Protein AF-0000000076201281 (afdb_homodimer)

Sequence (1686 aa):
MTLSSLLLVAVLFHSGTTHDCFIDNGSHFRADCHNQNLTGIPQDLPIDIEFLDLSENNLGVILNKSFARYSQMKALEIQYSKIHTVQPEGFGGLNSLENLSLAGNALNISTDGLFILKSIRNIINLDFSLNMDSPNKKGFLFYPDTAFQQLTQLRNLSIDLYGQPVFGPGFRYLKLDHLQFKSCSIKALHNKTFVNFPESIKELHLTNCKLIDSGKDIEINVLFPFSKLSILSLSGTSIYLTKGLELLYPFRNKSLEILDLSHMVKPPNYDKQSITPDAIILTAEKTQYLKTICVKTLSLADNHIVDILPHSFFDSDWKHLDCLEHVDLSGNRFGFSSLGFQMRKTSPKLSNLKIFDFSYIPLRYKGANYLPVTTDVNPNQFRFKHEDESCSDAAHSILTLNVPIPSRLEFVRITHVLGAPPLIKLNLQNTASVRYVDMSYYDVKCFPVILINETENNLEYLDLSGIDCKLYYKNIPFFRALKTLIMKGAYFYRAVENSINLLLNVPNLTKLDLISNSLFTIPASFLKHLKYLGTLRLSHNYLNNVPSAIADLRNLRSLDLTGNRIFTVFPNFTSWFNSQRTVNTTFHLQILGNDFSCSCEHQGFIRWLNTTKITLDNVKPYKCRLTNGSITTTQVVLQNFHSLFSHCYATTWLYIGISIVISAFIIILPTAVIFNFRWRILFFLYRKFRRIVESNMNLSYEYDVFVSYGYNGYTWVQSTLIDKLETEWRLNVCLEDRNFVGGRSIYEQIAHSISRSRHIIFVVTSDFMSKPFAAYEIDQAKEAKSYRTLQKVIIVALDICIQDIPTDLRSIWSDVSVIELSENNRDDQLSFENLRTRLLLNFMTLSSLLLVAVLFHSGTTHDCFIDNGSHFRADCHNQNLTGIPQDLPIDIEFLDLSENNLGVILNKSFARYSQMKALEIQYSKIHTVQPEGFGGLNSLENLSLAGNALNISTDGLFILKSIRNIINLDFSLNMDSPNKKGFLFYPDTAFQQLTQLRNLSIDLYGQPVFGPGFRYLKLDHLQFKSCSIKALHNKTFVNFPESIKELHLTNCKLIDSGKDIEINVLFPFSKLSILSLSGTSIYLTKGLELLYPFRNKSLEILDLSHMVKPPNYDKQSITPDAIILTAEKTQYLKTICVKTLSLADNHIVDILPHSFFDSDWKHLDCLEHVDLSGNRFGFSSLGFQMRKTSPKLSNLKIFDFSYIPLRYKGANYLPVTTDVNPNQFRFKHEDESCSDAAHSILTLNVPIPSRLEFVRITHVLGAPPLIKLNLQNTASVRYVDMSYYDVKCFPVILINETENNLEYLDLSGIDCKLYYKNIPFFRALKTLIMKGAYFYRAVENSINLLLNVPNLTKLDLISNSLFTIPASFLKHLKYLGTLRLSHNYLNNVPSAIADLRNLRSLDLTGNRIFTVFPNFTSWFNSQRTVNTTFHLQILGNDFSCSCEHQGFIRWLNTTKITLDNVKPYKCRLTNGSITTTQVVLQNFHSLFSHCYATTWLYIGISIVISAFIIILPTAVIFNFRWRILFFLYRKFRRIVESNMNLSYEYDVFVSYGYNGYTWVQSTLIDKLETEWRLNVCLEDRNFVGGRSIYEQIAHSISRSRHIIFVVTSDFMSKPFAAYEIDQAKEAKSYRTLQKVIIVALDICIQDIPTDLRSIWSDVSVIELSENNRDDQLSFENLRTRLLLNF

Organism: Mytilus galloprovincialis (NCBI:txid29158)

InterPro domains:
  IPR000157 Toll/interleukin-1 receptor homology (TIR) domain [PF01582] (703-800)
  IPR000157 Toll/interleukin-1 receptor homology (TIR) domain [PS50104] (701-839)
  IPR000157 Toll/interleukin-1 receptor homology (TIR) domain [SM00255] (702-842)
  IPR001611 Leucine-rich repeat [PF13855] (52-107)
  IPR001611 Leucine-rich repeat [PF13855] (507-566)
  IPR003591 Leucine-rich repeat, typical subtype [SM00369] (94-117)
  IPR003591 Leucine-rich repeat, typical subtype [SM00369] (506-529)
  IPR003591 Leucine-rich repeat, typical subtype [SM00369] (530-552)
  IPR003591 Leucine-rich repeat, typical subtype [SM00369] (553-575)
  IPR032675 Leucine-rich repeat domain superfamily [G3DSA:3.80.10.10] (15-161)
  IPR032675 Leucine-rich repeat domain superfamily [G3DSA:3.80.10.10] (169-277)
  IPR032675 Leucine-rich repeat domain superfamily [G3DSA:3.80.10.10] (287-378)
  IPR032675 Leucine-rich repeat domain superfamily [G3DSA:3.80.10.10] (408-644)
  IPR035897 Toll/interleukin-1 receptor homology (TIR) domain superfamily [G3DSA:3.40.50.10140] (699-839)
  IPR035897 Toll/interleukin-1 receptor homology (TIR) domain superfamily [SSF52200] (693-839)

Structure (mmCIF, N/CA/C/O backbone):
data_AF-0000000076201281-model_v1
#
loop_
_entity.id
_entity.type
_entity.pdbx_description
1 polymer 'TIR domain-containing protein'
#
loop_
_atom_site.group_PDB
_atom_site.id
_atom_site.type_symbol
_atom_site.label_atom_id
_atom_site.label_alt_id
_atom_site.label_comp_id
_atom_site.label_asym_id
_atom_site.label_entity_id
_atom_site.label_seq_id
_atom_site.pdbx_PDB_ins_code
_atom_site.Cartn_x
_atom_site.Cartn_y
_atom_site.Cartn_z
_atom_site.occupancy
_atom_site.B_iso_or_equiv
_atom_site.auth_seq_id
_atom_site.auth_comp_id
_atom_site.auth_asym_id
_atom_site.auth_atom_id
_atom_site.pdbx_PDB_model_num
ATOM 1 N N . MET A 1 1 ? -55.781 -1.545 -69.812 1 27.02 1 MET A N 1
ATOM 2 C CA . MET A 1 1 ? -54.719 -1.568 -68.812 1 27.02 1 MET A CA 1
ATOM 3 C C . MET A 1 1 ? -54.844 -0.413 -67.812 1 27.02 1 MET A C 1
ATOM 5 O O . MET A 1 1 ? -54.562 0.734 -68.125 1 27.02 1 MET A O 1
ATOM 9 N N . THR A 1 2 ? -55.938 -0.358 -66.812 1 27.33 2 THR A N 1
ATOM 10 C CA . THR A 1 2 ? -56.844 0.514 -66.062 1 27.33 2 THR A CA 1
ATOM 11 C C . THR A 1 2 ? -56.125 1.187 -64.938 1 27.33 2 THR A C 1
ATOM 13 O O . THR A 1 2 ? -55.062 0.728 -64.5 1 27.33 2 THR A O 1
ATOM 16 N N . LEU A 1 3 ? -56.75 2.281 -64.25 1 30.89 3 LEU A N 1
ATOM 17 C CA . LEU A 1 3 ? -56.719 3.312 -63.25 1 30.89 3 LEU A CA 1
ATOM 18 C C . LEU A 1 3 ? -56.406 2.707 -61.875 1 30.89 3 LEU A C 1
ATOM 20 O O . LEU A 1 3 ? -56.344 3.422 -60.875 1 30.89 3 LEU A O 1
ATOM 24 N N . SER A 1 4 ? -56.438 1.343 -61.625 1 32.44 4 SER A N 1
ATOM 25 C CA . SER A 1 4 ? -56.438 0.738 -60.281 1 32.44 4 SER A CA 1
ATOM 26 C C . SER A 1 4 ? -55.062 0.854 -59.625 1 32.44 4 SER A C 1
ATOM 28 O O . SER A 1 4 ? -54.844 0.361 -58.531 1 32.44 4 SER A O 1
ATOM 30 N N . SER A 1 5 ? -53.969 1.153 -60.312 1 33.22 5 SER A N 1
ATOM 31 C CA . SER A 1 5 ? -52.625 0.993 -59.781 1 33.22 5 SER A CA 1
ATOM 32 C C . SER A 1 5 ? -52.281 2.127 -58.812 1 33.22 5 SER A C 1
ATOM 34 O O . SER A 1 5 ? -51.219 2.143 -58.219 1 33.22 5 SER A O 1
ATOM 36 N N . LEU A 1 6 ? -52.938 3.34 -58.969 1 32.22 6 LEU A N 1
ATOM 37 C CA . LEU A 1 6 ? -52.375 4.512 -58.281 1 32.22 6 LEU A CA 1
ATOM 38 C C . LEU A 1 6 ? -52.688 4.465 -56.812 1 32.22 6 LEU A C 1
ATOM 40 O O . LEU A 1 6 ? -52.156 5.262 -56.031 1 32.22 6 LEU A O 1
ATOM 44 N N . LEU A 1 7 ? -53.75 3.75 -56.344 1 31.66 7 LEU A N 1
ATOM 45 C CA . LEU A 1 7 ? -54.219 3.973 -55 1 31.66 7 LEU A CA 1
ATOM 46 C C . LEU A 1 7 ? -53.25 3.336 -54 1 31.66 7 LEU A C 1
ATOM 48 O O . LEU A 1 7 ? -53.438 3.496 -52.781 1 31.66 7 LEU A O 1
ATOM 52 N N . LEU A 1 8 ? -52.375 2.387 -54.406 1 31.52 8 LEU A N 1
ATOM 53 C CA . LEU A 1 8 ? -51.719 1.574 -53.375 1 31.52 8 LEU A CA 1
ATOM 54 C C . LEU A 1 8 ? -50.656 2.367 -52.625 1 31.52 8 LEU A C 1
ATOM 56 O O . LEU A 1 8 ? -50.188 1.959 -51.562 1 31.52 8 LEU A O 1
ATOM 60 N N . VAL A 1 9 ? -50.062 3.443 -53.188 1 31.7 9 VAL A N 1
ATOM 61 C CA . VAL A 1 9 ? -48.812 3.902 -52.625 1 31.7 9 VAL A CA 1
ATOM 62 C C . VAL A 1 9 ? -49.062 4.676 -51.344 1 31.7 9 VAL A C 1
ATOM 64 O O . VAL A 1 9 ? -48.125 4.902 -50.531 1 31.7 9 VAL A O 1
ATOM 67 N N . ALA A 1 10 ? -50.188 5.34 -51.219 1 33.25 10 ALA A N 1
ATOM 68 C CA . ALA A 1 10 ? -50.156 6.328 -50.125 1 33.25 10 ALA A CA 1
ATOM 69 C C . ALA A 1 10 ? -50.188 5.652 -48.781 1 33.25 10 ALA A C 1
ATOM 71 O O . ALA A 1 10 ? -50.188 6.324 -47.75 1 33.25 10 ALA A O 1
ATOM 72 N N . VAL A 1 11 ? -50.625 4.441 -48.688 1 34.94 11 VAL A N 1
ATOM 73 C CA . VAL A 1 11 ? -50.844 3.963 -47.312 1 34.94 11 VAL A CA 1
ATOM 74 C C . VAL A 1 11 ? -49.5 3.777 -46.625 1 34.94 11 VAL A C 1
ATOM 76 O O . VAL A 1 11 ? -49.438 3.248 -45.5 1 34.94 11 VAL A O 1
ATOM 79 N N . LEU A 1 12 ? -48.312 3.914 -47.312 1 30.94 12 LEU A N 1
ATOM 80 C CA . LEU A 1 12 ? -47.188 3.25 -46.688 1 30.94 12 LEU A CA 1
ATOM 81 C C . LEU A 1 12 ? -46.906 3.832 -45.312 1 30.94 12 LEU A C 1
ATOM 83 O O . LEU A 1 12 ? -46.75 3.09 -44.344 1 30.94 12 LEU A O 1
ATOM 87 N N . PHE A 1 13 ? -46 4.926 -45.219 1 32.72 13 PHE A N 1
ATOM 88 C CA . PHE A 1 13 ? -45 5.039 -44.188 1 32.72 13 PHE A CA 1
ATOM 89 C C . PHE A 1 13 ? -45.562 5.66 -42.938 1 32.72 13 PHE A C 1
ATOM 91 O O . PHE A 1 13 ? -45.562 6.883 -42.781 1 32.72 13 PHE A O 1
ATOM 98 N N . HIS A 1 14 ? -46.75 5.418 -42.562 1 33.47 14 HIS A N 1
ATOM 99 C CA . HIS A 1 14 ? -46.844 5.859 -41.156 1 33.47 14 HIS A CA 1
ATOM 100 C C . HIS A 1 14 ? -45.719 5.242 -40.312 1 33.47 14 HIS A C 1
ATOM 102 O O . HIS A 1 14 ? -45.75 4.047 -40.031 1 33.47 14 HIS A O 1
ATOM 108 N N . SER A 1 15 ? -44.438 5.59 -40.5 1 33.88 15 SER A N 1
ATOM 109 C CA . SER A 1 15 ? -43.375 5.258 -39.531 1 33.88 15 SER A CA 1
ATOM 110 C C . SER A 1 15 ? -43.812 5.543 -38.094 1 33.88 15 SER A C 1
ATOM 112 O O . SER A 1 15 ? -43.844 6.695 -37.688 1 33.88 15 SER A O 1
ATOM 114 N N . GLY A 1 16 ? -44.906 5.035 -37.688 1 38.5 16 GLY A N 1
ATOM 115 C CA . GLY A 1 16 ? -45.031 5.09 -36.219 1 38.5 16 GLY A CA 1
ATOM 116 C C . GLY A 1 16 ? -43.75 4.742 -35.5 1 38.5 16 GLY A C 1
ATOM 117 O O . GLY A 1 16 ? -43.062 3.789 -35.875 1 38.5 16 GLY A O 1
ATOM 118 N N . THR A 1 17 ? -42.969 5.691 -35 1 44.97 17 THR A N 1
ATOM 119 C CA . THR A 1 17 ? -41.844 5.508 -34.125 1 44.97 17 THR A CA 1
ATOM 120 C C . THR A 1 17 ? -42.062 4.34 -33.156 1 44.97 17 THR A C 1
ATOM 122 O O . THR A 1 17 ? -42.969 4.387 -32.344 1 44.97 17 THR A O 1
ATOM 125 N N . THR A 1 18 ? -42 3.199 -33.531 1 50.97 18 THR A N 1
ATOM 126 C CA . THR A 1 18 ? -42 2.002 -32.688 1 50.97 18 THR A CA 1
ATOM 127 C C . THR A 1 18 ? -41.094 2.191 -31.453 1 50.97 18 THR A C 1
ATOM 129 O O . THR A 1 18 ? -39.906 2.467 -31.578 1 50.97 18 THR A O 1
ATOM 132 N N . HIS A 1 19 ? -41.625 2.896 -30.375 1 64.88 19 HIS A N 1
ATOM 133 C CA . HIS A 1 19 ? -40.875 2.902 -29.141 1 64.88 19 HIS A CA 1
ATOM 134 C C . HIS A 1 19 ? -40.969 1.558 -28.422 1 64.88 19 HIS A C 1
ATOM 136 O O . HIS A 1 19 ? -41.938 0.836 -28.578 1 64.88 19 HIS A O 1
ATOM 142 N N . ASP A 1 20 ? -39.875 0.971 -28.141 1 78.12 20 ASP A N 1
ATOM 143 C CA . ASP A 1 20 ? -39.781 -0.255 -27.344 1 78.12 20 ASP A CA 1
ATOM 144 C C . ASP A 1 20 ? -39.906 0.044 -25.859 1 78.12 20 ASP A C 1
ATOM 146 O O . ASP A 1 20 ? -38.969 -0.256 -25.094 1 78.12 20 ASP A O 1
ATOM 150 N N . CYS A 1 21 ? -41.125 0.695 -25.5 1 89 21 CYS A N 1
ATOM 151 C CA . CYS A 1 21 ? -41.344 0.929 -24.078 1 89 21 CYS A CA 1
ATOM 152 C C . CYS A 1 21 ? -41.719 -0.365 -23.359 1 89 21 CYS A C 1
ATOM 154 O O . CYS A 1 21 ? -42.438 -1.187 -23.906 1 89 21 CYS A O 1
ATOM 156 N N . PHE A 1 22 ? -41.125 -0.602 -22.312 1 90.12 22 PHE A N 1
ATOM 157 C CA . PHE A 1 22 ? -41.469 -1.755 -21.484 1 90.12 22 PHE A CA 1
ATOM 158 C C . PHE A 1 22 ? -42.656 -1.444 -20.578 1 90.12 22 PHE A C 1
ATOM 160 O O . PHE A 1 22 ? -42.625 -0.478 -19.812 1 90.12 22 PHE A O 1
ATOM 167 N N . ILE A 1 23 ? -43.75 -2.184 -20.812 1 89.25 23 ILE A N 1
ATOM 168 C CA . ILE A 1 23 ? -44.938 -1.957 -20.016 1 89.25 23 ILE A CA 1
ATOM 169 C C . ILE A 1 23 ? -45.062 -3.051 -18.953 1 89.25 23 ILE A C 1
ATOM 171 O O . ILE A 1 23 ? -45 -4.242 -19.281 1 89.25 23 ILE A O 1
ATOM 175 N N . ASP A 1 24 ? -45 -2.654 -17.719 1 86 24 ASP A N 1
ATOM 176 C CA . ASP A 1 24 ? -45.219 -3.557 -16.594 1 86 24 ASP A CA 1
ATOM 177 C C . ASP A 1 24 ? -46.594 -3.369 -15.969 1 86 24 ASP A C 1
ATOM 179 O O . ASP A 1 24 ? -46.906 -2.295 -15.453 1 86 24 ASP A O 1
ATOM 183 N N . ASN A 1 25 ? -47.438 -4.359 -16.109 1 76.06 25 ASN A N 1
ATOM 184 C CA . ASN A 1 25 ? -48.812 -4.293 -15.633 1 76.06 25 ASN A CA 1
ATOM 185 C C . ASN A 1 25 ? -48.938 -4.859 -14.219 1 76.06 25 ASN A C 1
ATOM 187 O O . ASN A 1 25 ? -50 -5.352 -13.836 1 76.06 25 ASN A O 1
ATOM 191 N N . GLY A 1 26 ? -47.844 -4.797 -13.531 1 66.5 26 GLY A N 1
ATOM 192 C CA . GLY A 1 26 ? -47.969 -5.312 -12.172 1 66.5 26 GLY A CA 1
ATOM 193 C C . GLY A 1 26 ? -48.906 -4.488 -11.312 1 66.5 26 GLY A C 1
ATOM 194 O O . GLY A 1 26 ? -49.969 -4.082 -11.766 1 66.5 26 GLY A O 1
ATOM 195 N N . SER A 1 27 ? -48.562 -4.184 -10.039 1 69.12 27 SER A N 1
ATOM 196 C CA . SER A 1 27 ? -49.406 -3.479 -9.07 1 69.12 27 SER A CA 1
ATOM 197 C C . SER A 1 27 ? -49.625 -2.033 -9.5 1 69.12 27 SER A C 1
ATOM 199 O O . SER A 1 27 ? -50.719 -1.474 -9.258 1 69.12 27 SER A O 1
ATOM 201 N N . HIS A 1 28 ? -48.688 -1.486 -10.133 1 75.25 28 HIS A N 1
ATOM 202 C CA . HIS A 1 28 ? -48.781 -0.157 -10.719 1 75.25 28 HIS A CA 1
ATOM 203 C C . HIS A 1 28 ? -48.469 -0.187 -12.211 1 75.25 28 HIS A C 1
ATOM 205 O O . HIS A 1 28 ? -47.531 -0.882 -12.625 1 75.25 28 HIS A O 1
ATOM 211 N N . PHE A 1 29 ? -49.438 0.354 -12.914 1 86.88 29 PHE A N 1
ATOM 212 C CA . PHE A 1 29 ? -49.219 0.399 -14.359 1 86.88 29 PHE A CA 1
ATOM 213 C C . PHE A 1 29 ? -48.062 1.309 -14.695 1 86.88 29 PHE A C 1
ATOM 215 O O . PHE A 1 29 ? -48.156 2.531 -14.57 1 86.88 29 PHE A O 1
ATOM 222 N N . ARG A 1 30 ? -46.906 0.741 -14.891 1 91.75 30 ARG A N 1
ATOM 223 C CA . ARG A 1 30 ? -45.688 1.493 -15.156 1 91.75 30 ARG A CA 1
ATOM 224 C C . ARG A 1 30 ? -45.25 1.313 -16.609 1 91.75 30 ARG A C 1
ATOM 226 O O . ARG A 1 30 ? -45.344 0.216 -17.156 1 91.75 30 ARG A O 1
ATOM 233 N N . ALA A 1 31 ? -44.875 2.404 -17.281 1 93.25 31 ALA A N 1
ATOM 234 C CA . ALA A 1 31 ? -44.25 2.379 -18.609 1 93.25 31 ALA A CA 1
ATOM 235 C C . ALA A 1 31 ? -42.844 2.939 -18.562 1 93.25 31 ALA A C 1
ATOM 237 O O . ALA A 1 31 ? -42.625 4.074 -18.125 1 93.25 31 ALA A O 1
ATOM 238 N N . ASP A 1 32 ? -41.906 2.178 -18.859 1 93.88 32 ASP A N 1
ATOM 239 C CA . ASP A 1 32 ? -40.5 2.596 -18.922 1 93.88 32 ASP A CA 1
ATOM 240 C C . ASP A 1 32 ? -40.062 2.844 -20.359 1 93.88 32 ASP A C 1
ATOM 242 O O . ASP A 1 32 ? -39.906 1.899 -21.141 1 93.88 32 ASP A O 1
ATOM 246 N N . CYS A 1 33 ? -39.938 4.059 -20.734 1 94.38 33 CYS A N 1
ATOM 247 C CA . CYS A 1 33 ? -39.5 4.461 -22.062 1 94.38 33 CYS A CA 1
ATOM 248 C C . CYS A 1 33 ? -38.156 5.195 -22 1 94.38 33 CYS A C 1
ATOM 250 O O . CYS A 1 33 ? -37.938 6.137 -22.766 1 94.38 33 CYS A O 1
ATOM 252 N N . HIS A 1 34 ? -37.375 4.883 -21.047 1 93.56 34 HIS A N 1
ATOM 253 C CA . HIS A 1 34 ? -36.125 5.605 -20.875 1 93.56 34 HIS A CA 1
ATOM 254 C C . HIS A 1 34 ? -35.156 5.289 -21.984 1 93.56 34 HIS A C 1
ATOM 256 O O . HIS A 1 34 ? -35.094 4.156 -22.469 1 93.56 34 HIS A O 1
ATOM 262 N N . ASN A 1 35 ? -34.438 6.305 -22.5 1 91.5 35 ASN A N 1
ATOM 263 C CA . ASN A 1 35 ? -33.312 6.211 -23.438 1 91.5 35 ASN A CA 1
ATOM 264 C C . ASN A 1 35 ? -33.75 5.516 -24.734 1 91.5 35 ASN A C 1
ATOM 266 O O . ASN A 1 35 ? -33.094 4.559 -25.156 1 91.5 35 ASN A O 1
ATOM 270 N N . GLN A 1 36 ? -34.781 5.836 -25.297 1 91.12 36 GLN A N 1
ATOM 271 C CA . GLN A 1 36 ? -35.312 5.262 -26.531 1 91.12 36 GLN A CA 1
ATOM 272 C C . GLN A 1 36 ? -35.188 6.254 -27.688 1 91.12 36 GLN A C 1
ATOM 274 O O . GLN A 1 36 ? -35.781 6.043 -28.75 1 91.12 36 GLN A O 1
ATOM 279 N N . ASN A 1 37 ? -34.531 7.312 -27.547 1 89.69 37 ASN A N 1
ATOM 280 C CA . ASN A 1 37 ? -34.312 8.359 -28.547 1 89.69 37 ASN A CA 1
ATOM 281 C C . ASN A 1 37 ? -35.656 8.922 -29.047 1 89.69 37 ASN A C 1
ATOM 283 O O . ASN A 1 37 ? -35.812 9.156 -30.234 1 89.69 37 ASN A O 1
ATOM 287 N N . LEU A 1 38 ? -36.469 9.055 -28.125 1 92.5 38 LEU A N 1
ATOM 288 C CA . LEU A 1 38 ? -37.781 9.594 -28.469 1 92.5 38 LEU A CA 1
ATOM 289 C C . LEU A 1 38 ? -37.719 11.094 -28.75 1 92.5 38 LEU A C 1
ATOM 291 O O . LEU A 1 38 ? -36.969 11.812 -28.078 1 92.5 38 LEU A O 1
ATOM 295 N N . THR A 1 39 ? -38.438 11.539 -29.641 1 91.5 39 THR A N 1
ATOM 296 C CA . THR A 1 39 ? -38.469 12.961 -29.969 1 91.5 39 THR A CA 1
ATOM 297 C C . THR A 1 39 ? -39.844 13.562 -29.609 1 91.5 39 THR A C 1
ATOM 299 O O . THR A 1 39 ? -40.031 14.773 -29.703 1 91.5 39 THR A O 1
ATOM 302 N N . GLY A 1 40 ? -40.688 12.711 -29.203 1 90.62 40 GLY A N 1
ATOM 303 C CA . GLY A 1 40 ? -42 13.117 -28.719 1 90.62 40 GLY A CA 1
ATOM 304 C C . GLY A 1 40 ? -42.594 12.164 -27.703 1 90.62 40 GLY A C 1
ATOM 305 O O . GLY A 1 40 ? -42.031 11.086 -27.469 1 90.62 40 GLY A O 1
ATOM 306 N N . ILE A 1 41 ? -43.656 12.617 -27.109 1 93.19 41 ILE A N 1
ATOM 307 C CA . ILE A 1 41 ? -44.312 11.797 -26.094 1 93.19 41 ILE A CA 1
ATOM 308 C C . ILE A 1 41 ? -45.125 10.695 -26.781 1 93.19 41 ILE A C 1
ATOM 310 O O . ILE A 1 41 ? -45.938 10.977 -27.656 1 93.19 41 ILE A O 1
ATOM 314 N N . PRO A 1 42 ? -44.938 9.477 -26.359 1 91.38 42 PRO A N 1
ATOM 315 C CA . PRO A 1 42 ? -45.719 8.383 -26.953 1 91.38 42 PRO A CA 1
ATOM 316 C C . PRO A 1 42 ? -47.219 8.492 -26.688 1 91.38 42 PRO A C 1
ATOM 318 O O . PRO A 1 42 ? -47.625 8.781 -25.547 1 91.38 42 PRO A O 1
ATOM 321 N N . GLN A 1 43 ? -48.094 8.266 -27.734 1 89.69 43 GLN A N 1
ATOM 322 C CA . GLN A 1 43 ? -49.562 8.398 -27.594 1 89.69 43 GLN A CA 1
ATOM 323 C C . GLN A 1 43 ? -50.25 7.035 -27.641 1 89.69 43 GLN A C 1
ATOM 325 O O . GLN A 1 43 ? -51.469 6.953 -27.594 1 89.69 43 GLN A O 1
ATOM 330 N N . ASP A 1 44 ? -49.375 5.941 -27.625 1 87.25 44 ASP A N 1
ATOM 331 C CA . ASP A 1 44 ? -49.938 4.602 -27.75 1 87.25 44 ASP A CA 1
ATOM 332 C C . ASP A 1 44 ? -49.812 3.82 -26.453 1 87.25 44 ASP A C 1
ATOM 334 O O . ASP A 1 44 ? -50.031 2.605 -26.422 1 87.25 44 ASP A O 1
ATOM 338 N N . LEU A 1 45 ? -49.531 4.551 -25.422 1 89.56 45 LEU A N 1
ATOM 339 C CA . LEU A 1 45 ? -49.438 3.855 -24.141 1 89.56 45 LEU A CA 1
ATOM 340 C C . LEU A 1 45 ? -50.812 3.703 -23.516 1 89.56 45 LEU A C 1
ATOM 342 O O . LEU A 1 45 ? -51.75 4.426 -23.859 1 89.56 45 LEU A O 1
ATOM 346 N N . PRO A 1 46 ? -50.906 2.76 -22.672 1 89.12 46 PRO A N 1
ATOM 347 C CA . PRO A 1 46 ? -52.188 2.609 -21.984 1 89.12 46 PRO A CA 1
ATOM 348 C C . PRO A 1 46 ? -52.625 3.879 -21.266 1 89.12 46 PRO A C 1
ATOM 350 O O . PRO A 1 46 ? -51.812 4.574 -20.672 1 89.12 46 PRO A O 1
ATOM 353 N N . ILE A 1 47 ? -53.938 4.215 -21.25 1 88.25 47 ILE A N 1
ATOM 354 C CA . ILE A 1 47 ? -54.469 5.477 -20.75 1 88.25 47 ILE A CA 1
ATOM 355 C C . ILE A 1 47 ? -54.406 5.492 -19.234 1 88.25 47 ILE A C 1
ATOM 357 O O . ILE A 1 47 ? -54.344 6.562 -18.609 1 88.25 47 ILE A O 1
ATOM 361 N N . ASP A 1 48 ? -54.312 4.277 -18.609 1 88.69 48 ASP A N 1
ATOM 362 C CA . ASP A 1 48 ? -54.375 4.188 -17.156 1 88.69 48 ASP A CA 1
ATOM 363 C C . ASP A 1 48 ? -52.969 4.078 -16.562 1 88.69 48 ASP A C 1
ATOM 365 O O . ASP A 1 48 ? -52.812 3.646 -15.414 1 88.69 48 ASP A O 1
ATOM 369 N N . ILE A 1 49 ? -52 4.555 -17.25 1 91.75 49 ILE A N 1
ATOM 370 C CA . ILE A 1 49 ? -50.625 4.477 -16.734 1 91.75 49 ILE A CA 1
ATOM 371 C C . ILE A 1 49 ? -50.5 5.422 -15.539 1 91.75 49 ILE A C 1
ATOM 373 O O . ILE A 1 49 ? -51.031 6.527 -15.539 1 91.75 49 ILE A O 1
ATOM 377 N N . GLU A 1 50 ? -49.781 4.887 -14.531 1 93.81 50 GLU A N 1
ATOM 378 C CA . GLU A 1 50 ? -49.594 5.664 -13.305 1 93.81 50 GLU A CA 1
ATOM 379 C C . GLU A 1 50 ? -48.156 6.199 -13.227 1 93.81 50 GLU A C 1
ATOM 381 O O . GLU A 1 50 ? -47.906 7.242 -12.617 1 93.81 50 GLU A O 1
ATOM 386 N N . PHE A 1 51 ? -47.25 5.477 -13.766 1 94.94 51 PHE A N 1
ATOM 387 C CA . PHE A 1 51 ? -45.844 5.855 -13.75 1 94.94 51 PHE A CA 1
ATOM 388 C C . PHE A 1 51 ? -45.281 5.824 -15.156 1 94.94 51 PHE A C 1
ATOM 390 O O . PHE A 1 51 ? -45.375 4.82 -15.867 1 94.94 51 PHE A O 1
ATOM 397 N N . LEU A 1 52 ? -44.656 6.98 -15.594 1 94.62 52 LEU A N 1
ATOM 398 C CA . LEU A 1 52 ? -44.031 7.059 -16.922 1 94.62 52 LEU A CA 1
ATOM 399 C C . LEU A 1 52 ? -42.625 7.594 -16.844 1 94.62 52 LEU A C 1
ATOM 401 O O . LEU A 1 52 ? -42.375 8.688 -16.312 1 94.62 52 LEU A O 1
ATOM 405 N N . ASP A 1 53 ? -41.719 6.848 -17.25 1 95.44 53 ASP A N 1
ATOM 406 C CA . ASP A 1 53 ? -40.312 7.258 -17.297 1 95.44 53 ASP A CA 1
ATOM 407 C C . ASP A 1 53 ? -39.906 7.582 -18.734 1 95.44 53 ASP A C 1
ATOM 409 O O . ASP A 1 53 ? -39.812 6.691 -19.578 1 95.44 53 ASP A O 1
ATOM 413 N N . LEU A 1 54 ? -39.719 8.844 -19.031 1 95.44 54 LEU A N 1
ATOM 414 C CA . LEU A 1 54 ? -39.25 9.328 -20.328 1 95.44 54 LEU A CA 1
ATOM 415 C C . LEU A 1 54 ? -37.875 9.938 -20.234 1 95.44 54 LEU A C 1
ATOM 417 O O . LEU A 1 54 ? -37.531 10.82 -21.016 1 95.44 54 LEU A O 1
ATOM 421 N N . SER A 1 55 ? -37.094 9.539 -19.297 1 95.94 55 SER A N 1
ATOM 422 C CA . SER A 1 55 ? -35.812 10.148 -19.031 1 95.94 55 SER A CA 1
ATOM 423 C C . SER A 1 55 ? -34.812 9.805 -20.125 1 95.94 55 SER A C 1
ATOM 425 O O . SER A 1 55 ? -34.938 8.789 -20.812 1 95.94 55 SER A O 1
ATOM 427 N N . GLU A 1 56 ? -33.812 10.711 -20.422 1 94.44 56 GLU A N 1
ATOM 428 C CA . GLU A 1 56 ? -32.656 10.531 -21.312 1 94.44 56 GLU A CA 1
ATOM 429 C C . GLU A 1 56 ? -33.125 10.336 -22.766 1 94.44 56 GLU A C 1
ATOM 431 O O . GLU A 1 56 ? -32.688 9.422 -23.453 1 94.44 56 GLU A O 1
ATOM 436 N N . ASN A 1 57 ? -34.125 11.07 -23.094 1 94.69 57 ASN A N 1
ATOM 437 C CA . ASN A 1 57 ? -34.594 11.102 -24.484 1 94.69 57 ASN A CA 1
ATOM 438 C C . ASN A 1 57 ? -34.312 12.453 -25.141 1 94.69 57 ASN A C 1
ATOM 440 O O . ASN A 1 57 ? -33.562 13.273 -24.578 1 94.69 57 ASN A O 1
ATOM 444 N N . ASN A 1 58 ? -34.812 12.578 -26.391 1 93.81 58 ASN A N 1
ATOM 445 C CA . ASN A 1 58 ? -34.625 13.828 -27.125 1 93.81 58 ASN A CA 1
ATOM 446 C C . ASN A 1 58 ? -35.969 14.484 -27.422 1 93.81 58 ASN A C 1
ATOM 448 O O . ASN A 1 58 ? -36.312 14.734 -28.578 1 93.81 58 ASN A O 1
ATOM 452 N N . LEU A 1 59 ? -36.562 14.891 -26.438 1 92.69 59 LEU A N 1
ATOM 453 C CA . LEU A 1 59 ? -37.938 15.344 -26.594 1 92.69 59 LEU A CA 1
ATOM 454 C C . LEU A 1 59 ? -38 16.766 -27.125 1 92.69 59 LEU A C 1
ATOM 456 O O . LEU A 1 59 ? -38.969 17.156 -27.797 1 92.69 59 LEU A O 1
ATOM 460 N N . GLY A 1 60 ? -37 17.594 -26.672 1 89.69 60 GLY A N 1
ATOM 461 C CA . GLY A 1 60 ? -36.875 18.953 -27.188 1 89.69 60 GLY A CA 1
ATOM 462 C C . GLY A 1 60 ? -37.969 19.875 -26.688 1 89.69 60 GLY A C 1
ATOM 463 O O . GLY A 1 60 ? -37.781 20.594 -25.703 1 89.69 60 GLY A O 1
ATOM 464 N N . VAL A 1 61 ? -39.25 19.844 -27.422 1 89.19 61 VAL A N 1
ATOM 465 C CA . VAL A 1 61 ? -40.375 20.719 -27.062 1 89.19 61 VAL A CA 1
ATOM 466 C C . VAL A 1 61 ? -41.562 19.875 -26.594 1 89.19 61 VAL A C 1
ATOM 468 O O . VAL A 1 61 ? -41.875 18.859 -27.219 1 89.19 61 VAL A O 1
ATOM 471 N N . ILE A 1 62 ? -42.031 20.328 -25.453 1 90.44 62 ILE A N 1
ATOM 472 C CA . ILE A 1 62 ? -43.281 19.703 -25.016 1 90.44 62 ILE A CA 1
ATOM 473 C C . ILE A 1 62 ? -44.469 20.516 -25.516 1 90.44 62 ILE A C 1
ATOM 475 O O . ILE A 1 62 ? -44.688 21.641 -25.062 1 90.44 62 ILE A O 1
ATOM 479 N N . LEU A 1 63 ? -45.344 19.797 -26.297 1 87.44 63 LEU A N 1
ATOM 480 C CA . LEU A 1 63 ? -46.469 20.484 -26.938 1 87.44 63 LEU A CA 1
ATOM 481 C C . LEU A 1 63 ? -47.688 20.469 -26.016 1 87.44 63 LEU A C 1
ATOM 483 O O . LEU A 1 63 ? -47.781 19.672 -25.078 1 87.44 63 LEU A O 1
ATOM 487 N N . ASN A 1 64 ? -48.531 21.422 -26.375 1 87 64 ASN A N 1
ATOM 488 C CA . ASN A 1 64 ? -49.781 21.469 -25.609 1 87 64 ASN A CA 1
ATOM 489 C C . ASN A 1 64 ? -50.531 20.141 -25.688 1 87 64 ASN A C 1
ATOM 491 O O . ASN A 1 64 ? -50.594 19.516 -26.75 1 87 64 ASN A O 1
ATOM 495 N N . LYS A 1 65 ? -51 19.656 -24.562 1 85.75 65 LYS A N 1
ATOM 496 C CA . LYS A 1 65 ? -51.844 18.484 -24.438 1 85.75 65 LYS A CA 1
ATOM 497 C C . LYS A 1 65 ? -51.094 17.203 -24.781 1 85.75 65 LYS A C 1
ATOM 499 O O . LYS A 1 65 ? -51.688 16.219 -25.234 1 85.75 65 LYS A O 1
ATOM 504 N N . SER A 1 66 ? -49.781 17.359 -24.609 1 89.69 66 SER A N 1
ATOM 505 C CA . SER A 1 66 ? -48.969 16.188 -24.906 1 89.69 66 SER A CA 1
ATOM 506 C C . SER A 1 66 ? -49.25 15.047 -23.953 1 89.69 66 SER A C 1
ATOM 508 O O . SER A 1 66 ? -49.094 13.875 -24.312 1 89.69 66 SER A O 1
ATOM 510 N N . PHE A 1 67 ? -49.75 15.445 -22.734 1 91.5 67 PHE A N 1
ATOM 511 C CA . PHE A 1 67 ? -50 14.406 -21.734 1 91.5 67 PHE A CA 1
ATOM 512 C C . PHE A 1 67 ? -51.5 14.281 -21.438 1 91.5 67 PHE A C 1
ATOM 514 O O . PHE A 1 67 ? -51.875 13.656 -20.453 1 91.5 67 PHE A O 1
ATOM 521 N N . ALA A 1 68 ? -52.344 14.789 -22.234 1 88.75 68 ALA A N 1
ATOM 522 C CA . ALA A 1 68 ? -53.781 14.883 -21.938 1 88.75 68 ALA A CA 1
ATOM 523 C C . ALA A 1 68 ? -54.406 13.492 -21.844 1 88.75 68 ALA A C 1
ATOM 525 O O . ALA A 1 68 ? -55.375 13.297 -21.094 1 88.75 68 ALA A O 1
ATOM 526 N N . ARG A 1 69 ? -53.844 12.539 -22.453 1 89.19 69 ARG A N 1
ATOM 527 C CA . ARG A 1 69 ? -54.375 11.188 -22.5 1 89.19 69 ARG A CA 1
ATOM 528 C C . ARG A 1 69 ? -54.094 10.445 -21.203 1 89.19 69 ARG A C 1
ATOM 530 O O . ARG A 1 69 ? -54.812 9.5 -20.859 1 89.19 69 ARG A O 1
ATOM 537 N N . TYR A 1 70 ? -53.188 10.922 -20.469 1 91.38 70 TYR A N 1
ATOM 538 C CA . TYR A 1 70 ? -52.75 10.172 -19.297 1 91.38 70 TYR A CA 1
ATOM 539 C C . TYR A 1 70 ? -53.219 10.844 -18 1 91.38 70 TYR A C 1
ATOM 541 O O . TYR A 1 70 ? -52.375 11.219 -17.172 1 91.38 70 TYR A O 1
ATOM 549 N N . SER A 1 71 ? -54.5 10.867 -17.766 1 88.56 71 SER A N 1
ATOM 550 C CA . SER A 1 71 ? -55.062 11.648 -16.688 1 88.56 71 SER A CA 1
ATOM 551 C C . SER A 1 71 ? -54.844 10.984 -15.328 1 88.56 71 SER A C 1
ATOM 553 O O . SER A 1 71 ? -54.906 11.633 -14.289 1 88.56 71 SER A O 1
ATOM 555 N N . GLN A 1 72 ? -54.469 9.734 -15.289 1 90 72 GLN A N 1
ATOM 556 C CA . GLN A 1 72 ? -54.312 9.016 -14.031 1 90 72 GLN A CA 1
ATOM 557 C C . GLN A 1 72 ? -52.844 8.953 -13.625 1 90 72 GLN A C 1
ATOM 559 O O . GLN A 1 72 ? -52.5 8.344 -12.609 1 90 72 GLN A O 1
ATOM 564 N N . MET A 1 73 ? -52 9.688 -14.297 1 92.69 73 MET A N 1
ATOM 565 C CA . MET A 1 73 ? -50.562 9.641 -14.062 1 92.69 73 MET A CA 1
ATOM 566 C C . MET A 1 73 ? -50.219 10.266 -12.727 1 92.69 73 MET A C 1
ATOM 568 O O . MET A 1 73 ? -50.656 11.383 -12.422 1 92.69 73 MET A O 1
ATOM 572 N N . LYS A 1 74 ? -49.438 9.484 -11.961 1 94.5 74 LYS A N 1
ATOM 573 C CA . LYS A 1 74 ? -49.031 9.961 -10.633 1 94.5 74 LYS A CA 1
ATOM 574 C C . LYS A 1 74 ? -47.562 10.391 -10.625 1 94.5 74 LYS A C 1
ATOM 576 O O . LYS A 1 74 ? -47.188 11.25 -9.828 1 94.5 74 LYS A O 1
ATOM 581 N N . ALA A 1 75 ? -46.812 9.773 -11.422 1 95.81 75 ALA A N 1
ATOM 582 C CA . ALA A 1 75 ? -45.406 10.078 -11.453 1 95.81 75 ALA A CA 1
ATOM 583 C C . ALA A 1 75 ? -44.875 10.172 -12.891 1 95.81 75 ALA A C 1
ATOM 585 O O . ALA A 1 75 ? -45.219 9.336 -13.734 1 95.81 75 ALA A O 1
ATOM 586 N N . LEU A 1 76 ? -44.156 11.242 -13.195 1 94.62 76 LEU A N 1
ATOM 587 C CA . LEU A 1 76 ? -43.562 11.484 -14.516 1 94.62 76 LEU A CA 1
ATOM 588 C C . LEU A 1 76 ? -42.094 11.836 -14.406 1 94.62 76 LEU A C 1
ATOM 590 O O . LEU A 1 76 ? -41.719 12.805 -13.734 1 94.62 76 LEU A O 1
ATOM 594 N N . GLU A 1 77 ? -41.25 11.078 -14.984 1 95.81 77 GLU A N 1
ATOM 595 C CA . GLU A 1 77 ? -39.812 11.32 -15.008 1 95.81 77 GLU A CA 1
ATOM 596 C C . GLU A 1 77 ? -39.344 11.719 -16.406 1 95.81 77 GLU A C 1
ATOM 598 O O . GLU A 1 77 ? -39.375 10.898 -17.328 1 95.81 77 GLU A O 1
ATOM 603 N N . ILE A 1 78 ? -38.969 12.906 -16.578 1 94.25 78 ILE A N 1
ATOM 604 C CA . ILE A 1 78 ? -38.5 13.391 -17.875 1 94.25 78 ILE A CA 1
ATOM 605 C C . ILE A 1 78 ? -37.156 14.07 -17.719 1 94.25 78 ILE A C 1
ATOM 607 O O . ILE A 1 78 ? -36.875 15.094 -18.359 1 94.25 78 ILE A O 1
ATOM 611 N N . GLN A 1 79 ? -36.375 13.516 -16.891 1 94.12 79 GLN A N 1
ATOM 612 C CA . GLN A 1 79 ? -35.062 14.07 -16.641 1 94.12 79 GLN A CA 1
ATOM 613 C C . GLN A 1 79 ? -34.125 13.828 -17.828 1 94.12 79 GLN A C 1
ATOM 615 O O . GLN A 1 79 ? -34.281 12.836 -18.547 1 94.12 79 GLN A O 1
ATOM 620 N N . TYR A 1 80 ? -33.219 14.828 -18.156 1 92.81 80 TYR A N 1
ATOM 621 C CA . TYR A 1 80 ? -32.156 14.719 -19.172 1 92.81 80 TYR A CA 1
ATOM 622 C C . TYR A 1 80 ? -32.75 14.344 -20.516 1 92.81 80 TYR A C 1
ATOM 624 O O . TYR A 1 80 ? -32.281 13.414 -21.172 1 92.81 80 TYR A O 1
ATOM 632 N N . SER A 1 81 ? -33.75 14.953 -20.859 1 93.44 81 SER A N 1
ATOM 633 C CA . SER A 1 81 ? -34.438 14.648 -22.109 1 93.44 81 SER A CA 1
ATOM 634 C C . SER A 1 81 ? -34.344 15.82 -23.078 1 93.44 81 SER A C 1
ATOM 636 O O . SER A 1 81 ? -35.188 15.953 -23.969 1 93.44 81 SER A O 1
ATOM 638 N N . LYS A 1 82 ? -33.406 16.719 -22.859 1 91.38 82 LYS A N 1
ATOM 639 C CA . LYS A 1 82 ? -33.062 17.828 -23.734 1 91.38 82 LYS A CA 1
ATOM 640 C C . LYS A 1 82 ? -34.281 18.719 -24 1 91.38 82 LYS A C 1
ATOM 642 O O . LYS A 1 82 ? -34.469 19.188 -25.125 1 91.38 82 LYS A O 1
ATOM 647 N N . ILE A 1 83 ? -35.062 18.844 -23.016 1 90.5 83 ILE A N 1
ATOM 648 C CA . ILE A 1 83 ? -36.188 19.734 -23.125 1 90.5 83 ILE A CA 1
ATOM 649 C C . ILE A 1 83 ? -35.75 21.188 -22.984 1 90.5 83 ILE A C 1
ATOM 651 O O . ILE A 1 83 ? -35.094 21.547 -22.016 1 90.5 83 ILE A O 1
ATOM 655 N N . HIS A 1 84 ? -36.094 22.031 -23.938 1 86.12 84 HIS A N 1
ATOM 656 C CA . HIS A 1 84 ? -35.688 23.422 -23.844 1 86.12 84 HIS A CA 1
ATOM 657 C C . HIS A 1 84 ? -36.875 24.359 -23.797 1 86.12 84 HIS A C 1
ATOM 659 O O . HIS A 1 84 ? -36.75 25.516 -23.359 1 86.12 84 HIS A O 1
ATOM 665 N N . THR A 1 85 ? -38 23.766 -24.25 1 82.88 85 THR A N 1
ATOM 666 C CA . THR A 1 85 ? -39.219 24.578 -24.203 1 82.88 85 THR A CA 1
ATOM 667 C C . THR A 1 85 ? -40.438 23.734 -23.859 1 82.88 85 THR A C 1
ATOM 669 O O . THR A 1 85 ? -40.562 22.594 -24.312 1 82.88 85 THR A O 1
ATOM 672 N N . VAL A 1 86 ? -41.25 24.344 -22.969 1 84.5 86 VAL A N 1
ATOM 673 C CA . VAL A 1 86 ? -42.531 23.734 -22.656 1 84.5 86 VAL A CA 1
ATOM 674 C C . VAL A 1 86 ? -43.656 24.75 -22.938 1 84.5 86 VAL A C 1
ATOM 676 O O . VAL A 1 86 ? -43.625 25.859 -22.422 1 84.5 86 VAL A O 1
ATOM 679 N N . GLN A 1 87 ? -44.625 24.281 -23.703 1 82.5 87 GLN A N 1
ATOM 680 C CA . GLN A 1 87 ? -45.75 25.156 -24 1 82.5 87 GLN A CA 1
ATOM 681 C C . GLN A 1 87 ? -46.656 25.297 -22.781 1 82.5 87 GLN A C 1
ATOM 683 O O . GLN A 1 87 ? -46.656 24.453 -21.891 1 82.5 87 GLN A O 1
ATOM 688 N N . PRO A 1 88 ? -47.406 26.391 -22.719 1 78.31 88 PRO A N 1
ATOM 689 C CA . PRO A 1 88 ? -48.156 26.734 -21.516 1 78.31 88 PRO A CA 1
ATOM 690 C C . PRO A 1 88 ? -49.062 25.594 -21.031 1 78.31 88 PRO A C 1
ATOM 692 O O . PRO A 1 88 ? -49.219 25.406 -19.828 1 78.31 88 PRO A O 1
ATOM 695 N N . GLU A 1 89 ? -49.625 24.797 -21.969 1 82.12 89 GLU A N 1
ATOM 696 C CA . GLU A 1 89 ? -50.469 23.656 -21.578 1 82.12 89 GLU A CA 1
ATOM 697 C C . GLU A 1 89 ? -49.781 22.328 -21.891 1 82.12 89 GLU A C 1
ATOM 699 O O . GLU A 1 89 ? -50.469 21.344 -22.188 1 82.12 89 GLU A O 1
ATOM 704 N N . GLY A 1 90 ? -48.531 22.438 -21.766 1 85.19 90 GLY A N 1
ATOM 705 C CA . GLY A 1 90 ? -47.781 21.234 -22.078 1 85.19 90 GLY A CA 1
ATOM 706 C C . GLY A 1 90 ? -48.094 20.062 -21.172 1 85.19 90 GLY A C 1
ATOM 707 O O . GLY A 1 90 ? -48.188 18.922 -21.609 1 85.19 90 GLY A O 1
ATOM 708 N N . PHE A 1 91 ? -48.312 20.438 -19.859 1 88.25 91 PHE A N 1
ATOM 709 C CA . PHE A 1 91 ? -48.625 19.391 -18.891 1 88.25 91 PHE A CA 1
ATOM 710 C C . PHE A 1 91 ? -50.125 19.359 -18.578 1 88.25 91 PHE A C 1
ATOM 712 O O . PHE A 1 91 ? -50.531 18.844 -17.531 1 88.25 91 PHE A O 1
ATOM 719 N N . GLY A 1 92 ? -50.812 19.906 -19.453 1 84 92 GLY A N 1
ATOM 720 C CA . GLY A 1 92 ? -52.25 19.922 -19.266 1 84 92 GLY A CA 1
ATOM 721 C C . GLY A 1 92 ? -52.875 18.531 -19.203 1 84 92 GLY A C 1
ATOM 722 O O . GLY A 1 92 ? -52.469 17.641 -19.953 1 84 92 GLY A O 1
ATOM 723 N N . GLY A 1 93 ? -53.781 18.297 -18.25 1 84.5 93 GLY A N 1
ATOM 724 C CA . GLY A 1 93 ? -54.469 17.016 -18.125 1 84.5 93 GLY A CA 1
ATOM 725 C C . GLY A 1 93 ? -53.938 16.141 -17.031 1 84.5 93 GLY A C 1
ATOM 726 O O . GLY A 1 93 ? -54.562 15.172 -16.625 1 84.5 93 GLY A O 1
ATOM 727 N N . LEU A 1 94 ? -52.812 16.531 -16.531 1 89.19 94 LEU A N 1
ATOM 728 C CA . LEU A 1 94 ? -52.188 15.719 -15.5 1 89.19 94 LEU A CA 1
ATOM 729 C C . LEU A 1 94 ? -52.656 16.125 -14.109 1 89.19 94 LEU A C 1
ATOM 731 O O . LEU A 1 94 ? -51.844 16.531 -13.266 1 89.19 94 LEU A O 1
ATOM 735 N N . ASN A 1 95 ? -53.875 15.852 -13.836 1 84.38 95 ASN A N 1
ATOM 736 C CA . ASN A 1 95 ? -54.5 16.328 -12.602 1 84.38 95 ASN A CA 1
ATOM 737 C C . ASN A 1 95 ? -54.094 15.453 -11.406 1 84.38 95 ASN A C 1
ATOM 739 O O . ASN A 1 95 ? -54.219 15.891 -10.258 1 84.38 95 ASN A O 1
ATOM 743 N N . SER A 1 96 ? -53.594 14.305 -11.656 1 89.94 96 SER A N 1
ATOM 744 C CA . SER A 1 96 ? -53.281 13.383 -10.57 1 89.94 96 SER A CA 1
ATOM 745 C C . SER A 1 96 ? -51.781 13.305 -10.344 1 89.94 96 SER A C 1
ATOM 747 O O . SER A 1 96 ? -51.312 12.508 -9.523 1 89.94 96 SER A O 1
ATOM 749 N N . LEU A 1 97 ? -51.062 14.164 -11 1 92.81 97 LEU A N 1
ATOM 750 C CA . LEU A 1 97 ? -49.594 14.078 -10.938 1 92.81 97 LEU A CA 1
ATOM 751 C C . LEU A 1 97 ? -49.094 14.516 -9.57 1 92.81 97 LEU A C 1
ATOM 753 O O . LEU A 1 97 ? -49.375 15.617 -9.109 1 92.81 97 LEU A O 1
ATOM 757 N N . GLU A 1 98 ? -48.312 13.617 -8.961 1 94.5 98 GLU A N 1
ATOM 758 C CA . GLU A 1 98 ? -47.75 13.883 -7.633 1 94.5 98 GLU A CA 1
ATOM 759 C C . GLU A 1 98 ? -46.25 14.047 -7.68 1 94.5 98 GLU A C 1
ATOM 761 O O . GLU A 1 98 ? -45.656 14.789 -6.883 1 94.5 98 GLU A O 1
ATOM 766 N N . ASN A 1 99 ? -45.594 13.344 -8.508 1 95.44 99 ASN A N 1
ATOM 767 C CA . ASN A 1 99 ? -44.156 13.352 -8.633 1 95.44 99 ASN A CA 1
ATOM 768 C C . ASN A 1 99 ? -43.688 13.758 -10.031 1 95.44 99 ASN A C 1
ATOM 770 O O . ASN A 1 99 ? -44.062 13.109 -11.016 1 95.44 99 ASN A O 1
ATOM 774 N N . LEU A 1 100 ? -42.906 14.812 -10.133 1 93.12 100 LEU A N 1
ATOM 775 C CA . LEU A 1 100 ? -42.406 15.289 -11.422 1 93.12 100 LEU A CA 1
ATOM 776 C C . LEU A 1 100 ? -40.906 15.57 -11.359 1 93.12 100 LEU A C 1
ATOM 778 O O . LEU A 1 100 ? -40.438 16.328 -10.5 1 93.12 100 LEU A O 1
ATOM 782 N N . SER A 1 101 ? -40.219 14.953 -12.18 1 94.12 101 SER A N 1
ATOM 783 C CA . SER A 1 101 ? -38.781 15.219 -12.281 1 94.12 101 SER A CA 1
ATOM 784 C C . SER A 1 101 ? -38.438 15.82 -13.641 1 94.12 101 SER A C 1
ATOM 786 O O . SER A 1 101 ? -38.594 15.164 -14.672 1 94.12 101 SER A O 1
ATOM 788 N N . LEU A 1 102 ? -37.969 17.016 -13.633 1 90.62 102 LEU A N 1
ATOM 789 C CA . LEU A 1 102 ? -37.562 17.75 -14.828 1 90.62 102 LEU A CA 1
ATOM 790 C C . LEU A 1 102 ? -36.062 18.062 -14.781 1 90.62 102 LEU A C 1
ATOM 792 O O . LEU A 1 102 ? -35.594 19 -15.445 1 90.62 102 LEU A O 1
ATOM 796 N N . ALA A 1 103 ? -35.375 17.328 -14.07 1 91.31 103 ALA A N 1
ATOM 797 C CA . ALA A 1 103 ? -33.969 17.625 -13.805 1 91.31 103 ALA A CA 1
ATOM 798 C C . ALA A 1 103 ? -33.125 17.453 -15.062 1 91.31 103 ALA A C 1
ATOM 800 O O . ALA A 1 103 ? -33.344 16.531 -15.852 1 91.31 103 ALA A O 1
ATOM 801 N N . GLY A 1 104 ? -32.062 18.344 -15.258 1 88.31 104 GLY A N 1
ATOM 802 C CA . GLY A 1 104 ? -31.062 18.172 -16.281 1 88.31 104 GLY A CA 1
ATOM 803 C C . GLY A 1 104 ? -31.578 18.484 -17.688 1 88.31 104 GLY A C 1
ATOM 804 O O . GLY A 1 104 ? -31.25 17.781 -18.641 1 88.31 104 GLY A O 1
ATOM 805 N N . ASN A 1 105 ? -32.5 19.312 -17.812 1 89.19 105 ASN A N 1
ATOM 806 C CA . ASN A 1 105 ? -32.938 19.828 -19.094 1 89.19 105 ASN A CA 1
ATOM 807 C C . ASN A 1 105 ? -32.438 21.25 -19.344 1 89.19 105 ASN A C 1
ATOM 809 O O . ASN A 1 105 ? -31.422 21.656 -18.766 1 89.19 105 ASN A O 1
ATOM 813 N N . ALA A 1 106 ? -32.906 21.984 -20.312 1 81.69 106 ALA A N 1
ATOM 814 C CA . ALA A 1 106 ? -32.5 23.359 -20.594 1 81.69 106 ALA A CA 1
ATOM 815 C C . ALA A 1 106 ? -33.656 24.328 -20.438 1 81.69 106 ALA A C 1
ATOM 817 O O . ALA A 1 106 ? -33.938 25.125 -21.328 1 81.69 106 ALA A O 1
ATOM 818 N N . LEU A 1 107 ? -34.219 24.109 -19.312 1 77.06 107 LEU A N 1
ATOM 819 C CA . LEU A 1 107 ? -35.406 24.922 -19.062 1 77.06 107 LEU A CA 1
ATOM 820 C C . LEU A 1 107 ? -35.031 26.203 -18.312 1 77.06 107 LEU A C 1
ATOM 822 O O . LEU A 1 107 ? -34.188 26.172 -17.406 1 77.06 107 LEU A O 1
ATOM 826 N N . ASN A 1 108 ? -35.344 27.375 -18.906 1 65.5 108 ASN A N 1
ATOM 827 C CA . ASN A 1 108 ? -35.062 28.641 -18.25 1 65.5 108 ASN A CA 1
ATOM 828 C C . ASN A 1 108 ? -36.156 29 -17.25 1 65.5 108 ASN A C 1
ATOM 830 O O . ASN A 1 108 ? -37.344 28.984 -17.562 1 65.5 108 ASN A O 1
ATOM 834 N N . ILE A 1 109 ? -35.875 29.219 -16.047 1 58.88 109 ILE A N 1
ATOM 835 C CA . ILE A 1 109 ? -36.812 29.469 -14.953 1 58.88 109 ILE A CA 1
ATOM 836 C C . ILE A 1 109 ? -37.438 30.844 -15.141 1 58.88 109 ILE A C 1
ATOM 838 O O . ILE A 1 109 ? -38.594 31.062 -14.727 1 58.88 109 ILE A O 1
ATOM 842 N N . SER A 1 110 ? -36.656 32 -15.586 1 55.22 110 SER A N 1
ATOM 843 C CA . SER A 1 110 ? -37.094 33.406 -15.594 1 55.22 110 SER A CA 1
ATOM 844 C C . SER A 1 110 ? -38.281 33.594 -16.547 1 55.22 110 SER A C 1
ATOM 846 O O . SER A 1 110 ? -39.219 34.344 -16.234 1 55.22 110 SER A O 1
ATOM 848 N N . THR A 1 111 ? -38 33.5 -17.906 1 48.47 111 THR A N 1
ATOM 849 C CA . THR A 1 111 ? -38.969 33.938 -18.922 1 48.47 111 THR A CA 1
ATOM 850 C C . THR A 1 111 ? -40.125 32.938 -19 1 48.47 111 THR A C 1
ATOM 852 O O . THR A 1 111 ? -41.281 33.344 -19.047 1 48.47 111 THR A O 1
ATOM 855 N N . ASP A 1 112 ? -39.906 31.828 -19.594 1 46.62 112 ASP A N 1
ATOM 856 C CA . ASP A 1 112 ? -40.844 30.875 -20.188 1 46.62 112 ASP A CA 1
ATOM 857 C C . ASP A 1 112 ? -41.438 29.969 -19.109 1 46.62 112 ASP A C 1
ATOM 859 O O . ASP A 1 112 ? -42.625 29.609 -19.188 1 46.62 112 ASP A O 1
ATOM 863 N N . GLY A 1 113 ? -40.75 29.25 -18.234 1 47.12 113 GLY A N 1
ATOM 864 C CA . GLY A 1 113 ? -40.781 27.828 -17.938 1 47.12 113 GLY A CA 1
ATOM 865 C C . GLY A 1 113 ? -41.75 27.469 -16.812 1 47.12 113 GLY A C 1
ATOM 866 O O . GLY A 1 113 ? -42.531 26.516 -16.938 1 47.12 113 GLY A O 1
ATOM 867 N N . LEU A 1 114 ? -41.562 28.109 -15.57 1 54.06 114 LEU A N 1
ATOM 868 C CA . LEU A 1 114 ? -42.281 27.344 -14.555 1 54.06 114 LEU A CA 1
ATOM 869 C C . LEU A 1 114 ? -43.781 27.672 -14.594 1 54.06 114 LEU A C 1
ATOM 871 O O . LEU A 1 114 ? -44.531 27.203 -13.75 1 54.06 114 LEU A O 1
ATOM 875 N N . PHE A 1 115 ? -44.094 28.609 -15.539 1 55.88 115 PHE A N 1
ATOM 876 C CA . PHE A 1 115 ? -45.5 28.781 -15.859 1 55.88 115 PHE A CA 1
ATOM 877 C C . PHE A 1 115 ? -46.156 27.438 -16.156 1 55.88 115 PHE A C 1
ATOM 879 O O . PHE A 1 115 ? -47.344 27.266 -16 1 55.88 115 PHE A O 1
ATOM 886 N N . ILE A 1 116 ? -45.25 26.578 -16.438 1 60.09 116 ILE A N 1
ATOM 887 C CA . ILE A 1 116 ? -45.688 25.281 -16.953 1 60.09 116 ILE A CA 1
ATOM 888 C C . ILE A 1 116 ? -46.281 24.438 -15.82 1 60.09 116 ILE A C 1
ATOM 890 O O . ILE A 1 116 ? -47.031 23.484 -16.062 1 60.09 116 ILE A O 1
ATOM 894 N N . LEU A 1 117 ? -46 25.031 -14.57 1 70.19 117 LEU A N 1
ATOM 895 C CA . LEU A 1 117 ? -46.406 24.188 -13.461 1 70.19 117 LEU A CA 1
ATOM 896 C C . LEU A 1 117 ? -47.781 24.547 -12.977 1 70.19 117 LEU A C 1
ATOM 898 O O . LEU A 1 117 ? -48.344 23.875 -12.109 1 70.19 117 LEU A O 1
ATOM 902 N N . LYS A 1 118 ? -48.281 25.562 -13.586 1 69.12 118 LYS A N 1
ATOM 903 C CA . LYS A 1 118 ? -49.594 26.047 -13.164 1 69.12 118 LYS A CA 1
ATOM 904 C C . LYS A 1 118 ? -50.656 24.984 -13.367 1 69.12 118 LYS A C 1
ATOM 906 O O . LYS A 1 118 ? -51.656 24.953 -12.648 1 69.12 118 LYS A O 1
ATOM 911 N N . SER A 1 119 ? -50.406 24.109 -14.32 1 71.38 119 SER A N 1
ATOM 912 C CA . SER A 1 119 ? -51.406 23.109 -14.664 1 71.38 119 SER A CA 1
ATOM 913 C C . SER A 1 119 ? -51.312 21.891 -13.758 1 71.38 119 SER A C 1
ATOM 915 O O . SER A 1 119 ? -52.188 21.016 -13.773 1 71.38 119 SER A O 1
ATOM 917 N N . ILE A 1 120 ? -50.312 21.938 -12.953 1 80.19 120 ILE A N 1
ATOM 918 C CA . ILE A 1 120 ? -50.094 20.766 -12.117 1 80.19 120 ILE A CA 1
ATOM 919 C C . ILE A 1 120 ? -50.219 21.141 -10.648 1 80.19 120 ILE A C 1
ATOM 921 O O . ILE A 1 120 ? -49.219 21.312 -9.953 1 80.19 120 ILE A O 1
ATOM 925 N N . ARG A 1 121 ? -51.344 21.047 -10.086 1 78.88 121 ARG A N 1
ATOM 926 C CA . ARG A 1 121 ? -51.656 21.609 -8.766 1 78.88 121 ARG A CA 1
ATOM 927 C C . ARG A 1 121 ? -51.375 20.578 -7.668 1 78.88 121 ARG A C 1
ATOM 929 O O . ARG A 1 121 ? -51.156 20.953 -6.512 1 78.88 121 ARG A O 1
ATOM 936 N N . ASN A 1 122 ? -51.281 19.328 -7.973 1 88.06 122 ASN A N 1
ATOM 937 C CA . ASN A 1 122 ? -51.219 18.297 -6.934 1 88.06 122 ASN A CA 1
ATOM 938 C C . ASN A 1 122 ? -49.812 17.766 -6.766 1 88.06 122 ASN A C 1
ATOM 940 O O . ASN A 1 122 ? -49.594 16.734 -6.121 1 88.06 122 ASN A O 1
ATOM 944 N N . ILE A 1 123 ? -48.875 18.484 -7.191 1 91.75 123 ILE A N 1
ATOM 945 C CA . ILE A 1 123 ? -47.5 17.984 -7.148 1 91.75 123 ILE A CA 1
ATOM 946 C C . ILE A 1 123 ? -47 18 -5.707 1 91.75 123 ILE A C 1
ATOM 948 O O . ILE A 1 123 ? -47.156 18.984 -4.988 1 91.75 123 ILE A O 1
ATOM 952 N N . ILE A 1 124 ? -46.469 16.875 -5.316 1 95 124 ILE A N 1
ATOM 953 C CA . ILE A 1 124 ? -45.906 16.734 -3.979 1 95 124 ILE A CA 1
ATOM 954 C C . ILE A 1 124 ? -44.375 16.797 -4.047 1 95 124 ILE A C 1
ATOM 956 O O . ILE A 1 124 ? -43.719 17.422 -3.201 1 95 124 ILE A O 1
ATOM 960 N N . ASN A 1 125 ? -43.781 16.156 -4.984 1 95.5 125 ASN A N 1
ATOM 961 C CA . ASN A 1 125 ? -42.344 16.109 -5.223 1 95.5 125 ASN A CA 1
ATOM 962 C C . ASN A 1 125 ? -42 16.719 -6.574 1 95.5 125 ASN A C 1
ATOM 964 O O . ASN A 1 125 ? -42.438 16.234 -7.617 1 95.5 125 ASN A O 1
ATOM 968 N N . LEU A 1 126 ? -41.156 17.75 -6.531 1 92.38 126 LEU A N 1
ATOM 969 C CA . LEU A 1 126 ? -40.75 18.406 -7.766 1 92.38 126 LEU A CA 1
ATOM 970 C C . LEU A 1 126 ? -39.219 18.5 -7.836 1 92.38 126 LEU A C 1
ATOM 972 O O . LEU A 1 126 ? -38.594 19.062 -6.938 1 92.38 126 LEU A O 1
ATOM 976 N N . ASP A 1 127 ? -38.656 17.984 -8.836 1 93 127 ASP A N 1
ATOM 977 C CA . ASP A 1 127 ? -37.219 18.141 -9.102 1 93 127 ASP A CA 1
ATOM 978 C C . ASP A 1 127 ? -37 18.938 -10.375 1 93 127 ASP A C 1
ATOM 980 O O . ASP A 1 127 ? -37.156 18.438 -11.484 1 93 127 ASP A O 1
ATOM 984 N N . PHE A 1 128 ? -36.688 20.125 -10.188 1 87.75 128 PHE A N 1
ATOM 985 C CA . PHE A 1 128 ? -36.406 21.047 -11.289 1 87.75 128 PHE A CA 1
ATOM 986 C C . PHE A 1 128 ? -34.938 21.422 -11.32 1 87.75 128 PHE A C 1
ATOM 988 O O . PHE A 1 128 ? -34.562 22.547 -11.695 1 87.75 128 PHE A O 1
ATOM 995 N N . SER A 1 129 ? -34.125 20.594 -10.93 1 88.19 129 SER A N 1
ATOM 996 C CA . SER A 1 129 ? -32.688 20.906 -10.758 1 88.19 129 SER A CA 1
ATOM 997 C C . SER A 1 129 ? -31.938 20.703 -12.062 1 88.19 129 SER A C 1
ATOM 999 O O . SER A 1 129 ? -32.438 20.094 -13.008 1 88.19 129 SER A O 1
ATOM 1001 N N . LEU A 1 130 ? -30.688 21.328 -12.18 1 84.5 130 LEU A N 1
ATOM 1002 C CA . LEU A 1 130 ? -29.734 21.156 -13.258 1 84.5 130 LEU A CA 1
ATOM 1003 C C . LEU A 1 130 ? -30.281 21.688 -14.57 1 84.5 130 LEU A C 1
ATOM 1005 O O . LEU A 1 130 ? -30.156 21.047 -15.617 1 84.5 130 LEU A O 1
ATOM 1009 N N . ASN A 1 131 ? -31.031 22.578 -14.484 1 79.44 131 ASN A N 1
ATOM 1010 C CA . ASN A 1 131 ? -31.531 23.234 -15.695 1 79.44 131 ASN A CA 1
ATOM 1011 C C . ASN A 1 131 ? -30.828 24.562 -15.938 1 79.44 131 ASN A C 1
ATOM 1013 O O . ASN A 1 131 ? -31 25.172 -16.984 1 79.44 131 ASN A O 1
ATOM 1017 N N . MET A 1 132 ? -29.953 24.875 -14.969 1 67.56 132 MET A N 1
ATOM 1018 C CA . MET A 1 132 ? -29.281 26.172 -15.023 1 67.56 132 MET A CA 1
ATOM 1019 C C . MET A 1 132 ? -27.969 26.062 -15.812 1 67.56 132 MET A C 1
ATOM 1021 O O . MET A 1 132 ? -27.172 25.156 -15.578 1 67.56 132 MET A O 1
ATOM 1025 N N . ASP A 1 133 ? -27.922 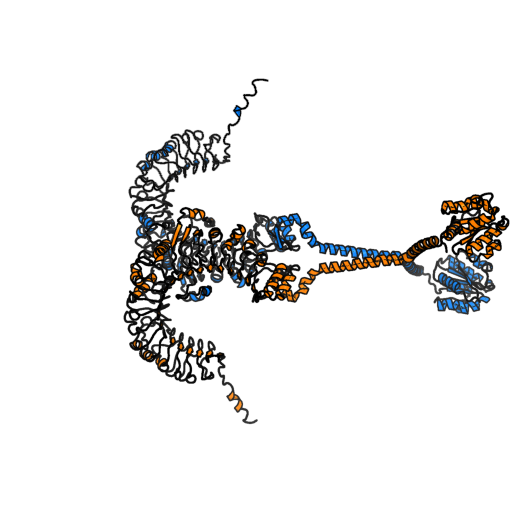26.734 -17.062 1 58.06 133 ASP A N 1
ATOM 1026 C CA . ASP A 1 133 ? -26.703 26.672 -17.859 1 58.06 133 ASP A CA 1
ATOM 1027 C C . ASP A 1 133 ? -25.516 27.234 -17.078 1 58.06 133 ASP A C 1
ATOM 1029 O O . ASP A 1 133 ? -24.406 26.734 -17.203 1 58.06 133 ASP A O 1
ATOM 1033 N N . SER A 1 134 ? -25.594 28.625 -16.719 1 56.97 134 SER A N 1
ATOM 1034 C CA . SER A 1 134 ? -24.375 29.234 -16.203 1 56.97 134 SER A CA 1
ATOM 1035 C C . SER A 1 134 ? -24.578 29.859 -14.836 1 56.97 134 SER A C 1
ATOM 1037 O O . SER A 1 134 ? -25.484 30.672 -14.648 1 56.97 134 SER A O 1
ATOM 1039 N N . PRO A 1 135 ? -23.906 29.172 -13.891 1 53.72 135 PRO A N 1
ATOM 1040 C CA . PRO A 1 135 ? -23.984 29.688 -12.516 1 53.72 135 PRO A CA 1
ATOM 1041 C C . PRO A 1 135 ? -23.688 31.188 -12.43 1 53.72 135 PRO A C 1
ATOM 1043 O O . PRO A 1 135 ? -24.016 31.828 -11.422 1 53.72 135 PRO A O 1
ATOM 1046 N N . ASN A 1 136 ? -22.844 31.641 -13.414 1 54.06 136 ASN A N 1
ATOM 1047 C CA . ASN A 1 136 ? -22.344 33 -13.359 1 54.06 136 ASN A CA 1
ATOM 1048 C C . ASN A 1 136 ? -23.297 34 -14.031 1 54.06 136 ASN A C 1
ATOM 1050 O O . ASN A 1 136 ? -22.875 35.031 -14.547 1 54.06 136 ASN A O 1
ATOM 1054 N N . LYS A 1 137 ? -24.344 33.594 -14.422 1 53.44 137 LYS A N 1
ATOM 1055 C CA . LYS A 1 137 ? -25.141 34.594 -15.094 1 53.44 137 LYS A CA 1
ATOM 1056 C C . LYS A 1 137 ? -25.25 35.875 -14.242 1 53.44 137 LYS A C 1
ATOM 1058 O O . LYS A 1 137 ? -25.609 35.812 -13.062 1 53.44 137 LYS A O 1
ATOM 1063 N N . LYS A 1 138 ? -24.547 36.75 -14.695 1 47.66 138 LYS A N 1
ATOM 1064 C CA . LYS A 1 138 ? -24.516 38.156 -14.258 1 47.66 138 LYS A CA 1
ATOM 1065 C C . LYS A 1 138 ? -25.922 38.719 -14.086 1 47.66 138 LYS A C 1
ATOM 1067 O O . LYS A 1 138 ? -26.812 38.438 -14.898 1 47.66 138 LYS A O 1
ATOM 1072 N N . GLY A 1 139 ? -26.484 38.844 -12.68 1 49.59 139 GLY A N 1
ATOM 1073 C CA . GLY A 1 139 ? -27.703 39.531 -12.258 1 49.59 139 GLY A CA 1
ATOM 1074 C C . GLY A 1 139 ? -28.578 38.688 -11.344 1 49.59 139 GLY A C 1
ATOM 1075 O O . GLY A 1 139 ? -28.344 37.469 -11.211 1 49.59 139 GLY A O 1
ATOM 1076 N N . PHE A 1 140 ? -29.234 39.344 -10.453 1 52.81 140 PHE A N 1
ATOM 1077 C CA . PHE A 1 140 ? -30.234 38.812 -9.539 1 52.81 140 PHE A CA 1
ATOM 1078 C C . PHE A 1 140 ? -31.281 38 -10.305 1 52.81 140 PHE A C 1
ATOM 1080 O O . PHE A 1 140 ? -31.875 38.5 -11.258 1 52.81 140 PHE A O 1
ATOM 1087 N N . LEU A 1 141 ? -30.938 36.688 -10.312 1 61.03 141 LEU A N 1
ATOM 1088 C CA . LEU A 1 141 ? -31.938 35.906 -11.039 1 61.03 141 LEU A CA 1
ATOM 1089 C C . LEU A 1 141 ? -33.156 35.656 -10.164 1 61.03 141 LEU A C 1
ATOM 1091 O O . LEU A 1 141 ? -33.031 35.156 -9.039 1 61.03 141 LEU A O 1
ATOM 1095 N N . PHE A 1 142 ? -34.281 36.219 -10.547 1 67.19 142 PHE A N 1
ATOM 1096 C CA . PHE A 1 142 ? -35.562 36.062 -9.867 1 67.19 142 PHE A CA 1
ATOM 1097 C C . PHE A 1 142 ? -36.188 34.719 -10.164 1 67.19 142 PHE A C 1
ATOM 1099 O O . PHE A 1 142 ? -36.25 34.281 -11.328 1 67.19 142 PHE A O 1
ATOM 1106 N N . TYR A 1 143 ? -36.375 33.906 -9.055 1 80.38 143 TYR A N 1
ATOM 1107 C CA . TYR A 1 143 ? -37.188 32.719 -9.164 1 80.38 143 TYR A CA 1
ATOM 1108 C C . TYR A 1 143 ? -38.656 33.062 -9.344 1 80.38 143 TYR A C 1
ATOM 1110 O O . TYR A 1 143 ? -39.125 34.062 -8.797 1 80.38 143 TYR A O 1
ATOM 1118 N N . PRO A 1 144 ? -39.375 32.344 -10.133 1 79.5 144 PRO A N 1
ATOM 1119 C CA . PRO A 1 144 ? -40.812 32.656 -10.336 1 79.5 144 PRO A CA 1
ATOM 1120 C C . PRO A 1 144 ? -41.656 32.312 -9.109 1 79.5 144 PRO A C 1
ATOM 1122 O O . PRO A 1 144 ? -42.281 31.25 -9.062 1 79.5 144 PRO A O 1
ATOM 1125 N N . ASP A 1 145 ? -41.75 33.219 -8.219 1 82.75 145 ASP A N 1
ATOM 1126 C CA . ASP A 1 145 ? -42.438 32.969 -6.945 1 82.75 145 ASP A CA 1
ATOM 1127 C C . ASP A 1 145 ? -43.938 32.812 -7.141 1 82.75 145 ASP A C 1
ATOM 1129 O O . ASP A 1 145 ? -44.562 32.031 -6.441 1 82.75 145 ASP A O 1
ATOM 1133 N N . THR A 1 146 ? -44.531 33.438 -8.188 1 79.75 146 THR A N 1
ATOM 1134 C CA . THR A 1 146 ? -45.969 33.344 -8.43 1 79.75 146 THR A CA 1
ATOM 1135 C C . THR A 1 146 ? -46.344 31.953 -8.922 1 79.75 146 THR A C 1
ATOM 1137 O O . THR A 1 146 ? -47.406 31.422 -8.562 1 79.75 146 THR A O 1
ATOM 1140 N N . ALA A 1 147 ? -45.5 31.5 -9.672 1 79.12 147 ALA A N 1
ATOM 1141 C CA . ALA A 1 147 ? -45.75 30.141 -10.164 1 79.12 147 ALA A CA 1
ATOM 1142 C C . ALA A 1 147 ? -45.625 29.125 -9.031 1 79.12 147 ALA A C 1
ATOM 1144 O O . ALA A 1 147 ? -46.438 28.203 -8.93 1 79.12 147 ALA A O 1
ATOM 1145 N N . PHE A 1 148 ? -44.719 29.328 -8.195 1 85.56 148 PHE A N 1
ATOM 1146 C CA . PHE A 1 148 ? -44.5 28.406 -7.094 1 85.56 148 PHE A CA 1
ATOM 1147 C C . PHE A 1 148 ? -45.625 28.484 -6.078 1 85.56 148 PHE A C 1
ATOM 1149 O O . PHE A 1 148 ? -46 27.484 -5.465 1 85.56 148 PHE A O 1
ATOM 1156 N N . GLN A 1 149 ? -46.094 29.609 -6.004 1 85 149 GLN A N 1
ATOM 1157 C CA . GLN A 1 149 ? -47.156 29.844 -5.047 1 85 149 GLN A CA 1
ATOM 1158 C C . GLN A 1 149 ? -48.375 28.953 -5.352 1 85 149 GLN A C 1
ATOM 1160 O O . GLN A 1 149 ? -49.125 28.594 -4.449 1 85 149 GLN A O 1
ATOM 1165 N N . GLN A 1 150 ? -48.5 28.531 -6.582 1 82 150 GLN A N 1
ATOM 1166 C CA . GLN A 1 150 ? -49.656 27.75 -7.008 1 82 150 GLN A CA 1
ATOM 1167 C C . GLN A 1 150 ? -49.5 26.281 -6.645 1 82 150 GLN A C 1
ATOM 1169 O O . GLN A 1 150 ? -50.469 25.516 -6.656 1 82 150 GLN A O 1
ATOM 1174 N N . LEU A 1 151 ? -48.406 25.984 -6.242 1 87.69 151 LEU A N 1
ATOM 1175 C CA . LEU A 1 151 ? -48.125 24.594 -5.895 1 87.69 151 LEU A CA 1
ATOM 1176 C C . LEU A 1 151 ? -48.375 24.344 -4.41 1 87.69 151 LEU A C 1
ATOM 1178 O O . LEU A 1 151 ? -47.438 24.078 -3.646 1 87.69 151 LEU A O 1
ATOM 1182 N N . THR A 1 152 ? -49.594 24.188 -4.027 1 86.06 152 THR A N 1
ATOM 1183 C CA . THR A 1 152 ? -50.031 24.203 -2.629 1 86.06 152 THR A CA 1
ATOM 1184 C C . THR A 1 152 ? -49.75 22.875 -1.959 1 86.06 152 THR A C 1
ATOM 1186 O O . THR A 1 152 ? -49.719 22.781 -0.73 1 86.06 152 THR A O 1
ATOM 1189 N N . GLN A 1 153 ? -49.5 21.812 -2.709 1 91 153 GLN A N 1
ATOM 1190 C CA . GLN A 1 153 ? -49.281 20.5 -2.115 1 91 153 GLN A CA 1
ATOM 1191 C C . GLN A 1 153 ? -47.812 20.141 -2.119 1 91 153 GLN A C 1
ATOM 1193 O O . GLN A 1 153 ? -47.438 19.062 -1.658 1 91 153 GLN A O 1
ATOM 1198 N N . LEU A 1 154 ? -47.031 21.062 -2.607 1 92.75 154 LEU A N 1
ATOM 1199 C CA . LEU A 1 154 ? -45.625 20.797 -2.768 1 92.75 154 LEU A CA 1
ATOM 1200 C C . LEU A 1 154 ? -44.938 20.578 -1.412 1 92.75 154 LEU A C 1
ATOM 1202 O O . LEU A 1 154 ? -45.094 21.391 -0.505 1 92.75 154 LEU A O 1
ATOM 1206 N N . ARG A 1 155 ? -44.219 19.438 -1.263 1 95.75 155 ARG A N 1
ATOM 1207 C CA . ARG A 1 155 ? -43.562 19.109 -0.005 1 95.75 155 ARG A CA 1
ATOM 1208 C C . ARG A 1 155 ? -42.062 19 -0.2 1 95.75 155 ARG A C 1
ATOM 1210 O O . ARG A 1 155 ? -41.281 19.375 0.685 1 95.75 155 ARG A O 1
ATOM 1217 N N . ASN A 1 156 ? -41.625 18.453 -1.26 1 96.06 156 ASN A N 1
ATOM 1218 C CA . ASN A 1 156 ? -40.219 18.25 -1.585 1 96.06 156 ASN A CA 1
ATOM 1219 C C . ASN A 1 156 ? -39.844 19 -2.857 1 96.06 156 ASN A C 1
ATOM 1221 O O . ASN A 1 156 ? -40.406 18.766 -3.92 1 96.06 156 ASN A O 1
ATOM 1225 N N . LEU A 1 157 ? -38.844 19.844 -2.723 1 94.06 157 LEU A N 1
ATOM 1226 C CA . LEU A 1 157 ? -38.438 20.672 -3.854 1 94.06 157 LEU A CA 1
ATOM 1227 C C . LEU A 1 157 ? -36.938 20.578 -4.086 1 94.06 157 LEU A C 1
ATOM 1229 O O . LEU A 1 157 ? -36.156 20.719 -3.146 1 94.06 157 LEU A O 1
ATOM 1233 N N . SER A 1 158 ? -36.5 20.281 -5.246 1 93.31 158 SER A N 1
ATOM 1234 C CA . SER A 1 158 ? -35.125 20.344 -5.684 1 93.31 158 SER A CA 1
ATOM 1235 C C . SER A 1 158 ? -34.938 21.344 -6.812 1 93.31 158 SER A C 1
ATOM 1237 O O . SER A 1 158 ? -35.562 21.234 -7.863 1 93.31 158 SER A O 1
ATOM 1239 N N . ILE A 1 159 ? -34.156 22.344 -6.562 1 88.62 159 ILE A N 1
ATOM 1240 C CA . ILE A 1 159 ? -33.906 23.375 -7.559 1 88.62 159 ILE A CA 1
ATOM 1241 C C . ILE A 1 159 ? -32.438 23.766 -7.555 1 88.62 159 ILE A C 1
ATOM 1243 O O . ILE A 1 159 ? -31.672 23.266 -6.734 1 88.62 159 ILE A O 1
ATOM 1247 N N . ASP A 1 160 ? -32.062 24.641 -8.523 1 86.94 160 ASP A N 1
ATOM 1248 C CA . ASP A 1 160 ? -30.703 25.141 -8.562 1 86.94 160 ASP A CA 1
ATOM 1249 C C . ASP A 1 160 ? -30.562 26.422 -7.727 1 86.94 160 ASP A C 1
ATOM 1251 O O . ASP A 1 160 ? -31.562 27.094 -7.441 1 86.94 160 ASP A O 1
ATOM 1255 N N . LEU A 1 161 ? -29.406 26.625 -7.254 1 88.25 161 LEU A N 1
ATOM 1256 C CA . LEU A 1 161 ? -29.125 27.859 -6.543 1 88.25 161 LEU A CA 1
ATOM 1257 C C . LEU A 1 161 ? -28.203 28.766 -7.355 1 88.25 161 LEU A C 1
ATOM 1259 O O . LEU A 1 161 ? -27.078 28.391 -7.66 1 88.25 161 LEU A O 1
ATOM 1263 N N . TYR A 1 162 ? -28.672 29.938 -7.633 1 82.31 162 TYR A N 1
ATOM 1264 C CA . TYR A 1 162 ? -27.891 30.906 -8.391 1 82.31 162 TYR A CA 1
ATOM 1265 C C . TYR A 1 162 ? -26.922 31.656 -7.48 1 82.31 162 TYR A C 1
ATOM 1267 O O . TYR A 1 162 ? -27.062 31.609 -6.258 1 82.31 162 TYR A O 1
ATOM 1275 N N . GLY A 1 163 ? -25.969 32.312 -8.086 1 80.88 163 GLY A N 1
ATOM 1276 C CA . GLY A 1 163 ? -24.906 32.969 -7.348 1 80.88 163 GLY A CA 1
ATOM 1277 C C . GLY A 1 163 ? -25.438 34.031 -6.391 1 80.88 163 GLY A C 1
ATOM 1278 O O . GLY A 1 163 ? -24.922 34.156 -5.277 1 80.88 163 GLY A O 1
ATOM 1279 N N . GLN A 1 164 ? -26.375 34.75 -6.867 1 84.31 164 GLN A N 1
ATOM 1280 C CA . GLN A 1 164 ? -27.062 35.75 -6.074 1 84.31 164 GLN A CA 1
ATOM 1281 C C . GLN A 1 164 ? -28.578 35.562 -6.152 1 84.31 164 GLN A C 1
ATOM 1283 O O . GLN A 1 164 ? -29.281 36.375 -6.777 1 84.31 164 GLN A O 1
ATOM 1288 N N . PRO A 1 165 ? -28.984 34.625 -5.398 1 86.5 165 PRO A N 1
ATOM 1289 C CA . PRO A 1 165 ? -30.391 34.25 -5.535 1 86.5 165 PRO A CA 1
ATOM 1290 C C . PRO A 1 165 ? -31.328 35.219 -4.84 1 86.5 165 PRO A C 1
ATOM 1292 O O . PRO A 1 165 ? -31 35.781 -3.781 1 86.5 165 PRO A O 1
ATOM 1295 N N . VAL A 1 166 ? -32.531 35.438 -5.547 1 87.06 166 VAL A N 1
ATOM 1296 C CA . VAL A 1 166 ? -33.594 36.25 -4.965 1 87.06 166 VAL A CA 1
ATOM 1297 C C . VAL A 1 166 ? -34.906 35.438 -5.008 1 87.06 166 VAL A C 1
ATOM 1299 O O . VAL A 1 166 ? -35.406 35.125 -6.086 1 87.06 166 VAL A O 1
ATOM 1302 N N . PHE A 1 167 ? -35.344 35.188 -3.822 1 90.62 167 PHE A N 1
ATOM 1303 C CA . PHE A 1 167 ? -36.594 34.469 -3.711 1 90.62 167 PHE A CA 1
ATOM 1304 C C . PHE A 1 167 ? -37.719 35.406 -3.312 1 90.62 167 PHE A C 1
ATOM 1306 O O . PHE A 1 167 ? -37.688 36 -2.242 1 90.62 167 PHE A O 1
ATOM 1313 N N . GLY A 1 168 ? -38.812 35.406 -4.121 1 88.44 168 GLY A N 1
ATOM 1314 C CA . GLY A 1 168 ? -39.906 36.312 -3.9 1 88.44 168 GLY A CA 1
ATOM 1315 C C . GLY A 1 168 ? -40.875 35.844 -2.834 1 88.44 168 GLY A C 1
ATOM 1316 O O . GLY A 1 168 ? -40.719 34.75 -2.264 1 88.44 168 GLY A O 1
ATOM 1317 N N . PRO A 1 169 ? -41.906 36.562 -2.516 1 90.25 169 PRO A N 1
ATOM 1318 C CA . PRO A 1 169 ? -42.844 36.281 -1.427 1 90.25 169 PRO A CA 1
ATOM 1319 C C . PRO A 1 169 ? -43.719 35.062 -1.698 1 90.25 169 PRO A C 1
ATOM 1321 O O . PRO A 1 169 ? -44.25 34.469 -0.762 1 90.25 169 PRO A O 1
ATOM 1324 N N . GLY A 1 170 ? -43.812 34.719 -2.898 1 87.12 170 GLY A N 1
ATOM 1325 C CA . GLY A 1 170 ? -44.625 33.562 -3.227 1 87.12 170 GLY A CA 1
ATOM 1326 C C . GLY A 1 170 ? -44.156 32.281 -2.553 1 87.12 170 GLY A C 1
ATOM 1327 O O . GLY A 1 170 ? -44.938 31.359 -2.316 1 87.12 170 GLY A O 1
ATOM 1328 N N . PHE A 1 171 ? -42.969 32.281 -2.18 1 91.81 171 PHE A N 1
ATOM 1329 C CA . PHE A 1 171 ? -42.375 31.094 -1.581 1 91.81 171 PHE A CA 1
ATOM 1330 C C . PHE A 1 171 ? -42.875 30.922 -0.15 1 91.81 171 PHE A C 1
ATOM 1332 O O . PHE A 1 171 ? -42.812 29.812 0.394 1 91.81 171 PHE A O 1
ATOM 1339 N N . ARG A 1 172 ? -43.375 31.938 0.436 1 90.88 172 ARG A N 1
ATOM 1340 C CA . ARG A 1 172 ? -43.844 31.906 1.82 1 90.88 172 ARG A CA 1
ATOM 1341 C C . ARG A 1 172 ? -45.031 30.984 1.97 1 90.88 172 ARG A C 1
ATOM 1343 O O . ARG A 1 172 ? -45.281 30.438 3.047 1 90.88 172 ARG A O 1
ATOM 1350 N N . TYR A 1 173 ? -45.75 30.75 0.892 1 88.5 173 TYR A N 1
ATOM 1351 C CA . TYR A 1 173 ? -47.031 30.031 0.959 1 88.5 173 TYR A CA 1
ATOM 1352 C C . TYR A 1 173 ? -46.844 28.547 0.669 1 88.5 173 TYR A C 1
ATOM 1354 O O . TYR A 1 173 ? -47.781 27.766 0.773 1 88.5 173 TYR A O 1
ATOM 1362 N N . LEU A 1 174 ? -45.656 28.219 0.45 1 90.56 174 LEU A N 1
ATOM 1363 C CA . LEU A 1 174 ? -45.375 26.812 0.173 1 90.56 174 LEU A CA 1
ATOM 1364 C C . LEU A 1 174 ? -45.344 26.016 1.465 1 90.56 174 LEU A C 1
ATOM 1366 O O . LEU A 1 174 ? -45 26.547 2.523 1 90.56 174 LEU A O 1
ATOM 1370 N N . LYS A 1 175 ? -45.75 24.734 1.408 1 91.38 175 LYS A N 1
ATOM 1371 C CA . LYS A 1 175 ? -45.656 23.812 2.537 1 91.38 175 LYS A CA 1
ATOM 1372 C C . LYS A 1 175 ? -44.531 22.812 2.359 1 91.38 175 LYS A C 1
ATOM 1374 O O . LYS A 1 175 ? -44.75 21.594 2.406 1 91.38 175 LYS A O 1
ATOM 1379 N N . LEU A 1 176 ? -43.375 23.359 2.383 1 94.38 176 LEU A N 1
ATOM 1380 C CA . LEU A 1 176 ? -42.188 22.547 2.061 1 94.38 176 LEU A CA 1
ATOM 1381 C C . LEU A 1 176 ? -41.656 21.844 3.305 1 94.38 176 LEU A C 1
ATOM 1383 O O . LEU A 1 176 ? -41.656 22.422 4.391 1 94.38 176 LEU A O 1
ATOM 1387 N N . ASP A 1 177 ? -41.312 20.609 3.135 1 95.31 177 ASP A N 1
ATOM 1388 C CA . ASP A 1 177 ? -40.625 19.828 4.164 1 95.31 177 ASP A CA 1
ATOM 1389 C C . ASP A 1 177 ? -39.156 19.656 3.826 1 95.31 177 ASP A C 1
ATOM 1391 O O . ASP A 1 177 ? -38.312 19.641 4.719 1 95.31 177 ASP A O 1
ATOM 1395 N N . HIS A 1 178 ? -38.906 19.469 2.588 1 96.12 178 HIS A N 1
ATOM 1396 C CA . HIS A 1 178 ? -37.562 19.188 2.096 1 96.12 178 HIS A CA 1
ATOM 1397 C C . HIS A 1 178 ? -37.188 20.141 0.971 1 96.12 178 HIS A C 1
ATOM 1399 O O . HIS A 1 178 ? -37.938 20.359 0.036 1 96.12 178 HIS A O 1
ATOM 1405 N N . LEU A 1 179 ? -36 20.766 1.146 1 96.19 179 LEU A N 1
ATOM 1406 C CA . LEU A 1 179 ? -35.469 21.656 0.131 1 96.19 179 LEU A CA 1
ATOM 1407 C C . LEU A 1 179 ? -34.031 21.25 -0.227 1 96.19 179 LEU A C 1
ATOM 1409 O O . LEU A 1 179 ? -33.156 21.141 0.652 1 96.19 179 LEU A O 1
ATOM 1413 N N . GLN A 1 180 ? -33.781 21.062 -1.497 1 95.31 180 GLN A N 1
ATOM 1414 C CA . GLN A 1 180 ? -32.438 20.672 -1.947 1 95.31 180 GLN A CA 1
ATOM 1415 C C . GLN A 1 180 ? -31.969 21.531 -3.109 1 95.31 180 GLN A C 1
ATOM 1417 O O . GLN A 1 180 ? -32.719 21.719 -4.086 1 95.31 180 GLN A O 1
ATOM 1422 N N . PHE A 1 181 ? -30.828 22.016 -2.912 1 92.19 181 PHE A N 1
ATOM 1423 C CA . PHE A 1 181 ? -30.172 22.703 -4.02 1 92.19 181 PHE A CA 1
ATOM 1424 C C . PHE A 1 181 ? -29.125 21.812 -4.672 1 92.19 181 PHE A C 1
ATOM 1426 O O . PHE A 1 181 ? -28.109 21.484 -4.055 1 92.19 181 PHE A O 1
ATOM 1433 N N . LYS A 1 182 ? -29.25 21.406 -5.906 1 84.62 182 LYS A N 1
ATOM 1434 C CA . LYS A 1 182 ? -28.359 20.469 -6.562 1 84.62 182 LYS A CA 1
ATOM 1435 C C . LYS A 1 182 ? -27.297 21.188 -7.383 1 84.62 182 LYS A C 1
ATOM 1437 O O . LYS A 1 182 ? -26.094 20.953 -7.188 1 84.62 182 LYS A O 1
ATOM 1442 N N . SER A 1 183 ? -27.562 21.938 -8.406 1 79.88 183 SER A N 1
ATOM 1443 C CA . SER A 1 183 ? -26.625 22.828 -9.062 1 79.88 183 SER A CA 1
ATOM 1444 C C . SER A 1 183 ? -26.562 24.188 -8.352 1 79.88 183 SER A C 1
ATOM 1446 O O . SER A 1 183 ? -27.484 24.984 -8.445 1 79.88 183 SER A O 1
ATOM 1448 N N . CYS A 1 184 ? -25.406 24.234 -7.531 1 83.25 184 CYS A N 1
ATOM 1449 C CA . CYS A 1 184 ? -25.359 25.328 -6.578 1 83.25 184 CYS A CA 1
ATOM 1450 C C . CYS A 1 184 ? -24.094 26.156 -6.75 1 83.25 184 CYS A C 1
ATOM 1452 O O . CYS A 1 184 ? -22.984 25.609 -6.738 1 83.25 184 CYS A O 1
ATOM 1454 N N . SER A 1 185 ? -24.297 27.438 -7.051 1 83.12 185 SER A N 1
ATOM 1455 C CA . SER A 1 185 ? -23.203 28.406 -7.047 1 83.12 185 SER A CA 1
ATOM 1456 C C . SER A 1 185 ? -23.453 29.5 -6.012 1 83.12 185 SER A C 1
ATOM 1458 O O . SER A 1 185 ? -24.578 29.969 -5.84 1 83.12 185 SER A O 1
ATOM 1460 N N . ILE A 1 186 ? -22.406 29.844 -5.301 1 85.56 186 ILE A N 1
ATOM 1461 C CA . ILE A 1 186 ? -22.547 30.859 -4.258 1 85.56 186 ILE A CA 1
ATOM 1462 C C . ILE A 1 186 ? -21.609 32.031 -4.527 1 85.56 186 ILE A C 1
ATOM 1464 O O . ILE A 1 186 ? -20.391 31.844 -4.52 1 85.56 186 ILE A O 1
ATOM 1468 N N . LYS A 1 187 ? -22.141 33.094 -4.824 1 83.94 187 LYS A N 1
ATOM 1469 C CA . LYS A 1 187 ? -21.391 34.312 -4.902 1 83.94 187 LYS A CA 1
ATOM 1470 C C . LYS A 1 187 ? -21.625 35.188 -3.672 1 83.94 187 LYS A C 1
ATOM 1472 O O . LYS A 1 187 ? -20.672 35.656 -3.049 1 83.94 187 LYS A O 1
ATOM 1477 N N . ALA A 1 188 ? -22.906 35.344 -3.43 1 86.75 188 ALA A N 1
ATOM 1478 C CA . ALA A 1 188 ? -23.281 36.094 -2.24 1 86.75 188 ALA A CA 1
ATOM 1479 C C . ALA A 1 188 ? -24.578 35.531 -1.63 1 86.75 188 ALA A C 1
ATOM 1481 O O . ALA A 1 188 ? -25.5 35.188 -2.352 1 86.75 188 ALA A O 1
ATOM 1482 N N . LEU A 1 189 ? -24.547 35.406 -0.336 1 91 189 LEU A N 1
ATOM 1483 C CA . LEU A 1 189 ? -25.719 35.031 0.43 1 91 189 LEU A CA 1
ATOM 1484 C C . LEU A 1 189 ? -25.953 36 1.586 1 91 189 LEU A C 1
ATOM 1486 O O . LEU A 1 189 ? -25.219 35.969 2.574 1 91 189 LEU A O 1
ATOM 1490 N N . HIS A 1 190 ? -27.078 36.719 1.46 1 92.94 190 HIS A N 1
ATOM 1491 C CA . HIS A 1 190 ? -27.391 37.688 2.486 1 92.94 190 HIS A CA 1
ATOM 1492 C C . HIS A 1 190 ? -28.422 37.156 3.473 1 92.94 190 HIS A C 1
ATOM 1494 O O . HIS A 1 190 ? -29.109 36.156 3.18 1 92.94 190 HIS A O 1
ATOM 1500 N N . ASN A 1 191 ? -28.469 37.75 4.598 1 94.62 191 ASN A N 1
ATOM 1501 C CA . ASN A 1 191 ? -29.406 37.312 5.637 1 94.62 191 ASN A CA 1
ATOM 1502 C C . ASN A 1 191 ? -30.844 37.281 5.133 1 94.62 191 ASN A C 1
ATOM 1504 O O . ASN A 1 191 ? -31.656 36.5 5.598 1 94.62 191 ASN A O 1
ATOM 1508 N N . LYS A 1 192 ? -31.172 38.062 4.098 1 92.94 192 LYS A N 1
ATOM 1509 C CA . LYS A 1 192 ? -32.531 38.188 3.586 1 92.94 192 LYS A CA 1
ATOM 1510 C C . LYS A 1 192 ? -32.781 37.188 2.439 1 92.94 192 LYS A C 1
ATOM 1512 O O . LYS A 1 192 ? -33.906 37.031 1.972 1 92.94 192 LYS A O 1
ATOM 1517 N N . THR A 1 193 ? -31.766 36.5 2.088 1 92.75 193 THR A N 1
ATOM 1518 C CA . THR A 1 193 ? -31.844 35.688 0.891 1 92.75 193 THR A CA 1
ATOM 1519 C C . THR A 1 193 ? -32.938 34.656 1.015 1 92.75 193 THR A C 1
ATOM 1521 O O . THR A 1 193 ? -33.75 34.469 0.091 1 92.75 193 THR A O 1
ATOM 1524 N N . PHE A 1 194 ? -33.031 34.031 2.227 1 95 194 PHE A N 1
ATOM 1525 C CA . PHE A 1 194 ? -33.969 32.906 2.357 1 95 194 PHE A CA 1
ATOM 1526 C C . PHE A 1 194 ? -35.156 33.281 3.258 1 95 194 PHE A C 1
ATOM 1528 O O . PHE A 1 194 ? -35.844 32.406 3.789 1 95 194 PHE A O 1
ATOM 1535 N N . VAL A 1 195 ? -35.438 34.469 3.436 1 94.88 195 VAL A N 1
ATOM 1536 C CA . VAL A 1 195 ? -36.406 34.969 4.41 1 94.88 195 VAL A CA 1
ATOM 1537 C C . VAL A 1 195 ? -37.812 34.531 3.992 1 94.88 195 VAL A C 1
ATOM 1539 O O . VAL A 1 195 ? -38.656 34.312 4.84 1 94.88 195 VAL A O 1
ATOM 1542 N N . ASN A 1 196 ? -38.094 34.312 2.676 1 94.56 196 ASN A N 1
ATOM 1543 C CA . ASN A 1 196 ? -39.438 34 2.174 1 94.56 196 ASN A CA 1
ATOM 1544 C C . ASN A 1 196 ? -39.719 32.5 2.18 1 94.56 196 ASN A C 1
ATOM 1546 O O . ASN A 1 196 ? -40.844 32.094 1.878 1 94.56 196 ASN A O 1
ATOM 1550 N N . PHE A 1 197 ? -38.781 31.75 2.611 1 94.81 197 PHE A N 1
ATOM 1551 C CA . PHE A 1 197 ? -39.062 30.312 2.717 1 94.81 197 PHE A CA 1
ATOM 1552 C C . PHE A 1 197 ? -39.844 30 3.998 1 94.81 197 PHE A C 1
ATOM 1554 O O . PHE A 1 197 ? -39.625 30.672 5.02 1 94.81 197 PHE A O 1
ATOM 1561 N N . PRO A 1 198 ? -40.625 29 3.939 1 92.62 198 PRO A N 1
ATOM 1562 C CA . PRO A 1 198 ? -41.438 28.672 5.121 1 92.62 198 PRO A CA 1
ATOM 1563 C C . PRO A 1 198 ? -40.625 28 6.223 1 92.62 198 PRO A C 1
ATOM 1565 O O . PRO A 1 198 ? -39.625 27.312 5.934 1 92.62 198 PRO A O 1
ATOM 1568 N N . GLU A 1 199 ? -41.031 28.109 7.422 1 90.06 199 GLU A N 1
ATOM 1569 C CA . GLU A 1 199 ? -40.375 27.547 8.594 1 90.06 199 GLU A CA 1
ATOM 1570 C C . GLU A 1 199 ? -40.656 26.047 8.711 1 90.06 199 GLU A C 1
ATOM 1572 O O . GLU A 1 199 ? -39.969 25.344 9.477 1 90.06 199 GLU A O 1
ATOM 1577 N N . SER A 1 200 ? -41.531 25.562 7.895 1 90.38 200 SER A N 1
ATOM 1578 C CA . SER A 1 200 ? -41.906 24.156 7.957 1 90.38 200 SER A CA 1
ATOM 1579 C C . SER A 1 200 ? -40.781 23.266 7.441 1 90.38 200 SER A C 1
ATOM 1581 O O . SER A 1 200 ? -40.781 22.047 7.672 1 90.38 200 SER A O 1
ATOM 1583 N N . ILE A 1 201 ? -39.812 23.844 6.824 1 95.56 201 ILE A N 1
ATOM 1584 C CA . ILE A 1 201 ? -38.75 23.062 6.211 1 95.56 201 ILE A CA 1
ATOM 1585 C C . ILE A 1 201 ? -37.969 22.328 7.293 1 95.56 201 ILE A C 1
ATOM 1587 O O . ILE A 1 201 ? -37.438 22.953 8.219 1 95.56 201 ILE A O 1
ATOM 1591 N N . LYS A 1 202 ? -37.875 21.031 7.102 1 95.56 202 LYS A N 1
ATOM 1592 C CA . LYS A 1 202 ? -37.219 20.188 8.086 1 95.56 202 LYS A CA 1
ATOM 1593 C C . LYS A 1 202 ? -35.844 19.719 7.57 1 95.56 202 LYS A C 1
ATOM 1595 O O . LYS A 1 202 ? -34.969 19.391 8.359 1 95.56 202 LYS A O 1
ATOM 1600 N N . GLU A 1 203 ? -35.75 19.656 6.301 1 96.25 203 GLU A N 1
ATOM 1601 C CA . GLU A 1 203 ? -34.531 19.172 5.691 1 96.25 203 GLU A CA 1
ATOM 1602 C C . GLU A 1 203 ? -34 20.141 4.633 1 96.25 203 GLU A C 1
ATOM 1604 O O . GLU A 1 203 ? -34.719 20.484 3.693 1 96.25 203 GLU A O 1
ATOM 1609 N N . LEU A 1 204 ? -32.75 20.594 4.82 1 96.56 204 LEU A N 1
ATOM 1610 C CA . LEU A 1 204 ? -32.125 21.5 3.871 1 96.56 204 LEU A CA 1
ATOM 1611 C C . LEU A 1 204 ? -30.797 20.922 3.375 1 96.56 204 LEU A C 1
ATOM 1613 O O . LEU A 1 204 ? -29.938 20.578 4.176 1 96.56 204 LEU A O 1
ATOM 1617 N N . HIS A 1 205 ? -30.609 20.891 2.059 1 95.25 205 HIS A N 1
ATOM 1618 C CA . HIS A 1 205 ? -29.375 20.422 1.441 1 95.25 205 HIS A CA 1
ATOM 1619 C C . HIS A 1 205 ? -28.766 21.484 0.537 1 95.25 205 HIS A C 1
ATOM 1621 O O . HIS A 1 205 ? -29.297 21.766 -0.541 1 95.25 205 HIS A O 1
ATOM 1627 N N . LEU A 1 206 ? -27.828 22.078 1.042 1 94.31 206 LEU A N 1
ATOM 1628 C CA . LEU A 1 206 ? -26.969 22.953 0.249 1 94.31 206 LEU A CA 1
ATOM 1629 C C . LEU A 1 206 ? -25.656 22.266 -0.102 1 94.31 206 LEU A C 1
ATOM 1631 O O . LEU A 1 206 ? -24.594 22.688 0.352 1 94.31 206 LEU A O 1
ATOM 1635 N N . THR A 1 207 ? -25.719 21.344 -0.969 1 92.19 207 THR A N 1
ATOM 1636 C CA . THR A 1 207 ? -24.594 20.438 -1.154 1 92.19 207 THR A CA 1
ATOM 1637 C C . THR A 1 207 ? -23.875 20.719 -2.469 1 92.19 207 THR A C 1
ATOM 1639 O O . THR A 1 207 ? -24.5 21.094 -3.457 1 92.19 207 THR A O 1
ATOM 1642 N N . ASN A 1 208 ? -22.531 20.594 -2.465 1 89 208 ASN A N 1
ATOM 1643 C CA . ASN A 1 208 ? -21.656 20.719 -3.633 1 89 208 ASN A CA 1
ATOM 1644 C C . ASN A 1 208 ? -21.812 22.078 -4.312 1 89 208 ASN A C 1
ATOM 1646 O O . ASN A 1 208 ? -21.891 22.156 -5.539 1 89 208 ASN A O 1
ATOM 1650 N N . CYS A 1 209 ? -22.016 23.016 -3.492 1 88.56 209 CYS A N 1
ATOM 1651 C CA . CYS A 1 209 ? -22.078 24.375 -4.039 1 88.56 209 CYS A CA 1
ATOM 1652 C C . CYS A 1 209 ? -20.688 24.906 -4.355 1 88.56 209 CYS A C 1
ATOM 1654 O O . CYS A 1 209 ? -19.781 24.766 -3.543 1 88.56 209 CYS A O 1
ATOM 1656 N N . LYS A 1 210 ? -20.547 25.469 -5.5 1 82.44 210 LYS A N 1
ATOM 1657 C CA . LYS A 1 210 ? -19.266 26.047 -5.91 1 82.44 210 LYS A CA 1
ATOM 1658 C C . LYS A 1 210 ? -19.172 27.516 -5.512 1 82.44 210 LYS A C 1
ATOM 1660 O O . LYS A 1 210 ? -20.141 28.281 -5.668 1 82.44 210 LYS A O 1
ATOM 1665 N N . LEU A 1 211 ? -18.109 27.844 -4.953 1 81.38 211 LEU A N 1
ATOM 1666 C CA . LEU A 1 211 ? -17.891 29.234 -4.582 1 81.38 211 LEU A CA 1
ATOM 1667 C C . LEU A 1 211 ? -17.25 30.016 -5.73 1 81.38 211 LEU A C 1
ATOM 1669 O O . LEU A 1 211 ? -16.234 29.578 -6.297 1 81.38 211 LEU A O 1
ATOM 1673 N N . ILE A 1 212 ? -17.75 31 -6.289 1 71.31 212 ILE A N 1
ATOM 1674 C CA . ILE A 1 212 ? -17.281 31.766 -7.434 1 71.31 212 ILE A CA 1
ATOM 1675 C C . ILE A 1 212 ? -16.297 32.844 -6.961 1 71.31 212 ILE A C 1
ATOM 1677 O O . ILE A 1 212 ? -15.289 33.094 -7.621 1 71.31 212 ILE A O 1
ATOM 1681 N N . ASP A 1 213 ? -16.375 33.531 -5.773 1 66.06 213 ASP A N 1
ATOM 1682 C CA . ASP A 1 213 ? -15.461 34.562 -5.301 1 66.06 213 ASP A CA 1
ATOM 1683 C C . ASP A 1 213 ? -14.961 34.25 -3.893 1 66.06 213 ASP A C 1
ATOM 1685 O O . ASP A 1 213 ? -14.852 33.094 -3.506 1 66.06 213 ASP A O 1
ATOM 1689 N N . SER A 1 214 ? -14.422 35.219 -3.164 1 61.78 214 SER A N 1
ATOM 1690 C CA . SER A 1 214 ? -13.711 35.094 -1.896 1 61.78 214 SER A CA 1
ATOM 1691 C C . SER A 1 214 ? -14.633 34.594 -0.791 1 61.78 214 SER A C 1
ATOM 1693 O O . SER A 1 214 ? -14.164 34.188 0.271 1 61.78 214 SER A O 1
ATOM 1695 N N . GLY A 1 215 ? -15.922 34.219 -1.139 1 61.97 215 GLY A N 1
ATOM 1696 C CA . GLY A 1 215 ? -16.797 33.719 -0.095 1 61.97 215 GLY A CA 1
ATOM 1697 C C . GLY A 1 215 ? -17.094 34.719 0.986 1 61.97 215 GLY A C 1
ATOM 1698 O O . GLY A 1 215 ? -17.781 34.438 1.967 1 61.97 215 GLY A O 1
ATOM 1699 N N . LYS A 1 216 ? -16.5 35.938 0.95 1 68.38 216 LYS A N 1
ATOM 1700 C CA . LYS A 1 216 ? -16.641 36.969 1.975 1 68.38 216 LYS A CA 1
ATOM 1701 C C . LYS A 1 216 ? -18.062 37.5 2.021 1 68.38 216 LYS A C 1
ATOM 1703 O O . LYS A 1 216 ? -18.5 38.031 3.037 1 68.38 216 LYS A O 1
ATOM 1708 N N . ASP A 1 217 ? -18.797 37.156 1.093 1 83.56 217 ASP A N 1
ATOM 1709 C CA . ASP A 1 217 ? -20.125 37.75 1.006 1 83.56 217 ASP A CA 1
ATOM 1710 C C . ASP A 1 217 ? -21.203 36.781 1.513 1 83.56 217 ASP A C 1
ATOM 1712 O O . ASP A 1 217 ? -22.328 36.781 1.024 1 83.56 217 ASP A O 1
ATOM 1716 N N . ILE A 1 218 ? -20.844 35.938 2.43 1 91.44 218 ILE A N 1
ATOM 1717 C CA . ILE A 1 218 ? -21.812 35.062 3.066 1 91.44 218 ILE A CA 1
ATOM 1718 C C . ILE A 1 218 ? -22.062 35.531 4.504 1 91.44 218 ILE A C 1
ATOM 1720 O O . ILE A 1 218 ? -21.156 35.438 5.348 1 91.44 218 ILE A O 1
ATOM 1724 N N . GLU A 1 219 ? -23.219 35.938 4.75 1 94.38 219 GLU A N 1
ATOM 1725 C CA . GLU A 1 219 ? -23.531 36.5 6.059 1 94.38 219 GLU A CA 1
ATOM 1726 C C . GLU A 1 219 ? -23.859 35.406 7.062 1 94.38 219 GLU A C 1
ATOM 1728 O O . GLU A 1 219 ? -24.406 34.344 6.691 1 94.38 219 GLU A O 1
ATOM 1733 N N . ILE A 1 220 ? -23.625 35.594 8.297 1 93.75 220 ILE A N 1
ATOM 1734 C CA . ILE A 1 220 ? -23.625 34.594 9.352 1 93.75 220 ILE A CA 1
ATOM 1735 C C . ILE A 1 220 ? -25.062 34.125 9.633 1 93.75 220 ILE A C 1
ATOM 1737 O O . ILE A 1 220 ? -25.297 32.969 10 1 93.75 220 ILE A O 1
ATOM 1741 N N . ASN A 1 221 ? -26.125 35 9.391 1 95.5 221 ASN A N 1
ATOM 1742 C CA . ASN A 1 221 ? -27.5 34.688 9.766 1 95.5 221 ASN A CA 1
ATOM 1743 C C . ASN A 1 221 ? -28.328 34.25 8.555 1 95.5 221 ASN A C 1
ATOM 1745 O O . ASN A 1 221 ? -29.562 34.25 8.617 1 95.5 221 ASN A O 1
ATOM 1749 N N . VAL A 1 222 ? -27.703 33.875 7.562 1 95.25 222 VAL A N 1
ATOM 1750 C CA . VAL A 1 222 ? -28.375 33.562 6.305 1 95.25 222 VAL A CA 1
ATOM 1751 C C . VAL A 1 222 ? -29.328 32.406 6.488 1 95.25 222 VAL A C 1
ATOM 1753 O O . VAL A 1 222 ? -30.375 32.344 5.836 1 95.25 222 VAL A O 1
ATOM 1756 N N . LEU A 1 223 ? -29.047 31.5 7.422 1 96 223 LEU A N 1
ATOM 1757 C CA . LEU A 1 223 ? -29.859 30.297 7.582 1 96 223 LEU A CA 1
ATOM 1758 C C . LEU A 1 223 ? -30.875 30.469 8.711 1 96 223 LEU A C 1
ATOM 1760 O O . LEU A 1 223 ? -31.5 29.5 9.141 1 96 223 LEU A O 1
ATOM 1764 N N . PHE A 1 224 ? -31.047 31.625 9.156 1 94.88 224 PHE A N 1
ATOM 1765 C CA . PHE A 1 224 ? -31.938 31.891 10.273 1 94.88 224 PHE A CA 1
ATOM 1766 C C . PHE A 1 224 ? -33.375 31.453 9.961 1 94.88 224 PHE A C 1
ATOM 1768 O O . PHE A 1 224 ? -34.062 30.938 10.828 1 94.88 224 PHE A O 1
ATOM 1775 N N . PRO A 1 225 ? -33.875 31.625 8.719 1 94.12 225 PRO A N 1
ATOM 1776 C CA . PRO A 1 225 ? -35.219 31.188 8.406 1 94.12 225 PRO A CA 1
ATOM 1777 C C . PRO A 1 225 ? -35.438 29.688 8.57 1 94.12 225 PRO A C 1
ATOM 1779 O O . PRO A 1 225 ? -36.562 29.219 8.703 1 94.12 225 PRO A O 1
ATOM 1782 N N . PHE A 1 226 ? -34.406 29 8.609 1 94.25 226 PHE A N 1
ATOM 1783 C CA . PHE A 1 226 ? -34.469 27.547 8.727 1 94.25 226 PHE A CA 1
ATOM 1784 C C . PHE A 1 226 ? -34.125 27.094 10.141 1 94.25 226 PHE A C 1
ATOM 1786 O O . PHE A 1 226 ? -33.531 26.031 10.344 1 94.25 226 PHE A O 1
ATOM 1793 N N . SER A 1 227 ? -34.375 27.703 11.133 1 88.62 227 SER A N 1
ATOM 1794 C CA . SER A 1 227 ? -33.938 27.469 12.508 1 88.62 227 SER A CA 1
ATOM 1795 C C . SER A 1 227 ? -34.594 26.203 13.086 1 88.62 227 SER A C 1
ATOM 1797 O O . SER A 1 227 ? -34.094 25.656 14.078 1 88.62 227 SER A O 1
ATOM 1799 N N . LYS A 1 228 ? -35.625 25.641 12.398 1 90.81 228 LYS A N 1
ATOM 1800 C CA . LYS A 1 228 ? -36.312 24.453 12.914 1 90.81 228 LYS A CA 1
ATOM 1801 C C . LYS A 1 228 ? -35.938 23.219 12.102 1 90.81 228 LYS A C 1
ATOM 1803 O O . LYS A 1 228 ? -36.719 22.25 12.039 1 90.81 228 LYS A O 1
ATOM 1808 N N . LEU A 1 229 ? -34.812 23.25 11.578 1 94.75 229 LEU A N 1
ATOM 1809 C CA . LEU A 1 229 ? -34.344 22.141 10.742 1 94.75 229 LEU A CA 1
ATOM 1810 C C . LEU A 1 229 ? -34.031 20.922 11.594 1 94.75 229 LEU A C 1
ATOM 1812 O O . LEU A 1 229 ? -33.562 21.047 12.734 1 94.75 229 LEU A O 1
ATOM 1816 N N . SER A 1 230 ? -34.25 19.797 10.984 1 94.94 230 SER A N 1
ATOM 1817 C CA . SER A 1 230 ? -33.812 18.531 11.555 1 94.94 230 SER A CA 1
ATOM 1818 C C . SER A 1 230 ? -32.562 18.016 10.844 1 94.94 230 SER A C 1
ATOM 1820 O O . SER A 1 230 ? -31.734 17.328 11.453 1 94.94 230 SER A O 1
ATOM 1822 N N . ILE A 1 231 ? -32.5 18.297 9.602 1 96.38 231 ILE A N 1
ATOM 1823 C CA . ILE A 1 231 ? -31.359 17.844 8.797 1 96.38 231 ILE A CA 1
ATOM 1824 C C . ILE A 1 231 ? -30.766 19.031 8.039 1 96.38 231 ILE A C 1
ATOM 1826 O O . ILE A 1 231 ? -31.469 19.75 7.336 1 96.38 231 ILE A O 1
ATOM 1830 N N . LEU A 1 232 ? -29.516 19.25 8.227 1 96.88 232 LEU A N 1
ATOM 1831 C CA . LEU A 1 232 ? -28.766 20.25 7.477 1 96.88 232 LEU A CA 1
ATOM 1832 C C . LEU A 1 232 ? -27.531 19.625 6.832 1 96.88 232 LEU A C 1
ATOM 1834 O O . LEU A 1 232 ? -26.688 19.047 7.523 1 96.88 232 LEU A O 1
ATOM 1838 N N . SER A 1 233 ? -27.391 19.734 5.555 1 95.94 233 SER A N 1
ATOM 1839 C CA . SER A 1 233 ? -26.203 19.219 4.863 1 95.94 233 SER A CA 1
ATOM 1840 C C . SER A 1 233 ? -25.547 20.297 4.02 1 95.94 233 SER A C 1
ATOM 1842 O O . SER A 1 233 ? -26.172 20.891 3.143 1 95.94 233 SER A O 1
ATOM 1844 N N . LEU A 1 234 ? -24.359 20.547 4.332 1 95.56 234 LEU A N 1
ATOM 1845 C CA . LEU A 1 234 ? -23.531 21.438 3.521 1 95.56 234 LEU A CA 1
ATOM 1846 C C . LEU A 1 234 ? -22.406 20.641 2.854 1 95.56 234 LEU A C 1
ATOM 1848 O O . LEU A 1 234 ? -21.391 21.219 2.469 1 95.56 234 LEU A O 1
ATOM 1852 N N . SER A 1 235 ? -22.562 19.438 2.668 1 93.88 235 SER A N 1
ATOM 1853 C CA . SER A 1 235 ? -21.531 18.531 2.178 1 93.88 235 SER A CA 1
ATOM 1854 C C . SER A 1 235 ? -21.062 18.922 0.784 1 93.88 235 SER A C 1
ATOM 1856 O O . SER A 1 235 ? -21.875 19.219 -0.095 1 93.88 235 SER A O 1
ATOM 1858 N N . GLY A 1 236 ? -19.781 19 0.658 1 90.69 236 GLY A N 1
ATOM 1859 C CA . GLY A 1 236 ? -19.203 19.25 -0.653 1 90.69 236 GLY A CA 1
ATOM 1860 C C . GLY A 1 236 ? -19.203 20.719 -1.041 1 90.69 236 GLY A C 1
ATOM 1861 O O . GLY A 1 236 ? -18.703 21.094 -2.102 1 90.69 236 GLY A O 1
ATOM 1862 N N . THR A 1 237 ? -19.812 21.578 -0.201 1 90.62 237 THR A N 1
ATOM 1863 C CA . THR A 1 237 ? -19.844 23 -0.51 1 90.62 237 THR A CA 1
ATOM 1864 C C . THR A 1 237 ? -18.484 23.641 -0.278 1 90.62 237 THR A C 1
ATOM 1866 O O . THR A 1 237 ? -17.875 23.453 0.775 1 90.62 237 THR A O 1
ATOM 1869 N N . SER A 1 238 ? -17.984 24.422 -1.188 1 84.19 238 SER A N 1
ATOM 1870 C CA . SER A 1 238 ? -16.609 24.922 -1.211 1 84.19 238 SER A CA 1
ATOM 1871 C C . SER A 1 238 ? -16.484 26.203 -0.403 1 84.19 238 SER A C 1
ATOM 1873 O O . SER A 1 238 ? -15.906 27.188 -0.875 1 84.19 238 SER A O 1
ATOM 1875 N N . ILE A 1 239 ? -17.016 26.375 0.788 1 85.06 239 ILE A N 1
ATOM 1876 C CA . ILE A 1 239 ? -16.859 27.562 1.62 1 85.06 239 ILE A CA 1
ATOM 1877 C C . ILE A 1 239 ? -15.953 27.25 2.809 1 85.06 239 ILE A C 1
ATOM 1879 O O . ILE A 1 239 ? -15.828 28.062 3.727 1 85.06 239 ILE A O 1
ATOM 1883 N N . TYR A 1 240 ? -15.258 26.266 2.904 1 84.69 240 TYR A N 1
ATOM 1884 C CA . TYR A 1 240 ? -14.375 25.828 3.984 1 84.69 240 TYR A CA 1
ATOM 1885 C C . TYR A 1 240 ? -15.18 25.453 5.227 1 84.69 240 TYR A C 1
ATOM 1887 O O . TYR A 1 240 ? -16.266 25.984 5.449 1 84.69 240 TYR A O 1
ATOM 1895 N N . LEU A 1 241 ? -14.672 24.688 5.926 1 92.44 241 LEU A N 1
ATOM 1896 C CA . LEU A 1 241 ? -15.344 24.203 7.133 1 92.44 241 LEU A CA 1
ATOM 1897 C C . LEU A 1 241 ? -15.539 25.344 8.133 1 92.44 241 LEU A C 1
ATOM 1899 O O . LEU A 1 241 ? -16.562 25.406 8.82 1 92.44 241 LEU A O 1
ATOM 1903 N N . THR A 1 242 ? -14.578 26.266 8.258 1 90.94 242 THR A N 1
ATOM 1904 C CA . THR A 1 242 ? -14.656 27.375 9.211 1 90.94 242 THR A CA 1
ATOM 1905 C C . THR A 1 242 ? -15.914 28.203 8.961 1 90.94 242 THR A C 1
ATOM 1907 O O . THR A 1 242 ? -16.625 28.578 9.906 1 90.94 242 THR A O 1
ATOM 1910 N N . LYS A 1 243 ? -16.156 28.5 7.715 1 91.62 243 LYS A N 1
ATOM 1911 C CA . LYS A 1 243 ? -17.344 29.266 7.375 1 91.62 243 LYS A CA 1
ATOM 1912 C C . LYS A 1 243 ? -18.609 28.438 7.633 1 91.62 243 LYS A C 1
ATOM 1914 O O . LYS A 1 243 ? -19.641 28.984 8.055 1 91.62 243 LYS A O 1
ATOM 1919 N N . GLY A 1 244 ? -18.516 27.172 7.273 1 94 244 GLY A N 1
ATOM 1920 C CA . GLY A 1 244 ? -19.641 26.297 7.574 1 94 244 GLY A CA 1
ATOM 1921 C C . GLY A 1 244 ? -20 26.281 9.047 1 94 244 GLY A C 1
ATOM 1922 O O . GLY A 1 244 ? -21.188 26.266 9.406 1 94 244 GLY A O 1
ATOM 1923 N N . LEU A 1 245 ? -19 26.312 9.914 1 96.12 245 LEU A N 1
ATOM 1924 C CA . LEU A 1 245 ? -19.203 26.312 11.352 1 96.12 245 LEU A CA 1
ATOM 1925 C C . LEU A 1 245 ? -19.797 27.641 11.812 1 96.12 245 LEU A C 1
ATOM 1927 O O . LEU A 1 245 ? -20.609 27.672 12.742 1 96.12 245 LEU A O 1
ATOM 1931 N N . GLU A 1 246 ? -19.469 28.672 11.18 1 95.25 246 GLU A N 1
ATOM 1932 C CA . GLU A 1 246 ? -20.031 29.984 11.484 1 95.25 246 GLU A CA 1
ATOM 1933 C C . GLU A 1 246 ? -21.531 30.031 11.164 1 95.25 246 GLU A C 1
ATOM 1935 O O . GLU A 1 246 ? -22.297 30.672 11.875 1 95.25 246 GLU A O 1
ATOM 1940 N N . LEU A 1 247 ? -21.844 29.359 10.117 1 95.75 247 LEU A N 1
ATOM 1941 C CA . LEU A 1 247 ? -23.219 29.391 9.633 1 95.75 247 LEU A CA 1
ATOM 1942 C C . LEU A 1 247 ? -24.156 28.641 10.578 1 95.75 247 LEU A C 1
ATOM 1944 O O . LEU A 1 247 ? -25.375 28.672 10.414 1 95.75 247 LEU A O 1
ATOM 1948 N N . LEU A 1 248 ? -23.594 28.062 11.609 1 97.12 248 LEU A N 1
ATOM 1949 C CA . LEU A 1 248 ? -24.406 27.344 12.578 1 97.12 248 LEU A CA 1
ATOM 1950 C C . LEU A 1 248 ? -24.953 28.281 13.641 1 97.12 248 LEU A C 1
ATOM 1952 O O . LEU A 1 248 ? -25.703 27.875 14.531 1 97.12 248 LEU A O 1
ATOM 1956 N N . TYR A 1 249 ? -24.703 29.5 13.539 1 96.38 249 TYR A N 1
ATOM 1957 C CA . TYR A 1 249 ? -25.109 30.516 14.5 1 96.38 249 TYR A CA 1
ATOM 1958 C C . TYR A 1 249 ? -26.609 30.469 14.742 1 96.38 249 TYR A C 1
ATOM 1960 O O . TYR A 1 249 ? -27.062 30.484 15.891 1 96.38 249 TYR A O 1
ATOM 1968 N N . PRO A 1 250 ? -27.453 30.344 13.766 1 95.88 250 PRO A N 1
ATOM 1969 C CA . PRO A 1 250 ? -28.906 30.359 13.984 1 95.88 250 PRO A CA 1
ATOM 1970 C C . PRO A 1 250 ? -29.406 29.109 14.703 1 95.88 250 PRO A C 1
ATOM 1972 O O . PRO A 1 250 ? -30.547 29.078 15.18 1 95.88 250 PRO A O 1
ATOM 1975 N N . PHE A 1 251 ? -28.625 28.172 14.797 1 96.31 251 PHE A N 1
ATOM 1976 C CA . PHE A 1 251 ? -29.078 26.891 15.328 1 96.31 251 PHE A CA 1
ATOM 1977 C C . PHE A 1 251 ? -28.609 26.719 16.766 1 96.31 251 PHE A C 1
ATOM 1979 O O . PHE A 1 251 ? -28.703 25.609 17.312 1 96.31 251 PHE A O 1
ATOM 1986 N N . ARG A 1 252 ? -28.078 27.703 17.359 1 94.12 252 ARG A N 1
ATOM 1987 C CA . ARG A 1 252 ? -27.625 27.641 18.75 1 94.12 252 ARG A CA 1
ATOM 1988 C C . ARG A 1 252 ? -28.734 27.156 19.672 1 94.12 252 ARG A C 1
ATOM 1990 O O . ARG A 1 252 ? -29.875 27.609 19.578 1 94.12 252 ARG A O 1
ATOM 1997 N N . ASN A 1 253 ? -28.406 26.188 20.547 1 93.25 253 ASN A N 1
ATOM 1998 C CA . ASN A 1 253 ? -29.297 25.625 21.562 1 93.25 253 ASN A CA 1
ATOM 1999 C C . ASN A 1 253 ? -30.484 24.891 20.953 1 93.25 253 ASN A C 1
ATOM 2001 O O . ASN A 1 253 ? -31.562 24.859 21.531 1 93.25 253 ASN A O 1
ATOM 2005 N N . LYS A 1 254 ? -30.281 24.406 19.766 1 95.12 254 LYS A N 1
ATOM 2006 C CA . LYS A 1 254 ? -31.297 23.609 19.094 1 95.12 254 LYS A CA 1
ATOM 2007 C C . LYS A 1 254 ? -30.812 22.172 18.875 1 95.12 254 LYS A C 1
ATOM 2009 O O . LYS A 1 254 ? -29.703 21.828 19.281 1 95.12 254 LYS A O 1
ATOM 2014 N N . SER A 1 255 ? -31.75 21.375 18.359 1 95.5 255 SER A N 1
ATOM 2015 C CA . SER A 1 255 ? -31.391 19.984 18.094 1 95.5 255 SER A CA 1
ATOM 2016 C C . SER A 1 255 ? -31.469 19.656 16.609 1 95.5 255 SER A C 1
ATOM 2018 O O . SER A 1 255 ? -32.375 20.109 15.914 1 95.5 255 SER A O 1
ATOM 2020 N N . LEU A 1 256 ? -30.484 19 16.156 1 96 256 LEU A N 1
ATOM 2021 C CA . LEU A 1 256 ? -30.422 18.516 14.781 1 96 256 LEU A CA 1
ATOM 2022 C C . LEU A 1 256 ? -30.234 17 14.75 1 96 256 LEU A C 1
ATOM 2024 O O . LEU A 1 256 ? -29.453 16.453 15.531 1 96 256 LEU A O 1
ATOM 2028 N N . GLU A 1 257 ? -30.984 16.406 13.914 1 95.69 257 GLU A N 1
ATOM 2029 C CA . GLU A 1 257 ? -30.781 14.969 13.742 1 95.69 257 GLU A CA 1
ATOM 2030 C C . GLU A 1 257 ? -29.516 14.672 12.953 1 95.69 257 GLU A C 1
ATOM 2032 O O . GLU A 1 257 ? -28.75 13.781 13.312 1 95.69 257 GLU A O 1
ATOM 2037 N N . ILE A 1 258 ? -29.359 15.375 11.883 1 96.5 258 ILE A N 1
ATOM 2038 C CA . ILE A 1 258 ? -28.188 15.188 11.047 1 96.5 258 ILE A CA 1
ATOM 2039 C C . ILE A 1 258 ? -27.562 16.531 10.719 1 96.5 258 ILE A C 1
ATOM 2041 O O . ILE A 1 258 ? -28.25 17.453 10.273 1 96.5 258 ILE A O 1
ATOM 2045 N N . LEU A 1 259 ? -26.359 16.688 11.008 1 97.19 259 LEU A N 1
ATOM 2046 C CA . LEU A 1 259 ? -25.516 17.797 10.562 1 97.19 259 LEU A CA 1
ATOM 2047 C C . LEU A 1 259 ? -24.344 17.297 9.742 1 97.19 259 LEU A C 1
ATOM 2049 O O . LEU A 1 259 ? -23.375 16.734 10.289 1 97.19 259 LEU A O 1
ATOM 2053 N N . ASP A 1 260 ? -24.375 17.484 8.469 1 96.69 260 ASP A N 1
ATOM 2054 C CA . ASP A 1 260 ? -23.344 17 7.555 1 96.69 260 ASP A CA 1
ATOM 2055 C C . ASP A 1 260 ? -22.484 18.141 7.031 1 96.69 260 ASP A C 1
ATOM 2057 O O . ASP A 1 260 ? -22.875 18.844 6.105 1 96.69 260 ASP A O 1
ATOM 2061 N N . LEU A 1 261 ? -21.344 18.281 7.59 1 96.94 261 LEU A N 1
ATOM 2062 C CA . LEU A 1 261 ? -20.359 19.266 7.156 1 96.94 261 LEU A CA 1
ATOM 2063 C C . LEU A 1 261 ? -19.156 18.594 6.512 1 96.94 261 LEU A C 1
ATOM 2065 O O . LEU A 1 261 ? -18.016 18.984 6.766 1 96.94 261 LEU A O 1
ATOM 2069 N N . SER A 1 262 ? -19.406 17.641 5.73 1 94.81 262 SER A N 1
ATOM 2070 C CA . SER A 1 262 ? -18.312 16.859 5.152 1 94.81 262 SER A CA 1
ATOM 2071 C C . SER A 1 262 ? -17.844 17.469 3.828 1 94.81 262 SER A C 1
ATOM 2073 O O . SER A 1 262 ? -18.625 18.141 3.146 1 94.81 262 SER A O 1
ATOM 2075 N N . HIS A 1 263 ? -16.547 17.344 3.475 1 90.94 263 HIS A N 1
ATOM 2076 C CA . HIS A 1 263 ? -15.961 17.641 2.174 1 90.94 263 HIS A CA 1
ATOM 2077 C C . HIS A 1 263 ? -16.109 19.125 1.826 1 90.94 263 HIS A C 1
ATOM 2079 O O . HIS A 1 263 ? -16.484 19.469 0.706 1 90.94 263 HIS A O 1
ATOM 2085 N N . MET A 1 264 ? -15.953 19.891 2.824 1 91.12 264 MET A N 1
ATOM 2086 C CA . MET A 1 264 ? -16.094 21.312 2.566 1 91.12 264 MET A CA 1
ATOM 2087 C C . MET A 1 264 ? -14.742 21.938 2.211 1 91.12 264 MET A C 1
ATOM 2089 O O . MET A 1 264 ? -14.305 22.891 2.852 1 91.12 264 MET A O 1
ATOM 2093 N N . VAL A 1 265 ? -14.078 21.422 1.278 1 80.88 265 VAL A N 1
ATOM 2094 C CA . VAL A 1 265 ? -12.742 21.844 0.885 1 80.88 265 VAL A CA 1
ATOM 2095 C C . VAL A 1 265 ? -12.805 22.594 -0.445 1 80.88 265 VAL A C 1
ATOM 2097 O O . VAL A 1 265 ? -13.586 22.234 -1.331 1 80.88 265 VAL A O 1
ATOM 2100 N N . LYS A 1 266 ? -12.062 23.625 -0.419 1 72.12 266 LYS A N 1
ATOM 2101 C CA . LYS A 1 266 ? -11.961 24.359 -1.681 1 72.12 266 LYS A CA 1
ATOM 2102 C C . LYS A 1 266 ? -11.008 23.656 -2.645 1 72.12 266 LYS A C 1
ATOM 2104 O O . LYS A 1 266 ? -9.93 23.219 -2.244 1 72.12 266 LYS A O 1
ATOM 2109 N N . PRO A 1 267 ? -11.469 23.484 -3.818 1 64.12 267 PRO A N 1
ATOM 2110 C CA . PRO A 1 267 ? -10.516 22.953 -4.797 1 64.12 267 PRO A CA 1
ATOM 2111 C C . PRO A 1 267 ? -9.312 23.859 -5.012 1 64.12 267 PRO A C 1
ATOM 2113 O O . PRO A 1 267 ? -9.438 25.094 -4.906 1 64.12 267 PRO A O 1
ATOM 2116 N N . PRO A 1 268 ? -8.141 23.281 -5.086 1 59.62 268 PRO A N 1
ATOM 2117 C CA . PRO A 1 268 ? -6.961 24.109 -5.305 1 59.62 268 PRO A CA 1
ATOM 2118 C C . PRO A 1 268 ? -7.07 24.984 -6.555 1 59.62 268 PRO A C 1
ATOM 2120 O O . PRO A 1 268 ? -7.57 24.516 -7.586 1 59.62 268 PRO A O 1
ATOM 2123 N N . ASN A 1 269 ? -7.184 26.297 -6.375 1 59.12 269 ASN A N 1
ATOM 2124 C CA . ASN A 1 269 ? -7.078 27.203 -7.52 1 59.12 269 ASN A CA 1
ATOM 2125 C C . ASN A 1 269 ? -5.625 27.516 -7.852 1 59.12 269 ASN A C 1
ATOM 2127 O O . ASN A 1 269 ? -4.957 28.234 -7.109 1 59.12 269 ASN A O 1
ATOM 2131 N N . TYR A 1 270 ? -5.137 26.797 -8.844 1 55.44 270 TYR A N 1
ATOM 2132 C CA . TYR A 1 270 ? -3.727 26.906 -9.188 1 55.44 270 TYR A CA 1
ATOM 2133 C C . TYR A 1 270 ? -3.416 28.266 -9.812 1 55.44 270 TYR A C 1
ATOM 2135 O O . TYR A 1 270 ? -2.252 28.656 -9.906 1 55.44 270 TYR A O 1
ATOM 2143 N N . ASP A 1 271 ? -4.488 28.984 -10.391 1 53.06 271 ASP A N 1
ATOM 2144 C CA . ASP A 1 271 ? -4.238 30.266 -11.055 1 53.06 271 ASP A CA 1
ATOM 2145 C C . ASP A 1 271 ? -4.176 31.406 -10.039 1 53.06 271 ASP A C 1
ATOM 2147 O O . ASP A 1 271 ? -3.434 32.375 -10.234 1 53.06 271 ASP A O 1
ATOM 2151 N N . LYS A 1 272 ? -5.078 31.359 -9.039 1 55.19 272 LYS A N 1
ATOM 2152 C CA . LYS A 1 272 ? -5.254 32.594 -8.258 1 55.19 272 LYS A CA 1
ATOM 2153 C C . LYS A 1 272 ? -4.199 32.688 -7.164 1 55.19 272 LYS A C 1
ATOM 2155 O O . LYS A 1 272 ? -3.689 31.688 -6.684 1 55.19 272 LYS A O 1
ATOM 2160 N N . GLN A 1 273 ? -3.672 33.906 -7.027 1 49.62 273 GLN A N 1
ATOM 2161 C CA . GLN A 1 273 ? -2.648 34.5 -6.176 1 49.62 273 GLN A CA 1
ATOM 2162 C C . GLN A 1 273 ? -2.92 34.219 -4.703 1 49.62 273 GLN A C 1
ATOM 2164 O O . GLN A 1 273 ? -2.082 34.5 -3.842 1 49.62 273 GLN A O 1
ATOM 2169 N N . SER A 1 274 ? -4.172 33.906 -4.32 1 53.72 274 SER A N 1
ATOM 2170 C CA . SER A 1 274 ? -4.32 33.906 -2.867 1 53.72 274 SER A CA 1
ATOM 2171 C C . SER A 1 274 ? -4.273 32.5 -2.309 1 53.72 274 SER A C 1
ATOM 2173 O O . SER A 1 274 ? -4.984 31.609 -2.789 1 53.72 274 SER A O 1
ATOM 2175 N N . ILE A 1 275 ? -3.137 32.219 -1.636 1 57.53 275 ILE A N 1
ATOM 2176 C CA . ILE A 1 275 ? -2.902 30.938 -1.013 1 57.53 275 ILE A CA 1
ATOM 2177 C C . ILE A 1 275 ? -3.672 30.844 0.304 1 57.53 275 ILE A C 1
ATOM 2179 O O . ILE A 1 275 ? -3.477 31.672 1.199 1 57.53 275 ILE A O 1
ATOM 2183 N N . THR A 1 276 ? -4.906 30.453 0.406 1 62.06 276 THR A N 1
ATOM 2184 C CA . THR A 1 276 ? -5.52 30.156 1.695 1 62.06 276 THR A CA 1
ATOM 2185 C C . THR A 1 276 ? -5.027 28.812 2.225 1 62.06 276 THR A C 1
ATOM 2187 O O . THR A 1 276 ? -4.84 27.859 1.454 1 62.06 276 THR A O 1
ATOM 2190 N N . PRO A 1 277 ? -4.688 28.922 3.576 1 68.5 277 PRO A N 1
ATOM 2191 C CA . PRO A 1 277 ? -4.234 27.656 4.16 1 68.5 277 PRO A CA 1
ATOM 2192 C C . PRO A 1 277 ? -5.246 26.531 3.979 1 68.5 277 PRO A C 1
ATOM 2194 O O . PRO A 1 277 ? -6.457 26.75 4.055 1 68.5 277 PRO A O 1
ATOM 2197 N N . ASP A 1 278 ? -4.781 25.406 3.551 1 72.62 278 ASP A N 1
ATOM 2198 C CA . ASP A 1 278 ? -5.609 24.219 3.344 1 72.62 278 ASP A CA 1
ATOM 2199 C C . ASP A 1 278 ? -5.887 23.516 4.664 1 72.62 278 ASP A C 1
ATOM 2201 O O . ASP A 1 278 ? -6.965 22.938 4.852 1 72.62 278 ASP A O 1
ATOM 2205 N N . ALA A 1 279 ? -4.988 23.734 5.629 1 82.06 279 ALA A N 1
ATOM 2206 C CA . ALA A 1 279 ? -5.094 23.016 6.898 1 82.06 279 ALA A CA 1
ATOM 2207 C C . ALA A 1 279 ? -5.965 23.781 7.891 1 82.06 279 ALA A C 1
ATOM 2209 O O . ALA A 1 279 ? -5.906 25 7.961 1 82.06 279 ALA A O 1
ATOM 2210 N N . ILE A 1 280 ? -6.82 23.031 8.586 1 86.75 280 ILE A N 1
ATOM 2211 C CA . ILE A 1 280 ? -7.707 23.641 9.562 1 86.75 280 ILE A CA 1
ATOM 2212 C C . ILE A 1 280 ? -7.383 23.109 10.961 1 86.75 280 ILE A C 1
ATOM 2214 O O . ILE A 1 280 ? -7.289 21.906 11.164 1 86.75 280 ILE A O 1
ATOM 2218 N N . ILE A 1 281 ? -7.156 24 11.859 1 85.06 281 ILE A N 1
ATOM 2219 C CA . ILE A 1 281 ? -7.027 23.672 13.273 1 85.06 281 ILE A CA 1
ATOM 2220 C C . ILE A 1 281 ? -8.297 24.078 14.016 1 85.06 281 ILE A C 1
ATOM 2222 O O . ILE A 1 281 ? -8.695 25.25 13.984 1 85.06 281 ILE A O 1
ATOM 2226 N N . LEU A 1 282 ? -8.977 23.156 14.586 1 88.62 282 LEU A N 1
ATOM 2227 C CA . LEU A 1 282 ? -10.195 23.469 15.328 1 88.62 282 LEU A CA 1
ATOM 2228 C C . LEU A 1 282 ? -9.867 24.094 16.672 1 88.62 282 LEU A C 1
ATOM 2230 O O . LEU A 1 282 ? -9.164 23.5 17.484 1 88.62 282 LEU A O 1
ATOM 2234 N N . THR A 1 283 ? -10.336 25.297 16.828 1 89.12 283 THR A N 1
ATOM 2235 C CA . THR A 1 283 ? -10.148 26.047 18.078 1 89.12 283 THR A CA 1
ATOM 2236 C C . THR A 1 283 ? -11.477 26.234 18.797 1 89.12 283 THR A C 1
ATOM 2238 O O . THR A 1 283 ? -12.539 25.906 18.25 1 89.12 283 THR A O 1
ATOM 2241 N N . ALA A 1 284 ? -11.422 26.688 20.031 1 90.56 284 ALA A N 1
ATOM 2242 C CA . ALA A 1 284 ? -12.609 26.953 20.828 1 90.56 284 ALA A CA 1
ATOM 2243 C C . ALA A 1 284 ? -13.508 27.984 20.141 1 90.56 284 ALA A C 1
ATOM 2245 O O . ALA A 1 284 ? -14.734 27.875 20.203 1 90.56 284 ALA A O 1
ATOM 2246 N N . GLU A 1 285 ? -12.922 28.922 19.453 1 93.12 285 GLU A N 1
ATOM 2247 C CA . GLU A 1 285 ? -13.664 29.984 18.781 1 93.12 285 GLU A CA 1
ATOM 2248 C C . GLU A 1 285 ? -14.406 29.438 17.562 1 93.12 285 GLU A C 1
ATOM 2250 O O . GLU A 1 285 ? -15.57 29.797 17.328 1 93.12 285 GLU A O 1
ATOM 2255 N N . LYS A 1 286 ? -13.812 28.594 16.828 1 93.12 286 LYS A N 1
ATOM 2256 C CA . LYS A 1 286 ? -14.398 28.062 15.602 1 93.12 286 LYS A CA 1
ATOM 2257 C C . LYS A 1 286 ? -15.57 27.125 15.898 1 93.12 286 LYS A C 1
ATOM 2259 O O . LYS A 1 286 ? -16.516 27.047 15.117 1 93.12 286 LYS A O 1
ATOM 2264 N N . THR A 1 287 ? -15.492 26.422 17.031 1 94.12 287 THR A N 1
ATOM 2265 C CA . THR A 1 287 ? -16.516 25.438 17.344 1 94.12 287 THR A CA 1
ATOM 2266 C C . THR A 1 287 ? -17.5 25.984 18.359 1 94.12 287 THR A C 1
ATOM 2268 O O . THR A 1 287 ? -18.281 25.219 18.953 1 94.12 287 THR A O 1
ATOM 2271 N N . GLN A 1 288 ? -17.562 27.219 18.609 1 93.31 288 GLN A N 1
ATOM 2272 C CA . GLN A 1 288 ? -18.359 27.812 19.672 1 93.31 288 GLN A CA 1
ATOM 2273 C C . GLN A 1 288 ? -19.844 27.547 19.469 1 93.31 288 GLN A C 1
ATOM 2275 O O . GLN A 1 288 ? -20.578 27.312 20.422 1 93.31 288 GLN A O 1
ATOM 2280 N N . TYR A 1 289 ? -20.328 27.578 18.266 1 94.94 289 TYR A N 1
ATOM 2281 C CA . TYR A 1 289 ? -21.75 27.375 18 1 94.94 289 TYR A CA 1
ATOM 2282 C C . TYR A 1 289 ? -22.094 25.891 17.953 1 94.94 289 TYR A C 1
ATOM 2284 O O . TYR A 1 289 ? -23.141 25.484 18.438 1 94.94 289 TYR A O 1
ATOM 2292 N N . LEU A 1 290 ? -21.234 25.141 17.375 1 95.12 290 LEU A N 1
ATOM 2293 C CA . LEU A 1 290 ? -21.453 23.703 17.266 1 95.12 290 LEU A CA 1
ATOM 2294 C C . LEU A 1 290 ? -21.656 23.062 18.641 1 95.12 290 LEU A C 1
ATOM 2296 O O . LEU A 1 290 ? -22.484 22.172 18.797 1 95.12 290 LEU A O 1
ATOM 2300 N N . LYS A 1 291 ? -20.938 23.531 19.609 1 92.12 291 LYS A N 1
ATOM 2301 C CA . LYS A 1 291 ? -20.938 22.953 20.938 1 92.12 291 LYS A CA 1
ATOM 2302 C C . LYS A 1 291 ? -22.297 23.156 21.625 1 92.12 291 LYS A C 1
ATOM 2304 O O . LYS A 1 291 ? -22.625 22.469 22.594 1 92.12 291 LYS A O 1
ATOM 2309 N N . THR A 1 292 ? -23.062 24.078 21.141 1 93.56 292 THR A N 1
ATOM 2310 C CA . THR A 1 292 ? -24.344 24.406 21.766 1 93.56 292 THR A CA 1
ATOM 2311 C C . THR A 1 292 ? -25.484 23.625 21.125 1 93.56 292 THR A C 1
ATOM 2313 O O . THR A 1 292 ? -26.625 23.672 21.594 1 93.56 292 THR A O 1
ATOM 2316 N N . ILE A 1 293 ? -25.219 22.906 20.109 1 95.81 293 ILE A N 1
ATOM 2317 C CA . ILE A 1 293 ? -26.25 22.219 19.359 1 95.81 293 ILE A CA 1
ATOM 2318 C C . ILE A 1 293 ? -26.281 20.734 19.75 1 95.81 293 ILE A C 1
ATOM 2320 O O . ILE A 1 293 ? -25.219 20.125 19.922 1 95.81 293 ILE A O 1
ATOM 2324 N N . CYS A 1 294 ? -27.453 20.25 19.953 1 96.12 294 CYS A N 1
ATOM 2325 C CA . CYS A 1 294 ? -27.594 18.812 20.156 1 96.12 294 CYS A CA 1
ATOM 2326 C C . CYS A 1 294 ? -27.719 18.094 18.812 1 96.12 294 CYS A C 1
ATOM 2328 O O . CYS A 1 294 ? -28.797 18.047 18.234 1 96.12 294 CYS A O 1
ATOM 2330 N N . VAL A 1 295 ? -26.672 17.422 18.375 1 95.94 295 VAL A N 1
ATOM 2331 C CA . VAL A 1 295 ? -26.625 16.766 17.078 1 95.94 295 VAL A CA 1
ATOM 2332 C C . VAL A 1 295 ? -26.547 15.25 17.266 1 95.94 295 VAL A C 1
ATOM 2334 O O . VAL A 1 295 ? -25.766 14.758 18.078 1 95.94 295 VAL A O 1
ATOM 2337 N N . LYS A 1 296 ? -27.359 14.555 16.562 1 95.38 296 LYS A N 1
ATOM 2338 C CA . LYS A 1 296 ? -27.328 13.094 16.672 1 95.38 296 LYS A CA 1
ATOM 2339 C C . LYS A 1 296 ? -26.281 12.492 15.734 1 95.38 296 LYS A C 1
ATOM 2341 O O . LYS A 1 296 ? -25.469 11.68 16.156 1 95.38 296 LYS A O 1
ATOM 2346 N N . THR A 1 297 ? -26.344 12.867 14.508 1 95.75 297 THR A N 1
ATOM 2347 C CA . THR A 1 297 ? -25.375 12.422 13.523 1 95.75 297 THR A CA 1
ATOM 2348 C C . THR A 1 297 ? -24.531 13.594 13.016 1 95.75 297 THR A C 1
ATOM 2350 O O . THR A 1 297 ? -25.062 14.516 12.398 1 95.75 297 THR A O 1
ATOM 2353 N N . LEU A 1 298 ? -23.266 13.531 13.281 1 95.81 298 LEU A N 1
ATOM 2354 C CA . LEU A 1 298 ? -22.359 14.609 12.891 1 95.81 298 LEU A CA 1
ATOM 2355 C C . LEU A 1 298 ? -21.266 14.086 11.961 1 95.81 298 LEU A C 1
ATOM 2357 O O . LEU A 1 298 ? -20.531 13.148 12.312 1 95.81 298 LEU A O 1
ATOM 2361 N N . SER A 1 299 ? -21.109 14.688 10.82 1 96.06 299 SER A N 1
ATOM 2362 C CA . SER A 1 299 ? -20.031 14.336 9.906 1 96.06 299 SER A CA 1
ATOM 2363 C C . SER A 1 299 ? -19.109 15.531 9.656 1 96.06 299 SER A C 1
ATOM 2365 O O . SER A 1 299 ? -19.562 16.594 9.211 1 96.06 299 SER A O 1
ATOM 2367 N N . LEU A 1 300 ? -17.922 15.398 9.977 1 95.06 300 LEU A N 1
ATOM 2368 C CA . LEU A 1 300 ? -16.859 16.359 9.672 1 95.06 300 LEU A CA 1
ATOM 2369 C C . LEU A 1 300 ? -15.82 15.75 8.75 1 95.06 300 LEU A C 1
ATOM 2371 O O . LEU A 1 300 ? -14.656 16.141 8.773 1 95.06 300 LEU A O 1
ATOM 2375 N N . ALA A 1 301 ? -16.266 14.859 7.988 1 93.62 301 ALA A N 1
ATOM 2376 C CA . ALA A 1 301 ? -15.352 14.055 7.176 1 93.62 301 ALA A CA 1
ATOM 2377 C C . ALA A 1 301 ? -14.695 14.906 6.09 1 93.62 301 ALA A C 1
ATOM 2379 O O . ALA A 1 301 ? -15.328 15.805 5.531 1 93.62 301 ALA A O 1
ATOM 2380 N N . ASP A 1 302 ? -13.367 14.641 5.812 1 90.44 302 ASP A N 1
ATOM 2381 C CA . ASP A 1 302 ? -12.625 15.148 4.66 1 90.44 302 ASP A CA 1
ATOM 2382 C C . ASP A 1 302 ? -12.625 16.672 4.633 1 90.44 302 ASP A C 1
ATOM 2384 O O . ASP A 1 302 ? -13.039 17.281 3.643 1 90.44 302 ASP A O 1
ATOM 2388 N N . ASN A 1 303 ? -12.203 17.344 5.664 1 91.69 303 ASN A N 1
ATOM 2389 C CA . ASN A 1 303 ? -12.133 18.797 5.77 1 91.69 303 ASN A CA 1
ATOM 2390 C C . ASN A 1 303 ? -10.703 19.266 6.016 1 91.69 303 ASN A C 1
ATOM 2392 O O . ASN A 1 303 ? -10.484 20.422 6.379 1 91.69 303 ASN A O 1
ATOM 2396 N N . HIS A 1 304 ? -9.734 18.469 5.93 1 87.12 304 HIS A N 1
ATOM 2397 C CA . HIS A 1 304 ? -8.32 18.781 6.137 1 87.12 304 HIS A CA 1
ATOM 2398 C C . HIS A 1 304 ? -8.062 19.266 7.559 1 87.12 304 HIS A C 1
ATOM 2400 O O . HIS A 1 304 ? -7.301 20.203 7.77 1 87.12 304 HIS A O 1
ATOM 2406 N N . ILE A 1 305 ? -8.836 18.719 8.492 1 89.19 305 ILE A N 1
ATOM 2407 C CA . ILE A 1 305 ? -8.562 19.031 9.898 1 89.19 305 ILE A CA 1
ATOM 2408 C C . ILE A 1 305 ? -7.25 18.359 10.32 1 89.19 305 ILE A C 1
ATOM 2410 O O . ILE A 1 305 ? -7.074 17.156 10.148 1 89.19 305 ILE A O 1
ATOM 2414 N N . VAL A 1 306 ? -6.387 19.188 10.852 1 85.31 306 VAL A N 1
ATOM 2415 C CA . VAL A 1 306 ? -5.062 18.641 11.148 1 85.31 306 VAL A CA 1
ATOM 2416 C C . VAL A 1 306 ? -4.879 18.531 12.656 1 85.31 306 VAL A C 1
ATOM 2418 O O . VAL A 1 306 ? -4.016 17.781 13.125 1 85.31 306 VAL A O 1
ATOM 2421 N N . ASP A 1 307 ? -5.656 19.344 13.383 1 83.75 307 ASP A N 1
ATOM 2422 C CA . ASP A 1 307 ? -5.516 19.312 14.828 1 83.75 307 ASP A CA 1
ATOM 2423 C C . ASP A 1 307 ? -6.793 19.781 15.516 1 83.75 307 ASP A C 1
ATOM 2425 O O . ASP A 1 307 ? -7.586 20.531 14.93 1 83.75 307 ASP A O 1
ATOM 2429 N N . ILE A 1 308 ? -6.938 19.297 16.672 1 83.25 308 ILE A N 1
ATOM 2430 C CA . ILE A 1 308 ? -8.031 19.703 17.547 1 83.25 308 ILE A CA 1
ATOM 2431 C C . ILE A 1 308 ? -7.469 20.219 18.875 1 83.25 308 ILE A C 1
ATOM 2433 O O . ILE A 1 308 ? -6.852 19.469 19.625 1 83.25 308 ILE A O 1
ATOM 2437 N N . LEU A 1 309 ? -7.715 21.484 19.156 1 81.31 309 LEU A N 1
ATOM 2438 C CA . LEU A 1 309 ? -7.172 22.094 20.359 1 81.31 309 LEU A CA 1
ATOM 2439 C C . LEU A 1 309 ? -8.125 21.922 21.531 1 81.31 309 LEU A C 1
ATOM 2441 O O . LEU A 1 309 ? -9.305 21.625 21.344 1 81.31 309 LEU A O 1
ATOM 2445 N N . PRO A 1 310 ? -7.629 22.141 22.672 1 78.25 310 PRO A N 1
ATOM 2446 C CA . PRO A 1 310 ? -8.5 22.031 23.859 1 78.25 310 PRO A CA 1
ATOM 2447 C C . PRO A 1 310 ? -9.68 23 23.812 1 78.25 310 PRO A C 1
ATOM 2449 O O . PRO A 1 310 ? -9.555 24.109 23.297 1 78.25 310 PRO A O 1
ATOM 2452 N N . HIS A 1 311 ? -10.852 22.625 24.266 1 82.44 311 HIS A N 1
ATOM 2453 C CA . HIS A 1 311 ? -12.078 23.406 24.391 1 82.44 311 HIS A CA 1
ATOM 2454 C C . HIS A 1 311 ? -12.766 23.562 23.031 1 82.44 311 HIS A C 1
ATOM 2456 O O . HIS A 1 311 ? -13.609 24.438 22.859 1 82.44 311 HIS A O 1
ATOM 2462 N N . SER A 1 312 ? -12.305 22.797 22.141 1 84.94 312 SER A N 1
ATOM 2463 C CA . SER A 1 312 ? -12.945 22.859 20.828 1 84.94 312 SER A CA 1
ATOM 2464 C C . SER A 1 312 ? -13.883 21.672 20.609 1 84.94 312 SER A C 1
ATOM 2466 O O . SER A 1 312 ? -15.008 21.672 21.109 1 84.94 312 SER A O 1
ATOM 2468 N N . PHE A 1 313 ? -13.32 20.641 20.031 1 81.06 313 PHE A N 1
ATOM 2469 C CA . PHE A 1 313 ? -14.141 19.469 19.734 1 81.06 313 PHE A CA 1
ATOM 2470 C C . PHE A 1 313 ? -13.867 18.344 20.734 1 81.06 313 PHE A C 1
ATOM 2472 O O . PHE A 1 313 ? -12.711 18.078 21.047 1 81.06 313 PHE A O 1
ATOM 2479 N N . PHE A 1 314 ? -14.781 17.766 21.328 1 76.88 314 PHE A N 1
ATOM 2480 C CA . PHE A 1 314 ? -14.711 16.656 22.281 1 76.88 314 PHE A CA 1
ATOM 2481 C C . PHE A 1 314 ? -14.062 17.094 23.578 1 76.88 314 PHE A C 1
ATOM 2483 O O . PHE A 1 314 ? -13.125 16.453 24.062 1 76.88 314 PHE A O 1
ATOM 2490 N N . ASP A 1 315 ? -14.422 18.125 23.984 1 77.31 315 ASP A N 1
ATOM 2491 C CA . ASP A 1 315 ? -13.875 18.578 25.266 1 77.31 315 ASP A CA 1
ATOM 2492 C C . ASP A 1 315 ? -14.961 18.609 26.344 1 77.31 315 ASP A C 1
ATOM 2494 O O . ASP A 1 315 ? -16.141 18.469 26.047 1 77.31 315 ASP A O 1
ATOM 2498 N N . SER A 1 316 ? -14.562 18.703 27.531 1 72.31 316 SER A N 1
ATOM 2499 C CA . SER A 1 316 ? -15.445 18.609 28.688 1 72.31 316 SER A CA 1
ATOM 2500 C C . SER A 1 316 ? -16.453 19.75 28.719 1 72.31 316 SER A C 1
ATOM 2502 O O . SER A 1 316 ? -17.5 19.641 29.344 1 72.31 316 SER A O 1
ATOM 2504 N N . ASP A 1 317 ? -16.156 20.75 27.953 1 78.12 317 ASP A N 1
ATOM 2505 C CA . ASP A 1 317 ? -17.062 21.891 28 1 78.12 317 ASP A CA 1
ATOM 2506 C C . ASP A 1 317 ? -18.156 21.766 26.938 1 78.12 317 ASP A C 1
ATOM 2508 O O . ASP A 1 317 ? -19.062 22.594 26.875 1 78.12 317 ASP A O 1
ATOM 2512 N N . TRP A 1 318 ? -18.125 20.703 26.156 1 83.69 318 TRP A N 1
ATOM 2513 C CA . TRP A 1 318 ? -19.172 20.438 25.188 1 83.69 318 TRP A CA 1
ATOM 2514 C C . TRP A 1 318 ? -20.406 19.859 25.875 1 83.69 318 TRP A C 1
ATOM 2516 O O . TRP A 1 318 ? -20.375 18.719 26.375 1 83.69 318 TRP A O 1
ATOM 2526 N N . LYS A 1 319 ? -21.422 20.547 25.969 1 81.94 319 LYS A N 1
ATOM 2527 C CA . LYS A 1 319 ? -22.609 20.25 26.781 1 81.94 319 LYS A CA 1
ATOM 2528 C C . LYS A 1 319 ? -23.406 19.094 26.188 1 81.94 319 LYS A C 1
ATOM 2530 O O . LYS A 1 319 ? -24.047 18.328 26.906 1 81.94 319 LYS A O 1
ATOM 2535 N N . HIS A 1 320 ? -23.422 18.875 24.906 1 90.38 320 HIS A N 1
ATOM 2536 C CA . HIS A 1 320 ? -24.375 17.969 24.281 1 90.38 320 HIS A CA 1
ATOM 2537 C C . HIS A 1 320 ? -23.672 16.797 23.625 1 90.38 320 HIS A C 1
ATOM 2539 O O . HIS A 1 320 ? -24.062 16.359 22.547 1 90.38 320 HIS A O 1
ATOM 2545 N N . LEU A 1 321 ? -22.672 16.312 24.297 1 91.12 321 LEU A N 1
ATOM 2546 C CA . LEU A 1 321 ? -21.953 15.156 23.766 1 91.12 321 LEU A CA 1
ATOM 2547 C C . LEU A 1 321 ? -22.812 13.898 23.844 1 91.12 321 LEU A C 1
ATOM 2549 O O . LEU A 1 321 ? -22.641 12.969 23.047 1 91.12 321 LEU A O 1
ATOM 2553 N N . ASP A 1 322 ? -23.688 13.883 24.797 1 92.19 322 ASP A N 1
ATOM 2554 C CA . ASP A 1 322 ? -24.547 12.727 25 1 92.19 322 ASP A CA 1
ATOM 2555 C C . ASP A 1 322 ? -25.578 12.594 23.891 1 92.19 322 ASP A C 1
ATOM 2557 O O . ASP A 1 322 ? -26.219 11.547 23.75 1 92.19 322 ASP A O 1
ATOM 2561 N N . CYS A 1 323 ? -25.688 13.617 23.016 1 94.5 323 CYS A N 1
ATOM 2562 C CA . CYS A 1 323 ? -26.641 13.578 21.922 1 94.5 323 CYS A CA 1
ATOM 2563 C C . CYS A 1 323 ? -26.062 12.82 20.719 1 94.5 323 CYS A C 1
ATOM 2565 O O . CYS A 1 323 ? -26.812 12.312 19.891 1 94.5 323 CYS A O 1
ATOM 2567 N N . LEU A 1 324 ? -24.797 12.672 20.609 1 93.56 324 LEU A N 1
ATOM 2568 C CA . LEU A 1 324 ? -24.125 12.125 19.438 1 93.56 324 LEU A CA 1
ATOM 2569 C C . LEU A 1 324 ? -24.344 10.617 19.359 1 93.56 324 LEU A C 1
ATOM 2571 O O . LEU A 1 324 ? -24.062 9.891 20.312 1 93.56 324 LEU A O 1
ATOM 2575 N N . GLU A 1 325 ? -24.828 10.195 18.281 1 94.44 325 GLU A N 1
ATOM 2576 C CA . GLU A 1 325 ? -25 8.773 18.016 1 94.44 325 GLU A CA 1
ATOM 2577 C C . GLU A 1 325 ? -24.062 8.297 16.906 1 94.44 325 GLU A C 1
ATOM 2579 O O . GLU A 1 325 ? -23.656 7.133 16.891 1 94.44 325 GLU A O 1
ATOM 2584 N N . HIS A 1 326 ? -23.844 9.102 16 1 94.25 326 HIS A N 1
ATOM 2585 C CA . HIS A 1 326 ? -22.953 8.828 14.875 1 94.25 326 HIS A CA 1
ATOM 2586 C C . HIS A 1 326 ? -21.984 9.977 14.641 1 94.25 326 HIS A C 1
ATOM 2588 O O . HIS A 1 326 ? -22.406 11.117 14.438 1 94.25 326 HIS A O 1
ATOM 2594 N N . VAL A 1 327 ? -20.703 9.641 14.688 1 92.94 327 VAL A N 1
ATOM 2595 C CA . VAL A 1 327 ? -19.672 10.648 14.43 1 92.94 327 VAL A CA 1
ATOM 2596 C C . VAL A 1 327 ? -18.734 10.156 13.328 1 92.94 327 VAL A C 1
ATOM 2598 O O . VAL A 1 327 ? -18.172 9.07 13.43 1 92.94 327 VAL A O 1
ATOM 2601 N N . ASP A 1 328 ? -18.578 10.938 12.297 1 93.81 328 ASP A N 1
ATOM 2602 C CA . ASP A 1 328 ? -17.688 10.625 11.188 1 93.81 328 ASP A CA 1
ATOM 2603 C C . ASP A 1 328 ? -16.562 11.656 11.086 1 93.81 328 ASP A C 1
ATOM 2605 O O . ASP A 1 328 ? -16.812 12.812 10.75 1 93.81 328 ASP A O 1
ATOM 2609 N N . LEU A 1 329 ? -15.398 11.227 11.352 1 92.12 329 LEU A N 1
ATOM 2610 C CA . LEU A 1 329 ? -14.219 12.078 11.266 1 92.12 329 LEU A CA 1
ATOM 2611 C C . LEU A 1 329 ? -13.258 11.57 10.195 1 92.12 329 LEU A C 1
ATOM 2613 O O . LEU A 1 329 ? -12.094 11.961 10.172 1 92.12 329 LEU A O 1
ATOM 2617 N N . SER A 1 330 ? -13.719 10.828 9.328 1 92 330 SER A N 1
ATOM 2618 C CA . SER A 1 330 ? -12.875 10.133 8.352 1 92 330 SER A CA 1
ATOM 2619 C C . SER A 1 330 ? -12.312 11.102 7.32 1 92 330 SER A C 1
ATOM 2621 O O . SER A 1 330 ? -12.883 12.172 7.086 1 92 330 SER A O 1
ATOM 2623 N N . GLY A 1 331 ? -11.172 10.781 6.75 1 90.25 331 GLY A N 1
ATOM 2624 C CA . GLY A 1 331 ? -10.594 11.5 5.621 1 90.25 331 GLY A CA 1
ATOM 2625 C C . GLY A 1 331 ? -9.844 12.75 6.035 1 90.25 331 GLY A C 1
ATOM 2626 O O . GLY A 1 331 ? -9.352 13.492 5.18 1 90.25 331 GLY A O 1
ATOM 2627 N N . ASN A 1 332 ? -9.773 13.047 7.332 1 90.25 332 ASN A N 1
ATOM 2628 C CA . ASN A 1 332 ? -9.031 14.211 7.801 1 90.25 332 ASN A CA 1
ATOM 2629 C C . ASN A 1 332 ? -7.555 13.883 8.008 1 90.25 332 ASN A C 1
ATOM 2631 O O . ASN A 1 332 ? -7.105 12.781 7.699 1 90.25 332 ASN A O 1
ATOM 2635 N N . ARG A 1 333 ? -6.801 14.883 8.445 1 83.56 333 ARG A N 1
ATOM 2636 C CA . ARG A 1 333 ? -5.359 14.734 8.625 1 83.56 333 ARG A CA 1
ATOM 2637 C C . ARG A 1 333 ? -4.969 14.922 10.094 1 83.56 333 ARG A C 1
ATOM 2639 O O . ARG A 1 333 ? -4.035 15.664 10.398 1 83.56 333 ARG A O 1
ATOM 2646 N N . PHE A 1 334 ? -5.613 14.219 10.945 1 78.12 334 PHE A N 1
ATOM 2647 C CA . PHE A 1 334 ? -5.426 14.391 12.383 1 78.12 334 PHE A CA 1
ATOM 2648 C C . PHE A 1 334 ? -4.035 13.938 12.805 1 78.12 334 PHE A C 1
ATOM 2650 O O . PHE A 1 334 ? -3.486 12.992 12.242 1 78.12 334 PHE A O 1
ATOM 2657 N N . GLY A 1 335 ? -3.447 14.773 13.648 1 66.31 335 GLY A N 1
ATOM 2658 C CA . GLY A 1 335 ? -2.312 14.234 14.383 1 66.31 335 GLY A CA 1
ATOM 2659 C C . GLY A 1 335 ? -2.723 13.391 15.57 1 66.31 335 GLY A C 1
ATOM 2660 O O . GLY A 1 335 ? -3.812 13.562 16.125 1 66.31 335 GLY A O 1
ATOM 2661 N N . PHE A 1 336 ? -2.355 12.133 15.812 1 58.06 336 PHE A N 1
ATOM 2662 C CA . PHE A 1 336 ? -2.756 11.148 16.812 1 58.06 336 PHE A CA 1
ATOM 2663 C C . PHE A 1 336 ? -2.869 11.797 18.188 1 58.06 336 PHE A C 1
ATOM 2665 O O . PHE A 1 336 ? -3.74 11.438 18.984 1 58.06 336 PHE A O 1
ATOM 2672 N N . SER A 1 337 ? -2.062 12.766 18.531 1 57.78 337 SER A N 1
ATOM 2673 C CA . SER A 1 337 ? -1.868 13.078 19.938 1 57.78 337 SER A CA 1
ATOM 2674 C C . SER A 1 337 ? -3.1 13.758 20.531 1 57.78 337 SER A C 1
ATOM 2676 O O . SER A 1 337 ? -3.604 13.336 21.578 1 57.78 337 SER A O 1
ATOM 2678 N N . SER A 1 338 ? -3.721 14.664 19.797 1 60.69 338 SER A N 1
ATOM 2679 C CA . SER A 1 338 ? -4.719 15.469 20.484 1 60.69 338 SER A CA 1
ATOM 2680 C C . SER A 1 338 ? -6.082 14.781 20.484 1 60.69 338 SER A C 1
ATOM 2682 O O . SER A 1 338 ? -6.758 14.727 21.516 1 60.69 338 SER A O 1
ATOM 2684 N N . LEU A 1 339 ? -6.387 14.055 19.422 1 63.59 339 LEU A N 1
ATOM 2685 C CA . LEU A 1 339 ? -7.711 13.445 19.328 1 63.59 339 LEU A CA 1
ATOM 2686 C C . LEU A 1 339 ? -7.828 12.242 20.266 1 63.59 339 LEU A C 1
ATOM 2688 O O . LEU A 1 339 ? -8.844 12.078 20.938 1 63.59 339 LEU A O 1
ATOM 2692 N N . GLY A 1 340 ? -6.75 11.492 20.25 1 64.56 340 GLY A N 1
ATOM 2693 C CA . GLY A 1 340 ? -6.785 10.32 21.109 1 64.56 340 GLY A CA 1
ATOM 2694 C C . GLY A 1 340 ? -6.953 10.656 22.578 1 64.56 340 GLY A C 1
ATOM 2695 O O . GLY A 1 340 ? -7.723 10 23.281 1 64.56 340 GLY A O 1
ATOM 2696 N N . PHE A 1 341 ? -6.426 11.703 23 1 65.75 341 PHE A N 1
ATOM 2697 C CA . PHE A 1 341 ? -6.5 12.141 24.391 1 65.75 341 PHE A CA 1
ATOM 2698 C C . PHE A 1 341 ? -7.891 12.672 24.703 1 65.75 341 PHE A C 1
ATOM 2700 O O . PHE A 1 341 ? -8.484 12.297 25.719 1 65.75 341 PHE A O 1
ATOM 2707 N N . GLN A 1 342 ? -8.336 13.406 23.812 1 69.62 342 GLN A N 1
ATOM 2708 C CA . GLN A 1 342 ? -9.633 14.039 24.062 1 69.62 342 GLN A CA 1
ATOM 2709 C C . GLN A 1 342 ? -10.758 13.008 24.047 1 69.62 342 GLN A C 1
ATOM 2711 O O . GLN A 1 342 ? -11.664 13.07 24.875 1 69.62 342 GLN A O 1
ATOM 2716 N N . MET A 1 343 ? -10.617 12.156 23.188 1 71.31 343 MET A N 1
ATOM 2717 C CA . MET A 1 343 ? -11.648 11.133 23.094 1 71.31 343 MET A CA 1
ATOM 2718 C C . MET A 1 343 ? -11.664 10.242 24.328 1 71.31 343 MET A C 1
ATOM 2720 O O . MET A 1 343 ? -12.727 9.844 24.812 1 71.31 343 MET A O 1
ATOM 2724 N N . ARG A 1 344 ? -10.516 9.977 24.797 1 74.06 344 ARG A N 1
ATOM 2725 C CA . ARG A 1 344 ? -10.422 9.164 26 1 74.06 344 ARG A CA 1
ATOM 2726 C C . ARG A 1 344 ? -11.055 9.875 27.188 1 74.06 344 ARG A C 1
ATOM 2728 O O . ARG A 1 344 ? -11.734 9.25 28 1 74.06 344 ARG A O 1
ATOM 2735 N N . LYS A 1 345 ? -10.844 11.133 27.203 1 75.81 345 LYS A N 1
ATOM 2736 C CA . LYS A 1 345 ? -11.359 11.938 28.312 1 75.81 345 LYS A CA 1
ATOM 2737 C C . LYS A 1 345 ? -12.875 12.078 28.234 1 75.81 345 LYS A C 1
ATOM 2739 O O . LYS A 1 345 ? -13.555 12.102 29.25 1 75.81 345 LYS A O 1
ATOM 2744 N N . THR A 1 346 ? -13.359 12.047 27.031 1 82.62 346 THR A N 1
ATOM 2745 C CA . THR A 1 346 ? -14.766 12.391 26.875 1 82.62 346 THR A CA 1
ATOM 2746 C C . THR A 1 346 ? -15.602 11.141 26.594 1 82.62 346 THR A C 1
ATOM 2748 O O . THR A 1 346 ? -16.828 11.219 26.5 1 82.62 346 THR A O 1
ATOM 2751 N N . SER A 1 347 ? -15.031 10.109 26.5 1 84.75 347 SER A N 1
ATOM 2752 C CA . SER A 1 347 ? -15.703 8.867 26.125 1 84.75 347 SER A CA 1
ATOM 2753 C C . SER A 1 347 ? -16.906 8.594 27.031 1 84.75 347 SER A C 1
ATOM 2755 O O . SER A 1 347 ? -17.984 8.234 26.547 1 84.75 347 SER A O 1
ATOM 2757 N N . PRO A 1 348 ? -16.734 8.844 28.359 1 82.38 348 PRO A N 1
ATOM 2758 C CA . PRO A 1 348 ? -17.875 8.57 29.219 1 82.38 348 PRO A CA 1
ATOM 2759 C C . PRO A 1 348 ? -19.062 9.477 28.922 1 82.38 348 PRO A C 1
ATOM 2761 O O . PRO A 1 348 ? -20.203 9.117 29.234 1 82.38 348 PRO A O 1
ATOM 2764 N N . LYS A 1 349 ? -18.828 10.602 28.375 1 88.81 349 LYS A N 1
ATOM 2765 C CA . LYS A 1 349 ? -19.891 11.547 28.078 1 88.81 349 LYS A CA 1
ATOM 2766 C C . LYS A 1 349 ? -20.594 11.195 26.766 1 88.81 349 LYS A C 1
ATOM 2768 O O . LYS A 1 349 ? -21.688 11.68 26.484 1 88.81 349 LYS A O 1
ATOM 2773 N N . LEU A 1 350 ? -19.984 10.336 26.016 1 91.56 350 LEU A N 1
ATOM 2774 C CA . LEU A 1 350 ? -20.562 9.875 24.766 1 91.56 350 LEU A CA 1
ATOM 2775 C C . LEU A 1 350 ? -21.422 8.633 24.984 1 91.56 350 LEU A C 1
ATOM 2777 O O . LEU A 1 350 ? -21.219 7.609 24.328 1 91.56 350 LEU A O 1
ATOM 2781 N N . SER A 1 351 ? -22.391 8.773 25.766 1 90.44 351 SER A N 1
ATOM 2782 C CA . SER A 1 351 ? -23.172 7.637 26.25 1 90.44 351 SER A CA 1
ATOM 2783 C C . SER A 1 351 ? -24.062 7.066 25.156 1 90.44 351 SER A C 1
ATOM 2785 O O . SER A 1 351 ? -24.422 5.891 25.203 1 90.44 351 SER A O 1
ATOM 2787 N N . ASN A 1 352 ? -24.359 7.844 24.094 1 93.31 352 ASN A N 1
ATOM 2788 C CA . ASN A 1 352 ? -25.297 7.367 23.078 1 93.31 352 ASN A CA 1
ATOM 2789 C C . ASN A 1 352 ? -24.578 7.098 21.75 1 93.31 352 ASN A C 1
ATOM 2791 O O . ASN A 1 352 ? -25.219 6.762 20.766 1 93.31 352 ASN A O 1
ATOM 2795 N N . LEU A 1 353 ? -23.281 7.18 21.75 1 93.19 353 LEU A N 1
ATOM 2796 C CA . LEU A 1 353 ? -22.531 6.996 20.516 1 93.19 353 LEU A CA 1
ATOM 2797 C C . LEU A 1 353 ? -22.609 5.547 20.047 1 93.19 353 LEU A C 1
ATOM 2799 O O . LEU A 1 353 ? -22.281 4.629 20.797 1 93.19 353 LEU A O 1
ATOM 2803 N N . LYS A 1 354 ? -23.062 5.348 18.844 1 93.06 354 LYS A N 1
ATOM 2804 C CA . LYS A 1 354 ? -23.219 4.008 18.281 1 93.06 354 LYS A CA 1
ATOM 2805 C C . LYS A 1 354 ? -22.203 3.74 17.188 1 93.06 354 LYS A C 1
ATOM 2807 O O . LYS A 1 354 ? -21.719 2.617 17.031 1 93.06 354 LYS A O 1
ATOM 2812 N N . ILE A 1 355 ? -21.984 4.766 16.453 1 92.56 355 ILE A N 1
ATOM 2813 C CA . ILE A 1 355 ? -21.109 4.609 15.297 1 92.56 355 ILE A CA 1
ATOM 2814 C C . ILE A 1 355 ? -19.969 5.629 15.367 1 92.56 355 ILE A C 1
ATOM 2816 O O . ILE A 1 355 ? -20.219 6.828 15.523 1 92.56 355 ILE A O 1
ATOM 2820 N N . PHE A 1 356 ? -18.797 5.156 15.234 1 91.44 356 PHE A N 1
ATOM 2821 C CA . PHE A 1 356 ? -17.609 6.012 15.227 1 91.44 356 PHE A CA 1
ATOM 2822 C C . PHE A 1 356 ? -16.703 5.68 14.047 1 91.44 356 PHE A C 1
ATOM 2824 O O . PHE A 1 356 ? -16.266 4.543 13.898 1 91.44 356 PHE A O 1
ATOM 2831 N N . ASP A 1 357 ? -16.391 6.645 13.18 1 91.06 357 ASP A N 1
ATOM 2832 C CA . ASP A 1 357 ? -15.57 6.422 12 1 91.06 357 ASP A CA 1
ATOM 2833 C C . ASP A 1 357 ? -14.352 7.352 11.992 1 91.06 357 ASP A C 1
ATOM 2835 O O . ASP A 1 357 ? -14.5 8.57 11.93 1 91.06 357 ASP A O 1
ATOM 2839 N N . PHE A 1 358 ? -13.281 6.797 12.117 1 90.06 358 PHE A N 1
ATOM 2840 C CA . PHE A 1 358 ? -12 7.488 12.086 1 90.06 358 PHE A CA 1
ATOM 2841 C C . PHE A 1 358 ? -11.086 6.887 11.023 1 90.06 358 PHE A C 1
ATOM 2843 O O . PHE A 1 358 ? -9.93 6.555 11.305 1 90.06 358 PHE A O 1
ATOM 2850 N N . SER A 1 359 ? -11.586 6.777 9.844 1 90.81 359 SER A N 1
ATOM 2851 C CA . SER A 1 359 ? -10.898 6.051 8.781 1 90.81 359 SER A CA 1
ATOM 2852 C C . SER A 1 359 ? -10.211 7.004 7.809 1 90.81 359 SER A C 1
ATOM 2854 O O . SER A 1 359 ? -10.516 8.195 7.789 1 90.81 359 SER A O 1
ATOM 2856 N N . TYR A 1 360 ? -9.234 6.488 7.051 1 90.19 360 TYR A N 1
ATOM 2857 C CA . TYR A 1 360 ? -8.547 7.195 5.973 1 90.19 360 TYR A CA 1
ATOM 2858 C C . TYR A 1 360 ? -7.809 8.414 6.5 1 90.19 360 TYR A C 1
ATOM 2860 O O . TYR A 1 360 ? -7.988 9.523 5.992 1 90.19 360 TYR A O 1
ATOM 2868 N N . ILE A 1 361 ? -6.996 8.133 7.5 1 89 361 ILE A N 1
ATOM 2869 C CA . ILE A 1 361 ? -6.219 9.188 8.141 1 89 361 ILE A CA 1
ATOM 2870 C C . ILE A 1 361 ? -4.738 9.008 7.809 1 89 361 ILE A C 1
ATOM 2872 O O . ILE A 1 361 ? -4.098 8.07 8.289 1 89 361 ILE A O 1
ATOM 2876 N N . PRO A 1 362 ? -4.176 9.891 7.012 1 86.75 362 PRO A N 1
ATOM 2877 C CA . PRO A 1 362 ? -2.742 9.836 6.727 1 86.75 362 PRO A CA 1
ATOM 2878 C C . PRO A 1 362 ? -1.905 10.586 7.766 1 86.75 362 PRO A C 1
ATOM 2880 O O . PRO A 1 362 ? -1.791 11.812 7.707 1 86.75 362 PRO A O 1
ATOM 2883 N N . LEU A 1 363 ? -1.282 9.875 8.656 1 78.31 363 LEU A N 1
ATOM 2884 C CA . LEU A 1 363 ? -0.54 10.523 9.734 1 78.31 363 LEU A CA 1
ATOM 2885 C C . LEU A 1 363 ? 0.92 10.727 9.344 1 78.31 363 LEU A C 1
ATOM 2887 O O . LEU A 1 363 ? 1.402 11.859 9.297 1 78.31 363 LEU A O 1
ATOM 2891 N N . ARG A 1 364 ? 1.523 9.594 9.109 1 79.31 364 ARG A N 1
ATOM 2892 C CA . ARG A 1 364 ? 2.941 9.656 8.773 1 79.31 364 ARG A CA 1
ATOM 2893 C C . ARG A 1 364 ? 3.418 8.336 8.18 1 79.31 364 ARG A C 1
ATOM 2895 O O . ARG A 1 364 ? 2.805 7.289 8.406 1 79.31 364 ARG A O 1
ATOM 2902 N N . TYR A 1 365 ? 4.492 8.477 7.426 1 78.88 365 TYR A N 1
ATOM 2903 C CA . TYR A 1 365 ? 5.141 7.262 6.945 1 78.88 365 TYR A CA 1
ATOM 2904 C C . TYR A 1 365 ? 6.117 6.719 7.98 1 78.88 365 TYR A C 1
ATOM 2906 O O . TYR A 1 365 ? 6.984 7.449 8.469 1 78.88 365 TYR A O 1
ATOM 2914 N N . LYS A 1 366 ? 5.848 5.488 8.258 1 72.69 366 LYS A N 1
ATOM 2915 C CA . LYS A 1 366 ? 6.777 4.836 9.18 1 72.69 366 LYS A CA 1
ATOM 2916 C C . LYS A 1 366 ? 8 4.309 8.438 1 72.69 366 LYS A C 1
ATOM 2918 O O . LYS A 1 366 ? 7.891 3.816 7.312 1 72.69 366 LYS A O 1
ATOM 2923 N N . GLY A 1 367 ? 9.164 4.48 9.078 1 70.56 367 GLY A N 1
ATOM 2924 C CA . GLY A 1 367 ? 10.383 3.951 8.484 1 70.56 367 GLY A CA 1
ATOM 2925 C C . GLY A 1 367 ? 10.82 4.703 7.242 1 70.56 367 GLY A C 1
ATOM 2926 O O . GLY A 1 367 ? 11.312 4.098 6.289 1 70.56 367 GLY A O 1
ATOM 2927 N N . ALA A 1 368 ? 10.422 5.949 7.113 1 80.5 368 ALA A N 1
ATOM 2928 C CA . ALA A 1 368 ? 10.844 6.773 5.984 1 80.5 368 ALA A CA 1
ATOM 2929 C C . ALA A 1 368 ? 12.367 6.816 5.879 1 80.5 368 ALA A C 1
ATOM 2931 O O . ALA A 1 368 ? 13.062 6.863 6.895 1 80.5 368 ALA A O 1
ATOM 2932 N N . ASN A 1 369 ? 12.828 6.621 4.691 1 78.88 369 ASN A N 1
ATOM 2933 C CA . ASN A 1 369 ? 14.25 6.723 4.398 1 78.88 369 ASN A CA 1
ATOM 2934 C C . ASN A 1 369 ? 14.648 8.148 4.023 1 78.88 369 ASN A C 1
ATOM 2936 O O . ASN A 1 369 ? 14.414 8.586 2.893 1 78.88 369 ASN A O 1
ATOM 2940 N N . TYR A 1 370 ? 15.305 8.805 4.934 1 81.88 370 TYR A N 1
ATOM 2941 C CA . TYR A 1 370 ? 15.688 10.195 4.703 1 81.88 370 TYR A CA 1
ATOM 2942 C C . TYR A 1 370 ? 17.078 10.281 4.098 1 81.88 370 TYR A C 1
ATOM 2944 O O . TYR A 1 370 ? 17.984 9.523 4.469 1 81.88 370 TYR A O 1
ATOM 2952 N N . LEU A 1 371 ? 17.203 11.156 3.221 1 82 371 LEU A N 1
ATOM 2953 C CA . LEU A 1 371 ? 18.516 11.398 2.635 1 82 371 LEU A CA 1
ATOM 2954 C C . LEU A 1 371 ? 19.453 12.023 3.656 1 82 371 LEU A C 1
ATOM 2956 O O . LEU A 1 371 ? 19.031 12.82 4.496 1 82 371 LEU A O 1
ATOM 2960 N N . PRO A 1 372 ? 20.672 11.539 3.564 1 79.94 372 PRO A N 1
ATOM 2961 C CA . PRO A 1 372 ? 21.641 12.234 4.422 1 79.94 372 PRO A CA 1
ATOM 2962 C C . PRO A 1 372 ? 21.734 13.727 4.117 1 79.94 372 PRO A C 1
ATOM 2964 O O . PRO A 1 372 ? 21.609 14.133 2.961 1 79.94 372 PRO A O 1
ATOM 2967 N N . VAL A 1 373 ? 21.891 14.453 5.094 1 82.25 373 VAL A N 1
ATOM 2968 C CA . VAL A 1 373 ? 22 15.898 4.957 1 82.25 373 VAL A CA 1
ATOM 2969 C C . VAL A 1 373 ? 23.406 16.281 4.543 1 82.25 373 VAL A C 1
ATOM 2971 O O . VAL A 1 373 ? 24.234 16.672 5.379 1 82.25 373 VAL A O 1
ATOM 2974 N N . THR A 1 374 ? 23.734 15.977 3.291 1 79.38 374 THR A N 1
ATOM 2975 C CA . THR A 1 374 ? 25.047 16.281 2.738 1 79.38 374 THR A CA 1
ATOM 2976 C C . THR A 1 374 ? 24.922 16.906 1.354 1 79.38 374 THR A C 1
ATOM 2978 O O . THR A 1 374 ? 23.828 16.906 0.762 1 79.38 374 THR A O 1
ATOM 2981 N N . THR A 1 375 ? 25.875 17.578 1.004 1 69.38 375 THR A N 1
ATOM 2982 C CA . THR A 1 375 ? 25.859 18.219 -0.312 1 69.38 375 THR A CA 1
ATOM 2983 C C . THR A 1 375 ? 26.203 17.203 -1.399 1 69.38 375 THR A C 1
ATOM 2985 O O . THR A 1 375 ? 25.891 17.406 -2.572 1 69.38 375 THR A O 1
ATOM 2988 N N . ASP A 1 376 ? 26.875 16.062 -1.038 1 67.62 376 ASP A N 1
ATOM 2989 C CA . ASP A 1 376 ? 27.297 15.094 -2.041 1 67.62 376 ASP A CA 1
ATOM 2990 C C . ASP A 1 376 ? 26.469 13.82 -1.963 1 67.62 376 ASP A C 1
ATOM 2992 O O . ASP A 1 376 ? 26.672 12.984 -1.077 1 67.62 376 ASP A O 1
ATOM 2996 N N . VAL A 1 377 ? 25.328 13.891 -2.549 1 64.69 377 VAL A N 1
ATOM 2997 C CA . VAL A 1 377 ? 24.469 12.711 -2.471 1 64.69 377 VAL A CA 1
ATOM 2998 C C . VAL A 1 377 ? 24.797 11.758 -3.617 1 64.69 377 VAL A C 1
ATOM 3000 O O . VAL A 1 377 ? 24.859 12.164 -4.777 1 64.69 377 VAL A O 1
ATOM 3003 N N . ASN A 1 378 ? 25.375 10.594 -3.279 1 62.25 378 ASN A N 1
ATOM 3004 C CA . ASN A 1 378 ? 25.5 9.523 -4.262 1 62.25 378 ASN A CA 1
ATOM 3005 C C . ASN A 1 378 ? 24.172 8.789 -4.457 1 62.25 378 ASN A C 1
ATOM 3007 O O . ASN A 1 378 ? 23.609 8.25 -3.504 1 62.25 378 ASN A O 1
ATOM 3011 N N . PRO A 1 379 ? 23.672 9.031 -5.652 1 56.62 379 PRO A N 1
ATOM 3012 C CA . PRO A 1 379 ? 22.375 8.406 -5.938 1 56.62 379 PRO A CA 1
ATOM 3013 C C . PRO A 1 379 ? 22.344 6.922 -5.574 1 56.62 379 PRO A C 1
ATOM 3015 O O . PRO A 1 379 ? 21.281 6.395 -5.227 1 56.62 379 PRO A O 1
ATOM 3018 N N . ASN A 1 380 ? 23.516 6.188 -5.754 1 54.91 380 ASN A N 1
ATOM 3019 C CA . ASN A 1 380 ? 23.531 4.746 -5.539 1 54.91 380 ASN A CA 1
ATOM 3020 C C . ASN A 1 380 ? 23.375 4.398 -4.059 1 54.91 380 ASN A C 1
ATOM 3022 O O . ASN A 1 380 ? 23.125 3.242 -3.711 1 54.91 380 ASN A O 1
ATOM 3026 N N . GLN A 1 381 ? 23.688 5.277 -3.289 1 55.28 381 GLN A N 1
ATOM 3027 C CA . GLN A 1 381 ? 23.688 5.008 -1.854 1 55.28 381 GLN A CA 1
ATOM 3028 C C . GLN A 1 381 ? 22.266 4.914 -1.318 1 55.28 381 GLN A C 1
ATOM 3030 O O . GLN A 1 381 ? 22.047 4.484 -0.183 1 55.28 381 GLN A O 1
ATOM 3035 N N . PHE A 1 382 ? 21.391 5.281 -2.105 1 52.47 382 PHE A N 1
ATOM 3036 C CA . PHE A 1 382 ? 20.109 5.395 -1.438 1 52.47 382 PHE A CA 1
ATOM 3037 C C . PHE A 1 382 ? 19.344 4.082 -1.515 1 52.47 382 PHE A C 1
ATOM 3039 O O . PHE A 1 382 ? 18.109 4.078 -1.63 1 52.47 382 PHE A O 1
ATOM 3046 N N . ARG A 1 383 ? 20.188 2.914 -1.904 1 48.22 383 ARG A N 1
ATOM 3047 C CA . ARG A 1 383 ? 19.406 1.679 -1.813 1 48.22 383 ARG A CA 1
ATOM 3048 C C . ARG A 1 383 ? 18.906 1.447 -0.392 1 48.22 383 ARG A C 1
ATOM 3050 O O . ARG A 1 383 ? 19.703 1.45 0.557 1 48.22 383 ARG A O 1
ATOM 3057 N N . PHE A 1 384 ? 17.703 1.746 -0.128 1 49.91 384 PHE A N 1
ATOM 3058 C CA . PHE A 1 384 ? 16.797 1.834 1.012 1 49.91 384 PHE A CA 1
ATOM 3059 C C . PHE A 1 384 ? 16.812 0.537 1.813 1 49.91 384 PHE A C 1
ATOM 3061 O O . PHE A 1 384 ? 16.484 -0.528 1.285 1 49.91 384 PHE A O 1
ATOM 3068 N N . LYS A 1 385 ? 17.828 0.248 2.688 1 44.78 385 LYS A N 1
ATOM 3069 C CA . LYS A 1 385 ? 17.594 -0.865 3.604 1 44.78 385 LYS A CA 1
ATOM 3070 C C . LYS A 1 385 ? 16.297 -0.678 4.383 1 44.78 385 LYS A C 1
ATOM 3072 O O . LYS A 1 385 ? 16.125 0.325 5.078 1 44.78 385 LYS A O 1
ATOM 3077 N N . HIS A 1 386 ? 15.195 -1.135 4.016 1 44.59 386 HIS A N 1
ATOM 3078 C CA . HIS A 1 386 ? 14.023 -1.201 4.883 1 44.59 386 HIS A CA 1
ATOM 3079 C C . HIS A 1 386 ? 14.398 -1.646 6.289 1 44.59 386 HIS A C 1
ATOM 3081 O O . HIS A 1 386 ? 14.953 -2.736 6.473 1 44.59 386 HIS A O 1
ATOM 3087 N N . GLU A 1 387 ? 14.875 -0.805 7.094 1 45.31 387 GLU A N 1
ATOM 3088 C CA . GLU A 1 387 ? 15.062 -1.273 8.461 1 45.31 387 GLU A CA 1
ATOM 3089 C C . GLU A 1 387 ? 13.75 -1.799 9.047 1 45.31 387 GLU A C 1
ATOM 3091 O O . GLU A 1 387 ? 12.734 -1.101 9.039 1 45.31 387 GLU A O 1
ATOM 3096 N N . ASP A 1 388 ? 13.562 -3.006 9.133 1 46.19 388 ASP A N 1
ATOM 3097 C CA . ASP A 1 388 ? 12.508 -3.629 9.93 1 46.19 388 ASP A CA 1
ATOM 3098 C C . ASP A 1 388 ? 12.477 -3.043 11.344 1 46.19 388 ASP A C 1
ATOM 3100 O O . ASP A 1 388 ? 13.406 -3.25 12.125 1 46.19 388 ASP A O 1
ATOM 3104 N N . GLU A 1 389 ? 12.172 -1.811 11.508 1 50.28 389 GLU A N 1
ATOM 3105 C CA . GLU A 1 389 ? 12.031 -1.348 12.883 1 50.28 389 GLU A CA 1
ATOM 3106 C C . GLU A 1 389 ? 11.305 -2.377 13.742 1 50.28 389 GLU A C 1
ATOM 3108 O O . GLU A 1 389 ? 10.172 -2.756 13.438 1 50.28 389 GLU A O 1
ATOM 3113 N N . SER A 1 390 ? 12 -3.254 14.336 1 50.72 390 SER A N 1
ATOM 3114 C CA . SER A 1 390 ? 11.422 -4.254 15.227 1 50.72 390 SER A CA 1
ATOM 3115 C C . SER A 1 390 ? 10.562 -3.604 16.312 1 50.72 390 SER A C 1
ATOM 3117 O O . SER A 1 390 ? 10.789 -2.447 16.672 1 50.72 390 SER A O 1
ATOM 3119 N N . CYS A 1 391 ? 9.383 -4.098 16.516 1 56.03 391 CYS A N 1
ATOM 3120 C CA . CYS A 1 391 ? 8.5 -3.717 17.609 1 56.03 391 CYS A CA 1
ATOM 3121 C C . CYS A 1 391 ? 9.297 -3.432 18.875 1 56.03 391 CYS A C 1
ATOM 3123 O O . CYS A 1 391 ? 8.852 -2.66 19.734 1 56.03 391 CYS A O 1
ATOM 3125 N N . SER A 1 392 ? 10.453 -3.965 19.062 1 49.81 392 SER A N 1
ATOM 3126 C CA . SER A 1 392 ? 11.164 -3.916 20.328 1 49.81 392 SER A CA 1
ATOM 3127 C C . SER A 1 392 ? 11.555 -2.486 20.688 1 49.81 392 SER A C 1
ATOM 3129 O O . SER A 1 392 ? 11.523 -2.105 21.875 1 49.81 392 SER A O 1
ATOM 3131 N N . ASP A 1 393 ? 11.992 -1.794 19.875 1 46.75 393 ASP A N 1
ATOM 3132 C CA . ASP A 1 393 ? 12.531 -0.488 20.25 1 46.75 393 ASP A CA 1
ATOM 3133 C C . ASP A 1 393 ? 11.414 0.483 20.625 1 46.75 393 ASP A C 1
ATOM 3135 O O . ASP A 1 393 ? 11.617 1.371 21.453 1 46.75 393 ASP A O 1
ATOM 3139 N N . ALA A 1 394 ? 10.312 0.279 19.984 1 46.72 394 ALA A N 1
ATOM 3140 C CA . ALA A 1 394 ? 9.18 1.144 20.312 1 46.72 394 ALA A CA 1
ATOM 3141 C C . ALA A 1 394 ? 8.648 0.836 21.719 1 46.72 394 ALA A C 1
ATOM 3143 O O . ALA A 1 394 ? 7.891 1.622 22.281 1 46.72 394 ALA A O 1
ATOM 3144 N N . ALA A 1 395 ? 8.914 -0.421 22.281 1 43.34 395 ALA A N 1
ATOM 3145 C CA . ALA A 1 395 ? 8.422 -1.002 23.516 1 43.34 395 ALA A CA 1
ATOM 3146 C C . ALA A 1 395 ? 8.969 -0.258 24.734 1 43.34 395 ALA A C 1
ATOM 3148 O O . ALA A 1 395 ? 8.695 -0.628 25.875 1 43.34 395 ALA A O 1
ATOM 3149 N N . HIS A 1 396 ? 9.953 0.441 24.625 1 42.38 396 HIS A N 1
ATOM 3150 C CA . HIS A 1 396 ? 10.477 0.829 25.938 1 42.38 396 HIS A CA 1
ATOM 3151 C C . HIS A 1 396 ? 9.367 1.358 26.828 1 42.38 396 HIS A C 1
ATOM 3153 O O . HIS A 1 396 ? 9.484 1.31 28.062 1 42.38 396 HIS A O 1
ATOM 3159 N N . SER A 1 397 ? 8.617 2.439 26.547 1 45.09 397 SER A N 1
ATOM 3160 C CA . SER A 1 397 ? 7.762 2.908 27.625 1 45.09 397 SER A CA 1
ATOM 3161 C C . SER A 1 397 ? 6.43 2.168 27.641 1 45.09 397 SER A C 1
ATOM 3163 O O . SER A 1 397 ? 5.645 2.268 26.703 1 45.09 397 SER A O 1
ATOM 3165 N N . ILE A 1 398 ? 6.43 1.001 28.266 1 50.19 398 ILE A N 1
ATOM 3166 C CA . ILE A 1 398 ? 5.32 0.077 28.484 1 50.19 398 ILE A CA 1
ATOM 3167 C C . ILE A 1 398 ? 4.078 0.851 28.906 1 50.19 398 ILE A C 1
ATOM 3169 O O . ILE A 1 398 ? 3.926 1.192 30.078 1 50.19 398 ILE A O 1
ATOM 3173 N N . LEU A 1 399 ? 3.633 1.891 28.281 1 58.81 399 LEU A N 1
ATOM 3174 C CA . LEU A 1 399 ? 2.465 2.65 28.703 1 58.81 399 LEU A CA 1
ATOM 3175 C C . LEU A 1 399 ? 1.181 1.873 28.438 1 58.81 399 LEU A C 1
ATOM 3177 O O . LEU A 1 399 ? 0.949 1.415 27.312 1 58.81 399 LEU A O 1
ATOM 3181 N N . THR A 1 400 ? 0.607 1.223 29.609 1 69.19 400 THR A N 1
ATOM 3182 C CA . THR A 1 400 ? -0.753 0.704 29.516 1 69.19 400 THR A CA 1
ATOM 3183 C C . THR A 1 400 ? -1.764 1.845 29.438 1 69.19 400 THR A C 1
ATOM 3185 O O . THR A 1 400 ? -1.804 2.701 30.328 1 69.19 400 THR A O 1
ATOM 3188 N N . LEU A 1 401 ? -2.482 1.945 28.359 1 74.56 401 LEU A N 1
ATOM 3189 C CA . LEU A 1 401 ? -3.496 2.98 28.188 1 74.56 401 LEU A CA 1
ATOM 3190 C C . LEU A 1 401 ? -4.895 2.408 28.391 1 74.56 401 LEU A C 1
ATOM 3192 O O . LEU A 1 401 ? -5.266 1.422 27.75 1 74.56 401 LEU A O 1
ATOM 3196 N N . ASN A 1 402 ? -5.648 2.979 29.391 1 79.88 402 ASN A N 1
ATOM 3197 C CA . ASN A 1 402 ? -7.043 2.607 29.609 1 79.88 402 ASN A CA 1
ATOM 3198 C C . ASN A 1 402 ? -7.977 3.414 28.703 1 79.88 402 ASN A C 1
ATOM 3200 O O . ASN A 1 402 ? -8.008 4.645 28.781 1 79.88 402 ASN A O 1
ATOM 3204 N N . VAL A 1 403 ? -8.672 2.707 27.859 1 81.44 403 VAL A N 1
ATOM 3205 C CA . VAL A 1 403 ? -9.586 3.367 26.922 1 81.44 403 VAL A CA 1
ATOM 3206 C C . VAL A 1 403 ? -11.016 2.938 27.219 1 81.44 403 VAL A C 1
ATOM 3208 O O . VAL A 1 403 ? -11.414 1.818 26.891 1 81.44 403 VAL A O 1
ATOM 3211 N N . PRO A 1 404 ? -11.719 3.85 27.859 1 87.5 404 PRO A N 1
ATOM 3212 C CA . PRO A 1 404 ? -13.133 3.535 28.047 1 87.5 404 PRO A CA 1
ATOM 3213 C C . PRO A 1 404 ? -13.938 3.619 26.75 1 87.5 404 PRO A C 1
ATOM 3215 O O . PRO A 1 404 ? -13.93 4.656 26.078 1 87.5 404 PRO A O 1
ATOM 3218 N N . ILE A 1 405 ? -14.648 2.568 26.453 1 89.94 405 ILE A N 1
ATOM 3219 C CA . ILE A 1 405 ? -15.484 2.535 25.266 1 89.94 405 ILE A CA 1
ATOM 3220 C C . ILE A 1 405 ? -16.891 3.006 25.609 1 89.94 405 ILE A C 1
ATOM 3222 O O . ILE A 1 405 ? -17.453 2.615 26.641 1 89.94 405 ILE A O 1
ATOM 3226 N N . PRO A 1 406 ? -17.438 3.893 24.797 1 91.81 406 PRO A N 1
ATOM 3227 C CA . PRO A 1 406 ? -18.828 4.301 25.047 1 91.81 406 PRO A CA 1
ATOM 3228 C C . PRO A 1 406 ? -19.781 3.113 25.156 1 91.81 406 PRO A C 1
ATOM 3230 O O . PRO A 1 406 ? -19.641 2.139 24.406 1 91.81 406 PRO A O 1
ATOM 3233 N N . SER A 1 407 ? -20.75 3.223 26.031 1 89.69 407 SER A N 1
ATOM 3234 C CA . SER A 1 407 ? -21.578 2.086 26.438 1 89.69 407 SER A CA 1
ATOM 3235 C C . SER A 1 407 ? -22.438 1.589 25.297 1 89.69 407 SER A C 1
ATOM 3237 O O . SER A 1 407 ? -22.828 0.421 25.266 1 89.69 407 SER A O 1
ATOM 3239 N N . ARG A 1 408 ? -22.688 2.408 24.312 1 93.31 408 ARG A N 1
ATOM 3240 C CA . ARG A 1 408 ? -23.594 1.992 23.25 1 93.31 408 ARG A CA 1
ATOM 3241 C C . ARG A 1 408 ? -22.859 1.903 21.922 1 93.31 408 ARG A C 1
ATOM 3243 O O . ARG A 1 408 ? -23.5 1.779 20.859 1 93.31 408 ARG A O 1
ATOM 3250 N N . LEU A 1 409 ? -21.562 1.952 21.953 1 93.06 409 LEU A N 1
ATOM 3251 C CA . LEU A 1 409 ? -20.781 1.926 20.734 1 93.06 409 LEU A CA 1
ATOM 3252 C C . LEU A 1 409 ? -20.844 0.556 20.062 1 93.06 409 LEU A C 1
ATOM 3254 O O . LEU A 1 409 ? -20.469 -0.452 20.672 1 93.06 409 LEU A O 1
ATOM 3258 N N . GLU A 1 410 ? -21.359 0.511 18.891 1 92.69 410 GLU A N 1
ATOM 3259 C CA . GLU A 1 410 ? -21.562 -0.754 18.188 1 92.69 410 GLU A CA 1
ATOM 3260 C C . GLU A 1 410 ? -20.609 -0.906 17.016 1 92.69 410 GLU A C 1
ATOM 3262 O O . GLU A 1 410 ? -20.141 -2.012 16.719 1 92.69 410 GLU A O 1
ATOM 3267 N N . PHE A 1 411 ? -20.422 0.166 16.344 1 92 411 PHE A N 1
ATOM 3268 C CA . PHE A 1 411 ? -19.672 0.127 15.102 1 92 411 PHE A CA 1
ATOM 3269 C C . PHE A 1 411 ? -18.438 1.03 15.188 1 92 411 PHE A C 1
ATOM 3271 O O . PHE A 1 411 ? -18.562 2.23 15.438 1 92 411 PHE A O 1
ATOM 3278 N N . VAL A 1 412 ? -17.281 0.422 14.961 1 91.88 412 VAL A N 1
ATOM 3279 C CA . VAL A 1 412 ? -16.031 1.186 14.945 1 91.88 412 VAL A CA 1
ATOM 3280 C C . VAL A 1 412 ? -15.289 0.936 13.641 1 91.88 412 VAL A C 1
ATOM 3282 O O . VAL A 1 412 ? -15.023 -0.213 13.281 1 91.88 412 VAL A O 1
ATOM 3285 N N . ARG A 1 413 ? -14.977 1.989 12.938 1 91.12 413 ARG A N 1
ATOM 3286 C CA . ARG A 1 413 ? -14.227 1.888 11.695 1 91.12 413 ARG A CA 1
ATOM 3287 C C . ARG A 1 413 ? -12.961 2.742 11.742 1 91.12 413 ARG A C 1
ATOM 3289 O O . ARG A 1 413 ? -13.039 3.965 11.891 1 91.12 413 ARG A O 1
ATOM 3296 N N . ILE A 1 414 ? -11.859 2.17 11.727 1 89.75 414 ILE A N 1
ATOM 3297 C CA . ILE A 1 414 ? -10.555 2.82 11.719 1 89.75 414 ILE A CA 1
ATOM 3298 C C . ILE A 1 414 ? -9.688 2.221 10.617 1 89.75 414 ILE A C 1
ATOM 3300 O O . ILE A 1 414 ? -8.539 1.835 10.859 1 89.75 414 ILE A O 1
ATOM 3304 N N . THR A 1 415 ? -10.188 2.262 9.445 1 90.5 415 THR A N 1
ATOM 3305 C CA . THR A 1 415 ? -9.516 1.637 8.305 1 90.5 415 THR A CA 1
ATOM 3306 C C . THR A 1 415 ? -8.586 2.627 7.617 1 90.5 415 THR A C 1
ATOM 3308 O O . THR A 1 415 ? -8.852 3.83 7.594 1 90.5 415 THR A O 1
ATOM 3311 N N . HIS A 1 416 ? -7.469 2.232 7.066 1 89.31 416 HIS A N 1
ATOM 3312 C CA . HIS A 1 416 ? -6.531 3.018 6.273 1 89.31 416 HIS A CA 1
ATOM 3313 C C . HIS A 1 416 ? -5.961 4.18 7.082 1 89.31 416 HIS A C 1
ATOM 3315 O O . HIS A 1 416 ? -6.016 5.332 6.645 1 89.31 416 HIS A O 1
ATOM 3321 N N . VAL A 1 417 ? -5.477 3.82 8.203 1 88.25 417 VAL A N 1
ATOM 3322 C CA . VAL A 1 417 ? -4.758 4.777 9.031 1 88.25 417 VAL A CA 1
ATOM 3323 C C . VAL A 1 417 ? -3.252 4.582 8.867 1 88.25 417 VAL A C 1
ATOM 3325 O O . VAL A 1 417 ? -2.721 3.518 9.188 1 88.25 417 VAL A O 1
ATOM 3328 N N . LEU A 1 418 ? -2.635 5.602 8.344 1 86.19 418 LEU A N 1
ATOM 3329 C CA . LEU A 1 418 ? -1.211 5.5 8.047 1 86.19 418 LEU A CA 1
ATOM 3330 C C . LEU A 1 418 ? -0.37 6.02 9.203 1 86.19 418 LEU A C 1
ATOM 3332 O O . LEU A 1 418 ? -0.582 7.141 9.68 1 86.19 418 LEU A O 1
ATOM 3336 N N . GLY A 1 419 ? 0.587 5.262 9.617 1 78.12 419 GLY A N 1
ATOM 3337 C CA . GLY A 1 419 ? 1.576 5.715 10.586 1 78.12 419 GLY A CA 1
ATOM 3338 C C . GLY A 1 419 ? 1.022 5.836 11.992 1 78.12 419 GLY A C 1
ATOM 3339 O O . GLY A 1 419 ? 1.273 6.828 12.68 1 78.12 419 GLY A O 1
ATOM 3340 N N . ALA A 1 420 ? 0.206 4.945 12.414 1 70.06 420 ALA A N 1
ATOM 3341 C CA . ALA A 1 420 ? -0.356 4.98 13.766 1 70.06 420 ALA A CA 1
ATOM 3342 C C . ALA A 1 420 ? 0.722 4.73 14.812 1 70.06 420 ALA A C 1
ATOM 3344 O O . ALA A 1 420 ? 1.64 3.936 14.594 1 70.06 420 ALA A O 1
ATOM 3345 N N . PRO A 1 421 ? 0.733 5.66 15.844 1 64.88 421 PRO A N 1
ATOM 3346 C CA . PRO A 1 421 ? 1.741 5.438 16.875 1 64.88 421 PRO A CA 1
ATOM 3347 C C . PRO A 1 421 ? 1.631 4.059 17.531 1 64.88 421 PRO A C 1
ATOM 3349 O O . PRO A 1 421 ? 0.538 3.492 17.594 1 64.88 421 PRO A O 1
ATOM 3352 N N . PRO A 1 422 ? 2.809 3.529 17.891 1 60.44 422 PRO A N 1
ATOM 3353 C CA . PRO A 1 422 ? 2.787 2.221 18.562 1 60.44 422 PRO A CA 1
ATOM 3354 C C . PRO A 1 422 ? 2.121 2.262 19.938 1 60.44 422 PRO A C 1
ATOM 3356 O O . PRO A 1 422 ? 2.365 3.184 20.703 1 60.44 422 PRO A O 1
ATOM 3359 N N . LEU A 1 423 ? 0.914 1.651 19.906 1 62.06 423 LEU A N 1
ATOM 3360 C CA . LEU A 1 423 ? 0.331 1.447 21.219 1 62.06 423 LEU A CA 1
ATOM 3361 C C . LEU A 1 423 ? 0.774 0.112 21.812 1 62.06 423 LEU A C 1
ATOM 3363 O O . LEU A 1 423 ? 0.891 -0.881 21.094 1 62.06 423 LEU A O 1
ATOM 3367 N N . ILE A 1 424 ? 1.466 0.144 23.031 1 62.81 424 ILE A N 1
ATOM 3368 C CA . ILE A 1 424 ? 2.004 -1.125 23.516 1 62.81 424 ILE A CA 1
ATOM 3369 C C . ILE A 1 424 ? 0.896 -1.931 24.188 1 62.81 424 ILE A C 1
ATOM 3371 O O . ILE A 1 424 ? 0.729 -3.121 23.906 1 62.81 424 ILE A O 1
ATOM 3375 N N . LYS A 1 425 ? 0.152 -1.312 25.25 1 73.81 425 LYS A N 1
ATOM 3376 C CA . LYS A 1 425 ? -0.911 -2.057 25.922 1 73.81 425 LYS A CA 1
ATOM 3377 C C . LYS A 1 425 ? -2.191 -1.229 26.016 1 73.81 425 LYS A C 1
ATOM 3379 O O . LYS A 1 425 ? -2.174 -0.101 26.5 1 73.81 425 LYS A O 1
ATOM 3384 N N . LEU A 1 426 ? -3.24 -1.792 25.375 1 78.44 426 LEU A N 1
ATOM 3385 C CA . LEU A 1 426 ? -4.539 -1.129 25.422 1 78.44 426 LEU A CA 1
ATOM 3386 C C . LEU A 1 426 ? -5.531 -1.935 26.25 1 78.44 426 LEU A C 1
ATOM 3388 O O . LEU A 1 426 ? -5.77 -3.113 25.969 1 78.44 426 LEU A O 1
ATOM 3392 N N . ASN A 1 427 ? -5.957 -1.324 27.344 1 84.44 427 ASN A N 1
ATOM 3393 C CA . ASN A 1 427 ? -7.039 -1.908 28.125 1 84.44 427 ASN A CA 1
ATOM 3394 C C . ASN A 1 427 ? -8.391 -1.317 27.734 1 84.44 427 ASN A C 1
ATOM 3396 O O . ASN A 1 427 ? -8.75 -0.232 28.203 1 84.44 427 ASN A O 1
ATOM 3400 N N . LEU A 1 428 ? -9.086 -2.066 26.938 1 86.69 428 LEU A N 1
ATOM 3401 C CA . LEU A 1 428 ? -10.398 -1.608 26.484 1 86.69 428 LEU A CA 1
ATOM 3402 C C . LEU A 1 428 ? -11.484 -2.006 27.484 1 86.69 428 LEU A C 1
ATOM 3404 O O . LEU A 1 428 ? -11.719 -3.195 27.719 1 86.69 428 LEU A O 1
ATOM 3408 N N . GLN A 1 429 ? -12.086 -0.952 28 1 87.5 429 GLN A N 1
ATOM 3409 C CA . GLN A 1 429 ? -13.125 -1.188 29 1 87.5 429 GLN A CA 1
ATOM 3410 C C . GLN A 1 429 ? -14.516 -1.062 28.375 1 87.5 429 GLN A C 1
ATOM 3412 O O . GLN A 1 429 ? -14.711 -0.306 27.422 1 87.5 429 GLN A O 1
ATOM 3417 N N . ASN A 1 430 ? -15.461 -1.869 28.812 1 87.75 430 ASN A N 1
ATOM 3418 C CA . ASN A 1 430 ? -16.859 -1.798 28.406 1 87.75 430 ASN A CA 1
ATOM 3419 C C . ASN A 1 430 ? -17.031 -2.127 26.938 1 87.75 430 ASN A C 1
ATOM 3421 O O . ASN A 1 430 ? -17.609 -1.342 26.188 1 87.75 430 ASN A O 1
ATOM 3425 N N . THR A 1 431 ? -16.547 -3.258 26.578 1 89.44 431 THR A N 1
ATOM 3426 C CA . THR A 1 431 ? -16.531 -3.629 25.156 1 89.44 431 THR A CA 1
ATOM 3427 C C . THR A 1 431 ? -17.766 -4.469 24.812 1 89.44 431 THR A C 1
ATOM 3429 O O . THR A 1 431 ? -17.844 -5.027 23.719 1 89.44 431 THR A O 1
ATOM 3432 N N . ALA A 1 432 ? -18.719 -4.539 25.672 1 90.62 432 ALA A N 1
ATOM 3433 C CA . ALA A 1 432 ? -19.859 -5.441 25.5 1 90.62 432 ALA A CA 1
ATOM 3434 C C . ALA A 1 432 ? -20.719 -4.996 24.328 1 90.62 432 ALA A C 1
ATOM 3436 O O . ALA A 1 432 ? -21.375 -5.82 23.672 1 90.62 432 ALA A O 1
ATOM 3437 N N . SER A 1 433 ? -20.719 -3.738 24.031 1 92.5 433 SER A N 1
ATOM 3438 C CA . SER A 1 433 ? -21.641 -3.213 23.016 1 92.5 433 SER A CA 1
ATOM 3439 C C . SER A 1 433 ? -21.016 -3.293 21.625 1 92.5 433 SER A C 1
ATOM 3441 O O . SER A 1 433 ? -21.734 -3.242 20.625 1 92.5 433 SER A O 1
ATOM 3443 N N . VAL A 1 434 ? -19.781 -3.459 21.516 1 93.12 434 VAL A N 1
ATOM 3444 C CA . VAL A 1 434 ? -19.078 -3.424 20.234 1 93.12 434 VAL A CA 1
ATOM 3445 C C . VAL A 1 434 ? -19.359 -4.703 19.453 1 93.12 434 VAL A C 1
ATOM 3447 O O . VAL A 1 434 ? -19.141 -5.809 19.953 1 93.12 434 VAL A O 1
ATOM 3450 N N . ARG A 1 435 ? -19.828 -4.531 18.234 1 92.94 435 ARG A N 1
ATOM 3451 C CA . ARG A 1 435 ? -20.188 -5.691 17.422 1 92.94 435 ARG A CA 1
ATOM 3452 C C . ARG A 1 435 ? -19.359 -5.73 16.141 1 92.94 435 ARG A C 1
ATOM 3454 O O . ARG A 1 435 ? -19.062 -6.809 15.625 1 92.94 435 ARG A O 1
ATOM 3461 N N . TYR A 1 436 ? -19.094 -4.566 15.68 1 92.69 436 TYR A N 1
ATOM 3462 C CA . TYR A 1 436 ? -18.406 -4.48 14.398 1 92.69 436 TYR A CA 1
ATOM 3463 C C . TYR A 1 436 ? -17.156 -3.625 14.508 1 92.69 436 TYR A C 1
ATOM 3465 O O . TYR A 1 436 ? -17.219 -2.459 14.898 1 92.69 436 TYR A O 1
ATOM 3473 N N . VAL A 1 437 ? -15.992 -4.191 14.094 1 92.31 437 VAL A N 1
ATOM 3474 C CA . VAL A 1 437 ? -14.742 -3.438 14.086 1 92.31 437 VAL A CA 1
ATOM 3475 C C . VAL A 1 437 ? -14.023 -3.652 12.758 1 92.31 437 VAL A C 1
ATOM 3477 O O . VAL A 1 437 ? -13.773 -4.793 12.352 1 92.31 437 VAL A O 1
ATOM 3480 N N . ASP A 1 438 ? -13.773 -2.629 12.039 1 91.62 438 ASP A N 1
ATOM 3481 C CA . ASP A 1 438 ? -12.961 -2.65 10.82 1 91.62 438 ASP A CA 1
ATOM 3482 C C . ASP A 1 438 ? -11.656 -1.89 11.016 1 91.62 438 ASP A C 1
ATOM 3484 O O . ASP A 1 438 ? -11.648 -0.657 11.062 1 91.62 438 ASP A O 1
ATOM 3488 N N . MET A 1 439 ? -10.656 -2.562 11.156 1 89.94 439 MET A N 1
ATOM 3489 C CA . MET A 1 439 ? -9.336 -1.975 11.312 1 89.94 439 MET A CA 1
ATOM 3490 C C . MET A 1 439 ? -8.438 -2.309 10.125 1 89.94 439 MET A C 1
ATOM 3492 O O . MET A 1 439 ? -7.219 -2.395 10.258 1 89.94 439 MET A O 1
ATOM 3496 N N . SER A 1 440 ? -9.047 -2.51 9.031 1 90.81 440 SER A N 1
ATOM 3497 C CA . SER A 1 440 ? -8.289 -2.922 7.852 1 90.81 440 SER A CA 1
ATOM 3498 C C . SER A 1 440 ? -7.285 -1.853 7.438 1 90.81 440 SER A C 1
ATOM 3500 O O . SER A 1 440 ? -7.574 -0.656 7.523 1 90.81 440 SER A O 1
ATOM 3502 N N . TYR A 1 441 ? -6.012 -2.225 7.145 1 88.38 441 TYR A N 1
ATOM 3503 C CA . TYR A 1 441 ? -4.93 -1.391 6.637 1 88.38 441 TYR A CA 1
ATOM 3504 C C . TYR A 1 441 ? -4.52 -0.34 7.664 1 88.38 441 TYR A C 1
ATOM 3506 O O . TYR A 1 441 ? -4.203 0.796 7.309 1 88.38 441 TYR A O 1
ATOM 3514 N N . TYR A 1 442 ? -4.789 -0.705 8.875 1 85.94 442 TYR A N 1
ATOM 3515 C CA . TYR A 1 442 ? -4.23 0.074 9.977 1 85.94 442 TYR A CA 1
ATOM 3516 C C . TYR A 1 442 ? -2.725 -0.129 10.07 1 85.94 442 TYR A C 1
ATOM 3518 O O . TYR A 1 442 ? -2.258 -1.228 10.383 1 85.94 442 TYR A O 1
ATOM 3526 N N . ASP A 1 443 ? -1.978 0.885 9.68 1 79 443 ASP A N 1
ATOM 3527 C CA . ASP A 1 443 ? -0.523 0.783 9.617 1 79 443 ASP A CA 1
ATOM 3528 C C . ASP A 1 443 ? 0.105 0.947 11 1 79 443 ASP A C 1
ATOM 3530 O O . ASP A 1 443 ? 0.234 2.066 11.5 1 79 443 ASP A O 1
ATOM 3534 N N . VAL A 1 444 ? 0.398 -0.247 11.625 1 73 444 VAL A N 1
ATOM 3535 C CA . VAL A 1 444 ? 1.038 -0.226 12.938 1 73 444 VAL A CA 1
ATOM 3536 C C . VAL A 1 444 ? 2.354 -0.998 12.883 1 73 444 VAL A C 1
ATOM 3538 O O . VAL A 1 444 ? 2.477 -1.976 12.141 1 73 444 VAL A O 1
ATOM 3541 N N . LYS A 1 445 ? 3.326 -0.379 13.508 1 63.81 445 LYS A N 1
ATOM 3542 C CA . LYS A 1 445 ? 4.598 -1.093 13.602 1 63.81 445 LYS A CA 1
ATOM 3543 C C . LYS A 1 445 ? 4.504 -2.252 14.594 1 63.81 445 LYS A C 1
ATOM 3545 O O . LYS A 1 445 ? 5.094 -3.312 14.367 1 63.81 445 LYS A O 1
ATOM 3550 N N . CYS A 1 446 ? 3.744 -1.968 15.648 1 65.62 446 CYS A N 1
ATOM 3551 C CA . CYS A 1 446 ? 3.514 -2.98 16.672 1 65.62 446 CYS A CA 1
ATOM 3552 C C . CYS A 1 446 ? 2.045 -3.031 17.078 1 65.62 446 CYS A C 1
ATOM 3554 O O . CYS A 1 446 ? 1.465 -2.014 17.453 1 65.62 446 CYS A O 1
ATOM 3556 N N . PHE A 1 447 ? 1.496 -4.199 16.812 1 70.19 447 PHE A N 1
ATOM 3557 C CA . PHE A 1 447 ? 0.114 -4.344 17.25 1 70.19 447 PHE A CA 1
ATOM 3558 C C . PHE A 1 447 ? 0.032 -4.34 18.781 1 70.19 447 PHE A C 1
ATOM 3560 O O . PHE A 1 447 ? 0.788 -5.047 19.453 1 70.19 447 PHE A O 1
ATOM 3567 N N . PRO A 1 448 ? -0.718 -3.492 19.281 1 68.94 448 PRO A N 1
ATOM 3568 C CA . PRO A 1 448 ? -0.799 -3.424 20.734 1 68.94 448 PRO A CA 1
ATOM 3569 C C . PRO A 1 448 ? -1.407 -4.684 21.359 1 68.94 448 PRO A C 1
ATOM 3571 O O . PRO A 1 448 ? -2.16 -5.398 20.688 1 68.94 448 PRO A O 1
ATOM 3574 N N . VAL A 1 449 ? -0.961 -4.875 22.594 1 74.75 449 VAL A N 1
ATOM 3575 C CA . VAL A 1 449 ? -1.661 -5.883 23.391 1 74.75 449 VAL A CA 1
ATOM 3576 C C . VAL A 1 449 ? -3.027 -5.352 23.812 1 74.75 449 VAL A C 1
ATOM 3578 O O . VAL A 1 449 ? -3.125 -4.281 24.422 1 74.75 449 VAL A O 1
ATOM 3581 N N . ILE A 1 450 ? -3.945 -6.055 23.375 1 78.69 450 ILE A N 1
ATOM 3582 C CA . ILE A 1 450 ? -5.301 -5.617 23.688 1 78.69 450 ILE A CA 1
ATOM 3583 C C . ILE A 1 450 ? -5.879 -6.48 24.797 1 78.69 450 ILE A C 1
ATOM 3585 O O . ILE A 1 450 ? -5.941 -7.707 24.672 1 78.69 450 ILE A O 1
ATOM 3589 N N . LEU A 1 451 ? -6.176 -5.828 25.875 1 80.94 451 LEU A N 1
ATOM 3590 C CA . LEU A 1 451 ? -6.824 -6.488 27 1 80.94 451 LEU A CA 1
ATOM 3591 C C . LEU A 1 451 ? -8.32 -6.168 27.031 1 80.94 451 LEU A C 1
ATOM 3593 O O . LEU A 1 451 ? -8.703 -5 27.016 1 80.94 451 LEU A O 1
ATOM 3597 N N . ILE A 1 452 ? -9.062 -7.23 26.859 1 86 452 ILE A N 1
ATOM 3598 C CA . ILE A 1 452 ? -10.516 -7.07 26.922 1 86 452 ILE A CA 1
ATOM 3599 C C . ILE A 1 452 ? -11.094 -8.086 27.906 1 86 452 ILE A C 1
ATOM 3601 O O . ILE A 1 452 ? -10.438 -9.07 28.266 1 86 452 ILE A O 1
ATOM 3605 N N . ASN A 1 453 ? -12.18 -7.707 28.422 1 83.12 453 ASN A N 1
ATOM 3606 C CA . ASN A 1 453 ? -12.93 -8.719 29.156 1 83.12 453 ASN A CA 1
ATOM 3607 C C . ASN A 1 453 ? -13.492 -9.797 28.234 1 83.12 453 ASN A C 1
ATOM 3609 O O . ASN A 1 453 ? -14.43 -9.547 27.484 1 83.12 453 ASN A O 1
ATOM 3613 N N . GLU A 1 454 ? -13.016 -10.953 28.328 1 79.25 454 GLU A N 1
ATOM 3614 C CA . GLU A 1 454 ? -13.289 -12.031 27.375 1 79.25 454 GLU A CA 1
ATOM 3615 C C . GLU A 1 454 ? -14.703 -12.57 27.547 1 79.25 454 GLU A C 1
ATOM 3617 O O . GLU A 1 454 ? -15.281 -13.133 26.625 1 79.25 454 GLU A O 1
ATOM 3622 N N . THR A 1 455 ? -15.266 -12.312 28.672 1 79.19 455 THR A N 1
ATOM 3623 C CA . THR A 1 455 ? -16.578 -12.875 28.938 1 79.19 455 THR A CA 1
ATOM 3624 C C . THR A 1 455 ? -17.672 -11.945 28.422 1 79.19 455 THR A C 1
ATOM 3626 O O . THR A 1 455 ? -18.781 -12.383 28.109 1 79.19 455 THR A O 1
ATOM 3629 N N . GLU A 1 456 ? -17.344 -10.727 28.297 1 84.25 456 GLU A N 1
ATOM 3630 C CA . GLU A 1 456 ? -18.391 -9.766 27.969 1 84.25 456 GLU A CA 1
ATOM 3631 C C . GLU A 1 456 ? -18.266 -9.297 26.516 1 84.25 456 GLU A C 1
ATOM 3633 O O . GLU A 1 456 ? -19.156 -8.609 26.016 1 84.25 456 GLU A O 1
ATOM 3638 N N . ASN A 1 457 ? -17.359 -9.844 25.797 1 87.38 457 ASN A N 1
ATOM 3639 C CA . ASN A 1 457 ? -17.156 -9.328 24.438 1 87.38 457 ASN A CA 1
ATOM 3640 C C . ASN A 1 457 ? -18.078 -10.008 23.438 1 87.38 457 ASN A C 1
ATOM 3642 O O . ASN A 1 457 ? -18.266 -11.219 23.469 1 87.38 457 ASN A O 1
ATOM 3646 N N . ASN A 1 458 ? -18.75 -9.188 22.594 1 92 458 ASN A N 1
ATOM 3647 C CA . ASN A 1 458 ? -19.734 -9.672 21.625 1 92 458 ASN A CA 1
ATOM 3648 C C . ASN A 1 458 ? -19.375 -9.266 20.203 1 92 458 ASN A C 1
ATOM 3650 O O . ASN A 1 458 ? -20.25 -9.023 19.375 1 92 458 ASN A O 1
ATOM 3654 N N . LEU A 1 459 ? -18.125 -9.164 19.938 1 93.12 459 LEU A N 1
ATOM 3655 C CA . LEU A 1 459 ? -17.672 -8.789 18.609 1 93.12 459 LEU A CA 1
ATOM 3656 C C . LEU A 1 459 ? -18.062 -9.836 17.578 1 93.12 459 LEU A C 1
ATOM 3658 O O . LEU A 1 459 ? -17.797 -11.031 17.766 1 93.12 459 LEU A O 1
ATOM 3662 N N . GLU A 1 460 ? -18.719 -9.445 16.516 1 94.56 460 GLU A N 1
ATOM 3663 C CA . GLU A 1 460 ? -19.219 -10.375 15.508 1 94.56 460 GLU A CA 1
ATOM 3664 C C . GLU A 1 460 ? -18.422 -10.258 14.211 1 94.56 460 GLU A C 1
ATOM 3666 O O . GLU A 1 460 ? -18.359 -11.203 13.422 1 94.56 460 GLU A O 1
ATOM 3671 N N . TYR A 1 461 ? -17.938 -9.125 13.992 1 93.69 461 TYR A N 1
ATOM 3672 C CA . TYR A 1 461 ? -17.219 -8.852 12.75 1 93.69 461 TYR A CA 1
ATOM 3673 C C . TYR A 1 461 ? -15.891 -8.172 13.039 1 93.69 461 TYR A C 1
ATOM 3675 O O . TYR A 1 461 ? -15.836 -7.168 13.75 1 93.69 461 TYR A O 1
ATOM 3683 N N . LEU A 1 462 ? -14.812 -8.711 12.492 1 92.69 462 LEU A N 1
ATOM 3684 C CA . LEU A 1 462 ? -13.484 -8.141 12.656 1 92.69 462 LEU A CA 1
ATOM 3685 C C . LEU A 1 462 ? -12.703 -8.195 11.352 1 92.69 462 LEU A C 1
ATOM 3687 O O . LEU A 1 462 ? -12.547 -9.258 10.758 1 92.69 462 LEU A O 1
ATOM 3691 N N . ASP A 1 463 ? -12.273 -7.066 10.867 1 92.62 463 ASP A N 1
ATOM 3692 C CA . ASP A 1 463 ? -11.445 -6.988 9.664 1 92.62 463 ASP A CA 1
ATOM 3693 C C . ASP A 1 463 ? -10.031 -6.512 10 1 92.62 463 ASP A C 1
ATOM 3695 O O . ASP A 1 463 ? -9.844 -5.367 10.414 1 92.62 463 ASP A O 1
ATOM 3699 N N . LEU A 1 464 ? -9.125 -7.352 9.852 1 90.12 464 LEU A N 1
ATOM 3700 C CA . LEU A 1 464 ? -7.723 -7.047 10.133 1 90.12 464 LEU A CA 1
ATOM 3701 C C . LEU A 1 464 ? -6.891 -7.078 8.859 1 90.12 464 LEU A C 1
ATOM 3703 O O . LEU A 1 464 ? -5.68 -7.305 8.906 1 90.12 464 LEU A O 1
ATOM 3707 N N . SER A 1 465 ? -7.523 -6.82 7.77 1 91.81 465 SER A N 1
ATOM 3708 C CA . SER A 1 465 ? -6.84 -6.898 6.484 1 91.81 465 SER A CA 1
ATOM 3709 C C . SER A 1 465 ? -5.68 -5.914 6.41 1 91.81 465 SER A C 1
ATOM 3711 O O . SER A 1 465 ? -5.77 -4.801 6.934 1 91.81 465 SER A O 1
ATOM 3713 N N . GLY A 1 466 ? -4.605 -6.285 5.84 1 88.44 466 GLY A N 1
ATOM 3714 C CA . GLY A 1 466 ? -3.471 -5.41 5.59 1 88.44 466 GLY A CA 1
ATOM 3715 C C . GLY A 1 466 ? -2.529 -5.297 6.773 1 88.44 466 GLY A C 1
ATOM 3716 O O . GLY A 1 466 ? -1.458 -4.699 6.668 1 88.44 466 GLY A O 1
ATOM 3717 N N . ILE A 1 467 ? -2.85 -5.848 7.91 1 85.5 467 ILE A N 1
ATOM 3718 C CA . ILE A 1 467 ? -1.993 -5.82 9.094 1 85.5 467 ILE A CA 1
ATOM 3719 C C . ILE A 1 467 ? -1.17 -7.105 9.164 1 85.5 467 ILE A C 1
ATOM 3721 O O . ILE A 1 467 ? -1.718 -8.211 9.07 1 85.5 467 ILE A O 1
ATOM 3725 N N . ASP A 1 468 ? 0.102 -6.938 9.336 1 78.38 468 ASP A N 1
ATOM 3726 C CA . ASP A 1 468 ? 0.987 -8.094 9.406 1 78.38 468 ASP A CA 1
ATOM 3727 C C . ASP A 1 468 ? 0.679 -8.953 10.633 1 78.38 468 ASP A C 1
ATOM 3729 O O . ASP A 1 468 ? 0.66 -8.445 11.758 1 78.38 468 ASP A O 1
ATOM 3733 N N . CYS A 1 469 ? 0.452 -10.172 10.422 1 72.12 469 CYS A N 1
ATOM 3734 C CA . CYS A 1 469 ? 0.088 -11.109 11.469 1 72.12 469 CYS A CA 1
ATOM 3735 C C . CYS A 1 469 ? 1.204 -11.242 12.5 1 72.12 469 CYS A C 1
ATOM 3737 O O . CYS A 1 469 ? 0.945 -11.531 13.672 1 72.12 469 CYS A O 1
ATOM 3739 N N . LYS A 1 470 ? 2.428 -11.039 12.055 1 69.69 470 LYS A N 1
ATOM 3740 C CA . LYS A 1 470 ? 3.553 -11.133 12.984 1 69.69 470 LYS A CA 1
ATOM 3741 C C . LYS A 1 470 ? 3.41 -10.133 14.125 1 69.69 470 LYS A C 1
ATOM 3743 O O . LYS A 1 470 ? 3.904 -10.367 15.234 1 69.69 470 LYS A O 1
ATOM 3748 N N . LEU A 1 471 ? 2.67 -9.148 13.781 1 64.38 471 LEU A N 1
ATOM 3749 C CA . LEU A 1 471 ? 2.561 -8.062 14.75 1 64.38 471 LEU A CA 1
ATOM 3750 C C . LEU A 1 471 ? 1.5 -8.375 15.797 1 64.38 471 LEU A C 1
ATOM 3752 O O . LEU A 1 471 ? 1.568 -7.879 16.922 1 64.38 471 LEU A O 1
ATOM 3756 N N . TYR A 1 472 ? 0.484 -9.023 15.461 1 61.62 472 TYR A N 1
ATOM 3757 C CA . TYR A 1 472 ? -0.614 -9.148 16.406 1 61.62 472 TYR A CA 1
ATOM 3758 C C . TYR A 1 472 ? -0.76 -10.594 16.891 1 61.62 472 TYR A C 1
ATOM 3760 O O . TYR A 1 472 ? -1.579 -10.883 17.766 1 61.62 472 TYR A O 1
ATOM 3768 N N . TYR A 1 473 ? 0.011 -11.625 16.422 1 58.31 473 TYR A N 1
ATOM 3769 C CA . TYR A 1 473 ? -0.3 -13.039 16.641 1 58.31 473 TYR A CA 1
ATOM 3770 C C . TYR A 1 473 ? -0.42 -13.336 18.125 1 58.31 473 TYR A C 1
ATOM 3772 O O . TYR A 1 473 ? -1.305 -14.086 18.547 1 58.31 473 TYR A O 1
ATOM 3780 N N . LYS A 1 474 ? 0.401 -12.68 18.922 1 61.25 474 LYS A N 1
ATOM 3781 C CA . LYS A 1 474 ? 0.33 -13.055 20.328 1 61.25 474 LYS A CA 1
ATOM 3782 C C . LYS A 1 474 ? -0.651 -12.156 21.078 1 61.25 474 LYS A C 1
ATOM 3784 O O . LYS A 1 474 ? -0.964 -12.414 22.25 1 61.25 474 LYS A O 1
ATOM 3789 N N . ASN A 1 475 ? -1.346 -11.289 20.219 1 66.38 475 ASN A N 1
ATOM 3790 C CA . ASN A 1 475 ? -1.98 -10.195 20.938 1 66.38 475 ASN A CA 1
ATOM 3791 C C . ASN A 1 475 ? -3.479 -10.133 20.656 1 66.38 475 ASN A C 1
ATOM 3793 O O . ASN A 1 475 ? -4.172 -9.242 21.141 1 66.38 475 ASN A O 1
ATOM 3797 N N . ILE A 1 476 ? -4.027 -11.203 19.922 1 73.44 476 ILE A N 1
ATOM 3798 C CA . ILE A 1 476 ? -5.457 -11.141 19.641 1 73.44 476 ILE A CA 1
ATOM 3799 C C . ILE A 1 476 ? -6.238 -11.828 20.75 1 73.44 476 ILE A C 1
ATOM 3801 O O . ILE A 1 476 ? -5.973 -12.992 21.078 1 73.44 476 ILE A O 1
ATOM 3805 N N . PRO A 1 477 ? -7.062 -11.141 21.344 1 83.31 477 PRO A N 1
ATOM 3806 C CA . PRO A 1 477 ? -7.848 -11.727 22.422 1 83.31 477 PRO A CA 1
ATOM 3807 C C . PRO A 1 477 ? -8.812 -12.805 21.938 1 83.31 477 PRO A C 1
ATOM 3809 O O . PRO A 1 477 ? -8.906 -13.055 20.734 1 83.31 477 PRO A O 1
ATOM 3812 N N . PHE A 1 478 ? -9.461 -13.531 22.969 1 87.69 478 PHE A N 1
ATOM 3813 C CA . PHE A 1 478 ? -10.461 -14.547 22.688 1 87.69 478 PHE A CA 1
ATOM 3814 C C . PHE A 1 478 ? -11.805 -13.914 22.344 1 87.69 478 PHE A C 1
ATOM 3816 O O . PHE A 1 478 ? -12.375 -13.18 23.156 1 87.69 478 PHE A O 1
ATOM 3823 N N . PHE A 1 479 ? -12.25 -14.172 21.125 1 91.06 479 PHE A N 1
ATOM 3824 C CA . PHE A 1 479 ? -13.539 -13.648 20.688 1 91.06 479 PHE A CA 1
ATOM 3825 C C . PHE A 1 479 ? -14.562 -14.773 20.562 1 91.06 479 PHE A C 1
ATOM 3827 O O . PHE A 1 479 ? -14.664 -15.398 19.5 1 91.06 479 PHE A O 1
ATOM 3834 N N . ARG A 1 480 ? -15.406 -14.883 21.484 1 89.69 480 ARG A N 1
ATOM 3835 C CA . ARG A 1 480 ? -16.344 -16 21.547 1 89.69 480 ARG A CA 1
ATOM 3836 C C . ARG A 1 480 ? -17.469 -15.836 20.531 1 89.69 480 ARG A C 1
ATOM 3838 O O . ARG A 1 480 ? -18 -16.812 20.016 1 89.69 480 ARG A O 1
ATOM 3845 N N . ALA A 1 481 ? -17.766 -14.609 20.188 1 93.12 481 ALA A N 1
ATOM 3846 C CA . ALA A 1 481 ? -18.969 -14.375 19.375 1 93.12 481 ALA A CA 1
ATOM 3847 C C . ALA A 1 481 ? -18.578 -14.023 17.938 1 93.12 481 ALA A C 1
ATOM 3849 O O . ALA A 1 481 ? -19.453 -13.797 17.094 1 93.12 481 ALA A O 1
ATOM 3850 N N . LEU A 1 482 ? -17.312 -14.031 17.594 1 94.06 482 LEU A N 1
ATOM 3851 C CA . LEU A 1 482 ? -16.875 -13.594 16.281 1 94.06 482 LEU A CA 1
ATOM 3852 C C . LEU A 1 482 ? -17.375 -14.531 15.188 1 94.06 482 LEU A C 1
ATOM 3854 O O . LEU A 1 482 ? -17.188 -15.742 15.266 1 94.06 482 LEU A O 1
ATOM 3858 N N . LYS A 1 483 ? -18.016 -14 14.227 1 95.81 483 LYS A N 1
ATOM 3859 C CA . LYS A 1 483 ? -18.594 -14.789 13.141 1 95.81 483 LYS A CA 1
ATOM 3860 C C . LYS A 1 483 ? -17.812 -14.602 11.844 1 95.81 483 LYS A C 1
ATOM 3862 O O . LYS A 1 483 ? -17.625 -15.555 11.086 1 95.81 483 LYS A O 1
ATOM 3867 N N . THR A 1 484 ? -17.406 -13.398 11.609 1 95.81 484 THR A N 1
ATOM 3868 C CA . THR A 1 484 ? -16.703 -13.094 10.375 1 95.81 484 THR A CA 1
ATOM 3869 C C . THR A 1 484 ? -15.32 -12.516 10.672 1 95.81 484 THR A C 1
ATOM 3871 O O . THR A 1 484 ? -15.203 -11.508 11.375 1 95.81 484 THR A O 1
ATOM 3874 N N . LEU A 1 485 ? -14.297 -13.133 10.156 1 94.62 485 LEU A N 1
ATOM 3875 C CA . LEU A 1 485 ? -12.922 -12.656 10.266 1 94.62 485 LEU A CA 1
ATOM 3876 C C . LEU A 1 485 ? -12.297 -12.477 8.891 1 94.62 485 LEU A C 1
ATOM 3878 O O . LEU A 1 485 ? -12.203 -13.43 8.117 1 94.62 485 LEU A O 1
ATOM 3882 N N . ILE A 1 486 ? -11.938 -11.25 8.602 1 94.5 486 ILE A N 1
ATOM 3883 C CA . ILE A 1 486 ? -11.328 -10.953 7.312 1 94.5 486 ILE A CA 1
ATOM 3884 C C . ILE A 1 486 ? -9.859 -10.578 7.512 1 94.5 486 ILE A C 1
ATOM 3886 O O . ILE A 1 486 ? -9.547 -9.633 8.234 1 94.5 486 ILE A O 1
ATOM 3890 N N . MET A 1 487 ? -8.977 -11.328 6.898 1 92.94 487 MET A N 1
ATOM 3891 C CA . MET A 1 487 ? -7.539 -11.094 6.984 1 92.94 487 MET A CA 1
ATOM 3892 C C . MET A 1 487 ? -6.898 -11.125 5.602 1 92.94 487 MET A C 1
ATOM 3894 O O . MET A 1 487 ? -5.953 -11.883 5.363 1 92.94 487 MET A O 1
ATOM 3898 N N . LYS A 1 488 ? -7.375 -10.203 4.828 1 93.19 488 LYS A N 1
ATOM 3899 C CA . LYS A 1 488 ? -6.816 -10.117 3.484 1 93.19 488 LYS A CA 1
ATOM 3900 C C . LYS A 1 488 ? -5.414 -9.516 3.506 1 93.19 488 LYS A C 1
ATOM 3902 O O . LYS A 1 488 ? -5.176 -8.508 4.18 1 93.19 488 LYS A O 1
ATOM 3907 N N . GLY A 1 489 ? -4.484 -10.109 2.865 1 90.44 489 GLY A N 1
ATOM 3908 C CA . GLY A 1 489 ? -3.137 -9.562 2.768 1 90.44 489 GLY A CA 1
ATOM 3909 C C . GLY A 1 489 ? -2.482 -9.344 4.117 1 90.44 489 GLY A C 1
ATOM 3910 O O . GLY A 1 489 ? -1.874 -8.305 4.359 1 90.44 489 GLY A O 1
ATOM 3911 N N . ALA A 1 490 ? -2.656 -10.172 5.035 1 89.25 490 ALA A N 1
ATOM 3912 C CA . ALA A 1 490 ? -2.15 -10.023 6.395 1 89.25 490 ALA A CA 1
ATOM 3913 C C . ALA A 1 490 ? -0.912 -10.883 6.621 1 89.25 490 ALA A C 1
ATOM 3915 O O . ALA A 1 490 ? -0.499 -11.102 7.762 1 89.25 490 ALA A O 1
ATOM 3916 N N . TYR A 1 491 ? -0.337 -11.508 5.617 1 87.31 491 TYR A N 1
ATOM 3917 C CA . TYR A 1 491 ? 0.847 -12.359 5.68 1 87.31 491 TYR A CA 1
ATOM 3918 C C . TYR A 1 491 ? 0.624 -13.539 6.617 1 87.31 491 TYR A C 1
ATOM 3920 O O . TYR A 1 491 ? 1.475 -13.836 7.457 1 87.31 491 TYR A O 1
ATOM 3928 N N . PHE A 1 492 ? -0.413 -14.125 6.488 1 90.69 492 PHE A N 1
ATOM 3929 C CA . PHE A 1 492 ? -0.803 -15.227 7.363 1 90.69 492 PHE A CA 1
ATOM 3930 C C . PHE A 1 492 ? 0.167 -16.391 7.23 1 90.69 492 PHE A C 1
ATOM 3932 O O . PHE A 1 492 ? 0.239 -17.25 8.117 1 90.69 492 PHE A O 1
ATOM 3939 N N . TYR A 1 493 ? 0.88 -16.562 6.117 1 89.12 493 TYR A N 1
ATOM 3940 C CA . TYR A 1 493 ? 1.853 -17.625 5.934 1 89.12 493 TYR A CA 1
ATOM 3941 C C . TYR A 1 493 ? 2.873 -17.641 7.066 1 89.12 493 TYR A C 1
ATOM 3943 O O . TYR A 1 493 ? 3.391 -18.688 7.438 1 89.12 493 TYR A O 1
ATOM 3951 N N . ARG A 1 494 ? 3.16 -16.469 7.645 1 84.12 494 ARG A N 1
ATOM 3952 C CA . ARG A 1 494 ? 4.129 -16.375 8.727 1 84.12 494 ARG A CA 1
ATOM 3953 C C . ARG A 1 494 ? 3.615 -17.078 9.984 1 84.12 494 ARG A C 1
ATOM 3955 O O . ARG A 1 494 ? 4.395 -17.656 10.742 1 84.12 494 ARG A O 1
ATOM 3962 N N . ALA A 1 495 ? 2.369 -16.875 10.219 1 86.25 495 ALA A N 1
ATOM 3963 C CA . ALA A 1 495 ? 1.769 -17.578 11.352 1 86.25 495 ALA A CA 1
ATOM 3964 C C . ALA A 1 495 ? 1.844 -19.094 11.156 1 86.25 495 ALA A C 1
ATOM 3966 O O . ALA A 1 495 ? 2.111 -19.844 12.102 1 86.25 495 ALA A O 1
ATOM 3967 N N . VAL A 1 496 ? 1.646 -19.547 9.977 1 88.19 496 VAL A N 1
ATOM 3968 C CA . VAL A 1 496 ? 1.684 -20.984 9.672 1 88.19 496 VAL A CA 1
ATOM 3969 C C . VAL A 1 496 ? 3.113 -21.5 9.805 1 88.19 496 VAL A C 1
ATOM 3971 O O . VAL A 1 496 ? 3.34 -22.562 10.391 1 88.19 496 VAL A O 1
ATOM 3974 N N . GLU A 1 497 ? 4.09 -20.766 9.367 1 83.38 497 GLU A N 1
ATOM 3975 C CA . GLU A 1 497 ? 5.492 -21.172 9.43 1 83.38 497 GLU A CA 1
ATOM 3976 C C . GLU A 1 497 ? 5.984 -21.234 10.867 1 83.38 497 GLU A C 1
ATOM 3978 O O . GLU A 1 497 ? 6.809 -22.094 11.211 1 83.38 497 GLU A O 1
ATOM 3983 N N . ASN A 1 498 ? 5.395 -20.344 11.711 1 82.44 498 ASN A N 1
ATOM 3984 C CA . ASN A 1 498 ? 5.805 -20.312 13.109 1 82.44 498 ASN A CA 1
ATOM 3985 C C . ASN A 1 498 ? 4.855 -21.109 13.992 1 82.44 498 ASN A C 1
ATOM 3987 O O . ASN A 1 498 ? 4.98 -21.094 15.219 1 82.44 498 ASN A O 1
ATOM 3991 N N . SER A 1 499 ? 3.895 -21.75 13.406 1 84.12 499 SER A N 1
ATOM 3992 C CA . SER A 1 499 ? 2.924 -22.594 14.086 1 84.12 499 SER A CA 1
ATOM 3993 C C . SER A 1 499 ? 2.158 -21.828 15.156 1 84.12 499 SER A C 1
ATOM 3995 O O . SER A 1 499 ? 2.021 -22.281 16.281 1 84.12 499 SER A O 1
ATOM 3997 N N . ILE A 1 500 ? 1.887 -20.641 14.82 1 85.31 500 ILE A N 1
ATOM 3998 C CA . ILE A 1 500 ? 1.043 -19.812 15.68 1 85.31 500 ILE A CA 1
ATOM 3999 C C . ILE A 1 500 ? -0.387 -19.812 15.141 1 85.31 500 ILE A C 1
ATOM 4001 O O . ILE A 1 500 ? -0.683 -19.141 14.148 1 85.31 500 ILE A O 1
ATOM 4005 N N . ASN A 1 501 ? -1.246 -20.438 15.828 1 88.38 501 ASN A N 1
ATOM 4006 C CA . ASN A 1 501 ? -2.623 -20.562 15.359 1 88.38 501 ASN A CA 1
ATOM 4007 C C . ASN A 1 501 ? -3.531 -19.531 16.016 1 88.38 501 ASN A C 1
ATOM 4009 O O . ASN A 1 501 ? -4.125 -19.781 17.062 1 88.38 501 ASN A O 1
ATOM 4013 N N . LEU A 1 502 ? -3.748 -18.5 15.398 1 85.31 502 LEU A N 1
ATOM 4014 C CA . LEU A 1 502 ? -4.578 -17.391 15.867 1 85.31 502 LEU A CA 1
ATOM 4015 C C . LEU A 1 502 ? -6.055 -17.781 15.852 1 85.31 502 LEU A C 1
ATOM 4017 O O . LEU A 1 502 ? -6.867 -17.156 16.547 1 85.31 502 LEU A O 1
ATOM 4021 N N . LEU A 1 503 ? -6.402 -18.781 15.102 1 90.56 503 LEU A N 1
ATOM 4022 C CA . LEU A 1 503 ? -7.801 -19.125 14.898 1 90.56 503 LEU A CA 1
ATOM 4023 C C . LEU A 1 503 ? -8.344 -19.922 16.078 1 90.56 503 LEU A C 1
ATOM 4025 O O . LEU A 1 503 ? -9.555 -20.125 16.203 1 90.56 503 LEU A O 1
ATOM 4029 N N . LEU A 1 504 ? -7.516 -20.25 17.047 1 89.44 504 LEU A N 1
ATOM 4030 C CA . LEU A 1 504 ? -7.961 -20.906 18.281 1 89.44 504 LEU A CA 1
ATOM 4031 C C . LEU A 1 504 ? -8.766 -19.953 19.156 1 89.44 504 LEU A C 1
ATOM 4033 O O . LEU A 1 504 ? -9.586 -20.391 19.953 1 89.44 504 LEU A O 1
ATOM 4037 N N . ASN A 1 505 ? -8.555 -18.641 18.891 1 88.38 505 ASN A N 1
ATOM 4038 C CA . ASN A 1 505 ? -9.211 -17.625 19.703 1 88.38 505 ASN A CA 1
ATOM 4039 C C . ASN A 1 505 ? -10.555 -17.219 19.109 1 88.38 505 ASN A C 1
ATOM 4041 O O . ASN A 1 505 ? -11.25 -16.359 19.656 1 88.38 505 ASN A O 1
ATOM 4045 N N . VAL A 1 506 ? -10.891 -17.844 18 1 91.44 506 VAL A N 1
ATOM 4046 C CA . VAL A 1 506 ? -12.156 -17.516 17.344 1 91.44 506 VAL A CA 1
ATOM 4047 C C . VAL A 1 506 ? -12.867 -18.797 16.922 1 91.44 506 VAL A C 1
ATOM 4049 O O . VAL A 1 506 ? -13.078 -19.031 15.719 1 91.44 506 VAL A O 1
ATOM 4052 N N . PRO A 1 507 ? -13.391 -19.547 17.781 1 91.06 507 PRO A N 1
ATOM 4053 C CA . PRO A 1 507 ? -13.898 -20.891 17.484 1 91.06 507 PRO A CA 1
ATOM 4054 C C . PRO A 1 507 ? -15.227 -20.875 16.734 1 91.06 507 PRO A C 1
ATOM 4056 O O . PRO A 1 507 ? -15.578 -21.844 16.062 1 91.06 507 PRO A O 1
ATOM 4059 N N . ASN A 1 508 ? -16.016 -19.828 16.719 1 94.12 508 ASN A N 1
ATOM 4060 C CA . ASN A 1 508 ? -17.359 -19.828 16.156 1 94.12 508 ASN A CA 1
ATOM 4061 C C . ASN A 1 508 ? -17.422 -19.078 14.836 1 94.12 508 ASN A C 1
ATOM 4063 O O . ASN A 1 508 ? -18.453 -18.531 14.469 1 94.12 508 ASN A O 1
ATOM 4067 N N . LEU A 1 509 ? -16.344 -19.078 14.07 1 95.31 509 LEU A N 1
ATOM 4068 C CA . LEU A 1 509 ? -16.281 -18.375 12.789 1 95.31 509 LEU A CA 1
ATOM 4069 C C . LEU A 1 509 ? -17.203 -19.031 11.758 1 95.31 509 LEU A C 1
ATOM 4071 O O . LEU A 1 509 ? -17.266 -20.25 11.672 1 95.31 509 LEU A O 1
ATOM 4075 N N . THR A 1 510 ? -17.922 -18.25 11.055 1 96.69 510 THR A N 1
ATOM 4076 C CA . THR A 1 510 ? -18.75 -18.734 9.953 1 96.69 510 THR A CA 1
ATOM 4077 C C . THR A 1 510 ? -18.125 -18.344 8.609 1 96.69 510 THR A C 1
ATOM 4079 O O . THR A 1 510 ? -18.344 -19.031 7.605 1 96.69 510 THR A O 1
ATOM 4082 N N . LYS A 1 511 ? -17.438 -17.281 8.633 1 97 511 LYS A N 1
ATOM 4083 C CA . LYS A 1 511 ? -16.766 -16.812 7.422 1 97 511 LYS A CA 1
ATOM 4084 C C . LYS A 1 511 ? -15.32 -16.453 7.711 1 97 511 LYS A C 1
ATOM 4086 O O . LYS A 1 511 ? -15.039 -15.695 8.648 1 97 511 LYS A O 1
ATOM 4091 N N . LEU A 1 512 ? -14.406 -17.016 6.934 1 96.88 512 LEU A N 1
ATOM 4092 C CA . LEU A 1 512 ? -12.984 -16.734 7.055 1 96.88 512 LEU A CA 1
ATOM 4093 C C . LEU A 1 512 ? -12.391 -16.344 5.707 1 96.88 512 LEU A C 1
ATOM 4095 O O . LEU A 1 512 ? -12.492 -17.094 4.738 1 96.88 512 LEU A O 1
ATOM 4099 N N . ASP A 1 513 ? -11.844 -15.141 5.629 1 96.75 513 ASP A N 1
ATOM 4100 C CA . ASP A 1 513 ? -11.234 -14.641 4.398 1 96.75 513 ASP A CA 1
ATOM 4101 C C . ASP A 1 513 ? -9.719 -14.523 4.539 1 96.75 513 ASP A C 1
ATOM 4103 O O . ASP A 1 513 ? -9.227 -13.672 5.277 1 96.75 513 ASP A O 1
ATOM 4107 N N . LEU A 1 514 ? -9.008 -15.344 3.861 1 96.44 514 LEU A N 1
ATOM 4108 C CA . LEU A 1 514 ? -7.551 -15.344 3.867 1 96.44 514 LEU A CA 1
ATOM 4109 C C . LEU A 1 514 ? -7.004 -15.094 2.467 1 96.44 514 LEU A C 1
ATOM 4111 O O . LEU A 1 514 ? -6.043 -15.742 2.045 1 96.44 514 LEU A O 1
ATOM 4115 N N . ILE A 1 515 ? -7.59 -14.172 1.837 1 95.5 515 ILE A N 1
ATOM 4116 C CA . ILE A 1 515 ? -7.207 -13.844 0.469 1 95.5 515 ILE A CA 1
ATOM 4117 C C . ILE A 1 515 ? -5.828 -13.188 0.461 1 95.5 515 ILE A C 1
ATOM 4119 O O . ILE A 1 515 ? -5.523 -12.352 1.316 1 95.5 515 ILE A O 1
ATOM 4123 N N . SER A 1 516 ? -4.852 -13.57 -0.415 1 92.06 516 SER A N 1
ATOM 4124 C CA . SER A 1 516 ? -3.562 -12.938 -0.668 1 92.06 516 SER A CA 1
ATOM 4125 C C . SER A 1 516 ? -2.678 -12.961 0.573 1 92.06 516 SER A C 1
ATOM 4127 O O . SER A 1 516 ? -2.176 -11.93 1.009 1 92.06 516 SER A O 1
ATOM 4129 N N . ASN A 1 517 ? -2.471 -14.102 1.17 1 93.69 517 ASN A N 1
ATOM 4130 C CA . ASN A 1 517 ? -1.668 -14.234 2.381 1 93.69 517 ASN A CA 1
ATOM 4131 C C . ASN A 1 517 ? -0.389 -15.023 2.119 1 93.69 517 ASN A C 1
ATOM 4133 O O . ASN A 1 517 ? 0.272 -15.477 3.057 1 93.69 517 ASN A O 1
ATOM 4137 N N . SER A 1 518 ? -0.077 -15.312 0.816 1 87.38 518 SER A N 1
ATOM 4138 C CA . SER A 1 518 ? 1.138 -16.016 0.402 1 87.38 518 SER A CA 1
ATOM 4139 C C . SER A 1 518 ? 1.22 -17.406 1.026 1 87.38 518 SER A C 1
ATOM 4141 O O . SER A 1 518 ? 2.291 -17.828 1.46 1 87.38 518 SER A O 1
ATOM 4143 N N . LEU A 1 519 ? 0.063 -18.047 1.083 1 91.25 519 LEU A N 1
ATOM 4144 C CA . LEU A 1 519 ? -0.001 -19.359 1.701 1 91.25 519 LEU A CA 1
ATOM 4145 C C . LEU A 1 519 ? 0.396 -20.453 0.707 1 91.25 519 LEU A C 1
ATOM 4147 O O . LEU A 1 519 ? -0.066 -20.453 -0.437 1 91.25 519 LEU A O 1
ATOM 4151 N N . PHE A 1 520 ? 1.26 -21.375 1.135 1 83.06 520 PHE A N 1
ATOM 4152 C CA . PHE A 1 520 ? 1.594 -22.547 0.344 1 83.06 520 PHE A CA 1
ATOM 4153 C C . PHE A 1 520 ? 0.743 -23.75 0.764 1 83.06 520 PHE A C 1
ATOM 4155 O O . PHE A 1 520 ? 0.516 -24.656 -0.028 1 83.06 520 PHE A O 1
ATOM 4162 N N . THR A 1 521 ? 0.376 -23.719 1.967 1 87.44 521 THR A N 1
ATOM 4163 C CA . THR A 1 521 ? -0.491 -24.734 2.555 1 87.44 521 THR A CA 1
ATOM 4164 C C . THR A 1 521 ? -1.112 -24.219 3.854 1 87.44 521 THR A C 1
ATOM 4166 O O . THR A 1 521 ? -0.746 -23.156 4.348 1 87.44 521 THR A O 1
ATOM 4169 N N . ILE A 1 522 ? -2.098 -24.906 4.289 1 91.75 522 ILE A N 1
ATOM 4170 C CA . ILE A 1 522 ? -2.684 -24.672 5.605 1 91.75 522 ILE A CA 1
ATOM 4171 C C . ILE A 1 522 ? -2.762 -25.984 6.375 1 91.75 522 ILE A C 1
ATOM 4173 O O . ILE A 1 522 ? -3.48 -26.906 5.977 1 91.75 522 ILE A O 1
ATOM 4177 N N . PRO A 1 523 ? -2.098 -26.016 7.469 1 90.44 523 PRO A N 1
ATOM 4178 C CA . PRO A 1 523 ? -2.16 -27.25 8.258 1 90.44 523 PRO A CA 1
ATOM 4179 C C . PRO A 1 523 ? -3.557 -27.531 8.812 1 90.44 523 PRO A C 1
ATOM 4181 O O . PRO A 1 523 ? -4.297 -26.594 9.117 1 90.44 523 PRO A O 1
ATOM 4184 N N . ALA A 1 524 ? -3.85 -28.75 9.023 1 91.12 524 ALA A N 1
ATOM 4185 C CA . ALA A 1 524 ? -5.16 -29.156 9.516 1 91.12 524 ALA A CA 1
ATOM 4186 C C . ALA A 1 524 ? -5.418 -28.609 10.914 1 91.12 524 ALA A C 1
ATOM 4188 O O . ALA A 1 524 ? -6.562 -28.312 11.266 1 91.12 524 ALA A O 1
ATOM 4189 N N . SER A 1 525 ? -4.402 -28.406 11.672 1 90.56 525 SER A N 1
ATOM 4190 C CA . SER A 1 525 ? -4.547 -27.922 13.047 1 90.56 525 SER A CA 1
ATOM 4191 C C . SER A 1 525 ? -5.113 -26.5 13.07 1 90.56 525 SER A C 1
ATOM 4193 O O . SER A 1 525 ? -5.695 -26.078 14.07 1 90.56 525 SER A O 1
ATOM 4195 N N . PHE A 1 526 ? -4.926 -25.812 12.016 1 92 526 PHE A N 1
ATOM 4196 C CA . PHE A 1 526 ? -5.375 -24.422 11.969 1 92 526 PHE A CA 1
ATOM 4197 C C . PHE A 1 526 ? -6.879 -24.344 11.727 1 92 526 PHE A C 1
ATOM 4199 O O . PHE A 1 526 ? -7.527 -23.375 12.125 1 92 526 PHE A O 1
ATOM 4206 N N . LEU A 1 527 ? -7.484 -25.359 11.07 1 93.75 527 LEU A N 1
ATOM 4207 C CA . LEU A 1 527 ? -8.867 -25.219 10.625 1 93.75 527 LEU A CA 1
ATOM 4208 C C . LEU A 1 527 ? -9.758 -26.281 11.273 1 93.75 527 LEU A C 1
ATOM 4210 O O . LEU A 1 527 ? -10.984 -26.125 11.32 1 93.75 527 LEU A O 1
ATOM 4214 N N . LYS A 1 528 ? -9.234 -27.312 11.805 1 90.12 528 LYS A N 1
ATOM 4215 C CA . LYS A 1 528 ? -9.992 -28.5 12.227 1 90.12 528 LYS A CA 1
ATOM 4216 C C . LYS A 1 528 ? -11 -28.141 13.305 1 90.12 528 LYS A C 1
ATOM 4218 O O . LYS A 1 528 ? -12.086 -28.719 13.375 1 90.12 528 LYS A O 1
ATOM 4223 N N . HIS A 1 529 ? -10.75 -27.172 14.094 1 91.31 529 HIS A N 1
ATOM 4224 C CA . HIS A 1 529 ? -11.602 -26.844 15.234 1 91.31 529 HIS A CA 1
ATOM 4225 C C . HIS A 1 529 ? -12.719 -25.891 14.828 1 91.31 529 HIS A C 1
ATOM 4227 O O . HIS A 1 529 ? -13.617 -25.609 15.625 1 91.31 529 HIS A O 1
ATOM 4233 N N . LEU A 1 530 ? -12.688 -25.406 13.633 1 94.75 530 LEU A N 1
ATOM 4234 C CA . LEU A 1 530 ? -13.695 -24.453 13.164 1 94.75 530 LEU A CA 1
ATOM 4235 C C . LEU A 1 530 ? -14.922 -25.203 12.633 1 94.75 530 LEU A C 1
ATOM 4237 O O . LEU A 1 530 ? -15.18 -25.188 11.422 1 94.75 530 LEU A O 1
ATOM 4241 N N . LYS A 1 531 ? -15.781 -25.594 13.461 1 91.5 531 LYS A N 1
ATOM 4242 C CA . LYS A 1 531 ? -16.891 -26.5 13.141 1 91.5 531 LYS A CA 1
ATOM 4243 C C . LYS A 1 531 ? -18.016 -25.75 12.445 1 91.5 531 LYS A C 1
ATOM 4245 O O . LYS A 1 531 ? -18.828 -26.359 11.734 1 91.5 531 LYS A O 1
ATOM 4250 N N . TYR A 1 532 ? -18.078 -24.484 12.578 1 94.19 532 TYR A N 1
ATOM 4251 C CA . TYR A 1 532 ? -19.203 -23.719 12.039 1 94.19 532 TYR A CA 1
ATOM 4252 C C . TYR A 1 532 ? -18.812 -22.984 10.773 1 94.19 532 TYR A C 1
ATOM 4254 O O . TYR A 1 532 ? -19.609 -22.234 10.203 1 94.19 532 TYR A O 1
ATOM 4262 N N . LEU A 1 533 ? -17.594 -23.188 10.242 1 95.5 533 LEU A N 1
ATOM 4263 C CA . LEU A 1 533 ? -17.094 -22.438 9.094 1 95.5 533 LEU A CA 1
ATOM 4264 C C . LEU A 1 533 ? -17.891 -22.781 7.836 1 95.5 533 LEU A C 1
ATOM 4266 O O . LEU A 1 533 ? -17.906 -23.938 7.414 1 95.5 533 LEU A O 1
ATOM 4270 N N . GLY A 1 534 ? -18.578 -21.797 7.266 1 94.12 534 GLY A N 1
ATOM 4271 C CA . GLY A 1 534 ? -19.375 -22 6.074 1 94.12 534 GLY A CA 1
ATOM 4272 C C . GLY A 1 534 ? -18.719 -21.469 4.812 1 94.12 534 GLY A C 1
ATOM 4273 O O . GLY A 1 534 ? -18.922 -22.016 3.725 1 94.12 534 GLY A O 1
ATOM 4274 N N . THR A 1 535 ? -18.016 -20.391 4.945 1 96.5 535 THR A N 1
ATOM 4275 C CA . THR A 1 535 ? -17.344 -19.781 3.801 1 96.5 535 THR A CA 1
ATOM 4276 C C . THR A 1 535 ? -15.852 -19.609 4.066 1 96.5 535 THR A C 1
ATOM 4278 O O . THR A 1 535 ? -15.461 -19.016 5.074 1 96.5 535 THR A O 1
ATOM 4281 N N . LEU A 1 536 ? -15.047 -20.172 3.191 1 97.06 536 LEU A N 1
ATOM 4282 C CA . LEU A 1 536 ? -13.602 -20.047 3.271 1 97.06 536 LEU A CA 1
ATOM 4283 C C . LEU A 1 536 ? -13.023 -19.516 1.963 1 97.06 536 LEU A C 1
ATOM 4285 O O . LEU A 1 536 ? -13.203 -20.125 0.908 1 97.06 536 LEU A O 1
ATOM 4289 N N . ARG A 1 537 ? -12.352 -18.422 1.964 1 97.44 537 ARG A N 1
ATOM 4290 C CA . ARG A 1 537 ? -11.742 -17.828 0.776 1 97.44 537 ARG A CA 1
ATOM 4291 C C . ARG A 1 537 ? -10.227 -17.891 0.842 1 97.44 537 ARG A C 1
ATOM 4293 O O . ARG A 1 537 ? -9.609 -17.297 1.724 1 97.44 537 ARG A O 1
ATOM 4300 N N . LEU A 1 538 ? -9.664 -18.516 -0.039 1 97.19 538 LEU A N 1
ATOM 4301 C CA . LEU A 1 538 ? -8.219 -18.703 -0.116 1 97.19 538 LEU A CA 1
ATOM 4302 C C . LEU A 1 538 ? -7.68 -18.25 -1.469 1 97.19 538 LEU A C 1
ATOM 4304 O O . LEU A 1 538 ? -6.703 -18.812 -1.974 1 97.19 538 LEU A O 1
ATOM 4308 N N . SER A 1 539 ? -8.344 -17.281 -2.02 1 95.31 539 SER A N 1
ATOM 4309 C CA . SER A 1 539 ? -7.973 -16.844 -3.359 1 95.31 539 SER A CA 1
ATOM 4310 C C . SER A 1 539 ? -6.633 -16.109 -3.35 1 95.31 539 SER A C 1
ATOM 4312 O O . SER A 1 539 ? -6.254 -15.508 -2.342 1 95.31 539 SER A O 1
ATOM 4314 N N . HIS A 1 540 ? -5.801 -16.25 -4.402 1 89.62 540 HIS A N 1
ATOM 4315 C CA . HIS A 1 540 ? -4.562 -15.531 -4.684 1 89.62 540 HIS A CA 1
ATOM 4316 C C . HIS A 1 540 ? -3.494 -15.852 -3.643 1 89.62 540 HIS A C 1
ATOM 4318 O O . HIS A 1 540 ? -2.906 -14.938 -3.057 1 89.62 540 HIS A O 1
ATOM 4324 N N . ASN A 1 541 ? -3.383 -17.047 -3.303 1 92.94 541 ASN A N 1
ATOM 4325 C CA . ASN A 1 541 ? -2.27 -17.594 -2.537 1 92.94 541 ASN A CA 1
ATOM 4326 C C . ASN A 1 541 ? -1.363 -18.469 -3.406 1 92.94 541 ASN A C 1
ATOM 4328 O O . ASN A 1 541 ? -1.407 -18.375 -4.637 1 92.94 541 ASN A O 1
ATOM 4332 N N . TYR A 1 542 ? -0.468 -19.25 -2.84 1 85.38 542 TYR A N 1
ATOM 4333 C CA . TYR A 1 542 ? 0.464 -20.094 -3.588 1 85.38 542 TYR A CA 1
ATOM 4334 C C . TYR A 1 542 ? 0.188 -21.578 -3.34 1 85.38 542 TYR A C 1
ATOM 4336 O O . TYR A 1 542 ? 1.116 -22.375 -3.273 1 85.38 542 TYR A O 1
ATOM 4344 N N . LEU A 1 543 ? -1.123 -21.859 -3.217 1 89.94 543 LEU A N 1
ATOM 4345 C CA . LEU A 1 543 ? -1.483 -23.25 -2.953 1 89.94 543 LEU A CA 1
ATOM 4346 C C . LEU A 1 543 ? -1.231 -24.109 -4.18 1 89.94 543 LEU A C 1
ATOM 4348 O O . LEU A 1 543 ? -1.656 -23.766 -5.285 1 89.94 543 LEU A O 1
ATOM 4352 N N . ASN A 1 544 ? -0.555 -25.203 -3.992 1 83.81 544 ASN A N 1
ATOM 4353 C CA . ASN A 1 544 ? -0.297 -26.125 -5.094 1 83.81 544 ASN A CA 1
ATOM 4354 C C . ASN A 1 544 ? -1.365 -27.219 -5.176 1 83.81 544 ASN A C 1
ATOM 4356 O O . ASN A 1 544 ? -1.544 -27.828 -6.223 1 83.81 544 ASN A O 1
ATOM 4360 N N . ASN A 1 545 ? -1.976 -27.469 -4.062 1 87.94 545 ASN A N 1
ATOM 4361 C CA . ASN A 1 545 ? -3.064 -28.438 -3.945 1 87.94 545 ASN A CA 1
ATOM 4362 C C . ASN A 1 545 ? -4.137 -27.953 -2.975 1 87.94 545 ASN A C 1
ATOM 4364 O O . ASN A 1 545 ? -3.924 -26.984 -2.23 1 87.94 545 ASN A O 1
ATOM 4368 N N . VAL A 1 546 ? -5.223 -28.594 -3.096 1 92.25 546 VAL A N 1
ATOM 4369 C CA . VAL A 1 546 ? -6.262 -28.328 -2.104 1 92.25 546 VAL A CA 1
ATOM 4370 C C . VAL A 1 546 ? -5.797 -28.812 -0.729 1 92.25 546 VAL A C 1
ATOM 4372 O O . VAL A 1 546 ? -5.402 -29.969 -0.565 1 92.25 546 VAL A O 1
ATOM 4375 N N . PRO A 1 547 ? -5.777 -27.922 0.216 1 90.38 547 PRO A N 1
ATOM 4376 C CA . PRO A 1 547 ? -5.324 -28.328 1.549 1 90.38 547 PRO A CA 1
ATOM 4377 C C . PRO A 1 547 ? -6.172 -29.438 2.15 1 90.38 547 PRO A C 1
ATOM 4379 O O . PRO A 1 547 ? -7.398 -29.422 2.029 1 90.38 547 PRO A O 1
ATOM 4382 N N . SER A 1 548 ? -5.566 -30.359 2.855 1 88 548 SER A N 1
ATOM 4383 C CA . SER A 1 548 ? -6.246 -31.516 3.438 1 88 548 SER A CA 1
ATOM 4384 C C . SER A 1 548 ? -7.176 -31.094 4.57 1 88 548 SER A C 1
ATOM 4386 O O . SER A 1 548 ? -8.148 -31.797 4.875 1 88 548 SER A O 1
ATOM 4388 N N . ALA A 1 549 ? -6.848 -29.984 5.094 1 89.25 549 ALA A N 1
ATOM 4389 C CA . ALA A 1 549 ? -7.641 -29.469 6.207 1 89.25 549 ALA A CA 1
ATOM 4390 C C . ALA A 1 549 ? -9.086 -29.219 5.785 1 89.25 549 ALA A C 1
ATOM 4392 O O . ALA A 1 549 ? -9.984 -29.203 6.625 1 89.25 549 ALA A O 1
ATOM 4393 N N . ILE A 1 550 ? -9.336 -29.078 4.551 1 90.94 550 ILE A N 1
ATOM 4394 C CA . ILE A 1 550 ? -10.648 -28.719 4.027 1 90.94 550 ILE A CA 1
ATOM 4395 C C . ILE A 1 550 ? -11.602 -29.906 4.195 1 90.94 550 ILE A C 1
ATOM 4397 O O . ILE A 1 550 ? -12.797 -29.719 4.438 1 90.94 550 ILE A O 1
ATOM 4401 N N . ALA A 1 551 ? -11.047 -31.078 4.121 1 87.62 551 ALA A N 1
ATOM 4402 C CA . ALA A 1 551 ? -11.867 -32.281 4.227 1 87.62 551 ALA A CA 1
ATOM 4403 C C . ALA A 1 551 ? -12.477 -32.438 5.617 1 87.62 551 ALA A C 1
ATOM 4405 O O . ALA A 1 551 ? -13.484 -33.125 5.797 1 87.62 551 ALA A O 1
ATOM 4406 N N . ASP A 1 552 ? -11.977 -31.688 6.57 1 86.75 552 ASP A N 1
ATOM 4407 C CA . ASP A 1 552 ? -12.445 -31.766 7.949 1 86.75 552 ASP A CA 1
ATOM 4408 C C . ASP A 1 552 ? -13.57 -30.781 8.211 1 86.75 552 ASP A C 1
ATOM 4410 O O . ASP A 1 552 ? -14.211 -30.812 9.266 1 86.75 552 ASP A O 1
ATOM 4414 N N . LEU A 1 553 ? -13.805 -29.969 7.312 1 91 553 LEU A N 1
ATOM 4415 C CA . LEU A 1 553 ? -14.805 -28.922 7.496 1 91 553 LEU A CA 1
ATOM 4416 C C . LEU A 1 553 ? -16.172 -29.375 6.996 1 91 553 LEU A C 1
ATOM 4418 O O . LEU A 1 553 ? -16.516 -29.172 5.832 1 91 553 LEU A O 1
ATOM 4422 N N . ARG A 1 554 ? -17.062 -29.797 7.836 1 84.62 554 ARG A N 1
ATOM 4423 C CA . ARG A 1 554 ? -18.328 -30.453 7.48 1 84.62 554 ARG A CA 1
ATOM 4424 C C . ARG A 1 554 ? -19.375 -29.422 7.086 1 84.62 554 ARG A C 1
ATOM 4426 O O . ARG A 1 554 ? -20.266 -29.719 6.289 1 84.62 554 ARG A O 1
ATOM 4433 N N . ASN A 1 555 ? -19.234 -28.266 7.598 1 89.62 555 ASN A N 1
ATOM 4434 C CA . ASN A 1 555 ? -20.266 -27.281 7.348 1 89.62 555 ASN A CA 1
ATOM 4435 C C . ASN A 1 555 ? -19.859 -26.297 6.25 1 89.62 555 ASN A C 1
ATOM 4437 O O . ASN A 1 555 ? -20.547 -25.297 6.012 1 89.62 555 ASN A O 1
ATOM 4441 N N . LEU A 1 556 ? -18.75 -26.562 5.551 1 92.38 556 LEU A N 1
ATOM 4442 C CA . LEU A 1 556 ? -18.266 -25.672 4.504 1 92.38 556 LEU A CA 1
ATOM 4443 C C . LEU A 1 556 ? -19.203 -25.672 3.309 1 92.38 556 LEU A C 1
ATOM 4445 O O . LEU A 1 556 ? -19.578 -26.734 2.805 1 92.38 556 LEU A O 1
ATOM 4449 N N . ARG A 1 557 ? -19.672 -24.516 2.842 1 91.75 557 ARG A N 1
ATOM 4450 C CA . ARG A 1 557 ? -20.609 -24.406 1.723 1 91.75 557 ARG A CA 1
ATOM 4451 C C . ARG A 1 557 ? -19.969 -23.672 0.547 1 91.75 557 ARG A C 1
ATOM 4453 O O . ARG A 1 557 ? -20.391 -23.844 -0.599 1 91.75 557 ARG A O 1
ATOM 4460 N N . SER A 1 558 ? -19.031 -22.844 0.861 1 94 558 SER A N 1
ATOM 4461 C CA . SER A 1 558 ? -18.375 -22.062 -0.187 1 94 558 SER A CA 1
ATOM 4462 C C . SER A 1 558 ? -16.875 -22.047 0.004 1 94 558 SER A C 1
ATOM 4464 O O . SER A 1 558 ? -16.375 -21.734 1.092 1 94 558 SER A O 1
ATOM 4466 N N . LEU A 1 559 ? -16.141 -22.469 -1.047 1 95.81 559 LEU A N 1
ATOM 4467 C CA . LEU A 1 559 ? -14.672 -22.484 -1.045 1 95.81 559 LEU A CA 1
ATOM 4468 C C . LEU A 1 559 ? -14.125 -21.766 -2.268 1 95.81 559 LEU A C 1
ATOM 4470 O O . LEU A 1 559 ? -14.445 -22.125 -3.404 1 95.81 559 LEU A O 1
ATOM 4474 N N . ASP A 1 560 ? -13.344 -20.734 -2.047 1 97.06 560 ASP A N 1
ATOM 4475 C CA . ASP A 1 560 ? -12.758 -19.938 -3.131 1 97.06 560 ASP A CA 1
ATOM 4476 C C . ASP A 1 560 ? -11.266 -20.219 -3.26 1 97.06 560 ASP A C 1
ATOM 4478 O O . ASP A 1 560 ? -10.477 -19.812 -2.404 1 97.06 560 ASP A O 1
ATOM 4482 N N . LEU A 1 561 ? -10.844 -20.859 -4.258 1 96.5 561 LEU A N 1
ATOM 4483 C CA . LEU A 1 561 ? -9.445 -21.188 -4.531 1 96.5 561 LEU A CA 1
ATOM 4484 C C . LEU A 1 561 ? -8.961 -20.5 -5.801 1 96.5 561 LEU A C 1
ATOM 4486 O O . LEU A 1 561 ? -8.047 -20.984 -6.465 1 96.5 561 LEU A O 1
ATOM 4490 N N . THR A 1 562 ? -9.531 -19.375 -6.078 1 93.62 562 THR A N 1
ATOM 4491 C CA . THR A 1 562 ? -9.227 -18.641 -7.305 1 93.62 562 THR A CA 1
ATOM 4492 C C . THR A 1 562 ? -7.789 -18.125 -7.281 1 93.62 562 THR A C 1
ATOM 4494 O O . THR A 1 562 ? -7.324 -17.625 -6.254 1 93.62 562 THR A O 1
ATOM 4497 N N . GLY A 1 563 ? -7.047 -18.203 -8.375 1 89.56 563 GLY A N 1
ATOM 4498 C CA . GLY A 1 563 ? -5.75 -17.578 -8.547 1 89.56 563 GLY A CA 1
ATOM 4499 C C . GLY A 1 563 ? -4.656 -18.219 -7.715 1 89.56 563 GLY A C 1
ATOM 4500 O O . GLY A 1 563 ? -3.805 -17.516 -7.16 1 89.56 563 GLY A O 1
ATOM 4501 N N . ASN A 1 564 ? -4.68 -19.531 -7.469 1 91.56 564 ASN A N 1
ATOM 4502 C CA . ASN A 1 564 ? -3.611 -20.266 -6.812 1 91.56 564 ASN A CA 1
ATOM 4503 C C . ASN A 1 564 ? -2.748 -21.016 -7.824 1 91.56 564 ASN A C 1
ATOM 4505 O O . ASN A 1 564 ? -2.75 -20.688 -9.016 1 91.56 564 ASN A O 1
ATOM 4509 N N . ARG A 1 565 ? -1.864 -21.906 -7.359 1 86.19 565 ARG A N 1
ATOM 4510 C CA . ARG A 1 565 ? -0.98 -22.688 -8.219 1 86.19 565 ARG A CA 1
ATOM 4511 C C . ARG A 1 565 ? -1.395 -24.156 -8.242 1 86.19 565 ARG A C 1
ATOM 4513 O O . ARG A 1 565 ? -0.543 -25.047 -8.211 1 86.19 565 ARG A O 1
ATOM 4520 N N . ILE A 1 566 ? -2.676 -24.344 -8.234 1 89.88 566 ILE A N 1
ATOM 4521 C CA . ILE A 1 566 ? -3.197 -25.703 -8.219 1 89.88 566 ILE A CA 1
ATOM 4522 C C . ILE A 1 566 ? -3.1 -26.312 -9.617 1 89.88 566 ILE A C 1
ATOM 4524 O O . ILE A 1 566 ? -3.578 -25.719 -10.586 1 89.88 566 ILE A O 1
ATOM 4528 N N . PHE A 1 567 ? -2.443 -27.453 -9.727 1 86 567 PHE A N 1
ATOM 4529 C CA . PHE A 1 567 ? -2.246 -28.062 -11.039 1 86 567 PHE A CA 1
ATOM 4530 C C . PHE A 1 567 ? -3.264 -29.172 -11.289 1 86 567 PHE A C 1
ATOM 4532 O O . PHE A 1 567 ? -3.488 -29.562 -12.43 1 86 567 PHE A O 1
ATOM 4539 N N . THR A 1 568 ? -3.867 -29.703 -10.242 1 89.62 568 THR A N 1
ATOM 4540 C CA . THR A 1 568 ? -4.922 -30.703 -10.359 1 89.62 568 THR A CA 1
ATOM 4541 C C . THR A 1 568 ? -5.652 -30.875 -9.031 1 89.62 568 THR A C 1
ATOM 4543 O O . THR A 1 568 ? -5.152 -30.453 -7.98 1 89.62 568 THR A O 1
ATOM 4546 N N . VAL A 1 569 ? -6.91 -31.406 -9.141 1 91.94 569 VAL A N 1
ATOM 4547 C CA . VAL A 1 569 ? -7.645 -31.812 -7.953 1 91.94 569 VAL A CA 1
ATOM 4548 C C . VAL A 1 569 ? -7.652 -33.344 -7.863 1 91.94 569 VAL A C 1
ATOM 4550 O O . VAL A 1 569 ? -8.273 -34.031 -8.688 1 91.94 569 VAL A O 1
ATOM 4553 N N . PHE A 1 570 ? -7.117 -33.812 -6.824 1 88.06 570 PHE A N 1
ATOM 4554 C CA . PHE A 1 570 ? -6.949 -35.25 -6.68 1 88.06 570 PHE A CA 1
ATOM 4555 C C . PHE A 1 570 ? -8.289 -35.938 -6.395 1 88.06 570 PHE A C 1
ATOM 4557 O O . PHE A 1 570 ? -9.211 -35.281 -5.883 1 88.06 570 PHE A O 1
ATOM 4564 N N . PRO A 1 571 ? -8.352 -37.156 -6.668 1 88.81 571 PRO A N 1
ATOM 4565 C CA . PRO A 1 571 ? -9.617 -37.875 -6.566 1 88.81 571 PRO A CA 1
ATOM 4566 C C . PRO A 1 571 ? -10.203 -37.875 -5.156 1 88.81 571 PRO A C 1
ATOM 4568 O O . PRO A 1 571 ? -11.422 -37.844 -4.984 1 88.81 571 PRO A O 1
ATOM 4571 N N . ASN A 1 572 ? -9.398 -37.875 -4.188 1 86.62 572 ASN A N 1
ATOM 4572 C CA . ASN A 1 572 ? -9.906 -37.812 -2.82 1 86.62 572 ASN A CA 1
ATOM 4573 C C . ASN A 1 572 ? -10.742 -36.562 -2.6 1 86.62 572 ASN A C 1
ATOM 4575 O O . ASN A 1 572 ? -11.758 -36.594 -1.905 1 86.62 572 ASN A O 1
ATOM 4579 N N . PHE A 1 573 ? -10.328 -35.562 -3.225 1 90.5 573 PHE A N 1
ATOM 4580 C CA . PHE A 1 573 ? -11.023 -34.312 -3.037 1 90.5 573 PHE A CA 1
ATOM 4581 C C . PHE A 1 573 ? -12.211 -34.188 -3.986 1 90.5 573 PHE A C 1
ATOM 4583 O O . PHE A 1 573 ? -13.25 -33.656 -3.627 1 90.5 573 PHE A O 1
ATOM 4590 N N . THR A 1 574 ? -12.023 -34.719 -5.223 1 91.12 574 THR A N 1
ATOM 4591 C CA . THR A 1 574 ? -13.164 -34.688 -6.129 1 91.12 574 THR A CA 1
ATOM 4592 C C . THR A 1 574 ? -14.336 -35.469 -5.547 1 91.12 574 THR A C 1
ATOM 4594 O O . THR A 1 574 ? -15.492 -35.062 -5.652 1 91.12 574 THR A O 1
ATOM 4597 N N . SER A 1 575 ? -13.961 -36.594 -4.918 1 88.5 575 SER A N 1
ATOM 4598 C CA . SER A 1 575 ? -14.992 -37.406 -4.277 1 88.5 575 SER A CA 1
ATOM 4599 C C . SER A 1 575 ? -15.609 -36.656 -3.086 1 88.5 575 SER A C 1
ATOM 4601 O O . SER A 1 575 ? -16.812 -36.75 -2.859 1 88.5 575 SER A O 1
ATOM 4603 N N . TRP A 1 576 ? -14.812 -36.094 -2.412 1 89.12 576 TRP A N 1
ATOM 4604 C CA . TRP A 1 576 ? -15.289 -35.344 -1.259 1 89.12 576 TRP A CA 1
ATOM 4605 C C . TRP A 1 576 ? -16.234 -34.219 -1.69 1 89.12 576 TRP A C 1
ATOM 4607 O O . TRP A 1 576 ? -17.297 -34.031 -1.092 1 89.12 576 TRP A O 1
ATOM 4617 N N . PHE A 1 577 ? -15.867 -33.469 -2.703 1 89.75 577 PHE A N 1
ATOM 4618 C CA . PHE A 1 577 ? -16.703 -32.406 -3.225 1 89.75 577 PHE A CA 1
ATOM 4619 C C . PHE A 1 577 ? -18.047 -32.938 -3.689 1 89.75 577 PHE A C 1
ATOM 4621 O O . PHE A 1 577 ? -19.094 -32.344 -3.422 1 89.75 577 PHE A O 1
ATOM 4628 N N . ASN A 1 578 ? -18.016 -34.031 -4.309 1 87.44 578 ASN A N 1
ATOM 4629 C CA . ASN A 1 578 ? -19.25 -34.625 -4.793 1 87.44 578 ASN A CA 1
ATOM 4630 C C . ASN A 1 578 ? -20.141 -35.094 -3.641 1 87.44 578 ASN A C 1
ATOM 4632 O O . ASN A 1 578 ? -21.375 -35.062 -3.76 1 87.44 578 ASN A O 1
ATOM 4636 N N . SER A 1 579 ? -19.547 -35.406 -2.594 1 83.69 579 SER A N 1
ATOM 4637 C CA . SER A 1 579 ? -20.328 -35.875 -1.439 1 83.69 579 SER A CA 1
ATOM 4638 C C . SER A 1 579 ? -20.984 -34.719 -0.712 1 83.69 579 SER A C 1
ATOM 4640 O O . SER A 1 579 ? -21.969 -34.906 0.008 1 83.69 579 SER A O 1
ATOM 4642 N N . GLN A 1 580 ? -20.453 -33.594 -0.826 1 78 580 GLN A N 1
ATOM 4643 C CA . GLN A 1 580 ? -21 -32.406 -0.148 1 78 580 GLN A CA 1
ATOM 4644 C C . GLN A 1 580 ? -22.344 -32.031 -0.735 1 78 580 GLN A C 1
ATOM 4646 O O . GLN A 1 580 ? -23.172 -31.406 -0.055 1 78 580 GLN A O 1
ATOM 4651 N N . ARG A 1 581 ? -22.609 -32.125 -1.995 1 65 581 ARG A N 1
ATOM 4652 C CA . ARG A 1 581 ? -23.891 -31.812 -2.598 1 65 581 ARG A CA 1
ATOM 4653 C C . ARG A 1 581 ? -25.016 -32.562 -1.9 1 65 581 ARG A C 1
ATOM 4655 O O . ARG A 1 581 ? -26.125 -32.031 -1.734 1 65 581 ARG A O 1
ATOM 4662 N N . THR A 1 582 ? -24.688 -33.875 -1.648 1 57.41 582 THR A N 1
ATOM 4663 C CA . THR A 1 582 ? -25.734 -34.719 -1.09 1 57.41 582 THR A CA 1
ATOM 4664 C C . THR A 1 582 ? -26.203 -34.156 0.26 1 57.41 582 THR A C 1
ATOM 4666 O O . THR A 1 582 ? -27.375 -34.281 0.618 1 57.41 582 THR A O 1
ATOM 4669 N N . VAL A 1 583 ? -25.359 -33.625 0.945 1 56.25 583 VAL A N 1
ATOM 4670 C CA . VAL A 1 583 ? -25.719 -33.156 2.283 1 56.25 583 VAL A CA 1
ATOM 4671 C C . VAL A 1 583 ? -26.281 -31.734 2.213 1 56.25 583 VAL A C 1
ATOM 4673 O O . VAL A 1 583 ? -27.297 -31.438 2.824 1 56.25 583 VAL A O 1
ATOM 4676 N N . ASN A 1 584 ? -25.484 -30.875 1.56 1 59.59 584 ASN A N 1
ATOM 4677 C CA . ASN A 1 584 ? -25.859 -29.469 1.495 1 59.59 584 ASN A CA 1
ATOM 4678 C C . ASN A 1 584 ? -26.266 -29.062 0.082 1 59.59 584 ASN A C 1
ATOM 4680 O O . ASN A 1 584 ? -25.781 -29.641 -0.897 1 59.59 584 ASN A O 1
ATOM 4684 N N . THR A 1 585 ? -27.406 -28.609 -0.284 1 61.06 585 THR A N 1
ATOM 4685 C CA . THR A 1 585 ? -28.016 -28.281 -1.565 1 61.06 585 THR A CA 1
ATOM 4686 C C . THR A 1 585 ? -26.984 -27.641 -2.502 1 61.06 585 THR A C 1
ATOM 4688 O O . THR A 1 585 ? -26.953 -27.953 -3.695 1 61.06 585 THR A O 1
ATOM 4691 N N . THR A 1 586 ? -26.312 -26.438 -2.086 1 76.69 586 THR A N 1
ATOM 4692 C CA . THR A 1 586 ? -25.531 -25.797 -3.135 1 76.69 586 THR A CA 1
ATOM 4693 C C . THR A 1 586 ? -24.109 -25.484 -2.643 1 76.69 586 THR A C 1
ATOM 4695 O O . THR A 1 586 ? -23.938 -24.766 -1.658 1 76.69 586 THR A O 1
ATOM 4698 N N . PHE A 1 587 ? -23.094 -26.484 -2.896 1 88.31 587 PHE A N 1
ATOM 4699 C CA . PHE A 1 587 ? -21.688 -26.203 -2.621 1 88.31 587 PHE A CA 1
ATOM 4700 C C . PHE A 1 587 ? -21.062 -25.391 -3.752 1 88.31 587 PHE A C 1
ATOM 4702 O O . PHE A 1 587 ? -21.156 -25.781 -4.922 1 88.31 587 PHE A O 1
ATOM 4709 N N . HIS A 1 588 ? -20.5 -24.25 -3.408 1 92.25 588 HIS A N 1
ATOM 4710 C CA . HIS A 1 588 ? -19.875 -23.375 -4.391 1 92.25 588 HIS A CA 1
ATOM 4711 C C . HIS A 1 588 ? -18.359 -23.469 -4.344 1 92.25 588 HIS A C 1
ATOM 4713 O O . HIS A 1 588 ? -17.75 -23.172 -3.316 1 92.25 588 HIS A O 1
ATOM 4719 N N . LEU A 1 589 ? -17.781 -23.938 -5.43 1 93.69 589 LEU A N 1
ATOM 4720 C CA . LEU A 1 589 ? -16.328 -24.047 -5.551 1 93.69 589 LEU A CA 1
ATOM 4721 C C . LEU A 1 589 ? -15.805 -23.141 -6.672 1 93.69 589 LEU A C 1
ATOM 4723 O O . LEU A 1 589 ? -16.25 -23.266 -7.816 1 93.69 589 LEU A O 1
ATOM 4727 N N . GLN A 1 590 ? -14.891 -22.25 -6.352 1 94.88 590 GLN A N 1
ATOM 4728 C CA . GLN A 1 590 ? -14.266 -21.406 -7.352 1 94.88 590 GLN A CA 1
ATOM 4729 C C . GLN A 1 590 ? -12.797 -21.781 -7.551 1 94.88 590 GLN A C 1
ATOM 4731 O O . GLN A 1 590 ? -12.031 -21.844 -6.582 1 94.88 590 GLN A O 1
ATOM 4736 N N . ILE A 1 591 ? -12.359 -22.016 -8.719 1 94.06 591 ILE A N 1
ATOM 4737 C CA . ILE A 1 591 ? -11 -22.484 -8.969 1 94.06 591 ILE A CA 1
ATOM 4738 C C . ILE A 1 591 ? -10.438 -21.781 -10.203 1 94.06 591 ILE A C 1
ATOM 4740 O O . ILE A 1 591 ? -9.461 -22.266 -10.797 1 94.06 591 ILE A O 1
ATOM 4744 N N . LEU A 1 592 ? -10.977 -20.703 -10.586 1 91.56 592 LEU A N 1
ATOM 4745 C CA . LEU A 1 592 ? -10.523 -19.984 -11.766 1 91.56 592 LEU A CA 1
ATOM 4746 C C . LEU A 1 592 ? -9.109 -19.438 -11.562 1 91.56 592 LEU A C 1
ATOM 4748 O O . LEU A 1 592 ? -8.734 -19.062 -10.453 1 91.56 592 LEU A O 1
ATOM 4752 N N . GLY A 1 593 ? -8.312 -19.375 -12.586 1 86.75 593 GLY A N 1
ATOM 4753 C CA . GLY A 1 593 ? -7.012 -18.734 -12.547 1 86.75 593 GLY A CA 1
ATOM 4754 C C . GLY A 1 593 ? -5.922 -19.625 -11.984 1 86.75 593 GLY A C 1
ATOM 4755 O O . GLY A 1 593 ? -4.848 -19.156 -11.617 1 86.75 593 GLY A O 1
ATOM 4756 N N . ASN A 1 594 ? -6.098 -20.906 -11.836 1 89.25 594 ASN A N 1
ATOM 4757 C CA . ASN A 1 594 ? -5.078 -21.859 -11.398 1 89.25 594 ASN A CA 1
ATOM 4758 C C . ASN A 1 594 ? -4.273 -22.406 -12.578 1 89.25 594 ASN A C 1
ATOM 4760 O O . ASN A 1 594 ? -4.621 -22.172 -13.734 1 89.25 594 ASN A O 1
ATOM 4764 N N . ASP A 1 595 ? -3.152 -23.141 -12.25 1 82.56 595 ASP A N 1
ATOM 4765 C CA . ASP A 1 595 ? -2.254 -23.703 -13.266 1 82.56 595 ASP A CA 1
ATOM 4766 C C . ASP A 1 595 ? -2.514 -25.188 -13.477 1 82.56 595 ASP A C 1
ATOM 4768 O O . ASP A 1 595 ? -1.624 -26.016 -13.258 1 82.56 595 ASP A O 1
ATOM 4772 N N . PHE A 1 596 ? -3.611 -25.453 -14.117 1 88.38 596 PHE A N 1
ATOM 4773 C CA . PHE A 1 596 ? -4.008 -26.844 -14.273 1 88.38 596 PHE A CA 1
ATOM 4774 C C . PHE A 1 596 ? -3.145 -27.547 -15.32 1 88.38 596 PHE A C 1
ATOM 4776 O O . PHE A 1 596 ? -2.729 -26.922 -16.297 1 88.38 596 PHE A O 1
ATOM 4783 N N . SER A 1 597 ? -2.916 -28.766 -14.961 1 84.62 597 SER A N 1
ATOM 4784 C CA . SER A 1 597 ? -2.176 -29.609 -15.898 1 84.62 597 SER A CA 1
ATOM 4785 C C . SER A 1 597 ? -3.107 -30.562 -16.656 1 84.62 597 SER A C 1
ATOM 4787 O O . SER A 1 597 ? -3.938 -31.234 -16.047 1 84.62 597 SER A O 1
ATOM 4789 N N . CYS A 1 598 ? -3.016 -30.5 -18.031 1 85.94 598 CYS A N 1
ATOM 4790 C CA . CYS A 1 598 ? -3.768 -31.422 -18.875 1 85.94 598 CYS A CA 1
ATOM 4791 C C . CYS A 1 598 ? -2.863 -32.5 -19.453 1 85.94 598 CYS A C 1
ATOM 4793 O O . CYS A 1 598 ? -2.773 -32.688 -20.656 1 85.94 598 CYS A O 1
ATOM 4795 N N . SER A 1 599 ? -2.209 -33.156 -18.516 1 79.88 599 SER A N 1
ATOM 4796 C CA . SER A 1 599 ? -1.344 -34.281 -18.875 1 79.88 599 SER A CA 1
ATOM 4797 C C . SER A 1 599 ? -2.068 -35.625 -18.719 1 79.88 599 SER A C 1
ATOM 4799 O O . SER A 1 599 ? -3.203 -35.656 -18.234 1 79.88 599 SER A O 1
ATOM 4801 N N . CYS A 1 600 ? -1.404 -36.656 -19.141 1 76.31 600 CYS A N 1
ATOM 4802 C CA . CYS A 1 600 ? -1.987 -38 -19.125 1 76.31 600 CYS A CA 1
ATOM 4803 C C . CYS A 1 600 ? -2.336 -38.438 -17.688 1 76.31 600 CYS A C 1
ATOM 4805 O O . CYS A 1 600 ? -3.301 -39.156 -17.469 1 76.31 600 CYS A O 1
ATOM 4807 N N . GLU A 1 601 ? -1.715 -37.906 -16.719 1 76.31 601 GLU A N 1
ATOM 4808 C CA . GLU A 1 601 ? -1.892 -38.312 -15.328 1 76.31 601 GLU A CA 1
ATOM 4809 C C . GLU A 1 601 ? -3.129 -37.656 -14.727 1 76.31 601 GLU A C 1
ATOM 4811 O O . GLU A 1 601 ? -3.689 -38.156 -13.75 1 76.31 601 GLU A O 1
ATOM 4816 N N . HIS A 1 602 ? -3.59 -36.625 -15.375 1 85.38 602 HIS A N 1
ATOM 4817 C CA . HIS A 1 602 ? -4.652 -35.875 -14.734 1 85.38 602 HIS A CA 1
ATOM 4818 C C . HIS A 1 602 ? -5.91 -35.844 -15.594 1 85.38 602 HIS A C 1
ATOM 4820 O O . HIS A 1 602 ? -6.672 -34.875 -15.57 1 85.38 602 HIS A O 1
ATOM 4826 N N . GLN A 1 603 ? -6.137 -36.875 -16.297 1 86.44 603 GLN A N 1
ATOM 4827 C CA . GLN A 1 603 ? -7.324 -37 -17.141 1 86.44 603 GLN A CA 1
ATOM 4828 C C . GLN A 1 603 ? -8.594 -37.031 -16.297 1 86.44 603 GLN A C 1
ATOM 4830 O O . GLN A 1 603 ? -9.625 -36.5 -16.703 1 86.44 603 GLN A O 1
ATOM 4835 N N . GLY A 1 604 ? -8.445 -37.719 -15.156 1 87.62 604 GLY A N 1
ATOM 4836 C CA . GLY A 1 604 ? -9.594 -37.844 -14.273 1 87.62 604 GLY A CA 1
ATOM 4837 C C . GLY A 1 604 ? -10.141 -36.531 -13.812 1 87.62 604 GLY A C 1
ATOM 4838 O O . GLY A 1 604 ? -11.359 -36.344 -13.742 1 87.62 604 GLY A O 1
ATOM 4839 N N . PHE A 1 605 ? -9.367 -35.594 -13.516 1 91.81 605 PHE A N 1
ATOM 4840 C CA . PHE A 1 605 ? -9.75 -34.25 -13.062 1 91.81 605 PHE A CA 1
ATOM 4841 C C . PHE A 1 605 ? -10.484 -33.5 -14.164 1 91.81 605 PHE A C 1
ATOM 4843 O O . PHE A 1 605 ? -11.5 -32.844 -13.906 1 91.81 605 PHE A O 1
ATOM 4850 N N . ILE A 1 606 ? -9.953 -33.625 -15.398 1 89.12 606 ILE A N 1
ATOM 4851 C CA . ILE A 1 606 ? -10.555 -32.938 -16.531 1 89.12 606 ILE A CA 1
ATOM 4852 C C . ILE A 1 606 ? -11.969 -33.469 -16.766 1 89.12 606 ILE A C 1
ATOM 4854 O O . ILE A 1 606 ? -12.898 -32.688 -17.031 1 89.12 606 ILE A O 1
ATOM 4858 N N . ARG A 1 607 ? -12.172 -34.75 -16.688 1 89.31 607 ARG A N 1
ATOM 4859 C CA . ARG A 1 607 ? -13.492 -35.344 -16.812 1 89.31 607 ARG A CA 1
ATOM 4860 C C . ARG A 1 607 ? -14.414 -34.906 -15.68 1 89.31 607 ARG A C 1
ATOM 4862 O O . ARG A 1 607 ? -15.602 -34.656 -15.898 1 89.31 607 ARG A O 1
ATOM 4869 N N . TRP A 1 608 ? -13.789 -34.875 -14.555 1 91.88 608 TRP A N 1
ATOM 4870 C CA . TRP A 1 608 ? -14.562 -34.469 -13.375 1 91.88 608 TRP A CA 1
ATOM 4871 C C . TRP A 1 608 ? -15.117 -33.062 -13.523 1 91.88 608 TRP A C 1
ATOM 4873 O O . TRP A 1 608 ? -16.25 -32.781 -13.109 1 91.88 608 TRP A O 1
ATOM 4883 N N . LEU A 1 609 ? -14.398 -32.125 -14.062 1 90.06 609 LEU A N 1
ATOM 4884 C CA . LEU A 1 609 ? -14.805 -30.734 -14.258 1 90.06 609 LEU A CA 1
ATOM 4885 C C . LEU A 1 609 ? -16.094 -30.656 -15.062 1 90.06 609 LEU A C 1
ATOM 4887 O O . LEU A 1 609 ? -16.875 -29.719 -14.898 1 90.06 609 LEU A O 1
ATOM 4891 N N . ASN A 1 610 ? -16.328 -31.672 -15.836 1 85.12 610 ASN A N 1
ATOM 4892 C CA . ASN A 1 610 ? -17.516 -31.641 -16.688 1 85.12 610 ASN A CA 1
ATOM 4893 C C . ASN A 1 610 ? -18.641 -32.5 -16.109 1 85.12 610 ASN A C 1
ATOM 4895 O O . ASN A 1 610 ? -19.797 -32.344 -16.5 1 85.12 610 ASN A O 1
ATOM 4899 N N . THR A 1 611 ? -18.344 -33.312 -15.188 1 86.19 611 THR A N 1
ATOM 4900 C CA . THR A 1 611 ? -19.359 -34.25 -14.703 1 86.19 611 THR A CA 1
ATOM 4901 C C . THR A 1 611 ? -19.844 -33.844 -13.312 1 86.19 611 THR A C 1
ATOM 4903 O O . THR A 1 611 ? -20.922 -34.281 -12.883 1 86.19 611 THR A O 1
ATOM 4906 N N . THR A 1 612 ? -19.156 -33.062 -12.664 1 87.94 612 THR A N 1
ATOM 4907 C CA . THR A 1 612 ? -19.484 -32.75 -11.281 1 87.94 612 THR A CA 1
ATOM 4908 C C . THR A 1 612 ? -20.797 -31.969 -11.211 1 87.94 612 THR A C 1
ATOM 4910 O O . THR A 1 612 ? -21.141 -31.234 -12.148 1 87.94 612 THR A O 1
ATOM 4913 N N . LYS A 1 613 ? -21.547 -32.031 -10.125 1 83.94 613 LYS A N 1
ATOM 4914 C CA . LYS A 1 613 ? -22.828 -31.359 -9.938 1 83.94 613 LYS A CA 1
ATOM 4915 C C . LYS A 1 613 ? -22.688 -30.156 -9 1 83.94 613 LYS A C 1
ATOM 4917 O O . LYS A 1 613 ? -23.656 -29.422 -8.766 1 83.94 613 LYS A O 1
ATOM 4922 N N . ILE A 1 614 ? -21.516 -30.031 -8.484 1 87.94 614 ILE A N 1
ATOM 4923 C CA . ILE A 1 614 ? -21.297 -28.875 -7.625 1 87.94 614 ILE A CA 1
ATOM 4924 C C . ILE A 1 614 ? -21.219 -27.609 -8.477 1 87.94 614 ILE A C 1
ATOM 4926 O O . ILE A 1 614 ? -20.906 -27.656 -9.664 1 87.94 614 ILE A O 1
ATOM 4930 N N . THR A 1 615 ? -21.578 -26.484 -7.855 1 89.06 615 THR A N 1
ATOM 4931 C CA . THR A 1 615 ? -21.547 -25.219 -8.578 1 89.06 615 THR A CA 1
ATOM 4932 C C . THR A 1 615 ? -20.109 -24.703 -8.695 1 89.06 615 THR A C 1
ATOM 4934 O O . THR A 1 615 ? -19.453 -24.469 -7.68 1 89.06 615 THR A O 1
ATOM 4937 N N . LEU A 1 616 ? -19.656 -24.641 -9.836 1 90.12 616 LEU A N 1
ATOM 4938 C CA . LEU A 1 616 ? -18.312 -24.125 -10.102 1 90.12 616 LEU A CA 1
ATOM 4939 C C . LEU A 1 616 ? -18.375 -22.656 -10.531 1 90.12 616 LEU A C 1
ATOM 4941 O O . LEU A 1 616 ? -19.375 -21.984 -10.289 1 90.12 616 LEU A O 1
ATOM 4945 N N . ASP A 1 617 ? -17.234 -22.141 -11.07 1 85.75 617 ASP A N 1
ATOM 4946 C CA . ASP A 1 617 ? -17.156 -20.75 -11.492 1 85.75 617 ASP A CA 1
ATOM 4947 C C . ASP A 1 617 ? -18.172 -20.453 -12.602 1 85.75 617 ASP A C 1
ATOM 4949 O O . ASP A 1 617 ? -18.531 -21.344 -13.375 1 85.75 617 ASP A O 1
ATOM 4953 N N . ASN A 1 618 ? -18.75 -19.266 -12.609 1 71.44 618 ASN A N 1
ATOM 4954 C CA . ASN A 1 618 ? -19.672 -18.859 -13.664 1 71.44 618 ASN A CA 1
ATOM 4955 C C . ASN A 1 618 ? -18.969 -18.734 -15.008 1 71.44 618 ASN A C 1
ATOM 4957 O O . ASN A 1 618 ? -19.562 -19.031 -16.047 1 71.44 618 ASN A O 1
ATOM 4961 N N . VAL A 1 619 ? -17.688 -18.312 -14.992 1 67.69 619 VAL A N 1
ATOM 4962 C CA . VAL A 1 619 ? -16.922 -18.094 -16.219 1 67.69 619 VAL A CA 1
ATOM 4963 C C . VAL A 1 619 ? -16.109 -19.328 -16.547 1 67.69 619 VAL A C 1
ATOM 4965 O O . VAL A 1 619 ? -15.211 -19.719 -15.789 1 67.69 619 VAL A O 1
ATOM 4968 N N . LYS A 1 620 ? -16.656 -20.297 -17.406 1 68.06 620 LYS A N 1
ATOM 4969 C CA . LYS A 1 620 ? -15.945 -21.406 -18.031 1 68.06 620 LYS A CA 1
ATOM 4970 C C . LYS A 1 620 ? -15.508 -21.062 -19.453 1 68.06 620 LYS A C 1
ATOM 4972 O O . LYS A 1 620 ? -16.078 -20.156 -20.078 1 68.06 620 LYS A O 1
ATOM 4977 N N . PRO A 1 621 ? -14.227 -21.391 -19.891 1 80.62 621 PRO A N 1
ATOM 4978 C CA . PRO A 1 621 ? -13.414 -22.562 -19.547 1 80.62 621 PRO A CA 1
ATOM 4979 C C . PRO A 1 621 ? -12.164 -22.188 -18.766 1 80.62 621 PRO A C 1
ATOM 4981 O O . PRO A 1 621 ? -11.789 -21.016 -18.703 1 80.62 621 PRO A O 1
ATOM 4984 N N . TYR A 1 622 ? -11.617 -23.312 -18.109 1 89.69 622 TYR A N 1
ATOM 4985 C CA . TYR A 1 622 ? -10.398 -23.141 -17.328 1 89.69 622 TYR A CA 1
ATOM 4986 C C . TYR A 1 622 ? -9.156 -23.312 -18.219 1 89.69 622 TYR A C 1
ATOM 4988 O O . TYR A 1 622 ? -9.156 -24.141 -19.125 1 89.69 622 TYR A O 1
ATOM 4996 N N . LYS A 1 623 ? -8.203 -22.562 -18.031 1 86.25 623 LYS A N 1
ATOM 4997 C CA . LYS A 1 623 ? -6.945 -22.703 -18.75 1 86.25 623 LYS A CA 1
ATOM 4998 C C . LYS A 1 623 ? -6.152 -23.906 -18.219 1 86.25 623 LYS A C 1
ATOM 5000 O O . LYS A 1 623 ? -6.16 -24.188 -17.016 1 86.25 623 LYS A O 1
ATOM 5005 N N . CYS A 1 624 ? -5.602 -24.609 -19.078 1 88.69 624 CYS A N 1
ATOM 5006 C CA . CYS A 1 624 ? -4.781 -25.75 -18.672 1 88.69 624 CYS A CA 1
ATOM 5007 C C . CYS A 1 624 ? -3.549 -25.875 -19.562 1 88.69 624 CYS A C 1
ATOM 5009 O O . CYS A 1 624 ? -3.572 -25.469 -20.719 1 88.69 624 CYS A O 1
ATOM 5011 N N . ARG A 1 625 ? -2.543 -26.469 -19.016 1 83.88 625 ARG A N 1
ATOM 5012 C CA . ARG A 1 625 ? -1.268 -26.641 -19.703 1 83.88 625 ARG A CA 1
ATOM 5013 C C . ARG A 1 625 ? -1.104 -28.078 -20.188 1 83.88 625 ARG A C 1
ATOM 5015 O O . ARG A 1 625 ? -1.296 -29.031 -19.422 1 83.88 625 ARG A O 1
ATOM 5022 N N . LEU A 1 626 ? -0.728 -28.109 -21.438 1 82 626 LEU A N 1
ATOM 5023 C CA . LEU A 1 626 ? -0.457 -29.422 -22.031 1 82 626 LEU A CA 1
ATOM 5024 C C . LEU A 1 626 ? 0.978 -29.859 -21.75 1 82 626 LEU A C 1
ATOM 5026 O O . LEU A 1 626 ? 1.764 -29.094 -21.188 1 82 626 LEU A O 1
ATOM 5030 N N . THR A 1 627 ? 1.258 -31.047 -22.062 1 71.81 627 THR A N 1
ATOM 5031 C CA . THR A 1 627 ? 2.57 -31.609 -21.797 1 71.81 627 THR A CA 1
ATOM 5032 C C . THR A 1 627 ? 3.658 -30.859 -22.562 1 71.81 627 THR A C 1
ATOM 5034 O O . THR A 1 627 ? 4.809 -30.812 -22.109 1 71.81 627 THR A O 1
ATOM 5037 N N . ASN A 1 628 ? 3.27 -30.297 -23.672 1 67.56 628 ASN A N 1
ATOM 5038 C CA . ASN A 1 628 ? 4.242 -29.578 -24.484 1 67.56 628 ASN A CA 1
ATOM 5039 C C . ASN A 1 628 ? 4.402 -28.141 -24 1 67.56 628 ASN A C 1
ATOM 5041 O O . ASN A 1 628 ? 5.207 -27.375 -24.562 1 67.56 628 ASN A O 1
ATOM 5045 N N . GLY A 1 629 ? 3.637 -27.828 -23.016 1 71.75 629 GLY A N 1
ATOM 5046 C CA . GLY A 1 629 ? 3.781 -26.484 -22.453 1 71.75 629 GLY A CA 1
ATOM 5047 C C . GLY A 1 629 ? 2.762 -25.5 -22.984 1 71.75 629 GLY A C 1
ATOM 5048 O O . GLY A 1 629 ? 2.592 -24.406 -22.438 1 71.75 629 GLY A O 1
ATOM 5049 N N . SER A 1 630 ? 2.092 -25.812 -24.016 1 76.69 630 SER A N 1
ATOM 5050 C CA . SER A 1 630 ? 1.094 -24.906 -24.578 1 76.69 630 SER A CA 1
ATOM 5051 C C . SER A 1 630 ? -0.125 -24.781 -23.672 1 76.69 630 SER A C 1
ATOM 5053 O O . SER A 1 630 ? -0.491 -25.734 -22.984 1 76.69 630 SER A O 1
ATOM 5055 N N . ILE A 1 631 ? -0.614 -23.625 -23.703 1 83.38 631 ILE A N 1
ATOM 5056 C CA . ILE A 1 631 ? -1.77 -23.359 -22.859 1 83.38 631 ILE A CA 1
ATOM 5057 C C . ILE A 1 631 ? -3.051 -23.469 -23.672 1 83.38 631 ILE A C 1
ATOM 5059 O O . ILE A 1 631 ? -3.129 -22.922 -24.781 1 83.38 631 ILE A O 1
ATOM 5063 N N . THR A 1 632 ? -4 -24.219 -23.297 1 87.19 632 THR A N 1
ATOM 5064 C CA . THR A 1 632 ? -5.309 -24.391 -23.922 1 87.19 632 THR A CA 1
ATOM 5065 C C . THR A 1 632 ? -6.418 -24.328 -22.859 1 87.19 632 THR A C 1
ATOM 5067 O O . THR A 1 632 ? -6.172 -23.969 -21.719 1 87.19 632 THR A O 1
ATOM 5070 N N . THR A 1 633 ? -7.605 -24.531 -23.312 1 89.44 633 THR A N 1
ATOM 5071 C CA . THR A 1 633 ? -8.727 -24.531 -22.391 1 89.44 633 THR A CA 1
ATOM 5072 C C . THR A 1 633 ? -9.242 -25.953 -22.172 1 89.44 633 THR A C 1
ATOM 5074 O O . THR A 1 633 ? -9.047 -26.828 -23.016 1 89.44 633 THR A O 1
ATOM 5077 N N . THR A 1 634 ? -9.773 -26.156 -21.031 1 87.31 634 THR A N 1
ATOM 5078 C CA . THR A 1 634 ? -10.273 -27.484 -20.688 1 87.31 634 THR A CA 1
ATOM 5079 C C . THR A 1 634 ? -11.398 -27.906 -21.641 1 87.31 634 THR A C 1
ATOM 5081 O O . THR A 1 634 ? -11.594 -29.094 -21.891 1 87.31 634 THR A O 1
ATOM 5084 N N . GLN A 1 635 ? -12.117 -26.969 -22.203 1 86.19 635 GLN A N 1
ATOM 5085 C CA . GLN A 1 635 ? -13.172 -27.281 -23.156 1 86.19 635 GLN A CA 1
ATOM 5086 C C . GLN A 1 635 ? -12.594 -27.859 -24.438 1 86.19 635 GLN A C 1
ATOM 5088 O O . GLN A 1 635 ? -13.117 -28.828 -24.984 1 86.19 635 GLN A O 1
ATOM 5093 N N . VAL A 1 636 ? -11.477 -27.281 -24.891 1 88.44 636 VAL A N 1
ATOM 5094 C CA . VAL A 1 636 ? -10.797 -27.781 -26.078 1 88.44 636 VAL A CA 1
ATOM 5095 C C . VAL A 1 636 ? -10.211 -29.172 -25.812 1 88.44 636 VAL A C 1
ATOM 5097 O O . VAL A 1 636 ? -10.258 -30.047 -26.672 1 88.44 636 VAL A O 1
ATOM 5100 N N . VAL A 1 637 ? -9.781 -29.375 -24.672 1 89.38 637 VAL A N 1
ATOM 5101 C CA . VAL A 1 637 ? -9.195 -30.656 -24.297 1 89.38 637 VAL A CA 1
ATOM 5102 C C . VAL A 1 637 ? -10.273 -31.734 -24.25 1 89.38 637 VAL A C 1
ATOM 5104 O O . VAL A 1 637 ? -10.062 -32.875 -24.703 1 89.38 637 VAL A O 1
ATOM 5107 N N . LEU A 1 638 ? -11.406 -31.359 -23.75 1 86.88 638 LEU A N 1
ATOM 5108 C CA . LEU A 1 638 ? -12.508 -32.312 -23.656 1 86.88 638 LEU A CA 1
ATOM 5109 C C . LEU A 1 638 ? -13.047 -32.656 -25.031 1 86.88 638 LEU A C 1
ATOM 5111 O O . LEU A 1 638 ? -13.438 -33.812 -25.266 1 86.88 638 LEU A O 1
ATOM 5115 N N . GLN A 1 639 ? -13.047 -31.734 -25.891 1 86.88 639 GLN A N 1
ATOM 5116 C CA . GLN A 1 639 ? -13.516 -31.984 -27.25 1 86.88 639 GLN A CA 1
ATOM 5117 C C . GLN A 1 639 ? -12.547 -32.875 -28.016 1 86.88 639 GLN A C 1
ATOM 5119 O O . GLN A 1 639 ? -12.969 -33.688 -28.844 1 86.88 639 GLN A O 1
ATOM 5124 N N . ASN A 1 640 ? -11.258 -32.75 -27.688 1 87 640 ASN A N 1
ATOM 5125 C CA . ASN A 1 640 ? -10.227 -33.562 -28.328 1 87 640 ASN A CA 1
ATOM 5126 C C . ASN A 1 640 ? -9.617 -34.562 -27.375 1 87 640 ASN A C 1
ATOM 5128 O O . ASN A 1 640 ? -8.414 -34.844 -27.438 1 87 640 ASN A O 1
ATOM 5132 N N . PHE A 1 641 ? -10.453 -35 -26.516 1 86.19 641 PHE A N 1
ATOM 5133 C CA . PHE A 1 641 ? -9.984 -35.844 -25.422 1 86.19 641 PHE A CA 1
ATOM 5134 C C . PHE A 1 641 ? -9.266 -37.094 -25.938 1 86.19 641 PHE A C 1
ATOM 5136 O O . PHE A 1 641 ? -8.164 -37.406 -25.484 1 86.19 641 PHE A O 1
ATOM 5143 N N . HIS A 1 642 ? -9.836 -37.75 -26.891 1 79.25 642 HIS A N 1
ATOM 5144 C CA . HIS A 1 642 ? -9.289 -39.031 -27.375 1 79.25 642 HIS A CA 1
ATOM 5145 C C . HIS A 1 642 ? -8.023 -38.812 -28.203 1 79.25 642 HIS A C 1
ATOM 5147 O O . HIS A 1 642 ? -7.074 -39.594 -28.109 1 79.25 642 HIS A O 1
ATOM 5153 N N . SER A 1 643 ? -7.98 -37.75 -28.906 1 80.12 643 SER A N 1
ATOM 5154 C CA . SER A 1 643 ? -6.816 -37.469 -29.734 1 80.12 643 SER A CA 1
ATOM 5155 C C . SER A 1 643 ? -5.629 -37 -28.891 1 80.12 643 SER A C 1
ATOM 5157 O O . SER A 1 643 ? -4.488 -37.375 -29.172 1 80.12 643 SER A O 1
ATOM 5159 N N . LEU A 1 644 ? -5.957 -36.344 -27.875 1 81.69 644 LEU A N 1
ATOM 5160 C CA . LEU A 1 644 ? -4.891 -35.781 -27.062 1 81.69 644 LEU A CA 1
ATOM 5161 C C . LEU A 1 644 ? -4.309 -36.812 -26.109 1 81.69 644 LEU A C 1
ATOM 5163 O O . LEU A 1 644 ? -3.104 -36.844 -25.844 1 81.69 644 LEU A O 1
ATOM 5167 N N . PHE A 1 645 ? -5.188 -37.781 -25.703 1 80.56 645 PHE A N 1
ATOM 5168 C CA . PHE A 1 645 ? -4.719 -38.75 -24.703 1 80.56 645 PHE A CA 1
ATOM 5169 C C . PHE A 1 645 ? -4.531 -40.125 -25.297 1 80.56 645 PHE A C 1
ATOM 5171 O O . PHE A 1 645 ? -4.359 -41.094 -24.578 1 80.56 645 PHE A O 1
ATOM 5178 N N . SER A 1 646 ? -4.566 -40.219 -26.531 1 73.56 646 SER A N 1
ATOM 5179 C CA . SER A 1 646 ? -4.359 -41.5 -27.188 1 73.56 646 SER A CA 1
ATOM 5180 C C . SER A 1 646 ? -2.971 -42.062 -26.891 1 73.56 646 SER A C 1
ATOM 5182 O O . SER A 1 646 ? -2.809 -43.281 -26.656 1 73.56 646 SER A O 1
ATOM 5184 N N . HIS A 1 647 ? -2.082 -41.156 -26.766 1 69.62 647 HIS A N 1
ATOM 5185 C CA . HIS A 1 647 ? -0.706 -41.594 -26.547 1 69.62 647 HIS A CA 1
ATOM 5186 C C . HIS A 1 647 ? -0.496 -42.062 -25.109 1 69.62 647 HIS A C 1
ATOM 5188 O O . HIS A 1 647 ? 0.446 -42.781 -24.828 1 69.62 647 HIS A O 1
ATOM 5194 N N . CYS A 1 648 ? -1.431 -41.656 -24.328 1 72.62 648 CYS A N 1
ATOM 5195 C CA . CYS A 1 648 ? -1.292 -42.031 -22.922 1 72.62 648 CYS A CA 1
ATOM 5196 C C . CYS A 1 648 ? -1.555 -43.531 -22.719 1 72.62 648 CYS A C 1
ATOM 5198 O O . CYS A 1 648 ? -1.021 -44.125 -21.781 1 72.62 648 CYS A O 1
ATOM 5200 N N . TYR A 1 649 ? -2.312 -44.094 -23.562 1 66.62 649 TYR A N 1
ATOM 5201 C CA . TYR A 1 649 ? -2.707 -45.469 -23.422 1 66.62 649 TYR A CA 1
ATOM 5202 C C . TYR A 1 649 ? -1.854 -46.375 -24.297 1 66.62 649 TYR A C 1
ATOM 5204 O O . TYR A 1 649 ? -2.064 -47.594 -24.344 1 66.62 649 TYR A O 1
ATOM 5212 N N . ALA A 1 650 ? -0.951 -45.719 -24.922 1 63.81 650 ALA A N 1
ATOM 5213 C CA . ALA A 1 650 ? -0.136 -46.5 -25.859 1 63.81 650 ALA A CA 1
ATOM 5214 C C . ALA A 1 650 ? 0.635 -47.594 -25.141 1 63.81 650 ALA A C 1
ATOM 5216 O O . ALA A 1 650 ? 0.73 -48.719 -25.641 1 63.81 650 ALA A O 1
ATOM 5217 N N . THR A 1 651 ? 1.03 -47.25 -23.938 1 62.62 651 THR A N 1
ATOM 5218 C CA . THR A 1 651 ? 1.779 -48.281 -23.203 1 62.62 651 THR A CA 1
ATOM 5219 C C . THR A 1 651 ? 0.863 -49.406 -22.781 1 62.62 651 THR A C 1
ATOM 5221 O O . THR A 1 651 ? 1.254 -50.562 -22.828 1 62.62 651 THR A O 1
ATOM 5224 N N . THR A 1 652 ? -0.288 -49 -22.469 1 64.94 652 THR A N 1
ATOM 5225 C CA . THR A 1 652 ? -1.224 -50.031 -22.047 1 64.94 652 THR A CA 1
ATOM 5226 C C . THR A 1 652 ? -1.59 -50.938 -23.234 1 64.94 652 THR A C 1
ATOM 5228 O O . THR A 1 652 ? -1.647 -52.156 -23.094 1 64.94 652 THR A O 1
ATOM 5231 N N . TRP A 1 653 ? -1.682 -50.344 -24.312 1 65.31 653 TRP A N 1
ATOM 5232 C CA . TRP A 1 653 ? -2.031 -51.094 -25.5 1 65.31 653 TRP A CA 1
ATOM 5233 C C . TRP A 1 653 ? -0.859 -51.969 -25.953 1 65.31 653 TRP A C 1
ATOM 5235 O O . TRP A 1 653 ? -1.056 -53.094 -26.453 1 65.31 653 TRP A O 1
ATOM 5245 N N . LEU A 1 654 ? 0.229 -51.438 -25.641 1 68.69 654 LEU A N 1
ATOM 5246 C CA . LEU A 1 654 ? 1.411 -52.219 -25.953 1 68.69 654 LEU A CA 1
ATOM 5247 C C . LEU A 1 654 ? 1.507 -53.438 -25.062 1 68.69 654 LEU A C 1
ATOM 5249 O O . LEU A 1 654 ? 1.802 -54.531 -25.531 1 68.69 654 LEU A O 1
ATOM 5253 N N . TYR A 1 655 ? 1.086 -53.219 -23.828 1 66.81 655 TYR A N 1
ATOM 5254 C CA . TYR A 1 655 ? 1.105 -54.375 -22.906 1 66.81 655 TYR A CA 1
ATOM 5255 C C . TYR A 1 655 ? 0.053 -55.406 -23.297 1 66.81 655 TYR A C 1
ATOM 5257 O O . TYR A 1 655 ? 0.311 -56.594 -23.25 1 66.81 655 TYR A O 1
ATOM 5265 N N . ILE A 1 656 ? -0.991 -54.906 -23.719 1 70.75 656 ILE A N 1
ATOM 5266 C CA . ILE A 1 656 ? -2.055 -55.844 -24.125 1 70.75 656 ILE A CA 1
ATOM 5267 C C . ILE A 1 656 ? -1.643 -56.562 -25.391 1 70.75 656 ILE A C 1
ATOM 5269 O O . ILE A 1 656 ? -1.843 -57.781 -25.5 1 70.75 656 ILE A O 1
ATOM 5273 N N . GLY A 1 657 ? -0.94 -55.875 -26.203 1 66.06 657 GLY A N 1
ATOM 5274 C CA . GLY A 1 657 ? -0.459 -56.5 -27.438 1 66.06 657 GLY A CA 1
ATOM 5275 C C . GLY A 1 657 ? 0.586 -57.562 -27.188 1 66.06 657 GLY A C 1
ATOM 5276 O O . GLY A 1 657 ? 0.499 -58.688 -27.734 1 66.06 657 GLY A O 1
ATOM 5277 N N . ILE A 1 658 ? 1.419 -57.25 -26.297 1 69.88 658 ILE A N 1
ATOM 5278 C CA . ILE A 1 658 ? 2.467 -58.219 -25.969 1 69.88 658 ILE A CA 1
ATOM 5279 C C . ILE A 1 658 ? 1.854 -59.438 -25.281 1 69.88 658 ILE A C 1
ATOM 5281 O O . ILE A 1 658 ? 2.232 -60.562 -25.562 1 69.88 658 ILE A O 1
ATOM 5285 N N . SER A 1 659 ? 0.825 -59.219 -24.531 1 73.94 659 SER A N 1
ATOM 5286 C CA . SER A 1 659 ? 0.163 -60.312 -23.844 1 73.94 659 SER A CA 1
ATOM 5287 C C . SER A 1 659 ? -0.581 -61.219 -24.828 1 73.94 659 SER A C 1
ATOM 5289 O O . SER A 1 659 ? -0.57 -62.438 -24.688 1 73.94 659 SER A O 1
ATOM 5291 N N . ILE A 1 660 ? -1.024 -60.625 -25.844 1 76.31 660 ILE A N 1
ATOM 5292 C CA . ILE A 1 660 ? -1.729 -61.406 -26.875 1 76.31 660 ILE A CA 1
ATOM 5293 C C . ILE A 1 660 ? -0.728 -62.219 -27.688 1 76.31 660 ILE A C 1
ATOM 5295 O O . ILE A 1 660 ? -0.963 -63.406 -27.969 1 76.31 660 ILE A O 1
ATOM 5299 N N . VAL A 1 661 ? 0.414 -61.625 -27.906 1 70.81 661 VAL A N 1
ATOM 5300 C CA . VAL A 1 661 ? 1.434 -62.312 -28.688 1 70.81 661 VAL A CA 1
ATOM 5301 C C . VAL A 1 661 ? 2.027 -63.469 -27.875 1 70.81 661 VAL A C 1
ATOM 5303 O O . VAL A 1 661 ? 2.213 -64.562 -28.391 1 70.81 661 VAL A O 1
ATOM 5306 N N . ILE A 1 662 ? 2.164 -63.25 -26.609 1 74.38 662 ILE A N 1
ATOM 5307 C CA . ILE A 1 662 ? 2.697 -64.312 -25.75 1 74.38 662 ILE A CA 1
ATOM 5308 C C . ILE A 1 662 ? 1.674 -65.438 -25.609 1 74.38 662 ILE A C 1
ATOM 5310 O O . ILE A 1 662 ? 2.025 -66.625 -25.688 1 74.38 662 ILE A O 1
ATOM 5314 N N . SER A 1 663 ? 0.501 -65.188 -25.562 1 78.19 663 SER A N 1
ATOM 5315 C CA . SER A 1 663 ? -0.555 -66.188 -25.453 1 78.19 663 SER A CA 1
ATOM 5316 C C . SER A 1 663 ? -0.687 -67 -26.734 1 78.19 663 SER A C 1
ATOM 5318 O O . SER A 1 663 ? -0.887 -68.188 -26.688 1 78.19 663 SER A O 1
ATOM 5320 N N . ALA A 1 664 ? -0.479 -66.25 -27.797 1 77.81 664 ALA A N 1
ATOM 5321 C CA . ALA A 1 664 ? -0.512 -66.938 -29.078 1 77.81 664 ALA A CA 1
ATOM 5322 C C . ALA A 1 664 ? 0.672 -67.938 -29.234 1 77.81 664 ALA A C 1
ATOM 5324 O O . ALA A 1 664 ? 0.517 -69.062 -29.703 1 77.81 664 ALA A O 1
ATOM 5325 N N . PHE A 1 665 ? 1.78 -67.562 -28.672 1 76.25 665 PHE A N 1
ATOM 5326 C CA . PHE A 1 665 ? 2.979 -68.375 -28.75 1 76.25 665 PHE A CA 1
ATOM 5327 C C . PHE A 1 665 ? 2.844 -69.625 -27.844 1 76.25 665 PHE A C 1
ATOM 5329 O O . PHE A 1 665 ? 3.262 -70.688 -28.203 1 76.25 665 PHE A O 1
ATOM 5336 N N . ILE A 1 666 ? 2.191 -69.5 -26.781 1 79.06 666 ILE A N 1
ATOM 5337 C CA . ILE A 1 666 ? 2.002 -70.562 -25.828 1 79.06 666 ILE A CA 1
ATOM 5338 C C . ILE A 1 666 ? 1.039 -71.625 -26.391 1 79.06 666 ILE A C 1
ATOM 5340 O O . ILE A 1 666 ? 1.173 -72.812 -26.125 1 79.06 666 ILE A O 1
ATOM 5344 N N . ILE A 1 667 ? 0.271 -71.125 -27.312 1 78.44 667 ILE A N 1
ATOM 5345 C CA . ILE A 1 667 ? -0.712 -72.062 -27.891 1 78.44 667 ILE A CA 1
ATOM 5346 C C . ILE A 1 667 ? -0.14 -72.688 -29.156 1 78.44 667 ILE A C 1
ATOM 5348 O O . ILE A 1 667 ? -0.261 -73.875 -29.359 1 78.44 667 ILE A O 1
ATOM 5352 N N . ILE A 1 668 ? 0.629 -71.938 -29.922 1 73.56 668 ILE A N 1
ATOM 5353 C CA . ILE A 1 668 ? 1.069 -72.375 -31.234 1 73.56 668 ILE A CA 1
ATOM 5354 C C . ILE A 1 668 ? 2.254 -73.375 -31.094 1 73.56 668 ILE A C 1
ATOM 5356 O O . ILE A 1 668 ? 2.34 -74.375 -31.797 1 73.56 668 ILE A O 1
ATOM 5360 N N . LEU A 1 669 ? 3.041 -73.125 -30.094 1 74.62 669 LEU A N 1
ATOM 5361 C CA . LEU A 1 669 ? 4.25 -73.938 -29.953 1 74.62 669 LEU A CA 1
ATOM 5362 C C . LEU A 1 669 ? 3.912 -75.375 -29.531 1 74.62 669 LEU A C 1
ATOM 5364 O O . LEU A 1 669 ? 4.348 -76.312 -30.156 1 74.62 669 LEU A O 1
ATOM 5368 N N . PRO A 1 670 ? 3.121 -75.562 -28.562 1 75.75 670 PRO A N 1
ATOM 5369 C CA . PRO A 1 670 ? 2.789 -76.938 -28.203 1 75.75 670 PRO A CA 1
ATOM 5370 C C . PRO A 1 670 ? 1.927 -77.625 -29.266 1 75.75 670 PRO A C 1
ATOM 5372 O O . PRO A 1 670 ? 2.098 -78.812 -29.516 1 75.75 670 PRO A O 1
ATOM 5375 N N . THR A 1 671 ? 1.155 -76.875 -30.031 1 76.81 671 THR A N 1
ATOM 5376 C CA . THR A 1 671 ? 0.328 -77.438 -31.094 1 76.81 671 THR A CA 1
ATOM 5377 C C . THR A 1 671 ? 1.188 -77.938 -32.25 1 76.81 671 THR A C 1
ATOM 5379 O O . THR A 1 671 ? 0.933 -78.938 -32.875 1 76.81 671 THR A O 1
ATOM 5382 N N . ALA A 1 672 ? 2.199 -77.188 -32.438 1 72.5 672 ALA A N 1
ATOM 5383 C CA . ALA A 1 672 ? 3.133 -77.5 -33.5 1 72.5 672 ALA A CA 1
ATOM 5384 C C . ALA A 1 672 ? 3.961 -78.75 -33.125 1 72.5 672 ALA A C 1
ATOM 5386 O O . ALA A 1 672 ? 4.191 -79.625 -33.938 1 72.5 672 ALA A O 1
ATOM 5387 N N . VAL A 1 673 ? 4.266 -78.875 -31.906 1 72.94 673 VAL A N 1
ATOM 5388 C CA . VAL A 1 673 ? 5.023 -80 -31.406 1 72.94 673 VAL A CA 1
ATOM 5389 C C . VAL A 1 673 ? 4.145 -81.25 -31.406 1 72.94 673 VAL A C 1
ATOM 5391 O O . VAL A 1 673 ? 4.578 -82.312 -31.859 1 72.94 673 VAL A O 1
ATOM 5394 N N . ILE A 1 674 ? 2.93 -81.125 -31.125 1 73.44 674 ILE A N 1
ATOM 5395 C CA . ILE A 1 674 ? 1.996 -82.25 -31.109 1 73.44 674 ILE A CA 1
ATOM 5396 C C . ILE A 1 674 ? 1.694 -82.688 -32.531 1 73.44 674 ILE A C 1
ATOM 5398 O O . ILE A 1 674 ? 1.639 -83.875 -32.812 1 73.44 674 ILE A O 1
ATOM 5402 N N . PHE A 1 675 ? 1.74 -81.75 -33.312 1 71.88 675 PHE A N 1
ATOM 5403 C CA . PHE A 1 675 ? 1.422 -82.062 -34.719 1 71.88 675 PHE A CA 1
ATOM 5404 C C . PHE A 1 675 ? 2.588 -82.812 -35.375 1 71.88 675 PHE A C 1
ATOM 5406 O O . PHE A 1 675 ? 2.393 -83.812 -36.094 1 71.88 675 PHE A O 1
ATOM 5413 N N . ASN A 1 676 ? 3.742 -82.438 -35.031 1 67.69 676 ASN A N 1
ATOM 5414 C CA . ASN A 1 676 ? 4.914 -83 -35.656 1 67.69 676 ASN A CA 1
ATOM 5415 C C . ASN A 1 676 ? 5.324 -84.312 -35.031 1 67.69 676 ASN A C 1
ATOM 5417 O O . ASN A 1 676 ? 5.82 -85.25 -35.719 1 67.69 676 ASN A O 1
ATOM 5421 N N . PHE A 1 677 ? 4.988 -84.438 -33.781 1 63.56 677 PHE A N 1
ATOM 5422 C CA . PHE A 1 677 ? 5.438 -85.688 -33.062 1 63.56 677 PHE A CA 1
ATOM 5423 C C . PHE A 1 677 ? 4.25 -86.5 -32.656 1 63.56 677 PHE A C 1
ATOM 5425 O O . PHE A 1 677 ? 4.383 -87.375 -31.766 1 63.56 677 PHE A O 1
ATOM 5432 N N . ARG A 1 678 ? 3.223 -86.188 -33.375 1 69.31 678 ARG A N 1
ATOM 5433 C CA . ARG A 1 678 ? 1.973 -86.875 -33 1 69.31 678 ARG A CA 1
ATOM 5434 C C . ARG A 1 678 ? 2.143 -88.375 -33 1 69.31 678 ARG A C 1
ATOM 5436 O O . ARG A 1 678 ? 1.663 -89.062 -32.062 1 69.31 678 ARG A O 1
ATOM 5443 N N . TRP A 1 679 ? 2.848 -88.938 -34 1 65.94 679 TRP A N 1
ATOM 5444 C CA . TRP A 1 679 ? 2.971 -90.438 -34.062 1 65.94 679 TRP A CA 1
ATOM 5445 C C . TRP A 1 679 ? 3.904 -90.938 -32.969 1 65.94 679 TRP A C 1
ATOM 5447 O O . TRP A 1 679 ? 3.635 -92 -32.375 1 65.94 679 TRP A O 1
ATOM 5457 N N . ARG A 1 680 ? 4.898 -90.125 -32.75 1 62.34 680 ARG A N 1
ATOM 5458 C CA . ARG A 1 680 ? 5.82 -90.562 -31.703 1 62.34 680 ARG A CA 1
ATOM 5459 C C . ARG A 1 680 ? 5.16 -90.5 -30.328 1 62.34 680 ARG A C 1
ATOM 5461 O O . ARG A 1 680 ? 5.348 -91.375 -29.484 1 62.34 680 ARG A O 1
ATOM 5468 N N . ILE A 1 681 ? 4.352 -89.5 -30.266 1 72.25 681 ILE A N 1
ATOM 5469 C CA . ILE A 1 681 ? 3.637 -89.312 -29 1 72.25 681 ILE A CA 1
ATOM 5470 C C . ILE A 1 681 ? 2.564 -90.375 -28.859 1 72.25 681 ILE A C 1
ATOM 5472 O O . ILE A 1 681 ? 2.412 -90.938 -27.781 1 72.25 681 ILE A O 1
ATOM 5476 N N . LEU A 1 682 ? 1.961 -90.688 -29.906 1 61.03 682 LEU A N 1
ATOM 5477 C CA . LEU A 1 682 ? 0.955 -91.75 -29.891 1 61.03 682 LEU A CA 1
ATOM 5478 C C . LEU A 1 682 ? 1.596 -93.125 -29.625 1 61.03 682 LEU A C 1
ATOM 5480 O O . LEU A 1 682 ? 1.058 -93.938 -28.859 1 61.03 682 LEU A O 1
ATOM 5484 N N . PHE A 1 683 ? 2.719 -93.312 -30.266 1 61.72 683 PHE A N 1
ATOM 5485 C CA . PHE A 1 683 ? 3.438 -94.562 -30.062 1 61.72 683 PHE A CA 1
ATOM 5486 C C . PHE A 1 683 ? 3.883 -94.688 -28.609 1 61.72 683 PHE A C 1
ATOM 5488 O O . PHE A 1 683 ? 3.748 -95.75 -28.016 1 61.72 683 PHE A O 1
ATOM 5495 N N . PHE A 1 684 ? 4.219 -93.562 -28.078 1 70 684 PHE A N 1
ATOM 5496 C CA . PHE A 1 684 ? 4.66 -93.562 -26.688 1 70 684 PHE A CA 1
ATOM 5497 C C . PHE A 1 684 ? 3.486 -93.812 -25.75 1 70 684 PHE A C 1
ATOM 5499 O O . PHE A 1 684 ? 3.588 -94.625 -24.797 1 70 684 PHE A O 1
ATOM 5506 N N . LEU A 1 685 ? 2.443 -93.25 -26.109 1 65.12 685 LEU A N 1
ATOM 5507 C CA . LEU A 1 685 ? 1.242 -93.438 -25.297 1 65.12 685 LEU A CA 1
ATOM 5508 C C . LEU A 1 685 ? 0.683 -94.812 -25.469 1 65.12 685 LEU A C 1
ATOM 5510 O O . LEU A 1 685 ? 0.243 -95.438 -24.5 1 65.12 685 LEU A O 1
ATOM 5514 N N . TYR A 1 686 ? 0.751 -95.375 -26.625 1 59.38 686 TYR A N 1
ATOM 5515 C CA . TYR A 1 686 ? 0.301 -96.75 -26.891 1 59.38 686 TYR A CA 1
ATOM 5516 C C . TYR A 1 686 ? 1.15 -97.75 -26.141 1 59.38 686 TYR A C 1
ATOM 5518 O O . TYR A 1 686 ? 0.62 -98.688 -25.531 1 59.38 686 TYR A O 1
ATOM 5526 N N . ARG A 1 687 ? 2.324 -97.625 -26.062 1 58.72 687 ARG A N 1
ATOM 5527 C CA . ARG A 1 687 ? 3.232 -98.5 -25.359 1 58.72 687 ARG A CA 1
ATOM 5528 C C . ARG A 1 687 ? 2.969 -98.5 -23.859 1 58.72 687 ARG A C 1
ATOM 5530 O O . ARG A 1 687 ? 2.943 -99.562 -23.203 1 58.72 687 ARG A O 1
ATOM 5537 N N . LYS A 1 688 ? 2.691 -97.25 -23.484 1 60.62 688 LYS A N 1
ATOM 5538 C CA . LYS A 1 688 ? 2.434 -97.125 -22.062 1 60.62 688 LYS A CA 1
ATOM 5539 C C . LYS A 1 688 ? 1.057 -97.688 -21.688 1 60.62 688 LYS A C 1
ATOM 5541 O O . LYS A 1 688 ? 0.901 -98.375 -20.672 1 60.62 688 LYS A O 1
ATOM 5546 N N . PHE A 1 689 ? 0.171 -97.5 -22.5 1 60.28 689 PHE A N 1
ATOM 5547 C CA . PHE A 1 689 ? -1.182 -98 -22.25 1 60.28 689 PHE A CA 1
ATOM 5548 C C . PHE A 1 689 ? -1.241 -99.5 -22.359 1 60.28 689 PHE A C 1
ATOM 5550 O O . PHE A 1 689 ? -1.945 -100.125 -21.594 1 60.28 689 PHE A O 1
ATOM 5557 N N . ARG A 1 690 ? -0.578 -100.188 -23.172 1 54.91 690 ARG A N 1
ATOM 5558 C CA . ARG A 1 690 ? -0.5 -101.625 -23.328 1 54.91 690 ARG A CA 1
ATOM 5559 C C . ARG A 1 690 ? 0.082 -102.312 -22.062 1 54.91 690 ARG A C 1
ATOM 5561 O O . ARG A 1 690 ? -0.405 -103.312 -21.625 1 54.91 690 ARG A O 1
ATOM 5568 N N . ARG A 1 691 ? 0.933 -101.625 -21.578 1 58.25 691 ARG A N 1
ATOM 5569 C CA . ARG A 1 691 ? 1.518 -102.188 -20.359 1 58.25 691 ARG A CA 1
ATOM 5570 C C . ARG A 1 691 ? 0.511 -102.125 -19.203 1 58.25 691 ARG A C 1
ATOM 5572 O O . ARG A 1 691 ? 0.455 -103.062 -18.391 1 58.25 691 ARG A O 1
ATOM 5579 N N . ILE A 1 692 ? -0.216 -101.062 -19.281 1 59.31 692 ILE A N 1
ATOM 5580 C CA . ILE A 1 692 ? -1.223 -100.875 -18.234 1 59.31 692 ILE A CA 1
ATOM 5581 C C . ILE A 1 692 ? -2.322 -101.938 -18.438 1 59.31 692 ILE A C 1
ATOM 5583 O O . ILE A 1 692 ? -2.779 -102.562 -17.469 1 59.31 692 ILE A O 1
ATOM 5587 N N . VAL A 1 693 ? -2.723 -102.25 -19.594 1 57.06 693 VAL A N 1
ATOM 5588 C CA . VAL A 1 693 ? -3.75 -103.25 -19.875 1 57.06 693 VAL A CA 1
ATOM 5589 C C . VAL A 1 693 ? -3.227 -104.625 -19.531 1 57.06 693 VAL A C 1
ATOM 5591 O O . VAL A 1 693 ? -3.943 -105.438 -18.938 1 57.06 693 VAL A O 1
ATOM 5594 N N . GLU A 1 694 ? -2.045 -105 -19.859 1 59.03 694 GLU A N 1
ATOM 5595 C CA . GLU A 1 694 ? -1.42 -106.312 -19.531 1 59.03 694 GLU A CA 1
ATOM 5596 C C . GLU A 1 694 ? -1.368 -106.5 -18.016 1 59.03 694 GLU A C 1
ATOM 5598 O O . GLU A 1 694 ? -1.603 -107.625 -17.547 1 59.03 694 GLU A O 1
ATOM 5603 N N . SER A 1 695 ? -1.158 -105.375 -17.391 1 58.56 695 SER A N 1
ATOM 5604 C CA . SER A 1 695 ? -1.094 -105.5 -15.93 1 58.56 695 SER A CA 1
ATOM 5605 C C . SER A 1 695 ? -2.477 -105.75 -15.336 1 58.56 695 SER A C 1
ATOM 5607 O O . SER A 1 695 ? -2.621 -106.5 -14.375 1 58.56 695 SER A O 1
ATOM 5609 N N . ASN A 1 696 ? -3.43 -105.125 -15.898 1 55.72 696 ASN A N 1
ATOM 5610 C CA . ASN A 1 696 ? -4.781 -105.312 -15.367 1 55.72 696 ASN A CA 1
ATOM 5611 C C . ASN A 1 696 ? -5.371 -106.625 -15.711 1 55.72 696 ASN A C 1
ATOM 5613 O O . ASN A 1 696 ? -6.207 -107.188 -14.969 1 55.72 696 ASN A O 1
ATOM 5617 N N . MET A 1 697 ? -5.113 -107.25 -16.922 1 55.78 697 MET A N 1
ATOM 5618 C CA . MET A 1 697 ? -5.688 -108.562 -17.266 1 55.78 697 MET A CA 1
ATOM 5619 C C . MET A 1 697 ? -4.91 -109.688 -16.594 1 55.78 697 MET A C 1
ATOM 5621 O O . MET A 1 697 ? -5.184 -110.875 -16.844 1 55.78 697 MET A O 1
ATOM 5625 N N . ASN A 1 698 ? -4.254 -109.375 -15.516 1 55.94 698 ASN A N 1
ATOM 5626 C CA . ASN A 1 698 ? -3.533 -110.375 -14.703 1 55.94 698 ASN A CA 1
ATOM 5627 C C . ASN A 1 698 ? -2.744 -111.312 -15.57 1 55.94 698 ASN A C 1
ATOM 5629 O O . ASN A 1 698 ? -2.668 -112.5 -15.266 1 55.94 698 ASN A O 1
ATOM 5633 N N . LEU A 1 699 ? -2.301 -111.062 -16.75 1 55.72 699 LEU A N 1
ATOM 5634 C CA . LEU A 1 699 ? -1.512 -111.938 -17.609 1 55.72 699 LEU A CA 1
ATOM 5635 C C . LEU A 1 699 ? -0.041 -111.938 -17.203 1 55.72 699 LEU A C 1
ATOM 5637 O O . LEU A 1 699 ? 0.624 -110.875 -17.328 1 55.72 699 LEU A O 1
ATOM 5641 N N . SER A 1 700 ? 0.32 -112.5 -16.172 1 65.25 700 SER A N 1
ATOM 5642 C CA . SER A 1 700 ? 1.675 -112.562 -15.641 1 65.25 700 SER A CA 1
ATOM 5643 C C . SER A 1 700 ? 2.566 -113.438 -16.547 1 65.25 700 SER A C 1
ATOM 5645 O O . SER A 1 700 ? 2.281 -114.625 -16.781 1 65.25 700 SER A O 1
ATOM 5647 N N . TYR A 1 701 ? 3.514 -112.812 -17.375 1 71.06 701 TYR A N 1
ATOM 5648 C CA . TYR A 1 701 ? 4.457 -113.562 -18.188 1 71.06 701 TYR A CA 1
ATOM 5649 C C . TYR A 1 701 ? 5.801 -113.75 -17.484 1 71.06 701 TYR A C 1
ATOM 5651 O O . TYR A 1 701 ? 6.316 -112.75 -16.922 1 71.06 701 TYR A O 1
ATOM 5659 N N . GLU A 1 702 ? 6.168 -115 -17.266 1 79.12 702 GLU A N 1
ATOM 5660 C CA . GLU A 1 702 ? 7.449 -115.25 -16.625 1 79.12 702 GLU A CA 1
ATOM 5661 C C . GLU A 1 702 ? 8.602 -115.125 -17.625 1 79.12 702 GLU A C 1
ATOM 5663 O O . GLU A 1 702 ? 9.703 -114.75 -17.25 1 79.12 702 GLU A O 1
ATOM 5668 N N . TYR A 1 703 ? 8.32 -115.438 -18.891 1 83.5 703 TYR A N 1
ATOM 5669 C CA . TYR A 1 703 ? 9.336 -115.375 -19.938 1 83.5 703 TYR A CA 1
ATOM 5670 C C . TYR A 1 703 ? 8.883 -114.5 -21.094 1 83.5 703 TYR A C 1
ATOM 5672 O O . TYR A 1 703 ? 7.68 -114.312 -21.297 1 83.5 703 TYR A O 1
ATOM 5680 N N . ASP A 1 704 ? 9.844 -113.938 -21.719 1 82.94 704 ASP A N 1
ATOM 5681 C CA . ASP A 1 704 ? 9.531 -113.125 -22.875 1 82.94 704 ASP A CA 1
ATOM 5682 C C . ASP A 1 704 ? 9.352 -113.938 -24.125 1 82.94 704 ASP A C 1
ATOM 5684 O O . ASP A 1 704 ? 8.5 -113.688 -24.969 1 82.94 704 ASP A O 1
ATOM 5688 N N . VAL A 1 705 ? 10.266 -114.938 -24.234 1 88.06 705 VAL A N 1
ATOM 5689 C CA . VAL A 1 705 ? 10.25 -115.75 -25.453 1 88.06 705 VAL A CA 1
ATOM 5690 C C . VAL A 1 705 ? 10.469 -117.25 -25.094 1 88.06 705 VAL A C 1
ATOM 5692 O O . VAL A 1 705 ? 11.344 -117.562 -24.297 1 88.06 705 VAL A O 1
ATOM 5695 N N . PHE A 1 706 ? 9.641 -118.125 -25.688 1 89.62 706 PHE A N 1
ATOM 5696 C CA . PHE A 1 706 ? 9.844 -119.562 -25.703 1 89.62 706 PHE A CA 1
ATOM 5697 C C . PHE A 1 706 ? 10.422 -120 -27.031 1 89.62 706 PHE A C 1
ATOM 5699 O O . PHE A 1 706 ? 9.867 -119.688 -28.094 1 89.62 706 PHE A O 1
ATOM 5706 N N . VAL A 1 707 ? 11.547 -120.688 -26.953 1 89.69 707 VAL A N 1
ATOM 5707 C CA . VAL A 1 707 ? 12.203 -121.125 -28.188 1 89.69 707 VAL A CA 1
ATOM 5708 C C . VAL A 1 707 ? 12.164 -122.688 -28.297 1 89.69 707 VAL A C 1
ATOM 5710 O O . VAL A 1 707 ? 12.656 -123.375 -27.406 1 89.69 707 VAL A O 1
ATOM 5713 N N . SER A 1 708 ? 11.508 -123.188 -29.344 1 89.69 708 SER A N 1
ATOM 5714 C CA . SER A 1 708 ? 11.484 -124.562 -29.656 1 89.69 708 SER A CA 1
ATOM 5715 C C . SER A 1 708 ? 12.352 -124.875 -30.875 1 89.69 708 SER A C 1
ATOM 5717 O O . SER A 1 708 ? 12.312 -124.125 -31.875 1 89.69 708 SER A O 1
ATOM 5719 N N . TYR A 1 709 ? 13.219 -125.875 -30.812 1 86.94 709 TYR A N 1
ATOM 5720 C CA . TYR A 1 709 ? 14.141 -126.188 -31.906 1 86.94 709 TYR A CA 1
ATOM 5721 C C . TYR A 1 709 ? 14.328 -127.688 -32.031 1 86.94 709 TYR A C 1
ATOM 5723 O O . TYR A 1 709 ? 14.117 -128.5 -31.094 1 86.94 709 TYR A O 1
ATOM 5731 N N . GLY A 1 710 ? 14.641 -128.125 -33.312 1 81.06 710 GLY A N 1
ATOM 5732 C CA . GLY A 1 710 ? 14.969 -129.5 -33.625 1 81.06 710 GLY A CA 1
ATOM 5733 C C . GLY A 1 710 ? 16.406 -129.875 -33.312 1 81.06 710 GLY A C 1
ATOM 5734 O O . GLY A 1 710 ? 17.188 -129 -32.875 1 81.06 710 GLY A O 1
ATOM 5735 N N . TYR A 1 711 ? 16.797 -131.125 -33.531 1 79.88 711 TYR A N 1
ATOM 5736 C CA . TYR A 1 711 ? 18.125 -131.625 -33.188 1 79.88 711 TYR A CA 1
ATOM 5737 C C . TYR A 1 711 ? 19.203 -131 -34.031 1 79.88 711 TYR A C 1
ATOM 5739 O O . TYR A 1 711 ? 20.266 -130.625 -33.531 1 79.88 711 TYR A O 1
ATOM 5747 N N . ASN A 1 712 ? 18.922 -130.75 -35.25 1 81.19 712 ASN A N 1
ATOM 5748 C CA . ASN A 1 712 ? 19.906 -130.125 -36.188 1 81.19 712 ASN A CA 1
ATOM 5749 C C . ASN A 1 712 ? 20.094 -128.625 -35.969 1 81.19 712 ASN A C 1
ATOM 5751 O O . ASN A 1 712 ? 21.094 -128.125 -36.375 1 81.19 712 ASN A O 1
ATOM 5755 N N . GLY A 1 713 ? 19.156 -128.125 -35.312 1 81.12 713 GLY A N 1
ATOM 5756 C CA . GLY A 1 713 ? 19.25 -126.688 -35.062 1 81.12 713 GLY A CA 1
ATOM 5757 C C . GLY A 1 713 ? 19.812 -126.312 -33.719 1 81.12 713 GLY A C 1
ATOM 5758 O O . GLY A 1 713 ? 20 -125.125 -33.375 1 81.12 713 GLY A O 1
ATOM 5759 N N . TYR A 1 714 ? 20.234 -127.188 -32.969 1 84 714 TYR A N 1
ATOM 5760 C CA . TYR A 1 714 ? 20.656 -127 -31.578 1 84 714 TYR A CA 1
ATOM 5761 C C . TYR A 1 714 ? 21.906 -126.188 -31.5 1 84 714 TYR A C 1
ATOM 5763 O O . TYR A 1 714 ? 21.953 -125.188 -30.703 1 84 714 TYR A O 1
ATOM 5771 N N . THR A 1 715 ? 22.859 -126.438 -32.281 1 81.62 715 THR A N 1
ATOM 5772 C CA . THR A 1 715 ? 24.125 -125.75 -32.188 1 81.62 715 THR A CA 1
ATOM 5773 C C . THR A 1 715 ? 23.906 -124.25 -32.562 1 81.62 715 THR A C 1
ATOM 5775 O O . THR A 1 715 ? 24.453 -123.375 -31.922 1 81.62 715 THR A O 1
ATOM 5778 N N . TRP A 1 716 ? 23.078 -124.062 -33.531 1 85.25 716 TRP A N 1
ATOM 5779 C CA . TRP A 1 716 ? 22.844 -122.688 -33.969 1 85.25 716 TRP A CA 1
ATOM 5780 C C . TRP A 1 716 ? 22.031 -121.938 -32.938 1 85.25 716 TRP A C 1
ATOM 5782 O O . TRP A 1 716 ? 22.312 -120.75 -32.688 1 85.25 716 TRP A O 1
ATOM 5792 N N . VAL A 1 717 ? 21.078 -122.5 -32.406 1 88.06 717 VAL A N 1
ATOM 5793 C CA . VAL A 1 717 ? 20.25 -121.812 -31.406 1 88.06 717 VAL A CA 1
ATOM 5794 C C . VAL A 1 717 ? 21.078 -121.5 -30.172 1 88.06 717 VAL A C 1
ATOM 5796 O O . VAL A 1 717 ? 21 -120.375 -29.656 1 88.06 717 VAL A O 1
ATOM 5799 N N . GLN A 1 718 ? 21.984 -122.375 -29.75 1 83.38 718 GLN A N 1
ATOM 5800 C CA . GLN A 1 718 ? 22.766 -122.125 -28.547 1 83.38 718 GLN A CA 1
ATOM 5801 C C . GLN A 1 718 ? 23.891 -121.125 -28.781 1 83.38 718 GLN A C 1
ATOM 5803 O O . GLN A 1 718 ? 24.172 -120.312 -27.906 1 83.38 718 GLN A O 1
ATOM 5808 N N . SER A 1 719 ? 24.359 -121.125 -29.938 1 82.06 719 SER A N 1
ATOM 5809 C CA . SER A 1 719 ? 25.516 -120.25 -30.172 1 82.06 719 SER A CA 1
ATOM 5810 C C . SER A 1 719 ? 25.109 -118.938 -30.719 1 82.06 719 SER A C 1
ATOM 5812 O O . SER A 1 719 ? 25.719 -117.875 -30.391 1 82.06 719 SER A O 1
ATOM 5814 N N . THR A 1 720 ? 24.047 -118.875 -31.5 1 85.19 720 THR A N 1
ATOM 5815 C CA . THR A 1 720 ? 23.75 -117.625 -32.219 1 85.19 720 THR A CA 1
ATOM 5816 C C . THR A 1 720 ? 22.453 -117 -31.734 1 85.19 720 THR A C 1
ATOM 5818 O O . THR A 1 720 ? 22.422 -115.812 -31.328 1 85.19 720 THR A O 1
ATOM 5821 N N . LEU A 1 721 ? 21.438 -117.75 -31.766 1 87.5 721 LEU A N 1
ATOM 5822 C CA . LEU A 1 721 ? 20.125 -117.188 -31.484 1 87.5 721 LEU A CA 1
ATOM 5823 C C . LEU A 1 721 ? 20.016 -116.75 -30.031 1 87.5 721 LEU A C 1
ATOM 5825 O O . LEU A 1 721 ? 19.547 -115.625 -29.734 1 87.5 721 LEU A O 1
ATOM 5829 N N . ILE A 1 722 ? 20.453 -117.5 -29.094 1 86.88 722 ILE A N 1
ATOM 5830 C CA . ILE A 1 722 ? 20.344 -117.25 -27.672 1 86.88 722 ILE A CA 1
ATOM 5831 C C . ILE A 1 722 ? 21.219 -116 -27.328 1 86.88 722 ILE A C 1
ATOM 5833 O O . ILE A 1 722 ? 20.844 -115.188 -26.516 1 86.88 722 ILE A O 1
ATOM 5837 N N . ASP A 1 723 ? 22.328 -115.938 -27.938 1 84.62 723 ASP A N 1
ATOM 5838 C CA . ASP A 1 723 ? 23.203 -114.812 -27.719 1 84.62 723 ASP A CA 1
ATOM 5839 C C . ASP A 1 723 ? 22.531 -113.5 -28.172 1 84.62 723 ASP A C 1
ATOM 5841 O O . ASP A 1 723 ? 22.609 -112.5 -27.469 1 84.62 723 ASP A O 1
ATOM 5845 N N . LYS A 1 724 ? 21.812 -113.562 -29.203 1 84.25 724 LYS A N 1
ATOM 5846 C CA . LYS A 1 724 ? 21.125 -112.375 -29.703 1 84.25 724 LYS A CA 1
ATOM 5847 C C . LYS A 1 724 ? 19.922 -112.062 -28.828 1 84.25 724 LYS A C 1
ATOM 5849 O O . LYS A 1 724 ? 19.734 -110.875 -28.469 1 84.25 724 LYS A O 1
ATOM 5854 N N . LEU A 1 725 ? 19.203 -113 -28.422 1 87.06 725 LEU A N 1
ATOM 5855 C CA . LEU A 1 725 ? 17.984 -112.812 -27.672 1 87.06 725 LEU A CA 1
ATOM 5856 C C . LEU A 1 725 ? 18.281 -112.375 -26.25 1 87.06 725 LEU A C 1
ATOM 5858 O O . LEU A 1 725 ? 17.672 -111.438 -25.734 1 87.06 725 LEU A O 1
ATOM 5862 N N . GLU A 1 726 ? 19.234 -112.938 -25.547 1 85.38 726 GLU A N 1
ATOM 5863 C CA . GLU A 1 726 ? 19.469 -112.688 -24.125 1 85.38 726 GLU A CA 1
ATOM 5864 C C . GLU A 1 726 ? 20.547 -111.625 -23.938 1 85.38 726 GLU A C 1
ATOM 5866 O O . GLU A 1 726 ? 20.391 -110.688 -23.094 1 85.38 726 GLU A O 1
ATOM 5871 N N . THR A 1 727 ? 21.578 -111.688 -24.734 1 81.62 727 THR A N 1
ATOM 5872 C CA . THR A 1 727 ? 22.688 -110.812 -24.5 1 81.62 727 THR A CA 1
ATOM 5873 C C . THR A 1 727 ? 22.453 -109.5 -25.219 1 81.62 727 THR A C 1
ATOM 5875 O O . THR A 1 727 ? 22.625 -108.375 -24.641 1 81.62 727 THR A O 1
ATOM 5878 N N . GLU A 1 728 ? 22 -109.438 -26.469 1 80.5 728 GLU A N 1
ATOM 5879 C CA . GLU A 1 728 ? 21.875 -108.25 -27.234 1 80.5 728 GLU A CA 1
ATOM 5880 C C . GLU A 1 728 ? 20.531 -107.562 -27 1 80.5 728 GLU A C 1
ATOM 5882 O O . GLU A 1 728 ? 20.453 -106.375 -26.812 1 80.5 728 GLU A O 1
ATOM 5887 N N . TRP A 1 729 ? 19.484 -108.375 -26.891 1 80.44 729 TRP A N 1
ATOM 5888 C CA . TRP A 1 729 ? 18.156 -107.812 -26.828 1 80.44 729 TRP A CA 1
ATOM 5889 C C . TRP A 1 729 ? 17.594 -107.875 -25.406 1 80.44 729 TRP A C 1
ATOM 5891 O O . TRP A 1 729 ? 16.531 -107.312 -25.125 1 80.44 729 TRP A O 1
ATOM 5901 N N . ARG A 1 730 ? 18.281 -108.438 -24.469 1 82.81 730 ARG A N 1
ATOM 5902 C CA . ARG A 1 730 ? 17.984 -108.5 -23.047 1 82.81 730 ARG A CA 1
ATOM 5903 C C . ARG A 1 730 ? 16.578 -109 -22.797 1 82.81 730 ARG A C 1
ATOM 5905 O O . ARG A 1 730 ? 15.812 -108.438 -22.016 1 82.81 730 ARG A O 1
ATOM 5912 N N . LEU A 1 731 ? 16.188 -110.188 -23.438 1 85.06 731 LEU A N 1
ATOM 5913 C CA . LEU A 1 731 ? 14.906 -110.812 -23.25 1 85.06 731 LEU A CA 1
ATOM 5914 C C . LEU A 1 731 ? 15.055 -112.062 -22.375 1 85.06 731 LEU A C 1
ATOM 5916 O O . LEU A 1 731 ? 16.109 -112.75 -22.375 1 85.06 731 LEU A O 1
ATOM 5920 N N . ASN A 1 732 ? 14.086 -112.312 -21.609 1 86.88 732 ASN A N 1
ATOM 5921 C CA . ASN A 1 732 ? 14.055 -113.562 -20.828 1 86.88 732 ASN A CA 1
ATOM 5922 C C . ASN A 1 732 ? 13.609 -114.75 -21.656 1 86.88 732 ASN A C 1
ATOM 5924 O O . ASN A 1 732 ? 12.453 -114.812 -22.094 1 86.88 732 ASN A O 1
ATOM 5928 N N . VAL A 1 733 ? 14.484 -115.75 -21.922 1 87.69 733 VAL A N 1
ATOM 5929 C CA . VAL A 1 733 ? 14.227 -116.812 -22.859 1 87.69 733 VAL A CA 1
ATOM 5930 C C . VAL A 1 733 ? 14.008 -118.125 -22.078 1 87.69 733 VAL A C 1
ATOM 5932 O O . VAL A 1 733 ? 14.711 -118.375 -21.109 1 87.69 733 VAL A O 1
ATOM 5935 N N . CYS A 1 734 ? 13.031 -118.812 -22.516 1 89.56 734 CYS A N 1
ATOM 5936 C CA . CYS A 1 734 ? 12.758 -120.188 -21.984 1 89.56 734 CYS A CA 1
ATOM 5937 C C . CYS A 1 734 ? 13.148 -121.25 -22.984 1 89.56 734 CYS A C 1
ATOM 5939 O O . CYS A 1 734 ? 12.703 -121.25 -24.125 1 89.56 734 CYS A O 1
ATOM 5941 N N . LEU A 1 735 ? 14.031 -122.125 -22.469 1 87 735 LEU A N 1
ATOM 5942 C CA . LEU A 1 735 ? 14.492 -123.25 -23.266 1 87 735 LEU A CA 1
ATOM 5943 C C . LEU A 1 735 ? 14.195 -124.562 -22.562 1 87 735 LEU A C 1
ATOM 5945 O O . LEU A 1 735 ? 14.25 -124.625 -21.344 1 87 735 LEU A O 1
ATOM 5949 N N . GLU A 1 736 ? 13.953 -125.562 -23.391 1 84.06 736 GLU A N 1
ATOM 5950 C CA . GLU A 1 736 ? 13.641 -126.875 -22.844 1 84.06 736 GLU A CA 1
ATOM 5951 C C . GLU A 1 736 ? 14.844 -127.438 -22.109 1 84.06 736 GLU A C 1
ATOM 5953 O O . GLU A 1 736 ? 14.703 -128 -21 1 84.06 736 GLU A O 1
ATOM 5958 N N . ASP A 1 737 ? 16.016 -127.375 -22.641 1 80.06 737 ASP A N 1
ATOM 5959 C CA . ASP A 1 737 ? 17.203 -128 -22.094 1 80.06 737 ASP A CA 1
ATOM 5960 C C . ASP A 1 737 ? 17.703 -127.312 -20.844 1 80.06 737 ASP A C 1
ATOM 5962 O O . ASP A 1 737 ? 18.312 -127.875 -19.969 1 80.06 737 ASP A O 1
ATOM 5966 N N . ARG A 1 738 ? 17.359 -125.938 -20.75 1 82.25 738 ARG A N 1
ATOM 5967 C CA . ARG A 1 738 ? 17.938 -125.125 -19.672 1 82.25 738 ARG A CA 1
ATOM 5968 C C . ARG A 1 738 ? 16.906 -124.938 -18.562 1 82.25 738 ARG A C 1
ATOM 5970 O O . ARG A 1 738 ? 17.234 -124.938 -17.375 1 82.25 738 ARG A O 1
ATOM 5977 N N . ASN A 1 739 ? 15.594 -124.75 -18.828 1 83 739 ASN A N 1
ATOM 5978 C CA . ASN A 1 739 ? 14.609 -124.25 -17.875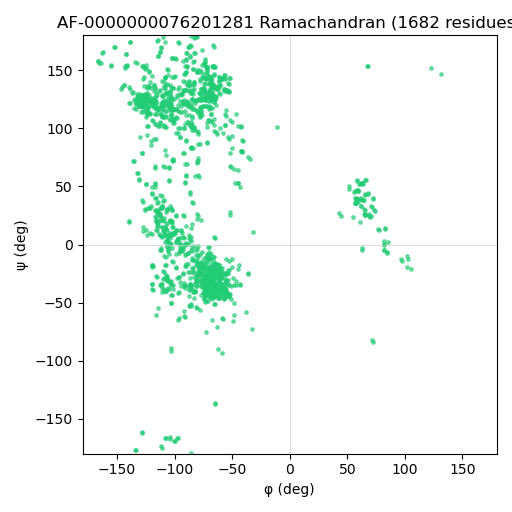 1 83 739 ASN A CA 1
ATOM 5979 C C . ASN A 1 739 ? 13.664 -125.375 -17.422 1 83 739 ASN A C 1
ATOM 5981 O O . ASN A 1 739 ? 12.906 -125.188 -16.469 1 83 739 ASN A O 1
ATOM 5985 N N . PHE A 1 740 ? 13.688 -126.5 -18.031 1 80.19 740 PHE A N 1
ATOM 5986 C CA . PHE A 1 740 ? 12.805 -127.562 -17.641 1 80.19 740 PHE A CA 1
ATOM 5987 C C . PHE A 1 740 ? 13.414 -128.375 -16.484 1 80.19 740 PHE A C 1
ATOM 5989 O O . PHE A 1 740 ? 14.617 -128.625 -16.484 1 80.19 740 PHE A O 1
ATOM 5996 N N . VAL A 1 741 ? 12.758 -128.625 -15.453 1 77.12 741 VAL A N 1
ATOM 5997 C CA . VAL A 1 741 ? 13.211 -129.25 -14.273 1 77.12 741 VAL A CA 1
ATOM 5998 C C . VAL A 1 741 ? 13.008 -130.75 -14.477 1 77.12 741 VAL A C 1
ATOM 6000 O O . VAL A 1 741 ? 11.945 -131.25 -14.945 1 77.12 741 VAL A O 1
ATOM 6003 N N . GLY A 1 742 ? 14.023 -131.625 -14.172 1 75.12 742 GLY A N 1
ATOM 6004 C CA . GLY A 1 742 ? 13.977 -133 -14.25 1 75.12 742 GLY A CA 1
ATOM 6005 C C . GLY A 1 742 ? 12.992 -133.625 -13.273 1 75.12 742 GLY A C 1
ATOM 6006 O O . GLY A 1 742 ? 12.836 -133.125 -12.148 1 75.12 742 GLY A O 1
ATOM 6007 N N . GLY A 1 743 ? 12.047 -134.75 -13.688 1 69.88 743 GLY A N 1
ATOM 6008 C CA . GLY A 1 743 ? 11.117 -135.5 -12.82 1 69.88 743 GLY A CA 1
ATOM 6009 C C . GLY A 1 743 ? 9.68 -135 -12.992 1 69.88 743 GLY A C 1
ATOM 6010 O O . GLY A 1 743 ? 8.75 -135.625 -12.477 1 69.88 743 GLY A O 1
ATOM 6011 N N . ARG A 1 744 ? 9.492 -133.875 -13.492 1 69.81 744 ARG A N 1
ATOM 6012 C CA . ARG A 1 744 ? 8.133 -133.375 -13.75 1 69.81 744 ARG A CA 1
ATOM 6013 C C . ARG A 1 744 ? 7.703 -133.75 -15.172 1 69.81 744 ARG A C 1
ATOM 6015 O O . ARG A 1 744 ? 8.547 -134 -16.047 1 69.81 744 ARG A O 1
ATOM 6022 N N . SER A 1 745 ? 6.406 -133.875 -15.375 1 78.06 745 SER A N 1
ATOM 6023 C CA . SER A 1 745 ? 5.863 -134.125 -16.688 1 78.06 745 SER A CA 1
ATOM 6024 C C . SER A 1 745 ? 6.254 -133.125 -17.734 1 78.06 745 SER A C 1
ATOM 6026 O O . SER A 1 745 ? 6.031 -131.875 -17.547 1 78.06 745 SER A O 1
ATOM 6028 N N . ILE A 1 746 ? 6.957 -133.5 -18.734 1 78.25 746 ILE A N 1
ATOM 6029 C CA . ILE A 1 746 ? 7.426 -132.625 -19.812 1 78.25 746 ILE A CA 1
ATOM 6030 C C . ILE A 1 746 ? 6.238 -132 -20.469 1 78.25 746 ILE A C 1
ATOM 6032 O O . ILE A 1 746 ? 6.336 -130.75 -20.844 1 78.25 746 ILE A O 1
ATOM 6036 N N . TYR A 1 747 ? 5.105 -132.625 -20.484 1 79.25 747 TYR A N 1
ATOM 6037 C CA . TYR A 1 747 ? 3.908 -132.125 -21.094 1 79.25 747 TYR A CA 1
ATOM 6038 C C . TYR A 1 747 ? 3.441 -130.875 -20.297 1 79.25 747 TYR A C 1
ATOM 6040 O O . TYR A 1 747 ? 3.125 -129.75 -20.891 1 79.25 747 TYR A O 1
ATOM 6048 N N . GLU A 1 748 ? 3.527 -131 -19.125 1 79.81 748 GLU A N 1
ATOM 6049 C CA . GLU A 1 748 ? 3.078 -129.875 -18.281 1 79.81 748 GLU A CA 1
ATOM 6050 C C . GLU A 1 748 ? 4.047 -128.75 -18.344 1 79.81 748 GLU A C 1
ATOM 6052 O O . GLU A 1 748 ? 3.621 -127.562 -18.344 1 79.81 748 GLU A O 1
ATOM 6057 N N . GLN A 1 749 ? 5.23 -129 -18.438 1 82.31 749 GLN A N 1
ATOM 6058 C CA . GLN A 1 749 ? 6.23 -127.938 -18.469 1 82.31 749 GLN A CA 1
ATOM 6059 C C . GLN A 1 749 ? 6.191 -127.188 -19.781 1 82.31 749 GLN A C 1
ATOM 6061 O O . GLN A 1 749 ? 6.371 -126 -19.812 1 82.31 749 GLN A O 1
ATOM 6066 N N . ILE A 1 750 ? 5.922 -127.875 -20.828 1 81.62 750 ILE A N 1
ATOM 6067 C CA . ILE A 1 750 ? 5.781 -127.25 -22.125 1 81.62 750 ILE A CA 1
ATOM 6068 C C . ILE A 1 750 ? 4.566 -126.312 -22.109 1 81.62 750 ILE A C 1
ATOM 6070 O O . ILE A 1 750 ? 4.656 -125.188 -22.516 1 81.62 750 ILE A O 1
ATOM 6074 N N . ALA A 1 751 ? 3.459 -126.875 -21.672 1 80.94 751 ALA A N 1
ATOM 6075 C CA . ALA A 1 751 ? 2.227 -126.125 -21.609 1 80.94 751 ALA A CA 1
ATOM 6076 C C . ALA A 1 751 ? 2.4 -124.875 -20.719 1 80.94 751 ALA A C 1
ATOM 6078 O O . ALA A 1 751 ? 1.971 -123.75 -21.078 1 80.94 751 ALA A O 1
ATOM 6079 N N . HIS A 1 752 ? 3.057 -125.062 -19.688 1 82.62 752 HIS A N 1
ATOM 6080 C CA . HIS A 1 752 ? 3.293 -124 -18.75 1 82.62 752 HIS A CA 1
ATOM 6081 C C . HIS A 1 752 ? 4.23 -122.938 -19.344 1 82.62 752 HIS A C 1
ATOM 6083 O O . HIS A 1 752 ? 3.986 -121.75 -19.219 1 82.62 752 HIS A O 1
ATOM 6089 N N . SER A 1 753 ? 5.297 -123.312 -19.969 1 86.12 753 SER A N 1
ATOM 6090 C CA . SER A 1 753 ? 6.281 -122.438 -20.531 1 86.12 753 SER A CA 1
ATOM 6091 C C . SER A 1 753 ? 5.699 -121.625 -21.703 1 86.12 753 SER A C 1
ATOM 6093 O O . SER A 1 753 ? 5.953 -120.438 -21.844 1 86.12 753 SER A O 1
ATOM 6095 N N . ILE A 1 754 ? 4.891 -122.25 -22.469 1 84.12 754 ILE A N 1
ATOM 6096 C CA . ILE A 1 754 ? 4.277 -121.625 -23.609 1 84.12 754 ILE A CA 1
ATOM 6097 C C . ILE A 1 754 ? 3.227 -120.625 -23.125 1 84.12 754 ILE A C 1
ATOM 6099 O O . ILE A 1 754 ? 3.164 -119.5 -23.609 1 84.12 754 ILE A O 1
ATOM 6103 N N . SER A 1 755 ? 2.461 -120.938 -22.125 1 79.88 755 SER A N 1
ATOM 6104 C CA . SER A 1 755 ? 1.412 -120.062 -21.609 1 79.88 755 SER A CA 1
ATOM 6105 C C . SER A 1 755 ? 2.004 -118.938 -20.828 1 79.88 755 SER A C 1
ATOM 6107 O O . SER A 1 755 ? 1.387 -117.812 -20.75 1 79.88 755 SER A O 1
ATOM 6109 N N . ARG A 1 756 ? 3.186 -119.062 -20.375 1 80.75 756 ARG A N 1
ATOM 6110 C CA . ARG A 1 756 ? 3.781 -118 -19.562 1 80.75 756 ARG A CA 1
ATOM 6111 C C . ARG A 1 756 ? 4.844 -117.25 -20.344 1 80.75 756 ARG A C 1
ATOM 6113 O O . ARG A 1 756 ? 5.66 -116.5 -19.766 1 80.75 756 ARG A O 1
ATOM 6120 N N . SER A 1 757 ? 4.902 -117.438 -21.609 1 82.69 757 SER A N 1
ATOM 6121 C CA . SER A 1 757 ? 5.809 -116.688 -22.469 1 82.69 757 SER A CA 1
ATOM 6122 C C . SER A 1 757 ? 5.047 -115.75 -23.359 1 82.69 757 SER A C 1
ATOM 6124 O O . SER A 1 757 ? 3.953 -116.062 -23.844 1 82.69 757 SER A O 1
ATOM 6126 N N . ARG A 1 758 ? 5.641 -114.562 -23.516 1 80.25 758 ARG A N 1
ATOM 6127 C CA . ARG A 1 758 ? 5 -113.5 -24.297 1 80.25 758 ARG A CA 1
ATOM 6128 C C . ARG A 1 758 ? 5.004 -113.875 -25.781 1 80.25 758 ARG A C 1
ATOM 6130 O O . ARG A 1 758 ? 4.027 -113.625 -26.5 1 80.25 758 ARG A O 1
ATOM 6137 N N . HIS A 1 759 ? 6.164 -114.375 -26.297 1 85.25 759 HIS A N 1
ATOM 6138 C CA . HIS A 1 759 ? 6.336 -114.812 -27.688 1 85.25 759 HIS A CA 1
ATOM 6139 C C . HIS A 1 759 ? 6.84 -116.25 -27.781 1 85.25 759 HIS A C 1
ATOM 6141 O O . HIS A 1 759 ? 7.496 -116.688 -26.859 1 85.25 759 HIS A O 1
ATOM 6147 N N . ILE A 1 760 ? 6.469 -116.875 -28.906 1 86.62 760 ILE A N 1
ATOM 6148 C CA . ILE A 1 760 ? 6.93 -118.25 -29.172 1 86.62 760 ILE A CA 1
ATOM 6149 C C . ILE A 1 760 ? 7.711 -118.25 -30.484 1 86.62 760 ILE A C 1
ATOM 6151 O O . ILE A 1 760 ? 7.246 -117.75 -31.5 1 86.62 760 ILE A O 1
ATOM 6155 N N . ILE A 1 761 ? 8.938 -118.75 -30.438 1 88.56 761 ILE A N 1
ATOM 6156 C CA . ILE A 1 761 ? 9.766 -118.938 -31.625 1 88.56 761 ILE A CA 1
ATOM 6157 C C . ILE A 1 761 ? 9.969 -120.375 -31.953 1 88.56 761 ILE A C 1
ATOM 6159 O O . ILE A 1 761 ? 10.43 -121.188 -31.094 1 88.56 761 ILE A O 1
ATOM 6163 N N . PHE A 1 762 ? 9.578 -120.812 -33.125 1 88.44 762 PHE A N 1
ATOM 6164 C CA . PHE A 1 762 ? 9.867 -122.125 -33.625 1 88.44 762 PHE A CA 1
ATOM 6165 C C . PHE A 1 762 ? 11.023 -122.125 -34.625 1 88.44 762 PHE A C 1
ATOM 6167 O O . PHE A 1 762 ? 10.914 -121.5 -35.688 1 88.44 762 PHE A O 1
ATOM 6174 N N . VAL A 1 763 ? 12.117 -122.625 -34.25 1 88.75 763 VAL A N 1
ATOM 6175 C CA . VAL A 1 763 ? 13.234 -122.812 -35.188 1 88.75 763 VAL A CA 1
ATOM 6176 C C . VAL A 1 763 ? 13.133 -124.125 -35.906 1 88.75 763 VAL A C 1
ATOM 6178 O O . VAL A 1 763 ? 13.383 -125.188 -35.312 1 88.75 763 VAL A O 1
ATOM 6181 N N . VAL A 1 764 ? 12.672 -124 -37.188 1 86.81 764 VAL A N 1
ATOM 6182 C CA . VAL A 1 764 ? 12.312 -125.188 -37.938 1 86.81 764 VAL A CA 1
ATOM 6183 C C . VAL A 1 764 ? 13.453 -125.625 -38.844 1 86.81 764 VAL A C 1
ATOM 6185 O O . VAL A 1 764 ? 13.898 -124.812 -39.688 1 86.81 764 VAL A O 1
ATOM 6188 N N . THR A 1 765 ? 14.016 -126.812 -38.562 1 83.94 765 THR A N 1
ATOM 6189 C CA . THR A 1 765 ? 14.984 -127.5 -39.406 1 83.94 765 THR A CA 1
ATOM 6190 C C . THR A 1 765 ? 14.383 -128.75 -40.094 1 83.94 765 THR A C 1
ATOM 6192 O O . THR A 1 765 ? 13.227 -129 -39.844 1 83.94 765 THR A O 1
ATOM 6195 N N . SER A 1 766 ? 15.102 -129.375 -40.938 1 79.62 766 SER A N 1
ATOM 6196 C CA . SER A 1 766 ? 14.602 -130.625 -41.688 1 79.62 766 SER A CA 1
ATOM 6197 C C . SER A 1 766 ? 14.133 -131.75 -40.75 1 79.62 766 SER A C 1
ATOM 6199 O O . SER A 1 766 ? 13.211 -132.5 -41.094 1 79.62 766 SER A O 1
ATOM 6201 N N . ASP A 1 767 ? 14.656 -131.75 -39.5 1 81.19 767 ASP A N 1
ATOM 6202 C CA . ASP A 1 767 ? 14.328 -132.75 -38.562 1 81.19 767 ASP A CA 1
ATOM 6203 C C . ASP A 1 767 ? 13.453 -132.25 -37.438 1 81.19 767 ASP A C 1
ATOM 6205 O O . ASP A 1 767 ? 13.344 -133 -36.406 1 81.19 767 ASP A O 1
ATOM 6209 N N . PHE A 1 768 ? 12.719 -131.125 -37.531 1 81.62 768 PHE A N 1
ATOM 6210 C CA . PHE A 1 768 ? 12.008 -130.625 -36.406 1 81.62 768 PHE A CA 1
ATOM 6211 C C . PHE A 1 768 ? 10.891 -131.5 -35.938 1 81.62 768 PHE A C 1
ATOM 6213 O O . PHE A 1 768 ? 10.719 -131.625 -34.719 1 81.62 768 PHE A O 1
ATOM 6220 N N . MET A 1 769 ? 10.148 -132.125 -36.844 1 79.44 769 MET A N 1
ATOM 6221 C CA . MET A 1 769 ? 9 -133 -36.469 1 79.44 769 MET A CA 1
ATOM 6222 C C . MET A 1 769 ? 9.453 -134.25 -35.875 1 79.44 769 MET A C 1
ATOM 6224 O O . MET A 1 769 ? 8.648 -135 -35.344 1 79.44 769 MET A O 1
ATOM 6228 N N . SER A 1 770 ? 10.742 -134.5 -35.969 1 79.38 770 SER A N 1
ATOM 6229 C CA . SER A 1 770 ? 11.281 -135.75 -35.375 1 79.38 770 SER A CA 1
ATOM 6230 C C . SER A 1 770 ? 11.57 -135.5 -33.906 1 79.38 770 SER A C 1
ATOM 6232 O O . SER A 1 770 ? 11.828 -136.5 -33.188 1 79.38 770 SER A O 1
ATOM 6234 N N . LYS A 1 771 ? 11.562 -134.25 -33.406 1 78.88 771 LYS A N 1
ATOM 6235 C CA . LYS A 1 771 ? 11.711 -134 -31.984 1 78.88 771 LYS A CA 1
ATOM 6236 C C . LYS A 1 771 ? 10.523 -134.5 -31.188 1 78.88 771 LYS A C 1
ATOM 6238 O O . LYS A 1 771 ? 9.375 -134.375 -31.609 1 78.88 771 LYS A O 1
ATOM 6243 N N . PRO A 1 772 ? 10.953 -135.25 -30.141 1 77.81 772 PRO A N 1
ATOM 6244 C CA . PRO A 1 772 ? 9.828 -135.625 -29.312 1 77.81 772 PRO A CA 1
ATOM 6245 C C . PRO A 1 772 ? 8.945 -134.5 -28.812 1 77.81 772 PRO A C 1
ATOM 6247 O O . PRO A 1 772 ? 9.445 -133.375 -28.547 1 77.81 772 PRO A O 1
ATOM 6250 N N . PHE A 1 773 ? 7.641 -134.5 -28.875 1 81.12 773 PHE A N 1
ATOM 6251 C CA . PHE A 1 773 ? 6.613 -133.625 -28.344 1 81.12 773 PHE A CA 1
ATOM 6252 C C . PHE A 1 773 ? 6.434 -132.375 -29.25 1 81.12 773 PHE A C 1
ATOM 6254 O O . PHE A 1 773 ? 5.805 -131.375 -28.859 1 81.12 773 PHE A O 1
ATOM 6261 N N . ALA A 1 774 ? 7.145 -132.25 -30.406 1 81.19 774 ALA A N 1
ATOM 6262 C CA . ALA A 1 774 ? 7.023 -131.125 -31.312 1 81.19 774 ALA A CA 1
ATOM 6263 C C . ALA A 1 774 ? 5.559 -130.875 -31.656 1 81.19 774 ALA A C 1
ATOM 6265 O O . ALA A 1 774 ? 5.117 -129.625 -31.625 1 81.19 774 ALA A O 1
ATOM 6266 N N . ALA A 1 775 ? 4.895 -131.875 -31.969 1 78.94 775 ALA A N 1
ATOM 6267 C CA . ALA A 1 775 ? 3.477 -131.75 -32.312 1 78.94 775 ALA A CA 1
ATOM 6268 C C . ALA A 1 775 ? 2.699 -131.125 -31.109 1 78.94 775 ALA A C 1
ATOM 6270 O O . ALA A 1 775 ? 1.817 -130.375 -31.297 1 78.94 775 ALA A O 1
ATOM 6271 N N . TYR A 1 776 ? 3.021 -131.5 -30.016 1 82.25 776 TYR A N 1
ATOM 6272 C CA . TYR A 1 776 ? 2.367 -131.125 -28.812 1 82.25 776 TYR A CA 1
ATOM 6273 C C . TYR A 1 776 ? 2.701 -129.625 -28.562 1 82.25 776 TYR A C 1
ATOM 6275 O O . TYR A 1 776 ? 1.83 -128.75 -28.188 1 82.25 776 TYR A O 1
ATOM 6283 N N . GLU A 1 777 ? 3.895 -129.125 -28.75 1 86 777 GLU A N 1
ATOM 6284 C CA . GLU A 1 777 ? 4.293 -127.812 -28.609 1 86 777 GLU A CA 1
ATOM 6285 C C . GLU A 1 777 ? 3.516 -126.875 -29.578 1 86 777 GLU A C 1
ATOM 6287 O O . GLU A 1 777 ? 3.072 -125.812 -29.203 1 86 777 GLU A O 1
ATOM 6292 N N . ILE A 1 778 ? 3.334 -127.438 -30.734 1 80.31 778 ILE A N 1
ATOM 6293 C CA . ILE A 1 778 ? 2.615 -126.625 -31.75 1 80.31 778 ILE A CA 1
ATOM 6294 C C . ILE A 1 778 ? 1.143 -126.562 -31.359 1 80.31 778 ILE A C 1
ATOM 6296 O O . ILE A 1 778 ? 0.552 -125.438 -31.469 1 80.31 778 ILE A O 1
ATOM 6300 N N . ASP A 1 779 ? 0.606 -127.562 -30.891 1 79.06 779 ASP A N 1
ATOM 6301 C CA . ASP A 1 779 ? -0.789 -127.562 -30.469 1 79.06 779 ASP A CA 1
ATOM 6302 C C . ASP A 1 779 ? -0.988 -126.625 -29.266 1 79.06 779 ASP A C 1
ATOM 6304 O O . ASP A 1 779 ? -1.983 -125.875 -29.203 1 79.06 779 ASP A O 1
ATOM 6308 N N . GLN A 1 780 ? -0.105 -126.625 -28.406 1 82.44 780 GLN A N 1
ATOM 6309 C CA . GLN A 1 780 ? -0.199 -125.75 -27.25 1 82.44 780 GLN A CA 1
ATOM 6310 C C . GLN A 1 780 ? -0.031 -124.312 -27.641 1 82.44 780 GLN A C 1
ATOM 6312 O O . GLN A 1 780 ? -0.681 -123.438 -27.078 1 82.44 780 GLN A O 1
ATOM 6317 N N . ALA A 1 781 ? 0.844 -124.062 -28.547 1 80.38 781 ALA A N 1
ATOM 6318 C CA . ALA A 1 781 ? 1.018 -122.688 -29.031 1 80.38 781 ALA A CA 1
ATOM 6319 C C . ALA A 1 781 ? -0.248 -122.188 -29.719 1 80.38 781 ALA A C 1
ATOM 6321 O O . ALA A 1 781 ? -0.63 -121 -29.578 1 80.38 781 ALA A O 1
ATOM 6322 N N . LYS A 1 782 ? -0.962 -123.062 -30.453 1 75.81 782 LYS A N 1
ATOM 6323 C CA . LYS A 1 782 ? -2.242 -122.75 -31.078 1 75.81 782 LYS A CA 1
ATOM 6324 C C . LYS A 1 782 ? -3.283 -122.375 -30.016 1 75.81 782 LYS A C 1
ATOM 6326 O O . LYS A 1 782 ? -4.02 -121.438 -30.188 1 75.81 782 LYS A O 1
ATOM 6331 N N . GLU A 1 783 ? -3.266 -123.125 -29.062 1 74.62 783 GLU A N 1
ATOM 6332 C CA . GLU A 1 783 ? -4.227 -122.875 -28 1 74.62 783 GLU A CA 1
ATOM 6333 C C . GLU A 1 783 ? -3.918 -121.625 -27.234 1 74.62 783 GLU A C 1
ATOM 6335 O O . GLU A 1 783 ? -4.828 -120.875 -26.922 1 74.62 783 GLU A O 1
ATOM 6340 N N . ALA A 1 784 ? -2.703 -121.438 -26.984 1 74.69 784 ALA A N 1
ATOM 6341 C CA . ALA A 1 784 ? -2.311 -120.25 -26.266 1 74.69 784 ALA A CA 1
ATOM 6342 C C . ALA A 1 784 ? -2.631 -119 -27.078 1 74.69 784 ALA A C 1
ATOM 6344 O O . ALA A 1 784 ? -3.088 -118 -26.516 1 74.69 784 ALA A O 1
ATOM 6345 N N . LYS A 1 785 ? -2.471 -119.062 -28.297 1 71.44 785 LYS A N 1
ATOM 6346 C CA . LYS A 1 785 ? -2.779 -117.938 -29.188 1 71.44 785 LYS A CA 1
ATOM 6347 C C . LYS A 1 785 ? -4.277 -117.688 -29.219 1 71.44 785 LYS A C 1
ATOM 6349 O O . LYS A 1 785 ? -4.695 -116.5 -29.312 1 71.44 785 LYS A O 1
ATOM 6354 N N . SER A 1 786 ? -5.102 -118.625 -29.203 1 67.69 786 SER A N 1
ATOM 6355 C CA . SER A 1 786 ? -6.551 -118.5 -29.203 1 67.69 786 SER A CA 1
ATOM 6356 C C . SER A 1 786 ? -7.039 -117.812 -27.906 1 67.69 786 SER A C 1
ATOM 6358 O O . SER A 1 786 ? -7.996 -117.062 -27.922 1 67.69 786 SER A O 1
ATOM 6360 N N . TYR A 1 787 ? -6.34 -118.062 -26.844 1 64.88 787 TYR A N 1
ATOM 6361 C CA . TYR A 1 787 ? -6.766 -117.562 -25.562 1 64.88 787 TYR A CA 1
ATOM 6362 C C . TYR A 1 787 ? -6.141 -116.188 -25.297 1 64.88 787 TYR A C 1
ATOM 6364 O O . TYR A 1 787 ? -6.746 -115.375 -24.641 1 64.88 787 TYR A O 1
ATOM 6372 N N . ARG A 1 788 ? -4.949 -116 -25.75 1 61.81 788 ARG A N 1
ATOM 6373 C CA . ARG A 1 788 ? -4.234 -114.75 -25.484 1 61.81 788 ARG A CA 1
ATOM 6374 C C . ARG A 1 788 ? -3.883 -114.062 -26.781 1 61.81 788 ARG A C 1
ATOM 6376 O O . ARG A 1 788 ? -2.859 -114.375 -27.406 1 61.81 788 ARG A O 1
ATOM 6383 N N . THR A 1 789 ? -4.766 -113.25 -27.25 1 61.31 789 THR A N 1
ATOM 6384 C CA . THR A 1 789 ? -4.711 -112.562 -28.531 1 61.31 789 THR A CA 1
ATOM 6385 C C . THR A 1 789 ? -3.396 -111.812 -28.672 1 61.31 789 THR A C 1
ATOM 6387 O O . THR A 1 789 ? -2.975 -111.5 -29.797 1 61.31 789 THR A O 1
ATOM 6390 N N . LEU A 1 790 ? -2.773 -111.688 -27.609 1 60.69 790 LEU A N 1
ATOM 6391 C CA . LEU A 1 790 ? -1.599 -110.875 -27.656 1 60.69 790 LEU A CA 1
ATOM 6392 C C . LEU A 1 790 ? -0.327 -111.688 -27.844 1 60.69 790 LEU A C 1
ATOM 6394 O O . LEU A 1 790 ? 0.747 -111.125 -28.078 1 60.69 790 LEU A O 1
ATOM 6398 N N . GLN A 1 791 ? -0.291 -113 -27.812 1 70.5 791 GLN A N 1
ATOM 6399 C CA . GLN A 1 791 ? 0.892 -113.875 -27.969 1 70.5 791 GLN A CA 1
ATOM 6400 C C . GLN A 1 791 ? 1.228 -114.062 -29.438 1 70.5 791 GLN A C 1
ATOM 6402 O O . GLN A 1 791 ? 0.344 -114.375 -30.25 1 70.5 791 GLN A O 1
ATOM 6407 N N . LYS A 1 792 ? 2.441 -113.75 -29.812 1 76.88 792 LYS A N 1
ATOM 6408 C CA . LYS A 1 792 ? 2.883 -113.938 -31.203 1 76.88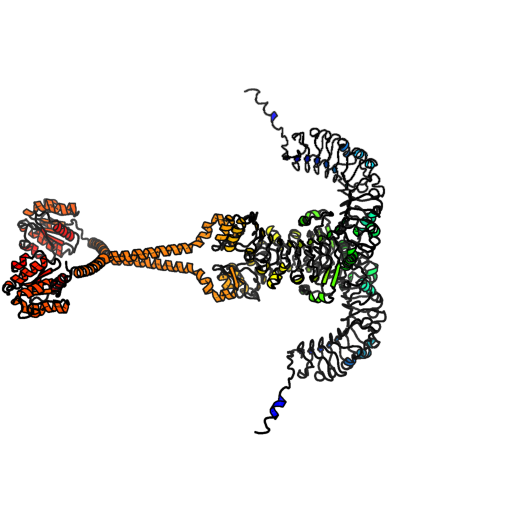 792 LYS A CA 1
ATOM 6409 C C . LYS A 1 792 ? 3.752 -115.125 -31.375 1 76.88 792 LYS A C 1
ATOM 6411 O O . LYS A 1 792 ? 4.594 -115.438 -30.531 1 76.88 792 LYS A O 1
ATOM 6416 N N . VAL A 1 793 ? 3.404 -115.875 -32.5 1 80.94 793 VAL A N 1
ATOM 6417 C CA . VAL A 1 793 ? 4.199 -117.062 -32.844 1 80.94 793 VAL A CA 1
ATOM 6418 C C . VAL A 1 793 ? 5.078 -116.75 -34.062 1 80.94 793 VAL A C 1
ATOM 6420 O O . VAL A 1 793 ? 4.59 -116.25 -35.062 1 80.94 793 VAL A O 1
ATOM 6423 N N . ILE A 1 794 ? 6.43 -116.875 -33.906 1 84.44 794 ILE A N 1
ATOM 6424 C CA . ILE A 1 794 ? 7.398 -116.625 -34.938 1 84.44 794 ILE A CA 1
ATOM 6425 C C . ILE A 1 794 ? 8.07 -117.938 -35.375 1 84.44 794 ILE A C 1
ATOM 6427 O O . ILE A 1 794 ? 8.531 -118.688 -34.531 1 84.44 794 ILE A O 1
ATOM 6431 N N . ILE A 1 795 ? 8.047 -118.125 -36.688 1 85.31 795 ILE A N 1
ATOM 6432 C CA . ILE A 1 795 ? 8.703 -119.312 -37.219 1 85.31 795 ILE A CA 1
ATOM 6433 C C . ILE A 1 795 ? 10.016 -118.938 -37.906 1 85.31 795 ILE A C 1
ATOM 6435 O O . ILE A 1 795 ? 10.031 -118.062 -38.781 1 85.31 795 ILE A O 1
ATOM 6439 N N . VAL A 1 796 ? 11.078 -119.438 -37.438 1 85.81 796 VAL A N 1
ATOM 6440 C CA . VAL A 1 796 ? 12.398 -119.25 -38.031 1 85.81 796 VAL A CA 1
ATOM 6441 C C . VAL A 1 796 ? 12.789 -120.5 -38.844 1 85.81 796 VAL A C 1
ATOM 6443 O O . VAL A 1 796 ? 13.008 -121.562 -38.281 1 85.81 796 VAL A O 1
ATOM 6446 N N . ALA A 1 797 ? 12.742 -120.375 -40.125 1 84.69 797 ALA A N 1
ATOM 6447 C CA . ALA A 1 797 ? 13.148 -121.438 -41.031 1 84.69 797 ALA A CA 1
ATOM 6448 C C . ALA A 1 797 ? 14.656 -121.5 -41.219 1 84.69 797 ALA A C 1
ATOM 6450 O O . ALA A 1 797 ? 15.211 -120.625 -41.906 1 84.69 797 ALA A O 1
ATOM 6451 N N . LEU A 1 798 ? 15.305 -122.375 -40.5 1 81.69 798 LEU A N 1
ATOM 6452 C CA . LEU A 1 798 ? 16.766 -122.5 -40.562 1 81.69 798 LEU A CA 1
ATOM 6453 C C . LEU A 1 798 ? 17.172 -123.5 -41.594 1 81.69 798 LEU A C 1
ATOM 6455 O O . LEU A 1 798 ? 16.906 -124.688 -41.406 1 81.69 798 LEU A O 1
ATOM 6459 N N . ASP A 1 799 ? 17.828 -123.188 -42.656 1 76.69 799 ASP A N 1
ATOM 6460 C CA . ASP A 1 799 ? 18.375 -124 -43.75 1 76.69 799 ASP A CA 1
ATOM 6461 C C . ASP A 1 799 ? 17.297 -124.875 -44.406 1 76.69 799 ASP A C 1
ATOM 6463 O O . ASP A 1 799 ? 17.562 -126 -44.844 1 76.69 799 ASP A O 1
ATOM 6467 N N . ILE A 1 800 ? 15.992 -124.5 -44.312 1 77 800 ILE A N 1
ATOM 6468 C CA . ILE A 1 800 ? 14.891 -125.188 -44.969 1 77 800 ILE A CA 1
ATOM 6469 C C . ILE A 1 800 ? 14.07 -124.188 -45.781 1 77 800 ILE A C 1
ATOM 6471 O O . ILE A 1 800 ? 13.992 -123 -45.406 1 77 800 ILE A O 1
ATOM 6475 N N . CYS A 1 801 ? 13.656 -124.625 -46.844 1 71.81 801 CYS A N 1
ATOM 6476 C CA . CYS A 1 801 ? 12.812 -123.75 -47.688 1 71.81 801 CYS A CA 1
ATOM 6477 C C . CYS A 1 801 ? 11.398 -123.688 -47.125 1 71.81 801 CYS A C 1
ATOM 6479 O O . CYS A 1 801 ? 10.93 -124.562 -46.438 1 71.81 801 CYS A O 1
ATOM 6481 N N . ILE A 1 802 ? 10.57 -122.562 -47.25 1 68.81 802 ILE A N 1
ATOM 6482 C CA . ILE A 1 802 ? 9.25 -122.25 -46.719 1 68.81 802 ILE A CA 1
ATOM 6483 C C . ILE A 1 802 ? 8.266 -123.312 -47.094 1 68.81 802 ILE A C 1
ATOM 6485 O O . ILE A 1 802 ? 7.375 -123.688 -46.312 1 68.81 802 ILE A O 1
ATOM 6489 N N . GLN A 1 803 ? 8.438 -124.062 -48.156 1 69.31 803 GLN A N 1
ATOM 6490 C CA . GLN A 1 803 ? 7.539 -125.125 -48.625 1 69.31 803 GLN A CA 1
ATOM 6491 C C . GLN A 1 803 ? 7.73 -126.375 -47.812 1 69.31 803 GLN A C 1
ATOM 6493 O O . GLN A 1 803 ? 6.824 -127.25 -47.719 1 69.31 803 GLN A O 1
ATOM 6498 N N . ASP A 1 804 ? 8.836 -126.562 -47.188 1 74.56 804 ASP A N 1
ATOM 6499 C CA . ASP A 1 804 ? 9.156 -127.812 -46.469 1 74.56 804 ASP A CA 1
ATOM 6500 C C . ASP A 1 804 ? 8.812 -127.688 -45 1 74.56 804 ASP A C 1
ATOM 6502 O O . ASP A 1 804 ? 9.172 -128.5 -44.188 1 74.56 804 ASP A O 1
ATOM 6506 N N . ILE A 1 805 ? 8.188 -126.562 -44.594 1 75.94 805 ILE A N 1
ATOM 6507 C CA . ILE A 1 805 ? 7.742 -126.438 -43.219 1 75.94 805 ILE A CA 1
ATOM 6508 C C . ILE A 1 805 ? 6.59 -127.375 -42.938 1 75.94 805 ILE A C 1
ATOM 6510 O O . ILE A 1 805 ? 5.66 -127.5 -43.75 1 75.94 805 ILE A O 1
ATOM 6514 N N . PRO A 1 806 ? 6.68 -128.125 -41.875 1 76.81 806 PRO A N 1
ATOM 6515 C CA . PRO A 1 806 ? 5.672 -129.125 -41.594 1 76.81 806 PRO A CA 1
ATOM 6516 C C . PRO A 1 806 ? 4.25 -128.625 -41.594 1 76.81 806 PRO A C 1
ATOM 6518 O O . PRO A 1 806 ? 4.031 -127.438 -41.219 1 76.81 806 PRO A O 1
ATOM 6521 N N . THR A 1 807 ? 3.318 -129.25 -42.094 1 75.56 807 THR A N 1
ATOM 6522 C CA . THR A 1 807 ? 1.926 -128.875 -42.281 1 75.56 807 THR A CA 1
ATOM 6523 C C . THR A 1 807 ? 1.279 -128.5 -40.969 1 75.56 807 THR A C 1
ATOM 6525 O O . THR A 1 807 ? 0.401 -127.625 -40.969 1 75.56 807 THR A O 1
ATOM 6528 N N . ASP A 1 808 ? 1.699 -129 -39.875 1 75.12 808 ASP A N 1
ATOM 6529 C CA . ASP A 1 808 ? 1.114 -128.625 -38.594 1 75.12 808 ASP A CA 1
ATOM 6530 C C . ASP A 1 808 ? 1.409 -127.25 -38.219 1 75.12 808 ASP A C 1
ATOM 6532 O O . ASP A 1 808 ? 0.589 -126.562 -37.562 1 75.12 808 ASP A O 1
ATOM 6536 N N . LEU A 1 809 ? 2.516 -126.75 -38.625 1 74.69 809 LEU A N 1
ATOM 6537 C CA . LEU A 1 809 ? 2.871 -125.375 -38.344 1 74.69 809 LEU A CA 1
ATOM 6538 C C . LEU A 1 809 ? 2.248 -124.438 -39.375 1 74.69 809 LEU A C 1
ATOM 6540 O O . LEU A 1 809 ? 1.966 -123.25 -39.062 1 74.69 809 LEU A O 1
ATOM 6544 N N . ARG A 1 810 ? 1.93 -124.875 -40.531 1 70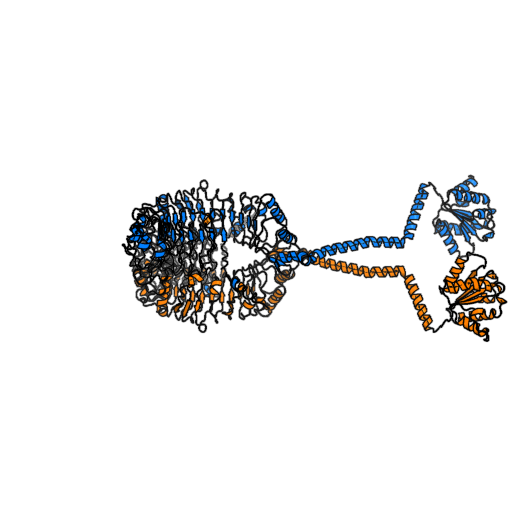.81 810 ARG A N 1
ATOM 6545 C CA . ARG A 1 810 ? 1.312 -124.062 -41.594 1 70.81 810 ARG A CA 1
ATOM 6546 C C . ARG A 1 810 ? -0.134 -123.75 -41.25 1 70.81 810 ARG A C 1
ATOM 6548 O O . ARG A 1 810 ? -0.661 -122.75 -41.688 1 70.81 810 ARG A O 1
ATOM 6555 N N . SER A 1 811 ? -0.757 -124.562 -40.5 1 66 811 SER A N 1
ATOM 6556 C CA . SER A 1 811 ? -2.148 -124.312 -40.125 1 66 811 SER A CA 1
ATOM 6557 C C . SER A 1 811 ? -2.297 -123.062 -39.281 1 66 811 SER A C 1
ATOM 6559 O O . SER A 1 811 ? -3.395 -122.5 -39.156 1 66 811 SER A O 1
ATOM 6561 N N . ILE A 1 812 ? -1.285 -122.562 -38.719 1 63.44 812 ILE A N 1
ATOM 6562 C CA . ILE A 1 812 ? -1.354 -121.312 -37.906 1 63.44 812 ILE A CA 1
ATOM 6563 C C . ILE A 1 812 ? -0.725 -120.188 -38.656 1 63.44 812 ILE A C 1
ATOM 6565 O O . ILE A 1 812 ? -0.448 -119.125 -38.094 1 63.44 812 ILE A O 1
ATOM 6569 N N . TRP A 1 813 ? -0.602 -120.375 -39.906 1 58.06 813 TRP A N 1
ATOM 6570 C CA . TRP A 1 813 ? 0.14 -119.5 -40.781 1 58.06 813 TRP A CA 1
ATOM 6571 C C . TRP A 1 813 ? -0.516 -118.125 -40.812 1 58.06 813 TRP A C 1
ATOM 6573 O O . TRP A 1 813 ? 0.169 -117.062 -40.938 1 58.06 813 TRP A O 1
ATOM 6583 N N . SER A 1 814 ? -1.808 -117.875 -40.75 1 58.88 814 SER A N 1
ATOM 6584 C CA . SER A 1 814 ? -2.471 -116.625 -40.938 1 58.88 814 SER A CA 1
ATOM 6585 C C . SER A 1 814 ? -2.047 -115.625 -39.875 1 58.88 814 SER A C 1
ATOM 6587 O O . SER A 1 814 ? -2.096 -114.375 -40.125 1 58.88 814 SER A O 1
ATOM 6589 N N . ASP A 1 815 ? -1.545 -116 -38.781 1 60.44 815 ASP A N 1
ATOM 6590 C CA . ASP A 1 815 ? -1.274 -115.062 -37.688 1 60.44 815 ASP A CA 1
ATOM 6591 C C . ASP A 1 815 ? 0.18 -115.188 -37.219 1 60.44 815 ASP A C 1
ATOM 6593 O O . ASP A 1 815 ? 0.53 -114.688 -36.156 1 60.44 815 ASP A O 1
ATOM 6597 N N . VAL A 1 816 ? 1.018 -115.875 -38.094 1 65.69 816 VAL A N 1
ATOM 6598 C CA . VAL A 1 816 ? 2.377 -116.125 -37.625 1 65.69 816 VAL A CA 1
ATOM 6599 C C . VAL A 1 816 ? 3.379 -115.438 -38.594 1 65.69 816 VAL A C 1
ATOM 6601 O O . VAL A 1 816 ? 3.115 -115.312 -39.781 1 65.69 816 VAL A O 1
ATOM 6604 N N . SER A 1 817 ? 4.434 -114.938 -38.125 1 76.44 817 SER A N 1
ATOM 6605 C CA . SER A 1 817 ? 5.527 -114.375 -38.906 1 76.44 817 SER A CA 1
ATOM 6606 C C . SER A 1 817 ? 6.625 -115.375 -39.156 1 76.44 817 SER A C 1
ATOM 6608 O O . SER A 1 817 ? 7.012 -116.125 -38.25 1 76.44 817 SER A O 1
ATOM 6610 N N . VAL A 1 818 ? 6.961 -115.625 -40.5 1 77.06 818 VAL A N 1
ATOM 6611 C CA . VAL A 1 818 ? 8 -116.562 -40.844 1 77.06 818 VAL A CA 1
ATOM 6612 C C . VAL A 1 818 ? 9.273 -115.812 -41.25 1 77.06 818 VAL A C 1
ATOM 6614 O O . VAL A 1 818 ? 9.227 -114.938 -42.062 1 77.06 818 VAL A O 1
ATOM 6617 N N . ILE A 1 819 ? 10.398 -116.125 -40.594 1 80.06 819 ILE A N 1
ATOM 6618 C CA . ILE A 1 819 ? 11.703 -115.562 -40.906 1 80.06 819 ILE A CA 1
ATOM 6619 C C . ILE A 1 819 ? 12.656 -116.688 -41.375 1 80.06 819 ILE A C 1
ATOM 6621 O O . ILE A 1 819 ? 12.812 -117.688 -40.719 1 80.06 819 ILE A O 1
ATOM 6625 N N . GLU A 1 820 ? 13.219 -116.5 -42.625 1 79.38 820 GLU A N 1
ATOM 6626 C CA . GLU A 1 820 ? 14.172 -117.5 -43.156 1 79.38 820 GLU A CA 1
ATOM 6627 C C . GLU A 1 820 ? 15.602 -117.125 -42.781 1 79.38 820 GLU A C 1
ATOM 6629 O O . GLU A 1 820 ? 16.016 -115.938 -42.969 1 79.38 820 GLU A O 1
ATOM 6634 N N . LEU A 1 821 ? 16.281 -117.938 -42.094 1 78.44 821 LEU A N 1
ATOM 6635 C CA . LEU A 1 821 ? 17.672 -117.75 -41.688 1 78.44 821 LEU A CA 1
ATOM 6636 C C . LEU A 1 821 ? 18.547 -118.938 -42.156 1 78.44 821 LEU A C 1
ATOM 6638 O O . LEU A 1 821 ? 18.094 -120.062 -42.25 1 78.44 821 LEU A O 1
ATOM 6642 N N . SER A 1 822 ? 19.75 -118.625 -42.688 1 76.56 822 SER A N 1
ATOM 6643 C CA . SER A 1 822 ? 20.703 -119.688 -43.094 1 76.56 822 SER A CA 1
ATOM 6644 C C . SER A 1 822 ? 21.875 -119.75 -42.125 1 76.56 822 SER A C 1
ATOM 6646 O O . SER A 1 822 ? 22.297 -118.75 -41.562 1 76.56 822 SER A O 1
ATOM 6648 N N . GLU A 1 823 ? 22.281 -120.875 -41.594 1 69.56 823 GLU A N 1
ATOM 6649 C CA . GLU A 1 823 ? 23.344 -121.125 -40.625 1 69.56 823 GLU A CA 1
ATOM 6650 C C . GLU A 1 823 ? 24.656 -120.5 -41.094 1 69.56 823 GLU A C 1
ATOM 6652 O O . GLU A 1 823 ? 25.453 -120 -40.281 1 69.56 823 GLU A O 1
ATOM 6657 N N . ASN A 1 824 ? 25.094 -120.625 -42.406 1 61.94 824 ASN A N 1
ATOM 6658 C CA . ASN A 1 824 ? 26.438 -120.25 -42.844 1 61.94 824 ASN A CA 1
ATOM 6659 C C . ASN A 1 824 ? 26.469 -118.875 -43.406 1 61.94 824 ASN A C 1
ATOM 6661 O O . ASN A 1 824 ? 27.5 -118.375 -43.875 1 61.94 824 ASN A O 1
ATOM 6665 N N . ASN A 1 825 ? 25.328 -118.125 -43.594 1 58.81 825 ASN A N 1
ATOM 6666 C CA . ASN A 1 825 ? 25.438 -116.875 -44.281 1 58.81 825 ASN A CA 1
ATOM 6667 C C . ASN A 1 825 ? 25.578 -115.688 -43.312 1 58.81 825 ASN A C 1
ATOM 6669 O O . ASN A 1 825 ? 24.766 -115.562 -42.375 1 58.81 825 ASN A O 1
ATOM 6673 N N . ARG A 1 826 ? 26.656 -115.062 -43.312 1 54.06 826 ARG A N 1
ATOM 6674 C CA . ARG A 1 826 ? 27.125 -113.875 -42.531 1 54.06 826 ARG A CA 1
ATOM 6675 C C . ARG A 1 826 ? 26.141 -112.75 -42.656 1 54.06 826 ARG A C 1
ATOM 6677 O O . ARG A 1 826 ? 26.125 -111.812 -41.781 1 54.06 826 ARG A O 1
ATOM 6684 N N . ASP A 1 827 ? 25.469 -112.5 -43.688 1 54.44 827 ASP A N 1
ATOM 6685 C CA . ASP A 1 827 ? 24.75 -111.25 -43.938 1 54.44 827 ASP A CA 1
ATOM 6686 C C . ASP A 1 827 ? 23.375 -111.25 -43.312 1 54.44 827 ASP A C 1
ATOM 6688 O O . ASP A 1 827 ? 22.5 -110.5 -43.688 1 54.44 827 ASP A O 1
ATOM 6692 N N . ASP A 1 828 ? 23.016 -112 -42.438 1 62.5 828 ASP A N 1
ATOM 6693 C CA . ASP A 1 828 ? 21.688 -112.188 -41.875 1 62.5 828 ASP A CA 1
ATOM 6694 C C . ASP A 1 828 ? 21.359 -111.125 -40.844 1 62.5 828 ASP A C 1
ATOM 6696 O O . ASP A 1 828 ? 20.516 -111.312 -40 1 62.5 828 ASP A O 1
ATOM 6700 N N . GLN A 1 829 ? 22.047 -110.062 -40.969 1 70.25 829 GLN A N 1
ATOM 6701 C CA . GLN A 1 829 ? 21.766 -109 -40.031 1 70.25 829 GLN A CA 1
ATOM 6702 C C . GLN A 1 829 ? 20.375 -108.438 -40.281 1 70.25 829 GLN A C 1
ATOM 6704 O O . GLN A 1 829 ? 19.688 -108.062 -39.312 1 70.25 829 GLN A O 1
ATOM 6709 N N . LEU A 1 830 ? 20.016 -108.5 -41.5 1 72.44 830 LEU A N 1
ATOM 6710 C CA . LEU A 1 830 ? 18.703 -107.938 -41.781 1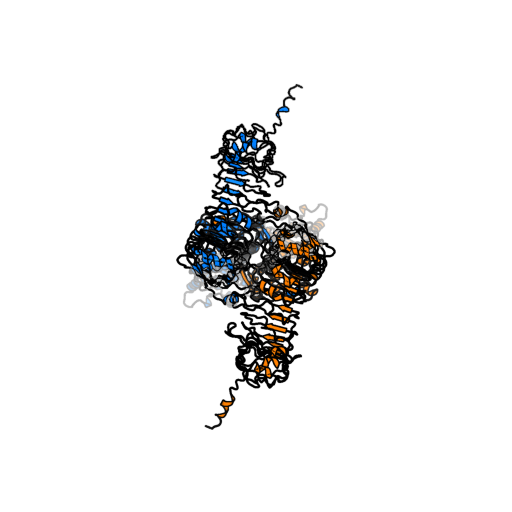 72.44 830 LEU A CA 1
ATOM 6711 C C . LEU A 1 830 ? 17.594 -108.875 -41.25 1 72.44 830 LEU A C 1
ATOM 6713 O O . LEU A 1 830 ? 16.594 -108.375 -40.719 1 72.44 830 LEU A O 1
ATOM 6717 N N . SER A 1 831 ? 17.766 -110.125 -41.344 1 76.12 831 SER A N 1
ATOM 6718 C CA . SER A 1 831 ? 16.766 -111.062 -40.844 1 76.12 831 SER A CA 1
ATOM 6719 C C . SER A 1 831 ? 16.688 -111 -39.312 1 76.12 831 SER A C 1
ATOM 6721 O O . SER A 1 831 ? 15.609 -111.125 -38.75 1 76.12 831 SER A O 1
ATOM 6723 N N . PHE A 1 832 ? 17.781 -110.75 -38.75 1 80.25 832 PHE A N 1
ATOM 6724 C CA . PHE A 1 832 ? 17.781 -110.625 -37.312 1 80.25 832 PHE A CA 1
ATOM 6725 C C . PHE A 1 832 ? 17.141 -109.312 -36.906 1 80.25 832 PHE A C 1
ATOM 6727 O O . PHE A 1 832 ? 16.438 -109.25 -35.875 1 80.25 832 PHE A O 1
ATOM 6734 N N . GLU A 1 833 ? 17.328 -108.312 -37.688 1 76.69 833 GLU A N 1
ATOM 6735 C CA . GLU A 1 833 ? 16.672 -107.062 -37.375 1 76.69 833 GLU A CA 1
ATOM 6736 C C . GLU A 1 833 ? 15.156 -107.188 -37.562 1 76.69 833 GLU A C 1
ATOM 6738 O O . GLU A 1 833 ? 14.398 -106.562 -36.781 1 76.69 833 GLU A O 1
ATOM 6743 N N . ASN A 1 834 ? 14.781 -107.938 -38.5 1 77.5 834 ASN A N 1
ATOM 6744 C CA . ASN A 1 834 ? 13.352 -108.188 -38.688 1 77.5 834 ASN A CA 1
ATOM 6745 C C . ASN A 1 834 ? 12.789 -109 -37.5 1 77.5 834 ASN A C 1
ATOM 6747 O O . ASN A 1 834 ? 11.68 -108.688 -37.031 1 77.5 834 ASN A O 1
ATOM 6751 N N . LEU A 1 835 ? 13.523 -110 -37.094 1 80.5 835 LEU A N 1
ATOM 6752 C CA . LEU A 1 835 ? 13.125 -110.75 -35.938 1 80.5 835 LEU A CA 1
ATOM 6753 C C . LEU A 1 835 ? 13.055 -109.875 -34.688 1 80.5 835 LEU A C 1
ATOM 6755 O O . LEU A 1 835 ? 12.094 -109.938 -33.938 1 80.5 835 LEU A O 1
ATOM 6759 N N . ARG A 1 836 ? 13.938 -109 -34.562 1 79.44 836 ARG A N 1
ATOM 6760 C CA . ARG A 1 836 ? 13.969 -108.062 -33.438 1 79.44 836 ARG A CA 1
ATOM 6761 C C . ARG A 1 836 ? 12.766 -107.125 -33.5 1 79.44 836 ARG A C 1
ATOM 6763 O O . ARG A 1 836 ? 12.109 -106.875 -32.469 1 79.44 836 ARG A O 1
ATOM 6770 N N . THR A 1 837 ? 12.5 -106.625 -34.625 1 75.75 837 THR A N 1
ATOM 6771 C CA . THR A 1 837 ? 11.383 -105.75 -34.781 1 75.75 837 THR A CA 1
ATOM 6772 C C . THR A 1 837 ? 10.055 -106.438 -34.5 1 75.75 837 THR A C 1
ATOM 6774 O O . THR A 1 837 ? 9.172 -105.875 -33.875 1 75.75 837 THR A O 1
ATOM 6777 N N . ARG A 1 838 ? 9.938 -107.625 -34.812 1 74.56 838 ARG A N 1
ATOM 6778 C CA . ARG A 1 838 ? 8.703 -108.375 -34.594 1 74.56 838 ARG A CA 1
ATOM 6779 C C . ARG A 1 838 ? 8.547 -108.75 -33.125 1 74.56 838 ARG A C 1
ATOM 6781 O O . ARG A 1 838 ? 7.426 -108.812 -32.625 1 74.56 838 ARG A O 1
ATOM 6788 N N . LEU A 1 839 ? 9.633 -108.938 -32.625 1 76.75 839 LEU A N 1
ATOM 6789 C CA . LEU A 1 839 ? 9.586 -109.312 -31.203 1 76.75 839 LEU A CA 1
ATOM 6790 C C . LEU A 1 839 ? 9.289 -108.125 -30.344 1 76.75 839 LEU A C 1
ATOM 6792 O O . LEU A 1 839 ? 8.617 -108.188 -29.312 1 76.75 839 LEU A O 1
ATOM 6796 N N . LEU A 1 840 ? 9.805 -106.938 -30.891 1 68.31 840 LEU A N 1
ATOM 6797 C CA . LEU A 1 840 ? 9.625 -105.75 -30.078 1 68.31 840 LEU A CA 1
ATOM 6798 C C . LEU A 1 840 ? 8.32 -105.062 -30.438 1 68.31 840 LEU A C 1
ATOM 6800 O O . LEU A 1 840 ? 7.711 -104.375 -29.578 1 68.31 840 LEU A O 1
ATOM 6804 N N . LEU A 1 841 ? 7.941 -105.062 -31.844 1 58.94 841 LEU A N 1
ATOM 6805 C CA . LEU A 1 841 ? 6.73 -104.375 -32.281 1 58.94 841 LEU A CA 1
ATOM 6806 C C . LEU A 1 841 ? 5.531 -105.312 -32.25 1 58.94 841 LEU A C 1
ATOM 6808 O O . LEU A 1 841 ? 5.602 -106.438 -32.75 1 58.94 841 LEU A O 1
ATOM 6812 N N . ASN A 1 842 ? 4.871 -105.438 -31.297 1 49.44 842 ASN A N 1
ATOM 6813 C CA . ASN A 1 842 ? 3.723 -106.312 -31.141 1 49.44 842 ASN A CA 1
ATOM 6814 C C . ASN A 1 842 ? 2.701 -106.125 -32.25 1 49.44 842 ASN A C 1
ATOM 6816 O O . ASN A 1 842 ? 1.723 -105.375 -32.062 1 49.44 842 ASN A O 1
ATOM 6820 N N . PHE A 1 843 ? 2.977 -105.688 -33.562 1 44.12 843 PHE A N 1
ATOM 6821 C CA . PHE A 1 843 ? 1.844 -105.625 -34.5 1 44.12 843 PHE A CA 1
ATOM 6822 C C . PHE A 1 843 ? 1.444 -107.062 -34.875 1 44.12 843 PHE A C 1
ATOM 6824 O O . PHE A 1 843 ? 2.303 -107.938 -35.031 1 44.12 843 PHE A O 1
ATOM 6831 N N . MET B 1 1 ? 58.625 -44.344 49.469 1 27.52 1 MET B N 1
ATOM 6832 C CA . MET B 1 1 ? 57.531 -43.594 48.812 1 27.52 1 MET B CA 1
ATOM 6833 C C . MET B 1 1 ? 57.781 -42.094 48.906 1 27.52 1 MET B C 1
ATOM 6835 O O . MET B 1 1 ? 57.594 -41.5 49.969 1 27.52 1 MET B O 1
ATOM 6839 N N . THR B 1 2 ? 58.75 -41.406 48.125 1 28.23 2 THR B N 1
ATOM 6840 C CA . THR B 1 2 ? 59.625 -40.219 48.156 1 28.23 2 THR B CA 1
ATOM 6841 C C . THR B 1 2 ? 58.844 -38.969 47.844 1 28.23 2 THR B C 1
ATOM 6843 O O . THR B 1 2 ? 57.75 -39.031 47.25 1 28.23 2 THR B O 1
ATOM 6846 N N . LEU B 1 3 ? 59.25 -37.719 48.406 1 32.5 3 LEU B N 1
ATOM 6847 C CA . LEU B 1 3 ? 59.031 -36.281 48.469 1 32.5 3 LEU B CA 1
ATOM 6848 C C . LEU B 1 3 ? 58.812 -35.719 47.062 1 32.5 3 LEU B C 1
ATOM 6850 O O . LEU B 1 3 ? 58.594 -34.5 46.906 1 32.5 3 LEU B O 1
ATOM 6854 N N . SER B 1 4 ? 59.156 -36.375 45.938 1 33.12 4 SER B N 1
ATOM 6855 C CA . SER B 1 4 ? 59.25 -35.781 44.594 1 33.12 4 SER B CA 1
ATOM 6856 C C . SER B 1 4 ? 57.875 -35.438 44.031 1 33.12 4 SER B C 1
ATOM 6858 O O . SER B 1 4 ? 57.781 -34.875 42.938 1 33.12 4 SER B O 1
ATOM 6860 N N . SER B 1 5 ? 56.781 -36 44.469 1 33.97 5 SER B N 1
ATOM 6861 C CA . SER B 1 5 ? 55.531 -35.875 43.75 1 33.97 5 SER B CA 1
ATOM 6862 C C . SER B 1 5 ? 54.875 -34.5 43.969 1 33.97 5 SER B C 1
ATOM 6864 O O . SER B 1 5 ? 53.812 -34.219 43.406 1 33.97 5 SER B O 1
ATOM 6866 N N . LEU B 1 6 ? 55.25 -33.781 45.062 1 32.38 6 LEU B N 1
ATOM 6867 C CA . LEU B 1 6 ? 54.438 -32.625 45.438 1 32.38 6 LEU B CA 1
ATOM 6868 C C . LEU B 1 6 ? 54.719 -31.453 44.5 1 32.38 6 LEU B C 1
ATOM 6870 O O . LEU B 1 6 ? 54.031 -30.438 44.531 1 32.38 6 LEU B O 1
ATOM 6874 N N . LEU B 1 7 ? 55.875 -31.438 43.781 1 31.94 7 LEU B N 1
ATOM 6875 C CA . LEU B 1 7 ? 56.25 -30.203 43.125 1 31.94 7 LEU B CA 1
ATOM 6876 C C . LEU B 1 7 ? 55.375 -29.953 41.875 1 31.94 7 LEU B C 1
ATOM 6878 O O . LEU B 1 7 ? 55.438 -28.875 41.281 1 31.94 7 LEU B O 1
ATOM 6882 N N . LEU B 1 8 ? 54.719 -31 41.312 1 30.84 8 LEU B N 1
ATOM 6883 C CA . LEU B 1 8 ? 54.188 -30.797 39.969 1 30.84 8 LEU B CA 1
ATOM 6884 C C . LEU B 1 8 ? 52.969 -29.906 39.969 1 30.84 8 LEU B C 1
ATOM 6886 O O . LEU B 1 8 ? 52.531 -29.391 38.938 1 30.84 8 LEU B O 1
ATOM 6890 N N . VAL B 1 9 ? 52.219 -29.766 41.062 1 29.97 9 VAL B N 1
ATOM 6891 C CA . VAL B 1 9 ? 50.844 -29.234 40.938 1 29.97 9 VAL B CA 1
ATOM 6892 C C . VAL B 1 9 ? 50.906 -27.719 40.719 1 29.97 9 VAL B C 1
ATOM 6894 O O . VAL B 1 9 ? 49.906 -27.094 40.344 1 29.97 9 VAL B O 1
ATOM 6897 N N . ALA B 1 10 ? 51.906 -27.047 41.281 1 32.66 10 ALA B N 1
ATOM 6898 C CA . ALA B 1 10 ? 51.719 -25.609 41.312 1 32.66 10 ALA B CA 1
ATOM 6899 C C . ALA B 1 10 ? 51.781 -25.016 39.906 1 32.66 10 ALA B C 1
ATOM 6901 O O . ALA B 1 10 ? 51.656 -23.797 39.719 1 32.66 10 ALA B O 1
ATOM 6902 N N . VAL B 1 11 ? 52.469 -25.672 39 1 35.09 11 VAL B N 1
ATOM 6903 C CA . VAL B 1 11 ? 52.688 -24.922 37.781 1 35.09 11 VAL B CA 1
ATOM 6904 C C . VAL B 1 11 ? 51.375 -24.734 37.031 1 35.09 11 VAL B C 1
ATOM 6906 O O . VAL B 1 11 ? 51.375 -24.266 35.875 1 35.09 11 VAL B O 1
ATOM 6909 N N . LEU B 1 12 ? 50.25 -25.391 37.469 1 30.66 12 LEU B N 1
ATOM 6910 C CA . LEU B 1 12 ? 49.188 -25.5 36.438 1 30.66 12 LEU B CA 1
ATOM 6911 C C . LEU B 1 12 ? 48.781 -24.125 35.969 1 30.66 12 LEU B C 1
ATOM 6913 O O . LEU B 1 12 ? 48.719 -23.891 34.75 1 30.66 12 LEU B O 1
ATOM 6917 N N . PHE B 1 13 ? 47.688 -23.531 36.625 1 32.47 13 PHE B N 1
ATOM 6918 C CA . PHE B 1 13 ? 46.625 -22.828 35.906 1 32.47 13 PHE B CA 1
ATOM 6919 C C . PHE B 1 13 ? 47.031 -21.391 35.625 1 32.47 13 PHE B C 1
ATOM 6921 O O . PHE B 1 13 ? 46.781 -20.5 36.469 1 32.47 13 PHE B O 1
ATOM 6928 N N . HIS B 1 14 ? 48.25 -21.078 35.344 1 33.41 14 HIS B N 1
ATOM 6929 C CA . HIS B 1 14 ? 48.188 -19.734 34.781 1 33.41 14 HIS B CA 1
ATOM 6930 C C . HIS B 1 14 ? 47.156 -19.641 33.656 1 33.41 14 HIS B C 1
ATOM 6932 O O . HIS B 1 14 ? 47.375 -20.156 32.562 1 33.41 14 HIS B O 1
ATOM 6938 N N . SER B 1 15 ? 45.844 -19.781 33.906 1 34 15 SER B N 1
ATOM 6939 C CA . SER B 1 15 ? 44.812 -19.422 32.938 1 34 15 SER B CA 1
ATOM 6940 C C . SER B 1 15 ? 45.094 -18.078 32.281 1 34 15 SER B C 1
ATOM 6942 O O . SER B 1 15 ? 44.906 -17.016 32.906 1 34 15 SER B O 1
ATOM 6944 N N . GLY B 1 16 ? 46.25 -17.922 31.734 1 38.75 16 GLY B N 1
ATOM 6945 C CA . GLY B 1 16 ? 46.281 -16.766 30.859 1 38.75 16 GLY B CA 1
ATOM 6946 C C . GLY B 1 16 ? 45.031 -16.625 30 1 38.75 16 GLY B C 1
ATOM 6947 O O . GLY B 1 16 ? 44.531 -17.625 29.453 1 38.75 16 GLY B O 1
ATOM 6948 N N . THR B 1 17 ? 44.094 -15.766 30.312 1 45.69 17 THR B N 1
ATOM 6949 C CA . THR B 1 17 ? 42.938 -15.398 29.5 1 45.69 17 THR B CA 1
ATOM 6950 C C . THR B 1 17 ? 43.312 -15.375 28.016 1 45.69 17 THR B C 1
ATOM 6952 O O . THR B 1 17 ? 44.156 -14.562 27.594 1 45.69 17 THR B O 1
ATOM 6955 N N . THR B 1 18 ? 43.469 -16.375 27.375 1 51.5 18 THR B N 1
ATOM 6956 C CA . THR B 1 18 ? 43.625 -16.5 25.922 1 51.5 18 THR B CA 1
ATOM 6957 C C . THR B 1 18 ? 42.656 -15.609 25.188 1 51.5 18 THR B C 1
ATOM 6959 O O . THR B 1 18 ? 41.438 -15.727 25.375 1 51.5 18 THR B O 1
ATOM 6962 N N . HIS B 1 19 ? 42.969 -14.242 25.047 1 65.31 19 HIS B N 1
ATOM 6963 C CA . HIS B 1 19 ? 42.125 -13.422 24.188 1 65.31 19 HIS B CA 1
ATOM 6964 C C . HIS B 1 19 ? 42.406 -13.711 22.719 1 65.31 19 HIS B C 1
ATOM 6966 O O . HIS B 1 19 ? 43.5 -14.117 22.344 1 65.31 19 HIS B O 1
ATOM 6972 N N . ASP B 1 20 ? 41.438 -14.047 21.984 1 78.62 20 ASP B N 1
ATOM 6973 C CA . ASP B 1 20 ? 41.5 -14.227 20.531 1 78.62 20 ASP B CA 1
ATOM 6974 C C . ASP B 1 20 ? 41.438 -12.891 19.812 1 78.62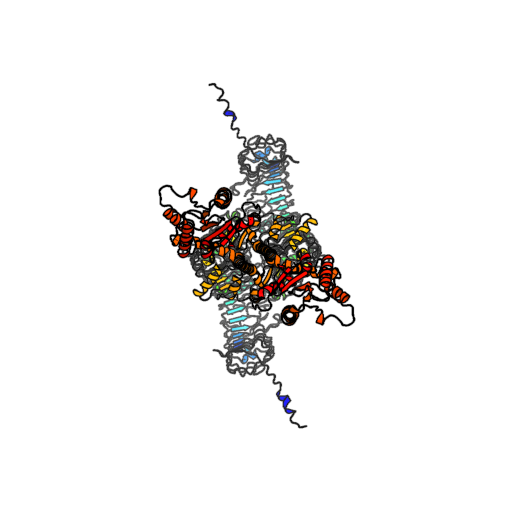 20 ASP B C 1
ATOM 6976 O O . ASP B 1 20 ? 40.531 -12.641 19.016 1 78.62 20 ASP B O 1
ATOM 6980 N N . CYS B 1 21 ? 42.5 -12.008 20.172 1 89 21 CYS B N 1
ATOM 6981 C CA . CYS B 1 21 ? 42.594 -10.742 19.453 1 89 21 CYS B CA 1
ATOM 6982 C C . CYS B 1 21 ? 43.125 -10.938 18.047 1 89 21 CYS B C 1
ATOM 6984 O O . CYS B 1 21 ? 44.031 -11.75 17.844 1 89 21 CYS B O 1
ATOM 6986 N N . PHE B 1 22 ? 42.531 -10.367 17.141 1 90.25 22 PHE B N 1
ATOM 6987 C CA . PHE B 1 22 ? 43 -10.391 15.758 1 90.25 22 PHE B CA 1
ATOM 6988 C C . PHE B 1 22 ? 44.031 -9.305 15.523 1 90.25 22 PHE B C 1
ATOM 6990 O O . PHE B 1 22 ? 43.781 -8.125 15.773 1 90.25 22 PHE B O 1
ATOM 6997 N N . ILE B 1 23 ? 45.25 -9.766 15.188 1 89.44 23 ILE B N 1
ATOM 6998 C CA . ILE B 1 23 ? 46.344 -8.812 14.961 1 89.44 23 ILE B CA 1
ATOM 6999 C C . ILE B 1 23 ? 46.562 -8.664 13.461 1 89.44 23 ILE B C 1
ATOM 7001 O O . ILE B 1 23 ? 46.75 -9.656 12.75 1 89.44 23 ILE B O 1
ATOM 7005 N N . ASP B 1 24 ? 46.344 -7.484 12.961 1 86.25 24 ASP B N 1
ATOM 7006 C CA . ASP B 1 24 ? 46.625 -7.145 11.562 1 86.25 24 ASP B CA 1
ATOM 7007 C C . ASP B 1 24 ? 47.906 -6.328 11.43 1 86.25 24 ASP B C 1
ATOM 7009 O O . ASP B 1 24 ? 48 -5.219 11.953 1 86.25 24 ASP B O 1
ATOM 7013 N N . ASN B 1 25 ? 48.906 -6.914 10.852 1 76.25 25 ASN B N 1
ATOM 7014 C CA . ASN B 1 25 ? 50.219 -6.277 10.719 1 76.25 25 ASN B CA 1
ATOM 7015 C C . ASN B 1 25 ? 50.344 -5.523 9.398 1 76.25 25 ASN B C 1
ATOM 7017 O O . ASN B 1 25 ? 51.469 -5.359 8.875 1 76.25 25 ASN B O 1
ATOM 7021 N N . GLY B 1 26 ? 49.188 -5.141 8.898 1 66.69 26 GLY B N 1
ATOM 7022 C CA . GLY B 1 26 ? 49.312 -4.398 7.656 1 66.69 26 GLY B CA 1
ATOM 7023 C C . GLY B 1 26 ? 50.031 -3.068 7.824 1 66.69 26 GLY B C 1
ATOM 7024 O O . GLY B 1 26 ? 51.031 -2.98 8.531 1 66.69 26 GLY B O 1
ATOM 7025 N N . SER B 1 27 ? 49.562 -1.96 7.207 1 69.25 27 SER B N 1
ATOM 7026 C CA . SER B 1 27 ? 50.188 -0.644 7.203 1 69.25 27 SER B CA 1
ATOM 7027 C C . SER B 1 27 ? 50.188 -0.029 8.602 1 69.25 27 SER B C 1
ATOM 7029 O O . SER B 1 27 ? 51.125 0.678 8.977 1 69.25 27 SER B O 1
ATOM 7031 N N . HIS B 1 28 ? 49.188 -0.317 9.328 1 75.25 28 HIS B N 1
ATOM 7032 C CA . HIS B 1 28 ? 49.094 0.072 10.727 1 75.25 28 HIS B CA 1
ATOM 7033 C C . HIS B 1 28 ? 48.906 -1.143 11.625 1 75.25 28 HIS B C 1
ATOM 7035 O O . HIS B 1 28 ? 48.156 -2.059 11.273 1 75.25 28 HIS B O 1
ATOM 7041 N N . PHE B 1 29 ? 49.844 -1.188 12.578 1 86.94 29 PHE B N 1
ATOM 7042 C CA . PHE B 1 29 ? 49.719 -2.301 13.516 1 86.94 29 PHE B CA 1
ATOM 7043 C C . PHE B 1 29 ? 48.438 -2.195 14.32 1 86.94 29 PHE B C 1
ATOM 7045 O O . PHE B 1 29 ? 48.312 -1.326 15.188 1 86.94 29 PHE B O 1
ATOM 7052 N N . ARG B 1 30 ? 47.406 -2.877 13.914 1 91.81 30 ARG B N 1
ATOM 7053 C CA . ARG B 1 30 ? 46.094 -2.822 14.555 1 91.81 30 ARG B CA 1
ATOM 7054 C C . ARG B 1 30 ? 45.812 -4.117 15.305 1 91.81 30 ARG B C 1
ATOM 7056 O O . ARG B 1 30 ? 46.125 -5.203 14.828 1 91.81 30 ARG B O 1
ATOM 7063 N N . ALA B 1 31 ? 45.312 -4.012 16.516 1 93.25 31 ALA B N 1
ATOM 7064 C CA . ALA B 1 31 ? 44.812 -5.145 17.297 1 93.25 31 ALA B CA 1
ATOM 7065 C C . ALA B 1 31 ? 43.312 -5.008 17.562 1 93.25 31 ALA B C 1
ATOM 7067 O O . ALA B 1 31 ? 42.875 -4.004 18.141 1 93.25 31 ALA B O 1
ATOM 7068 N N . ASP B 1 32 ? 42.562 -5.875 17.094 1 93.94 32 ASP B N 1
ATOM 7069 C CA . ASP B 1 32 ? 41.125 -5.898 17.328 1 93.94 32 ASP B CA 1
ATOM 7070 C C . ASP B 1 32 ? 40.75 -6.922 18.391 1 93.94 32 ASP B C 1
ATOM 7072 O O . ASP B 1 32 ? 40.812 -8.133 18.156 1 93.94 32 ASP B O 1
ATOM 7076 N N . CYS B 1 33 ? 40.438 -6.469 19.547 1 94.44 33 CYS B N 1
ATOM 7077 C CA . CYS B 1 33 ? 40.031 -7.312 20.672 1 94.44 33 CYS B CA 1
ATOM 7078 C C . CYS B 1 33 ? 38.594 -7.035 21.078 1 94.44 33 CYS B C 1
ATOM 7080 O O . CYS B 1 33 ? 38.25 -7.07 22.266 1 94.44 33 CYS B O 1
ATOM 7082 N N . HIS B 1 34 ? 37.812 -6.621 20.172 1 93.62 34 HIS B N 1
ATOM 7083 C CA . HIS B 1 34 ? 36.438 -6.242 20.5 1 93.62 34 HIS B CA 1
ATOM 7084 C C . HIS B 1 34 ? 35.594 -7.465 20.875 1 93.62 34 HIS B C 1
ATOM 7086 O O . HIS B 1 34 ? 35.781 -8.547 20.312 1 93.62 34 HIS B O 1
ATOM 7092 N N . ASN B 1 35 ? 34.75 -7.336 21.906 1 91.69 35 ASN B N 1
ATOM 7093 C CA . ASN B 1 35 ? 33.75 -8.297 22.328 1 91.69 35 ASN B CA 1
ATOM 7094 C C . ASN B 1 35 ? 34.375 -9.656 22.672 1 91.69 35 ASN B C 1
ATOM 7096 O O . ASN B 1 35 ? 33.938 -10.688 22.156 1 91.69 35 ASN B O 1
ATOM 7100 N N . GLN B 1 36 ? 35.375 -9.719 23.375 1 91.19 36 GLN B N 1
ATOM 7101 C CA . GLN B 1 36 ? 36.062 -10.938 23.766 1 91.19 36 GLN B CA 1
ATOM 7102 C C . GLN B 1 36 ? 35.875 -11.219 25.25 1 91.19 36 GLN B C 1
ATOM 7104 O O . GLN B 1 36 ? 36.562 -12.078 25.828 1 91.19 36 GLN B O 1
ATOM 7109 N N . ASN B 1 37 ? 35.031 -10.562 25.906 1 90 37 ASN B N 1
ATOM 7110 C CA . ASN B 1 37 ? 34.719 -10.711 27.328 1 90 37 ASN B CA 1
ATOM 7111 C C . ASN B 1 37 ? 35.969 -10.523 28.203 1 90 37 ASN B C 1
ATOM 7113 O O . ASN B 1 37 ? 36.156 -11.266 29.156 1 90 37 ASN B O 1
ATOM 7117 N N . LEU B 1 38 ? 36.688 -9.609 27.797 1 92.56 38 LEU B N 1
ATOM 7118 C CA . LEU B 1 38 ? 37.906 -9.312 28.531 1 92.56 38 LEU B CA 1
ATOM 7119 C C . LEU B 1 38 ? 37.594 -8.617 29.859 1 92.56 38 LEU B C 1
ATOM 7121 O O . LEU B 1 38 ? 36.688 -7.773 29.906 1 92.56 38 LEU B O 1
ATOM 7125 N N . THR B 1 39 ? 38.281 -8.914 30.844 1 91.56 39 THR B N 1
ATOM 7126 C CA . THR B 1 39 ? 38.094 -8.273 32.125 1 91.56 39 THR B CA 1
ATOM 7127 C C . THR B 1 39 ? 39.312 -7.395 32.469 1 91.56 39 THR B C 1
ATOM 7129 O O . THR B 1 39 ? 39.281 -6.695 33.5 1 91.56 39 THR B O 1
ATOM 7132 N N . GLY B 1 40 ? 40.25 -7.465 31.656 1 90.81 40 GLY B N 1
ATOM 7133 C CA . GLY B 1 40 ? 41.438 -6.629 31.781 1 90.81 40 GLY B CA 1
ATOM 7134 C C . GLY B 1 40 ? 42.125 -6.348 30.453 1 90.81 40 GLY B C 1
ATOM 7135 O O . GLY B 1 40 ? 41.75 -6.922 29.422 1 90.81 40 GLY B O 1
ATOM 7136 N N . ILE B 1 41 ? 43.062 -5.434 30.5 1 93.25 41 ILE B N 1
ATOM 7137 C CA . ILE B 1 41 ? 43.75 -5.062 29.281 1 93.25 41 ILE B CA 1
ATOM 7138 C C . ILE B 1 41 ? 44.812 -6.125 28.953 1 93.25 41 ILE B C 1
ATOM 7140 O O . ILE B 1 41 ? 45.625 -6.488 29.812 1 93.25 41 ILE B O 1
ATOM 7144 N N . PRO B 1 42 ? 44.812 -6.582 27.75 1 91.44 42 PRO B N 1
ATOM 7145 C CA . PRO B 1 42 ? 45.812 -7.59 27.375 1 91.44 42 PRO B CA 1
ATOM 7146 C C . PRO B 1 42 ? 47.25 -7.062 27.406 1 91.44 42 PRO B C 1
ATOM 7148 O O . PRO B 1 42 ? 47.5 -5.953 26.938 1 91.44 42 PRO B O 1
ATOM 7151 N N . GLN B 1 43 ? 48.219 -7.867 28 1 89.75 43 GLN B N 1
ATOM 7152 C CA . GLN B 1 43 ? 49.625 -7.43 28.141 1 89.75 43 GLN B CA 1
ATOM 7153 C C . GLN B 1 43 ? 50.531 -8.188 27.172 1 89.75 43 GLN B C 1
ATOM 7155 O O . GLN B 1 43 ? 51.75 -8 27.188 1 89.75 43 GLN B O 1
ATOM 7160 N N . ASP B 1 44 ? 49.875 -9 26.266 1 87.31 44 ASP B N 1
ATOM 7161 C CA . ASP B 1 44 ? 50.688 -9.828 25.375 1 87.31 44 ASP B CA 1
ATOM 7162 C C . ASP B 1 44 ? 50.594 -9.344 23.922 1 87.31 44 ASP B C 1
ATOM 7164 O O . ASP B 1 44 ? 51.031 -10.039 23 1 87.31 44 ASP B O 1
ATOM 7168 N N . LEU B 1 45 ? 50.094 -8.156 23.797 1 89.75 45 LEU B N 1
ATOM 7169 C CA . LEU B 1 45 ? 50.031 -7.621 22.438 1 89.75 45 LEU B CA 1
ATOM 7170 C C . LEU B 1 45 ? 51.375 -7.004 22.047 1 89.75 45 LEU B C 1
ATOM 7172 O O . LEU B 1 45 ? 52.188 -6.664 22.891 1 89.75 45 LEU B O 1
ATOM 7176 N N . PRO B 1 46 ? 51.562 -6.926 20.781 1 89.12 46 PRO B N 1
ATOM 7177 C CA . PRO B 1 46 ? 52.812 -6.281 20.344 1 89.12 46 PRO B CA 1
ATOM 7178 C C . PRO B 1 46 ? 52.969 -4.863 20.891 1 89.12 46 PRO B C 1
ATOM 7180 O O . PRO B 1 46 ? 51.969 -4.121 20.969 1 89.12 46 PRO B O 1
ATOM 7183 N N . ILE B 1 47 ? 54.188 -4.434 21.25 1 88.38 47 ILE B N 1
ATOM 7184 C CA . ILE B 1 47 ? 54.438 -3.176 21.938 1 88.38 47 ILE B CA 1
ATOM 7185 C C . ILE B 1 47 ? 54.281 -2.01 20.969 1 88.38 47 ILE B C 1
ATOM 7187 O O . ILE B 1 47 ? 53.969 -0.885 21.391 1 88.38 47 ILE B O 1
ATOM 7191 N N . ASP B 1 48 ? 54.344 -2.303 19.641 1 88.75 48 ASP B N 1
ATOM 7192 C CA . ASP B 1 48 ? 54.312 -1.234 18.641 1 88.75 48 ASP B CA 1
ATOM 7193 C C . ASP B 1 48 ? 52.906 -1.08 18.062 1 88.75 48 ASP B C 1
ATOM 7195 O O . ASP B 1 48 ? 52.75 -0.501 16.984 1 88.75 48 ASP B O 1
ATOM 7199 N N . ILE B 1 49 ? 51.906 -1.472 18.781 1 91.75 49 ILE B N 1
ATOM 7200 C CA . ILE B 1 49 ? 50.562 -1.353 18.266 1 91.75 49 ILE B CA 1
ATOM 7201 C C . ILE B 1 49 ? 50.156 0.119 18.219 1 91.75 49 ILE B C 1
ATOM 7203 O O . ILE B 1 49 ? 50.5 0.897 19.109 1 91.75 49 ILE B O 1
ATOM 7207 N N . GLU B 1 50 ? 49.5 0.45 17.109 1 93.81 50 GLU B N 1
ATOM 7208 C CA . GLU B 1 50 ? 49.062 1.832 16.891 1 93.81 50 GLU B CA 1
ATOM 7209 C C . GLU B 1 50 ? 47.562 1.99 17.125 1 93.81 50 GLU B C 1
ATOM 7211 O O . GLU B 1 50 ? 47.094 3.062 17.516 1 93.81 50 GLU B O 1
ATOM 7216 N N . PHE B 1 51 ? 46.844 0.972 16.828 1 95 51 PHE B N 1
ATOM 7217 C CA . PHE B 1 51 ? 45.406 0.985 16.984 1 95 51 PHE B CA 1
ATOM 7218 C C . PHE B 1 51 ? 44.938 -0.211 17.797 1 95 51 PHE B C 1
ATOM 7220 O O . PHE B 1 51 ? 45.281 -1.354 17.5 1 95 51 PHE B O 1
ATOM 7227 N N . LEU B 1 52 ? 44.156 0.077 18.906 1 94.62 52 LEU B N 1
ATOM 7228 C CA . LEU B 1 52 ? 43.656 -0.995 19.766 1 94.62 52 LEU B CA 1
ATOM 7229 C C . LEU B 1 52 ? 42.156 -0.846 20 1 94.62 52 LEU B C 1
ATOM 7231 O O . LEU B 1 52 ? 41.719 0.195 20.469 1 94.62 52 LEU B O 1
ATOM 7235 N N . ASP B 1 53 ? 41.438 -1.772 19.609 1 95.5 53 ASP B N 1
ATOM 7236 C CA . ASP B 1 53 ? 40 -1.794 19.828 1 95.5 53 ASP B CA 1
ATOM 7237 C C . ASP B 1 53 ? 39.625 -2.76 20.953 1 95.5 53 ASP B C 1
ATOM 7239 O O . ASP B 1 53 ? 39.781 -3.977 20.797 1 95.5 53 ASP B O 1
ATOM 7243 N N . LEU B 1 54 ? 39.25 -2.238 22.094 1 95.5 54 LEU B N 1
ATOM 7244 C CA . LEU B 1 54 ? 38.812 -3.01 23.266 1 95.5 54 LEU B CA 1
ATOM 7245 C C . LEU B 1 54 ? 37.344 -2.789 23.547 1 95.5 54 LEU B C 1
ATOM 7247 O O . LEU B 1 54 ? 36.906 -2.895 24.688 1 95.5 54 LEU B O 1
ATOM 7251 N N . SER B 1 55 ? 36.594 -2.445 22.562 1 96.06 55 SER B N 1
ATOM 7252 C CA . SER B 1 55 ? 35.188 -2.082 22.766 1 96.06 55 SER B CA 1
ATOM 7253 C C . SER B 1 55 ? 34.344 -3.303 23.109 1 96.06 55 SER B C 1
ATOM 7255 O O . SER B 1 55 ? 34.719 -4.434 22.781 1 96.06 55 SER B O 1
ATOM 7257 N N . GLU B 1 56 ? 33.219 -3.135 23.875 1 94.5 56 GLU B N 1
ATOM 7258 C CA . GLU B 1 56 ? 32.219 -4.125 24.219 1 94.5 56 GLU B CA 1
ATOM 7259 C C . GLU B 1 56 ? 32.812 -5.273 25.031 1 94.5 56 GLU B C 1
ATOM 7261 O O . GLU B 1 56 ? 32.562 -6.441 24.734 1 94.5 56 GLU B O 1
ATOM 7266 N N . ASN B 1 57 ? 33.688 -4.91 25.922 1 94.75 57 ASN B N 1
ATOM 7267 C CA . ASN B 1 57 ? 34.219 -5.883 26.859 1 94.75 57 ASN B CA 1
ATOM 7268 C C . ASN B 1 57 ? 33.75 -5.598 28.281 1 94.75 57 ASN B C 1
ATOM 7270 O O . ASN B 1 57 ? 32.844 -4.789 28.5 1 94.75 57 ASN B O 1
ATOM 7274 N N . ASN B 1 58 ? 34.312 -6.375 29.219 1 93.81 58 ASN B N 1
ATOM 7275 C CA . ASN B 1 58 ? 34 -6.203 30.641 1 93.81 58 ASN B CA 1
ATOM 7276 C C . ASN B 1 58 ? 35.219 -5.801 31.453 1 93.81 58 ASN B C 1
ATOM 7278 O O . ASN B 1 58 ? 35.562 -6.48 32.406 1 93.81 58 ASN B O 1
ATOM 7282 N N . LEU B 1 59 ? 35.656 -4.711 31.172 1 92.75 59 LEU B N 1
ATOM 7283 C CA . LEU B 1 59 ? 36.938 -4.312 31.75 1 92.75 59 LEU B CA 1
ATOM 7284 C C . LEU B 1 59 ? 36.781 -3.818 33.188 1 92.75 59 LEU B C 1
ATOM 7286 O O . LEU B 1 59 ? 37.688 -3.939 34 1 92.75 59 LEU B O 1
ATOM 7290 N N . GLY B 1 60 ? 35.625 -3.131 33.438 1 89.75 60 GLY B N 1
ATOM 7291 C CA . GLY B 1 60 ? 35.312 -2.705 34.781 1 89.75 60 GLY B CA 1
ATOM 7292 C C . GLY B 1 60 ? 36.188 -1.559 35.281 1 89.75 60 GLY B C 1
ATOM 7293 O O . GLY B 1 60 ? 35.781 -0.394 35.156 1 89.75 60 GLY B O 1
ATOM 7294 N N . VAL B 1 61 ? 37.5 -1.928 35.812 1 89.12 61 VAL B N 1
ATOM 7295 C CA . VAL B 1 61 ? 38.406 -0.922 36.344 1 89.12 61 VAL B CA 1
ATOM 7296 C C . VAL B 1 61 ? 39.688 -0.892 35.531 1 89.12 61 VAL B C 1
ATOM 7298 O O . VAL B 1 61 ? 40.25 -1.94 35.156 1 89.12 61 VAL B O 1
ATOM 7301 N N . ILE B 1 62 ? 40.031 0.332 35.188 1 90.44 62 ILE B N 1
ATOM 7302 C CA . ILE B 1 62 ? 41.312 0.49 34.531 1 90.44 62 ILE B CA 1
ATOM 7303 C C . ILE B 1 62 ? 42.375 0.813 35.594 1 90.44 62 ILE B C 1
ATOM 7305 O O . ILE B 1 62 ? 42.344 1.887 36.188 1 90.44 62 ILE B O 1
ATOM 7309 N N . LEU B 1 63 ? 43.406 -0.072 35.625 1 87.44 63 LEU B N 1
ATOM 7310 C CA . LEU B 1 63 ? 44.438 0.049 36.625 1 87.44 63 LEU B CA 1
ATOM 7311 C C . LEU B 1 63 ? 45.594 0.941 36.156 1 87.44 63 LEU B C 1
ATOM 7313 O O . LEU B 1 63 ? 45.719 1.178 34.969 1 87.44 63 LEU B O 1
ATOM 7317 N N . ASN B 1 64 ? 46.281 1.398 37.188 1 87.12 64 ASN B N 1
ATOM 7318 C CA . ASN B 1 64 ? 47.438 2.209 36.844 1 87.12 64 ASN B CA 1
ATOM 7319 C C . ASN B 1 64 ? 48.406 1.447 35.938 1 87.12 64 ASN B C 1
ATOM 7321 O O . ASN B 1 64 ? 48.656 0.257 36.156 1 87.12 64 ASN B O 1
ATOM 7325 N N . LYS B 1 65 ? 48.844 2.092 34.906 1 85.75 65 LYS B N 1
ATOM 7326 C CA . LYS B 1 65 ? 49.875 1.605 34 1 85.75 65 LYS B CA 1
ATOM 7327 C C . LYS B 1 65 ? 49.375 0.421 33.188 1 85.75 65 LYS B C 1
ATOM 7329 O O . LYS B 1 65 ? 50.188 -0.433 32.781 1 85.75 65 LYS B O 1
ATOM 7334 N N . SER B 1 66 ? 48.062 0.449 33.062 1 89.69 66 SER B N 1
ATOM 7335 C CA . SER B 1 66 ? 47.5 -0.644 32.281 1 89.69 66 SER B CA 1
ATOM 7336 C C . SER B 1 66 ? 47.906 -0.568 30.828 1 89.69 66 SER B C 1
ATOM 7338 O O . SER B 1 66 ? 47.969 -1.592 30.141 1 89.69 66 SER B O 1
ATOM 7340 N N . PHE B 1 67 ? 48.25 0.687 30.406 1 91.5 67 PHE B N 1
ATOM 7341 C CA . PHE B 1 67 ? 48.562 0.851 29 1 91.5 67 PHE B CA 1
ATOM 7342 C C . PHE B 1 67 ? 50.031 1.256 28.844 1 91.5 67 PHE B C 1
ATOM 7344 O O . PHE B 1 67 ? 50.438 1.692 27.766 1 91.5 67 PHE B O 1
ATOM 7351 N N . ALA B 1 68 ? 50.844 1.109 29.797 1 88.81 68 ALA B N 1
ATOM 7352 C CA . ALA B 1 68 ? 52.219 1.623 29.812 1 88.81 68 ALA B CA 1
ATOM 7353 C C . ALA B 1 68 ? 53.062 0.944 28.75 1 88.81 68 ALA B C 1
ATOM 7355 O O . ALA B 1 68 ? 54 1.55 28.203 1 88.81 68 ALA B O 1
ATOM 7356 N N . ARG B 1 69 ? 52.719 -0.211 28.375 1 89.25 69 ARG B N 1
ATOM 7357 C CA . ARG B 1 69 ? 53.5 -0.995 27.406 1 89.25 69 ARG B CA 1
ATOM 7358 C C . ARG B 1 69 ? 53.25 -0.505 25.984 1 89.25 69 ARG B C 1
ATOM 7360 O O . ARG B 1 69 ? 54.094 -0.714 25.109 1 89.25 69 ARG B O 1
ATOM 7367 N N . TYR B 1 70 ? 52.219 0.212 25.797 1 91.38 70 TYR B N 1
ATOM 7368 C CA . TYR B 1 70 ? 51.844 0.565 24.438 1 91.38 70 TYR B CA 1
ATOM 7369 C C . TYR B 1 70 ? 52.062 2.047 24.172 1 91.38 70 TYR B C 1
ATOM 7371 O O . TYR B 1 70 ? 51.125 2.783 23.844 1 91.38 70 TYR B O 1
ATOM 7379 N N . SER B 1 71 ? 53.312 2.465 24.156 1 88.62 71 SER B N 1
ATOM 7380 C CA . SER B 1 71 ? 53.688 3.877 24.109 1 88.62 71 SER B CA 1
ATOM 7381 C C . SER B 1 71 ? 53.469 4.457 22.703 1 88.62 71 SER B C 1
ATOM 7383 O O . SER B 1 71 ? 53.344 5.672 22.547 1 88.62 71 SER B O 1
ATOM 7385 N N . GLN B 1 72 ? 53.312 3.664 21.703 1 90.06 72 GLN B N 1
ATOM 7386 C CA . GLN B 1 72 ? 53.188 4.152 20.328 1 90.06 72 GLN B CA 1
ATOM 7387 C C . GLN B 1 72 ? 51.719 4.172 19.891 1 90.06 72 GLN B C 1
ATOM 7389 O O . GLN B 1 72 ? 51.406 4.527 18.75 1 90.06 72 GLN B O 1
ATOM 7394 N N . MET B 1 73 ? 50.812 3.977 20.797 1 92.75 73 MET B N 1
ATOM 7395 C CA . MET B 1 73 ? 49.406 3.879 20.484 1 92.75 73 MET B CA 1
ATOM 7396 C C . MET B 1 73 ? 48.844 5.238 20.078 1 92.75 73 MET B C 1
ATOM 7398 O O . MET B 1 73 ? 49.031 6.23 20.781 1 92.75 73 MET B O 1
ATOM 7402 N N . LYS B 1 74 ? 48.156 5.215 18.922 1 94.56 74 LYS B N 1
ATOM 7403 C CA . LYS B 1 74 ? 47.594 6.457 18.406 1 94.56 74 LYS B CA 1
ATOM 7404 C C . LYS B 1 74 ? 46.062 6.484 18.594 1 94.56 74 LYS B C 1
ATOM 7406 O O . LYS B 1 74 ? 45.469 7.559 18.703 1 94.56 74 LYS B O 1
ATOM 7411 N N . ALA B 1 75 ? 45.5 5.363 18.562 1 95.81 75 ALA B N 1
ATOM 7412 C CA . ALA B 1 75 ? 44.031 5.289 18.703 1 95.81 75 ALA B CA 1
ATOM 7413 C C . ALA B 1 75 ? 43.625 4.16 19.641 1 95.81 75 ALA B C 1
ATOM 7415 O O . ALA B 1 75 ? 44.188 3.053 19.562 1 95.81 75 ALA B O 1
ATOM 7416 N N . LEU B 1 76 ? 42.75 4.465 20.594 1 94.69 76 LEU B N 1
ATOM 7417 C CA . LEU B 1 76 ? 42.25 3.51 21.562 1 94.69 76 LEU B CA 1
ATOM 7418 C C . LEU B 1 76 ? 40.719 3.566 21.641 1 94.69 76 LEU B C 1
ATOM 7420 O O . LEU B 1 76 ? 40.156 4.621 21.922 1 94.69 76 LEU B O 1
ATOM 7424 N N . GLU B 1 77 ? 40.062 2.506 21.344 1 95.81 77 GLU B N 1
ATOM 7425 C CA . GLU B 1 77 ? 38.625 2.4 21.422 1 95.81 77 GLU B CA 1
ATOM 7426 C C . GLU B 1 77 ? 38.188 1.494 22.562 1 95.81 77 GLU B C 1
ATOM 7428 O O . GLU B 1 77 ? 38.438 0.285 22.531 1 95.81 77 GLU B O 1
ATOM 7433 N N . ILE B 1 78 ? 37.625 2.031 23.562 1 94.25 78 ILE B N 1
ATOM 7434 C CA . ILE B 1 78 ? 37.188 1.265 24.719 1 94.25 78 ILE B CA 1
ATOM 7435 C C . ILE B 1 78 ? 35.719 1.571 25.016 1 94.25 78 ILE B C 1
ATOM 7437 O O . ILE B 1 78 ? 35.344 1.679 26.188 1 94.25 78 ILE B O 1
ATOM 7441 N N . GLN B 1 79 ? 35 1.744 24 1 94.12 79 GLN B N 1
ATOM 7442 C CA . GLN B 1 79 ? 33.594 2.059 24.156 1 94.12 79 GLN B CA 1
ATOM 7443 C C . GLN B 1 79 ? 32.812 0.84 24.625 1 94.12 79 GLN B C 1
ATOM 7445 O O . GLN B 1 79 ? 33.188 -0.299 24.344 1 94.12 79 GLN B O 1
ATOM 7450 N N . TYR B 1 80 ? 31.766 1.051 25.531 1 92.94 80 TYR B N 1
ATOM 7451 C CA . TYR B 1 80 ? 30.828 0.031 26 1 92.94 80 TYR B CA 1
ATOM 7452 C C . TYR B 1 80 ? 31.578 -1.136 26.625 1 92.94 80 TYR B C 1
ATOM 7454 O O . TYR B 1 80 ? 31.328 -2.297 26.312 1 92.94 80 TYR B O 1
ATOM 7462 N N . SER B 1 81 ? 32.469 -0.853 27.406 1 93.56 81 SER B N 1
ATOM 7463 C CA . SER B 1 81 ? 33.281 -1.887 28.031 1 93.56 81 SER B CA 1
ATOM 7464 C C . SER B 1 81 ? 33.062 -1.919 29.547 1 93.56 81 SER B C 1
ATOM 7466 O O . SER B 1 81 ? 33.938 -2.383 30.281 1 93.56 81 SER B O 1
ATOM 7468 N N . LYS B 1 82 ? 31.984 -1.354 30 1 91.44 82 LYS B N 1
ATOM 7469 C CA . LYS B 1 82 ? 31.516 -1.393 31.391 1 91.44 82 LYS B CA 1
ATOM 7470 C C . LYS B 1 82 ? 32.562 -0.832 32.344 1 91.44 82 LYS B C 1
ATOM 7472 O O . LYS B 1 82 ? 32.75 -1.368 33.438 1 91.44 82 LYS B O 1
ATOM 7477 N N . ILE B 1 83 ? 33.219 0.118 31.875 1 90.62 83 ILE B N 1
ATOM 7478 C CA . ILE B 1 83 ? 34.219 0.779 32.719 1 90.62 83 ILE B CA 1
ATOM 7479 C C . ILE B 1 83 ? 33.5 1.712 33.719 1 90.62 83 ILE B C 1
ATOM 7481 O O . ILE B 1 83 ? 32.719 2.561 33.312 1 90.62 83 ILE B O 1
ATOM 7485 N N . HIS B 1 84 ? 33.781 1.562 35 1 86 84 HIS B N 1
ATOM 7486 C CA . HIS B 1 84 ? 33.125 2.428 35.969 1 86 84 HIS B CA 1
ATOM 7487 C C . HIS B 1 84 ? 34.125 3.256 36.75 1 86 84 HIS B C 1
ATOM 7489 O O . HIS B 1 84 ? 33.781 4.273 37.344 1 86 84 HIS B O 1
ATOM 7495 N N . THR B 1 85 ? 35.375 2.721 36.688 1 82.88 85 THR B N 1
ATOM 7496 C CA . THR B 1 85 ? 36.406 3.48 37.375 1 82.88 85 THR B CA 1
ATOM 7497 C C . THR B 1 85 ? 37.75 3.422 36.625 1 82.88 85 THR B C 1
ATOM 7499 O O . THR B 1 85 ? 38.094 2.385 36.062 1 82.88 85 THR B O 1
ATOM 7502 N N . VAL B 1 86 ? 38.344 4.602 36.594 1 84.62 86 VAL B N 1
ATOM 7503 C CA . VAL B 1 86 ? 39.688 4.688 36.031 1 84.62 86 VAL B CA 1
ATOM 7504 C C . VAL B 1 86 ? 40.625 5.277 37.094 1 84.62 86 VAL B C 1
ATOM 7506 O O . VAL B 1 86 ? 40.375 6.371 37.625 1 84.62 86 VAL B O 1
ATOM 7509 N N . GLN B 1 87 ? 41.719 4.566 37.312 1 82.44 87 GLN B N 1
ATOM 7510 C CA . GLN B 1 87 ? 42.719 5.066 38.281 1 82.44 87 GLN B CA 1
ATOM 7511 C C . GLN B 1 87 ? 43.5 6.238 37.688 1 82.44 87 GLN B C 1
ATOM 7513 O O . GLN B 1 87 ? 43.562 6.406 36.469 1 82.44 87 GLN B O 1
ATOM 7518 N N . PRO B 1 88 ? 44.031 7.082 38.562 1 78.19 88 PRO B N 1
ATOM 7519 C CA . PRO B 1 88 ? 44.656 8.344 38.125 1 78.19 88 PRO B CA 1
ATOM 7520 C C . PRO B 1 88 ? 45.688 8.164 37 1 78.19 88 PRO B C 1
ATOM 7522 O O . PRO B 1 88 ? 45.781 9 36.125 1 78.19 88 PRO B O 1
ATOM 7525 N N . GLU B 1 89 ? 46.438 7.039 37.031 1 82 89 GLU B N 1
ATOM 7526 C CA . GLU B 1 89 ? 47.438 6.781 36 1 82 89 GLU B CA 1
ATOM 7527 C C . GLU B 1 89 ? 47 5.605 35.125 1 82 89 GLU B C 1
ATOM 7529 O O . GLU B 1 89 ? 47.875 4.879 34.594 1 82 89 GLU B O 1
ATOM 7534 N N . GLY B 1 90 ? 45.75 5.57 35 1 85 90 GLY B N 1
ATOM 7535 C CA . GLY B 1 90 ? 45.25 4.453 34.219 1 85 90 GLY B CA 1
ATOM 7536 C C . GLY B 1 90 ? 45.688 4.492 32.781 1 85 90 GLY B C 1
ATOM 7537 O O . GLY B 1 90 ? 46 3.451 32.188 1 85 90 GLY B O 1
ATOM 7538 N N . PHE B 1 91 ? 45.75 5.754 32.25 1 88.31 91 PHE B N 1
ATOM 7539 C CA . PHE B 1 91 ? 46.156 5.895 30.859 1 88.31 91 PHE B CA 1
ATOM 7540 C C . PHE B 1 91 ? 47.594 6.383 30.766 1 88.31 91 PHE B C 1
ATOM 7542 O O . PHE B 1 91 ? 48.031 6.938 29.75 1 88.31 91 PHE B O 1
ATOM 7549 N N . GLY B 1 92 ? 48.25 6.164 31.812 1 83.94 92 GLY B N 1
ATOM 7550 C CA . GLY B 1 92 ? 49.656 6.57 31.812 1 83.94 92 GLY B CA 1
ATOM 7551 C C . GLY B 1 92 ? 50.5 5.852 30.781 1 83.94 92 GLY B C 1
ATOM 7552 O O . GLY B 1 92 ? 50.312 4.656 30.531 1 83.94 92 GLY B O 1
ATOM 7553 N N . GLY B 1 93 ? 51.375 6.602 30.062 1 84.69 93 GLY B N 1
ATOM 7554 C CA . GLY B 1 93 ? 52.281 6.012 29.078 1 84.69 93 GLY B CA 1
ATOM 7555 C C . GLY B 1 93 ? 51.781 6.211 27.656 1 84.69 93 GLY B C 1
ATOM 7556 O O . GLY B 1 93 ? 52.562 6.027 26.703 1 84.69 93 GLY B O 1
ATOM 7557 N N . LEU B 1 94 ? 50.594 6.66 27.531 1 89.25 94 LEU B N 1
ATOM 7558 C CA . LEU B 1 94 ? 50.031 6.832 26.188 1 89.25 94 LEU B CA 1
ATOM 7559 C C . LEU B 1 94 ? 50.312 8.234 25.656 1 89.25 94 LEU B C 1
ATOM 7561 O O . LEU B 1 94 ? 49.406 8.984 25.359 1 89.25 94 LEU B O 1
ATOM 7565 N N . ASN B 1 95 ? 51.562 8.477 25.375 1 84.44 95 ASN B N 1
ATOM 7566 C CA . ASN B 1 95 ? 51.969 9.82 25.016 1 84.44 95 ASN B CA 1
ATOM 7567 C C . ASN B 1 95 ? 51.688 10.125 23.547 1 84.44 95 ASN B C 1
ATOM 7569 O O . ASN B 1 95 ? 51.625 11.289 23.141 1 84.44 95 ASN B O 1
ATOM 7573 N N . SER B 1 96 ? 51.406 9.141 22.781 1 89.94 96 SER B N 1
ATOM 7574 C CA . SER B 1 96 ? 51.156 9.336 21.344 1 89.94 96 SER B CA 1
ATOM 7575 C C . SER B 1 96 ? 49.688 9.211 21.016 1 89.94 96 SER B C 1
ATOM 7577 O O . SER B 1 96 ? 49.312 9.266 19.844 1 89.94 96 SER B O 1
ATOM 7579 N N . LEU B 1 97 ? 48.875 9.117 22.016 1 92.81 97 LEU B N 1
ATOM 7580 C CA . LEU B 1 97 ? 47.438 8.867 21.797 1 92.81 97 LEU B CA 1
ATOM 7581 C C . LEU B 1 97 ? 46.75 10.094 21.203 1 92.81 97 LEU B C 1
ATOM 7583 O O . LEU B 1 97 ? 46.844 11.18 21.781 1 92.81 97 LEU B O 1
ATOM 7587 N N . GLU B 1 98 ? 46.125 9.883 20.062 1 94.5 98 GLU B N 1
ATOM 7588 C CA . GLU B 1 98 ? 45.438 10.977 19.375 1 94.5 98 GLU B CA 1
ATOM 7589 C C . GLU B 1 98 ? 43.906 10.781 19.391 1 94.5 98 GLU B C 1
ATOM 7591 O O . GLU B 1 98 ? 43.156 11.758 19.406 1 94.5 98 GLU B O 1
ATOM 7596 N N . ASN B 1 99 ? 43.469 9.609 19.328 1 95.44 99 ASN B N 1
ATOM 7597 C CA . ASN B 1 99 ? 42.031 9.273 19.281 1 95.44 99 ASN B CA 1
ATOM 7598 C C . ASN B 1 99 ? 41.656 8.375 20.453 1 95.44 99 ASN B C 1
ATOM 7600 O O . ASN B 1 99 ? 42.188 7.285 20.625 1 95.44 99 ASN B O 1
ATOM 7604 N N . LEU B 1 100 ? 40.688 8.828 21.266 1 93.12 100 LEU B N 1
ATOM 7605 C CA . LEU B 1 100 ? 40.219 8.047 22.406 1 93.12 100 LEU B CA 1
ATOM 7606 C C . LEU B 1 100 ? 38.688 8.008 22.453 1 93.12 100 LEU B C 1
ATOM 7608 O O . LEU B 1 100 ? 38.031 9.062 22.438 1 93.12 100 LEU B O 1
ATOM 7612 N N . SER B 1 101 ? 38.156 6.887 22.422 1 94.12 101 SER B N 1
ATOM 7613 C CA . SER B 1 101 ? 36.719 6.738 22.578 1 94.12 101 SER B CA 1
ATOM 7614 C C . SER B 1 101 ? 36.375 6.004 23.859 1 94.12 101 SER B C 1
ATOM 7616 O O . SER B 1 101 ? 36.719 4.836 24.031 1 94.12 101 SER B O 1
ATOM 7618 N N . LEU B 1 102 ? 35.719 6.684 24.75 1 90.56 102 LEU B N 1
ATOM 7619 C CA . LEU B 1 102 ? 35.281 6.145 26.031 1 90.56 102 LEU B CA 1
ATOM 7620 C C . LEU B 1 102 ? 33.75 6.133 26.125 1 90.56 102 LEU B C 1
ATOM 7622 O O . LEU B 1 102 ? 33.188 6.117 27.219 1 90.56 102 LEU B O 1
ATOM 7626 N N . ALA B 1 103 ? 33.156 6.105 25.047 1 91.25 103 ALA B N 1
ATOM 7627 C CA . ALA B 1 103 ? 31.703 6.254 24.969 1 91.25 103 ALA B CA 1
ATOM 7628 C C . ALA B 1 103 ? 31 5.039 25.578 1 91.25 103 ALA B C 1
ATOM 7630 O O . ALA B 1 103 ? 31.438 3.904 25.391 1 91.25 103 ALA B O 1
ATOM 7631 N N . GLY B 1 104 ? 29.828 5.266 26.281 1 88.38 104 GLY B N 1
ATOM 7632 C CA . GLY B 1 104 ? 28.938 4.199 26.719 1 88.38 104 GLY B CA 1
ATOM 7633 C C . GLY B 1 104 ? 29.5 3.402 27.891 1 88.38 104 GLY B C 1
ATOM 7634 O O . GLY B 1 104 ? 29.375 2.176 27.922 1 88.38 104 GLY B O 1
ATOM 7635 N N . ASN B 1 105 ? 30.25 3.973 28.688 1 89.19 105 ASN B N 1
ATOM 7636 C CA . ASN B 1 105 ? 30.688 3.375 29.938 1 89.19 105 ASN B CA 1
ATOM 7637 C C . ASN B 1 105 ? 29.953 3.973 31.141 1 89.19 105 ASN B C 1
ATOM 7639 O O . ASN B 1 105 ? 28.844 4.48 31 1 89.19 105 ASN B O 1
ATOM 7643 N N . ALA B 1 106 ? 30.391 3.787 32.375 1 81.94 106 ALA B N 1
ATOM 7644 C CA . ALA B 1 106 ? 29.75 4.344 33.562 1 81.94 106 ALA B CA 1
ATOM 7645 C C . ALA B 1 106 ? 30.703 5.266 34.312 1 81.94 106 ALA B C 1
ATOM 7647 O O . ALA B 1 106 ? 30.891 5.133 35.5 1 81.94 106 ALA B O 1
ATOM 7648 N N . LEU B 1 107 ? 31.203 6.082 33.438 1 77.44 107 LEU B N 1
ATOM 7649 C CA . LEU B 1 107 ? 32.188 6.984 34.031 1 77.44 107 LEU B CA 1
ATOM 7650 C C . LEU B 1 107 ? 31.547 8.289 34.469 1 77.44 107 LEU B C 1
ATOM 7652 O O . LEU B 1 107 ? 30.641 8.805 33.812 1 77.44 107 LEU B O 1
ATOM 7656 N N . ASN B 1 108 ? 31.703 8.609 35.75 1 66.56 108 ASN B N 1
ATOM 7657 C CA . ASN B 1 108 ? 31.156 9.867 36.281 1 66.56 108 ASN B CA 1
ATOM 7658 C C . ASN B 1 108 ? 32.094 11.039 36 1 66.56 108 ASN B C 1
ATOM 7660 O O . ASN B 1 108 ? 33.281 11 36.344 1 66.56 108 ASN B O 1
ATOM 7664 N N . ILE B 1 109 ? 31.625 11.992 35.344 1 60.44 109 ILE B N 1
ATOM 7665 C CA . ILE B 1 109 ? 32.438 13.141 34.938 1 60.44 109 ILE B CA 1
ATOM 7666 C C . ILE B 1 109 ? 32.812 13.961 36.188 1 60.44 109 ILE B C 1
ATOM 7668 O O . ILE B 1 109 ? 33.875 14.57 36.219 1 60.44 109 ILE B O 1
ATOM 7672 N N . SER B 1 110 ? 31.766 14.141 37.281 1 56.38 110 SER B N 1
ATOM 7673 C CA . SER B 1 110 ? 31.953 15.023 38.438 1 56.38 110 SER B CA 1
ATOM 7674 C C . SER B 1 110 ? 33.031 14.516 39.344 1 56.38 110 SER B C 1
ATOM 7676 O O . SER B 1 110 ? 33.844 15.297 39.875 1 56.38 110 SER B O 1
ATOM 7678 N N . THR B 1 111 ? 32.719 13.312 39.938 1 49.69 111 THR B N 1
ATOM 7679 C CA . THR B 1 111 ? 33.562 12.789 41 1 49.69 111 THR B CA 1
ATOM 7680 C C . THR B 1 111 ? 34.875 12.25 40.438 1 49.69 111 THR B C 1
ATOM 7682 O O . THR B 1 111 ? 35.906 12.266 41.094 1 49.69 111 THR B O 1
ATOM 7685 N N . ASP B 1 112 ? 34.656 11.43 39.406 1 50.91 112 ASP B N 1
ATOM 7686 C CA . ASP B 1 112 ? 35.844 10.766 38.906 1 50.91 112 ASP B CA 1
ATOM 7687 C C . ASP B 1 112 ? 36.625 11.672 37.938 1 50.91 112 ASP B C 1
ATOM 7689 O O . ASP B 1 112 ? 36.125 12.07 36.906 1 50.91 112 ASP B O 1
ATOM 7693 N N . GLY B 1 113 ? 37.062 12.781 38.312 1 48.72 113 GLY B N 1
ATOM 7694 C CA . GLY B 1 113 ? 37.875 13.758 37.594 1 48.72 113 GLY B CA 1
ATOM 7695 C C . GLY B 1 113 ? 38.438 13.219 36.281 1 48.72 113 GLY B C 1
ATOM 7696 O O . GLY B 1 113 ? 38.906 12.078 36.219 1 48.72 113 GLY B O 1
ATOM 7697 N N . LEU B 1 114 ? 37.812 13.586 35.156 1 53.94 114 LEU B N 1
ATOM 7698 C CA . LEU B 1 114 ? 38.5 13.477 33.906 1 53.94 114 LEU B CA 1
ATOM 7699 C C . LEU B 1 114 ? 40 13.703 34.094 1 53.94 114 LEU B C 1
ATOM 7701 O O . LEU B 1 114 ? 40.688 14.062 33.125 1 53.94 114 LEU B O 1
ATOM 7705 N N . PHE B 1 115 ? 40.312 13.719 35.344 1 55.47 115 PHE B N 1
ATOM 7706 C CA . PHE B 1 115 ? 41.719 13.672 35.75 1 55.47 115 PHE B CA 1
ATOM 7707 C C . PHE B 1 115 ? 42.469 12.609 34.938 1 55.47 115 PHE B C 1
ATOM 7709 O O . PHE B 1 115 ? 43.656 12.719 34.719 1 55.47 115 PHE B O 1
ATOM 7716 N N . ILE B 1 116 ? 41.562 11.766 34.469 1 60.38 116 ILE B N 1
ATOM 7717 C CA . ILE B 1 116 ? 42.156 10.602 33.812 1 60.38 116 ILE B CA 1
ATOM 7718 C C . ILE B 1 116 ? 42.781 11.016 32.469 1 60.38 116 ILE B C 1
ATOM 7720 O O . ILE B 1 116 ? 43.625 10.32 31.953 1 60.38 116 ILE B O 1
ATOM 7724 N N . LEU B 1 117 ? 42.312 12.25 32.125 1 70.56 117 LEU B N 1
ATOM 7725 C CA . LEU B 1 117 ? 42.781 12.641 30.797 1 70.56 117 LEU B CA 1
ATOM 7726 C C . LEU B 1 117 ? 44.031 13.492 30.891 1 70.56 117 LEU B C 1
ATOM 7728 O O . LEU B 1 117 ? 44.656 13.844 29.875 1 70.56 117 LEU B O 1
ATOM 7732 N N . LYS B 1 118 ? 44.406 13.719 32.125 1 69.31 118 LYS B N 1
ATOM 7733 C CA . LYS B 1 118 ? 45.562 14.562 32.344 1 69.31 118 LYS B CA 1
ATOM 7734 C C . LYS B 1 118 ? 46.812 13.93 31.75 1 69.31 118 LYS B C 1
ATOM 7736 O O . LYS B 1 118 ? 47.75 14.641 31.359 1 69.31 118 LYS B O 1
ATOM 7741 N N . SER B 1 119 ? 46.781 12.625 31.672 1 71.56 119 SER B N 1
ATOM 7742 C CA . SER B 1 119 ? 47.969 11.922 31.203 1 71.56 119 SER B CA 1
ATOM 7743 C C . SER B 1 119 ? 48 11.844 29.688 1 71.56 119 SER B C 1
ATOM 7745 O O . SER B 1 119 ? 49.031 11.453 29.109 1 71.56 119 SER B O 1
ATOM 7747 N N . ILE B 1 120 ? 46.938 12.312 29.141 1 80.38 120 ILE B N 1
ATOM 7748 C CA . ILE B 1 120 ? 46.875 12.188 27.688 1 80.38 120 ILE B CA 1
ATOM 7749 C C . ILE B 1 120 ? 46.844 13.578 27.047 1 80.38 120 ILE B C 1
ATOM 7751 O O . ILE B 1 120 ? 45.75 14.055 26.672 1 80.38 120 ILE B O 1
ATOM 7755 N N . ARG B 1 121 ? 47.906 14.141 26.719 1 78.88 121 ARG B N 1
ATOM 7756 C CA . ARG B 1 121 ? 48 15.547 26.328 1 78.88 121 ARG B CA 1
ATOM 7757 C C . ARG B 1 121 ? 47.812 15.711 24.828 1 78.88 121 ARG B C 1
ATOM 7759 O O . ARG B 1 121 ? 47.469 16.797 24.344 1 78.88 121 ARG B O 1
ATOM 7766 N N . ASN B 1 122 ? 47.969 14.68 24.047 1 88.12 122 ASN B N 1
ATOM 7767 C CA . ASN B 1 122 ? 48.031 14.836 22.594 1 88.12 122 ASN B CA 1
ATOM 7768 C C . ASN B 1 122 ? 46.719 14.391 21.953 1 88.12 122 ASN B C 1
ATOM 7770 O O . ASN B 1 122 ? 46.625 14.219 20.734 1 88.12 122 ASN B O 1
ATOM 7774 N N . ILE B 1 123 ? 45.688 14.352 22.688 1 91.75 123 ILE B N 1
ATOM 7775 C CA . ILE B 1 123 ? 44.438 13.852 22.172 1 91.75 123 ILE B CA 1
ATOM 7776 C C . ILE B 1 123 ? 43.812 14.875 21.219 1 91.75 123 ILE B C 1
ATOM 7778 O O . ILE B 1 123 ? 43.781 16.062 21.531 1 91.75 123 ILE B O 1
ATOM 7782 N N . ILE B 1 124 ? 43.469 14.398 20.062 1 94.94 124 ILE B N 1
ATOM 7783 C CA . ILE B 1 124 ? 42.844 15.25 19.047 1 94.94 124 ILE B CA 1
ATOM 7784 C C . ILE B 1 124 ? 41.312 14.977 19.016 1 94.94 124 ILE B C 1
ATOM 7786 O O . ILE B 1 124 ? 40.531 15.906 18.891 1 94.94 124 ILE B O 1
ATOM 7790 N N . ASN B 1 125 ? 40.938 13.758 19.062 1 95.5 125 ASN B N 1
ATOM 7791 C CA . ASN B 1 125 ? 39.562 13.312 19.062 1 95.5 125 ASN B CA 1
ATOM 7792 C C . ASN B 1 125 ? 39.188 12.586 20.344 1 95.5 125 ASN B C 1
ATOM 7794 O O . ASN B 1 125 ? 39.781 11.555 20.672 1 95.5 125 ASN B O 1
ATOM 7798 N N . LEU B 1 126 ? 38.219 13.117 21.031 1 92.44 126 LEU B N 1
ATOM 7799 C CA . LEU B 1 126 ? 37.781 12.5 22.281 1 92.44 126 LEU B CA 1
ATOM 7800 C C . LEU B 1 126 ? 36.281 12.258 22.281 1 92.44 126 LEU B C 1
ATOM 7802 O O . LEU B 1 126 ? 35.5 13.188 22.078 1 92.44 126 LEU B O 1
ATOM 7806 N N . ASP B 1 127 ? 35.875 11.078 22.469 1 92.88 127 ASP B N 1
ATOM 7807 C CA . ASP B 1 127 ? 34.469 10.727 22.625 1 92.88 127 ASP B CA 1
ATOM 7808 C C . ASP B 1 127 ? 34.188 10.219 24.047 1 92.88 127 ASP B C 1
ATOM 7810 O O . ASP B 1 127 ? 34.531 9.078 24.375 1 92.88 127 ASP B O 1
ATOM 7814 N N . PHE B 1 128 ? 33.656 11.031 24.797 1 87.69 128 PHE B N 1
ATOM 7815 C CA . PHE B 1 128 ? 33.312 10.711 26.188 1 87.69 128 PHE B CA 1
ATOM 7816 C C . PHE B 1 128 ? 31.797 10.68 26.359 1 87.69 128 PHE B C 1
ATOM 7818 O O . PHE B 1 128 ? 31.297 11.016 27.438 1 87.69 128 PHE B O 1
ATOM 7825 N N . SER B 1 129 ? 31.109 10.336 25.422 1 88.12 129 SER B N 1
ATOM 7826 C CA . SER B 1 129 ? 29.656 10.422 25.422 1 88.12 129 SER B CA 1
ATOM 7827 C C . SER B 1 129 ? 29.031 9.172 26.031 1 88.12 129 SER B C 1
ATOM 7829 O O . SER B 1 129 ? 29.703 8.156 26.219 1 88.12 129 SER B O 1
ATOM 7831 N N . LEU B 1 130 ? 27.719 9.25 26.438 1 85 130 LEU B N 1
ATOM 7832 C CA . LEU B 1 130 ? 26.875 8.148 26.906 1 85 130 LEU B CA 1
ATOM 7833 C C . LEU B 1 130 ? 27.406 7.566 28.203 1 85 130 LEU B C 1
ATOM 7835 O O . LEU B 1 130 ? 27.469 6.348 28.359 1 85 130 LEU B O 1
ATOM 7839 N N . ASN B 1 131 ? 27.969 8.32 28.906 1 80 131 ASN B N 1
ATOM 7840 C CA . ASN B 1 131 ? 28.406 7.887 30.234 1 80 131 ASN B CA 1
ATOM 7841 C C . ASN B 1 131 ? 27.484 8.422 31.328 1 80 131 ASN B C 1
ATOM 7843 O O . ASN B 1 131 ? 27.641 8.078 32.5 1 80 131 ASN B O 1
ATOM 7847 N N . MET B 1 132 ? 26.469 9.172 30.859 1 68.5 132 MET B N 1
ATOM 7848 C CA . MET B 1 132 ? 25.547 9.82 31.781 1 68.5 132 MET B CA 1
ATOM 7849 C C . MET B 1 132 ? 24.422 8.867 32.188 1 68.5 132 MET B C 1
ATOM 7851 O O . MET B 1 132 ? 23.797 8.25 31.328 1 68.5 132 MET B O 1
ATOM 7855 N N . ASP B 1 133 ? 24.422 8.352 33.531 1 58.66 133 ASP B N 1
ATOM 7856 C CA . ASP B 1 133 ? 23.359 7.453 33.969 1 58.66 133 ASP B CA 1
ATOM 7857 C C . ASP B 1 133 ? 21.984 8.109 33.812 1 58.66 133 ASP B C 1
ATOM 7859 O O . ASP B 1 133 ? 21.016 7.453 33.469 1 58.66 133 ASP B O 1
ATOM 7863 N N . SER B 1 134 ? 21.75 9.289 34.625 1 56.28 134 SER B N 1
ATOM 7864 C CA . SER B 1 134 ? 20.391 9.82 34.656 1 56.28 134 SER B CA 1
ATOM 7865 C C . SER B 1 134 ? 20.359 11.289 34.25 1 56.28 134 SER B C 1
ATOM 7867 O O . SER B 1 134 ? 21.062 12.117 34.812 1 56.28 134 SER B O 1
ATOM 7869 N N . PRO B 1 135 ? 19.781 11.438 33.062 1 52.78 135 PRO B N 1
ATOM 7870 C CA . PRO B 1 135 ? 19.641 12.805 32.531 1 52.78 135 PRO B CA 1
ATOM 7871 C C . PRO B 1 135 ? 19.094 13.781 33.562 1 52.78 135 PRO B C 1
ATOM 7873 O O . PRO B 1 135 ? 19.219 14.992 33.406 1 52.78 135 PRO B O 1
ATOM 7876 N N . ASN B 1 136 ? 18.234 13.188 34.469 1 53.59 136 ASN B N 1
ATOM 7877 C CA . ASN B 1 136 ? 17.5 14.008 35.438 1 53.59 136 ASN B CA 1
ATOM 7878 C C . ASN B 1 136 ? 18.344 14.273 36.688 1 53.59 136 ASN B C 1
ATOM 7880 O O . ASN B 1 136 ? 17.797 14.445 37.781 1 53.59 136 ASN B O 1
ATOM 7884 N N . LYS B 1 137 ? 19.484 13.922 36.719 1 53.5 137 LYS B N 1
ATOM 7885 C CA . LYS B 1 137 ? 20.172 14.188 38 1 53.5 137 LYS B CA 1
ATOM 7886 C C . LYS B 1 137 ? 20 15.641 38.406 1 53.5 137 LYS B C 1
ATOM 7888 O O . LYS B 1 137 ? 20.266 16.547 37.625 1 53.5 137 LYS B O 1
ATOM 7893 N N . LYS B 1 138 ? 19.203 15.75 39.375 1 47.97 138 LYS B N 1
ATOM 7894 C CA . LYS B 1 138 ? 18.922 16.969 40.125 1 47.97 138 LYS B CA 1
ATOM 7895 C C . LYS B 1 138 ? 20.219 17.688 40.5 1 47.97 138 LYS B C 1
ATOM 7897 O O . LYS B 1 138 ? 21.219 17.047 40.844 1 47.97 138 LYS B O 1
ATOM 7902 N N . GLY B 1 139 ? 20.5 18.984 39.875 1 50.12 139 GLY B N 1
ATOM 7903 C CA . GLY B 1 139 ? 21.547 19.922 40.25 1 50.12 139 GLY B CA 1
ATOM 7904 C C . GLY B 1 139 ? 22.484 20.25 39.094 1 50.12 139 GLY B C 1
ATOM 7905 O O . GLY B 1 139 ? 22.406 19.625 38.031 1 50.12 139 GLY B O 1
ATOM 7906 N N . PHE B 1 140 ? 23.016 21.391 39.156 1 52 140 PHE B N 1
ATOM 7907 C CA . PHE B 1 140 ? 24.031 21.922 38.219 1 52 140 PHE B CA 1
ATOM 7908 C C . PHE B 1 140 ? 25.25 21.016 38.188 1 52 140 PHE B C 1
ATOM 7910 O O . PHE B 1 140 ? 25.797 20.656 39.219 1 52 140 PHE B O 1
ATOM 7917 N N . LEU B 1 141 ? 25.188 20.125 37.156 1 60.94 141 LEU B N 1
ATOM 7918 C CA . LEU B 1 141 ? 26.375 19.281 37.094 1 60.94 141 LEU B CA 1
ATOM 7919 C C . LEU B 1 141 ? 27.516 20 36.406 1 60.94 141 LEU B C 1
ATOM 7921 O O . LEU B 1 141 ? 27.359 20.547 35.312 1 60.94 141 LEU B O 1
ATOM 7925 N N . PHE B 1 142 ? 28.578 20.25 37.156 1 67 142 PHE B N 1
ATOM 7926 C CA . PHE B 1 142 ? 29.797 20.922 36.719 1 67 142 PHE B CA 1
ATOM 7927 C C . PHE B 1 142 ? 30.672 19.969 35.906 1 67 142 PHE B C 1
ATOM 7929 O O . PHE B 1 142 ? 30.906 18.828 36.344 1 67 142 PHE B O 1
ATOM 7936 N N . TYR B 1 143 ? 30.891 20.359 34.625 1 80.12 143 TYR B N 1
ATOM 7937 C CA . TYR B 1 143 ? 31.906 19.672 33.812 1 80.12 143 TYR B CA 1
ATOM 7938 C C . TYR B 1 143 ? 33.312 20.016 34.344 1 80.12 143 TYR B C 1
ATOM 7940 O O . TYR B 1 143 ? 33.562 21.125 34.812 1 80.12 143 TYR B O 1
ATOM 7948 N N . PRO B 1 144 ? 34.188 19.094 34.344 1 79.38 144 PRO B N 1
ATOM 7949 C CA . PRO B 1 144 ? 35.562 19.375 34.844 1 79.38 144 PRO B CA 1
ATOM 7950 C C . PRO B 1 144 ? 36.344 20.25 33.875 1 79.38 144 PRO B C 1
ATOM 7952 O O . PRO B 1 144 ? 37.156 19.734 33.062 1 79.38 144 PRO B O 1
ATOM 7955 N N . ASP B 1 145 ? 36.25 21.516 34 1 82.69 145 ASP B N 1
ATOM 7956 C CA . ASP B 1 145 ? 36.844 22.453 33.062 1 82.69 145 ASP B CA 1
ATOM 7957 C C . ASP B 1 145 ? 38.344 22.469 33.188 1 82.69 145 ASP B C 1
ATOM 7959 O O . ASP B 1 145 ? 39.062 22.625 32.188 1 82.69 145 ASP B O 1
ATOM 7963 N N . THR B 1 146 ? 38.906 22.156 34.375 1 79.5 146 THR B N 1
ATOM 7964 C CA . THR B 1 146 ? 40.375 22.156 34.594 1 79.5 146 THR B CA 1
ATOM 7965 C C . THR B 1 146 ? 41 20.984 33.875 1 79.5 146 THR B C 1
ATOM 7967 O O . THR B 1 146 ? 42.094 21.109 33.312 1 79.5 146 THR B O 1
ATOM 7970 N N . ALA B 1 147 ? 40.312 19.984 33.906 1 78.81 147 ALA B N 1
ATOM 7971 C CA . ALA B 1 147 ? 40.844 18.812 33.219 1 78.81 147 ALA B CA 1
ATOM 7972 C C . ALA B 1 147 ? 40.812 19.031 31.703 1 78.81 147 ALA B C 1
ATOM 7974 O O . ALA B 1 147 ? 41.75 18.672 31 1 78.81 147 ALA B O 1
ATOM 7975 N N . PHE B 1 148 ? 39.812 19.625 31.25 1 85.31 148 PHE B N 1
ATOM 7976 C CA . PHE B 1 148 ? 39.656 19.844 29.812 1 85.31 148 PHE B CA 1
ATOM 7977 C C . PHE B 1 148 ? 40.688 20.875 29.328 1 85.31 148 PHE B C 1
ATOM 7979 O O . PHE B 1 148 ? 41.188 20.797 28.203 1 85.31 148 PHE B O 1
ATOM 7986 N N . GLN B 1 149 ? 40.938 21.719 30.188 1 84.88 149 GLN B N 1
ATOM 7987 C CA . GLN B 1 149 ? 41.875 22.781 29.844 1 84.88 149 GLN B CA 1
ATOM 7988 C C . GLN B 1 149 ? 43.25 22.203 29.469 1 84.88 149 GLN B C 1
ATOM 7990 O O . GLN B 1 149 ? 43.969 22.797 28.688 1 84.88 149 GLN B O 1
ATOM 7995 N N . GLN B 1 150 ? 43.562 21.031 29.953 1 81.62 150 GLN B N 1
ATOM 7996 C CA . GLN B 1 150 ? 44.844 20.406 29.719 1 81.62 150 GLN B CA 1
ATOM 7997 C C . GLN B 1 150 ? 44.906 19.75 28.344 1 81.62 150 GLN B C 1
ATOM 7999 O O . GLN B 1 150 ? 46 19.422 27.859 1 81.62 150 GLN B O 1
ATOM 8004 N N . LEU B 1 151 ? 43.844 19.672 27.766 1 87.56 151 LEU B N 1
ATOM 8005 C CA . LEU B 1 151 ? 43.812 19.031 26.469 1 87.56 151 LEU B CA 1
ATOM 8006 C C . LEU B 1 151 ? 44 20.047 25.344 1 87.56 151 LEU B C 1
ATOM 8008 O O . LEU B 1 151 ? 43.062 20.312 24.578 1 87.56 151 LEU B O 1
ATOM 8012 N N . THR B 1 152 ? 45.188 20.453 25.094 1 86.12 152 THR B N 1
ATOM 8013 C CA . THR B 1 152 ? 45.5 21.609 24.25 1 86.12 152 THR B CA 1
ATOM 8014 C C . THR B 1 152 ? 45.406 21.234 22.766 1 86.12 152 THR B C 1
ATOM 8016 O O . THR B 1 152 ? 45.281 22.109 21.906 1 86.12 152 THR B O 1
ATOM 8019 N N . GLN B 1 153 ? 45.375 19.969 22.438 1 90.94 153 GLN B N 1
ATOM 8020 C CA . GLN B 1 153 ? 45.375 19.562 21.031 1 90.94 153 GLN B CA 1
ATOM 8021 C C . GLN B 1 153 ? 43.969 19.094 20.625 1 90.94 153 GLN B C 1
ATOM 8023 O O . GLN B 1 153 ? 43.75 18.703 19.484 1 90.94 153 GLN B O 1
ATOM 8028 N N . LEU B 1 154 ? 43.094 19.172 21.578 1 92.75 154 LEU B N 1
ATOM 8029 C CA . LEU B 1 154 ? 41.75 18.641 21.344 1 92.75 154 LEU B CA 1
ATOM 8030 C C . LEU B 1 154 ? 41.031 19.438 20.25 1 92.75 154 LEU B C 1
ATOM 8032 O O . LEU B 1 154 ? 40.969 20.656 20.312 1 92.75 154 LEU B O 1
ATOM 8036 N N . ARG B 1 155 ? 40.5 18.719 19.219 1 95.75 155 ARG B N 1
ATOM 8037 C CA . ARG B 1 155 ? 39.812 19.375 18.125 1 95.75 155 ARG B CA 1
ATOM 8038 C C . ARG B 1 155 ? 38.375 18.891 18.031 1 95.75 155 ARG B C 1
ATOM 8040 O O . ARG B 1 155 ? 37.469 19.672 17.688 1 95.75 155 ARG B O 1
ATOM 8047 N N . ASN B 1 156 ? 38.156 17.672 18.25 1 96.12 156 ASN B N 1
ATOM 8048 C CA . ASN B 1 156 ? 36.812 17.062 18.172 1 96.12 156 ASN B CA 1
ATOM 8049 C C . ASN B 1 156 ? 36.406 16.484 19.531 1 96.12 156 ASN B C 1
ATOM 8051 O O . ASN B 1 156 ? 37.094 15.617 20.078 1 96.12 156 ASN B O 1
ATOM 8055 N N . LEU B 1 157 ? 35.281 16.938 20 1 94.06 157 LEU B N 1
ATOM 8056 C CA . LEU B 1 157 ? 34.812 16.516 21.312 1 94.06 157 LEU B CA 1
ATOM 8057 C C . LEU B 1 157 ? 33.375 16.031 21.266 1 94.06 157 LEU B C 1
ATOM 8059 O O . LEU B 1 157 ? 32.5 16.703 20.703 1 94.06 157 LEU B O 1
ATOM 8063 N N . SER B 1 158 ? 33.125 14.891 21.75 1 93.44 158 SER B N 1
ATOM 8064 C CA . SER B 1 158 ? 31.766 14.359 21.953 1 93.44 158 SER B CA 1
ATOM 8065 C C . SER B 1 158 ? 31.5 14.086 23.422 1 93.44 158 SER B C 1
ATOM 8067 O O . SER B 1 158 ? 32.219 13.32 24.062 1 93.44 158 SER B O 1
ATOM 8069 N N . ILE B 1 159 ? 30.547 14.758 23.969 1 88.69 159 ILE B N 1
ATOM 8070 C CA . ILE B 1 159 ? 30.219 14.594 25.375 1 88.69 159 ILE B CA 1
ATOM 8071 C C . ILE B 1 159 ? 28.688 14.586 25.547 1 88.69 159 ILE B C 1
ATOM 8073 O O . ILE B 1 159 ? 27.953 14.773 24.578 1 88.69 159 ILE B O 1
ATOM 8077 N N . ASP B 1 160 ? 28.266 14.32 26.797 1 87.19 160 ASP B N 1
ATOM 8078 C CA . ASP B 1 160 ? 26.828 14.375 27.094 1 87.19 160 ASP B CA 1
ATOM 8079 C C . ASP B 1 160 ? 26.422 15.781 27.531 1 87.19 160 ASP B C 1
ATOM 8081 O O . ASP B 1 160 ? 27.266 16.594 27.938 1 87.19 160 ASP B O 1
ATOM 8085 N N . LEU B 1 161 ? 25.203 16.062 27.297 1 88.19 161 LEU B N 1
ATOM 8086 C CA . LEU B 1 161 ? 24.656 17.344 27.766 1 88.19 161 LEU B CA 1
ATOM 8087 C C . LEU B 1 161 ? 23.672 17.125 28.906 1 88.19 161 LEU B C 1
ATOM 8089 O O . LEU B 1 161 ? 22.641 16.469 28.719 1 88.19 161 LEU B O 1
ATOM 8093 N N . TYR B 1 162 ? 23.969 17.719 30.031 1 82.12 162 TYR B N 1
ATOM 8094 C CA . TYR B 1 162 ? 23.094 17.594 31.188 1 82.12 162 TYR B CA 1
ATOM 8095 C C . TYR B 1 162 ? 21.938 18.578 31.094 1 82.12 162 TYR B C 1
ATOM 8097 O O . TYR B 1 162 ? 21.969 19.516 30.281 1 82.12 162 TYR B O 1
ATOM 8105 N N . GLY B 1 163 ? 20.922 18.359 31.891 1 80.94 163 GLY B N 1
ATOM 8106 C CA . GLY B 1 163 ? 19.719 19.156 31.844 1 80.94 163 GLY B CA 1
ATOM 8107 C C . GLY B 1 163 ? 19.953 20.641 32.062 1 80.94 163 GLY B C 1
ATOM 8108 O O . GLY B 1 163 ? 19.344 21.484 31.422 1 80.94 163 GLY B O 1
ATOM 8109 N N . GLN B 1 164 ? 20.812 20.875 33 1 84.62 164 GLN B N 1
ATOM 8110 C CA . GLN B 1 164 ? 21.266 22.234 33.312 1 84.62 164 GLN B CA 1
ATOM 8111 C C . GLN B 1 164 ? 22.781 22.328 33.344 1 84.62 164 GLN B C 1
ATOM 8113 O O . GLN B 1 164 ? 23.375 22.453 34.438 1 84.62 164 GLN B O 1
ATOM 8118 N N . PRO B 1 165 ? 23.266 22.391 32.188 1 86.5 165 PRO B N 1
ATOM 8119 C CA . PRO B 1 165 ? 24.719 22.297 32.094 1 86.5 165 PRO B CA 1
ATOM 8120 C C . PRO B 1 165 ? 25.422 23.594 32.469 1 86.5 165 PRO B C 1
ATOM 8122 O O . PRO B 1 165 ? 24.922 24.688 32.188 1 86.5 165 PRO B O 1
ATOM 8125 N N . VAL B 1 166 ? 26.594 23.391 33.219 1 86.94 166 VAL B N 1
ATOM 8126 C CA . VAL B 1 166 ? 27.469 24.5 33.531 1 86.94 166 VAL B CA 1
ATOM 8127 C C . VAL B 1 166 ? 28.891 24.203 33.062 1 86.94 166 VAL B C 1
ATOM 8129 O O . VAL B 1 166 ? 29.531 23.25 33.531 1 86.94 166 VAL B O 1
ATOM 8132 N N . PHE B 1 167 ? 29.281 25.016 32.125 1 90.62 167 PHE B N 1
ATOM 8133 C CA . PHE B 1 167 ? 30.641 24.859 31.609 1 90.62 167 PHE B CA 1
ATOM 8134 C C . PHE B 1 167 ? 31.547 25.938 32.188 1 90.62 167 PHE B C 1
ATOM 8136 O O . PHE B 1 167 ? 31.328 27.125 31.953 1 90.62 167 PHE B O 1
ATOM 8143 N N . GLY B 1 168 ? 32.656 25.516 32.781 1 88.31 168 GLY B N 1
ATOM 8144 C CA . GLY B 1 168 ? 33.562 26.438 33.438 1 88.31 168 GLY B CA 1
ATOM 8145 C C . GLY B 1 168 ? 34.531 27.125 32.469 1 88.31 168 GLY B C 1
ATOM 8146 O O . GLY B 1 168 ? 34.5 26.859 31.266 1 88.31 168 GLY B O 1
ATOM 8147 N N . PRO B 1 169 ? 35.375 28 32.906 1 90.19 169 PRO B N 1
ATOM 8148 C CA . PRO B 1 169 ? 36.25 28.812 32.094 1 90.19 169 PRO B CA 1
ATOM 8149 C C . PRO B 1 169 ? 37.344 28 31.391 1 90.19 169 PRO B C 1
ATOM 8151 O O . PRO B 1 169 ? 37.875 28.422 30.375 1 90.19 169 PRO B O 1
ATOM 8154 N N . GLY B 1 170 ? 37.594 26.875 31.906 1 86.81 170 GLY B N 1
ATOM 8155 C CA . GLY B 1 170 ? 38.625 26.047 31.297 1 86.81 170 GLY B CA 1
ATOM 8156 C C . GLY B 1 170 ? 38.312 25.688 29.859 1 86.81 170 GLY B C 1
ATOM 8157 O O . GLY B 1 170 ? 39.219 25.438 29.062 1 86.81 170 GLY B O 1
ATOM 8158 N N . PHE B 1 171 ? 37.125 25.781 29.516 1 91.69 171 PHE B N 1
ATOM 8159 C CA . PHE B 1 171 ? 36.719 25.391 28.172 1 91.69 171 PHE B CA 1
ATOM 8160 C C . PHE B 1 171 ? 37.125 26.453 27.156 1 91.69 171 PHE B C 1
ATOM 8162 O O . PHE B 1 171 ? 37.188 26.172 25.969 1 91.69 171 PHE B O 1
ATOM 8169 N N . ARG B 1 172 ? 37.375 27.625 27.609 1 90.81 172 ARG B N 1
ATOM 8170 C CA . ARG B 1 172 ? 37.719 28.734 26.734 1 90.81 172 ARG B CA 1
ATOM 8171 C C . ARG B 1 172 ? 39.062 28.5 26.047 1 90.81 172 ARG B C 1
ATOM 8173 O O . ARG B 1 172 ? 39.312 29.016 24.953 1 90.81 172 ARG B O 1
ATOM 8180 N N . TYR B 1 173 ? 39.875 27.656 26.609 1 88.5 173 TYR B N 1
ATOM 8181 C CA . TYR B 1 173 ? 41.25 27.484 26.141 1 88.5 173 TYR B CA 1
ATOM 8182 C C . TYR B 1 173 ? 41.344 26.312 25.172 1 88.5 173 TYR B C 1
ATOM 8184 O O . TYR B 1 173 ? 42.406 26.062 24.578 1 88.5 173 TYR B O 1
ATOM 8192 N N . LEU B 1 174 ? 40.25 25.734 24.953 1 90.56 174 LEU B N 1
ATOM 8193 C CA . LEU B 1 174 ? 40.25 24.594 24.047 1 90.56 174 LEU B CA 1
ATOM 8194 C C . LEU B 1 174 ? 40.25 25.078 22.594 1 90.56 174 LEU B C 1
ATOM 8196 O O . LEU B 1 174 ? 39.75 26.156 22.297 1 90.56 174 LEU B O 1
ATOM 8200 N N . LYS B 1 175 ? 40.875 24.312 21.688 1 91.38 175 LYS B N 1
ATOM 8201 C CA . LYS B 1 175 ? 40.875 24.594 20.266 1 91.38 175 LYS B CA 1
ATOM 8202 C C . LYS B 1 175 ? 39.938 23.641 19.516 1 91.38 175 LYS B C 1
ATOM 8204 O O . LYS B 1 175 ? 40.375 22.953 18.578 1 91.38 175 LYS B O 1
ATOM 8209 N N . LEU B 1 176 ? 38.719 23.797 19.812 1 94.38 176 LEU B N 1
ATOM 8210 C CA . LEU B 1 176 ? 37.719 22.844 19.297 1 94.38 176 LEU B CA 1
ATOM 8211 C C . LEU B 1 176 ? 37.25 23.266 17.922 1 94.38 176 LEU B C 1
ATOM 8213 O O . LEU B 1 176 ? 37.031 24.453 17.672 1 94.38 176 LEU B O 1
ATOM 8217 N N . ASP B 1 177 ? 37.125 22.312 17.047 1 95.31 177 ASP B N 1
ATOM 8218 C CA . ASP B 1 177 ? 36.5 22.516 15.734 1 95.31 177 ASP B CA 1
ATOM 8219 C C . ASP B 1 177 ? 35.125 21.906 15.695 1 95.31 177 ASP B C 1
ATOM 8221 O O . ASP B 1 177 ? 34.219 22.438 15.047 1 95.31 177 ASP B O 1
ATOM 8225 N N . HIS B 1 178 ? 35 20.797 16.328 1 96.19 178 HIS B N 1
ATOM 8226 C CA . HIS B 1 178 ? 33.75 20.016 16.312 1 96.19 178 HIS B CA 1
ATOM 8227 C C . HIS B 1 178 ? 33.312 19.672 17.719 1 96.19 178 HIS B C 1
ATOM 8229 O O . HIS B 1 178 ? 34.094 19.219 18.547 1 96.19 178 HIS B O 1
ATOM 8235 N N . LEU B 1 179 ? 32.031 20 17.984 1 96.25 179 LEU B N 1
ATOM 8236 C CA . LEU B 1 179 ? 31.406 19.672 19.266 1 96.25 179 LEU B CA 1
ATOM 8237 C C . LEU B 1 179 ? 30.109 18.906 19.062 1 96.25 179 LEU B C 1
ATOM 8239 O O . LEU B 1 179 ? 29.219 19.375 18.344 1 96.25 179 LEU B O 1
ATOM 8243 N N . GLN B 1 180 ? 29.984 17.781 19.719 1 95.44 180 GLN B N 1
ATOM 8244 C CA . GLN B 1 180 ? 28.781 16.969 19.594 1 95.44 180 GLN B CA 1
ATOM 8245 C C . GLN B 1 180 ? 28.266 16.531 20.953 1 95.44 180 GLN B C 1
ATOM 8247 O O . GLN B 1 180 ? 29.031 16.031 21.781 1 95.44 180 GLN B O 1
ATOM 8252 N N . PHE B 1 181 ? 27.031 16.781 21.094 1 92.44 181 PHE B N 1
ATOM 8253 C CA . PHE B 1 181 ? 26.359 16.25 22.281 1 92.44 181 PHE B CA 1
ATOM 8254 C C . PHE B 1 181 ? 25.531 15.023 21.922 1 92.44 181 PHE B C 1
ATOM 8256 O O . PHE B 1 181 ? 24.562 15.109 21.172 1 92.44 181 PHE B O 1
ATOM 8263 N N . LYS B 1 182 ? 25.828 13.859 22.438 1 85.12 182 LYS B N 1
ATOM 8264 C CA . LYS B 1 182 ? 25.172 12.617 22.062 1 85.12 182 LYS B CA 1
ATOM 8265 C C . LYS B 1 182 ? 24.062 12.258 23.047 1 85.12 182 LYS B C 1
ATOM 8267 O O . LYS B 1 182 ? 22.906 12.094 22.656 1 85.12 182 LYS B O 1
ATOM 8272 N N . SER B 1 183 ? 24.297 11.961 24.281 1 80.31 183 SER B N 1
ATOM 8273 C CA . SER B 1 183 ? 23.266 11.859 25.312 1 80.31 183 SER B CA 1
ATOM 8274 C C . SER B 1 183 ? 22.922 13.227 25.891 1 80.31 183 SER B C 1
ATOM 8276 O O . SER B 1 183 ? 23.688 13.805 26.656 1 80.31 183 SER B O 1
ATOM 8278 N N . CYS B 1 184 ? 21.734 13.695 25.297 1 83.75 184 CYS B N 1
ATOM 8279 C CA . CYS B 1 184 ? 21.422 15.109 25.516 1 83.75 184 CYS B CA 1
ATOM 8280 C C . CYS B 1 184 ? 20.047 15.266 26.141 1 83.75 184 CYS B C 1
ATOM 8282 O O . CYS B 1 184 ? 19.047 14.75 25.625 1 83.75 184 CYS B O 1
ATOM 8284 N N . SER B 1 185 ? 20.047 15.867 27.344 1 83.31 185 SER B N 1
ATOM 8285 C CA . SER B 1 185 ? 18.797 16.281 27.984 1 83.31 185 SER B CA 1
ATOM 8286 C C . SER B 1 185 ? 18.766 17.797 28.188 1 83.31 185 SER B C 1
ATOM 8288 O O . SER B 1 185 ? 19.766 18.406 28.562 1 83.31 185 SER B O 1
ATOM 8290 N N . ILE B 1 186 ? 17.641 18.375 27.906 1 85.81 186 ILE B N 1
ATOM 8291 C CA . ILE B 1 186 ? 17.531 19.828 28.031 1 85.81 186 ILE B CA 1
ATOM 8292 C C . ILE B 1 186 ? 16.422 20.172 29.016 1 85.81 186 ILE B C 1
ATOM 8294 O O . ILE B 1 186 ? 15.242 19.875 28.781 1 85.81 186 ILE B O 1
ATOM 8298 N N . LYS B 1 187 ? 16.781 20.703 30.062 1 84.19 187 LYS B N 1
ATOM 8299 C CA . LYS B 1 187 ? 15.828 21.281 31 1 84.19 187 LYS B CA 1
ATOM 8300 C C . LYS B 1 187 ? 15.82 22.797 30.891 1 84.19 187 LYS B C 1
ATOM 8302 O O . LYS B 1 187 ? 14.75 23.422 30.781 1 84.19 187 LYS B O 1
ATOM 8307 N N . ALA B 1 188 ? 17.031 23.297 30.953 1 86.69 188 ALA B N 1
ATOM 8308 C CA . ALA B 1 188 ? 17.188 24.734 30.812 1 86.69 188 ALA B CA 1
ATOM 8309 C C . ALA B 1 188 ? 18.484 25.078 30.109 1 86.69 188 ALA B C 1
ATOM 8311 O O . ALA B 1 188 ? 19.531 24.469 30.359 1 86.69 188 ALA B O 1
ATOM 8312 N N . LEU B 1 189 ? 18.375 25.984 29.156 1 91.06 189 LEU B N 1
ATOM 8313 C CA . LEU B 1 189 ? 19.547 26.547 28.484 1 91.06 189 LEU B CA 1
ATOM 8314 C C . LEU B 1 189 ? 19.516 28.062 28.516 1 91.06 189 LEU B C 1
ATOM 8316 O O . LEU B 1 189 ? 18.703 28.688 27.812 1 91.06 189 LEU B O 1
ATOM 8320 N N . HIS B 1 190 ? 20.484 28.609 29.234 1 93 190 HIS B N 1
ATOM 8321 C CA . HIS B 1 190 ? 20.562 30.062 29.375 1 93 190 HIS B CA 1
ATOM 8322 C C . HIS B 1 190 ? 21.578 30.656 28.406 1 93 190 HIS B C 1
ATOM 8324 O O . HIS B 1 190 ? 22.453 29.938 27.906 1 93 190 HIS B O 1
ATOM 8330 N N . ASN B 1 191 ? 21.438 31.891 28.172 1 94.62 191 ASN B N 1
ATOM 8331 C CA . ASN B 1 191 ? 22.344 32.562 27.234 1 94.62 191 ASN B CA 1
ATOM 8332 C C . ASN B 1 191 ? 23.797 32.438 27.672 1 94.62 191 ASN B C 1
ATOM 8334 O O . ASN B 1 191 ? 24.703 32.406 26.828 1 94.62 191 ASN B O 1
ATOM 8338 N N . LYS B 1 192 ? 24.062 32.156 28.938 1 92.88 192 LYS B N 1
ATOM 8339 C CA . LYS B 1 192 ? 25.422 32.062 29.469 1 92.88 192 LYS B CA 1
ATOM 8340 C C . LYS B 1 192 ? 25.922 30.625 29.469 1 92.88 192 LYS B C 1
ATOM 8342 O O . LYS B 1 192 ? 27.094 30.375 29.75 1 92.88 192 LYS B O 1
ATOM 8347 N N . THR B 1 193 ? 25.094 29.75 29.094 1 92.69 193 THR B N 1
ATOM 8348 C CA . THR B 1 193 ? 25.391 28.328 29.219 1 92.69 193 THR B CA 1
ATOM 8349 C C . THR B 1 193 ? 26.656 27.969 28.438 1 92.69 193 THR B C 1
ATOM 8351 O O . THR B 1 193 ? 27.547 27.297 28.953 1 92.69 193 THR B O 1
ATOM 8354 N N . PHE B 1 194 ? 26.75 28.531 27.203 1 95 194 PHE B N 1
ATOM 8355 C CA . PHE B 1 194 ? 27.844 28.109 26.344 1 95 194 PHE B CA 1
ATOM 8356 C C . PHE B 1 194 ? 28.859 29.234 26.141 1 95 194 PHE B C 1
ATOM 8358 O O . PHE B 1 194 ? 29.641 29.203 25.203 1 95 194 PHE B O 1
ATOM 8365 N N . VAL B 1 195 ? 28.906 30.156 26.969 1 94.94 195 VAL B N 1
ATOM 8366 C CA . VAL B 1 195 ? 29.703 31.359 26.797 1 94.94 195 VAL B CA 1
ATOM 8367 C C . VAL B 1 195 ? 31.188 31.016 26.859 1 94.94 195 VAL B C 1
ATOM 8369 O O . VAL B 1 195 ? 32 31.672 26.219 1 94.94 195 VAL B O 1
ATOM 8372 N N . ASN B 1 196 ? 31.609 29.906 27.547 1 94.5 196 ASN B N 1
ATOM 8373 C CA . ASN B 1 196 ? 33.031 29.578 27.75 1 94.5 196 ASN B CA 1
ATOM 8374 C C . ASN B 1 196 ? 33.562 28.703 26.625 1 94.5 196 ASN B C 1
ATOM 8376 O O . ASN B 1 196 ? 34.75 28.391 26.594 1 94.5 196 ASN B O 1
ATOM 8380 N N . PHE B 1 197 ? 32.75 28.406 25.688 1 94.88 197 PHE B N 1
ATOM 8381 C CA . PHE B 1 197 ? 33.25 27.641 24.547 1 94.88 197 PHE B CA 1
ATOM 8382 C C . PHE B 1 197 ? 33.969 28.562 23.547 1 94.88 197 PHE B C 1
ATOM 8384 O O . PHE B 1 197 ? 33.562 29.719 23.391 1 94.88 197 PHE B O 1
ATOM 8391 N N . PRO B 1 198 ? 34.938 28.031 22.891 1 92.62 198 PRO B N 1
ATOM 8392 C CA . PRO B 1 198 ? 35.688 28.859 21.953 1 92.62 198 PRO B CA 1
ATOM 8393 C C . PRO B 1 198 ? 34.906 29.156 20.672 1 92.62 198 PRO B C 1
ATOM 8395 O O . PRO B 1 198 ? 34.094 28.344 20.25 1 92.62 198 PRO B O 1
ATOM 8398 N N . GLU B 1 199 ? 35.219 30.203 20 1 90.19 199 GLU B N 1
ATOM 8399 C CA . GLU B 1 199 ? 34.562 30.641 18.781 1 90.19 199 GLU B CA 1
ATOM 8400 C C . GLU B 1 199 ? 35.062 29.859 17.578 1 90.19 199 GLU B C 1
ATOM 8402 O O . GLU B 1 199 ? 34.469 29.891 16.5 1 90.19 199 GLU B O 1
ATOM 8407 N N . SER B 1 200 ? 36.094 29.094 17.797 1 90.31 200 SER B N 1
ATOM 8408 C CA . SER B 1 200 ? 36.688 28.328 16.719 1 90.31 200 SER B CA 1
ATOM 8409 C C . SER B 1 200 ? 35.781 27.188 16.266 1 90.31 200 SER B C 1
ATOM 8411 O O . SER B 1 200 ? 36 26.609 15.195 1 90.31 200 SER B O 1
ATOM 8413 N N . ILE B 1 201 ? 34.781 26.906 17.031 1 95.62 201 ILE B N 1
ATOM 8414 C CA . ILE B 1 201 ? 33.938 25.766 16.734 1 95.62 201 ILE B CA 1
ATOM 8415 C C . ILE B 1 201 ? 33.219 26 15.414 1 95.62 201 ILE B C 1
ATOM 8417 O O . ILE B 1 201 ? 32.5 27 15.266 1 95.62 201 ILE B O 1
ATOM 8421 N N . LYS B 1 202 ? 33.344 25.047 14.531 1 95.62 202 LYS B N 1
ATOM 8422 C CA . LYS B 1 202 ? 32.75 25.156 13.203 1 95.62 202 LYS B CA 1
ATOM 8423 C C . LYS B 1 202 ? 31.547 24.25 13.062 1 95.62 202 LYS B C 1
ATOM 8425 O O . LYS B 1 202 ? 30.656 24.484 12.234 1 95.62 202 LYS B O 1
ATOM 8430 N N . GLU B 1 203 ? 31.562 23.219 13.82 1 96.31 203 GLU B N 1
ATOM 8431 C CA . GLU B 1 203 ? 30.484 22.25 13.742 1 96.31 203 GLU B CA 1
ATOM 8432 C C . GLU B 1 203 ? 29.891 21.953 15.117 1 96.31 203 GLU B C 1
ATOM 8434 O O . GLU B 1 203 ? 30.625 21.578 16.047 1 96.31 203 GLU B O 1
ATOM 8439 N N . LEU B 1 204 ? 28.594 22.156 15.227 1 96.62 204 LEU B N 1
ATOM 8440 C CA . LEU B 1 204 ? 27.875 21.875 16.469 1 96.62 204 LEU B CA 1
ATOM 8441 C C . LEU B 1 204 ? 26.719 20.922 16.25 1 96.62 204 LEU B C 1
ATOM 8443 O O . LEU B 1 204 ? 25.859 21.172 15.391 1 96.62 204 LEU B O 1
ATOM 8447 N N . HIS B 1 205 ? 26.641 19.859 17.047 1 95.38 205 HIS B N 1
ATOM 8448 C CA . HIS B 1 205 ? 25.562 18.891 16.969 1 95.38 205 HIS B CA 1
ATOM 8449 C C . HIS B 1 205 ? 24.859 18.75 18.312 1 95.38 205 HIS B C 1
ATOM 8451 O O . HIS B 1 205 ? 25.406 18.188 19.266 1 95.38 205 HIS B O 1
ATOM 8457 N N . LEU B 1 206 ? 23.781 19.344 18.375 1 94.5 206 LEU B N 1
ATOM 8458 C CA . LEU B 1 206 ? 22.859 19.141 19.484 1 94.5 206 LEU B CA 1
ATOM 8459 C C . LEU B 1 206 ? 21.703 18.219 19.062 1 94.5 206 LEU B C 1
ATOM 8461 O O . LEU B 1 206 ? 20.547 18.641 19 1 94.5 206 LEU B O 1
ATOM 8465 N N . THR B 1 207 ? 22 17 18.922 1 92.38 207 THR B N 1
ATOM 8466 C CA . THR B 1 207 ? 21.062 16.109 18.25 1 92.38 207 THR B CA 1
ATOM 8467 C C . THR B 1 207 ? 20.422 15.156 19.25 1 92.38 207 THR B C 1
ATOM 8469 O O . THR B 1 207 ? 21.047 14.742 20.219 1 92.38 207 THR B O 1
ATOM 8472 N N . ASN B 1 208 ? 19.125 14.844 19.016 1 89.19 208 ASN B N 1
ATOM 8473 C CA . ASN B 1 208 ? 18.344 13.875 19.781 1 89.19 208 ASN B CA 1
ATOM 8474 C C . ASN B 1 208 ? 18.312 14.219 21.266 1 89.19 208 ASN B C 1
ATOM 8476 O O . ASN B 1 208 ? 18.469 13.344 22.125 1 89.19 208 ASN B O 1
ATOM 8480 N N . CYS B 1 209 ? 18.281 15.469 21.484 1 88.81 209 CYS B N 1
ATOM 8481 C CA . CYS B 1 209 ? 18.156 15.898 22.875 1 88.81 209 CYS B CA 1
ATOM 8482 C C . CYS B 1 209 ? 16.734 15.75 23.375 1 88.81 209 CYS B C 1
ATOM 8484 O O . CYS B 1 209 ? 15.789 16.141 22.672 1 88.81 209 CYS B O 1
ATOM 8486 N N . LYS B 1 210 ? 16.578 15.203 24.531 1 82.81 210 LYS B N 1
ATOM 8487 C CA . LYS B 1 210 ? 15.258 15.023 25.125 1 82.81 210 LYS B CA 1
ATOM 8488 C C . LYS B 1 210 ? 14.883 16.219 25.984 1 82.81 210 LYS B C 1
ATOM 8490 O O . LYS B 1 210 ? 15.711 16.734 26.75 1 82.81 210 LYS B O 1
ATOM 8495 N N . LEU B 1 211 ? 13.727 16.672 25.797 1 81.62 211 LEU B N 1
ATOM 8496 C CA . LEU B 1 211 ? 13.242 17.781 26.609 1 81.62 211 LEU B CA 1
ATOM 8497 C C . LEU B 1 211 ? 12.578 17.266 27.875 1 81.62 211 LEU B C 1
ATOM 8499 O O . LEU B 1 211 ? 11.711 16.391 27.828 1 81.62 211 LEU B O 1
ATOM 8503 N N . ILE B 1 212 ? 12.945 17.547 29.031 1 71.62 212 ILE B N 1
ATOM 8504 C CA . ILE B 1 212 ? 12.438 17.062 30.312 1 71.62 212 ILE B CA 1
ATOM 8505 C C . ILE B 1 212 ? 11.25 17.922 30.75 1 71.62 212 ILE B C 1
ATOM 8507 O O . ILE B 1 212 ? 10.266 17.406 31.281 1 71.62 212 ILE B O 1
ATOM 8511 N N . ASP B 1 213 ? 11.117 19.281 30.531 1 66.12 213 ASP B N 1
ATOM 8512 C CA . ASP B 1 213 ? 10.008 20.109 30.953 1 66.12 213 ASP B CA 1
ATOM 8513 C C . ASP B 1 213 ? 9.453 20.922 29.781 1 66.12 213 ASP B C 1
ATOM 8515 O O . ASP B 1 213 ? 9.5 20.469 28.641 1 66.12 213 ASP B O 1
ATOM 8519 N N . SER B 1 214 ? 8.703 21.984 29.984 1 61.91 214 SER B N 1
ATOM 8520 C CA . SER B 1 214 ? 7.918 22.75 29.031 1 61.91 214 SER B CA 1
ATOM 8521 C C . SER B 1 214 ? 8.82 23.453 28.016 1 61.91 214 SER B C 1
ATOM 8523 O O . SER B 1 214 ? 8.344 23.922 26.984 1 61.91 214 SER B O 1
ATOM 8525 N N . GLY B 1 215 ? 10.18 23.172 28.047 1 62.03 215 GLY B N 1
ATOM 8526 C CA . GLY B 1 215 ? 11.047 23.797 27.062 1 62.03 215 GLY B CA 1
ATOM 8527 C C . GLY B 1 215 ? 11.07 25.312 27.188 1 62.03 215 GLY B C 1
ATOM 8528 O O . GLY B 1 215 ? 11.711 26 26.375 1 62.03 215 GLY B O 1
ATOM 8529 N N . LYS B 1 216 ? 10.273 25.938 28.078 1 69.06 216 LYS B N 1
ATOM 8530 C CA . LYS B 1 216 ? 10.164 27.375 28.234 1 69.06 216 LYS B CA 1
ATOM 8531 C C . LYS B 1 216 ? 11.477 27.984 28.734 1 69.06 216 LYS B C 1
ATOM 8533 O O . LYS B 1 216 ? 11.727 29.172 28.531 1 69.06 216 LYS B O 1
ATOM 8538 N N . ASP B 1 217 ? 12.328 27.188 29.125 1 83.56 217 ASP B N 1
ATOM 8539 C CA . ASP B 1 217 ? 13.539 27.719 29.75 1 83.56 217 ASP B CA 1
ATOM 8540 C C . ASP B 1 217 ? 14.719 27.688 28.781 1 83.56 217 ASP B C 1
ATOM 8542 O O . ASP B 1 217 ? 15.867 27.5 29.188 1 83.56 217 ASP B O 1
ATOM 8546 N N . ILE B 1 218 ? 14.422 27.812 27.516 1 91.38 218 ILE B N 1
ATOM 8547 C CA . ILE B 1 218 ? 15.484 27.922 26.516 1 91.38 218 ILE B CA 1
ATOM 8548 C C . ILE B 1 218 ? 15.531 29.359 25.969 1 91.38 218 ILE B C 1
ATOM 8550 O O . ILE B 1 218 ? 14.594 29.797 25.297 1 91.38 218 ILE B O 1
ATOM 8554 N N . GLU B 1 219 ? 16.578 29.984 26.234 1 94.31 219 GLU B N 1
ATOM 8555 C CA . GLU B 1 219 ? 16.688 31.391 25.844 1 94.31 219 GLU B CA 1
ATOM 8556 C C . GLU B 1 219 ? 17.141 31.531 24.391 1 94.31 219 GLU B C 1
ATOM 8558 O O . GLU B 1 219 ? 17.875 30.688 23.875 1 94.31 219 GLU B O 1
ATOM 8563 N N . ILE B 1 220 ? 16.766 32.562 23.734 1 93.81 220 ILE B N 1
ATOM 8564 C CA . ILE B 1 220 ? 16.859 32.75 22.297 1 93.81 220 ILE B CA 1
ATOM 8565 C C . ILE B 1 220 ? 18.328 32.938 21.891 1 93.81 220 ILE B C 1
ATOM 8567 O O . ILE B 1 220 ? 18.719 32.531 20.797 1 93.81 220 ILE B O 1
ATOM 8571 N N . ASN B 1 221 ? 19.25 33.469 22.812 1 95.5 221 ASN B N 1
ATOM 8572 C CA . ASN B 1 221 ? 20.625 33.812 22.453 1 95.5 221 ASN B CA 1
ATOM 8573 C C . ASN B 1 221 ? 21.594 32.75 22.953 1 95.5 221 ASN B C 1
ATOM 8575 O O . ASN B 1 221 ? 22.812 33 23.016 1 95.5 221 ASN B O 1
ATOM 8579 N N . VAL B 1 222 ? 21.109 31.625 23.234 1 95.25 222 VAL B N 1
ATOM 8580 C CA . VAL B 1 222 ? 21.922 30.594 23.859 1 95.25 222 VAL B CA 1
ATOM 8581 C C . VAL B 1 222 ? 23.062 30.172 22.922 1 95.25 222 VAL B C 1
ATOM 8583 O O . VAL B 1 222 ? 24.141 29.828 23.375 1 95.25 222 VAL B O 1
ATOM 8586 N N . LEU B 1 223 ? 22.875 30.297 21.625 1 96 223 LEU B N 1
ATOM 8587 C CA . LEU B 1 223 ? 23.859 29.812 20.656 1 96 223 LEU B CA 1
ATOM 8588 C C . LEU B 1 223 ? 24.734 30.953 20.156 1 96 223 LEU B C 1
ATOM 8590 O O . LEU B 1 223 ? 25.484 30.781 19.188 1 96 223 LEU B O 1
ATOM 8594 N N . PHE B 1 224 ? 24.688 32.031 20.766 1 94.94 224 PHE B N 1
ATOM 8595 C CA . PHE B 1 224 ? 25.422 33.219 20.344 1 94.94 224 PHE B CA 1
ATOM 8596 C C . PHE B 1 224 ? 26.922 32.938 20.312 1 94.94 224 PHE B C 1
ATOM 8598 O O . PHE B 1 224 ? 27.625 33.406 19.422 1 94.94 224 PHE B O 1
ATOM 8605 N N . PRO B 1 225 ? 27.469 32.188 21.281 1 94.12 225 PRO B N 1
ATOM 8606 C CA . PRO B 1 225 ? 28.906 31.906 21.266 1 94.12 225 PRO B CA 1
ATOM 8607 C C . PRO B 1 225 ? 29.344 31.125 20.016 1 94.12 225 PRO B C 1
ATOM 8609 O O . PRO B 1 225 ? 30.531 31.141 19.672 1 94.12 225 PRO B O 1
ATOM 8612 N N . PHE B 1 226 ? 28.453 30.547 19.375 1 94.25 226 PHE B N 1
ATOM 8613 C CA . PHE B 1 226 ? 28.75 29.75 18.203 1 94.25 226 PHE B CA 1
ATOM 8614 C C . PHE B 1 226 ? 28.406 30.5 16.922 1 94.25 226 PHE B C 1
ATOM 8616 O O . PHE B 1 226 ? 27.984 29.906 15.938 1 94.25 226 PHE B O 1
ATOM 8623 N N . SER B 1 227 ? 28.453 31.688 16.766 1 88.56 227 SER B N 1
ATOM 8624 C CA . SER B 1 227 ? 27.969 32.5 15.68 1 88.56 227 SER B CA 1
ATOM 8625 C C . SER B 1 227 ? 28.766 32.281 14.406 1 88.56 227 SER B C 1
ATOM 8627 O O . SER B 1 227 ? 28.328 32.625 13.305 1 88.56 227 SER B O 1
ATOM 8629 N N . LYS B 1 228 ? 29.953 31.578 14.492 1 90.94 228 LYS B N 1
ATOM 8630 C CA . LYS B 1 228 ? 30.781 31.344 13.312 1 90.94 228 LYS B CA 1
ATOM 8631 C C . LYS B 1 228 ? 30.688 29.891 12.852 1 90.94 228 LYS B C 1
ATOM 8633 O O . LYS B 1 228 ? 31.609 29.375 12.219 1 90.94 228 LYS B O 1
ATOM 8638 N N . LEU B 1 229 ? 29.594 29.344 13.117 1 94.75 229 LEU B N 1
ATOM 8639 C CA . LEU B 1 229 ? 29.391 27.938 12.773 1 94.75 229 LEU B CA 1
ATOM 8640 C C . LEU B 1 229 ? 29.234 27.766 11.266 1 94.75 229 LEU B C 1
ATOM 8642 O O . LEU B 1 229 ? 28.672 28.641 10.594 1 94.75 229 LEU B O 1
ATOM 8646 N N . SER B 1 230 ? 29.703 26.641 10.805 1 95 230 SER B N 1
ATOM 8647 C CA . SER B 1 230 ? 29.422 26.219 9.438 1 95 230 SER B CA 1
ATOM 8648 C C . SER B 1 230 ? 28.344 25.141 9.391 1 95 230 SER B C 1
ATOM 8650 O O . SER B 1 230 ? 27.594 25.047 8.414 1 95 230 SER B O 1
ATOM 8652 N N . ILE B 1 231 ? 28.312 24.359 10.391 1 96.5 231 ILE B N 1
ATOM 8653 C CA . ILE B 1 231 ? 27.344 23.266 10.469 1 96.5 231 ILE B CA 1
ATOM 8654 C C . ILE B 1 231 ? 26.625 23.312 11.805 1 96.5 231 ILE B C 1
ATOM 8656 O O . ILE B 1 231 ? 27.266 23.344 12.867 1 96.5 231 ILE B O 1
ATOM 8660 N N . LEU B 1 232 ? 25.359 23.391 11.766 1 96.94 232 LEU B N 1
ATOM 8661 C CA . LEU B 1 232 ? 24.5 23.312 12.945 1 96.94 232 LEU B CA 1
ATOM 8662 C C . LEU B 1 232 ? 23.453 22.219 12.773 1 96.94 232 LEU B C 1
ATOM 8664 O O . LEU B 1 232 ? 22.672 22.25 11.82 1 96.94 232 LEU B O 1
ATOM 8668 N N . SER B 1 233 ? 23.391 21.281 13.664 1 96 233 SER B N 1
ATOM 8669 C CA . SER B 1 233 ? 22.375 20.234 13.609 1 96 233 SER B CA 1
ATOM 8670 C C . SER B 1 233 ? 21.609 20.141 14.922 1 96 233 SER B C 1
ATOM 8672 O O . SER B 1 233 ? 22.203 19.938 15.984 1 96 233 SER B O 1
ATOM 8674 N N . LEU B 1 234 ? 20.391 20.328 14.82 1 95.69 234 LEU B N 1
ATOM 8675 C CA . LEU B 1 234 ? 19.469 20.109 15.938 1 95.69 234 LEU B CA 1
ATOM 8676 C C . LEU B 1 234 ? 18.562 18.922 15.672 1 95.69 234 LEU B C 1
ATOM 8678 O O . LEU B 1 234 ? 17.484 18.812 16.266 1 95.69 234 LEU B O 1
ATOM 8682 N N . SER B 1 235 ? 18.953 18.078 14.875 1 94 235 SER B N 1
ATOM 8683 C CA . SER B 1 235 ? 18.141 16.953 14.406 1 94 235 SER B CA 1
ATOM 8684 C C . SER B 1 235 ? 17.719 16.062 15.562 1 94 235 SER B C 1
ATOM 8686 O O . SER B 1 235 ? 18.531 15.695 16.406 1 94 235 SER B O 1
ATOM 8688 N N . GLY B 1 236 ? 16.438 15.789 15.594 1 90.88 236 GLY B N 1
ATOM 8689 C CA . GLY B 1 236 ? 15.938 14.836 16.578 1 90.88 236 GLY B CA 1
ATOM 8690 C C . GLY B 1 236 ? 15.719 15.453 17.953 1 90.88 236 GLY B C 1
ATOM 8691 O O . GLY B 1 236 ? 15.25 14.781 18.859 1 90.88 236 GLY B O 1
ATOM 8692 N N . THR B 1 237 ? 16.094 16.719 18.109 1 90.94 237 THR B N 1
ATOM 8693 C CA . THR B 1 237 ? 15.922 17.375 19.406 1 90.94 237 THR B CA 1
ATOM 8694 C C . THR B 1 237 ? 14.453 17.719 19.641 1 90.94 237 THR B C 1
ATOM 8696 O O . THR B 1 237 ? 13.797 18.297 18.766 1 90.94 237 THR B O 1
ATOM 8699 N N . SER B 1 238 ? 13.898 17.422 20.766 1 84.38 238 SER B N 1
ATOM 8700 C CA . SER B 1 238 ? 12.469 17.469 21.062 1 84.38 238 SER B CA 1
ATOM 8701 C C . SER B 1 238 ? 12.047 18.875 21.516 1 84.38 238 SER B C 1
ATOM 8703 O O . SER B 1 238 ? 11.336 19.016 22.5 1 84.38 238 SER B O 1
ATOM 8705 N N . ILE B 1 239 ? 12.461 19.969 20.922 1 85.12 239 ILE B N 1
ATOM 8706 C CA . ILE B 1 239 ? 12.039 21.312 21.297 1 85.12 239 ILE B CA 1
ATOM 8707 C C . ILE B 1 239 ? 11.109 21.875 20.219 1 85.12 239 ILE B C 1
ATOM 8709 O O . ILE B 1 239 ? 10.766 23.062 20.25 1 85.12 239 ILE B O 1
ATOM 8713 N N . TYR B 1 240 ? 10.586 21.234 19.344 1 84.69 240 TYR B N 1
ATOM 8714 C CA . TYR B 1 240 ? 9.719 21.641 18.25 1 84.69 240 TYR B CA 1
ATOM 8715 C C . TYR B 1 240 ? 10.469 22.5 17.234 1 84.69 240 TYR B C 1
ATOM 8717 O O . TYR B 1 240 ? 11.43 23.188 17.594 1 84.69 240 TYR B O 1
ATOM 8725 N N . LEU B 1 241 ? 10.047 22.469 16.156 1 92.5 241 LEU B N 1
ATOM 8726 C CA . LEU B 1 241 ? 10.688 23.219 15.078 1 92.5 241 LEU B CA 1
ATOM 8727 C C . LEU B 1 241 ? 10.602 24.719 15.328 1 92.5 241 LEU B C 1
ATOM 8729 O O . LEU B 1 241 ? 11.539 25.453 15.016 1 92.5 241 LEU B O 1
ATOM 8733 N N . THR B 1 242 ? 9.492 25.219 15.883 1 91 242 THR B N 1
ATOM 8734 C CA . THR B 1 242 ? 9.305 26.656 16.125 1 91 242 THR B CA 1
ATOM 8735 C C . THR B 1 242 ? 10.414 27.203 17.031 1 91 242 THR B C 1
ATOM 8737 O O . THR B 1 242 ? 10.969 28.266 16.766 1 91 242 THR B O 1
ATOM 8740 N N . LYS B 1 243 ? 10.695 26.453 18.062 1 91.69 243 LYS B N 1
ATOM 8741 C CA . LYS B 1 243 ? 11.773 26.875 18.953 1 91.69 243 LYS B CA 1
ATOM 8742 C C . LYS B 1 243 ? 13.133 26.781 18.266 1 91.69 243 LYS B C 1
ATOM 8744 O O . LYS B 1 243 ? 14.008 27.609 18.5 1 91.69 243 LYS B O 1
ATOM 8749 N N . GLY B 1 244 ? 13.281 25.703 17.531 1 94.06 244 GLY B N 1
ATOM 8750 C CA . GLY B 1 244 ? 14.508 25.578 16.75 1 94.06 244 GLY B CA 1
ATOM 8751 C C . GLY B 1 244 ? 14.75 26.766 15.828 1 94.06 244 GLY B C 1
ATOM 8752 O O . GLY B 1 244 ? 15.883 27.234 15.695 1 94.06 244 GLY B O 1
ATOM 8753 N N . LEU B 1 245 ? 13.695 27.266 15.219 1 96.12 245 LEU B N 1
ATOM 8754 C CA . LEU B 1 245 ? 13.789 28.406 14.32 1 96.12 245 LEU B CA 1
ATOM 8755 C C . LEU B 1 245 ? 14.102 29.688 15.094 1 96.12 245 LEU B C 1
ATOM 8757 O O . LEU B 1 245 ? 14.82 30.562 14.602 1 96.12 245 LEU B O 1
ATOM 8761 N N . GLU B 1 246 ? 13.648 29.781 16.266 1 95.31 246 GLU B N 1
ATOM 8762 C CA . GLU B 1 246 ? 13.953 30.922 17.125 1 95.31 246 GLU B CA 1
ATOM 8763 C C . GLU B 1 246 ? 15.438 30.969 17.484 1 95.31 246 GLU B C 1
ATOM 8765 O O . GLU B 1 246 ? 16.031 32.031 17.594 1 95.31 246 GLU B O 1
ATOM 8770 N N . LEU B 1 247 ? 15.953 29.812 17.656 1 95.81 247 LEU B N 1
ATOM 8771 C CA . LEU B 1 247 ? 17.328 29.688 18.109 1 95.81 247 LEU B CA 1
ATOM 8772 C C . LEU B 1 247 ? 18.297 30.094 17 1 95.81 247 LEU B C 1
ATOM 8774 O O . LEU B 1 247 ? 19.516 30.203 17.234 1 95.81 247 LEU B O 1
ATOM 8778 N N . LEU B 1 248 ? 17.766 30.438 15.852 1 97.12 248 LEU B N 1
ATOM 8779 C CA . LEU B 1 248 ? 18.609 30.875 14.742 1 97.12 248 LEU B CA 1
ATOM 8780 C C . LEU B 1 248 ? 18.891 32.375 14.828 1 97.12 248 LEU B C 1
ATOM 8782 O O . LEU B 1 248 ? 19.625 32.906 14.008 1 97.12 248 LEU B O 1
ATOM 8786 N N . TYR B 1 249 ? 18.469 33 15.812 1 96.44 249 TYR B N 1
ATOM 8787 C CA . TYR B 1 249 ? 18.609 34.438 16.016 1 96.44 249 TYR B CA 1
ATOM 8788 C C . TYR B 1 249 ? 20.078 34.844 15.945 1 96.44 249 TYR B C 1
ATOM 8790 O O . TYR B 1 249 ? 20.422 35.812 15.258 1 96.44 249 TYR B O 1
ATOM 8798 N N . PRO B 1 250 ? 21 34.156 16.562 1 95.94 250 PRO B N 1
ATOM 8799 C CA . PRO B 1 250 ? 22.406 34.594 16.547 1 95.94 250 PRO B CA 1
ATOM 8800 C C . PRO B 1 250 ? 23.047 34.438 15.164 1 95.94 250 PRO B C 1
ATOM 8802 O O . PRO B 1 250 ? 24.125 35 14.938 1 95.94 250 PRO B O 1
ATOM 8805 N N . PHE B 1 251 ? 22.422 33.812 14.328 1 96.31 251 PHE B N 1
ATOM 8806 C CA . PHE B 1 251 ? 23.047 33.5 13.047 1 96.31 251 PHE B CA 1
ATOM 8807 C C . PHE B 1 251 ? 22.5 34.406 11.953 1 96.31 251 PHE B C 1
ATOM 8809 O O . PHE B 1 251 ? 22.734 34.188 10.766 1 96.31 251 PHE B O 1
ATOM 8816 N N . ARG B 1 252 ? 21.766 35.406 12.281 1 94.12 252 ARG B N 1
ATOM 8817 C CA . ARG B 1 252 ? 21.219 36.344 11.312 1 94.12 252 ARG B CA 1
ATOM 8818 C C . ARG B 1 252 ? 22.328 36.938 10.445 1 94.12 252 ARG B C 1
ATOM 8820 O O . ARG B 1 252 ? 23.375 37.344 10.953 1 94.12 252 ARG B O 1
ATOM 8827 N N . ASN B 1 253 ? 22.109 36.938 9.117 1 93.19 253 ASN B N 1
ATOM 8828 C CA . ASN B 1 253 ? 22.984 37.531 8.109 1 93.19 253 ASN B CA 1
ATOM 8829 C C . ASN B 1 253 ? 24.328 36.812 8.039 1 93.19 253 ASN B C 1
ATOM 8831 O O . ASN B 1 253 ? 25.344 37.438 7.746 1 93.19 253 ASN B O 1
ATOM 8835 N N . LYS B 1 254 ? 24.312 35.562 8.422 1 95.06 254 LYS B N 1
ATOM 8836 C CA . LYS B 1 254 ? 25.5 34.719 8.312 1 95.06 254 LYS B CA 1
ATOM 8837 C C . LYS B 1 254 ? 25.281 33.594 7.316 1 95.06 254 LYS B C 1
ATOM 8839 O O . LYS B 1 254 ? 24.219 33.5 6.699 1 95.06 254 LYS B O 1
ATOM 8844 N N . SER B 1 255 ? 26.391 32.844 7.113 1 95.56 255 SER B N 1
ATOM 8845 C CA . SER B 1 255 ? 26.297 31.734 6.176 1 95.56 255 SER B CA 1
ATOM 8846 C C . SER B 1 255 ? 26.531 30.406 6.879 1 95.56 255 SER B C 1
ATOM 8848 O O . SER B 1 255 ? 27.406 30.297 7.746 1 95.56 255 SER B O 1
ATOM 8850 N N . LEU B 1 256 ? 25.734 29.484 6.59 1 96.12 256 LEU B N 1
ATOM 8851 C CA . LEU B 1 256 ? 25.859 28.125 7.09 1 96.12 256 LEU B CA 1
ATOM 8852 C C . LEU B 1 256 ? 25.922 27.125 5.938 1 96.12 256 LEU B C 1
ATOM 8854 O O . LEU B 1 256 ? 25.203 27.266 4.949 1 96.12 256 LEU B O 1
ATOM 8858 N N . GLU B 1 257 ? 26.828 26.234 6.074 1 95.88 257 GLU B N 1
ATOM 8859 C CA . GLU B 1 257 ? 26.891 25.188 5.066 1 95.88 257 GLU B CA 1
ATOM 8860 C C . GLU B 1 257 ? 25.766 24.172 5.234 1 95.88 257 GLU B C 1
ATOM 8862 O O . GLU B 1 257 ? 25.125 23.766 4.254 1 95.88 257 GLU B O 1
ATOM 8867 N N . ILE B 1 258 ? 25.578 23.766 6.441 1 96.69 258 ILE B N 1
ATOM 8868 C CA . ILE B 1 258 ? 24.516 22.797 6.73 1 96.69 258 ILE B CA 1
ATOM 8869 C C . ILE B 1 258 ? 23.688 23.281 7.926 1 96.69 258 ILE B C 1
ATOM 8871 O O . ILE B 1 258 ? 24.25 23.625 8.969 1 96.69 258 ILE B O 1
ATOM 8875 N N . LEU B 1 259 ? 22.469 23.375 7.754 1 97.25 259 LEU B N 1
ATOM 8876 C CA . LEU B 1 259 ? 21.484 23.594 8.82 1 97.25 259 LEU B CA 1
ATOM 8877 C C . LEU B 1 259 ? 20.484 22.438 8.867 1 97.25 259 LEU B C 1
ATOM 8879 O O . LEU B 1 259 ? 19.594 22.359 8.016 1 97.25 259 LEU B O 1
ATOM 8883 N N . ASP B 1 260 ? 20.578 21.609 9.828 1 96.75 260 ASP B N 1
ATOM 8884 C CA . ASP B 1 260 ? 19.734 20.422 9.953 1 96.75 260 ASP B CA 1
ATOM 8885 C C . ASP B 1 260 ? 18.719 20.594 11.094 1 96.75 260 ASP B C 1
ATOM 8887 O O . ASP B 1 260 ? 19.062 20.391 12.258 1 96.75 260 ASP B O 1
ATOM 8891 N N . LEU B 1 261 ? 17.547 20.891 10.742 1 97 261 LEU B N 1
ATOM 8892 C CA . LEU B 1 261 ? 16.453 21.016 11.703 1 97 261 LEU B CA 1
ATOM 8893 C C . LEU B 1 261 ? 15.43 19.891 11.492 1 97 261 LEU B C 1
ATOM 8895 O O . LEU B 1 261 ? 14.227 20.141 11.531 1 97 261 LEU B O 1
ATOM 8899 N N . SER B 1 262 ? 15.898 18.766 11.281 1 94.81 262 SER B N 1
ATOM 8900 C CA . SER B 1 262 ? 15 17.656 10.969 1 94.81 262 SER B CA 1
ATOM 8901 C C . SER B 1 262 ? 14.555 16.922 12.234 1 94.81 262 SER B C 1
ATOM 8903 O O . SER B 1 262 ? 15.25 16.969 13.258 1 94.81 262 SER B O 1
ATOM 8905 N N . HIS B 1 263 ? 13.336 16.359 12.266 1 91.06 263 HIS B N 1
ATOM 8906 C CA . HIS B 1 263 ? 12.82 15.445 13.281 1 91.06 263 HIS B CA 1
ATOM 8907 C C . HIS B 1 263 ? 12.734 16.125 14.641 1 91.06 263 HIS B C 1
ATOM 8909 O O . HIS B 1 263 ? 13.148 15.539 15.656 1 91.06 263 HIS B O 1
ATOM 8915 N N . MET B 1 264 ? 12.367 17.328 14.578 1 91.19 264 MET B N 1
ATOM 8916 C CA . MET B 1 264 ? 12.273 18.047 15.852 1 91.19 264 MET B CA 1
ATOM 8917 C C . MET B 1 264 ? 10.867 17.922 16.438 1 91.19 264 MET B C 1
ATOM 8919 O O . MET B 1 264 ? 10.227 18.938 16.734 1 91.19 264 MET B O 1
ATOM 8923 N N . VAL B 1 265 ? 10.383 16.781 16.578 1 81.12 265 VAL B N 1
ATOM 8924 C CA . VAL B 1 265 ? 9.031 16.516 17.047 1 81.12 265 VAL B CA 1
ATOM 8925 C C . VAL B 1 265 ? 9.07 15.969 18.484 1 81.12 265 VAL B C 1
ATOM 8927 O O . VAL B 1 265 ? 9.969 15.195 18.828 1 81.12 265 VAL B O 1
ATOM 8930 N N . LYS B 1 266 ? 8.156 16.5 19.188 1 72.31 266 LYS B N 1
ATOM 8931 C CA . LYS B 1 266 ? 8.031 15.961 20.547 1 72.31 266 LYS B CA 1
ATOM 8932 C C . LYS B 1 266 ? 7.293 14.625 20.547 1 72.31 266 LYS B C 1
ATOM 8934 O O . LYS B 1 266 ? 6.289 14.469 19.844 1 72.31 266 LYS B O 1
ATOM 8939 N N . PRO B 1 267 ? 7.867 13.703 21.188 1 64.38 267 PRO B N 1
ATOM 8940 C CA . PRO B 1 267 ? 7.105 12.461 21.328 1 64.38 267 PRO B CA 1
ATOM 8941 C C . PRO B 1 267 ? 5.777 12.656 22.062 1 64.38 267 PRO B C 1
ATOM 8943 O O . PRO B 1 267 ? 5.676 13.516 22.938 1 64.38 267 PRO B O 1
ATOM 8946 N N . PRO B 1 268 ? 4.746 12.023 21.547 1 59.88 268 PRO B N 1
ATOM 8947 C CA . PRO B 1 268 ? 3.453 12.172 22.219 1 59.88 268 PRO B CA 1
ATOM 8948 C C . PRO B 1 268 ? 3.506 11.773 23.688 1 59.88 268 PRO B C 1
ATOM 8950 O O . PRO B 1 268 ? 4.156 10.789 24.047 1 59.88 268 PRO B O 1
ATOM 8953 N N . ASN B 1 269 ? 3.354 12.75 24.578 1 59.25 269 ASN B N 1
ATOM 8954 C CA . ASN B 1 269 ? 3.184 12.422 26 1 59.25 269 ASN B CA 1
ATOM 8955 C C . ASN B 1 269 ? 1.726 12.117 26.328 1 59.25 269 ASN B C 1
ATOM 8957 O O . ASN B 1 269 ? 0.888 13.016 26.344 1 59.25 269 ASN B O 1
ATOM 8961 N N . TYR B 1 270 ? 1.449 10.82 26.375 1 55.53 270 TYR B N 1
ATOM 8962 C CA . TYR B 1 270 ? 0.072 10.383 26.562 1 55.53 270 TYR B CA 1
ATOM 8963 C C . TYR B 1 270 ? -0.412 10.68 27.984 1 55.53 270 TYR B C 1
ATOM 8965 O O . TYR B 1 270 ? -1.614 10.648 28.25 1 55.53 270 TYR B O 1
ATOM 8973 N N . ASP B 1 271 ? 0.572 10.875 28.984 1 53.31 271 ASP B N 1
ATOM 8974 C CA . ASP B 1 271 ? 0.165 11.094 30.359 1 53.31 271 ASP B CA 1
ATOM 8975 C C . ASP B 1 271 ? -0.175 12.562 30.609 1 53.31 271 ASP B C 1
ATOM 8977 O O . ASP B 1 271 ? -1.052 12.875 31.422 1 53.31 271 ASP B O 1
ATOM 8981 N N . LYS B 1 272 ? 0.652 13.445 30.016 1 55.31 272 LYS B N 1
ATOM 8982 C CA . LYS B 1 272 ? 0.549 14.828 30.484 1 55.31 272 LYS B CA 1
ATOM 8983 C C . LYS B 1 272 ? -0.592 15.562 29.797 1 55.31 272 LYS B C 1
ATOM 8985 O O . LYS B 1 272 ? -0.958 15.219 28.672 1 55.31 272 LYS B O 1
ATOM 8990 N N . GLN B 1 273 ? -1.327 16.344 30.594 1 49.66 273 GLN B N 1
ATOM 8991 C CA . GLN B 1 273 ? -2.504 17.188 30.422 1 49.66 273 GLN B CA 1
ATOM 8992 C C . GLN B 1 273 ? -2.301 18.188 29.281 1 49.66 273 GLN B C 1
ATOM 8994 O O . GLN B 1 273 ? -3.238 18.875 28.891 1 49.66 273 GLN B O 1
ATOM 8999 N N . SER B 1 274 ? -1.041 18.5 28.906 1 53.66 274 SER B N 1
ATOM 9000 C CA . SER B 1 274 ? -1.001 19.641 28 1 53.66 274 SER B CA 1
ATOM 9001 C C . SER B 1 274 ? -0.845 19.188 26.547 1 53.66 274 SER B C 1
ATOM 9003 O O . SER B 1 274 ? 0.028 18.375 26.234 1 53.66 274 SER B O 1
ATOM 9005 N N . ILE B 1 275 ? -1.97 19.344 25.828 1 57.56 275 ILE B N 1
ATOM 9006 C CA . ILE B 1 275 ? -2.016 18.969 24.422 1 57.56 275 ILE B CA 1
ATOM 9007 C C . ILE B 1 275 ? -1.367 20.062 23.578 1 57.56 275 ILE B C 1
ATOM 9009 O O . ILE B 1 275 ? -1.791 21.219 23.625 1 57.56 275 ILE B O 1
ATOM 9013 N N . THR B 1 276 ? -0.095 20.141 23.312 1 61.94 276 THR B N 1
ATOM 9014 C CA . THR B 1 276 ? 0.444 21.047 22.312 1 61.94 276 THR B CA 1
ATOM 9015 C C . THR B 1 276 ? 0.157 20.531 20.906 1 61.94 276 THR B C 1
ATOM 9017 O O . THR B 1 276 ? 0.223 19.328 20.656 1 61.94 276 THR B O 1
ATOM 9020 N N . PRO B 1 277 ? -0.314 21.562 20.094 1 68.31 277 PRO B N 1
ATOM 9021 C CA . PRO B 1 277 ? -0.577 21.156 18.719 1 68.31 277 PRO B CA 1
ATOM 9022 C C . PRO B 1 277 ? 0.636 20.5 18.062 1 68.31 277 PRO B C 1
ATOM 9024 O O . PRO B 1 277 ? 1.771 20.922 18.281 1 68.31 277 PRO B O 1
ATOM 9027 N N . ASP B 1 278 ? 0.423 19.406 17.438 1 72.56 278 ASP B N 1
ATOM 9028 C CA . ASP B 1 278 ? 1.468 18.656 16.734 1 72.56 278 ASP B CA 1
ATOM 9029 C C . ASP B 1 278 ? 1.749 19.281 15.367 1 72.56 278 ASP B C 1
ATOM 9031 O O . ASP B 1 278 ? 2.889 19.266 14.898 1 72.56 278 ASP B O 1
ATOM 9035 N N . ALA B 1 279 ? 0.737 19.984 14.852 1 82.06 279 ALA B N 1
ATOM 9036 C CA . ALA B 1 279 ? 0.854 20.531 13.5 1 82.06 279 ALA B CA 1
ATOM 9037 C C . ALA B 1 279 ? 1.493 21.922 13.516 1 82.06 279 ALA B C 1
ATOM 9039 O O . ALA B 1 279 ? 1.218 22.719 14.406 1 82.06 279 ALA B O 1
ATOM 9040 N N . ILE B 1 280 ? 2.402 22.141 12.562 1 86.81 280 ILE B N 1
ATOM 9041 C CA . ILE B 1 280 ? 3.088 23.422 12.484 1 86.81 280 ILE B CA 1
ATOM 9042 C C . ILE B 1 280 ? 2.742 24.109 11.164 1 86.81 280 ILE B C 1
ATOM 9044 O O . ILE B 1 280 ? 2.842 23.5 10.094 1 86.81 280 ILE B O 1
ATOM 9048 N N . ILE B 1 281 ? 2.293 25.312 11.25 1 85.25 281 ILE B N 1
ATOM 9049 C CA . ILE B 1 281 ? 2.111 26.156 10.078 1 85.25 281 ILE B CA 1
ATOM 9050 C C . ILE B 1 281 ? 3.229 27.203 10.023 1 85.25 281 ILE B C 1
ATOM 9052 O O . ILE B 1 281 ? 3.42 27.969 10.969 1 85.25 281 ILE B O 1
ATOM 9056 N N . LEU B 1 282 ? 4.016 27.188 9.008 1 88.75 282 LEU B N 1
ATOM 9057 C CA . LEU B 1 282 ? 5.098 28.156 8.875 1 88.75 282 LEU B CA 1
ATOM 9058 C C . LEU B 1 282 ? 4.562 29.516 8.469 1 88.75 282 LEU B C 1
ATOM 9060 O O . LEU B 1 282 ? 3.9 29.656 7.438 1 88.75 282 LEU B O 1
ATOM 9064 N N . THR B 1 283 ? 4.801 30.469 9.328 1 89.19 283 THR B N 1
ATOM 9065 C CA . THR B 1 283 ? 4.391 31.844 9.094 1 89.19 283 THR B CA 1
ATOM 9066 C C . THR B 1 283 ? 5.605 32.75 8.883 1 89.19 283 THR B C 1
ATOM 9068 O O . THR B 1 283 ? 6.746 32.312 9.07 1 89.19 283 THR B O 1
ATOM 9071 N N . ALA B 1 284 ? 5.371 33.969 8.461 1 90.75 284 ALA B N 1
ATOM 9072 C CA . ALA B 1 284 ? 6.438 34.938 8.25 1 90.75 284 ALA B CA 1
ATOM 9073 C C . ALA B 1 284 ? 7.199 35.188 9.547 1 90.75 284 ALA B C 1
ATOM 9075 O O . ALA B 1 284 ? 8.414 35.375 9.531 1 90.75 284 ALA B O 1
ATOM 9076 N N . GLU B 1 285 ? 6.52 35.156 10.656 1 93.19 285 GLU B N 1
ATOM 9077 C CA . GLU B 1 285 ? 7.129 35.406 11.961 1 93.19 285 GLU B CA 1
ATOM 9078 C C . GLU B 1 285 ? 8.047 34.281 12.375 1 93.19 285 GLU B C 1
ATOM 9080 O O . GLU B 1 285 ? 9.148 34.5 12.891 1 93.19 285 GLU B O 1
ATOM 9085 N N . LYS B 1 286 ? 7.656 33.094 12.141 1 93.12 286 LYS B N 1
ATOM 9086 C CA . LYS B 1 286 ? 8.422 31.922 12.562 1 93.12 286 LYS B CA 1
ATOM 9087 C C . LYS B 1 286 ? 9.703 31.766 11.75 1 93.12 286 LYS B C 1
ATOM 9089 O O . LYS B 1 286 ? 10.711 31.281 12.258 1 93.12 286 LYS B O 1
ATOM 9094 N N . THR B 1 287 ? 9.664 32.188 10.477 1 94.19 287 THR B N 1
ATOM 9095 C CA . THR B 1 287 ? 10.812 31.984 9.602 1 94.19 287 THR B CA 1
ATOM 9096 C C . THR B 1 287 ? 11.609 33.281 9.453 1 94.19 287 THR B C 1
ATOM 9098 O O . THR B 1 287 ? 12.461 33.375 8.57 1 94.19 287 THR B O 1
ATOM 9101 N N . GLN B 1 288 ? 11.438 34.25 10.242 1 93.31 288 GLN B N 1
ATOM 9102 C CA . GLN B 1 288 ? 12.023 35.562 10.086 1 93.31 288 GLN B CA 1
ATOM 9103 C C . GLN B 1 288 ? 13.547 35.5 10.148 1 93.31 288 GLN B C 1
ATOM 9105 O O . GLN B 1 288 ? 14.234 36.219 9.406 1 93.31 288 GLN B O 1
ATOM 9110 N N . TYR B 1 289 ? 14.109 34.656 10.969 1 94.88 289 TYR B N 1
ATOM 9111 C CA . TYR B 1 289 ? 15.562 34.594 11.102 1 94.88 289 TYR B CA 1
ATOM 9112 C C . TYR B 1 289 ? 16.156 33.688 10.031 1 94.88 289 TYR B C 1
ATOM 9114 O O . TYR B 1 289 ? 17.234 33.969 9.492 1 94.88 289 TYR B O 1
ATOM 9122 N N . LEU B 1 290 ? 15.484 32.625 9.742 1 95.19 290 LEU B N 1
ATOM 9123 C CA . LEU B 1 290 ? 15.961 31.703 8.727 1 95.19 290 LEU B CA 1
ATOM 9124 C C . LEU B 1 290 ? 16.156 32.406 7.387 1 95.19 290 LEU B C 1
ATOM 9126 O O . LEU B 1 290 ? 17.109 32.125 6.668 1 95.19 290 LEU B O 1
ATOM 9130 N N . LYS B 1 291 ? 15.289 33.281 7.074 1 92.12 291 LYS B N 1
ATOM 9131 C CA . LYS B 1 291 ? 15.281 33.969 5.777 1 92.12 291 LYS B CA 1
ATOM 9132 C C . LYS B 1 291 ? 16.516 34.844 5.613 1 92.12 291 LYS B C 1
ATOM 9134 O O . LYS B 1 291 ? 16.875 35.219 4.492 1 92.12 291 LYS B O 1
ATOM 9139 N N . THR B 1 292 ? 17.172 35.156 6.691 1 93.62 292 THR B N 1
ATOM 9140 C CA . THR B 1 292 ? 18.312 36.062 6.641 1 93.62 292 THR B CA 1
ATOM 9141 C C . THR B 1 292 ? 19.625 35.281 6.539 1 93.62 292 THR B C 1
ATOM 9143 O O . THR B 1 292 ? 20.688 35.875 6.363 1 93.62 292 THR B O 1
ATOM 9146 N N . ILE B 1 293 ? 19.562 34.031 6.629 1 95.81 293 ILE B N 1
ATOM 9147 C CA . ILE B 1 293 ? 20.766 33.219 6.664 1 95.81 293 ILE B CA 1
ATOM 9148 C C . ILE B 1 293 ? 21 32.594 5.285 1 95.81 293 ILE B C 1
ATOM 9150 O O . ILE B 1 293 ? 20.062 32.156 4.613 1 95.81 293 ILE B O 1
ATOM 9154 N N . CYS B 1 294 ? 22.219 32.656 4.855 1 96.19 294 CYS B N 1
ATOM 9155 C CA . CYS B 1 294 ? 22.594 31.938 3.641 1 96.19 294 CYS B CA 1
ATOM 9156 C C . CYS B 1 294 ? 22.953 30.5 3.947 1 96.19 294 CYS B C 1
ATOM 9158 O O . CYS B 1 294 ? 24.062 30.203 4.383 1 96.19 294 CYS B O 1
ATOM 9160 N N . VAL B 1 295 ? 22.062 29.562 3.643 1 96.06 295 VAL B N 1
ATOM 9161 C CA . VAL B 1 295 ? 22.234 28.156 3.961 1 96.06 295 VAL B CA 1
ATOM 9162 C C . VAL B 1 295 ? 22.406 27.359 2.674 1 96.06 295 VAL B C 1
ATOM 9164 O O . VAL B 1 295 ? 21.656 27.547 1.714 1 96.06 295 VAL B O 1
ATOM 9167 N N . LYS B 1 296 ? 23.359 26.516 2.65 1 95.56 296 LYS B N 1
ATOM 9168 C CA . LYS B 1 296 ? 23.594 25.688 1.469 1 95.56 296 LYS B CA 1
ATOM 9169 C C . LYS B 1 296 ? 22.734 24.422 1.516 1 95.56 296 LYS B C 1
ATOM 9171 O O . LYS B 1 296 ? 22.031 24.109 0.552 1 95.56 296 LYS B O 1
ATOM 9176 N N . THR B 1 297 ? 22.828 23.719 2.59 1 96 297 THR B N 1
ATOM 9177 C CA . THR B 1 297 ? 22.016 22.516 2.801 1 96 297 THR B CA 1
ATOM 9178 C C . THR B 1 297 ? 21.047 22.719 3.957 1 96 297 THR B C 1
ATOM 9180 O O . THR B 1 297 ? 21.453 22.906 5.102 1 96 297 THR B O 1
ATOM 9183 N N . LEU B 1 298 ? 19.781 22.656 3.627 1 95.94 298 LEU B N 1
ATOM 9184 C CA . LEU B 1 298 ? 18.734 22.875 4.625 1 95.94 298 LEU B CA 1
ATOM 9185 C C . LEU B 1 298 ? 17.828 21.656 4.734 1 95.94 298 LEU B C 1
ATOM 9187 O O . LEU B 1 298 ? 17.25 21.219 3.738 1 95.94 298 LEU B O 1
ATOM 9191 N N . SER B 1 299 ? 17.688 21.125 5.914 1 96.19 299 SER B N 1
ATOM 9192 C CA . SER B 1 299 ? 16.75 20.016 6.141 1 96.19 299 SER B CA 1
ATOM 9193 C C . SER B 1 299 ? 15.672 20.406 7.137 1 96.19 299 SER B C 1
ATOM 9195 O O . SER B 1 299 ? 15.969 20.797 8.266 1 96.19 299 SER B O 1
ATOM 9197 N N . LEU B 1 300 ? 14.492 20.359 6.727 1 95.12 300 LEU B N 1
ATOM 9198 C CA . LEU B 1 300 ? 13.32 20.547 7.574 1 95.12 300 LEU B CA 1
ATOM 9199 C C . LEU B 1 300 ? 12.477 19.281 7.605 1 95.12 300 LEU B C 1
ATOM 9201 O O . LEU B 1 300 ? 11.258 19.344 7.797 1 95.12 300 LEU B O 1
ATOM 9205 N N . ALA B 1 301 ? 13.117 18.234 7.453 1 93.62 301 ALA B N 1
ATOM 9206 C CA . ALA B 1 301 ? 12.422 16.953 7.285 1 93.62 301 ALA B CA 1
ATOM 9207 C C . ALA B 1 301 ? 11.719 16.547 8.578 1 93.62 301 ALA B C 1
ATOM 9209 O O . ALA B 1 301 ? 12.234 16.781 9.672 1 93.62 301 ALA B O 1
ATOM 9210 N N . ASP B 1 302 ? 10.484 15.938 8.438 1 90.5 302 ASP B N 1
ATOM 9211 C CA . ASP B 1 302 ? 9.766 15.242 9.5 1 90.5 302 ASP B CA 1
ATOM 9212 C C . ASP B 1 302 ? 9.508 16.172 10.688 1 90.5 302 ASP B C 1
ATOM 9214 O O . ASP B 1 302 ? 9.891 15.852 11.82 1 90.5 302 ASP B O 1
ATOM 9218 N N . ASN B 1 303 ? 8.891 17.281 10.516 1 91.69 303 ASN B N 1
ATOM 9219 C CA . ASN B 1 303 ? 8.562 18.25 11.562 1 91.69 303 ASN B CA 1
ATOM 9220 C C . ASN B 1 303 ? 7.062 18.5 11.648 1 91.69 303 ASN B C 1
ATOM 9222 O O . ASN B 1 303 ? 6.617 19.453 12.281 1 91.69 303 ASN B O 1
ATOM 9226 N N . HIS B 1 304 ? 6.258 17.766 11 1 87.19 304 HIS B N 1
ATOM 9227 C CA . HIS B 1 304 ? 4.805 17.875 10.992 1 87.19 304 HIS B CA 1
ATOM 9228 C C . HIS B 1 304 ? 4.355 19.219 10.438 1 87.19 304 HIS B C 1
ATOM 9230 O O . HIS B 1 304 ? 3.43 19.844 10.969 1 87.19 304 HIS B O 1
ATOM 9236 N N . ILE B 1 305 ? 5.125 19.75 9.492 1 89.25 305 ILE B N 1
ATOM 9237 C CA . ILE B 1 305 ? 4.691 20.953 8.805 1 89.25 305 ILE B CA 1
ATOM 9238 C C . ILE B 1 305 ? 3.482 20.641 7.926 1 89.25 305 ILE B C 1
ATOM 9240 O O . ILE B 1 305 ? 3.529 19.734 7.094 1 89.25 305 ILE B O 1
ATOM 9244 N N . VAL B 1 306 ? 2.443 21.406 8.148 1 85.38 306 VAL B N 1
ATOM 9245 C CA . VAL B 1 306 ? 1.21 21.078 7.441 1 85.38 306 VAL B CA 1
ATOM 9246 C C . VAL B 1 306 ? 0.926 22.125 6.371 1 85.38 306 VAL B C 1
ATOM 9248 O O . VAL B 1 306 ? 0.174 21.875 5.426 1 85.38 306 VAL B O 1
ATOM 9251 N N . ASP B 1 307 ? 1.497 23.328 6.598 1 83.81 307 ASP B N 1
ATOM 9252 C CA . ASP B 1 307 ? 1.245 24.391 5.637 1 83.81 307 ASP B CA 1
ATOM 9253 C C . ASP B 1 307 ? 2.365 25.422 5.66 1 83.81 307 ASP B C 1
ATOM 9255 O O . ASP B 1 307 ? 3.066 25.562 6.664 1 83.81 307 ASP B O 1
ATOM 9259 N N . ILE B 1 308 ? 2.494 26.047 4.559 1 83.31 308 ILE B N 1
ATOM 9260 C CA . ILE B 1 308 ? 3.428 27.156 4.398 1 83.31 308 ILE B CA 1
ATOM 9261 C C . ILE B 1 308 ? 2.678 28.391 3.906 1 83.31 308 ILE B C 1
ATOM 9263 O O . ILE B 1 308 ? 2.131 28.391 2.801 1 83.31 308 ILE B O 1
ATOM 9267 N N . LEU B 1 309 ? 2.691 29.438 4.715 1 81.5 309 LEU B N 1
ATOM 9268 C CA . LEU B 1 309 ? 1.953 30.641 4.367 1 81.5 309 LEU B CA 1
ATOM 9269 C C . LEU B 1 309 ? 2.828 31.609 3.57 1 81.5 309 LEU B C 1
ATOM 9271 O O . LEU B 1 309 ? 4.055 31.469 3.549 1 81.5 309 LEU B O 1
ATOM 9275 N N . PRO B 1 310 ? 2.219 32.531 2.969 1 78.31 310 PRO B N 1
ATOM 9276 C CA . PRO B 1 310 ? 2.996 33.5 2.207 1 78.31 310 PRO B CA 1
ATOM 9277 C C . PRO B 1 310 ? 3.998 34.281 3.074 1 78.31 310 PRO B C 1
ATOM 9279 O O . PRO B 1 310 ? 3.721 34.562 4.242 1 78.31 310 PRO B O 1
ATOM 9282 N N . HIS B 1 311 ? 5.172 34.594 2.602 1 82.62 311 HIS B N 1
ATOM 9283 C CA . HIS B 1 311 ? 6.238 35.375 3.225 1 82.62 311 HIS B CA 1
ATOM 9284 C C . HIS B 1 311 ? 6.988 34.562 4.266 1 82.62 311 HIS B C 1
ATOM 9286 O O . HIS B 1 311 ? 7.684 35.094 5.121 1 82.62 311 HIS B O 1
ATOM 9292 N N . SER B 1 312 ? 6.738 33.312 4.219 1 85.19 312 SER B N 1
ATOM 9293 C CA . SER B 1 312 ? 7.457 32.469 5.152 1 85.19 312 SER B CA 1
ATOM 9294 C C . SER B 1 312 ? 8.602 31.719 4.457 1 85.19 312 SER B C 1
ATOM 9296 O O . SER B 1 312 ? 9.688 32.281 4.277 1 85.19 312 SER B O 1
ATOM 9298 N N . PHE B 1 313 ? 8.258 30.547 3.936 1 80.81 313 PHE B N 1
ATOM 9299 C CA . PHE B 1 313 ? 9.281 29.734 3.293 1 80.81 313 PHE B CA 1
ATOM 9300 C C . PHE B 1 313 ? 9.117 29.766 1.777 1 80.81 313 PHE B C 1
ATOM 9302 O O . PHE B 1 313 ? 8.008 29.641 1.266 1 80.81 313 PHE B O 1
ATOM 9309 N N . PHE B 1 314 ? 10.086 30.016 1.035 1 77.12 314 PHE B N 1
ATOM 9310 C CA . PHE B 1 314 ? 10.125 30.047 -0.422 1 77.12 314 PHE B CA 1
ATOM 9311 C C . PHE B 1 314 ? 9.305 31.203 -0.964 1 77.12 314 PHE B C 1
ATOM 9313 O O . PHE B 1 314 ? 8.469 31.016 -1.848 1 77.12 314 PHE B O 1
ATOM 9320 N N . ASP B 1 315 ? 9.461 32.219 -0.396 1 77.44 315 ASP B N 1
ATOM 9321 C CA . ASP B 1 315 ? 8.742 33.375 -0.901 1 77.44 315 ASP B CA 1
ATOM 9322 C C . ASP B 1 315 ? 9.711 34.406 -1.474 1 77.44 315 ASP B C 1
ATOM 9324 O O . ASP B 1 315 ? 10.93 34.281 -1.295 1 77.44 315 ASP B O 1
ATOM 9328 N N . SER B 1 316 ? 9.219 35.312 -2.184 1 72.44 316 SER B N 1
ATOM 9329 C CA . SER B 1 316 ? 10.008 36.281 -2.93 1 72.44 316 SER B CA 1
ATOM 9330 C C . SER B 1 316 ? 10.797 37.188 -1.991 1 72.44 316 SER B C 1
ATOM 9332 O O . SER B 1 316 ? 11.797 37.781 -2.391 1 72.44 316 SER B O 1
ATOM 9334 N N . ASP B 1 317 ? 10.391 37.156 -0.764 1 78.38 317 ASP B N 1
ATOM 9335 C CA . ASP B 1 317 ? 11.086 38.062 0.154 1 78.38 317 ASP B CA 1
ATOM 9336 C C . ASP B 1 317 ? 12.273 37.344 0.817 1 78.38 317 ASP B C 1
ATOM 9338 O O . ASP B 1 317 ? 13.023 37.969 1.57 1 78.38 317 ASP B O 1
ATOM 9342 N N . TRP B 1 318 ? 12.469 36.094 0.499 1 83.81 318 TRP B N 1
ATOM 9343 C CA . TRP B 1 318 ? 13.633 35.375 0.999 1 83.81 318 TRP B CA 1
ATOM 9344 C C . TRP B 1 318 ? 14.883 35.75 0.212 1 83.81 318 TRP B C 1
ATOM 9346 O O . TRP B 1 318 ? 15.008 35.406 -0.968 1 83.81 318 TRP B O 1
ATOM 9356 N N . LYS B 1 319 ? 15.758 36.406 0.766 1 81.94 319 LYS B N 1
ATOM 9357 C CA . LYS B 1 319 ? 16.906 37.062 0.122 1 81.94 319 LYS B CA 1
ATOM 9358 C C . LYS B 1 319 ? 17.938 36.031 -0.32 1 81.94 319 LYS B C 1
ATOM 9360 O O . LYS B 1 319 ? 18.625 36.219 -1.322 1 81.94 319 LYS B O 1
ATOM 9365 N N . HIS B 1 320 ? 18.094 34.938 0.321 1 90.38 320 HIS B N 1
ATOM 9366 C CA . HIS B 1 320 ? 19.234 34.031 0.099 1 90.38 320 HIS B CA 1
ATOM 9367 C C . HIS B 1 320 ? 18.797 32.688 -0.435 1 90.38 320 HIS B C 1
ATOM 9369 O O . HIS B 1 320 ? 19.344 31.656 -0.05 1 90.38 320 HIS B O 1
ATOM 9375 N N . LEU B 1 321 ? 17.859 32.719 -1.31 1 91.19 321 LEU B N 1
ATOM 9376 C CA . LEU B 1 321 ? 17.391 31.469 -1.901 1 91.19 321 LEU B CA 1
ATOM 9377 C C . LEU B 1 321 ? 18.438 30.891 -2.848 1 91.19 321 LEU B C 1
ATOM 9379 O O . LEU B 1 321 ? 18.484 29.688 -3.059 1 91.19 321 LEU B O 1
ATOM 9383 N N . ASP B 1 322 ? 19.203 31.781 -3.398 1 92.31 322 ASP B N 1
ATOM 9384 C CA . ASP B 1 322 ? 20.234 31.359 -4.355 1 92.31 322 ASP B CA 1
ATOM 9385 C C . ASP B 1 322 ? 21.359 30.609 -3.664 1 92.31 322 ASP B C 1
ATOM 9387 O O . ASP B 1 322 ? 22.172 29.953 -4.324 1 92.31 322 ASP B O 1
ATOM 9391 N N . CYS B 1 323 ? 21.359 30.578 -2.316 1 94.62 323 CYS B N 1
ATOM 9392 C CA . CYS B 1 323 ? 22.391 29.875 -1.57 1 94.62 323 CYS B CA 1
ATOM 9393 C C . CYS B 1 323 ? 22.047 28.406 -1.431 1 94.62 323 CYS B C 1
ATOM 9395 O O . CYS B 1 323 ? 22.938 27.562 -1.236 1 94.62 323 CYS B O 1
ATOM 9397 N N . LEU B 1 324 ? 20.844 28.016 -1.575 1 93.69 324 LEU B N 1
ATOM 9398 C CA . LEU B 1 324 ? 20.375 26.656 -1.305 1 93.69 324 LEU B CA 1
ATOM 9399 C C . LEU B 1 324 ? 20.844 25.688 -2.391 1 93.69 324 LEU B C 1
ATOM 9401 O O . LEU B 1 324 ? 20.625 25.938 -3.578 1 93.69 324 LEU B O 1
ATOM 9405 N N . GLU B 1 325 ? 21.5 24.688 -1.98 1 94.75 325 GLU B N 1
ATOM 9406 C CA . GLU B 1 325 ? 21.938 23.625 -2.887 1 94.75 325 GLU B CA 1
ATOM 9407 C C . GLU B 1 325 ? 21.188 22.328 -2.623 1 94.75 325 GLU B C 1
ATOM 9409 O O . GLU B 1 325 ? 20.984 21.531 -3.535 1 94.75 325 GLU B O 1
ATOM 9414 N N . HIS B 1 326 ? 20.891 22.109 -1.454 1 94.38 326 HIS B N 1
ATOM 9415 C CA . HIS B 1 326 ? 20.172 20.906 -1.012 1 94.38 326 HIS B CA 1
ATOM 9416 C C . HIS B 1 326 ? 19.031 21.281 -0.062 1 94.38 326 HIS B C 1
ATOM 9418 O O . HIS B 1 326 ? 19.266 21.906 0.977 1 94.38 326 HIS B O 1
ATOM 9424 N N . VAL B 1 327 ? 17.828 20.875 -0.449 1 93.06 327 VAL B N 1
ATOM 9425 C CA . VAL B 1 327 ? 16.672 21.125 0.399 1 93.06 327 VAL B CA 1
ATOM 9426 C C . VAL B 1 327 ? 15.914 19.828 0.65 1 93.06 327 VAL B C 1
ATOM 9428 O O . VAL B 1 327 ? 15.539 19.125 -0.294 1 93.06 327 VAL B O 1
ATOM 9431 N N . ASP B 1 328 ? 15.711 19.5 1.891 1 93.88 328 ASP B N 1
ATOM 9432 C CA . ASP B 1 328 ? 14.977 18.297 2.287 1 93.88 328 ASP B CA 1
ATOM 9433 C C . ASP B 1 328 ? 13.711 18.672 3.051 1 93.88 328 ASP B C 1
ATOM 9435 O O . ASP B 1 328 ? 13.773 19.156 4.176 1 93.88 328 ASP B O 1
ATOM 9439 N N . LEU B 1 329 ? 12.617 18.406 2.451 1 92.25 329 LEU B N 1
ATOM 9440 C CA . LEU B 1 329 ? 11.32 18.656 3.064 1 92.25 329 LEU B CA 1
ATOM 9441 C C . LEU B 1 329 ? 10.555 17.359 3.287 1 92.25 329 LEU B C 1
ATOM 9443 O O . LEU B 1 329 ? 9.344 17.391 3.514 1 92.25 329 LEU B O 1
ATOM 9447 N N . SER B 1 330 ? 11.188 16.312 3.305 1 92.12 330 SER B N 1
ATOM 9448 C CA . SER B 1 330 ? 10.562 15 3.326 1 92.12 330 SER B CA 1
ATOM 9449 C C . SER B 1 330 ? 9.93 14.711 4.684 1 92.12 330 SER B C 1
ATOM 9451 O O . SER B 1 330 ? 10.328 15.289 5.695 1 92.12 330 SER B O 1
ATOM 9453 N N . GLY B 1 331 ? 8.906 13.875 4.699 1 90.31 331 GLY B N 1
ATOM 9454 C CA . GLY B 1 331 ? 8.312 13.359 5.922 1 90.31 331 GLY B CA 1
ATOM 9455 C C . GLY B 1 331 ? 7.328 14.32 6.559 1 90.31 331 GLY B C 1
ATOM 9456 O O . GLY B 1 331 ? 6.785 14.039 7.633 1 90.31 331 GLY B O 1
ATOM 9457 N N . ASN B 1 332 ? 7.113 15.484 5.969 1 90.25 332 ASN B N 1
ATOM 9458 C CA . ASN B 1 332 ? 6.145 16.438 6.5 1 90.25 332 ASN B CA 1
ATOM 9459 C C . ASN B 1 332 ? 4.734 16.156 6 1 90.25 332 ASN B C 1
ATOM 9461 O O . ASN B 1 332 ? 4.512 15.156 5.309 1 90.25 332 ASN B O 1
ATOM 9465 N N . ARG B 1 333 ? 3.787 16.969 6.434 1 83.62 333 ARG B N 1
ATOM 9466 C CA . ARG B 1 333 ? 2.385 16.781 6.082 1 83.62 333 ARG B CA 1
ATOM 9467 C C . ARG B 1 333 ? 1.852 17.953 5.266 1 83.62 333 ARG B C 1
ATOM 9469 O O . ARG B 1 333 ? 0.783 18.484 5.566 1 83.62 333 ARG B O 1
ATOM 9476 N N . PHE B 1 334 ? 2.529 18.281 4.219 1 78.19 334 PHE B N 1
ATOM 9477 C CA . PHE B 1 334 ? 2.203 19.453 3.418 1 78.19 334 PHE B CA 1
ATOM 9478 C C . PHE B 1 334 ? 0.877 19.266 2.693 1 78.19 334 PHE B C 1
ATOM 9480 O O . PHE B 1 334 ? 0.541 18.156 2.285 1 78.19 334 PHE B O 1
ATOM 9487 N N . GLY B 1 335 ? 0.099 20.328 2.764 1 66.5 335 GLY B N 1
ATOM 9488 C CA . GLY B 1 335 ? -0.989 20.375 1.8 1 66.5 335 GLY B CA 1
ATOM 9489 C C . GLY B 1 335 ? -0.547 20.812 0.419 1 66.5 335 GLY B C 1
ATOM 9490 O O . GLY B 1 335 ? 0.451 21.516 0.28 1 66.5 335 GLY B O 1
ATOM 9491 N N . PHE B 1 336 ? -0.72 20.156 -0.717 1 58.03 336 PHE B N 1
ATOM 9492 C CA . PHE B 1 336 ? -0.244 20.375 -2.078 1 58.03 336 PHE B CA 1
ATOM 9493 C C . PHE B 1 336 ? -0.354 21.844 -2.463 1 58.03 336 PHE B C 1
ATOM 9495 O O . PHE B 1 336 ? 0.506 22.375 -3.17 1 58.03 336 PHE B O 1
ATOM 9502 N N . SER B 1 337 ? -1.342 22.562 -2.02 1 57.81 337 SER B N 1
ATOM 9503 C CA . SER B 1 337 ? -1.698 23.797 -2.705 1 57.81 337 SER B CA 1
ATOM 9504 C C . SER B 1 337 ? -0.659 24.891 -2.457 1 57.81 337 SER B C 1
ATOM 9506 O O . SER B 1 337 ? -0.181 25.516 -3.398 1 57.81 337 SER B O 1
ATOM 9508 N N . SER B 1 338 ? -0.147 24.984 -1.249 1 60.94 338 SER B N 1
ATOM 9509 C CA . SER B 1 338 ? 0.641 26.188 -0.985 1 60.94 338 SER B CA 1
ATOM 9510 C C . SER B 1 338 ? 2.096 26 -1.399 1 60.94 338 SER B C 1
ATOM 9512 O O . SER B 1 338 ? 2.686 26.875 -2.037 1 60.94 338 SER B O 1
ATOM 9514 N N . LEU B 1 339 ? 2.609 24.781 -1.247 1 63.41 339 LEU B N 1
ATOM 9515 C CA . LEU B 1 339 ? 4.02 24.562 -1.543 1 63.41 339 LEU B CA 1
ATOM 9516 C C . LEU B 1 339 ? 4.266 24.562 -3.049 1 63.41 339 LEU B C 1
ATOM 9518 O O . LEU B 1 339 ? 5.23 25.156 -3.527 1 63.41 339 LEU B O 1
ATOM 9522 N N . GLY B 1 340 ? 3.336 23.906 -3.707 1 64.69 340 GLY B N 1
ATOM 9523 C CA . GLY B 1 340 ? 3.504 23.844 -5.148 1 64.69 340 GLY B CA 1
ATOM 9524 C C . GLY B 1 340 ? 3.486 25.219 -5.809 1 64.69 340 GLY B C 1
ATOM 9525 O O . GLY B 1 340 ? 4.293 25.484 -6.699 1 64.69 340 GLY B O 1
ATOM 9526 N N . PHE B 1 341 ? 2.754 26.078 -5.312 1 66.44 341 PHE B N 1
ATOM 9527 C CA . PHE B 1 341 ? 2.639 27.422 -5.848 1 66.44 341 PHE B CA 1
ATOM 9528 C C . PHE B 1 341 ? 3.889 28.234 -5.539 1 66.44 341 PHE B C 1
ATOM 9530 O O . PHE B 1 341 ? 4.449 28.891 -6.426 1 66.44 341 PHE B O 1
ATOM 9537 N N . GLN B 1 342 ? 4.289 28.094 -4.371 1 69.25 342 GLN B N 1
ATOM 9538 C CA . GLN B 1 342 ? 5.434 28.891 -3.941 1 69.25 342 GLN B CA 1
ATOM 9539 C C . GLN B 1 342 ? 6.711 28.438 -4.645 1 69.25 342 GLN B C 1
ATOM 9541 O O . GLN B 1 342 ? 7.52 29.266 -5.062 1 69.25 342 GLN B O 1
ATOM 9546 N N . MET B 1 343 ? 6.789 27.219 -4.762 1 71.25 343 MET B N 1
ATOM 9547 C CA . MET B 1 343 ? 7.988 26.703 -5.402 1 71.25 343 MET B CA 1
ATOM 9548 C C . MET B 1 343 ? 8.047 27.094 -6.871 1 71.25 343 MET B C 1
ATOM 9550 O O . MET B 1 343 ? 9.117 27.391 -7.398 1 71.25 343 MET B O 1
ATOM 9554 N N . ARG B 1 344 ? 6.93 27.109 -7.461 1 74.19 344 ARG B N 1
ATOM 9555 C CA . ARG B 1 344 ? 6.879 27.5 -8.867 1 74.19 344 ARG B CA 1
ATOM 9556 C C . ARG B 1 344 ? 7.277 28.969 -9.031 1 74.19 344 ARG B C 1
ATOM 9558 O O . ARG B 1 344 ? 7.98 29.312 -9.977 1 74.19 344 ARG B O 1
ATOM 9565 N N . LYS B 1 345 ? 6.852 29.703 -8.086 1 75.88 345 LYS B N 1
ATOM 9566 C CA . LYS B 1 345 ? 7.129 31.141 -8.133 1 75.88 345 LYS B CA 1
ATOM 9567 C C . LYS B 1 345 ? 8.602 31.422 -7.863 1 75.88 345 LYS B C 1
ATOM 9569 O O . LYS B 1 345 ? 9.18 32.344 -8.445 1 75.88 345 LYS B O 1
ATOM 9574 N N . THR B 1 346 ? 9.188 30.578 -7.082 1 82.62 346 THR B N 1
ATOM 9575 C CA . THR B 1 346 ? 10.523 30.906 -6.605 1 82.62 346 THR B CA 1
ATOM 9576 C C . THR B 1 346 ? 11.578 30.047 -7.305 1 82.62 346 THR B C 1
ATOM 9578 O O . THR B 1 346 ? 12.781 30.234 -7.09 1 82.62 346 THR B O 1
ATOM 9581 N N . SER B 1 347 ? 11.203 29.25 -8.086 1 84.88 347 SER B N 1
ATOM 9582 C CA . SER B 1 347 ? 12.102 28.312 -8.742 1 84.88 347 SER B CA 1
ATOM 9583 C C . SER B 1 347 ? 13.258 29.047 -9.43 1 84.88 347 SER B C 1
ATOM 9585 O O . SER B 1 347 ? 14.414 28.625 -9.312 1 84.88 347 SER B O 1
ATOM 9587 N N . PRO B 1 348 ? 12.938 30.172 -10.109 1 82.62 348 PRO B N 1
ATOM 9588 C CA . PRO B 1 348 ? 14.047 30.859 -10.781 1 82.62 348 PRO B CA 1
ATOM 9589 C C . PRO B 1 348 ? 15.086 31.406 -9.797 1 82.62 348 PRO B C 1
ATOM 9591 O O . PRO B 1 348 ? 16.234 31.609 -10.172 1 82.62 348 PRO B O 1
ATOM 9594 N N . LYS B 1 349 ? 14.703 31.625 -8.602 1 88.81 349 LYS B N 1
ATOM 9595 C CA . LYS B 1 349 ? 15.617 32.188 -7.598 1 88.81 349 LYS B CA 1
ATOM 9596 C C . LYS B 1 349 ? 16.469 31.078 -6.969 1 88.81 349 LYS B C 1
ATOM 9598 O O . LYS B 1 349 ? 17.484 31.344 -6.34 1 88.81 349 LYS B O 1
ATOM 9603 N N . LEU B 1 350 ? 16.078 29.859 -7.207 1 91.62 350 LEU B N 1
ATOM 9604 C CA . LEU B 1 350 ? 16.828 28.719 -6.711 1 91.62 350 LEU B CA 1
ATOM 9605 C C . LEU B 1 350 ? 17.875 28.266 -7.727 1 91.62 350 LEU B C 1
ATOM 9607 O O . LEU B 1 350 ? 17.906 27.094 -8.102 1 91.62 350 LEU B O 1
ATOM 9611 N N . SER B 1 351 ? 18.734 29.125 -8.055 1 90.56 351 SER B N 1
ATOM 9612 C CA . SER B 1 351 ? 19.656 28.922 -9.172 1 90.56 351 SER B CA 1
ATOM 9613 C C . SER B 1 351 ? 20.719 27.891 -8.836 1 90.56 351 SER B C 1
ATOM 9615 O O . SER B 1 351 ? 21.266 27.25 -9.727 1 90.56 351 SER B O 1
ATOM 9617 N N . ASN B 1 352 ? 20.969 27.609 -7.535 1 93.5 352 ASN B N 1
ATOM 9618 C CA . ASN B 1 352 ? 22.031 26.703 -7.172 1 93.5 352 ASN B CA 1
ATOM 9619 C C . ASN B 1 352 ? 21.484 25.391 -6.598 1 93.5 352 ASN B C 1
ATOM 9621 O O . ASN B 1 352 ? 22.25 24.531 -6.164 1 93.5 352 ASN B O 1
ATOM 9625 N N . LEU B 1 353 ? 20.203 25.219 -6.641 1 93.31 353 LEU B N 1
ATOM 9626 C CA . LEU B 1 353 ? 19.594 24.031 -6.055 1 93.31 353 LEU B CA 1
ATOM 9627 C C . LEU B 1 353 ? 19.969 22.781 -6.855 1 93.31 353 LEU B C 1
ATOM 9629 O O . LEU B 1 353 ? 19.734 22.719 -8.062 1 93.31 353 LEU B O 1
ATOM 9633 N N . LYS B 1 354 ? 20.531 21.812 -6.207 1 93.25 354 LYS B N 1
ATOM 9634 C CA . LYS B 1 354 ? 20.969 20.578 -6.867 1 93.25 354 LYS B CA 1
ATOM 9635 C C . LYS B 1 354 ? 20.109 19.391 -6.449 1 93.25 354 LYS B C 1
ATOM 9637 O O . LYS B 1 354 ? 19.828 18.5 -7.254 1 93.25 354 LYS B O 1
ATOM 9642 N N . ILE B 1 355 ? 19.781 19.438 -5.215 1 92.81 355 ILE B N 1
ATOM 9643 C CA . ILE B 1 355 ? 19.031 18.297 -4.668 1 92.81 355 ILE B CA 1
ATOM 9644 C C . ILE B 1 355 ? 17.75 18.797 -4.023 1 92.81 355 ILE B C 1
ATOM 9646 O O . ILE B 1 355 ? 17.766 19.703 -3.184 1 92.81 355 ILE B O 1
ATOM 9650 N N . PHE B 1 356 ? 16.672 18.188 -4.391 1 91.5 356 PHE B N 1
ATOM 9651 C CA . PHE B 1 356 ? 15.367 18.5 -3.83 1 91.5 356 PHE B CA 1
ATOM 9652 C C . PHE B 1 356 ? 14.633 17.234 -3.402 1 91.5 356 PHE B C 1
ATOM 9654 O O . PHE B 1 356 ? 14.398 16.344 -4.219 1 91.5 356 PHE B O 1
ATOM 9661 N N . ASP B 1 357 ? 14.234 17.125 -2.139 1 91.12 357 ASP B N 1
ATOM 9662 C CA . ASP B 1 357 ? 13.555 15.945 -1.623 1 91.12 357 ASP B CA 1
ATOM 9663 C C . ASP B 1 357 ? 12.203 16.312 -1.01 1 91.12 357 ASP B C 1
ATOM 9665 O O . ASP B 1 357 ? 12.148 17.047 -0.024 1 91.12 357 ASP B O 1
ATOM 9669 N N . PHE B 1 358 ? 11.227 15.867 -1.602 1 90.06 358 PHE B N 1
ATOM 9670 C CA . PHE B 1 358 ? 9.852 16.047 -1.154 1 90.06 358 PHE B CA 1
ATOM 9671 C C . PHE B 1 358 ? 9.141 14.711 -1.013 1 90.06 358 PHE B C 1
ATOM 9673 O O . PHE B 1 358 ? 8.047 14.516 -1.545 1 90.06 358 PHE B O 1
ATOM 9680 N N . SER B 1 359 ? 9.758 13.828 -0.3 1 90.88 359 SER B N 1
ATOM 9681 C CA . SER B 1 359 ? 9.289 12.445 -0.236 1 90.88 359 SER B CA 1
ATOM 9682 C C . SER B 1 359 ? 8.539 12.18 1.061 1 90.88 359 SER B C 1
ATOM 9684 O O . SER B 1 359 ? 8.633 12.953 2.014 1 90.88 359 SER B O 1
ATOM 9686 N N . TYR B 1 360 ? 7.719 11.109 1.073 1 90.25 360 TYR B N 1
ATOM 9687 C CA . TYR B 1 360 ? 7.016 10.602 2.248 1 90.25 360 TYR B CA 1
ATOM 9688 C C . TYR B 1 360 ? 6.039 11.641 2.785 1 90.25 360 TYR B C 1
ATOM 9690 O O . TYR B 1 360 ? 6.066 11.977 3.973 1 90.25 360 TYR B O 1
ATOM 9698 N N . ILE B 1 361 ? 5.215 12.094 1.87 1 89.06 361 ILE B N 1
ATOM 9699 C CA . ILE B 1 361 ? 4.215 13.102 2.201 1 89.06 361 ILE B CA 1
ATOM 9700 C C . ILE B 1 361 ? 2.82 12.484 2.158 1 89.06 361 ILE B C 1
ATOM 9702 O O . ILE B 1 361 ? 2.309 12.164 1.082 1 89.06 361 ILE B O 1
ATOM 9706 N N . PRO B 1 362 ? 2.188 12.32 3.295 1 86.81 362 PRO B N 1
ATOM 9707 C CA . PRO B 1 362 ? 0.812 11.82 3.32 1 86.81 362 PRO B CA 1
ATOM 9708 C C . PRO B 1 362 ? -0.225 12.93 3.152 1 86.81 362 PRO B C 1
ATOM 9710 O O . PRO B 1 362 ? -0.58 13.594 4.125 1 86.81 362 PRO B O 1
ATOM 9713 N N . LEU B 1 363 ? -0.768 13.07 1.981 1 78.56 363 LEU B N 1
ATOM 9714 C CA . LEU B 1 363 ? -1.696 14.164 1.728 1 78.56 363 LEU B CA 1
ATOM 9715 C C . LEU B 1 363 ? -3.133 13.742 2.016 1 78.56 363 LEU B C 1
ATOM 9717 O O . LEU B 1 363 ? -3.785 14.305 2.898 1 78.56 363 LEU B O 1
ATOM 9721 N N . ARG B 1 364 ? -3.527 12.773 1.239 1 79.38 364 ARG B N 1
ATOM 9722 C CA . ARG B 1 364 ? -4.902 12.312 1.387 1 79.38 364 ARG B CA 1
ATOM 9723 C C . ARG B 1 364 ? -5.094 10.953 0.716 1 79.38 364 ARG B C 1
ATOM 9725 O O . ARG B 1 364 ? -4.332 10.586 -0.179 1 79.38 364 ARG B O 1
ATOM 9732 N N . TYR B 1 365 ? -6.121 10.281 1.234 1 79.12 365 TYR B N 1
ATOM 9733 C CA . TYR B 1 365 ? -6.512 9.047 0.563 1 79.12 365 TYR B CA 1
ATOM 9734 C C . TYR B 1 365 ? -7.465 9.328 -0.591 1 79.12 365 TYR B C 1
ATOM 9736 O O . TYR B 1 365 ? -8.484 10 -0.414 1 79.12 365 TYR B O 1
ATOM 9744 N N . LYS B 1 366 ? -7.012 8.812 -1.693 1 72.38 366 LYS B N 1
ATOM 9745 C CA . LYS B 1 366 ? -7.887 8.945 -2.854 1 72.38 366 LYS B CA 1
ATOM 9746 C C . LYS B 1 366 ? -8.953 7.852 -2.871 1 72.38 366 LYS B C 1
ATOM 9748 O O . LYS B 1 366 ? -8.68 6.707 -2.502 1 72.38 366 LYS B O 1
ATOM 9753 N N . GLY B 1 367 ? -10.164 8.258 -3.254 1 70.38 367 GLY B N 1
ATOM 9754 C CA . GLY B 1 367 ? -11.234 7.273 -3.379 1 70.38 367 GLY B CA 1
ATOM 9755 C C . GLY B 1 367 ? -11.688 6.715 -2.045 1 70.38 367 GLY B C 1
ATOM 9756 O O . GLY B 1 367 ? -12.008 5.531 -1.941 1 70.38 367 GLY B O 1
ATOM 9757 N N . ALA B 1 368 ? -11.477 7.449 -0.979 1 80.75 368 ALA B N 1
ATOM 9758 C CA . ALA B 1 368 ? -11.945 7.023 0.338 1 80.75 368 ALA B CA 1
ATOM 9759 C C . ALA B 1 368 ? -13.445 6.719 0.315 1 80.75 368 ALA B C 1
ATOM 9761 O O . ALA B 1 368 ? -14.211 7.406 -0.354 1 80.75 368 ALA B O 1
ATOM 9762 N N . ASN B 1 369 ? -13.766 5.598 0.883 1 79 369 ASN B N 1
ATOM 9763 C CA . ASN B 1 369 ? -15.164 5.195 1.027 1 79 369 ASN B CA 1
ATOM 9764 C C . ASN B 1 369 ? -15.766 5.723 2.326 1 79 369 ASN B C 1
ATOM 9766 O O . ASN B 1 369 ? -15.523 5.16 3.398 1 79 369 ASN B O 1
ATOM 9770 N N . TYR B 1 370 ? -16.578 6.727 2.197 1 81.75 370 TYR B N 1
ATOM 9771 C CA . TYR B 1 370 ? -17.188 7.344 3.375 1 81.75 370 TYR B CA 1
ATOM 9772 C C . TYR B 1 370 ? -18.531 6.703 3.707 1 81.75 370 TYR B C 1
ATOM 9774 O O . TYR B 1 370 ? -19.297 6.371 2.807 1 81.75 370 TYR B O 1
ATOM 9782 N N . LEU B 1 371 ? -18.703 6.547 4.918 1 81.62 371 LEU B N 1
ATOM 9783 C CA . LEU B 1 371 ? -20 6.02 5.363 1 81.62 371 LEU B CA 1
ATOM 9784 C C . LEU B 1 371 ? -21.109 7.035 5.125 1 81.62 371 LEU B C 1
ATOM 9786 O O . LEU B 1 371 ? -20.891 8.242 5.23 1 81.62 371 LEU B O 1
ATOM 9790 N N . PRO B 1 372 ? -22.234 6.457 4.711 1 79.88 372 PRO B N 1
ATOM 9791 C CA . PRO B 1 372 ? -23.359 7.383 4.621 1 79.88 372 PRO B CA 1
ATOM 9792 C C . PRO B 1 372 ? -23.688 8.055 5.953 1 79.88 372 PRO B C 1
ATOM 9794 O O . PRO B 1 372 ? -23.547 7.434 7.012 1 79.88 372 PRO B O 1
ATOM 9797 N N . VAL B 1 373 ? -24.047 9.227 5.871 1 81.25 373 VAL B N 1
ATOM 9798 C CA . VAL B 1 373 ? -24.391 10 7.066 1 81.25 373 VAL B CA 1
ATOM 9799 C C . VAL B 1 373 ? -25.812 9.672 7.504 1 81.25 373 VAL B C 1
ATOM 9801 O O . VAL B 1 373 ? -26.75 10.43 7.211 1 81.25 373 VAL B O 1
ATOM 9804 N N . THR B 1 374 ? -25.984 8.461 8.016 1 78.62 374 THR B N 1
ATOM 9805 C CA . THR B 1 374 ? -27.281 8.016 8.492 1 78.62 374 THR B CA 1
ATOM 9806 C C . THR B 1 374 ? -27.172 7.367 9.867 1 78.62 374 THR B C 1
ATOM 9808 O O . THR B 1 374 ? -26.062 7.078 10.328 1 78.62 374 THR B O 1
ATOM 9811 N N . THR B 1 375 ? -28.203 7.383 10.531 1 68 375 THR B N 1
ATOM 9812 C CA . THR B 1 375 ? -28.219 6.773 11.859 1 68 375 THR B CA 1
ATOM 9813 C C . THR B 1 375 ? -28.312 5.254 11.75 1 68 375 THR B C 1
ATOM 9815 O O . THR B 1 375 ? -27.938 4.539 12.688 1 68 375 THR B O 1
ATOM 9818 N N . ASP B 1 376 ? -28.812 4.699 10.602 1 66.19 376 ASP B N 1
ATOM 9819 C CA . ASP B 1 376 ? -29 3.256 10.477 1 66.19 376 ASP B CA 1
ATOM 9820 C C . ASP B 1 376 ? -27.969 2.648 9.539 1 66.19 376 ASP B C 1
ATOM 9822 O O . ASP B 1 376 ? -28.109 2.715 8.312 1 66.19 376 ASP B O 1
ATOM 9826 N N . VAL B 1 377 ? -26.797 2.492 10.039 1 63.12 377 VAL B N 1
ATOM 9827 C CA . VAL B 1 377 ? -25.75 1.958 9.164 1 63.12 377 VAL B CA 1
ATOM 9828 C C . VAL B 1 377 ? -25.828 0.432 9.164 1 63.12 377 VAL B C 1
ATOM 9830 O O . VAL B 1 377 ? -25.859 -0.196 10.227 1 63.12 377 VAL B O 1
ATOM 9833 N N . ASN B 1 378 ? -26.234 -0.147 8.031 1 61.31 378 ASN B N 1
ATOM 9834 C CA . ASN B 1 378 ? -26.094 -1.588 7.844 1 61.31 378 ASN B CA 1
ATOM 9835 C C . ASN B 1 378 ? -24.656 -1.978 7.535 1 61.31 378 ASN B C 1
ATOM 9837 O O . ASN B 1 378 ? -24.062 -1.474 6.582 1 61.31 378 ASN B O 1
ATOM 9841 N N . PRO B 1 379 ? -24.109 -2.656 8.539 1 56.06 379 PRO B N 1
ATOM 9842 C CA . PRO B 1 379 ? -22.719 -3.055 8.375 1 56.06 379 PRO B CA 1
ATOM 9843 C C . PRO B 1 379 ? -22.438 -3.68 7.008 1 56.06 379 PRO B C 1
ATOM 9845 O O . PRO B 1 379 ? -21.328 -3.574 6.484 1 56.06 379 PRO B O 1
ATOM 9848 N N . ASN B 1 380 ? -23.438 -4.453 6.434 1 54.44 380 ASN B N 1
ATOM 9849 C CA . ASN B 1 380 ? -23.219 -5.18 5.188 1 54.44 380 ASN B CA 1
ATOM 9850 C C . ASN B 1 380 ? -23.094 -4.227 4 1 54.44 380 ASN B C 1
ATOM 9852 O O . ASN B 1 380 ? -22.688 -4.637 2.912 1 54.44 380 ASN B O 1
ATOM 9856 N N . GLN B 1 381 ? -23.609 -3.129 4.164 1 55.41 381 GLN B N 1
ATOM 9857 C CA . GLN B 1 381 ? -23.625 -2.178 3.059 1 55.41 381 GLN B CA 1
ATOM 9858 C C . GLN B 1 381 ? -22.234 -1.612 2.793 1 55.41 381 GLN B C 1
ATOM 9860 O O . GLN B 1 381 ? -22.016 -0.942 1.783 1 55.41 381 GLN B O 1
ATOM 9865 N N . PHE B 1 382 ? -21.406 -1.923 3.645 1 52 382 PHE B N 1
ATOM 9866 C CA . PHE B 1 382 ? -20.172 -1.161 3.504 1 52 382 PHE B CA 1
ATOM 9867 C C . PHE B 1 382 ? -19.219 -1.847 2.531 1 52 382 PHE B C 1
ATOM 9869 O O . PHE B 1 382 ? -18.016 -1.558 2.518 1 52 382 PHE B O 1
ATOM 9876 N N . ARG B 1 383 ? -19.797 -3.016 1.801 1 48.19 383 ARG B N 1
ATOM 9877 C CA . ARG B 1 383 ? -18.859 -3.58 0.842 1 48.19 383 ARG B CA 1
ATOM 9878 C C . ARG B 1 383 ? -18.516 -2.572 -0.252 1 48.19 383 ARG B C 1
ATOM 9880 O O . ARG B 1 383 ? -19.422 -2.049 -0.919 1 48.19 383 ARG B O 1
ATOM 9887 N N . PHE B 1 384 ? -17.453 -1.867 -0.104 1 49.88 384 PHE B N 1
ATOM 9888 C CA . PHE B 1 384 ? -16.75 -0.756 -0.73 1 49.88 384 PHE B CA 1
ATOM 9889 C C . PHE B 1 384 ? -16.578 -0.997 -2.225 1 49.88 384 PHE B C 1
ATOM 9891 O O . PHE B 1 384 ? -16 -2.008 -2.635 1 49.88 384 PHE B O 1
ATOM 9898 N N . LYS B 1 385 ? -17.562 -0.703 -3.115 1 45.25 385 LYS B N 1
ATOM 9899 C CA . LYS B 1 385 ? -17.234 -0.67 -4.535 1 45.25 385 LYS B CA 1
ATOM 9900 C C . LYS B 1 385 ? -16.047 0.25 -4.797 1 45.25 385 LYS B C 1
ATOM 9902 O O . LYS B 1 385 ? -16.094 1.439 -4.48 1 45.25 385 LYS B O 1
ATOM 9907 N N . HIS B 1 386 ? -14.859 -0.13 -4.797 1 44.69 386 HIS B N 1
ATOM 9908 C CA . HIS B 1 386 ? -13.766 0.678 -5.32 1 44.69 386 HIS B CA 1
ATOM 9909 C C . HIS B 1 386 ? -14.164 1.373 -6.617 1 44.69 386 HIS B C 1
ATOM 9911 O O . HIS B 1 386 ? -14.516 0.712 -7.598 1 44.69 386 HIS B O 1
ATOM 9917 N N . GLU B 1 387 ? -14.867 2.42 -6.555 1 45.38 387 GLU B N 1
ATOM 9918 C CA . GLU B 1 387 ? -15.055 3.105 -7.828 1 45.38 387 GLU B CA 1
ATOM 9919 C C . GLU B 1 387 ? -13.719 3.461 -8.469 1 45.38 387 GLU B C 1
ATOM 9921 O O . GLU B 1 387 ? -12.867 4.086 -7.832 1 45.38 387 GLU B O 1
ATOM 9926 N N . ASP B 1 388 ? -13.281 2.795 -9.391 1 46.22 388 ASP B N 1
ATOM 9927 C CA . ASP B 1 388 ? -12.195 3.201 -10.281 1 46.22 388 ASP B CA 1
ATOM 9928 C C . ASP B 1 388 ? -12.367 4.645 -10.734 1 46.22 388 ASP B C 1
ATOM 9930 O O . ASP B 1 388 ? -13.289 4.953 -11.5 1 46.22 388 ASP B O 1
ATOM 9934 N N . GLU B 1 389 ? -12.312 5.598 -9.891 1 50.16 389 GLU B N 1
ATOM 9935 C CA . GLU B 1 389 ? -12.359 6.961 -10.406 1 50.16 389 GLU B CA 1
ATOM 9936 C C . GLU B 1 389 ? -11.531 7.094 -11.68 1 50.16 389 GLU B C 1
ATOM 9938 O O . GLU B 1 389 ? -10.328 6.816 -11.68 1 50.16 389 GLU B O 1
ATOM 9943 N N . SER B 1 390 ? -12.109 6.871 -12.789 1 50.66 390 SER B N 1
ATOM 9944 C CA . SER B 1 390 ? -11.438 7.035 -14.078 1 50.66 390 SER B CA 1
ATOM 9945 C C . SER B 1 390 ? -10.797 8.414 -14.195 1 50.66 390 SER B C 1
ATOM 9947 O O . SER B 1 390 ? -11.25 9.375 -13.562 1 50.66 390 SER B O 1
ATOM 9949 N N . CYS B 1 391 ? -9.562 8.477 -14.594 1 55.78 391 CYS B N 1
ATOM 9950 C CA . CYS B 1 391 ? -8.852 9.711 -14.922 1 55.78 391 CYS B CA 1
ATOM 9951 C C . CYS B 1 391 ? -9.781 10.711 -15.594 1 55.78 391 CYS B C 1
ATOM 9953 O O . CYS B 1 391 ? -9.555 11.922 -15.516 1 55.78 391 CYS B O 1
ATOM 9955 N N . SER B 1 392 ? -10.836 10.312 -16.219 1 49.47 392 SER B N 1
ATOM 9956 C CA . SER B 1 392 ? -11.641 11.195 -17.062 1 49.47 392 SER B CA 1
ATOM 9957 C C . SER B 1 392 ? -12.305 12.297 -16.25 1 49.47 392 SER B C 1
ATOM 9959 O O . SER B 1 392 ? -12.43 13.43 -16.719 1 49.47 392 SER B O 1
ATOM 9961 N N . ASP B 1 393 ? -12.805 12.047 -15.242 1 46.34 393 ASP B N 1
ATOM 9962 C CA . ASP B 1 393 ? -13.594 13.047 -14.531 1 46.34 393 ASP B CA 1
ATOM 9963 C C . ASP B 1 393 ? -12.711 14.141 -13.945 1 46.34 393 ASP B C 1
ATOM 9965 O O . ASP B 1 393 ? -13.133 15.289 -13.805 1 46.34 393 ASP B O 1
ATOM 9969 N N . ALA B 1 394 ? -11.539 13.711 -13.586 1 46.25 394 ALA B N 1
ATOM 9970 C CA . ALA B 1 394 ? -10.617 14.703 -13.031 1 46.25 394 ALA B CA 1
ATOM 9971 C C . ALA B 1 394 ? -10.141 15.664 -14.117 1 46.25 394 ALA B C 1
ATOM 9973 O O . ALA B 1 394 ? -9.578 16.719 -13.82 1 46.25 394 ALA B O 1
ATOM 9974 N N . ALA B 1 395 ? -10.203 15.266 -15.445 1 42.97 395 ALA B N 1
ATOM 9975 C CA . ALA B 1 395 ? -9.688 15.93 -16.641 1 42.97 395 ALA B CA 1
ATOM 9976 C C . ALA B 1 395 ? -10.469 17.219 -16.922 1 42.97 395 ALA B C 1
ATOM 9978 O O . ALA B 1 395 ? -10.211 17.891 -17.922 1 42.97 395 ALA B O 1
ATOM 9979 N N . HIS B 1 396 ? -11.555 17.422 -16.406 1 42.44 396 HIS B N 1
ATOM 9980 C CA . HIS B 1 396 ? -12.234 18.562 -17.016 1 42.44 396 HIS B CA 1
ATOM 9981 C C . HIS B 1 396 ? -11.312 19.766 -17.109 1 42.44 396 HIS B C 1
ATOM 9983 O O . HIS B 1 396 ? -11.453 20.594 -18.016 1 42.44 396 HIS B O 1
ATOM 9989 N N . SER B 1 397 ? -10.828 20.438 -16.031 1 45.12 397 SER B N 1
ATOM 9990 C CA . SER B 1 397 ? -10.172 21.703 -16.297 1 45.12 397 SER B CA 1
ATOM 9991 C C . SER B 1 397 ? -8.711 21.5 -16.688 1 45.12 397 SER B C 1
ATOM 9993 O O . SER B 1 397 ? -7.91 21.047 -15.883 1 45.12 397 SER B O 1
ATOM 9995 N N . ILE B 1 398 ? -8.508 21.203 -17.938 1 50.06 398 ILE B N 1
ATOM 9996 C CA . ILE B 1 398 ? -7.246 20.922 -18.625 1 50.06 398 ILE B CA 1
ATOM 9997 C C . ILE B 1 398 ? -6.219 22 -18.25 1 50.06 398 ILE B C 1
ATOM 9999 O O . ILE B 1 398 ? -6.246 23.109 -18.797 1 50.06 398 ILE B O 1
ATOM 10003 N N . LEU B 1 399 ? -5.922 22.328 -17.016 1 59.41 399 LEU B N 1
ATOM 10004 C CA . LEU B 1 399 ? -4.957 23.359 -16.672 1 59.41 399 LEU B CA 1
ATOM 10005 C C . LEU B 1 399 ? -3.535 22.906 -16.969 1 59.41 399 LEU B C 1
ATOM 10007 O O . LEU B 1 399 ? -3.133 21.812 -16.547 1 59.41 399 LEU B O 1
ATOM 10011 N N . THR B 1 400 ? -2.926 23.469 -18.141 1 69.19 400 THR B N 1
ATOM 10012 C CA . THR B 1 400 ? -1.493 23.312 -18.359 1 69.19 400 THR B CA 1
ATOM 10013 C C . THR B 1 400 ? -0.694 24.141 -17.344 1 69.19 400 THR B C 1
ATOM 10015 O O . THR B 1 400 ? -0.88 25.344 -17.25 1 69.19 400 THR B O 1
ATOM 10018 N N . LEU B 1 401 ? 0.094 23.484 -16.531 1 74.31 401 LEU B N 1
ATOM 10019 C CA . LEU B 1 401 ? 0.927 24.172 -15.547 1 74.31 401 LEU B CA 1
ATOM 10020 C C . LEU B 1 401 ? 2.383 24.203 -16 1 74.31 401 LEU B C 1
ATOM 10022 O O . LEU B 1 401 ? 2.967 23.172 -16.312 1 74.31 401 LEU B O 1
ATOM 10026 N N . ASN B 1 402 ? 2.939 25.469 -16.125 1 79.75 402 ASN B N 1
ATOM 10027 C CA . ASN B 1 402 ? 4.355 25.625 -16.438 1 79.75 402 ASN B CA 1
ATOM 10028 C C . ASN B 1 402 ? 5.207 25.609 -15.172 1 79.75 402 ASN B C 1
ATOM 10030 O O . ASN B 1 402 ? 5.016 26.422 -14.266 1 79.75 402 ASN B O 1
ATOM 10034 N N . VAL B 1 403 ? 6.098 24.641 -15.117 1 81.38 403 VAL B N 1
ATOM 10035 C CA . VAL B 1 403 ? 6.961 24.484 -13.945 1 81.38 403 VAL B CA 1
ATOM 10036 C C . VAL B 1 403 ? 8.414 24.688 -14.352 1 81.38 403 VAL B C 1
ATOM 10038 O O . VAL B 1 403 ? 9.023 23.812 -14.969 1 81.38 403 VAL B O 1
ATOM 10041 N N . PRO B 1 404 ? 8.906 25.859 -14 1 87.5 404 PRO B N 1
ATOM 10042 C CA . PRO B 1 404 ? 10.336 26.062 -14.258 1 87.5 404 PRO B CA 1
ATOM 10043 C C . PRO B 1 404 ? 11.219 25.25 -13.305 1 87.5 404 PRO B C 1
ATOM 10045 O O . PRO B 1 404 ? 11.086 25.375 -12.086 1 87.5 404 PRO B O 1
ATOM 10048 N N . ILE B 1 405 ? 12.125 24.5 -13.867 1 90 405 ILE B N 1
ATOM 10049 C CA . ILE B 1 405 ? 13.047 23.703 -13.07 1 90 405 ILE B CA 1
ATOM 10050 C C . ILE B 1 405 ? 14.328 24.5 -12.82 1 90 405 ILE B C 1
ATOM 10052 O O . ILE B 1 405 ? 14.859 25.141 -13.734 1 90 405 ILE B O 1
ATOM 10056 N N . PRO B 1 406 ? 14.773 24.516 -11.578 1 91.94 406 PRO B N 1
ATOM 10057 C CA . PRO B 1 406 ? 16.047 25.188 -11.312 1 91.94 406 PRO B CA 1
ATOM 10058 C C . PRO B 1 406 ? 17.172 24.703 -12.219 1 91.94 406 PRO B C 1
ATOM 10060 O O . PRO B 1 406 ? 17.266 23.5 -12.492 1 91.94 406 PRO B O 1
ATOM 10063 N N . SER B 1 407 ? 18.031 25.609 -12.609 1 89.88 407 SER B N 1
ATOM 10064 C CA . SER B 1 407 ? 18.984 25.344 -13.68 1 89.88 407 SER B CA 1
ATOM 10065 C C . SER B 1 407 ? 20.016 24.312 -13.258 1 89.88 407 SER B C 1
ATOM 10067 O O . SER B 1 407 ? 20.609 23.625 -14.102 1 89.88 407 SER B O 1
ATOM 10069 N N . ARG B 1 408 ? 20.219 24.109 -11.992 1 93.44 408 ARG B N 1
ATOM 10070 C CA . ARG B 1 408 ? 21.266 23.203 -11.562 1 93.44 408 ARG B CA 1
ATOM 10071 C C . ARG B 1 408 ? 20.672 22 -10.836 1 93.44 408 ARG B C 1
ATOM 10073 O O . ARG B 1 408 ? 21.406 21.219 -10.219 1 93.44 408 ARG B O 1
ATOM 10080 N N . LEU B 1 409 ? 19.391 21.844 -10.93 1 93.12 409 LEU B N 1
ATOM 10081 C CA . LEU B 1 409 ? 18.719 20.75 -10.227 1 93.12 409 LEU B CA 1
ATOM 10082 C C . LEU B 1 409 ? 19.078 19.406 -10.852 1 93.12 409 LEU B C 1
ATOM 10084 O O . LEU B 1 409 ? 18.828 19.172 -12.039 1 93.12 409 LEU B O 1
ATOM 10088 N N . GLU B 1 410 ? 19.672 18.547 -10.094 1 92.81 410 GLU B N 1
ATOM 10089 C CA . GLU B 1 410 ? 20.156 17.266 -10.602 1 92.81 410 GLU B CA 1
ATOM 10090 C C . GLU B 1 410 ? 19.328 16.109 -10.047 1 92.81 410 GLU B C 1
ATOM 10092 O O . GLU B 1 410 ? 19.094 15.117 -10.742 1 92.81 410 GLU B O 1
ATOM 10097 N N . PHE B 1 411 ? 19.031 16.234 -8.82 1 92.25 411 PHE B N 1
ATOM 10098 C CA . PHE B 1 411 ? 18.406 15.125 -8.109 1 92.25 411 PHE B CA 1
ATOM 10099 C C . PHE B 1 411 ? 17.047 15.531 -7.559 1 92.25 411 PHE B C 1
ATOM 10101 O O . PHE B 1 411 ? 16.938 16.484 -6.785 1 92.25 411 PHE B O 1
ATOM 10108 N N . VAL B 1 412 ? 16.031 14.781 -7.973 1 92 412 VAL B N 1
ATOM 10109 C CA . VAL B 1 412 ? 14.672 15.031 -7.473 1 92 412 VAL B CA 1
ATOM 10110 C C . VAL B 1 412 ? 14.094 13.742 -6.895 1 92 412 VAL B C 1
ATOM 10112 O O . VAL B 1 412 ? 14.047 12.711 -7.57 1 92 412 VAL B O 1
ATOM 10115 N N . ARG B 1 413 ? 13.656 13.812 -5.668 1 91.19 413 ARG B N 1
ATOM 10116 C CA . ARG B 1 413 ? 13.039 12.664 -5.016 1 91.19 413 ARG B CA 1
ATOM 10117 C C . ARG B 1 413 ? 11.648 13.016 -4.492 1 91.19 413 ARG B C 1
ATOM 10119 O O . ARG B 1 413 ? 11.508 13.891 -3.641 1 91.19 413 ARG B O 1
ATOM 10126 N N . ILE B 1 414 ? 10.672 12.453 -5.008 1 89.69 414 ILE B N 1
ATOM 10127 C CA . ILE B 1 414 ? 9.273 12.633 -4.613 1 89.69 414 ILE B CA 1
ATOM 10128 C C . ILE B 1 414 ? 8.617 11.266 -4.441 1 89.69 414 ILE B C 1
ATOM 10130 O O . ILE B 1 414 ? 7.539 11.016 -4.988 1 89.69 414 ILE B O 1
ATOM 10134 N N . THR B 1 415 ? 9.188 10.484 -3.613 1 90.44 415 THR B N 1
ATOM 10135 C CA . THR B 1 415 ? 8.727 9.117 -3.424 1 90.44 415 THR B CA 1
ATOM 10136 C C . THR B 1 415 ? 7.695 9.039 -2.301 1 90.44 415 THR B C 1
ATOM 10138 O O . THR B 1 415 ? 7.754 9.812 -1.345 1 90.44 415 THR B O 1
ATOM 10141 N N . HIS B 1 416 ? 6.715 8.172 -2.342 1 89.19 416 HIS B N 1
ATOM 10142 C CA . HIS B 1 416 ? 5.723 7.895 -1.312 1 89.19 416 HIS B CA 1
ATOM 10143 C C . HIS B 1 416 ? 4.902 9.141 -0.984 1 89.19 416 HIS B C 1
ATOM 10145 O O . HIS B 1 416 ? 4.793 9.523 0.181 1 89.19 416 HIS B O 1
ATOM 10151 N N . VAL B 1 417 ? 4.402 9.688 -2.004 1 88.12 417 VAL B N 1
ATOM 10152 C CA . VAL B 1 417 ? 3.465 10.797 -1.859 1 88.12 417 VAL B CA 1
ATOM 10153 C C . VAL B 1 417 ? 2.035 10.281 -2.027 1 88.12 417 VAL B C 1
ATOM 10155 O O . VAL B 1 417 ? 1.671 9.773 -3.09 1 88.12 417 VAL B O 1
ATOM 10158 N N . LEU B 1 418 ? 1.291 10.414 -0.972 1 85.94 418 LEU B N 1
ATOM 10159 C CA . LEU B 1 418 ? -0.064 9.875 -0.973 1 85.94 418 LEU B CA 1
ATOM 10160 C C . LEU B 1 418 ? -1.074 10.938 -1.389 1 85.94 418 LEU B C 1
ATOM 10162 O O . LEU B 1 418 ? -1.102 12.031 -0.819 1 85.94 418 LEU B O 1
ATOM 10166 N N . GLY B 1 419 ? -1.919 10.625 -2.318 1 78.25 419 GLY B N 1
ATOM 10167 C CA . GLY B 1 419 ? -3.043 11.469 -2.682 1 78.25 419 GLY B CA 1
ATOM 10168 C C . GLY B 1 419 ? -2.631 12.719 -3.438 1 78.25 419 GLY B C 1
ATOM 10169 O O . GLY B 1 419 ? -3.078 13.82 -3.115 1 78.25 419 GLY B O 1
ATOM 10170 N N . ALA B 1 420 ? -1.708 12.641 -4.32 1 70.06 420 ALA B N 1
ATOM 10171 C CA . ALA B 1 420 ? -1.272 13.781 -5.113 1 70.06 420 ALA B CA 1
ATOM 10172 C C . ALA B 1 420 ? -2.375 14.25 -6.062 1 70.06 420 ALA B C 1
ATOM 10174 O O . ALA B 1 420 ? -3.121 13.43 -6.602 1 70.06 420 ALA B O 1
ATOM 10175 N N . PRO B 1 421 ? -2.654 15.602 -6.004 1 64.56 421 PRO B N 1
ATOM 10176 C CA . PRO B 1 421 ? -3.699 16.078 -6.91 1 64.56 421 PRO B CA 1
ATOM 10177 C C . PRO B 1 421 ? -3.408 15.75 -8.375 1 64.56 421 PRO B C 1
ATOM 10179 O O . PRO B 1 421 ? -2.244 15.648 -8.766 1 64.56 421 PRO B O 1
ATOM 10182 N N . PRO B 1 422 ? -4.512 15.484 -9.109 1 59.75 422 PRO B N 1
ATOM 10183 C CA . PRO B 1 422 ? -4.32 15.18 -10.531 1 59.75 422 PRO B CA 1
ATOM 10184 C C . PRO B 1 422 ? -3.822 16.391 -11.328 1 59.75 422 PRO B C 1
ATOM 10186 O O . PRO B 1 422 ? -4.309 17.5 -11.133 1 59.75 422 PRO B O 1
ATOM 10189 N N . LEU B 1 423 ? -2.5 16.266 -11.648 1 61.12 423 LEU B N 1
ATOM 10190 C CA . LEU B 1 423 ? -2.027 17.266 -12.586 1 61.12 423 LEU B CA 1
ATOM 10191 C C . LEU B 1 423 ? -2.283 16.828 -14.023 1 61.12 423 LEU B C 1
ATOM 10193 O O . LEU B 1 423 ? -2.199 15.648 -14.344 1 61.12 423 LEU B O 1
ATOM 10197 N N . ILE B 1 424 ? -3.102 17.672 -14.852 1 62.69 424 ILE B N 1
ATOM 10198 C CA . ILE B 1 424 ? -3.459 17.188 -16.172 1 62.69 424 ILE B CA 1
ATOM 10199 C C . ILE B 1 424 ? -2.277 17.359 -17.125 1 62.69 424 ILE B C 1
ATOM 10201 O O . ILE B 1 424 ? -1.911 16.438 -17.859 1 62.69 424 ILE B O 1
ATOM 10205 N N . LYS B 1 425 ? -1.696 18.672 -17.297 1 73.12 425 LYS B N 1
ATOM 10206 C CA . LYS B 1 425 ? -0.566 18.891 -18.203 1 73.12 425 LYS B CA 1
ATOM 10207 C C . LYS B 1 425 ? 0.544 19.672 -17.516 1 73.12 425 LYS B C 1
ATOM 10209 O O . LYS B 1 425 ? 0.297 20.75 -16.953 1 73.12 425 LYS B O 1
ATOM 10214 N N . LEU B 1 426 ? 1.728 19 -17.438 1 78 426 LEU B N 1
ATOM 10215 C CA . LEU B 1 426 ? 2.887 19.672 -16.859 1 78 426 LEU B CA 1
ATOM 10216 C C . LEU B 1 426 ? 3.928 19.984 -17.922 1 78 426 LEU B C 1
ATOM 10218 O O . LEU B 1 426 ? 4.375 19.094 -18.641 1 78 426 LEU B O 1
ATOM 10222 N N . ASN B 1 427 ? 4.152 21.281 -18.094 1 83.94 427 ASN B N 1
ATOM 10223 C CA . ASN B 1 427 ? 5.246 21.703 -18.969 1 83.94 427 ASN B CA 1
ATOM 10224 C C . ASN B 1 427 ? 6.508 22.016 -18.156 1 83.94 427 ASN B C 1
ATOM 10226 O O . ASN B 1 427 ? 6.641 23.094 -17.594 1 83.94 427 ASN B O 1
ATOM 10230 N N . LEU B 1 428 ? 7.391 21.047 -18.172 1 86.5 428 LEU B N 1
ATOM 10231 C CA . LEU B 1 428 ? 8.641 21.219 -17.422 1 86.5 428 LEU B CA 1
ATOM 10232 C C . LEU B 1 428 ? 9.688 21.922 -18.281 1 86.5 428 LEU B C 1
ATOM 10234 O O . LEU B 1 428 ? 10.102 21.391 -19.312 1 86.5 428 LEU B O 1
ATOM 10238 N N . GLN B 1 429 ? 10.062 23.062 -17.734 1 87.44 429 GLN B N 1
ATOM 10239 C CA . GLN B 1 429 ? 11.039 23.859 -18.484 1 87.44 429 GLN B CA 1
ATOM 10240 C C . GLN B 1 429 ? 12.438 23.703 -17.891 1 87.44 429 GLN B C 1
ATOM 10242 O O . GLN B 1 429 ? 12.586 23.484 -16.672 1 87.44 429 GLN B O 1
ATOM 10247 N N . ASN B 1 430 ? 13.469 23.688 -18.703 1 87.62 430 ASN B N 1
ATOM 10248 C CA . ASN B 1 430 ? 14.867 23.656 -18.297 1 87.62 430 ASN B CA 1
ATOM 10249 C C . ASN B 1 430 ? 15.219 22.344 -17.594 1 87.62 430 ASN B C 1
ATOM 10251 O O . ASN B 1 430 ? 15.719 22.359 -16.469 1 87.62 430 ASN B O 1
ATOM 10255 N N . THR B 1 431 ? 14.953 21.281 -18.266 1 89.44 431 THR B N 1
ATOM 10256 C CA . THR B 1 431 ? 15.125 19.984 -17.641 1 89.44 431 THR B CA 1
ATOM 10257 C C . THR B 1 431 ? 16.5 19.406 -17.969 1 89.44 431 THR B C 1
ATOM 10259 O O . THR B 1 431 ? 16.766 18.234 -17.688 1 89.44 431 THR B O 1
ATOM 10262 N N . ALA B 1 432 ? 17.375 20.188 -18.5 1 90.62 432 ALA B N 1
ATOM 10263 C CA . ALA B 1 432 ? 18.656 19.688 -19 1 90.62 432 ALA B CA 1
ATOM 10264 C C . ALA B 1 432 ? 19.531 19.219 -17.844 1 90.62 432 ALA B C 1
ATOM 10266 O O . ALA B 1 432 ? 20.359 18.312 -18.016 1 90.62 432 ALA B O 1
ATOM 10267 N N . SER B 1 433 ? 19.344 19.75 -16.672 1 92.5 433 SER B N 1
ATOM 10268 C CA . SER B 1 433 ? 20.25 19.453 -15.555 1 92.5 433 SER B CA 1
ATOM 10269 C C . SER B 1 433 ? 19.766 18.234 -14.781 1 92.5 433 SER B C 1
ATOM 10271 O O . SER B 1 433 ? 20.547 17.625 -14.047 1 92.5 433 SER B O 1
ATOM 10273 N N . VAL B 1 434 ? 18.594 17.844 -14.938 1 93.12 434 VAL B N 1
ATOM 10274 C CA . VAL B 1 434 ? 18 16.766 -14.156 1 93.12 434 VAL B CA 1
ATOM 10275 C C . VAL B 1 434 ? 18.562 15.414 -14.617 1 93.12 434 VAL B C 1
ATOM 10277 O O . VAL B 1 434 ? 18.5 15.086 -15.797 1 93.12 434 VAL B O 1
ATOM 10280 N N . ARG B 1 435 ? 19.094 14.68 -13.672 1 92.94 435 ARG B N 1
ATOM 10281 C CA . ARG B 1 435 ? 19.703 13.398 -14.016 1 92.94 435 ARG B CA 1
ATOM 10282 C C . ARG B 1 435 ? 19.016 12.25 -13.289 1 92.94 435 ARG B C 1
ATOM 10284 O O . ARG B 1 435 ? 18.938 11.133 -13.812 1 92.94 435 ARG B O 1
ATOM 10291 N N . TYR B 1 436 ? 18.609 12.57 -12.125 1 92.75 436 TYR B N 1
ATOM 10292 C CA . TYR B 1 436 ? 18.016 11.516 -11.297 1 92.75 436 TYR B CA 1
ATOM 10293 C C . TYR B 1 436 ? 16.641 11.914 -10.805 1 92.75 436 TYR B C 1
ATOM 10295 O O . TYR B 1 436 ? 16.469 12.945 -10.148 1 92.75 436 TYR B O 1
ATOM 10303 N N . VAL B 1 437 ? 15.617 11.039 -11.062 1 92.25 437 VAL B N 1
ATOM 10304 C CA . VAL B 1 437 ? 14.266 11.289 -10.578 1 92.25 437 VAL B CA 1
ATOM 10305 C C . VAL B 1 437 ? 13.703 10.008 -9.953 1 92.25 437 VAL B C 1
ATOM 10307 O O . VAL B 1 437 ? 13.68 8.953 -10.594 1 92.25 437 VAL B O 1
ATOM 10310 N N . ASP B 1 438 ? 13.336 10.062 -8.727 1 91.56 438 ASP B N 1
ATOM 10311 C CA . ASP B 1 438 ? 12.648 8.977 -8.031 1 91.56 438 ASP B CA 1
ATOM 10312 C C . ASP B 1 438 ? 11.219 9.375 -7.684 1 91.56 438 ASP B C 1
ATOM 10314 O O . ASP B 1 438 ? 10.992 10.164 -6.766 1 91.56 438 ASP B O 1
ATOM 10318 N N . MET B 1 439 ? 10.344 8.875 -8.367 1 89.69 439 MET B N 1
ATOM 10319 C CA . MET B 1 439 ? 8.93 9.133 -8.117 1 89.69 439 MET B CA 1
ATOM 10320 C C . MET B 1 439 ? 8.211 7.863 -7.691 1 89.69 439 MET B C 1
ATOM 10322 O O . MET B 1 439 ? 7.016 7.703 -7.945 1 89.69 439 MET B O 1
ATOM 10326 N N . SER B 1 440 ? 8.922 7.02 -7.094 1 90.62 440 SER B N 1
ATOM 10327 C CA . SER B 1 440 ? 8.352 5.73 -6.719 1 90.62 440 SER B CA 1
ATOM 10328 C C . SER B 1 440 ? 7.211 5.902 -5.723 1 90.62 440 SER B C 1
ATOM 10330 O O . SER B 1 440 ? 7.273 6.762 -4.84 1 90.62 440 SER B O 1
ATOM 10332 N N . TYR B 1 441 ? 6.047 5.215 -5.93 1 88.12 441 TYR B N 1
ATOM 10333 C CA . TYR B 1 441 ? 4.875 5.16 -5.059 1 88.12 441 TYR B CA 1
ATOM 10334 C C . TYR B 1 441 ? 4.215 6.527 -4.945 1 88.12 441 TYR B C 1
ATOM 10336 O O . TYR B 1 441 ? 3.725 6.902 -3.877 1 88.12 441 TYR B O 1
ATOM 10344 N N . TYR B 1 442 ? 4.445 7.27 -5.969 1 85.44 442 TYR B N 1
ATOM 10345 C CA . TYR B 1 442 ? 3.682 8.5 -6.117 1 85.44 442 TYR B CA 1
ATOM 10346 C C . TYR B 1 442 ? 2.229 8.203 -6.465 1 85.44 442 TYR B C 1
ATOM 10348 O O . TYR B 1 442 ? 1.936 7.684 -7.547 1 85.44 442 TYR B O 1
ATOM 10356 N N . ASP B 1 443 ? 1.349 8.414 -5.496 1 78.56 443 ASP B N 1
ATOM 10357 C CA . ASP B 1 443 ? -0.057 8.055 -5.652 1 78.56 443 ASP B CA 1
ATOM 10358 C C . ASP B 1 443 ? -0.811 9.109 -6.457 1 78.56 443 ASP B C 1
ATOM 10360 O O . ASP B 1 443 ? -1.19 10.148 -5.926 1 78.56 443 ASP B O 1
ATOM 10364 N N . VAL B 1 444 ? -0.904 8.812 -7.809 1 71.88 444 VAL B N 1
ATOM 10365 C CA . VAL B 1 444 ? -1.648 9.719 -8.68 1 71.88 444 VAL B CA 1
ATOM 10366 C C . VAL B 1 444 ? -2.799 8.961 -9.344 1 71.88 444 VAL B C 1
ATOM 10368 O O . VAL B 1 444 ? -2.68 7.773 -9.641 1 71.88 444 VAL B O 1
ATOM 10371 N N . LYS B 1 445 ? -3.93 9.633 -9.32 1 63.12 445 LYS B N 1
ATOM 10372 C CA . LYS B 1 445 ? -5.059 9.031 -10.023 1 63.12 445 LYS B CA 1
ATOM 10373 C C . LYS B 1 445 ? -4.848 9.062 -11.539 1 63.12 445 LYS B C 1
ATOM 10375 O O . LYS B 1 445 ? -5.172 8.102 -12.234 1 63.12 445 LYS B O 1
ATOM 10380 N N . CYS B 1 446 ? -4.281 10.211 -11.953 1 64.38 446 CYS B N 1
ATOM 10381 C CA . CYS B 1 446 ? -3.975 10.391 -13.367 1 64.38 446 CYS B CA 1
ATOM 10382 C C . CYS B 1 446 ? -2.572 10.953 -13.555 1 64.38 446 CYS B C 1
ATOM 10384 O O . CYS B 1 446 ? -2.242 12.008 -13.008 1 64.38 446 CYS B O 1
ATOM 10386 N N . PHE B 1 447 ? -1.767 10.117 -14.203 1 68.25 447 PHE B N 1
ATOM 10387 C CA . PHE B 1 447 ? -0.436 10.641 -14.484 1 68.25 447 PHE B CA 1
ATOM 10388 C C . PHE B 1 447 ? -0.512 11.82 -15.453 1 68.25 447 PHE B C 1
ATOM 10390 O O . PHE B 1 447 ? -1.194 11.742 -16.469 1 68.25 447 PHE B O 1
ATOM 10397 N N . PRO B 1 448 ? 0.023 12.875 -15.078 1 67.31 448 PRO B N 1
ATOM 10398 C CA . PRO B 1 448 ? -0.052 14.047 -15.953 1 67.31 448 PRO B CA 1
ATOM 10399 C C . PRO B 1 448 ? 0.717 13.852 -17.266 1 67.31 448 PRO B C 1
ATOM 10401 O O . PRO B 1 448 ? 1.645 13.039 -17.328 1 67.31 448 PRO B O 1
ATOM 10404 N N . VAL B 1 449 ? 0.216 14.602 -18.234 1 73.56 449 VAL B N 1
ATOM 10405 C CA . VAL B 1 449 ? 1.013 14.719 -19.453 1 73.56 449 VAL B CA 1
ATOM 10406 C C . VAL B 1 449 ? 2.229 15.602 -19.203 1 73.56 449 VAL B C 1
ATOM 10408 O O . VAL B 1 449 ? 2.088 16.734 -18.734 1 73.56 449 VAL B O 1
ATOM 10411 N N . ILE B 1 450 ? 3.291 14.984 -19.391 1 78.31 450 ILE B N 1
ATOM 10412 C CA . ILE B 1 450 ? 4.52 15.734 -19.141 1 78.31 450 ILE B CA 1
ATOM 10413 C C . ILE B 1 450 ? 5.148 16.156 -20.469 1 78.31 450 ILE B C 1
ATOM 10415 O O . ILE B 1 450 ? 5.426 15.312 -21.312 1 78.31 450 ILE B O 1
ATOM 10419 N N . LEU B 1 451 ? 5.25 17.422 -20.625 1 80.69 451 LEU B N 1
ATOM 10420 C CA . LEU B 1 451 ? 5.914 17.984 -21.797 1 80.69 451 LEU B CA 1
ATOM 10421 C C . LEU B 1 451 ? 7.324 18.453 -21.438 1 80.69 451 LEU B C 1
ATOM 10423 O O . LEU B 1 451 ? 7.512 19.234 -20.5 1 80.69 451 LEU B O 1
ATOM 10427 N N . ILE B 1 452 ? 8.25 17.781 -22.062 1 85.69 452 ILE B N 1
ATOM 10428 C CA . ILE B 1 452 ? 9.641 18.172 -21.875 1 85.69 452 ILE B CA 1
ATOM 10429 C C . ILE B 1 452 ? 10.312 18.406 -23.234 1 85.69 452 ILE B C 1
ATOM 10431 O O . ILE B 1 452 ? 9.805 17.938 -24.266 1 85.69 452 ILE B O 1
ATOM 10435 N N . ASN B 1 453 ? 11.258 19.219 -23.188 1 83.06 453 ASN B N 1
ATOM 10436 C CA . ASN B 1 453 ? 12.102 19.297 -24.375 1 83.06 453 ASN B CA 1
ATOM 10437 C C . ASN B 1 453 ? 12.906 18.016 -24.562 1 83.06 453 ASN B C 1
ATOM 10439 O O . ASN B 1 453 ? 13.859 17.75 -23.828 1 83.06 453 ASN B O 1
ATOM 10443 N N . GLU B 1 454 ? 12.633 17.281 -25.547 1 79.06 454 GLU B N 1
ATOM 10444 C CA . GLU B 1 454 ? 13.164 15.938 -25.75 1 79.06 454 GLU B CA 1
ATOM 10445 C C . GLU B 1 454 ? 14.633 15.984 -26.156 1 79.06 454 GLU B C 1
ATOM 10447 O O . GLU B 1 454 ? 15.375 15.023 -25.953 1 79.06 454 GLU B O 1
ATOM 10452 N N . THR B 1 455 ? 15.039 17.094 -26.641 1 79.19 455 THR B N 1
ATOM 10453 C CA . THR B 1 455 ? 16.406 17.172 -27.125 1 79.19 455 THR B CA 1
ATOM 10454 C C . THR B 1 455 ? 17.375 17.531 -26 1 79.19 455 THR B C 1
ATOM 10456 O O . THR B 1 455 ? 18.562 17.219 -26.078 1 79.19 455 THR B O 1
ATOM 10459 N N . GLU B 1 456 ? 16.844 18.141 -25.016 1 84.25 456 GLU B N 1
ATOM 10460 C CA . GLU B 1 456 ? 17.75 18.641 -23.984 1 84.25 456 GLU B CA 1
ATOM 10461 C C . GLU B 1 456 ? 17.672 17.797 -22.719 1 84.25 456 GLU B C 1
ATOM 10463 O O . GLU B 1 456 ? 18.469 17.984 -21.797 1 84.25 456 GLU B O 1
ATOM 10468 N N . ASN B 1 457 ? 16.922 16.766 -22.75 1 87.31 457 ASN B N 1
ATOM 10469 C CA . ASN B 1 457 ? 16.734 16 -21.516 1 87.31 457 ASN B CA 1
ATOM 10470 C C . ASN B 1 457 ? 17.844 14.969 -21.328 1 87.31 457 ASN B C 1
ATOM 10472 O O . ASN B 1 457 ? 18.234 14.281 -22.266 1 87.31 457 ASN B O 1
ATOM 10476 N N . ASN B 1 458 ? 18.453 14.953 -20.109 1 92 458 ASN B N 1
ATOM 10477 C CA . ASN B 1 458 ? 19.578 14.078 -19.781 1 92 458 ASN B CA 1
ATOM 10478 C C . ASN B 1 458 ? 19.281 13.18 -18.594 1 92 458 ASN B C 1
ATOM 10480 O O . ASN B 1 458 ? 20.172 12.844 -17.812 1 92 458 ASN B O 1
ATOM 10484 N N . LEU B 1 459 ? 18.062 12.82 -18.453 1 93.12 459 LEU B N 1
ATOM 10485 C CA . LEU B 1 459 ? 17.656 11.953 -17.344 1 93.12 459 LEU B CA 1
ATOM 10486 C C . LEU B 1 459 ? 18.312 10.578 -17.469 1 93.12 459 LEU B C 1
ATOM 10488 O O . LEU B 1 459 ? 18.234 9.945 -18.516 1 93.12 459 LEU B O 1
ATOM 10492 N N . GLU B 1 460 ? 18.969 10.117 -16.422 1 94.56 460 GLU B N 1
ATOM 10493 C CA . GLU B 1 460 ? 19.703 8.852 -16.469 1 94.56 460 GLU B CA 1
ATOM 10494 C C . GLU B 1 460 ? 19 7.793 -15.609 1 94.56 460 GLU B C 1
ATOM 10496 O O . GLU B 1 460 ? 19.172 6.594 -15.852 1 94.56 460 GLU B O 1
ATOM 10501 N N . TYR B 1 461 ? 18.375 8.25 -14.641 1 93.75 461 TYR B N 1
ATOM 10502 C CA . TYR B 1 461 ? 17.719 7.344 -13.703 1 93.75 461 TYR B CA 1
ATOM 10503 C C . TYR B 1 461 ? 16.281 7.758 -13.469 1 93.75 461 TYR B C 1
ATOM 10505 O O . TYR B 1 461 ? 15.992 8.914 -13.156 1 93.75 461 TYR B O 1
ATOM 10513 N N . LEU B 1 462 ? 15.359 6.809 -13.609 1 92.56 462 LEU B N 1
ATOM 10514 C CA . LEU B 1 462 ? 13.938 7.062 -13.383 1 92.56 462 LEU B CA 1
ATOM 10515 C C . LEU B 1 462 ? 13.289 5.895 -12.648 1 92.56 462 LEU B C 1
ATOM 10517 O O . LEU B 1 462 ? 13.359 4.754 -13.102 1 92.56 462 LEU B O 1
ATOM 10521 N N . ASP B 1 463 ? 12.719 6.148 -11.508 1 92.38 463 ASP B N 1
ATOM 10522 C CA . ASP B 1 463 ? 11.992 5.137 -10.75 1 92.38 463 ASP B CA 1
ATOM 10523 C C . ASP B 1 463 ? 10.5 5.449 -10.711 1 92.38 463 ASP B C 1
ATOM 10525 O O . ASP B 1 463 ? 10.086 6.445 -10.117 1 92.38 463 ASP B O 1
ATOM 10529 N N . LEU B 1 464 ? 9.758 4.66 -11.328 1 89.5 464 LEU B N 1
ATOM 10530 C CA . LEU B 1 464 ? 8.312 4.828 -11.383 1 89.5 464 LEU B CA 1
ATOM 10531 C C . LEU B 1 464 ? 7.605 3.682 -10.664 1 89.5 464 LEU B C 1
ATOM 10533 O O . LEU B 1 464 ? 6.453 3.367 -10.977 1 89.5 464 LEU B O 1
ATOM 10537 N N . SER B 1 465 ? 8.258 3.123 -9.719 1 91.5 465 SER B N 1
ATOM 10538 C CA . SER B 1 465 ? 7.707 1.97 -9.016 1 91.5 465 SER B CA 1
ATOM 10539 C C . SER B 1 465 ? 6.402 2.326 -8.312 1 91.5 465 SER B C 1
ATOM 10541 O O . SER B 1 465 ? 6.258 3.43 -7.781 1 91.5 465 SER B O 1
ATOM 10543 N N . GLY B 1 466 ? 5.461 1.472 -8.328 1 87.94 466 GLY B N 1
ATOM 10544 C CA . GLY B 1 466 ? 4.215 1.628 -7.594 1 87.94 466 GLY B CA 1
ATOM 10545 C C . GLY B 1 466 ? 3.184 2.451 -8.344 1 87.94 466 GLY B C 1
ATOM 10546 O O . GLY B 1 466 ? 2.035 2.559 -7.906 1 87.94 466 GLY B O 1
ATOM 10547 N N . ILE B 1 467 ? 3.506 3.041 -9.445 1 84.44 467 ILE B N 1
ATOM 10548 C CA . ILE B 1 467 ? 2.57 3.826 -10.242 1 84.44 467 ILE B CA 1
ATOM 10549 C C . ILE B 1 467 ? 1.959 2.949 -11.336 1 84.44 467 ILE B C 1
ATOM 10551 O O . ILE B 1 467 ? 2.682 2.289 -12.086 1 84.44 467 ILE B O 1
ATOM 10555 N N . ASP B 1 468 ? 0.659 2.963 -11.406 1 77.12 468 ASP B N 1
ATOM 10556 C CA . ASP B 1 468 ? -0.035 2.145 -12.398 1 77.12 468 ASP B CA 1
ATOM 10557 C C . ASP B 1 468 ? 0.288 2.605 -13.812 1 77.12 468 ASP B C 1
ATOM 10559 O O . ASP B 1 468 ? 0.11 3.779 -14.148 1 77.12 468 ASP B O 1
ATOM 10563 N N . CYS B 1 469 ? 0.739 1.744 -14.594 1 70.44 469 CYS B N 1
ATOM 10564 C CA . CYS B 1 469 ? 1.151 2.02 -15.969 1 70.44 469 CYS B CA 1
ATOM 10565 C C . CYS B 1 469 ? -0.026 2.508 -16.797 1 70.44 469 CYS B C 1
ATOM 10567 O O . CYS B 1 469 ? 0.158 3.248 -17.766 1 70.44 469 CYS B O 1
ATOM 10569 N N . LYS B 1 470 ? -1.224 2.061 -16.422 1 68 470 LYS B N 1
ATOM 10570 C CA . LYS B 1 470 ? -2.4 2.498 -17.172 1 68 470 LYS B CA 1
ATOM 10571 C C . LYS B 1 470 ? -2.537 4.016 -17.141 1 68 470 LYS B C 1
ATOM 10573 O O . LYS B 1 470 ? -3.086 4.613 -18.062 1 68 470 LYS B O 1
ATOM 10578 N N . LEU B 1 471 ? -1.939 4.477 -16.078 1 61.75 471 LEU B N 1
ATOM 10579 C CA . LEU B 1 471 ? -2.092 5.914 -15.867 1 61.75 471 LEU B CA 1
ATOM 10580 C C . LEU B 1 471 ? -1.104 6.691 -16.734 1 61.75 471 LEU B C 1
ATOM 10582 O O . LEU B 1 471 ? -1.327 7.871 -17.031 1 61.75 471 LEU B O 1
ATOM 10586 N N . TYR B 1 472 ? 0.063 6.164 -17.016 1 61.5 472 TYR B N 1
ATOM 10587 C CA . TYR B 1 472 ? 1.099 6.941 -17.688 1 61.5 472 TYR B CA 1
ATOM 10588 C C . TYR B 1 472 ? 1.229 6.531 -19.156 1 61.5 472 TYR B C 1
ATOM 10590 O O . TYR B 1 472 ? 1.951 7.172 -19.922 1 61.5 472 TYR B O 1
ATOM 10598 N N . TYR B 1 473 ? 0.589 5.465 -19.672 1 56.41 473 TYR B N 1
ATOM 10599 C CA . TYR B 1 473 ? 0.993 4.77 -20.891 1 56.41 473 TYR B CA 1
ATOM 10600 C C . TYR B 1 473 ? 1.173 5.75 -22.047 1 56.41 473 TYR B C 1
ATOM 10602 O O . TYR B 1 473 ? 2.139 5.652 -22.812 1 56.41 473 TYR B O 1
ATOM 10610 N N . LYS B 1 474 ? 0.284 6.656 -22.172 1 58.84 474 LYS B N 1
ATOM 10611 C CA . LYS B 1 474 ? 0.421 7.422 -23.406 1 58.84 474 LYS B CA 1
ATOM 10612 C C . LYS B 1 474 ? 1.243 8.688 -23.188 1 58.84 474 LYS B C 1
ATOM 10614 O O . LYS B 1 474 ? 1.581 9.391 -24.141 1 58.84 474 LYS B O 1
ATOM 10619 N N . ASN B 1 475 ? 1.907 8.695 -21.828 1 64.31 475 ASN B N 1
ATOM 10620 C CA . ASN B 1 475 ? 2.312 10.055 -21.469 1 64.31 475 ASN B CA 1
ATOM 10621 C C . ASN B 1 475 ? 3.781 10.117 -21.062 1 64.31 475 ASN B C 1
ATOM 10623 O O . ASN B 1 475 ? 4.266 11.156 -20.609 1 64.31 475 ASN B O 1
ATOM 10627 N N . ILE B 1 476 ? 4.586 9.008 -21.312 1 72 476 ILE B N 1
ATOM 10628 C CA . ILE B 1 476 ? 5.984 9.102 -20.906 1 72 476 ILE B CA 1
ATOM 10629 C C . ILE B 1 476 ? 6.801 9.711 -22.047 1 72 476 ILE B C 1
ATOM 10631 O O . ILE B 1 476 ? 6.766 9.211 -23.172 1 72 476 ILE B O 1
ATOM 10635 N N . PRO B 1 477 ? 7.43 10.742 -21.781 1 82.44 477 PRO B N 1
ATOM 10636 C CA . PRO B 1 477 ? 8.234 11.375 -22.828 1 82.44 477 PRO B CA 1
ATOM 10637 C C . PRO B 1 477 ? 9.406 10.508 -23.281 1 82.44 477 PRO B C 1
ATOM 10639 O O . PRO B 1 477 ? 9.656 9.453 -22.688 1 82.44 477 PRO B O 1
ATOM 10642 N N . PHE B 1 478 ? 10.039 10.969 -24.406 1 87.31 478 PHE B N 1
ATOM 10643 C CA . PHE B 1 478 ? 11.227 10.297 -24.938 1 87.31 478 PHE B CA 1
ATOM 10644 C C . PHE B 1 478 ? 12.461 10.664 -24.125 1 87.31 478 PHE B C 1
ATOM 10646 O O . PHE B 1 478 ? 12.82 11.836 -24.016 1 87.31 478 PHE B O 1
ATOM 10653 N N . PHE B 1 479 ? 13.055 9.656 -23.516 1 90.75 479 PHE B N 1
ATOM 10654 C CA . PHE B 1 479 ? 14.266 9.859 -22.734 1 90.75 479 PHE B CA 1
ATOM 10655 C C . PHE B 1 479 ? 15.469 9.234 -23.422 1 90.75 479 PHE B C 1
ATOM 10657 O O . PHE B 1 479 ? 15.758 8.055 -23.219 1 90.75 479 PHE B O 1
ATOM 10664 N N . ARG B 1 480 ? 16.25 10.031 -24.047 1 89.69 480 ARG B N 1
ATOM 10665 C CA . ARG B 1 480 ? 17.359 9.539 -24.859 1 89.69 480 ARG B CA 1
ATOM 10666 C C . ARG B 1 480 ? 18.5 9.055 -23.984 1 89.69 480 ARG B C 1
ATOM 10668 O O . ARG B 1 480 ? 19.234 8.133 -24.375 1 89.69 480 ARG B O 1
ATOM 10675 N N . ALA B 1 481 ? 18.625 9.586 -22.797 1 93.19 481 ALA B N 1
ATOM 10676 C CA . ALA B 1 481 ? 19.828 9.305 -22 1 93.19 481 ALA B CA 1
ATOM 10677 C C . ALA B 1 481 ? 19.5 8.359 -20.859 1 93.19 481 ALA B C 1
ATOM 10679 O O . ALA B 1 481 ? 20.391 7.992 -20.078 1 93.19 481 ALA B O 1
ATOM 10680 N N . LEU B 1 482 ? 18.281 7.879 -20.75 1 94.06 482 LEU B N 1
ATOM 10681 C CA . LEU B 1 482 ? 17.875 7.062 -19.609 1 94.06 482 LEU B CA 1
ATOM 10682 C C . LEU B 1 482 ? 18.609 5.73 -19.594 1 94.06 482 LEU B C 1
ATOM 10684 O O . LEU B 1 482 ? 18.609 5.012 -20.594 1 94.06 482 LEU B O 1
ATOM 10688 N N . LYS B 1 483 ? 19.234 5.422 -18.531 1 95.81 483 LYS B N 1
ATOM 10689 C CA . LYS B 1 483 ? 20.016 4.199 -18.391 1 95.81 483 LYS B CA 1
ATOM 10690 C C . LYS B 1 483 ? 19.312 3.188 -17.484 1 95.81 483 LYS B C 1
ATOM 10692 O O . LYS B 1 483 ? 19.359 1.983 -17.75 1 95.81 483 LYS B O 1
ATOM 10697 N N . THR B 1 484 ? 18.734 3.678 -16.453 1 95.75 484 THR B N 1
ATOM 10698 C CA . THR B 1 484 ? 18.094 2.795 -15.492 1 95.75 484 THR B CA 1
ATOM 10699 C C . THR B 1 484 ? 16.609 3.152 -15.344 1 95.75 484 THR B C 1
ATOM 10701 O O . THR B 1 484 ? 16.266 4.293 -15.023 1 95.75 484 THR B O 1
ATOM 10704 N N . LEU B 1 485 ? 15.758 2.199 -15.57 1 94.62 485 LEU B N 1
ATOM 10705 C CA . LEU B 1 485 ? 14.32 2.348 -15.383 1 94.62 485 LEU B CA 1
ATOM 10706 C C . LEU B 1 485 ? 13.781 1.295 -14.414 1 94.62 485 LEU B C 1
ATOM 10708 O O . LEU B 1 485 ? 13.914 0.095 -14.664 1 94.62 485 LEU B O 1
ATOM 10712 N N . ILE B 1 486 ? 13.258 1.771 -13.328 1 94.31 486 ILE B N 1
ATOM 10713 C CA . ILE B 1 486 ? 12.711 0.862 -12.32 1 94.31 486 ILE B CA 1
ATOM 10714 C C . ILE B 1 486 ? 11.188 1 -12.273 1 94.31 486 ILE B C 1
ATOM 10716 O O . ILE B 1 486 ? 10.664 2.088 -12.031 1 94.31 486 ILE B O 1
ATOM 10720 N N . MET B 1 487 ? 10.5 -0.077 -12.523 1 92.56 487 MET B N 1
ATOM 10721 C CA . MET B 1 487 ? 9.047 -0.109 -12.508 1 92.56 487 MET B CA 1
ATOM 10722 C C . MET B 1 487 ? 8.531 -1.302 -11.703 1 92.56 487 MET B C 1
ATOM 10724 O O . MET B 1 487 ? 7.766 -2.117 -12.219 1 92.56 487 MET B O 1
ATOM 10728 N N . LYS B 1 488 ? 8.898 -1.252 -10.469 1 93 488 LYS B N 1
ATOM 10729 C CA . LYS B 1 488 ? 8.445 -2.332 -9.602 1 93 488 LYS B CA 1
ATOM 10730 C C . LYS B 1 488 ? 6.965 -2.176 -9.258 1 93 488 LYS B C 1
ATOM 10732 O O . LYS B 1 488 ? 6.512 -1.077 -8.938 1 93 488 LYS B O 1
ATOM 10737 N N . GLY B 1 489 ? 6.207 -3.197 -9.375 1 90.12 489 GLY B N 1
ATOM 10738 C CA . GLY B 1 489 ? 4.805 -3.164 -9 1 90.12 489 GLY B CA 1
ATOM 10739 C C . GLY B 1 489 ? 4.016 -2.098 -9.734 1 90.12 489 GLY B C 1
ATOM 10740 O O . GLY B 1 489 ? 3.227 -1.369 -9.133 1 90.12 489 GLY B O 1
ATOM 10741 N N . ALA B 1 490 ? 4.238 -1.879 -10.93 1 88.81 490 ALA B N 1
ATOM 10742 C CA . ALA B 1 490 ? 3.611 -0.816 -11.711 1 88.81 490 ALA B CA 1
ATOM 10743 C C . ALA B 1 490 ? 2.52 -1.376 -12.625 1 88.81 490 ALA B C 1
ATOM 10745 O O . ALA B 1 490 ? 2.061 -0.695 -13.539 1 88.81 490 ALA B O 1
ATOM 10746 N N . TYR B 1 491 ? 2.137 -2.621 -12.523 1 86.69 491 TYR B N 1
ATOM 10747 C CA . TYR B 1 491 ? 1.111 -3.291 -13.312 1 86.69 491 TYR B CA 1
ATOM 10748 C C . TYR B 1 491 ? 1.455 -3.25 -14.797 1 86.69 491 TYR B C 1
ATOM 10750 O O . TYR B 1 491 ? 0.606 -2.92 -15.625 1 86.69 491 TYR B O 1
ATOM 10758 N N . PHE B 1 492 ? 2.598 -3.529 -15.094 1 90.44 492 PHE B N 1
ATOM 10759 C CA . PHE B 1 492 ? 3.1 -3.477 -16.453 1 90.44 492 PHE B CA 1
ATOM 10760 C C . PHE B 1 492 ? 2.35 -4.457 -17.344 1 90.44 492 PHE B C 1
ATOM 10762 O O . PHE B 1 492 ? 2.342 -4.312 -18.578 1 90.44 492 PHE B O 1
ATOM 10769 N N . TYR B 1 493 ? 1.729 -5.512 -16.797 1 88.75 493 TYR B N 1
ATOM 10770 C CA . TYR B 1 493 ? 0.969 -6.477 -17.578 1 88.75 493 TYR B CA 1
ATOM 10771 C C . TYR B 1 493 ? -0.128 -5.789 -18.391 1 88.75 493 TYR B C 1
ATOM 10773 O O . TYR B 1 493 ? -0.485 -6.238 -19.484 1 88.75 493 TYR B O 1
ATOM 10781 N N . ARG B 1 494 ? -0.663 -4.723 -17.875 1 83.62 494 ARG B N 1
ATOM 10782 C CA . ARG B 1 494 ? -1.725 -3.996 -18.578 1 83.62 494 ARG B CA 1
ATOM 10783 C C . ARG B 1 494 ? -1.208 -3.369 -19.859 1 83.62 494 ARG B C 1
ATOM 10785 O O . ARG B 1 494 ? -1.938 -3.277 -20.844 1 83.62 494 ARG B O 1
ATOM 10792 N N . ALA B 1 495 ? -0.017 -2.842 -19.766 1 85.62 495 ALA B N 1
ATOM 10793 C CA . ALA B 1 495 ? 0.596 -2.305 -20.984 1 85.62 495 ALA B CA 1
ATOM 10794 C C . ALA B 1 495 ? 0.785 -3.398 -22.031 1 85.62 495 ALA B C 1
ATOM 10796 O O . ALA B 1 495 ? 0.565 -3.168 -23.219 1 85.62 495 ALA B O 1
ATOM 10797 N N . VAL B 1 496 ? 1.156 -4.559 -21.641 1 87.88 496 VAL B N 1
ATOM 10798 C CA . VAL B 1 496 ? 1.378 -5.68 -22.547 1 87.88 496 VAL B CA 1
ATOM 10799 C C . VAL B 1 496 ? 0.048 -6.129 -23.141 1 87.88 496 VAL B C 1
ATOM 10801 O O . VAL B 1 496 ? -0.048 -6.371 -24.344 1 87.88 496 VAL B O 1
ATOM 10804 N N . GLU B 1 497 ? -0.993 -6.172 -22.375 1 83.19 497 GLU B N 1
ATOM 10805 C CA . GLU B 1 497 ? -2.307 -6.609 -22.828 1 83.19 497 GLU B CA 1
ATOM 10806 C C . GLU B 1 497 ? -2.898 -5.621 -23.828 1 83.19 497 GLU B C 1
ATOM 10808 O O . GLU B 1 497 ? -3.596 -6.023 -24.766 1 83.19 497 GLU B O 1
ATOM 10813 N N . ASN B 1 498 ? -2.535 -4.328 -23.625 1 82.38 498 ASN B N 1
ATOM 10814 C CA . ASN B 1 498 ? -3.059 -3.297 -24.516 1 82.38 498 ASN B CA 1
ATOM 10815 C C . ASN B 1 498 ? -2.064 -2.951 -25.609 1 82.38 498 ASN B C 1
ATOM 10817 O O . ASN B 1 498 ? -2.291 -2.023 -26.391 1 82.38 498 ASN B O 1
ATOM 10821 N N . SER B 1 499 ? -0.963 -3.631 -25.656 1 83.94 499 SER B N 1
ATOM 10822 C CA . SER B 1 499 ? 0.074 -3.473 -26.672 1 83.94 499 SER B CA 1
ATOM 10823 C C . SER B 1 499 ? 0.617 -2.047 -26.688 1 83.94 499 SER B C 1
ATOM 10825 O O . SER B 1 499 ? 0.741 -1.438 -27.766 1 83.94 499 SER B O 1
ATOM 10827 N N . ILE B 1 500 ? 0.701 -1.529 -25.547 1 85.19 500 ILE B N 1
ATOM 10828 C CA . ILE B 1 500 ? 1.327 -0.222 -25.391 1 85.19 500 ILE B CA 1
ATOM 10829 C C . ILE B 1 500 ? 2.775 -0.396 -24.938 1 85.19 500 ILE B C 1
ATOM 10831 O O . ILE B 1 500 ? 3.037 -0.685 -23.766 1 85.19 500 ILE B O 1
ATOM 10835 N N . ASN B 1 501 ? 3.68 -0.125 -25.797 1 88.06 501 ASN B N 1
ATOM 10836 C CA . ASN B 1 501 ? 5.09 -0.33 -25.5 1 88.06 501 ASN B CA 1
ATOM 10837 C C . ASN B 1 501 ? 5.758 0.964 -25.031 1 88.06 501 ASN B C 1
ATOM 10839 O O . ASN B 1 501 ? 6.305 1.709 -25.859 1 88.06 501 ASN B O 1
ATOM 10843 N N . LEU B 1 502 ? 5.859 1.165 -23.828 1 84.5 502 LEU B N 1
ATOM 10844 C CA . LEU B 1 502 ? 6.453 2.346 -23.203 1 84.5 502 LEU B CA 1
ATOM 10845 C C . LEU B 1 502 ? 7.969 2.344 -23.375 1 84.5 502 LEU B C 1
ATOM 10847 O O . LEU B 1 502 ? 8.609 3.391 -23.281 1 84.5 502 LEU B O 1
ATOM 10851 N N . LEU B 1 503 ? 8.531 1.213 -23.672 1 90.44 503 LEU B N 1
ATOM 10852 C CA . LEU B 1 503 ? 9.984 1.073 -23.703 1 90.44 503 LEU B CA 1
ATOM 10853 C C . LEU B 1 503 ? 10.555 1.583 -25.016 1 90.44 503 LEU B C 1
ATOM 10855 O O . LEU B 1 503 ? 11.766 1.74 -25.156 1 90.44 503 LEU B O 1
ATOM 10859 N N . LEU B 1 504 ? 9.719 1.981 -25.953 1 89.31 504 LEU B N 1
ATOM 10860 C CA . LEU B 1 504 ? 10.164 2.582 -27.203 1 89.31 504 LEU B CA 1
ATOM 10861 C C . LEU B 1 504 ? 10.734 3.979 -26.969 1 89.31 504 LEU B C 1
ATOM 10863 O O . LEU B 1 504 ? 11.555 4.461 -27.75 1 89.31 504 LEU B O 1
ATOM 10867 N N . ASN B 1 505 ? 10.328 4.555 -25.828 1 88.12 505 ASN B N 1
ATOM 10868 C CA . ASN B 1 505 ? 10.742 5.918 -25.5 1 88.12 505 ASN B CA 1
ATOM 10869 C C . ASN B 1 505 ? 12.039 5.934 -24.703 1 88.12 505 ASN B C 1
ATOM 10871 O O . ASN B 1 505 ? 12.523 7 -24.312 1 88.12 505 ASN B O 1
ATOM 10875 N N . VAL B 1 506 ? 12.562 4.758 -24.453 1 91.31 506 VAL B N 1
ATOM 10876 C CA . VAL B 1 506 ? 13.805 4.668 -23.672 1 91.31 506 VAL B CA 1
ATOM 10877 C C . VAL B 1 506 ? 14.75 3.668 -24.328 1 91.31 506 VAL B C 1
ATOM 10879 O O . VAL B 1 506 ? 15.086 2.645 -23.734 1 91.31 506 VAL B O 1
ATOM 10882 N N . PRO B 1 507 ? 15.32 3.961 -25.422 1 91 507 PRO B N 1
ATOM 10883 C CA . PRO B 1 507 ? 16.062 2.992 -26.219 1 91 507 PRO B CA 1
ATOM 10884 C C . PRO B 1 507 ? 17.422 2.648 -25.625 1 91 507 PRO B C 1
ATOM 10886 O O . PRO B 1 507 ? 17.984 1.592 -25.922 1 91 507 PRO B O 1
ATOM 10889 N N . ASN B 1 508 ? 18.031 3.414 -24.75 1 94.12 508 ASN B N 1
ATOM 10890 C CA . ASN B 1 508 ? 19.391 3.213 -24.297 1 94.12 508 ASN B CA 1
ATOM 10891 C C . ASN B 1 508 ? 19.438 2.66 -22.875 1 94.12 508 ASN B C 1
ATOM 10893 O O . ASN B 1 508 ? 20.406 2.883 -22.141 1 94.12 508 ASN B O 1
ATOM 10897 N N . LEU B 1 509 ? 18.438 1.887 -22.469 1 95.31 509 LEU B N 1
ATOM 10898 C CA . LEU B 1 509 ? 18.359 1.329 -21.125 1 95.31 509 LEU B CA 1
ATOM 10899 C C . LEU B 1 509 ? 19.453 0.288 -20.891 1 95.31 509 LEU B C 1
ATOM 10901 O O . LEU B 1 509 ? 19.734 -0.527 -21.781 1 95.31 509 LEU B O 1
ATOM 10905 N N . THR B 1 510 ? 20.078 0.341 -19.797 1 96.75 510 THR B N 1
ATOM 10906 C CA . THR B 1 510 ? 21.062 -0.663 -19.406 1 96.75 510 THR B CA 1
ATOM 10907 C C . THR B 1 510 ? 20.5 -1.561 -18.297 1 96.75 510 THR B C 1
ATOM 10909 O O . THR B 1 510 ? 20.906 -2.715 -18.172 1 96.75 510 THR B O 1
ATOM 10912 N N . LYS B 1 511 ? 19.641 -1.019 -17.547 1 96.94 511 LYS B N 1
ATOM 10913 C CA . LYS B 1 511 ? 19.016 -1.769 -16.469 1 96.94 511 LYS B CA 1
ATOM 10914 C C . LYS B 1 511 ? 17.5 -1.561 -16.484 1 96.94 511 LYS B C 1
ATOM 10916 O O . LYS B 1 511 ? 17.016 -0.424 -16.516 1 96.94 511 LYS B O 1
ATOM 10921 N N . LEU B 1 512 ? 16.766 -2.662 -16.5 1 96.88 512 LEU B N 1
ATOM 10922 C CA . LEU B 1 512 ? 15.305 -2.625 -16.469 1 96.88 512 LEU B CA 1
ATOM 10923 C C . LEU B 1 512 ? 14.766 -3.523 -15.352 1 96.88 512 LEU B C 1
ATOM 10925 O O . LEU B 1 512 ? 15.07 -4.719 -15.32 1 96.88 512 LEU B O 1
ATOM 10929 N N . ASP B 1 513 ? 14.039 -2.936 -14.43 1 96.81 513 ASP B N 1
ATOM 10930 C CA . ASP B 1 513 ? 13.461 -3.67 -13.312 1 96.81 513 ASP B CA 1
ATOM 10931 C C . ASP B 1 513 ? 11.938 -3.744 -13.422 1 96.81 513 ASP B C 1
ATOM 10933 O O . ASP B 1 513 ? 11.25 -2.732 -13.273 1 96.81 513 ASP B O 1
ATOM 10937 N N . LEU B 1 514 ? 11.438 -4.895 -13.68 1 96.44 514 LEU B N 1
ATOM 10938 C CA . LEU B 1 514 ? 10 -5.137 -13.805 1 96.44 514 LEU B CA 1
ATOM 10939 C C . LEU B 1 514 ? 9.531 -6.152 -12.766 1 96.44 514 LEU B C 1
ATOM 10941 O O . LEU B 1 514 ? 8.734 -7.039 -13.078 1 96.44 514 LEU B O 1
ATOM 10945 N N . ILE B 1 515 ? 10.016 -5.969 -11.609 1 95.56 515 ILE B N 1
ATOM 10946 C CA . ILE B 1 515 ? 9.695 -6.879 -10.516 1 95.56 515 ILE B CA 1
ATOM 10947 C C . ILE B 1 515 ? 8.234 -6.715 -10.117 1 95.56 515 ILE B C 1
ATOM 10949 O O . ILE B 1 515 ? 7.727 -5.59 -10.039 1 95.56 515 ILE B O 1
ATOM 10953 N N . SER B 1 516 ? 7.402 -7.793 -9.93 1 92.12 516 SER B N 1
ATOM 10954 C CA . SER B 1 516 ? 6.051 -7.809 -9.383 1 92.12 516 SER B CA 1
ATOM 10955 C C . SER B 1 516 ? 5.086 -7.023 -10.258 1 92.12 516 SER B C 1
ATOM 10957 O O . SER B 1 516 ? 4.383 -6.133 -9.773 1 92.12 516 SER B O 1
ATOM 10959 N N . ASN B 1 517 ? 5.023 -7.293 -11.523 1 93.62 517 ASN B N 1
ATOM 10960 C CA . ASN B 1 517 ? 4.16 -6.582 -12.461 1 93.62 517 ASN B CA 1
ATOM 10961 C C . ASN B 1 517 ? 3.053 -7.484 -13 1 93.62 517 ASN B C 1
ATOM 10963 O O . ASN B 1 517 ? 2.4 -7.152 -13.984 1 93.62 517 ASN B O 1
ATOM 10967 N N . SER B 1 518 ? 2.902 -8.719 -12.43 1 87.12 518 SER B N 1
ATOM 10968 C CA . SER B 1 518 ? 1.858 -9.672 -12.797 1 87.12 518 SER B CA 1
ATOM 10969 C C . SER B 1 518 ? 1.954 -10.055 -14.266 1 87.12 518 SER B C 1
ATOM 10971 O O . SER B 1 518 ? 0.936 -10.172 -14.953 1 87.12 518 SER B O 1
ATOM 10973 N N . LEU B 1 519 ? 3.186 -10.203 -14.711 1 91.25 519 LEU B N 1
ATOM 10974 C CA . LEU B 1 519 ? 3.416 -10.531 -16.109 1 91.25 519 LEU B CA 1
ATOM 10975 C C . LEU B 1 519 ? 3.285 -12.031 -16.344 1 91.25 519 LEU B C 1
ATOM 10977 O O . LEU B 1 519 ? 3.836 -12.836 -15.594 1 91.25 519 LEU B O 1
ATOM 10981 N N . PHE B 1 520 ? 2.555 -12.422 -17.406 1 82.88 520 PHE B N 1
ATOM 10982 C CA . PHE B 1 520 ? 2.482 -13.812 -17.828 1 82.88 520 PHE B CA 1
ATOM 10983 C C . PHE B 1 520 ? 3.484 -14.078 -18.953 1 82.88 520 PHE B C 1
ATOM 10985 O O . PHE B 1 520 ? 3.926 -15.219 -19.141 1 82.88 520 PHE B O 1
ATOM 10992 N N . THR B 1 521 ? 3.746 -13.07 -19.656 1 87.38 521 THR B N 1
ATOM 10993 C CA . THR B 1 521 ? 4.719 -13.102 -20.75 1 87.38 521 THR B CA 1
ATOM 10994 C C . THR B 1 521 ? 5.141 -11.688 -21.141 1 87.38 521 THR B C 1
ATOM 10996 O O . THR B 1 521 ? 4.559 -10.703 -20.656 1 87.38 521 THR B O 1
ATOM 10999 N N . ILE B 1 522 ? 6.176 -11.602 -21.859 1 91.69 522 ILE B N 1
ATOM 11000 C CA . ILE B 1 522 ? 6.609 -10.352 -22.469 1 91.69 522 ILE B CA 1
ATOM 11001 C C . ILE B 1 522 ? 6.84 -10.555 -23.953 1 91.69 522 ILE B C 1
ATOM 11003 O O . ILE B 1 522 ? 7.734 -11.312 -24.359 1 91.69 522 ILE B O 1
ATOM 11007 N N . PRO B 1 523 ? 6.113 -9.844 -24.719 1 90.38 523 PRO B N 1
ATOM 11008 C CA . PRO B 1 523 ? 6.312 -9.992 -26.156 1 90.38 523 PRO B CA 1
ATOM 11009 C C . PRO B 1 523 ? 7.688 -9.5 -26.625 1 90.38 523 PRO B C 1
ATOM 11011 O O . PRO B 1 523 ? 8.234 -8.562 -26.031 1 90.38 523 PRO B O 1
ATOM 11014 N N . ALA B 1 524 ? 8.164 -10.047 -27.672 1 91.06 524 ALA B N 1
ATOM 11015 C CA . ALA B 1 524 ? 9.477 -9.703 -28.203 1 91.06 524 ALA B CA 1
ATOM 11016 C C . ALA B 1 524 ? 9.531 -8.242 -28.641 1 91.06 524 ALA B C 1
ATOM 11018 O O . ALA B 1 524 ? 10.57 -7.594 -28.547 1 91.06 524 ALA B O 1
ATOM 11019 N N . SER B 1 525 ? 8.438 -7.688 -29.047 1 90.62 525 SER B N 1
ATOM 11020 C CA . SER B 1 525 ? 8.383 -6.312 -29.531 1 90.62 525 SER B CA 1
ATOM 11021 C C . SER B 1 525 ? 8.711 -5.324 -28.406 1 90.62 525 SER B C 1
ATOM 11023 O O . SER B 1 525 ? 9.133 -4.199 -28.672 1 90.62 525 SER B O 1
ATOM 11025 N N . PHE B 1 526 ? 8.5 -5.754 -27.219 1 92 526 PHE B N 1
ATOM 11026 C CA . PHE B 1 526 ? 8.719 -4.859 -26.094 1 92 526 PHE B CA 1
ATOM 11027 C C . PHE B 1 526 ? 10.203 -4.75 -25.766 1 92 526 PHE B C 1
ATOM 11029 O O . PHE B 1 526 ? 10.648 -3.738 -25.234 1 92 526 PHE B O 1
ATOM 11036 N N . LEU B 1 527 ? 11.016 -5.773 -26.094 1 93.69 527 LEU B N 1
ATOM 11037 C CA . LEU B 1 527 ? 12.383 -5.801 -25.594 1 93.69 527 LEU B CA 1
ATOM 11038 C C . LEU B 1 527 ? 13.383 -5.809 -26.734 1 93.69 527 LEU B C 1
ATOM 11040 O O . LEU B 1 527 ? 14.555 -5.477 -26.562 1 93.69 527 LEU B O 1
ATOM 11044 N N . LYS B 1 528 ? 13 -6.133 -27.922 1 90.06 528 LYS B N 1
ATOM 11045 C CA . LYS B 1 528 ? 13.906 -6.41 -29.031 1 90.06 528 LYS B CA 1
ATOM 11046 C C . LYS B 1 528 ? 14.75 -5.188 -29.359 1 90.06 528 LYS B C 1
ATOM 11048 O O . LYS B 1 528 ? 15.906 -5.32 -29.781 1 90.06 528 LYS B O 1
ATOM 11053 N N . HIS B 1 529 ? 14.289 -4.027 -29.141 1 91.19 529 HIS B N 1
ATOM 11054 C CA . HIS B 1 529 ? 14.977 -2.807 -29.547 1 91.19 529 HIS B CA 1
ATOM 11055 C C . HIS B 1 529 ? 15.945 -2.342 -28.469 1 91.19 529 HIS B C 1
ATOM 11057 O O . HIS B 1 529 ? 16.719 -1.404 -28.688 1 91.19 529 HIS B O 1
ATOM 11063 N N . LEU B 1 530 ? 15.922 -2.979 -27.328 1 94.69 530 LEU B N 1
ATOM 11064 C CA . LEU B 1 530 ? 16.797 -2.586 -26.234 1 94.69 530 LEU B CA 1
ATOM 11065 C C . LEU B 1 530 ? 18.172 -3.246 -26.359 1 94.69 530 LEU B C 1
ATOM 11067 O O . LEU B 1 530 ? 18.516 -4.117 -25.562 1 94.69 530 LEU B O 1
ATOM 11071 N N . LYS B 1 531 ? 19.031 -2.709 -27.125 1 91.5 531 LYS B N 1
ATOM 11072 C CA . LYS B 1 531 ? 20.281 -3.326 -27.531 1 91.5 531 LYS B CA 1
ATOM 11073 C C . LYS B 1 531 ? 21.328 -3.209 -26.422 1 91.5 531 LYS B C 1
ATOM 11075 O O . LYS B 1 531 ? 22.281 -3.996 -26.375 1 91.5 531 LYS B O 1
ATOM 11080 N N . TYR B 1 532 ? 21.156 -2.311 -25.531 1 94.25 532 TYR B N 1
ATOM 11081 C CA . TYR B 1 532 ? 22.188 -2.066 -24.531 1 94.25 532 TYR B CA 1
ATOM 11082 C C . TYR B 1 532 ? 21.766 -2.645 -23.172 1 94.25 532 TYR B C 1
ATOM 11084 O O . TYR B 1 532 ? 22.484 -2.49 -22.188 1 94.25 532 TYR B O 1
ATOM 11092 N N . LEU B 1 533 ? 20.672 -3.391 -23.094 1 95.5 533 LEU B N 1
ATOM 11093 C CA . LEU B 1 533 ? 20.141 -3.889 -21.828 1 95.5 533 LEU B CA 1
ATOM 11094 C C . LEU B 1 533 ? 21.078 -4.938 -21.234 1 95.5 533 LEU B C 1
ATOM 11096 O O . LEU B 1 533 ? 21.328 -5.977 -21.859 1 95.5 533 LEU B O 1
ATOM 11100 N N . GLY B 1 534 ? 21.625 -4.652 -20.062 1 94.19 534 GLY B N 1
ATOM 11101 C CA . GLY B 1 534 ? 22.547 -5.559 -19.391 1 94.19 534 GLY B CA 1
ATOM 11102 C C . GLY B 1 534 ? 21.922 -6.316 -18.25 1 94.19 534 GLY B C 1
ATOM 11103 O O . GLY B 1 534 ? 22.297 -7.453 -17.953 1 94.19 534 GLY B O 1
ATOM 11104 N N . THR B 1 535 ? 21 -5.668 -17.562 1 96.56 535 THR B N 1
ATOM 11105 C CA . THR B 1 535 ? 20.344 -6.277 -16.406 1 96.56 535 THR B CA 1
ATOM 11106 C C . THR B 1 535 ? 18.828 -6.215 -16.562 1 96.56 535 THR B C 1
ATOM 11108 O O . THR B 1 535 ? 18.266 -5.141 -16.781 1 96.56 535 THR B O 1
ATOM 11111 N N . LEU B 1 536 ? 18.203 -7.371 -16.5 1 97.06 536 LEU B N 1
ATOM 11112 C CA . LEU B 1 536 ? 16.75 -7.473 -16.562 1 97.06 536 LEU B CA 1
ATOM 11113 C C . LEU B 1 536 ? 16.203 -8.242 -15.367 1 97.06 536 LEU B C 1
ATOM 11115 O O . LEU B 1 536 ? 16.562 -9.406 -15.156 1 97.06 536 LEU B O 1
ATOM 11119 N N . ARG B 1 537 ? 15.383 -7.668 -14.586 1 97.62 537 ARG B N 1
ATOM 11120 C CA . ARG B 1 537 ? 14.789 -8.312 -13.414 1 97.62 537 ARG B CA 1
ATOM 11121 C C . ARG B 1 537 ? 13.297 -8.555 -13.625 1 97.62 537 ARG B C 1
ATOM 11123 O O . ARG B 1 537 ? 12.523 -7.613 -13.773 1 97.62 537 ARG B O 1
ATOM 11130 N N . LEU B 1 538 ? 12.914 -9.727 -13.594 1 97.25 538 LEU B N 1
ATOM 11131 C CA . LEU B 1 538 ? 11.531 -10.141 -13.805 1 97.25 538 LEU B CA 1
ATOM 11132 C C . LEU B 1 538 ? 11.031 -10.992 -12.641 1 97.25 538 LEU B C 1
ATOM 11134 O O . LEU B 1 538 ? 10.188 -11.867 -12.82 1 97.25 538 LEU B O 1
ATOM 11138 N N . SER B 1 539 ? 11.57 -10.734 -11.492 1 95.44 539 SER B N 1
ATOM 11139 C CA . SER B 1 539 ? 11.242 -11.539 -10.328 1 95.44 539 SER B CA 1
ATOM 11140 C C . SER B 1 539 ? 9.797 -11.305 -9.883 1 95.44 539 SER B C 1
ATOM 11142 O O . SER B 1 539 ? 9.25 -10.227 -10.094 1 95.44 539 SER B O 1
ATOM 11144 N N . HIS B 1 540 ? 9.086 -12.344 -9.391 1 89.69 540 HIS B N 1
ATOM 11145 C CA . HIS B 1 540 ? 7.77 -12.328 -8.758 1 89.69 540 HIS B CA 1
ATOM 11146 C C . HIS B 1 540 ? 6.691 -11.898 -9.75 1 89.69 540 HIS B C 1
ATOM 11148 O O . HIS B 1 540 ? 5.91 -10.984 -9.469 1 89.69 540 HIS B O 1
ATOM 11154 N N . ASN B 1 541 ? 6.754 -12.391 -10.891 1 93 541 ASN B N 1
ATOM 11155 C CA . ASN B 1 541 ? 5.688 -12.328 -11.891 1 93 541 ASN B CA 1
ATOM 11156 C C . ASN B 1 541 ? 5.012 -13.68 -12.078 1 93 541 ASN B C 1
ATOM 11158 O O . ASN B 1 541 ? 5.145 -14.57 -11.234 1 93 541 ASN B O 1
ATOM 11162 N N . TYR B 1 542 ? 4.223 -13.883 -13.125 1 85.25 542 TYR B N 1
ATOM 11163 C CA . TYR B 1 542 ? 3.502 -15.125 -13.367 1 85.25 542 TYR B CA 1
ATOM 11164 C C . TYR B 1 542 ? 4 -15.805 -14.633 1 85.25 542 TYR B C 1
ATOM 11166 O O . TYR B 1 542 ? 3.215 -16.406 -15.375 1 85.25 542 TYR B O 1
ATOM 11174 N N . LEU B 1 543 ? 5.324 -15.664 -14.836 1 89.94 543 LEU B N 1
ATOM 11175 C CA . LEU B 1 543 ? 5.887 -16.266 -16.047 1 89.94 543 LEU B CA 1
ATOM 11176 C C . LEU B 1 543 ? 5.875 -17.781 -15.953 1 89.94 543 LEU B C 1
ATOM 11178 O O . LEU B 1 543 ? 6.324 -18.359 -14.953 1 89.94 543 LEU B O 1
ATOM 11182 N N . ASN B 1 544 ? 5.375 -18.422 -16.953 1 83.81 544 ASN B N 1
ATOM 11183 C CA . ASN B 1 544 ? 5.359 -19.891 -16.984 1 83.81 544 ASN B CA 1
ATOM 11184 C C . ASN B 1 544 ? 6.594 -20.438 -17.688 1 83.81 544 ASN B C 1
ATOM 11186 O O . ASN B 1 544 ? 6.953 -21.609 -17.5 1 83.81 544 ASN B O 1
ATOM 11190 N N . ASN B 1 545 ? 7.148 -19.641 -18.547 1 87.88 545 ASN B N 1
ATOM 11191 C CA . ASN B 1 545 ? 8.367 -19.969 -19.281 1 87.88 545 ASN B CA 1
ATOM 11192 C C . ASN B 1 545 ? 9.266 -18.75 -19.438 1 87.88 545 ASN B C 1
ATOM 11194 O O . ASN B 1 545 ? 8.844 -17.609 -19.188 1 87.88 545 ASN B O 1
ATOM 11198 N N . VAL B 1 546 ? 10.453 -19.047 -19.766 1 92.25 546 VAL B N 1
ATOM 11199 C CA . VAL B 1 546 ? 11.352 -17.953 -20.109 1 92.25 546 VAL B CA 1
ATOM 11200 C C . VAL B 1 546 ? 10.867 -17.266 -21.375 1 92.25 546 VAL B C 1
ATOM 11202 O O . VAL B 1 546 ? 10.656 -17.906 -22.406 1 92.25 546 VAL B O 1
ATOM 11205 N N . PRO B 1 547 ? 10.625 -16 -21.297 1 90.31 547 PRO B N 1
ATOM 11206 C CA . PRO B 1 547 ? 10.133 -15.297 -22.484 1 90.31 547 PRO B CA 1
ATOM 11207 C C . PRO B 1 547 ? 11.109 -15.383 -23.672 1 90.31 547 PRO B C 1
ATOM 11209 O O . PRO B 1 547 ? 12.32 -15.258 -23.484 1 90.31 547 PRO B O 1
ATOM 11212 N N . SER B 1 548 ? 10.625 -15.508 -24.859 1 88 548 SER B N 1
ATOM 11213 C CA . SER B 1 548 ? 11.43 -15.656 -26.062 1 88 548 SER B CA 1
ATOM 11214 C C . SER B 1 548 ? 12.188 -14.375 -26.391 1 88 548 SER B C 1
ATOM 11216 O O . SER B 1 548 ? 13.234 -14.414 -27.047 1 88 548 SER B O 1
ATOM 11218 N N . ALA B 1 549 ? 11.633 -13.336 -25.891 1 89.19 549 ALA B N 1
ATOM 11219 C CA . ALA B 1 549 ? 12.234 -12.031 -26.141 1 89.19 549 ALA B CA 1
ATOM 11220 C C . ALA B 1 549 ? 13.648 -11.953 -25.562 1 89.19 549 ALA B C 1
ATOM 11222 O O . ALA B 1 549 ? 14.469 -11.148 -26.016 1 89.19 549 ALA B O 1
ATOM 11223 N N . ILE B 1 550 ? 13.969 -12.773 -24.656 1 90.81 550 ILE B N 1
ATOM 11224 C CA . ILE B 1 550 ? 15.242 -12.742 -23.953 1 90.81 550 ILE B CA 1
ATOM 11225 C C . ILE B 1 550 ? 16.359 -13.172 -24.891 1 90.81 550 ILE B C 1
ATOM 11227 O O . ILE B 1 550 ? 17.484 -12.672 -24.812 1 90.81 550 ILE B O 1
ATOM 11231 N N . ALA B 1 551 ? 16.016 -14.055 -25.812 1 87.56 551 ALA B N 1
ATOM 11232 C CA . ALA B 1 551 ? 17.016 -14.586 -26.75 1 87.56 551 ALA B CA 1
ATOM 11233 C C . ALA B 1 551 ? 17.531 -13.484 -27.672 1 87.56 551 ALA B C 1
ATOM 11235 O O . ALA B 1 551 ? 18.609 -13.609 -28.25 1 87.56 551 ALA B O 1
ATOM 11236 N N . ASP B 1 552 ? 16.828 -12.383 -27.75 1 86.81 552 ASP B N 1
ATOM 11237 C CA . ASP B 1 552 ? 17.203 -11.289 -28.641 1 86.81 552 ASP B CA 1
ATOM 11238 C C . ASP B 1 552 ? 18.125 -10.289 -27.953 1 86.81 552 ASP B C 1
ATOM 11240 O O . ASP B 1 552 ? 18.672 -9.391 -28.594 1 86.81 552 ASP B O 1
ATOM 11244 N N . LEU B 1 553 ? 18.281 -10.453 -26.75 1 91 553 LEU B N 1
ATOM 11245 C CA . LEU B 1 553 ? 19.078 -9.5 -25.969 1 91 553 LEU B CA 1
ATOM 11246 C C . LEU B 1 553 ? 20.547 -9.945 -25.906 1 91 553 LEU B C 1
ATOM 11248 O O . LEU B 1 553 ? 20.938 -10.648 -24.984 1 91 553 LEU B O 1
ATOM 11252 N N . ARG B 1 554 ? 21.453 -9.414 -26.688 1 85.88 554 ARG B N 1
ATOM 11253 C CA . ARG B 1 554 ? 22.812 -9.875 -26.875 1 85.88 554 ARG B CA 1
ATOM 11254 C C . ARG B 1 554 ? 23.719 -9.375 -25.75 1 85.88 554 ARG B C 1
ATOM 11256 O O . ARG B 1 554 ? 24.719 -10.016 -25.406 1 85.88 554 ARG B O 1
ATOM 11263 N N . ASN B 1 555 ? 23.328 -8.289 -25.188 1 89.69 555 ASN B N 1
ATOM 11264 C CA . ASN B 1 555 ? 24.203 -7.699 -24.172 1 89.69 555 ASN B CA 1
ATOM 11265 C C . ASN B 1 555 ? 23.719 -8.008 -22.766 1 89.69 555 ASN B C 1
ATOM 11267 O O . ASN B 1 555 ? 24.25 -7.461 -21.797 1 89.69 555 ASN B O 1
ATOM 11271 N N . LEU B 1 556 ? 22.75 -8.898 -22.609 1 92.38 556 LEU B N 1
ATOM 11272 C CA . LEU B 1 556 ? 22.203 -9.227 -21.297 1 92.38 556 LEU B CA 1
ATOM 11273 C C . LEU B 1 556 ? 23.219 -9.992 -20.469 1 92.38 556 LEU B C 1
ATOM 11275 O O . LEU B 1 556 ? 23.797 -10.977 -20.938 1 92.38 556 LEU B O 1
ATOM 11279 N N . ARG B 1 557 ? 23.516 -9.555 -19.25 1 91.75 557 ARG B N 1
ATOM 11280 C CA . ARG B 1 557 ? 24.5 -10.188 -18.375 1 91.75 557 ARG B CA 1
ATOM 11281 C C . ARG B 1 557 ? 23.844 -10.75 -17.125 1 91.75 557 ARG B C 1
ATOM 11283 O O . ARG B 1 557 ? 24.375 -11.656 -16.484 1 91.75 557 ARG B O 1
ATOM 11290 N N . SER B 1 558 ? 22.766 -10.148 -16.75 1 94 558 SER B N 1
ATOM 11291 C CA . SER B 1 558 ? 22.062 -10.586 -15.547 1 94 558 SER B CA 1
ATOM 11292 C C . SER B 1 558 ? 20.562 -10.68 -15.773 1 94 558 SER B C 1
ATOM 11294 O O . SER B 1 558 ? 19.938 -9.734 -16.266 1 94 558 SER B O 1
ATOM 11296 N N . LEU B 1 559 ? 20 -11.867 -15.492 1 95.81 559 LEU B N 1
ATOM 11297 C CA . LEU B 1 559 ? 18.578 -12.117 -15.617 1 95.81 559 LEU B CA 1
ATOM 11298 C C . LEU B 1 559 ? 18.016 -12.703 -14.328 1 95.81 559 LEU B C 1
ATOM 11300 O O . LEU B 1 559 ? 18.469 -13.742 -13.859 1 95.81 559 LEU B O 1
ATOM 11304 N N . ASP B 1 560 ? 17.047 -12.031 -13.734 1 97.12 560 ASP B N 1
ATOM 11305 C CA . ASP B 1 560 ? 16.422 -12.484 -12.492 1 97.12 560 ASP B CA 1
ATOM 11306 C C . ASP B 1 560 ? 15.016 -13 -12.742 1 97.12 560 ASP B C 1
ATOM 11308 O O . ASP B 1 560 ? 14.102 -12.219 -13.031 1 97.12 560 ASP B O 1
ATOM 11312 N N . LEU B 1 561 ? 14.789 -14.219 -12.625 1 96.5 561 LEU B N 1
ATOM 11313 C CA . LEU B 1 561 ? 13.492 -14.859 -12.82 1 96.5 561 LEU B CA 1
ATOM 11314 C C . LEU B 1 561 ? 12.992 -15.492 -11.523 1 96.5 561 LEU B C 1
ATOM 11316 O O . LEU B 1 561 ? 12.211 -16.438 -11.555 1 96.5 561 LEU B O 1
ATOM 11320 N N . THR B 1 562 ? 13.391 -14.93 -10.43 1 93.75 562 THR B N 1
ATOM 11321 C CA . THR B 1 562 ? 13.062 -15.484 -9.117 1 93.75 562 THR B CA 1
ATOM 11322 C C . THR B 1 562 ? 11.57 -15.375 -8.844 1 93.75 562 THR B C 1
ATOM 11324 O O . THR B 1 562 ? 10.945 -14.359 -9.156 1 93.75 562 THR B O 1
ATOM 11327 N N . GLY B 1 563 ? 10.945 -16.406 -8.281 1 89.56 563 GLY B N 1
ATOM 11328 C CA . GLY B 1 563 ? 9.578 -16.359 -7.777 1 89.56 563 GLY B CA 1
ATOM 11329 C C . GLY B 1 563 ? 8.539 -16.297 -8.883 1 89.56 563 GLY B C 1
ATOM 11330 O O . GLY B 1 563 ? 7.539 -15.594 -8.766 1 89.56 563 GLY B O 1
ATOM 11331 N N . ASN B 1 564 ? 8.773 -16.906 -10.055 1 91.56 564 ASN B N 1
ATOM 11332 C CA . ASN B 1 564 ? 7.797 -17.047 -11.125 1 91.56 564 ASN B CA 1
ATOM 11333 C C . ASN B 1 564 ? 7.152 -18.422 -11.133 1 91.56 564 ASN B C 1
ATOM 11335 O O . ASN B 1 564 ? 7.184 -19.125 -10.117 1 91.56 564 ASN B O 1
ATOM 11339 N N . ARG B 1 565 ? 6.395 -18.766 -12.188 1 86.12 565 ARG B N 1
ATOM 11340 C CA . ARG B 1 565 ? 5.723 -20.047 -12.305 1 86.12 565 ARG B CA 1
ATOM 11341 C C . ARG B 1 565 ? 6.371 -20.906 -13.391 1 86.12 565 ARG B C 1
ATOM 11343 O O . ARG B 1 565 ? 5.68 -21.562 -14.164 1 86.12 565 ARG B O 1
ATOM 11350 N N . ILE B 1 566 ? 7.66 -20.797 -13.445 1 89.88 566 ILE B N 1
ATOM 11351 C CA . ILE B 1 566 ? 8.391 -21.547 -14.469 1 89.88 566 ILE B CA 1
ATOM 11352 C C . ILE B 1 566 ? 8.508 -23.016 -14.055 1 89.88 566 ILE B C 1
ATOM 11354 O O . ILE B 1 566 ? 8.969 -23.312 -12.945 1 89.88 566 ILE B O 1
ATOM 11358 N N . PHE B 1 567 ? 8.055 -23.922 -14.906 1 86 567 PHE B N 1
ATOM 11359 C CA . PHE B 1 567 ? 8.07 -25.344 -14.547 1 86 567 PHE B CA 1
ATOM 11360 C C . PHE B 1 567 ? 9.273 -26.047 -15.164 1 86 567 PHE B C 1
ATOM 11362 O O . PHE B 1 567 ? 9.648 -27.141 -14.727 1 86 567 PHE B O 1
ATOM 11369 N N . THR B 1 568 ? 9.875 -25.469 -16.188 1 89.44 568 THR B N 1
ATOM 11370 C CA . THR B 1 568 ? 11.086 -26 -16.797 1 89.44 568 THR B CA 1
ATOM 11371 C C . THR B 1 568 ? 11.727 -24.969 -17.719 1 89.44 568 THR B C 1
ATOM 11373 O O . THR B 1 568 ? 11.086 -23.969 -18.094 1 89.44 568 THR B O 1
ATOM 11376 N N . VAL B 1 569 ? 13.047 -25.172 -17.953 1 91.88 569 VAL B N 1
ATOM 11377 C CA . VAL B 1 569 ? 13.742 -24.391 -18.969 1 91.88 569 VAL B CA 1
ATOM 11378 C C . VAL B 1 569 ? 14 -25.266 -20.203 1 91.88 569 VAL B C 1
ATOM 11380 O O . VAL B 1 569 ? 14.789 -26.203 -20.141 1 91.88 569 VAL B O 1
ATOM 11383 N N . PHE B 1 570 ? 13.469 -24.844 -21.266 1 88.06 570 PHE B N 1
ATOM 11384 C CA . PHE B 1 570 ? 13.531 -25.656 -22.469 1 88.06 570 PHE B CA 1
ATOM 11385 C C . PHE B 1 570 ? 14.93 -25.625 -23.062 1 88.06 570 PHE B C 1
ATOM 11387 O O . PHE B 1 570 ? 15.695 -24.688 -22.828 1 88.06 570 PHE B O 1
ATOM 11394 N N . PRO B 1 571 ? 15.227 -26.578 -23.844 1 88.81 571 PRO B N 1
ATOM 11395 C CA . PRO B 1 571 ? 16.594 -26.734 -24.359 1 88.81 571 PRO B CA 1
ATOM 11396 C C . PRO B 1 571 ? 17.031 -25.531 -25.203 1 88.81 571 PRO B C 1
ATOM 11398 O O . PRO B 1 571 ? 18.219 -25.188 -25.203 1 88.81 571 PRO B O 1
ATOM 11401 N N . ASN B 1 572 ? 16.156 -24.938 -25.891 1 86.69 572 ASN B N 1
ATOM 11402 C CA . ASN B 1 572 ? 16.531 -23.766 -26.656 1 86.69 572 ASN B CA 1
ATOM 11403 C C . ASN B 1 572 ? 17.141 -22.672 -25.766 1 86.69 572 ASN B C 1
ATOM 11405 O O . ASN B 1 572 ? 18.078 -22 -26.172 1 86.69 572 ASN B O 1
ATOM 11409 N N . PHE B 1 573 ? 16.625 -22.625 -24.656 1 90.56 573 PHE B N 1
ATOM 11410 C CA . PHE B 1 573 ? 17.094 -21.578 -23.75 1 90.56 573 PHE B CA 1
ATOM 11411 C C . PHE B 1 573 ? 18.312 -22.031 -22.953 1 90.56 573 PHE B C 1
ATOM 11413 O O . PHE B 1 573 ? 19.219 -21.25 -22.672 1 90.56 573 PHE B O 1
ATOM 11420 N N . THR B 1 574 ? 18.312 -23.344 -22.594 1 91.06 574 THR B N 1
ATOM 11421 C CA . THR B 1 574 ? 19.516 -23.828 -21.906 1 91.06 574 THR B CA 1
ATOM 11422 C C . THR B 1 574 ? 20.75 -23.672 -22.781 1 91.06 574 THR B C 1
ATOM 11424 O O . THR B 1 574 ? 21.812 -23.312 -22.297 1 91.06 574 THR B O 1
ATOM 11427 N N . SER B 1 575 ? 20.5 -23.938 -24.062 1 88.44 575 SER B N 1
ATOM 11428 C CA . SER B 1 575 ? 21.594 -23.766 -25.016 1 88.44 575 SER B CA 1
ATOM 11429 C C . SER B 1 575 ? 21.984 -22.297 -25.156 1 88.44 575 SER B C 1
ATOM 11431 O O . SER B 1 575 ? 23.172 -21.969 -25.266 1 88.44 575 SER B O 1
ATOM 11433 N N . TRP B 1 576 ? 21.062 -21.562 -25.203 1 89 576 TRP B N 1
ATOM 11434 C CA . TRP B 1 576 ? 21.312 -20.125 -25.328 1 89 576 TRP B CA 1
ATOM 11435 C C . TRP B 1 576 ? 22.094 -19.609 -24.109 1 89 576 TRP B C 1
ATOM 11437 O O . TRP B 1 576 ? 23.047 -18.859 -24.266 1 89 576 TRP B O 1
ATOM 11447 N N . PHE B 1 577 ? 21.688 -20 -22.922 1 89.62 577 PHE B N 1
ATOM 11448 C CA . PHE B 1 577 ? 22.375 -19.594 -21.703 1 89.62 577 PHE B CA 1
ATOM 11449 C C . PHE B 1 577 ? 23.828 -20.062 -21.719 1 89.62 577 PHE B C 1
ATOM 11451 O O . PHE B 1 577 ? 24.734 -19.312 -21.344 1 89.62 577 PHE B O 1
ATOM 11458 N N . ASN B 1 578 ? 24.031 -21.219 -22.172 1 87.38 578 ASN B N 1
ATOM 11459 C CA . ASN B 1 578 ? 25.391 -21.766 -22.234 1 87.38 578 ASN B CA 1
ATOM 11460 C C . ASN B 1 578 ? 26.25 -21 -23.234 1 87.38 578 ASN B C 1
ATOM 11462 O O . ASN B 1 578 ? 27.453 -20.875 -23.047 1 87.38 578 ASN B O 1
ATOM 11466 N N . SER B 1 579 ? 25.625 -20.516 -24.203 1 83.44 579 SER B N 1
ATOM 11467 C CA . SER B 1 579 ? 26.359 -19.781 -25.234 1 83.44 579 SER B CA 1
ATOM 11468 C C . SER B 1 579 ? 26.766 -18.406 -24.75 1 83.44 579 SER B C 1
ATOM 11470 O O . SER B 1 579 ? 27.703 -17.797 -25.281 1 83.44 579 SER B O 1
ATOM 11472 N N . GLN B 1 580 ? 26.062 -17.875 -23.844 1 77.62 580 GLN B N 1
ATOM 11473 C CA . GLN B 1 580 ? 26.344 -16.547 -23.344 1 77.62 580 GLN B CA 1
ATOM 11474 C C . GLN B 1 580 ? 27.672 -16.531 -22.562 1 77.62 580 GLN B C 1
ATOM 11476 O O . GLN B 1 580 ? 28.328 -15.484 -22.469 1 77.62 580 GLN B O 1
ATOM 11481 N N . ARG B 1 581 ? 28.047 -17.516 -21.828 1 64.94 581 ARG B N 1
ATOM 11482 C CA . ARG B 1 581 ? 29.312 -17.578 -21.125 1 64.94 581 ARG B CA 1
ATOM 11483 C C . ARG B 1 581 ? 30.484 -17.328 -22.062 1 64.94 581 ARG B C 1
ATOM 11485 O O . ARG B 1 581 ? 31.469 -16.688 -21.688 1 64.94 581 ARG B O 1
ATOM 11492 N N . THR B 1 582 ? 30.359 -18 -23.25 1 57.03 582 THR B N 1
ATOM 11493 C CA . THR B 1 582 ? 31.5 -17.922 -24.172 1 57.03 582 THR B CA 1
ATOM 11494 C C . THR B 1 582 ? 31.766 -16.469 -24.578 1 57.03 582 THR B C 1
ATOM 11496 O O . THR B 1 582 ? 32.906 -16.094 -24.812 1 57.03 582 THR B O 1
ATOM 11499 N N . VAL B 1 583 ? 30.797 -15.75 -24.672 1 55.5 583 VAL B N 1
ATOM 11500 C CA . VAL B 1 583 ? 31 -14.391 -25.156 1 55.5 583 VAL B CA 1
ATOM 11501 C C . VAL B 1 583 ? 31.328 -13.469 -23.969 1 55.5 583 VAL B C 1
ATOM 11503 O O . VAL B 1 583 ? 32.25 -12.648 -24.047 1 55.5 583 VAL B O 1
ATOM 11506 N N . ASN B 1 584 ? 30.453 -13.523 -22.953 1 58.84 584 ASN B N 1
ATOM 11507 C CA . ASN B 1 584 ? 30.594 -12.617 -21.812 1 58.84 584 ASN B CA 1
ATOM 11508 C C . ASN B 1 584 ? 31.031 -13.367 -20.562 1 58.84 584 ASN B C 1
ATOM 11510 O O . ASN B 1 584 ? 30.766 -14.562 -20.422 1 58.84 584 ASN B O 1
ATOM 11514 N N . THR B 1 585 ? 32.062 -13.125 -19.859 1 61.25 585 THR B N 1
ATOM 11515 C CA . THR B 1 585 ? 32.688 -13.742 -18.688 1 61.25 585 THR B CA 1
ATOM 11516 C C . THR B 1 585 ? 31.609 -14.336 -17.781 1 61.25 585 THR B C 1
ATOM 11518 O O . THR B 1 585 ? 31.719 -15.5 -17.375 1 61.25 585 THR B O 1
ATOM 11521 N N . THR B 1 586 ? 30.766 -13.406 -17 1 76.44 586 THR B N 1
ATOM 11522 C CA . THR B 1 586 ? 29.969 -14 -15.938 1 76.44 586 THR B CA 1
ATOM 11523 C C . THR B 1 586 ? 28.484 -13.656 -16.125 1 76.44 586 THR B C 1
ATOM 11525 O O . THR B 1 586 ? 28.125 -12.484 -16.188 1 76.44 586 THR B O 1
ATOM 11528 N N . PHE B 1 587 ? 27.656 -14.633 -16.859 1 88.25 587 PHE B N 1
ATOM 11529 C CA . PHE B 1 587 ? 26.219 -14.477 -16.922 1 88.25 587 PHE B CA 1
ATOM 11530 C C . PHE B 1 587 ? 25.562 -14.953 -15.625 1 88.25 587 PHE B C 1
ATOM 11532 O O . PHE B 1 587 ? 25.797 -16.078 -15.18 1 88.25 587 PHE B O 1
ATOM 11539 N N . HIS B 1 588 ? 24.781 -14.078 -15.016 1 92.25 588 HIS B N 1
ATOM 11540 C CA . HIS B 1 588 ? 24.109 -14.391 -13.766 1 92.25 588 HIS B CA 1
ATOM 11541 C C . HIS B 1 588 ? 22.625 -14.664 -13.984 1 92.25 588 HIS B C 1
ATOM 11543 O O . HIS B 1 588 ? 21.891 -13.797 -14.461 1 92.25 588 HIS B O 1
ATOM 11549 N N . LEU B 1 589 ? 22.203 -15.875 -13.711 1 93.69 589 LEU B N 1
ATOM 11550 C CA . LEU B 1 589 ? 20.812 -16.266 -13.828 1 93.69 589 LEU B CA 1
ATOM 11551 C C . LEU B 1 589 ? 20.234 -16.672 -12.469 1 93.69 589 LEU B C 1
ATOM 11553 O O . LEU B 1 589 ? 20.781 -17.547 -11.797 1 93.69 589 LEU B O 1
ATOM 11557 N N . GLN B 1 590 ? 19.172 -16.031 -12.062 1 94.94 590 GLN B N 1
ATOM 11558 C CA . GLN B 1 590 ? 18.484 -16.391 -10.82 1 94.94 590 GLN B CA 1
ATOM 11559 C C . GLN B 1 590 ? 17.125 -17.016 -11.102 1 94.94 590 GLN B C 1
ATOM 11561 O O . GLN B 1 590 ? 16.312 -16.438 -11.828 1 94.94 590 GLN B O 1
ATOM 11566 N N . ILE B 1 591 ? 16.828 -18.125 -10.578 1 94.12 591 ILE B N 1
ATOM 11567 C CA . ILE B 1 591 ? 15.586 -18.828 -10.883 1 94.12 591 ILE B CA 1
ATOM 11568 C C . ILE B 1 591 ? 15.016 -19.438 -9.609 1 94.12 591 ILE B C 1
ATOM 11570 O O . ILE B 1 591 ? 14.188 -20.359 -9.672 1 94.12 591 ILE B O 1
ATOM 11574 N N . LEU B 1 592 ? 15.391 -18.984 -8.492 1 91.5 592 LEU B N 1
ATOM 11575 C CA . LEU B 1 592 ? 14.922 -19.516 -7.215 1 91.5 592 LEU B CA 1
ATOM 11576 C C . LEU B 1 592 ? 13.43 -19.266 -7.043 1 91.5 592 LEU B C 1
ATOM 11578 O O . LEU B 1 592 ? 12.906 -18.25 -7.48 1 91.5 592 LEU B O 1
ATOM 11582 N N . GLY B 1 593 ? 12.719 -20.156 -6.414 1 86.69 593 GLY B N 1
ATOM 11583 C CA . GLY B 1 593 ? 11.328 -19.953 -6.043 1 86.69 593 GLY B CA 1
ATOM 11584 C C . GLY B 1 593 ? 10.359 -20.25 -7.172 1 86.69 593 GLY B C 1
ATOM 11585 O O . GLY B 1 593 ? 9.188 -19.891 -7.105 1 86.69 593 GLY B O 1
ATOM 11586 N N . ASN B 1 594 ? 10.742 -20.891 -8.242 1 89.19 594 ASN B N 1
ATOM 11587 C CA . ASN B 1 594 ? 9.867 -21.312 -9.328 1 89.19 594 ASN B CA 1
ATOM 11588 C C . ASN B 1 594 ? 9.266 -22.688 -9.062 1 89.19 594 ASN B C 1
ATOM 11590 O O . ASN B 1 594 ? 9.688 -23.375 -8.133 1 89.19 594 ASN B O 1
ATOM 11594 N N . ASP B 1 595 ? 8.258 -23.078 -9.914 1 82.44 595 ASP B N 1
ATOM 11595 C CA . ASP B 1 595 ? 7.551 -24.359 -9.766 1 82.44 595 ASP B CA 1
ATOM 11596 C C . ASP B 1 595 ? 8.07 -25.391 -10.766 1 82.44 595 ASP B C 1
ATOM 11598 O O . ASP B 1 595 ? 7.312 -25.875 -11.609 1 82.44 595 ASP B O 1
ATOM 11602 N N . PHE B 1 596 ? 9.234 -25.875 -10.484 1 88.31 596 PHE B N 1
ATOM 11603 C CA . PHE B 1 596 ? 9.867 -26.781 -11.438 1 88.31 596 PHE B CA 1
ATOM 11604 C C . PHE B 1 596 ? 9.219 -28.172 -11.375 1 88.31 596 PHE B C 1
ATOM 11606 O O . PHE B 1 596 ? 8.789 -28.609 -10.312 1 88.31 596 PHE B O 1
ATOM 11613 N N . SER B 1 597 ? 9.172 -28.703 -12.562 1 84.69 597 SER B N 1
ATOM 11614 C CA . SER B 1 597 ? 8.656 -30.062 -12.672 1 84.69 597 SER B CA 1
ATOM 11615 C C . SER B 1 597 ? 9.789 -31.062 -12.852 1 84.69 597 SER B C 1
ATOM 11617 O O . SER B 1 597 ? 10.672 -30.875 -13.695 1 84.69 597 SER B O 1
ATOM 11619 N N . CYS B 1 598 ? 9.797 -32.125 -11.953 1 85.94 598 CYS B N 1
ATOM 11620 C CA . CYS B 1 598 ? 10.75 -33.219 -12.07 1 85.94 598 CYS B CA 1
ATOM 11621 C C . CYS B 1 598 ? 10.086 -34.469 -12.625 1 85.94 598 CYS B C 1
ATOM 11623 O O . CYS B 1 598 ? 10.125 -35.531 -11.992 1 85.94 598 CYS B O 1
ATOM 11625 N N . SER B 1 599 ? 9.477 -34.25 -13.766 1 79.69 599 SER B N 1
ATOM 11626 C CA . SER B 1 599 ? 8.836 -35.375 -14.469 1 79.69 599 SER B CA 1
ATOM 11627 C C . SER B 1 599 ? 9.758 -35.938 -15.547 1 79.69 599 SER B C 1
ATOM 11629 O O . SER B 1 599 ? 10.836 -35.406 -15.797 1 79.69 599 SER B O 1
ATOM 11631 N N . CYS B 1 600 ? 9.312 -37.031 -16.141 1 76.25 600 CYS B N 1
ATOM 11632 C CA . CYS B 1 600 ? 10.109 -37.75 -17.156 1 76.25 600 CYS B CA 1
ATOM 11633 C C . CYS B 1 600 ? 10.406 -36.844 -18.344 1 76.25 600 CYS B C 1
ATOM 11635 O O . CYS B 1 600 ? 11.461 -36.938 -18.969 1 76.25 600 CYS B O 1
ATOM 11637 N N . GLU B 1 601 ? 9.633 -35.875 -18.609 1 76.25 601 GLU B N 1
ATOM 11638 C CA . GLU B 1 601 ? 9.766 -35 -19.781 1 76.25 601 GLU B CA 1
ATOM 11639 C C . GLU B 1 601 ? 10.82 -33.938 -19.562 1 76.25 601 GLU B C 1
ATOM 11641 O O . GLU B 1 601 ? 11.375 -33.406 -20.531 1 76.25 601 GLU B O 1
ATOM 11646 N N . HIS B 1 602 ? 11.156 -33.75 -18.328 1 85.31 602 HIS B N 1
ATOM 11647 C CA . HIS B 1 602 ? 12.023 -32.594 -18.062 1 85.31 602 HIS B CA 1
ATOM 11648 C C . HIS B 1 602 ? 13.328 -33.031 -17.406 1 85.31 602 HIS B C 1
ATOM 11650 O O . HIS B 1 602 ? 13.914 -32.312 -16.609 1 85.31 602 HIS B O 1
ATOM 11656 N N . GLN B 1 603 ? 13.781 -34.188 -17.719 1 86.44 603 GLN B N 1
ATOM 11657 C CA . GLN B 1 603 ? 15.031 -34.719 -17.188 1 86.44 603 GLN B CA 1
ATOM 11658 C C . GLN B 1 603 ? 16.219 -33.875 -17.656 1 86.44 603 GLN B C 1
ATOM 11660 O O . GLN B 1 603 ? 17.188 -33.688 -16.906 1 86.44 603 GLN B O 1
ATOM 11665 N N . GLY B 1 604 ? 16.094 -33.438 -18.922 1 87.62 604 GLY B N 1
ATOM 11666 C CA . GLY B 1 604 ? 17.172 -32.656 -19.5 1 87.62 604 GLY B CA 1
ATOM 11667 C C . GLY B 1 604 ? 17.453 -31.375 -18.719 1 87.62 604 GLY B C 1
ATOM 11668 O O . GLY B 1 604 ? 18.609 -31.016 -18.516 1 87.62 604 GLY B O 1
ATOM 11669 N N . PHE B 1 605 ? 16.516 -30.703 -18.234 1 91.88 605 PHE B N 1
ATOM 11670 C CA . PHE B 1 605 ? 16.625 -29.484 -17.453 1 91.88 605 PHE B CA 1
ATOM 11671 C C . PHE B 1 605 ? 17.328 -29.75 -16.125 1 91.88 605 PHE B C 1
ATOM 11673 O O . PHE B 1 605 ? 18.188 -28.969 -15.711 1 91.88 605 PHE B O 1
ATOM 11680 N N . ILE B 1 606 ? 16.922 -30.844 -15.477 1 89.06 606 ILE B N 1
ATOM 11681 C CA . ILE B 1 606 ? 17.5 -31.188 -14.188 1 89.06 606 ILE B CA 1
ATOM 11682 C C . ILE B 1 606 ? 19 -31.469 -14.344 1 89.06 606 ILE B C 1
ATOM 11684 O O . ILE B 1 606 ? 19.797 -31.031 -13.508 1 89.06 606 ILE B O 1
ATOM 11688 N N . ARG B 1 607 ? 19.391 -32.156 -15.367 1 89.31 607 ARG B N 1
ATOM 11689 C CA . ARG B 1 607 ? 20.797 -32.406 -15.648 1 89.31 607 ARG B CA 1
ATOM 11690 C C . ARG B 1 607 ? 21.547 -31.125 -15.961 1 89.31 607 ARG B C 1
ATOM 11692 O O . ARG B 1 607 ? 22.688 -30.938 -15.539 1 89.31 607 ARG B O 1
ATOM 11699 N N . TRP B 1 608 ? 20.828 -30.328 -16.688 1 91.88 608 TRP B N 1
ATOM 11700 C CA . TRP B 1 608 ? 21.422 -29.047 -17.078 1 91.88 608 TRP B CA 1
ATOM 11701 C C . TRP B 1 608 ? 21.75 -28.203 -15.844 1 91.88 608 TRP B C 1
ATOM 11703 O O . TRP B 1 608 ? 22.781 -27.531 -15.805 1 91.88 608 TRP B O 1
ATOM 11713 N N . LEU B 1 609 ? 20.938 -28.156 -14.828 1 90.06 609 LEU B N 1
ATOM 11714 C CA . LEU B 1 609 ? 21.125 -27.375 -13.602 1 90.06 609 LEU B CA 1
ATOM 11715 C C . LEU B 1 609 ? 22.438 -27.734 -12.93 1 90.06 609 LEU B C 1
ATOM 11717 O O . LEU B 1 609 ? 23.047 -26.906 -12.25 1 90.06 609 LEU B O 1
ATOM 11721 N N . ASN B 1 610 ? 22.906 -28.906 -13.195 1 85.31 610 ASN B N 1
ATOM 11722 C CA . ASN B 1 610 ? 24.125 -29.359 -12.539 1 85.31 610 ASN B CA 1
ATOM 11723 C C . ASN B 1 610 ? 25.344 -29.25 -13.469 1 85.31 610 ASN B C 1
ATOM 11725 O O . ASN B 1 610 ? 26.484 -29.25 -13.008 1 85.31 610 ASN B O 1
ATOM 11729 N N . THR B 1 611 ? 25.109 -29.078 -14.703 1 86.25 611 THR B N 1
ATOM 11730 C CA . THR B 1 611 ? 26.234 -29.109 -15.648 1 86.25 611 THR B CA 1
ATOM 11731 C C . THR B 1 611 ? 26.531 -27.719 -16.172 1 86.25 611 THR B C 1
ATOM 11733 O O . THR B 1 611 ? 27.625 -27.469 -16.703 1 86.25 611 THR B O 1
ATOM 11736 N N . THR B 1 612 ? 25.656 -26.859 -16.047 1 88 612 THR B N 1
ATOM 11737 C CA . THR B 1 612 ? 25.828 -25.531 -16.656 1 88 612 THR B CA 1
ATOM 11738 C C . THR B 1 612 ? 26.984 -24.781 -15.984 1 88 612 THR B C 1
ATOM 11740 O O . THR B 1 612 ? 27.281 -25 -14.812 1 88 612 THR B O 1
ATOM 11743 N N . LYS B 1 613 ? 27.641 -23.859 -16.672 1 84.06 613 LYS B N 1
ATOM 11744 C CA . LYS B 1 613 ? 28.781 -23.078 -16.172 1 84.06 613 LYS B CA 1
ATOM 11745 C C . LYS B 1 613 ? 28.359 -21.641 -15.852 1 84.06 613 LYS B C 1
ATOM 11747 O O . LYS B 1 613 ? 29.172 -20.859 -15.359 1 84.06 613 LYS B O 1
ATOM 11752 N N . ILE B 1 614 ? 27.156 -21.359 -16.172 1 87.88 614 ILE B N 1
ATOM 11753 C CA . ILE B 1 614 ? 26.672 -20.031 -15.852 1 87.88 614 ILE B CA 1
ATOM 11754 C C . ILE B 1 614 ? 26.453 -19.906 -14.344 1 87.88 614 ILE B C 1
ATOM 11756 O O . ILE B 1 614 ? 26.25 -20.906 -13.656 1 87.88 614 ILE B O 1
ATOM 11760 N N . THR B 1 615 ? 26.562 -18.688 -13.844 1 89.19 615 THR B N 1
ATOM 11761 C CA . THR B 1 615 ? 26.375 -18.469 -12.414 1 89.19 615 THR B CA 1
ATOM 11762 C C . THR B 1 615 ? 24.906 -18.484 -12.055 1 89.19 615 THR B C 1
ATOM 11764 O O . THR B 1 615 ? 24.125 -17.672 -12.57 1 89.19 615 THR B O 1
ATOM 11767 N N . LEU B 1 616 ? 24.531 -19.422 -11.32 1 90.25 616 LEU B N 1
ATOM 11768 C CA . LEU B 1 616 ? 23.156 -19.516 -10.852 1 90.25 616 LEU B CA 1
ATOM 11769 C C . LEU B 1 616 ? 23 -18.938 -9.453 1 90.25 616 LEU B C 1
ATOM 11771 O O . LEU B 1 616 ? 23.844 -18.172 -9 1 90.25 616 LEU B O 1
ATOM 11775 N N . ASP B 1 617 ? 21.844 -19.219 -8.797 1 86.06 617 ASP B N 1
ATOM 11776 C CA . ASP B 1 617 ? 21.562 -18.703 -7.457 1 86.06 617 ASP B CA 1
ATOM 11777 C C . ASP B 1 617 ? 22.594 -19.219 -6.449 1 86.06 617 ASP B C 1
ATOM 11779 O O . ASP B 1 617 ? 23.156 -20.297 -6.621 1 86.06 617 ASP B O 1
ATOM 11783 N N . ASN B 1 618 ? 22.969 -18.391 -5.477 1 71.69 618 ASN B N 1
ATOM 11784 C CA . ASN B 1 618 ? 23.891 -18.812 -4.43 1 71.69 618 ASN B CA 1
ATOM 11785 C C . ASN B 1 618 ? 23.281 -19.891 -3.539 1 71.69 618 ASN B C 1
ATOM 11787 O O . ASN B 1 618 ? 23.984 -20.797 -3.064 1 71.69 618 ASN B O 1
ATOM 11791 N N . VAL B 1 619 ? 21.953 -19.828 -3.322 1 67.56 619 VAL B N 1
ATOM 11792 C CA . VAL B 1 619 ? 21.266 -20.766 -2.438 1 67.56 619 VAL B CA 1
ATOM 11793 C C . VAL B 1 619 ? 20.688 -21.922 -3.254 1 67.56 619 VAL B C 1
ATOM 11795 O O . VAL B 1 619 ? 19.797 -21.719 -4.078 1 67.56 619 VAL B O 1
ATOM 11798 N N . LYS B 1 620 ? 21.469 -23.094 -3.432 1 68.06 620 LYS B N 1
ATOM 11799 C CA . LYS B 1 620 ? 21.016 -24.375 -3.969 1 68.06 620 LYS B CA 1
ATOM 11800 C C . LYS B 1 620 ? 20.656 -25.344 -2.848 1 68.06 620 LYS B C 1
ATOM 11802 O O . LYS B 1 620 ? 21.125 -25.188 -1.718 1 68.06 620 LYS B O 1
ATOM 11807 N N . PRO B 1 621 ? 19.469 -26.094 -2.9 1 80.62 621 PRO B N 1
ATOM 11808 C CA . PRO B 1 621 ? 18.828 -26.672 -4.086 1 80.62 621 PRO B CA 1
ATOM 11809 C C . PRO B 1 621 ? 17.469 -26.047 -4.398 1 80.62 621 PRO B C 1
ATOM 11811 O O . PRO B 1 621 ? 16.906 -25.344 -3.553 1 80.62 621 PRO B O 1
ATOM 11814 N N . TYR B 1 622 ? 17.062 -26.312 -5.703 1 89.75 622 TYR B N 1
ATOM 11815 C CA . TYR B 1 622 ? 15.766 -25.812 -6.16 1 89.75 622 TYR B CA 1
ATOM 11816 C C . TYR B 1 622 ? 14.648 -26.797 -5.832 1 89.75 622 TYR B C 1
ATOM 11818 O O . TYR B 1 622 ? 14.852 -28.016 -5.883 1 89.75 622 TYR B O 1
ATOM 11826 N N . LYS B 1 623 ? 13.578 -26.344 -5.441 1 86.25 623 LYS B N 1
ATOM 11827 C CA . LYS B 1 623 ? 12.422 -27.203 -5.199 1 86.25 623 LYS B CA 1
ATOM 11828 C C . LYS B 1 623 ? 11.797 -27.672 -6.512 1 86.25 623 LYS B C 1
ATOM 11830 O O . LYS B 1 623 ? 11.758 -26.922 -7.488 1 86.25 623 LYS B O 1
ATOM 11835 N N . CYS B 1 624 ? 11.438 -28.844 -6.555 1 88.69 624 CYS B N 1
ATOM 11836 C CA . CYS B 1 624 ? 10.789 -29.391 -7.75 1 88.69 624 CYS B CA 1
ATOM 11837 C C . CYS B 1 624 ? 9.672 -30.344 -7.379 1 88.69 624 CYS B C 1
ATOM 11839 O O . CYS B 1 624 ? 9.719 -30.984 -6.332 1 88.69 624 CYS B O 1
ATOM 11841 N N . ARG B 1 625 ? 8.727 -30.469 -8.258 1 83.94 625 ARG B N 1
ATOM 11842 C CA . ARG B 1 625 ? 7.559 -31.312 -8.055 1 83.94 625 ARG B CA 1
ATOM 11843 C C . ARG B 1 625 ? 7.672 -32.594 -8.867 1 83.94 625 ARG B C 1
ATOM 11845 O O . ARG B 1 625 ? 7.957 -32.562 -10.062 1 83.94 625 ARG B O 1
ATOM 11852 N N . LEU B 1 626 ? 7.402 -33.656 -8.133 1 82.06 626 LEU B N 1
ATOM 11853 C CA . LEU B 1 626 ? 7.398 -34.938 -8.797 1 82.06 626 LEU B CA 1
ATOM 11854 C C . LEU B 1 626 ? 6.035 -35.25 -9.422 1 82.06 626 LEU B C 1
ATOM 11856 O O . LEU B 1 626 ? 5.094 -34.469 -9.242 1 82.06 626 LEU B O 1
ATOM 11860 N N . THR B 1 627 ? 5.977 -36.25 -10.148 1 71.62 627 THR B N 1
ATOM 11861 C CA . THR B 1 627 ? 4.758 -36.594 -10.867 1 71.62 627 THR B CA 1
ATOM 11862 C C . THR B 1 627 ? 3.627 -36.906 -9.891 1 71.62 627 THR B C 1
ATOM 11864 O O . THR B 1 627 ? 2.453 -36.719 -10.211 1 71.62 627 THR B O 1
ATOM 11867 N N . ASN B 1 628 ? 4.008 -37.375 -8.727 1 67.44 628 ASN B N 1
ATOM 11868 C CA . ASN B 1 628 ? 2.998 -37.688 -7.73 1 67.44 628 ASN B CA 1
ATOM 11869 C C . ASN B 1 628 ? 2.566 -36.469 -6.934 1 67.44 628 ASN B C 1
ATOM 11871 O O . ASN B 1 628 ? 1.696 -36.562 -6.062 1 67.44 628 ASN B O 1
ATOM 11875 N N . GLY B 1 629 ? 3.188 -35.406 -7.262 1 71.5 629 GLY B N 1
ATOM 11876 C CA . GLY B 1 629 ? 2.779 -34.156 -6.598 1 71.5 629 GLY B CA 1
ATOM 11877 C C . GLY B 1 629 ? 3.664 -33.812 -5.418 1 71.5 629 GLY B C 1
ATOM 11878 O O . GLY B 1 629 ? 3.609 -32.688 -4.918 1 71.5 629 GLY B O 1
ATOM 11879 N N . SER B 1 630 ? 4.461 -34.656 -4.953 1 76.56 630 SER B N 1
ATOM 11880 C CA . SER B 1 630 ? 5.344 -34.406 -3.824 1 76.56 630 SER B CA 1
ATOM 11881 C C . SER B 1 630 ? 6.445 -33.406 -4.211 1 76.56 630 SER B C 1
ATOM 11883 O O . SER B 1 630 ? 6.895 -33.406 -5.359 1 76.56 630 SER B O 1
ATOM 11885 N N . ILE B 1 631 ? 6.738 -32.625 -3.252 1 83.44 631 ILE B N 1
ATOM 11886 C CA . ILE B 1 631 ? 7.762 -31.625 -3.5 1 83.44 631 ILE B CA 1
ATOM 11887 C C . ILE B 1 631 ? 9.102 -32.125 -2.957 1 83.44 631 ILE B C 1
ATOM 11889 O O . ILE B 1 631 ? 9.18 -32.625 -1.834 1 83.44 631 ILE B O 1
ATOM 11893 N N . THR B 1 632 ? 10.141 -32.125 -3.703 1 87.19 632 THR B N 1
ATOM 11894 C CA . THR B 1 632 ? 11.508 -32.469 -3.338 1 87.19 632 THR B CA 1
ATOM 11895 C C . THR B 1 632 ? 12.5 -31.453 -3.879 1 87.19 632 THR B C 1
ATOM 11897 O O . THR B 1 632 ? 12.109 -30.391 -4.344 1 87.19 632 THR B O 1
ATOM 11900 N N . THR B 1 633 ? 13.734 -31.719 -3.656 1 89.31 633 THR B N 1
ATOM 11901 C CA . THR B 1 633 ? 14.766 -30.828 -4.156 1 89.31 633 THR B CA 1
ATOM 11902 C C . THR B 1 633 ? 15.492 -31.438 -5.352 1 89.31 633 THR B C 1
ATOM 11904 O O . THR B 1 633 ? 15.508 -32.656 -5.508 1 89.31 633 THR B O 1
ATOM 11907 N N . THR B 1 634 ? 15.953 -30.609 -6.195 1 87.25 634 THR B N 1
ATOM 11908 C CA . THR B 1 634 ? 16.641 -31.078 -7.391 1 87.25 634 THR B CA 1
ATOM 11909 C C . THR B 1 634 ? 17.891 -31.891 -7.02 1 87.25 634 THR B C 1
ATOM 11911 O O . THR B 1 634 ? 18.297 -32.781 -7.762 1 87.25 634 THR B O 1
ATOM 11914 N N . GLN B 1 635 ? 18.484 -31.625 -5.879 1 86.06 635 GLN B N 1
ATOM 11915 C CA . GLN B 1 635 ? 19.656 -32.375 -5.434 1 86.06 635 GLN B CA 1
ATOM 11916 C C . GLN B 1 635 ? 19.281 -33.844 -5.113 1 86.06 635 GLN B C 1
ATOM 11918 O O . GLN B 1 635 ? 20 -34.75 -5.477 1 86.06 635 GLN B O 1
ATOM 11923 N N . VAL B 1 636 ? 18.109 -34 -4.48 1 88.5 636 VAL B N 1
ATOM 11924 C CA . VAL B 1 636 ? 17.625 -35.312 -4.156 1 88.5 636 VAL B CA 1
ATOM 11925 C C . VAL B 1 636 ? 17.25 -36.062 -5.441 1 88.5 636 VAL B C 1
ATOM 11927 O O . VAL B 1 636 ? 17.5 -37.281 -5.566 1 88.5 636 VAL B O 1
ATOM 11930 N N . VAL B 1 637 ? 16.781 -35.406 -6.355 1 89.31 637 VAL B N 1
ATOM 11931 C CA . VAL B 1 637 ? 16.375 -36 -7.621 1 89.31 637 VAL B CA 1
ATOM 11932 C C . VAL B 1 637 ? 17.625 -36.469 -8.398 1 89.31 637 VAL B C 1
ATOM 11934 O O . VAL B 1 637 ? 17.625 -37.531 -9 1 89.31 637 VAL B O 1
ATOM 11937 N N . LEU B 1 638 ? 18.625 -35.656 -8.336 1 86.81 638 LEU B N 1
ATOM 11938 C CA . LEU B 1 638 ? 19.859 -35.969 -9.055 1 86.81 638 LEU B CA 1
ATOM 11939 C C . LEU B 1 638 ? 20.562 -37.188 -8.414 1 86.81 638 LEU B C 1
ATOM 11941 O O . LEU B 1 638 ? 21.141 -38 -9.117 1 86.81 638 LEU B O 1
ATOM 11945 N N . GLN B 1 639 ? 20.453 -37.281 -7.156 1 86.75 639 GLN B N 1
ATOM 11946 C CA . GLN B 1 639 ? 21.078 -38.375 -6.449 1 86.75 639 GLN B CA 1
ATOM 11947 C C . GLN B 1 639 ? 20.328 -39.688 -6.73 1 86.75 639 GLN B C 1
ATOM 11949 O O . GLN B 1 639 ? 20.938 -40.75 -6.797 1 86.75 639 GLN B O 1
ATOM 11954 N N . ASN B 1 640 ? 19.016 -39.562 -6.961 1 87 640 ASN B N 1
ATOM 11955 C CA . ASN B 1 640 ? 18.172 -40.719 -7.242 1 87 640 ASN B CA 1
ATOM 11956 C C . ASN B 1 640 ? 17.672 -40.719 -8.68 1 87 640 ASN B C 1
ATOM 11958 O O . ASN B 1 640 ? 16.531 -41.125 -8.945 1 87 640 ASN B O 1
ATOM 11962 N N . PHE B 1 641 ? 18.484 -40.188 -9.492 1 86.19 641 PHE B N 1
ATOM 11963 C CA . PHE B 1 641 ? 18.078 -39.938 -10.867 1 86.19 641 PHE B CA 1
ATOM 11964 C C . PHE B 1 641 ? 17.625 -41.219 -11.547 1 86.19 641 PHE B C 1
ATOM 11966 O O . PHE B 1 641 ? 16.547 -41.25 -12.164 1 86.19 641 PHE B O 1
ATOM 11973 N N . HIS B 1 642 ? 18.359 -42.281 -11.43 1 79.62 642 HIS B N 1
ATOM 11974 C CA . HIS B 1 642 ? 18.062 -43.531 -12.133 1 79.62 642 HIS B CA 1
ATOM 11975 C C . HIS B 1 642 ? 16.844 -44.219 -11.539 1 79.62 642 HIS B C 1
ATOM 11977 O O . HIS B 1 642 ? 16.031 -44.781 -12.273 1 79.62 642 HIS B O 1
ATOM 11983 N N . SER B 1 643 ? 16.703 -44.125 -10.273 1 80.25 643 SER B N 1
ATOM 11984 C CA . SER B 1 643 ? 15.57 -44.781 -9.617 1 80.25 643 SER B CA 1
ATOM 11985 C C . SER B 1 643 ? 14.266 -44.031 -9.906 1 80.25 643 SER B C 1
ATOM 11987 O O . SER B 1 643 ? 13.219 -44.688 -10.094 1 80.25 643 SER B O 1
ATOM 11989 N N . LEU B 1 644 ? 14.391 -42.812 -10.023 1 81.88 644 LEU B N 1
ATOM 11990 C CA . LEU B 1 644 ? 13.188 -42 -10.188 1 81.88 644 LEU B CA 1
ATOM 11991 C C . LEU B 1 644 ? 12.711 -42.031 -11.633 1 81.88 644 LEU B C 1
ATOM 11993 O O . LEU B 1 644 ? 11.508 -42 -11.898 1 81.88 644 LEU B O 1
ATOM 11997 N N . PHE B 1 645 ? 13.703 -42.156 -12.57 1 80.75 645 PHE B N 1
ATOM 11998 C CA . PHE B 1 645 ? 13.312 -42.031 -13.977 1 80.75 645 PHE B CA 1
ATOM 11999 C C . PHE B 1 645 ? 13.398 -43.375 -14.68 1 80.75 645 PHE B C 1
ATOM 12001 O O . PHE B 1 645 ? 13.328 -43.469 -15.906 1 80.75 645 PHE B O 1
ATOM 12008 N N . SER B 1 646 ? 13.547 -44.406 -13.984 1 73.75 646 SER B N 1
ATOM 12009 C CA . SER B 1 646 ? 13.602 -45.719 -14.586 1 73.75 646 SER B CA 1
ATOM 12010 C C . SER B 1 646 ? 12.305 -46.062 -15.312 1 73.75 646 SER B C 1
ATOM 12012 O O . SER B 1 646 ? 12.328 -46.656 -16.391 1 73.75 646 SER B O 1
ATOM 12014 N N . HIS B 1 647 ? 11.266 -45.531 -14.75 1 69.88 647 HIS B N 1
ATOM 12015 C CA . HIS B 1 647 ? 9.969 -45.875 -15.32 1 69.88 647 HIS B CA 1
ATOM 12016 C C . HIS B 1 647 ? 9.719 -45.062 -16.609 1 69.88 647 HIS B C 1
ATOM 12018 O O . HIS B 1 647 ? 8.891 -45.469 -17.438 1 69.88 647 HIS B O 1
ATOM 12024 N N . CYS B 1 648 ? 10.508 -44.062 -16.734 1 72.62 648 CYS B N 1
ATOM 12025 C CA . CYS B 1 648 ? 10.32 -43.25 -17.922 1 72.62 648 CYS B CA 1
ATOM 12026 C C . CYS B 1 648 ? 10.797 -43.969 -19.172 1 72.62 648 CYS B C 1
ATOM 12028 O O . CYS B 1 648 ? 10.297 -43.688 -20.266 1 72.62 648 CYS B O 1
ATOM 12030 N N . TYR B 1 649 ? 11.688 -44.844 -19.016 1 66.75 649 TYR B N 1
ATOM 12031 C CA . TYR B 1 649 ? 12.281 -45.531 -20.172 1 66.75 649 TYR B CA 1
ATOM 12032 C C . TYR B 1 649 ? 11.648 -46.875 -20.375 1 66.75 649 TYR B C 1
ATOM 12034 O O . TYR B 1 649 ? 12.055 -47.625 -21.281 1 66.75 649 TYR B O 1
ATOM 12042 N N . ALA B 1 650 ? 10.703 -47.125 -19.531 1 63.69 650 ALA B N 1
ATOM 12043 C CA . ALA B 1 650 ? 10.102 -48.469 -19.594 1 63.69 650 ALA B CA 1
ATOM 12044 C C . ALA B 1 650 ? 9.43 -48.688 -20.953 1 63.69 650 ALA B C 1
ATOM 12046 O O . ALA B 1 650 ? 9.539 -49.781 -21.516 1 63.69 650 ALA B O 1
ATOM 12047 N N . THR B 1 651 ? 8.875 -47.625 -21.453 1 62.72 651 THR B N 1
ATOM 12048 C CA . THR B 1 651 ? 8.211 -47.781 -22.734 1 62.72 651 THR B CA 1
ATOM 12049 C C . THR B 1 651 ? 9.242 -48.031 -23.844 1 62.72 651 THR B C 1
ATOM 12051 O O . THR B 1 651 ? 9.031 -48.844 -24.75 1 62.72 651 THR B O 1
ATOM 12054 N N . THR B 1 652 ? 10.273 -47.344 -23.656 1 64.75 652 THR B N 1
ATOM 12055 C CA . THR B 1 652 ? 11.312 -47.5 -24.672 1 64.75 652 THR B CA 1
ATOM 12056 C C . THR B 1 652 ? 11.898 -48.906 -24.609 1 64.75 652 THR B C 1
ATOM 12058 O O . THR B 1 652 ? 12.109 -49.562 -25.656 1 64.75 652 THR B O 1
ATOM 12061 N N . TRP B 1 653 ? 11.992 -49.375 -23.469 1 65.06 653 TRP B N 1
ATOM 12062 C CA . TRP B 1 653 ? 12.547 -50.719 -23.312 1 65.06 653 TRP B CA 1
ATOM 12063 C C . TRP B 1 653 ? 11.547 -51.781 -23.75 1 65.06 653 TRP B C 1
ATOM 12065 O O . TRP B 1 653 ? 11.938 -52.812 -24.297 1 65.06 653 TRP B O 1
ATOM 12075 N N . LEU B 1 654 ? 10.359 -51.375 -23.594 1 68.75 654 LEU B N 1
ATOM 12076 C CA . LEU B 1 654 ? 9.336 -52.281 -24.078 1 68.75 654 LEU B CA 1
ATOM 12077 C C . LEU B 1 654 ? 9.328 -52.375 -25.594 1 68.75 654 LEU B C 1
ATOM 12079 O O . LEU B 1 654 ? 9.227 -53.438 -26.172 1 68.75 654 LEU B O 1
ATOM 12083 N N . TYR B 1 655 ? 9.609 -51.25 -26.188 1 67.5 655 TYR B N 1
ATOM 12084 C CA . TYR B 1 655 ? 9.664 -51.219 -27.656 1 67.5 655 TYR B CA 1
ATOM 12085 C C . TYR B 1 655 ? 10.883 -52 -28.156 1 67.5 655 TYR B C 1
ATOM 12087 O O . TYR B 1 655 ? 10.789 -52.75 -29.141 1 67.5 655 TYR B O 1
ATOM 12095 N N . ILE B 1 656 ? 11.875 -51.844 -27.453 1 70.81 656 ILE B N 1
ATOM 12096 C CA . ILE B 1 656 ? 13.086 -52.562 -27.844 1 70.81 656 ILE B CA 1
ATOM 12097 C C . ILE B 1 656 ? 12.891 -54.062 -27.656 1 70.81 656 ILE B C 1
ATOM 12099 O O . ILE B 1 656 ? 13.266 -54.875 -28.516 1 70.81 656 ILE B O 1
ATOM 12103 N N . GLY B 1 657 ? 12.164 -54.375 -26.656 1 66.44 657 GLY B N 1
ATOM 12104 C CA . GLY B 1 657 ? 11.875 -55.781 -26.391 1 66.44 657 GLY B CA 1
ATOM 12105 C C . GLY B 1 657 ? 10.969 -56.406 -27.438 1 66.44 657 GLY B C 1
ATOM 12106 O O . GLY B 1 657 ? 11.25 -57.5 -27.953 1 66.44 657 GLY B O 1
ATOM 12107 N N . ILE B 1 658 ? 10.016 -55.656 -27.781 1 70 658 ILE B N 1
ATOM 12108 C CA . ILE B 1 658 ? 9.086 -56.156 -28.797 1 70 658 ILE B CA 1
ATOM 12109 C C . ILE B 1 658 ? 9.789 -56.281 -30.141 1 70 658 ILE B C 1
ATOM 12111 O O . ILE B 1 658 ? 9.594 -57.25 -30.859 1 70 658 ILE B O 1
ATOM 12115 N N . SER B 1 659 ? 10.695 -55.406 -30.391 1 74.25 659 SER B N 1
ATOM 12116 C CA . SER B 1 659 ? 11.438 -55.438 -31.656 1 74.25 659 SER B CA 1
ATOM 12117 C C . SER B 1 659 ? 12.375 -56.656 -31.703 1 74.25 659 SER B C 1
ATOM 12119 O O . SER B 1 659 ? 12.508 -57.312 -32.75 1 74.25 659 SER B O 1
ATOM 12121 N N . ILE B 1 660 ? 12.805 -57.031 -30.594 1 76.19 660 ILE B N 1
ATOM 12122 C CA . ILE B 1 660 ? 13.695 -58.188 -30.516 1 76.19 660 ILE B CA 1
ATOM 12123 C C . ILE B 1 660 ? 12.883 -59.469 -30.688 1 76.19 660 ILE B C 1
ATOM 12125 O O . ILE B 1 660 ? 13.297 -60.375 -31.406 1 76.19 660 ILE B O 1
ATOM 12129 N N . VAL B 1 661 ? 11.695 -59.469 -30.156 1 71.12 661 VAL B N 1
ATOM 12130 C CA . VAL B 1 661 ? 10.852 -60.656 -30.234 1 71.12 661 VAL B CA 1
ATOM 12131 C C . VAL B 1 661 ? 10.336 -60.812 -31.672 1 71.12 661 VAL B C 1
ATOM 12133 O O . VAL B 1 661 ? 10.352 -61.906 -32.219 1 71.12 661 VAL B O 1
ATOM 12136 N N . ILE B 1 662 ? 10.039 -59.719 -32.281 1 74.62 662 ILE B N 1
ATOM 12137 C CA . ILE B 1 662 ? 9.562 -59.781 -33.688 1 74.62 662 ILE B CA 1
ATOM 12138 C C . ILE B 1 662 ? 10.711 -60.219 -34.594 1 74.62 662 ILE B C 1
ATOM 12140 O O . ILE B 1 662 ? 10.523 -61.062 -35.469 1 74.62 662 ILE B O 1
ATOM 12144 N N . SER B 1 663 ? 11.82 -59.812 -34.375 1 78.44 663 SER B N 1
ATOM 12145 C CA . SER B 1 663 ? 12.984 -60.188 -35.188 1 78.44 663 SER B CA 1
ATOM 12146 C C . SER B 1 663 ? 13.328 -61.688 -35 1 78.44 663 SER B C 1
ATOM 12148 O O . SER B 1 663 ? 13.672 -62.375 -35.969 1 78.44 663 SER B O 1
ATOM 12150 N N . ALA B 1 664 ? 13.117 -62.094 -33.781 1 77.62 664 ALA B N 1
ATOM 12151 C CA . ALA B 1 664 ? 13.352 -63.5 -33.531 1 77.62 664 ALA B CA 1
ATOM 12152 C C . ALA B 1 664 ? 12.312 -64.375 -34.219 1 77.62 664 ALA B C 1
ATOM 12154 O O . ALA B 1 664 ? 12.648 -65.438 -34.781 1 77.62 664 ALA B O 1
ATOM 12155 N N . PHE B 1 665 ? 11.125 -63.906 -34.344 1 75.88 665 PHE B N 1
ATOM 12156 C CA . PHE B 1 665 ? 10.055 -64.625 -35 1 75.88 665 PHE B CA 1
ATOM 12157 C C . PHE B 1 665 ? 10.25 -64.688 -36.5 1 75.88 665 PHE B C 1
ATOM 12159 O O . PHE B 1 665 ? 10.008 -65.688 -37.156 1 75.88 665 PHE B O 1
ATOM 12166 N N . ILE B 1 666 ? 10.75 -63.688 -37.062 1 79.44 666 ILE B N 1
ATOM 12167 C CA . ILE B 1 666 ? 10.977 -63.594 -38.5 1 79.44 666 ILE B CA 1
ATOM 12168 C C . ILE B 1 666 ? 12.109 -64.562 -38.906 1 79.44 666 ILE B C 1
ATOM 12170 O O . ILE B 1 666 ? 12.102 -65.062 -40 1 79.44 666 ILE B O 1
ATOM 12174 N N . ILE B 1 667 ? 12.898 -64.812 -37.938 1 78.19 667 ILE B N 1
ATOM 12175 C CA . ILE B 1 667 ? 14.031 -65.688 -38.219 1 78.19 667 ILE B CA 1
ATOM 12176 C C . ILE B 1 667 ? 13.648 -67.188 -37.938 1 78.19 667 ILE B C 1
ATOM 12178 O O . ILE B 1 667 ? 13.938 -68.062 -38.75 1 78.19 667 ILE B O 1
ATOM 12182 N N . ILE B 1 668 ? 12.852 -67.438 -36.938 1 73.81 668 ILE B N 1
ATOM 12183 C CA . ILE B 1 668 ? 12.586 -68.75 -36.469 1 73.81 668 ILE B CA 1
ATOM 12184 C C . ILE B 1 668 ? 11.508 -69.438 -37.344 1 73.81 668 ILE B C 1
ATOM 12186 O O . ILE B 1 668 ? 11.609 -70.562 -37.688 1 73.81 668 ILE B O 1
ATOM 12190 N N . LEU B 1 669 ? 10.609 -68.625 -37.844 1 74.75 669 LEU B N 1
ATOM 12191 C CA . LEU B 1 669 ? 9.492 -69.188 -38.594 1 74.75 669 LEU B CA 1
ATOM 12192 C C . LEU B 1 669 ? 9.961 -69.688 -39.969 1 74.75 669 LEU B C 1
ATOM 12194 O O . LEU B 1 669 ? 9.695 -70.812 -40.344 1 74.75 669 LEU B O 1
ATOM 12198 N N . PRO B 1 670 ? 10.672 -68.938 -40.688 1 76.81 670 PRO B N 1
ATOM 12199 C CA . PRO B 1 670 ? 11.133 -69.438 -41.969 1 76.81 670 PRO B CA 1
ATOM 12200 C C . PRO B 1 670 ? 12.156 -70.562 -41.812 1 76.81 670 PRO B C 1
ATOM 12202 O O . PRO B 1 670 ? 12.148 -71.562 -42.562 1 76.81 670 PRO B O 1
ATOM 12205 N N . THR B 1 671 ? 12.891 -70.625 -40.719 1 76.75 671 THR B N 1
ATOM 12206 C CA . THR B 1 671 ? 13.867 -71.688 -40.469 1 76.75 671 THR B CA 1
ATOM 12207 C C . THR B 1 671 ? 13.172 -73 -40.125 1 76.75 671 THR B C 1
ATOM 12209 O O . THR B 1 671 ? 13.602 -74.062 -40.562 1 76.75 671 THR B O 1
ATOM 12212 N N . ALA B 1 672 ? 12.078 -72.812 -39.469 1 72.44 672 ALA B N 1
ATOM 12213 C CA . ALA B 1 672 ? 11.289 -74 -39.125 1 72.44 672 ALA B CA 1
ATOM 12214 C C . ALA B 1 672 ? 10.57 -74.562 -40.344 1 72.44 672 ALA B C 1
ATOM 12216 O O . ALA B 1 672 ? 10.516 -75.812 -40.531 1 72.44 672 ALA B O 1
ATOM 12217 N N . VAL B 1 673 ? 10.172 -73.75 -41.219 1 73 673 VAL B N 1
ATOM 12218 C CA . VAL B 1 673 ? 9.508 -74.188 -42.438 1 73 673 VAL B CA 1
ATOM 12219 C C . VAL B 1 673 ? 10.523 -74.812 -43.375 1 73 673 VAL B C 1
ATOM 12221 O O . VAL B 1 673 ? 10.258 -75.938 -43.938 1 73 673 VAL B O 1
ATOM 12224 N N . ILE B 1 674 ? 11.656 -74.312 -43.406 1 73.31 674 ILE B N 1
ATOM 12225 C CA . ILE B 1 674 ? 12.711 -74.875 -44.281 1 73.31 674 ILE B CA 1
ATOM 12226 C C . ILE B 1 674 ? 13.18 -76.25 -43.719 1 73.31 674 ILE B C 1
ATOM 12228 O O . ILE B 1 674 ? 13.391 -77.188 -44.469 1 73.31 674 ILE B O 1
ATOM 12232 N N . PHE B 1 675 ? 13.102 -76.312 -42.5 1 71.56 675 PHE B N 1
ATOM 12233 C CA . PHE B 1 675 ? 13.57 -77.5 -41.844 1 71.56 675 PHE B CA 1
ATOM 12234 C C . PHE B 1 675 ? 12.555 -78.625 -42.031 1 71.56 675 PHE B C 1
ATOM 12236 O O . PHE B 1 675 ? 12.922 -79.75 -42.344 1 71.56 675 PHE B O 1
ATOM 12243 N N . ASN B 1 676 ? 11.336 -78.312 -42.031 1 67.81 676 ASN B N 1
ATOM 12244 C CA . ASN B 1 676 ? 10.297 -79.312 -42.094 1 67.81 676 ASN B CA 1
ATOM 12245 C C . ASN B 1 676 ? 9.977 -79.688 -43.531 1 67.81 676 ASN B C 1
ATOM 12247 O O . ASN B 1 676 ? 9.656 -80.875 -43.844 1 67.81 676 ASN B O 1
ATOM 12251 N N . PHE B 1 677 ? 10.188 -78.75 -44.406 1 63.94 677 PHE B N 1
ATOM 12252 C CA . PHE B 1 677 ? 9.812 -79 -45.812 1 63.94 677 PHE B CA 1
ATOM 12253 C C . PHE B 1 677 ? 11.039 -79.062 -46.688 1 63.94 677 PHE B C 1
ATOM 12255 O O . PHE B 1 677 ? 10.93 -78.938 -47.906 1 63.94 677 PHE B O 1
ATOM 12262 N N . ARG B 1 678 ? 12.078 -79.312 -45.969 1 69.12 678 ARG B N 1
ATOM 12263 C CA . ARG B 1 678 ? 13.352 -79.25 -46.656 1 69.12 678 ARG B CA 1
ATOM 12264 C C . ARG B 1 678 ? 13.336 -80.188 -47.844 1 69.12 678 ARG B C 1
ATOM 12266 O O . ARG B 1 678 ? 13.812 -79.875 -48.938 1 69.12 678 ARG B O 1
ATOM 12273 N N . TRP B 1 679 ? 12.75 -81.438 -47.719 1 65.62 679 TRP B N 1
ATOM 12274 C CA . TRP B 1 679 ? 12.789 -82.375 -48.781 1 65.62 679 TRP B CA 1
ATOM 12275 C C . TRP B 1 679 ? 11.828 -82 -49.906 1 65.62 679 TRP B C 1
ATOM 12277 O O . TRP B 1 679 ? 12.148 -82.188 -51.094 1 65.62 679 TRP B O 1
ATOM 12287 N N . ARG B 1 680 ? 10.742 -81.5 -49.469 1 62.06 680 ARG B N 1
ATOM 12288 C CA . ARG B 1 680 ? 9.781 -81.062 -50.469 1 62.06 680 ARG B CA 1
ATOM 12289 C C . ARG B 1 680 ? 10.312 -79.875 -51.25 1 62.06 680 ARG B C 1
ATOM 12291 O O . ARG B 1 680 ? 10.148 -79.75 -52.469 1 62.06 680 ARG B O 1
ATOM 12298 N N . ILE B 1 681 ? 10.992 -79.062 -50.5 1 72.25 681 ILE B N 1
ATOM 12299 C CA . ILE B 1 681 ? 11.578 -77.875 -51.125 1 72.25 681 ILE B CA 1
ATOM 12300 C C . ILE B 1 681 ? 12.742 -78.312 -52.031 1 72.25 681 ILE B C 1
ATOM 12302 O O . ILE B 1 681 ? 12.867 -77.812 -53.156 1 72.25 681 ILE B O 1
ATOM 12306 N N . LEU B 1 682 ? 13.453 -79.25 -51.625 1 61.12 682 LEU B N 1
ATOM 12307 C CA . LEU B 1 682 ? 14.555 -79.75 -52.406 1 61.12 682 LEU B CA 1
ATOM 12308 C C . LEU B 1 682 ? 14.031 -80.5 -53.656 1 61.12 682 LEU B C 1
ATOM 12310 O O . LEU B 1 682 ? 14.586 -80.312 -54.75 1 61.12 682 LEU B O 1
ATOM 12314 N N . PHE B 1 683 ? 12.984 -81.25 -53.438 1 61.5 683 PHE B N 1
ATOM 12315 C CA . PHE B 1 683 ? 12.383 -81.938 -54.562 1 61.5 683 PHE B CA 1
ATOM 12316 C C . PHE B 1 683 ? 11.836 -80.938 -55.594 1 61.5 683 PHE B C 1
ATOM 12318 O O . PHE B 1 683 ? 12.031 -81.125 -56.781 1 61.5 683 PHE B O 1
ATOM 12325 N N . PHE B 1 684 ? 11.336 -79.875 -55.062 1 69.81 684 PHE B N 1
ATOM 12326 C CA . PHE B 1 684 ? 10.781 -78.875 -55.969 1 69.81 684 PHE B CA 1
ATOM 12327 C C . PHE B 1 684 ? 11.898 -78.125 -56.719 1 69.81 684 PHE B C 1
ATOM 12329 O O . PHE B 1 684 ? 11.797 -77.938 -57.906 1 69.81 684 PHE B O 1
ATOM 12336 N N . LEU B 1 685 ? 12.891 -77.938 -56 1 65.25 685 LEU B N 1
ATOM 12337 C CA . LEU B 1 685 ? 14.031 -77.312 -56.625 1 65.25 685 LEU B CA 1
ATOM 12338 C C . LEU B 1 685 ? 14.734 -78.25 -57.594 1 65.25 685 LEU B C 1
ATOM 12340 O O . LEU B 1 685 ? 15.148 -77.812 -58.688 1 65.25 685 LEU B O 1
ATOM 12344 N N . TYR B 1 686 ? 14.789 -79.5 -57.312 1 59.28 686 TYR B N 1
ATOM 12345 C CA . TYR B 1 686 ? 15.391 -80.5 -58.188 1 59.28 686 TYR B CA 1
ATOM 12346 C C . TYR B 1 686 ? 14.578 -80.625 -59.469 1 59.28 686 TYR B C 1
ATOM 12348 O O . TYR B 1 686 ? 15.141 -80.688 -60.562 1 59.28 686 TYR B O 1
ATOM 12356 N N . ARG B 1 687 ? 13.398 -80.625 -59.469 1 58.5 687 ARG B N 1
ATOM 12357 C CA . ARG B 1 687 ? 12.523 -80.75 -60.625 1 58.5 687 ARG B CA 1
ATOM 12358 C C . ARG B 1 687 ? 12.656 -79.562 -61.531 1 58.5 687 ARG B C 1
ATOM 12360 O O . ARG B 1 687 ? 12.727 -79.688 -62.75 1 58.5 687 ARG B O 1
ATOM 12367 N N . LYS B 1 688 ? 12.766 -78.5 -60.812 1 60.66 688 LYS B N 1
ATOM 12368 C CA . LYS B 1 688 ? 12.898 -77.25 -61.594 1 60.66 688 LYS B CA 1
ATOM 12369 C C . LYS B 1 688 ? 14.289 -77.125 -62.219 1 60.66 688 LYS B C 1
ATOM 12371 O O . LYS B 1 688 ? 14.422 -76.75 -63.375 1 60.66 688 LYS B O 1
ATOM 12376 N N . PHE B 1 689 ? 15.18 -77.562 -61.562 1 59.97 689 PHE B N 1
ATOM 12377 C CA . PHE B 1 689 ? 16.547 -77.5 -62.062 1 59.97 689 PHE B CA 1
ATOM 12378 C C . PHE B 1 689 ? 16.75 -78.562 -63.188 1 59.97 689 PHE B C 1
ATOM 12380 O O . PHE B 1 689 ? 17.453 -78.25 -64.125 1 59.97 689 PHE B O 1
ATOM 12387 N N . ARG B 1 690 ? 16.203 -79.688 -63.219 1 54.69 690 ARG B N 1
ATOM 12388 C CA . ARG B 1 690 ? 16.281 -80.688 -64.25 1 54.69 690 ARG B CA 1
ATOM 12389 C C . ARG B 1 690 ? 15.656 -80.188 -65.562 1 54.69 690 ARG B C 1
ATOM 12391 O O . ARG B 1 690 ? 16.203 -80.438 -66.625 1 54.69 690 ARG B O 1
ATOM 12398 N N . ARG B 1 691 ? 14.711 -79.562 -65.375 1 58.22 691 ARG B N 1
ATOM 12399 C CA . ARG B 1 691 ? 14.086 -79 -66.562 1 58.22 691 ARG B CA 1
ATOM 12400 C C . ARG B 1 691 ? 14.992 -77.938 -67.25 1 58.22 691 ARG B C 1
ATOM 12402 O O . ARG B 1 691 ? 15.062 -77.875 -68.5 1 58.22 691 ARG B O 1
ATOM 12409 N N . ILE B 1 692 ? 15.609 -77.25 -66.375 1 59.31 692 ILE B N 1
ATOM 12410 C CA . ILE B 1 692 ? 16.516 -76.25 -66.875 1 59.31 692 ILE B CA 1
ATOM 12411 C C . ILE B 1 692 ? 17.719 -76.938 -67.562 1 59.31 692 ILE B C 1
ATOM 12413 O O . ILE B 1 692 ? 18.141 -76.562 -68.625 1 59.31 692 ILE B O 1
ATOM 12417 N N . VAL B 1 693 ? 18.219 -78 -67.062 1 56.81 693 VAL B N 1
ATOM 12418 C CA . VAL B 1 693 ? 19.344 -78.75 -67.625 1 56.81 693 VAL B CA 1
ATOM 12419 C C . VAL B 1 693 ? 18.906 -79.375 -68.938 1 56.81 693 VAL B C 1
ATOM 12421 O O . VAL B 1 693 ? 19.656 -79.375 -69.938 1 56.81 693 VAL B O 1
ATOM 12424 N N . GLU B 1 694 ? 17.797 -80 -69.062 1 58.56 694 GLU B N 1
ATOM 12425 C CA . GLU B 1 694 ? 17.25 -80.625 -70.312 1 58.56 694 GLU B CA 1
ATOM 12426 C C . GLU B 1 694 ? 17.109 -79.625 -71.438 1 58.56 694 GLU B C 1
ATOM 12428 O O . GLU B 1 694 ? 17.406 -79.938 -72.562 1 58.56 694 GLU B O 1
ATOM 12433 N N . SER B 1 695 ? 16.734 -78.438 -70.938 1 57.88 695 SER B N 1
ATOM 12434 C CA . SER B 1 695 ? 16.578 -77.438 -72 1 57.88 695 SER B CA 1
ATOM 12435 C C . SER B 1 695 ? 17.922 -76.938 -72.5 1 57.88 695 SER B C 1
ATOM 12437 O O . SER B 1 695 ? 18.062 -76.688 -73.688 1 57.88 695 SER B O 1
ATOM 12439 N N . ASN B 1 696 ? 18.844 -76.938 -71.688 1 55.47 696 ASN B N 1
ATOM 12440 C CA . ASN B 1 696 ? 20.156 -76.5 -72.062 1 55.47 696 ASN B CA 1
ATOM 12441 C C . ASN B 1 696 ? 20.875 -77.5 -72.938 1 55.47 696 ASN B C 1
ATOM 12443 O O . ASN B 1 696 ? 21.703 -77.188 -73.812 1 55.47 696 ASN B O 1
ATOM 12447 N N . MET B 1 697 ? 20.734 -78.875 -72.625 1 55.81 697 MET B N 1
ATOM 12448 C CA . MET B 1 697 ? 21.422 -79.875 -73.438 1 55.81 697 MET B CA 1
ATOM 12449 C C . MET B 1 697 ? 20.688 -80.188 -74.75 1 55.81 697 MET B C 1
ATOM 12451 O O . MET B 1 697 ? 21.062 -81.062 -75.5 1 55.81 697 MET B O 1
ATOM 12455 N N . ASN B 1 698 ? 19.938 -79.188 -75.188 1 55.53 698 ASN B N 1
ATOM 12456 C CA . ASN B 1 698 ? 19.25 -79.25 -76.5 1 55.53 698 ASN B CA 1
ATOM 12457 C C . ASN B 1 698 ? 18.609 -80.625 -76.75 1 55.53 698 ASN B C 1
ATOM 12459 O O . ASN B 1 698 ? 18.625 -81.125 -77.875 1 55.53 698 ASN B O 1
ATOM 12463 N N . LEU B 1 699 ? 18.203 -81.438 -75.812 1 55.62 699 LEU B N 1
ATOM 12464 C CA . LEU B 1 699 ? 17.547 -82.75 -76 1 55.62 699 LEU B CA 1
ATOM 12465 C C . LEU B 1 699 ? 16.062 -82.562 -76.312 1 55.62 699 LEU B C 1
ATOM 12467 O O . LEU B 1 699 ? 15.32 -82.062 -75.438 1 55.62 699 LEU B O 1
ATOM 12471 N N . SER B 1 700 ? 15.703 -82.188 -77.375 1 64.69 700 SER B N 1
ATOM 12472 C CA . SER B 1 700 ? 14.328 -81.938 -77.875 1 64.69 700 SER B CA 1
ATOM 12473 C C . SER B 1 700 ? 13.562 -83.25 -77.938 1 64.69 700 SER B C 1
ATOM 12475 O O . SER B 1 700 ? 13.945 -84.188 -78.688 1 64.69 700 SER B O 1
ATOM 12477 N N . TYR B 1 701 ? 12.625 -83.625 -77 1 71.06 701 TYR B N 1
ATOM 12478 C CA . TYR B 1 701 ? 11.797 -84.812 -77.062 1 71.06 701 TYR B CA 1
ATOM 12479 C C . TYR B 1 701 ? 10.43 -84.5 -77.625 1 71.06 701 TYR B C 1
ATOM 12481 O O . TYR B 1 701 ? 9.812 -83.5 -77.312 1 71.06 701 TYR B O 1
ATOM 12489 N N . GLU B 1 702 ? 10.141 -85.188 -78.75 1 79 702 GLU B N 1
ATOM 12490 C CA . GLU B 1 702 ? 8.844 -85 -79.438 1 79 702 GLU B CA 1
ATOM 12491 C C . GLU B 1 702 ? 7.75 -85.75 -78.688 1 79 702 GLU B C 1
ATOM 12493 O O . GLU B 1 702 ? 6.598 -85.312 -78.625 1 79 702 GLU B O 1
ATOM 12498 N N . TYR B 1 703 ? 8.117 -86.938 -78.125 1 83.56 703 TYR B N 1
ATOM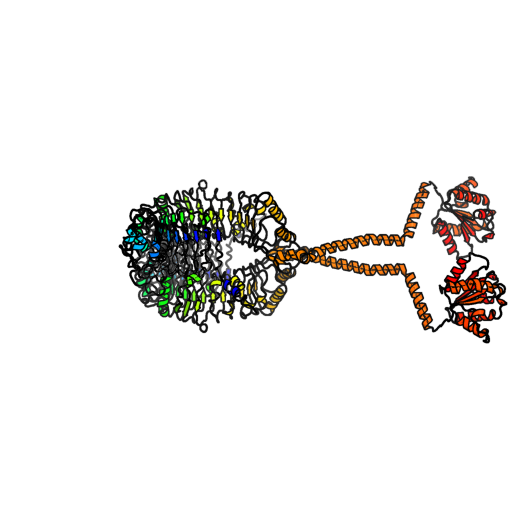 12499 C CA . TYR B 1 703 ? 7.168 -87.75 -77.438 1 83.56 703 TYR B CA 1
ATOM 12500 C C . TYR B 1 703 ? 7.633 -88.062 -76 1 83.56 703 TYR B C 1
ATOM 12502 O O . TYR B 1 703 ? 8.828 -88 -75.75 1 83.56 703 TYR B O 1
ATOM 12510 N N . ASP B 1 704 ? 6.688 -88.312 -75.188 1 83 704 ASP B N 1
ATOM 12511 C CA . ASP B 1 704 ? 7.016 -88.688 -73.812 1 83 704 ASP B CA 1
ATOM 12512 C C . ASP B 1 704 ? 7.324 -90.188 -73.688 1 83 704 ASP B C 1
ATOM 12514 O O . ASP B 1 704 ? 8.211 -90.562 -72.938 1 83 704 ASP B O 1
ATOM 12518 N N . VAL B 1 705 ? 6.496 -90.938 -74.438 1 88.12 705 VAL B N 1
ATOM 12519 C CA . VAL B 1 705 ? 6.641 -92.375 -74.312 1 88.12 705 VAL B CA 1
ATOM 12520 C C . VAL B 1 705 ? 6.508 -93.062 -75.688 1 88.12 705 VAL B C 1
ATOM 12522 O O . VAL B 1 705 ? 5.613 -92.75 -76.438 1 88.12 705 VAL B O 1
ATOM 12525 N N . PHE B 1 706 ? 7.414 -94 -75.938 1 89.81 706 PHE B N 1
ATOM 12526 C CA . PHE B 1 706 ? 7.316 -94.938 -77.062 1 89.81 706 PHE B CA 1
ATOM 12527 C C . PHE B 1 706 ? 6.859 -96.312 -76.625 1 89.81 706 PHE B C 1
ATOM 12529 O O . PHE B 1 706 ? 7.453 -96.875 -75.688 1 89.81 706 PHE B O 1
ATOM 12536 N N . VAL B 1 707 ? 5.766 -96.75 -77.188 1 89.56 707 VAL B N 1
ATOM 12537 C CA . VAL B 1 707 ? 5.211 -98.062 -76.812 1 89.56 707 VAL B CA 1
ATOM 12538 C C . VAL B 1 707 ? 5.363 -99.062 -77.938 1 89.56 707 VAL B C 1
ATOM 12540 O O . VAL B 1 707 ? 4.883 -98.875 -79 1 89.56 707 VAL B O 1
ATOM 12543 N N . SER B 1 708 ? 6.082 -100.125 -77.625 1 89.75 708 SER B N 1
ATOM 12544 C CA . SER B 1 708 ? 6.223 -101.25 -78.5 1 89.75 708 SER B CA 1
ATOM 12545 C C . SER B 1 708 ? 5.449 -102.5 -78 1 89.75 708 SER B C 1
ATOM 12547 O O . SER B 1 708 ? 5.477 -102.75 -76.812 1 89.75 708 SER B O 1
ATOM 12549 N N . TYR B 1 709 ? 4.656 -103.125 -78.875 1 87.12 709 TYR B N 1
ATOM 12550 C CA . TYR B 1 709 ? 3.826 -104.25 -78.438 1 87.12 709 TYR B CA 1
ATOM 12551 C C . TYR B 1 709 ? 3.748 -105.312 -79.5 1 87.12 709 TYR B C 1
ATOM 12553 O O . TYR B 1 709 ? 3.967 -105 -80.688 1 87.12 709 TYR B O 1
ATOM 12561 N N . GLY B 1 710 ? 3.523 -106.562 -79.062 1 81.25 710 GLY B N 1
ATOM 12562 C CA . GLY B 1 710 ? 3.311 -107.688 -79.938 1 81.25 710 GLY B CA 1
ATOM 12563 C C . GLY B 1 710 ? 1.879 -107.812 -80.438 1 81.25 710 GLY B C 1
ATOM 12564 O O . GLY B 1 710 ? 1.025 -107 -80.062 1 81.25 710 GLY B O 1
ATOM 12565 N N . TYR B 1 711 ? 1.579 -108.812 -81.312 1 79.81 711 TYR B N 1
ATOM 12566 C CA . TYR B 1 711 ? 0.271 -109 -81.938 1 79.81 711 TYR B CA 1
ATOM 12567 C C . TYR B 1 711 ? -0.792 -109.312 -80.875 1 79.81 711 TYR B C 1
ATOM 12569 O O . TYR B 1 711 ? -1.899 -108.812 -80.938 1 79.81 711 TYR B O 1
ATOM 12577 N N . ASN B 1 712 ? -0.468 -110.062 -79.938 1 81.19 712 ASN B N 1
ATOM 12578 C CA . ASN B 1 712 ? -1.438 -110.562 -78.938 1 81.19 712 ASN B CA 1
ATOM 12579 C C . ASN B 1 712 ? -1.718 -109.438 -77.938 1 81.19 712 ASN B C 1
ATOM 12581 O O . ASN B 1 712 ? -2.738 -109.5 -77.25 1 81.19 712 ASN B O 1
ATOM 12585 N N . GLY B 1 713 ? -0.859 -108.5 -77.875 1 81.19 713 GLY B N 1
ATOM 12586 C CA . GLY B 1 713 ? -1.055 -107.438 -76.875 1 81.19 713 GLY B CA 1
ATOM 12587 C C . GLY B 1 713 ? -1.729 -106.188 -77.5 1 81.19 713 GLY B C 1
ATOM 12588 O O . GLY B 1 713 ? -2.012 -105.25 -76.75 1 81.19 713 GLY B O 1
ATOM 12589 N N . TYR B 1 714 ? -2.115 -106.25 -78.688 1 83.94 714 TYR B N 1
ATOM 12590 C CA . TYR B 1 714 ? -2.623 -105.062 -79.375 1 83.94 714 TYR B CA 1
ATOM 12591 C C . TYR B 1 714 ? -3.932 -104.562 -78.812 1 83.94 714 TYR B C 1
ATOM 12593 O O . TYR B 1 714 ? -4.098 -103.375 -78.562 1 83.94 714 TYR B O 1
ATOM 12601 N N . THR B 1 715 ? -4.824 -105.438 -78.562 1 81.56 715 THR B N 1
ATOM 12602 C CA . THR B 1 715 ? -6.129 -105.062 -78.062 1 81.56 715 THR B CA 1
ATOM 12603 C C . THR B 1 715 ? -5.992 -104.375 -76.688 1 81.56 715 THR B C 1
ATOM 12605 O O . THR B 1 715 ? -6.629 -103.375 -76.375 1 81.56 715 THR B O 1
ATOM 12608 N N . TRP B 1 716 ? -5.133 -104.938 -75.938 1 85.38 716 TRP B N 1
ATOM 12609 C CA . TRP B 1 716 ? -4.953 -104.375 -74.562 1 85.38 716 TRP B CA 1
ATOM 12610 C C . TRP B 1 716 ? -4.262 -103.062 -74.562 1 85.38 716 TRP B C 1
ATOM 12612 O O . TRP B 1 716 ? -4.629 -102.125 -73.812 1 85.38 716 TRP B O 1
ATOM 12622 N N . VAL B 1 717 ? -3.309 -102.938 -75.375 1 88.19 717 VAL B N 1
ATOM 12623 C CA . VAL B 1 717 ? -2.578 -101.625 -75.438 1 88.19 717 VAL B CA 1
ATOM 12624 C C . VAL B 1 717 ? -3.504 -100.562 -76 1 88.19 717 VAL B C 1
ATOM 12626 O O . VAL B 1 717 ? -3.527 -99.438 -75.438 1 88.19 717 VAL B O 1
ATOM 12629 N N . GLN B 1 718 ? -4.367 -100.875 -76.938 1 83.25 718 GLN B N 1
ATOM 12630 C CA . GLN B 1 718 ? -5.234 -99.875 -77.562 1 83.25 718 GLN B CA 1
ATOM 12631 C C . GLN B 1 718 ? -6.398 -99.5 -76.625 1 83.25 718 GLN B C 1
ATOM 12633 O O . GLN B 1 718 ? -6.801 -98.375 -76.562 1 83.25 718 GLN B O 1
ATOM 12638 N N . SER B 1 719 ? -6.785 -100.438 -75.875 1 82.12 719 SER B N 1
ATOM 12639 C CA . SER B 1 719 ? -7.988 -100.188 -75.125 1 82.12 719 SER B CA 1
ATOM 12640 C C . SER B 1 719 ? -7.645 -99.75 -73.688 1 82.12 719 SER B C 1
ATOM 12642 O O . SER B 1 719 ? -8.344 -98.938 -73.125 1 82.12 719 SER B O 1
ATOM 12644 N N . THR B 1 720 ? -6.539 -100.188 -73.188 1 85.44 720 THR B N 1
ATOM 12645 C CA . THR B 1 720 ? -6.293 -100 -71.75 1 85.44 720 THR B CA 1
ATOM 12646 C C . THR B 1 720 ? -5.066 -99.062 -71.562 1 85.44 720 THR B C 1
ATOM 12648 O O . THR B 1 720 ? -5.148 -98.062 -70.875 1 85.44 720 THR B O 1
ATOM 12651 N N . LEU B 1 721 ? -4.004 -99.5 -72.062 1 87.69 721 LEU B N 1
ATOM 12652 C CA . LEU B 1 721 ? -2.758 -98.812 -71.812 1 87.69 721 LEU B CA 1
ATOM 12653 C C . LEU B 1 721 ? -2.768 -97.375 -72.375 1 87.69 721 LEU B C 1
ATOM 12655 O O . LEU B 1 721 ? -2.389 -96.438 -71.688 1 87.69 721 LEU B O 1
ATOM 12659 N N . ILE B 1 722 ? -3.201 -97.188 -73.562 1 86.88 722 ILE B N 1
ATOM 12660 C CA . ILE B 1 722 ? -3.199 -95.875 -74.25 1 86.88 722 ILE B CA 1
ATOM 12661 C C . ILE B 1 722 ? -4.18 -95 -73.5 1 86.88 722 ILE B C 1
ATOM 12663 O O . ILE B 1 722 ? -3.908 -93.75 -73.375 1 86.88 722 ILE B O 1
ATOM 12667 N N . ASP B 1 723 ? -5.223 -95.5 -73.125 1 84.81 723 ASP B N 1
ATOM 12668 C CA . ASP B 1 723 ? -6.188 -94.688 -72.375 1 84.81 723 ASP B CA 1
ATOM 12669 C C . ASP B 1 723 ? -5.586 -94.188 -71.062 1 84.81 723 ASP B C 1
ATOM 12671 O O . ASP B 1 723 ? -5.773 -93 -70.75 1 84.81 723 ASP B O 1
ATOM 12675 N N . LYS B 1 724 ? -4.805 -94.938 -70.5 1 84.62 724 LYS B N 1
ATOM 12676 C CA . LYS B 1 724 ? -4.18 -94.562 -69.25 1 84.62 724 LYS B CA 1
ATOM 12677 C C . LYS B 1 724 ? -3.053 -93.562 -69.5 1 84.62 724 LYS B C 1
ATOM 12679 O O . LYS B 1 724 ? -2.965 -92.5 -68.812 1 84.62 724 LYS B O 1
ATOM 12684 N N . LEU B 1 725 ? -2.314 -93.812 -70.438 1 87.19 725 LEU B N 1
ATOM 12685 C CA . LEU B 1 725 ? -1.149 -92.938 -70.75 1 87.19 725 LEU B CA 1
ATOM 12686 C C . LEU B 1 725 ? -1.568 -91.625 -71.312 1 87.19 725 LEU B C 1
ATOM 12688 O O . LEU B 1 725 ? -1.05 -90.562 -70.875 1 87.19 725 LEU B O 1
ATOM 12692 N N . GLU B 1 726 ? -2.52 -91.5 -72.188 1 85.12 726 GLU B N 1
ATOM 12693 C CA . GLU B 1 726 ? -2.854 -90.25 -72.875 1 85.12 726 GLU B CA 1
ATOM 12694 C C . GLU B 1 726 ? -4.004 -89.562 -72.188 1 85.12 726 GLU B C 1
ATOM 12696 O O . GLU B 1 726 ? -3.973 -88.312 -72.062 1 85.12 726 GLU B O 1
ATOM 12701 N N . THR B 1 727 ? -4.957 -90.312 -71.812 1 81.56 727 THR B N 1
ATOM 12702 C CA . THR B 1 727 ? -6.141 -89.688 -71.25 1 81.56 727 THR B CA 1
ATOM 12703 C C . THR B 1 727 ? -5.957 -89.375 -69.75 1 81.56 727 THR B C 1
ATOM 12705 O O . THR B 1 727 ? -6.223 -88.25 -69.312 1 81.56 727 THR B O 1
ATOM 12708 N N . GLU B 1 728 ? -5.438 -90.312 -69 1 80.38 728 GLU B N 1
ATOM 12709 C CA . GLU B 1 728 ? -5.352 -90.125 -67.562 1 80.38 728 GLU B CA 1
ATOM 12710 C C . GLU B 1 728 ? -4.062 -89.375 -67.125 1 80.38 728 GLU B C 1
ATOM 12712 O O . GLU B 1 728 ? -4.082 -88.5 -66.312 1 80.38 728 GLU B O 1
ATOM 12717 N N . TRP B 1 729 ? -2.984 -89.75 -67.875 1 80.69 729 TRP B N 1
ATOM 12718 C CA . TRP B 1 729 ? -1.708 -89.188 -67.375 1 80.69 729 TRP B CA 1
ATOM 12719 C C . TRP B 1 729 ? -1.222 -88.062 -68.375 1 80.69 729 TRP B C 1
ATOM 12721 O O . TRP B 1 729 ? -0.199 -87.438 -68.062 1 80.69 729 TRP B O 1
ATOM 12731 N N . ARG B 1 730 ? -1.9 -87.75 -69.375 1 82.81 730 ARG B N 1
ATOM 12732 C CA . ARG B 1 730 ? -1.687 -86.688 -70.312 1 82.81 730 ARG B CA 1
ATOM 12733 C C . ARG B 1 730 ? -0.263 -86.688 -70.875 1 82.81 730 ARG B C 1
ATOM 12735 O O . ARG B 1 730 ? 0.405 -85.688 -70.875 1 82.81 730 ARG B O 1
ATOM 12742 N N . LEU B 1 731 ? 0.22 -87.875 -71.312 1 85.06 731 LEU B N 1
ATOM 12743 C CA . LEU B 1 731 ? 1.536 -88.062 -71.938 1 85.06 731 LEU B CA 1
ATOM 12744 C C . LEU B 1 731 ? 1.426 -88.125 -73.438 1 85.06 731 LEU B C 1
ATOM 12746 O O . LEU B 1 731 ? 0.429 -88.688 -74 1 85.06 731 LEU B O 1
ATOM 12750 N N . ASN B 1 732 ? 2.354 -87.625 -74.125 1 86.81 732 ASN B N 1
ATOM 12751 C CA . ASN B 1 732 ? 2.426 -87.812 -75.562 1 86.81 732 ASN B CA 1
ATOM 12752 C C . ASN B 1 732 ? 3.006 -89.125 -75.938 1 86.81 732 ASN B C 1
ATOM 12754 O O . ASN B 1 732 ? 4.184 -89.438 -75.688 1 86.81 732 ASN B O 1
ATOM 12758 N N . VAL B 1 733 ? 2.221 -90 -76.562 1 87.88 733 VAL B N 1
ATOM 12759 C CA . VAL B 1 733 ? 2.604 -91.375 -76.812 1 87.88 733 VAL B CA 1
ATOM 12760 C C . VAL B 1 733 ? 2.871 -91.562 -78.312 1 87.88 733 VAL B C 1
ATOM 12762 O O . VAL B 1 733 ? 2.141 -91.062 -79.188 1 87.88 733 VAL B O 1
ATOM 12765 N N . CYS B 1 734 ? 3.906 -92.312 -78.562 1 89.69 734 CYS B N 1
ATOM 12766 C CA . CYS B 1 734 ? 4.238 -92.688 -79.938 1 89.69 734 CYS B CA 1
ATOM 12767 C C . CYS B 1 734 ? 3.979 -94.188 -80.188 1 89.69 734 CYS B C 1
ATOM 12769 O O . CYS B 1 734 ? 4.48 -95 -79.438 1 89.69 734 CYS B O 1
ATOM 12771 N N . LEU B 1 735 ? 3.139 -94.375 -81.188 1 87.12 735 LEU B N 1
ATOM 12772 C CA . LEU B 1 735 ? 2.799 -95.75 -81.562 1 87.12 735 LEU B CA 1
ATOM 12773 C C . LEU B 1 735 ? 3.146 -96 -83 1 87.12 735 LEU B C 1
ATOM 12775 O O . LEU B 1 735 ? 3.027 -95.062 -83.875 1 87.12 735 LEU B O 1
ATOM 12779 N N . GLU B 1 736 ? 3.477 -97.25 -83.25 1 84.31 736 GLU B N 1
ATOM 12780 C CA . GLU B 1 736 ? 3.842 -97.562 -84.625 1 84.31 736 GLU B CA 1
ATOM 12781 C C . GLU B 1 736 ? 2.643 -97.5 -85.562 1 84.31 736 GLU B C 1
ATOM 12783 O O . GLU B 1 736 ? 2.75 -96.938 -86.688 1 84.31 736 GLU B O 1
ATOM 12788 N N . ASP B 1 737 ? 1.507 -97.938 -85.188 1 80.12 737 ASP B N 1
ATOM 12789 C CA . ASP B 1 737 ? 0.332 -98 -86.062 1 80.12 737 ASP B CA 1
ATOM 12790 C C . ASP B 1 737 ? -0.27 -96.625 -86.312 1 80.12 737 ASP B C 1
ATOM 12792 O O . ASP B 1 737 ? -0.889 -96.375 -87.375 1 80.12 737 ASP B O 1
ATOM 12796 N N . ARG B 1 738 ? -0.039 -95.75 -85.312 1 82.44 738 ARG B N 1
ATOM 12797 C CA . ARG B 1 738 ? -0.719 -94.438 -85.375 1 82.44 738 ARG B CA 1
ATOM 12798 C C . ARG B 1 738 ? 0.225 -93.312 -85.875 1 82.44 738 ARG B C 1
ATOM 12800 O O . ARG B 1 738 ? -0.172 -92.5 -86.625 1 82.44 738 ARG B O 1
ATOM 12807 N N . ASN B 1 739 ? 1.523 -93.312 -85.562 1 83.12 739 ASN B N 1
ATOM 12808 C CA . ASN B 1 739 ? 2.42 -92.188 -85.75 1 83.12 739 ASN B CA 1
ATOM 12809 C C . ASN B 1 739 ? 3.408 -92.438 -86.875 1 83.12 739 ASN B C 1
ATOM 12811 O O . ASN B 1 739 ? 4.094 -91.562 -87.375 1 83.12 739 ASN B O 1
ATOM 12815 N N . PHE B 1 740 ? 3.486 -93.625 -87.375 1 80.06 740 PHE B N 1
ATOM 12816 C CA . PHE B 1 740 ? 4.414 -93.938 -88.438 1 80.06 740 PHE B CA 1
ATOM 12817 C C . PHE B 1 740 ? 3.795 -93.562 -89.812 1 80.06 740 PHE B C 1
ATOM 12819 O O . PHE B 1 740 ? 2.619 -93.875 -90.062 1 80.06 740 PHE B O 1
ATOM 12826 N N . VAL B 1 741 ? 4.406 -92.875 -90.625 1 77.06 741 VAL B N 1
ATOM 12827 C CA . VAL B 1 741 ? 3.939 -92.438 -91.938 1 77.06 741 VAL B CA 1
ATOM 12828 C C . VAL B 1 741 ? 4.262 -93.5 -92.938 1 77.06 741 VAL B C 1
ATOM 12830 O O . VAL B 1 741 ? 5.375 -94.062 -93 1 77.06 741 VAL B O 1
ATOM 12833 N N . GLY B 1 742 ? 3.273 -93.875 -93.812 1 74.75 742 GLY B N 1
ATOM 12834 C CA . GLY B 1 742 ? 3.43 -94.812 -94.875 1 74.75 742 GLY B CA 1
ATOM 12835 C C . GLY B 1 742 ? 4.391 -94.375 -95.938 1 74.75 742 GLY B C 1
ATOM 12836 O O . GLY B 1 742 ? 4.449 -93.188 -96.25 1 74.75 742 GLY B O 1
ATOM 12837 N N . GLY B 1 743 ? 5.426 -95.25 -96.5 1 69.69 743 GLY B N 1
ATOM 12838 C CA . GLY B 1 743 ? 6.355 -94.938 -97.562 1 69.69 743 GLY B CA 1
ATOM 12839 C C . GLY B 1 743 ? 7.762 -94.688 -97.062 1 69.69 743 GLY B C 1
ATOM 12840 O O . GLY B 1 743 ? 8.695 -94.562 -97.875 1 69.69 743 GLY B O 1
ATOM 12841 N N . ARG B 1 744 ? 7.887 -94.375 -95.875 1 70.38 744 ARG B N 1
ATOM 12842 C CA . ARG B 1 744 ? 9.219 -94.188 -95.312 1 70.38 744 ARG B CA 1
ATOM 12843 C C . ARG B 1 744 ? 9.766 -95.438 -94.688 1 70.38 744 ARG B C 1
ATOM 12845 O O . ARG B 1 744 ? 9 -96.312 -94.312 1 70.38 744 ARG B O 1
ATOM 12852 N N . SER B 1 745 ? 11.07 -95.5 -94.562 1 78 745 SER B N 1
ATOM 12853 C CA . SER B 1 745 ? 11.719 -96.688 -94 1 78 745 SER B CA 1
ATOM 12854 C C . SER B 1 745 ? 11.312 -96.875 -92.562 1 78 745 SER B C 1
ATOM 12856 O O . SER B 1 745 ? 11.422 -96 -91.75 1 78 745 SER B O 1
ATOM 12858 N N . ILE B 1 746 ? 10.703 -98 -92.25 1 78.38 746 ILE B N 1
ATOM 12859 C CA . ILE B 1 746 ? 10.242 -98.312 -90.938 1 78.38 746 ILE B CA 1
ATOM 12860 C C . ILE B 1 746 ? 11.414 -98.312 -89.938 1 78.38 746 ILE B C 1
ATOM 12862 O O . ILE B 1 746 ? 11.258 -97.875 -88.812 1 78.38 746 ILE B O 1
ATOM 12866 N N . TYR B 1 747 ? 12.586 -98.625 -90.438 1 79.06 747 TYR B N 1
ATOM 12867 C CA . TYR B 1 747 ? 13.773 -98.625 -89.625 1 79.06 747 TYR B CA 1
ATOM 12868 C C . TYR B 1 747 ? 14.109 -97.25 -89.125 1 79.06 747 TYR B C 1
ATOM 12870 O O . TYR B 1 747 ? 14.391 -97 -87.938 1 79.06 747 TYR B O 1
ATOM 12878 N N . GLU B 1 748 ? 13.969 -96.438 -90 1 79.56 748 GLU B N 1
ATOM 12879 C CA . GLU B 1 748 ? 14.289 -95.062 -89.688 1 79.56 748 GLU B CA 1
ATOM 12880 C C . GLU B 1 748 ? 13.25 -94.438 -88.75 1 79.56 748 GLU B C 1
ATOM 12882 O O . GLU B 1 748 ? 13.594 -93.688 -87.812 1 79.56 748 GLU B O 1
ATOM 12887 N N . GLN B 1 749 ? 12.094 -94.812 -88.938 1 82.38 749 GLN B N 1
ATOM 12888 C CA . GLN B 1 749 ? 11.031 -94.25 -88.062 1 82.38 749 GLN B CA 1
ATOM 12889 C C . GLN B 1 749 ? 11.102 -94.812 -86.688 1 82.38 749 GLN B C 1
ATOM 12891 O O . GLN B 1 749 ? 10.844 -94.062 -85.688 1 82.38 749 GLN B O 1
ATOM 12896 N N . ILE B 1 750 ? 11.484 -96 -86.562 1 82 750 ILE B N 1
ATOM 12897 C CA . ILE B 1 750 ? 11.664 -96.562 -85.25 1 82 750 ILE B CA 1
ATOM 12898 C C . ILE B 1 750 ? 12.812 -95.875 -84.5 1 82 750 ILE B C 1
ATOM 12900 O O . ILE B 1 750 ? 12.664 -95.5 -83.375 1 82 750 ILE B O 1
ATOM 12904 N N . ALA B 1 751 ? 13.914 -95.812 -85.188 1 81.12 751 ALA B N 1
ATOM 12905 C CA . ALA B 1 751 ? 15.086 -95.125 -84.562 1 81.12 751 ALA B CA 1
ATOM 12906 C C . ALA B 1 751 ? 14.773 -93.688 -84.188 1 81.12 751 ALA B C 1
ATOM 12908 O O . ALA B 1 751 ? 15.148 -93.25 -83.125 1 81.12 751 ALA B O 1
ATOM 12909 N N . HIS B 1 752 ? 14.07 -93.062 -85.062 1 82.81 752 HIS B N 1
ATOM 12910 C CA . HIS B 1 752 ? 13.711 -91.688 -84.75 1 82.81 752 HIS B CA 1
ATOM 12911 C C . HIS B 1 752 ? 12.742 -91.562 -83.625 1 82.81 752 HIS B C 1
ATOM 12913 O O . HIS B 1 752 ? 12.898 -90.75 -82.75 1 82.81 752 HIS B O 1
ATOM 12919 N N . SER B 1 753 ? 11.742 -92.438 -83.562 1 86.62 753 SER B N 1
ATOM 12920 C CA . SER B 1 753 ? 10.734 -92.375 -82.5 1 86.62 753 SER B CA 1
ATOM 12921 C C . SER B 1 753 ? 11.328 -92.75 -81.125 1 86.62 753 SER B C 1
ATOM 12923 O O . SER B 1 753 ? 11 -92.125 -80.125 1 86.62 753 SER B O 1
ATOM 12925 N N . ILE B 1 754 ? 12.211 -93.625 -81.125 1 84.75 754 ILE B N 1
ATOM 12926 C CA . ILE B 1 754 ? 12.844 -94.062 -79.875 1 84.75 754 ILE B CA 1
ATOM 12927 C C . ILE B 1 754 ? 13.789 -92.938 -79.375 1 84.75 754 ILE B C 1
ATOM 12929 O O . ILE B 1 754 ? 13.805 -92.625 -78.188 1 84.75 754 ILE B O 1
ATOM 12933 N N . SER B 1 755 ? 14.531 -92.375 -80.25 1 79.94 755 SER B N 1
ATOM 12934 C CA . SER B 1 755 ? 15.477 -91.312 -79.875 1 79.94 755 SER B CA 1
ATOM 12935 C C . SER B 1 755 ? 14.766 -90 -79.5 1 79.94 755 SER B C 1
ATOM 12937 O O . SER B 1 755 ? 15.297 -89.25 -78.688 1 79.94 755 SER B O 1
ATOM 12939 N N . ARG B 1 756 ? 13.57 -89.875 -79.938 1 80.81 756 ARG B N 1
ATOM 12940 C CA . ARG B 1 756 ? 12.859 -88.625 -79.625 1 80.81 756 ARG B CA 1
ATOM 12941 C C . ARG B 1 756 ? 11.797 -88.875 -78.562 1 80.81 756 ARG B C 1
ATOM 12943 O O . ARG B 1 756 ? 10.906 -88 -78.375 1 80.81 756 ARG B O 1
ATOM 12950 N N . SER B 1 757 ? 11.836 -90 -77.938 1 83 757 SER B N 1
ATOM 12951 C CA . SER B 1 757 ? 10.938 -90.25 -76.812 1 83 757 SER B CA 1
ATOM 12952 C C . SER B 1 757 ? 11.688 -90.25 -75.5 1 83 757 SER B C 1
ATOM 12954 O O . SER B 1 757 ? 12.828 -90.688 -75.375 1 83 757 SER B O 1
ATOM 12956 N N . ARG B 1 758 ? 11.016 -89.75 -74.5 1 80.5 758 ARG B N 1
ATOM 12957 C CA . ARG B 1 758 ? 11.625 -89.625 -73.188 1 80.5 758 ARG B CA 1
ATOM 12958 C C . ARG B 1 758 ? 11.734 -91 -72.5 1 80.5 758 ARG B C 1
ATOM 12960 O O . ARG B 1 758 ? 12.734 -91.312 -71.875 1 80.5 758 ARG B O 1
ATOM 12967 N N . HIS B 1 759 ? 10.664 -91.812 -72.625 1 85.25 759 HIS B N 1
ATOM 12968 C CA . HIS B 1 759 ? 10.609 -93.188 -72.062 1 85.25 759 HIS B CA 1
ATOM 12969 C C . HIS B 1 759 ? 10.211 -94.188 -73.125 1 85.25 759 HIS B C 1
ATOM 12971 O O . HIS B 1 759 ? 9.547 -93.812 -74.125 1 85.25 759 HIS B O 1
ATOM 12977 N N . ILE B 1 760 ? 10.664 -95.438 -72.875 1 86.81 760 ILE B N 1
ATOM 12978 C CA . ILE B 1 760 ? 10.312 -96.5 -73.812 1 86.81 760 ILE B CA 1
ATOM 12979 C C . ILE B 1 760 ? 9.617 -97.625 -73 1 86.81 760 ILE B C 1
ATOM 12981 O O . ILE B 1 760 ? 10.102 -98.062 -72 1 86.81 760 ILE B O 1
ATOM 12985 N N . ILE B 1 761 ? 8.445 -98.062 -73.5 1 88.69 761 ILE B N 1
ATOM 12986 C CA . ILE B 1 761 ? 7.691 -99.125 -72.875 1 88.69 761 ILE B CA 1
ATOM 12987 C C . ILE B 1 761 ? 7.613 -100.312 -73.812 1 88.69 761 ILE B C 1
ATOM 12989 O O . ILE B 1 761 ? 7.168 -100.188 -74.938 1 88.69 761 ILE B O 1
ATOM 12993 N N . PHE B 1 762 ? 8.07 -101.375 -73.375 1 88.44 762 PHE B N 1
ATOM 12994 C CA . PHE B 1 762 ? 7.902 -102.625 -74.125 1 88.44 762 PHE B CA 1
ATOM 12995 C C . PHE B 1 762 ? 6.809 -103.5 -73.5 1 88.44 762 PHE B C 1
ATOM 12997 O O . PHE B 1 762 ? 6.938 -103.938 -72.312 1 88.44 762 PHE B O 1
ATOM 13004 N N . VAL B 1 763 ? 5.73 -103.688 -74.125 1 89 763 VAL B N 1
ATOM 13005 C CA . VAL B 1 763 ? 4.68 -104.562 -73.688 1 89 763 VAL B CA 1
ATOM 13006 C C . VAL B 1 763 ? 4.926 -106 -74.312 1 89 763 VAL B C 1
ATOM 13008 O O . VAL B 1 763 ? 4.719 -106.188 -75.5 1 89 763 VAL B O 1
ATOM 13011 N N . VAL B 1 764 ? 5.422 -106.812 -73.375 1 86.69 764 VAL B N 1
ATOM 13012 C CA . VAL B 1 764 ? 5.914 -108.125 -73.812 1 86.69 764 VAL B CA 1
ATOM 13013 C C . VAL B 1 764 ? 4.855 -109.188 -73.562 1 86.69 764 VAL B C 1
ATOM 13015 O O . VAL B 1 764 ? 4.402 -109.375 -72.438 1 86.69 764 VAL B O 1
ATOM 13018 N N . THR B 1 765 ? 4.371 -109.812 -74.75 1 84.06 765 THR B N 1
ATOM 13019 C CA . THR B 1 765 ? 3.494 -110.938 -74.75 1 84.06 765 THR B CA 1
ATOM 13020 C C . THR B 1 765 ? 4.223 -112.188 -75.25 1 84.06 765 THR B C 1
ATOM 13022 O O . THR B 1 765 ? 5.387 -112.125 -75.688 1 84.06 765 THR B O 1
ATOM 13025 N N . SER B 1 766 ? 3.611 -113.375 -75.312 1 79.75 766 SER B N 1
ATOM 13026 C CA . SER B 1 766 ? 4.238 -114.625 -75.75 1 79.75 766 SER B CA 1
ATOM 13027 C C . SER B 1 766 ? 4.723 -114.562 -77.188 1 79.75 766 SER B C 1
ATOM 13029 O O . SER B 1 766 ? 5.715 -115.188 -77.562 1 79.75 766 SER B O 1
ATOM 13031 N N . ASP B 1 767 ? 4.109 -113.688 -78 1 81.44 767 ASP B N 1
ATOM 13032 C CA . ASP B 1 767 ? 4.445 -113.625 -79.375 1 81.44 767 ASP B CA 1
ATOM 13033 C C . ASP B 1 767 ? 5.223 -112.312 -79.688 1 81.44 767 ASP B C 1
ATOM 13035 O O . ASP B 1 767 ? 5.312 -111.875 -80.812 1 81.44 767 ASP B O 1
ATOM 13039 N N . PHE B 1 768 ? 5.895 -111.625 -78.75 1 83.62 768 PHE B N 1
ATOM 13040 C CA . PHE B 1 768 ? 6.492 -110.312 -79 1 83.62 768 PHE B CA 1
ATOM 13041 C C . PHE B 1 768 ? 7.645 -110.438 -79.938 1 83.62 768 PHE B C 1
ATOM 13043 O O . PHE B 1 768 ? 7.762 -109.562 -80.875 1 83.62 768 PHE B O 1
ATOM 13050 N N . MET B 1 769 ? 8.461 -111.438 -79.875 1 79.81 769 MET B N 1
ATOM 13051 C CA . MET B 1 769 ? 9.641 -111.562 -80.75 1 79.81 769 MET B CA 1
ATOM 13052 C C . MET B 1 769 ? 9.242 -112 -82.188 1 79.81 769 MET B C 1
ATOM 13054 O O . MET B 1 769 ? 10.07 -112 -83.062 1 79.81 769 MET B O 1
ATOM 13058 N N . SER B 1 770 ? 7.961 -112.312 -82.312 1 79.56 770 SER B N 1
ATOM 13059 C CA . SER B 1 770 ? 7.48 -112.688 -83.625 1 79.56 770 SER B CA 1
ATOM 13060 C C . SER B 1 770 ? 7.105 -111.438 -84.438 1 79.56 770 SER B C 1
ATOM 13062 O O . SER B 1 770 ? 6.879 -111.5 -85.625 1 79.56 770 SER B O 1
ATOM 13064 N N . LYS B 1 771 ? 6.996 -110.25 -83.75 1 79.25 771 LYS B N 1
ATOM 13065 C CA . LYS B 1 771 ? 6.758 -109 -84.438 1 79.25 771 LYS B CA 1
ATOM 13066 C C . LYS B 1 771 ? 7.934 -108.562 -85.312 1 79.25 771 LYS B C 1
ATOM 13068 O O . LYS B 1 771 ? 9.094 -108.75 -84.938 1 79.25 771 LYS B O 1
ATOM 13073 N N . PRO B 1 772 ? 7.5 -108.188 -86.5 1 77.81 772 PRO B N 1
ATOM 13074 C CA . PRO B 1 772 ? 8.602 -107.75 -87.375 1 77.81 772 PRO B CA 1
ATOM 13075 C C . PRO B 1 772 ? 9.383 -106.625 -86.75 1 77.81 772 PRO B C 1
ATOM 13077 O O . PRO B 1 772 ? 8.797 -105.75 -86.062 1 77.81 772 PRO B O 1
ATOM 13080 N N . PHE B 1 773 ? 10.672 -106.5 -86.625 1 81.19 773 PHE B N 1
ATOM 13081 C CA . PHE B 1 773 ? 11.609 -105.438 -86.25 1 81.19 773 PHE B CA 1
ATOM 13082 C C . PHE B 1 773 ? 11.758 -105.375 -84.75 1 81.19 773 PHE B C 1
ATOM 13084 O O . PHE B 1 773 ? 12.297 -104.375 -84.188 1 81.19 773 PHE B O 1
ATOM 13091 N N . ALA B 1 774 ? 11.109 -106.25 -83.938 1 81.5 774 ALA B N 1
ATOM 13092 C CA . ALA B 1 774 ? 11.211 -106.25 -82.5 1 81.5 774 ALA B CA 1
ATOM 13093 C C . ALA B 1 774 ? 12.664 -106.188 -82.062 1 81.5 774 ALA B C 1
ATOM 13095 O O . ALA B 1 774 ? 13.023 -105.438 -81.125 1 81.5 774 ALA B O 1
ATOM 13096 N N . ALA B 1 775 ? 13.422 -107.062 -82.625 1 78.88 775 ALA B N 1
ATOM 13097 C CA . ALA B 1 775 ? 14.844 -107.062 -82.312 1 78.88 775 ALA B CA 1
ATOM 13098 C C . ALA B 1 775 ? 15.508 -105.75 -82.562 1 78.88 775 ALA B C 1
ATOM 13100 O O . ALA B 1 775 ? 16.344 -105.25 -81.812 1 78.88 775 ALA B O 1
ATOM 13101 N N . TYR B 1 776 ? 15.148 -105.125 -83.562 1 82.19 776 TYR B N 1
ATOM 13102 C CA . TYR B 1 776 ? 15.695 -103.812 -83.938 1 82.19 776 TYR B CA 1
ATOM 13103 C C . TYR B 1 776 ? 15.25 -102.75 -82.938 1 82.19 776 TYR B C 1
ATOM 13105 O O . TYR B 1 776 ? 16.047 -101.875 -82.562 1 82.19 776 TYR B O 1
ATOM 13113 N N . GLU B 1 777 ? 14.055 -102.75 -82.5 1 86.5 777 GLU B N 1
ATOM 13114 C CA . GLU B 1 777 ? 13.555 -101.812 -81.5 1 86.5 777 GLU B CA 1
ATOM 13115 C C . GLU B 1 777 ? 14.32 -101.938 -80.188 1 86.5 777 GLU B C 1
ATOM 13117 O O . GLU B 1 777 ? 14.664 -100.938 -79.562 1 86.5 777 GLU B O 1
ATOM 13122 N N . ILE B 1 778 ? 14.594 -103.125 -79.875 1 80.5 778 ILE B N 1
ATOM 13123 C CA . ILE B 1 778 ? 15.32 -103.375 -78.688 1 80.5 778 ILE B CA 1
ATOM 13124 C C . ILE B 1 778 ? 16.75 -102.875 -78.812 1 80.5 778 ILE B C 1
ATOM 13126 O O . ILE B 1 778 ? 17.281 -102.25 -77.875 1 80.5 778 ILE B O 1
ATOM 13130 N N . ASP B 1 779 ? 17.344 -103.125 -79.875 1 79.19 779 ASP B N 1
ATOM 13131 C CA . ASP B 1 779 ? 18.719 -102.688 -80.125 1 79.19 779 ASP B CA 1
ATOM 13132 C C . ASP B 1 779 ? 18.781 -101.125 -80.125 1 79.19 779 ASP B C 1
ATOM 13134 O O . ASP B 1 779 ? 19.719 -100.562 -79.562 1 79.19 779 ASP B O 1
ATOM 13138 N N . GLN B 1 780 ? 17.844 -100.562 -80.688 1 82.81 780 GLN B N 1
ATOM 13139 C CA . GLN B 1 780 ? 17.812 -99.062 -80.75 1 82.81 780 GLN B CA 1
ATOM 13140 C C . GLN B 1 780 ? 17.578 -98.5 -79.375 1 82.81 780 GLN B C 1
ATOM 13142 O O . GLN B 1 780 ? 18.141 -97.438 -79 1 82.81 780 GLN B O 1
ATOM 13147 N N . ALA B 1 781 ? 16.75 -99.125 -78.625 1 80.75 781 ALA B N 1
ATOM 13148 C CA . ALA B 1 781 ? 16.516 -98.688 -77.25 1 80.75 781 ALA B CA 1
ATOM 13149 C C . ALA B 1 781 ? 17.781 -98.812 -76.375 1 80.75 781 ALA B C 1
ATOM 13151 O O . ALA B 1 781 ? 18.062 -97.938 -75.562 1 80.75 781 ALA B O 1
ATOM 13152 N N . LYS B 1 782 ? 18.578 -99.875 -76.625 1 75.81 782 LYS B N 1
ATOM 13153 C CA . LYS B 1 782 ? 19.875 -100 -75.938 1 75.81 782 LYS B CA 1
ATOM 13154 C C . LYS B 1 782 ? 20.812 -98.875 -76.312 1 75.81 782 LYS B C 1
ATOM 13156 O O . LYS B 1 782 ? 21.5 -98.312 -75.438 1 75.81 782 LYS B O 1
ATOM 13161 N N . GLU B 1 783 ? 20.781 -98.562 -77.5 1 74.88 783 GLU B N 1
ATOM 13162 C CA . GLU B 1 783 ? 21.672 -97.5 -77.938 1 74.88 783 GLU B CA 1
ATOM 13163 C C . GLU B 1 783 ? 21.234 -96.188 -77.438 1 74.88 783 GLU B C 1
ATOM 13165 O O . GLU B 1 783 ? 22.062 -95.375 -77 1 74.88 783 GLU B O 1
ATOM 13170 N N . ALA B 1 784 ? 19.984 -95.938 -77.5 1 75 784 ALA B N 1
ATOM 13171 C CA . ALA B 1 784 ? 19.469 -94.688 -77 1 75 784 ALA B CA 1
ATOM 13172 C C . ALA B 1 784 ? 19.75 -94.5 -75.5 1 75 784 ALA B C 1
ATOM 13174 O O . ALA B 1 784 ? 20.094 -93.375 -75.062 1 75 784 ALA B O 1
ATOM 13175 N N . LYS B 1 785 ? 19.656 -95.5 -74.812 1 71.44 785 LYS B N 1
ATOM 13176 C CA . LYS B 1 785 ? 19.938 -95.5 -73.375 1 71.44 785 LYS B CA 1
ATOM 13177 C C . LYS B 1 785 ? 21.406 -95.188 -73.125 1 71.44 785 LYS B C 1
ATOM 13179 O O . LYS B 1 785 ? 21.75 -94.5 -72.125 1 71.44 785 LYS B O 1
ATOM 13184 N N . SER B 1 786 ? 22.281 -95.75 -73.875 1 67.94 786 SER B N 1
ATOM 13185 C CA . SER B 1 786 ? 23.719 -95.5 -73.688 1 67.94 786 SER B CA 1
ATOM 13186 C C . SER B 1 786 ? 24.094 -94.062 -74 1 67.94 786 SER B C 1
ATOM 13188 O O . SER B 1 786 ? 24.984 -93.5 -73.375 1 67.94 786 SER B O 1
ATOM 13190 N N . TYR B 1 787 ? 23.344 -93.438 -74.875 1 64.81 787 TYR B N 1
ATOM 13191 C CA . TYR B 1 787 ? 23.656 -92.062 -75.312 1 64.81 787 TYR B CA 1
ATOM 13192 C C . TYR B 1 787 ? 22.922 -91.062 -74.438 1 64.81 787 TYR B C 1
ATOM 13194 O O . TYR B 1 787 ? 23.422 -89.938 -74.125 1 64.81 787 TYR B O 1
ATOM 13202 N N . ARG B 1 788 ? 21.75 -91.438 -74 1 61.72 788 ARG B N 1
ATOM 13203 C CA . ARG B 1 788 ? 20.938 -90.5 -73.188 1 61.72 788 ARG B CA 1
ATOM 13204 C C . ARG B 1 788 ? 20.625 -91.062 -71.812 1 61.72 788 ARG B C 1
ATOM 13206 O O . ARG B 1 788 ? 19.641 -91.812 -71.688 1 61.72 788 ARG B O 1
ATOM 13213 N N . THR B 1 789 ? 21.469 -90.875 -70.938 1 61.19 789 THR B N 1
ATOM 13214 C CA . THR B 1 789 ? 21.438 -91.438 -69.562 1 61.19 789 THR B CA 1
ATOM 13215 C C . THR B 1 789 ? 20.078 -91.188 -68.875 1 61.19 789 THR B C 1
ATOM 13217 O O . THR B 1 789 ? 19.703 -91.875 -67.938 1 61.19 789 THR B O 1
ATOM 13220 N N . LEU B 1 790 ? 19.391 -90.375 -69.5 1 60.62 790 LEU B N 1
ATOM 13221 C CA . LEU B 1 790 ? 18.172 -89.938 -68.812 1 60.62 790 LEU B CA 1
ATOM 13222 C C . LEU B 1 790 ? 16.969 -90.75 -69.375 1 60.62 790 LEU B C 1
ATOM 13224 O O . LEU B 1 790 ? 15.875 -90.688 -68.812 1 60.62 790 LEU B O 1
ATOM 13228 N N . GLN B 1 791 ? 17.062 -91.562 -70.438 1 70.25 791 GLN B N 1
ATOM 13229 C CA . GLN B 1 791 ? 15.953 -92.312 -71.062 1 70.25 791 GLN B CA 1
ATOM 13230 C C . GLN B 1 791 ? 15.719 -93.625 -70.312 1 70.25 791 GLN B C 1
ATOM 13232 O O . GLN B 1 791 ? 16.672 -94.375 -70 1 70.25 791 GLN B O 1
ATOM 13237 N N . LYS B 1 792 ? 14.508 -93.812 -69.875 1 76.88 792 LYS B N 1
ATOM 13238 C CA . LYS B 1 792 ? 14.156 -95.062 -69.125 1 76.88 792 LYS B CA 1
ATOM 13239 C C . LYS B 1 792 ? 13.391 -96 -70 1 76.88 792 LYS B C 1
ATOM 13241 O O . LYS B 1 792 ? 12.539 -95.625 -70.75 1 76.88 792 LYS B O 1
ATOM 13246 N N . VAL B 1 793 ? 13.852 -97.312 -69.812 1 80.94 793 VAL B N 1
ATOM 13247 C CA . VAL B 1 793 ? 13.164 -98.375 -70.562 1 80.94 793 VAL B CA 1
ATOM 13248 C C . VAL B 1 793 ? 12.336 -99.188 -69.562 1 80.94 793 VAL B C 1
ATOM 13250 O O . VAL B 1 793 ? 12.852 -99.625 -68.5 1 80.94 793 VAL B O 1
ATOM 13253 N N . ILE B 1 794 ? 10.992 -99.312 -69.812 1 84.5 794 ILE B N 1
ATOM 13254 C CA . ILE B 1 794 ? 10.062 -100.062 -68.938 1 84.5 794 ILE B CA 1
ATOM 13255 C C . ILE B 1 794 ? 9.516 -101.25 -69.688 1 84.5 794 ILE B C 1
ATOM 13257 O O . ILE B 1 794 ? 9.07 -101.125 -70.812 1 84.5 794 ILE B O 1
ATOM 13261 N N . ILE B 1 795 ? 9.617 -102.375 -69.062 1 85.19 795 ILE B N 1
ATOM 13262 C CA . ILE B 1 795 ? 9.086 -103.625 -69.625 1 85.19 795 ILE B CA 1
ATOM 13263 C C . ILE B 1 795 ? 7.789 -104 -68.938 1 85.19 795 ILE B C 1
ATOM 13265 O O . ILE B 1 795 ? 7.762 -104.125 -67.688 1 85.19 795 ILE B O 1
ATOM 13269 N N . VAL B 1 796 ? 6.73 -104.062 -69.625 1 85.62 796 VAL B N 1
ATOM 13270 C CA . VAL B 1 796 ? 5.438 -104.562 -69.125 1 85.62 796 VAL B CA 1
ATOM 13271 C C . VAL B 1 796 ? 5.188 -105.938 -69.562 1 85.62 796 VAL B C 1
ATOM 13273 O O . VAL B 1 796 ? 5.004 -106.188 -70.75 1 85.62 796 VAL B O 1
ATOM 13276 N N . ALA B 1 797 ? 5.273 -106.875 -68.688 1 84.75 797 ALA B N 1
ATOM 13277 C CA . ALA B 1 797 ? 5 -108.312 -69 1 84.75 797 ALA B CA 1
ATOM 13278 C C . ALA B 1 797 ? 3.504 -108.562 -68.938 1 84.75 797 ALA B C 1
ATOM 13280 O O . ALA B 1 797 ? 2.932 -108.625 -67.812 1 84.75 797 ALA B O 1
ATOM 13281 N N . LEU B 1 798 ? 2.863 -108.625 -70.062 1 82.12 798 LEU B N 1
ATOM 13282 C CA . LEU B 1 798 ? 1.429 -108.875 -70.125 1 82.12 798 LEU B CA 1
ATOM 13283 C C . LEU B 1 798 ? 1.148 -110.375 -70.312 1 82.12 798 LEU B C 1
ATOM 13285 O O . LEU B 1 798 ? 1.475 -110.938 -71.375 1 82.12 798 LEU B O 1
ATOM 13289 N N . ASP B 1 799 ? 0.548 -111.062 -69.375 1 76.75 799 ASP B N 1
ATOM 13290 C CA . ASP B 1 799 ? 0.11 -112.438 -69.375 1 76.75 799 ASP B CA 1
ATOM 13291 C C . ASP B 1 799 ? 1.282 -113.375 -69.562 1 76.75 799 ASP B C 1
ATOM 13293 O O . ASP B 1 799 ? 1.125 -114.438 -70.25 1 76.75 799 ASP B O 1
ATOM 13297 N N . ILE B 1 800 ? 2.555 -112.938 -69.312 1 77.44 800 ILE B N 1
ATOM 13298 C CA . ILE B 1 800 ? 3.738 -113.812 -69.438 1 77.44 800 ILE B CA 1
ATOM 13299 C C . ILE B 1 800 ? 4.531 -113.75 -68.125 1 77.44 800 ILE B C 1
ATOM 13301 O O . ILE B 1 800 ? 4.504 -112.688 -67.438 1 77.44 800 ILE B O 1
ATOM 13305 N N . CYS B 1 801 ? 5.039 -114.812 -67.812 1 72 801 CYS B N 1
ATOM 13306 C CA . CYS B 1 801 ? 5.875 -114.875 -66.625 1 72 801 CYS B CA 1
ATOM 13307 C C . CYS B 1 801 ? 7.242 -114.25 -66.875 1 72 801 CYS B C 1
ATOM 13309 O O . CYS B 1 801 ? 7.723 -114.25 -68 1 72 801 CYS B O 1
ATOM 13311 N N . ILE B 1 802 ? 8.008 -113.562 -65.938 1 69.06 802 ILE B N 1
ATOM 13312 C CA . ILE B 1 802 ? 9.273 -112.875 -66 1 69.06 802 ILE B CA 1
ATOM 13313 C C . ILE B 1 802 ? 10.344 -113.75 -66.562 1 69.06 802 ILE B C 1
ATOM 13315 O O . ILE B 1 802 ? 11.211 -113.312 -67.312 1 69.06 802 ILE B O 1
ATOM 13319 N N . GLN B 1 803 ? 10.258 -115.062 -66.5 1 69.19 803 GLN B N 1
ATOM 13320 C CA . GLN B 1 803 ? 11.25 -116 -67 1 69.19 803 GLN B CA 1
ATOM 13321 C C . GLN B 1 803 ? 11.102 -116.188 -68.562 1 69.19 803 GLN B C 1
ATOM 13323 O O . GLN B 1 803 ? 12.055 -116.562 -69.188 1 69.19 803 GLN B O 1
ATOM 13328 N N . ASP B 1 804 ? 9.977 -115.938 -69.062 1 74.5 804 ASP B N 1
ATOM 13329 C CA . ASP B 1 804 ? 9.703 -116.125 -70.5 1 74.5 804 ASP B CA 1
ATOM 13330 C C . ASP B 1 804 ? 9.953 -114.875 -71.312 1 74.5 804 ASP B C 1
ATOM 13332 O O . ASP B 1 804 ? 9.617 -114.812 -72.5 1 74.5 804 ASP B O 1
ATOM 13336 N N . ILE B 1 805 ? 10.469 -113.875 -70.688 1 76.06 805 ILE B N 1
ATOM 13337 C CA . ILE B 1 805 ? 10.828 -112.625 -71.438 1 76.06 805 ILE B CA 1
ATOM 13338 C C . ILE B 1 805 ? 12.031 -112.938 -72.312 1 76.06 805 ILE B C 1
ATOM 13340 O O . ILE B 1 805 ? 13.008 -113.562 -71.875 1 76.06 805 ILE B O 1
ATOM 13344 N N . PRO B 1 806 ? 11.938 -112.562 -73.562 1 77 806 PRO B N 1
ATOM 13345 C CA . PRO B 1 806 ? 13 -112.875 -74.5 1 77 806 PRO B CA 1
ATOM 13346 C C . PRO B 1 806 ? 14.375 -112.438 -74.062 1 77 806 PRO B C 1
ATOM 13348 O O . PRO B 1 806 ? 14.5 -111.438 -73.375 1 77 806 PRO B O 1
ATOM 13351 N N . THR B 1 807 ? 15.375 -113.188 -74.25 1 75.56 807 THR B N 1
ATOM 13352 C CA . THR B 1 807 ? 16.75 -113 -73.812 1 75.56 807 THR B CA 1
ATOM 13353 C C . THR B 1 807 ? 17.297 -111.625 -74.312 1 75.56 807 THR B C 1
ATOM 13355 O O . THR B 1 807 ? 18.109 -111 -73.625 1 75.56 807 THR B O 1
ATOM 13358 N N . ASP B 1 808 ? 16.844 -111.125 -75.438 1 75.25 808 ASP B N 1
ATOM 13359 C CA . ASP B 1 808 ? 17.328 -109.875 -75.938 1 75.25 808 ASP B CA 1
ATOM 13360 C C . ASP B 1 808 ? 16.922 -108.688 -75.062 1 75.25 808 ASP B C 1
ATOM 13362 O O . ASP B 1 808 ? 17.656 -107.75 -74.938 1 75.25 808 ASP B O 1
ATOM 13366 N N . LEU B 1 809 ? 15.805 -108.812 -74.438 1 75 809 LEU B N 1
ATOM 13367 C CA . LEU B 1 809 ? 15.344 -107.75 -73.5 1 75 809 LEU B CA 1
ATOM 13368 C C . LEU B 1 809 ? 15.961 -107.938 -72.125 1 75 809 LEU B C 1
ATOM 13370 O O . LEU B 1 809 ? 16.156 -106.938 -71.438 1 75 809 LEU B O 1
ATOM 13374 N N . ARG B 1 810 ? 16.375 -109.062 -71.75 1 70.56 810 ARG B N 1
ATOM 13375 C CA . ARG B 1 810 ? 17 -109.375 -70.5 1 70.56 810 ARG B CA 1
ATOM 13376 C C . ARG B 1 810 ? 18.391 -108.75 -70.438 1 70.56 810 ARG B C 1
ATOM 13378 O O . ARG B 1 810 ? 18.875 -108.438 -69.312 1 70.56 810 ARG B O 1
ATOM 13385 N N . SER B 1 811 ? 19.031 -108.625 -71.5 1 65.88 811 SER B N 1
ATOM 13386 C CA . SER B 1 811 ? 20.375 -108.062 -71.562 1 65.88 811 SER B CA 1
ATOM 13387 C C . SER B 1 811 ? 20.391 -106.625 -71.125 1 65.88 811 SER B C 1
ATOM 13389 O O . SER B 1 811 ? 21.438 -106.062 -70.75 1 65.88 811 SER B O 1
ATOM 13391 N N . ILE B 1 812 ? 19.297 -105.938 -71.062 1 63.25 812 ILE B N 1
ATOM 13392 C CA . ILE B 1 812 ? 19.234 -104.562 -70.562 1 63.25 812 ILE B CA 1
ATOM 13393 C C . ILE B 1 812 ? 18.578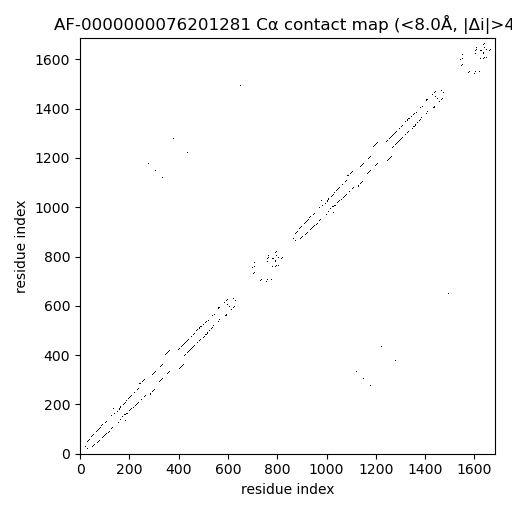 -104.438 -69.188 1 63.25 812 ILE B C 1
ATOM 13395 O O . ILE B 1 812 ? 18.203 -103.375 -68.75 1 63.25 812 ILE B O 1
ATOM 13399 N N . TRP B 1 813 ? 18.531 -105.562 -68.625 1 57.91 813 TRP B N 1
ATOM 13400 C CA . TRP B 1 813 ? 17.797 -105.75 -67.375 1 57.91 813 TRP B CA 1
ATOM 13401 C C . TRP B 1 813 ? 18.359 -104.875 -66.25 1 57.91 813 TRP B C 1
ATOM 13403 O O . TRP B 1 813 ? 17.625 -104.375 -65.375 1 57.91 813 TRP B O 1
ATOM 13413 N N . SER B 1 814 ? 19.609 -104.562 -66.125 1 58.44 814 SER B N 1
ATOM 13414 C CA . SER B 1 814 ? 20.203 -103.875 -65 1 58.44 814 SER B CA 1
ATOM 13415 C C . SER B 1 814 ? 19.656 -102.438 -64.875 1 58.44 814 SER B C 1
ATOM 13417 O O . SER B 1 814 ? 19.641 -101.875 -63.781 1 58.44 814 SER B O 1
ATOM 13419 N N . ASP B 1 815 ? 19.125 -101.875 -65.875 1 60.09 815 ASP B N 1
ATOM 13420 C CA . ASP B 1 815 ? 18.734 -100.5 -65.875 1 60.09 815 ASP B CA 1
ATOM 13421 C C . ASP B 1 815 ? 17.266 -100.312 -66.25 1 60.09 815 ASP B C 1
ATOM 13423 O O . ASP B 1 815 ? 16.828 -99.188 -66.562 1 60.09 815 ASP B O 1
ATOM 13427 N N . VAL B 1 816 ? 16.531 -101.438 -66.25 1 65.12 816 VAL B N 1
ATOM 13428 C CA . VAL B 1 816 ? 15.172 -101.375 -66.75 1 65.12 816 VAL B CA 1
ATOM 13429 C C . VAL B 1 816 ? 14.18 -101.812 -65.688 1 65.12 816 VAL B C 1
ATOM 13431 O O . VAL B 1 816 ? 14.508 -102.625 -64.812 1 65.12 816 VAL B O 1
ATOM 13434 N N . SER B 1 817 ? 13.078 -101.188 -65.562 1 76.06 817 SER B N 1
ATOM 13435 C CA . SER B 1 817 ? 11.992 -101.562 -64.688 1 76.06 817 SER B CA 1
ATOM 13436 C C . SER B 1 817 ? 10.984 -102.5 -65.312 1 76.06 817 SER B C 1
ATOM 13438 O O . SER B 1 817 ? 10.594 -102.25 -66.5 1 76.06 817 SER B O 1
ATOM 13440 N N . VAL B 1 818 ? 10.75 -103.688 -64.688 1 76.38 818 VAL B N 1
ATOM 13441 C CA . VAL B 1 818 ? 9.812 -104.625 -65.25 1 76.38 818 VAL B CA 1
ATOM 13442 C C . VAL B 1 818 ? 8.516 -104.625 -64.438 1 76.38 818 VAL B C 1
ATOM 13444 O O . VAL B 1 818 ? 8.539 -104.625 -63.188 1 76.38 818 VAL B O 1
ATOM 13447 N N . ILE B 1 819 ? 7.363 -104.375 -65.062 1 79.88 819 ILE B N 1
ATOM 13448 C CA . ILE B 1 819 ? 6.039 -104.375 -64.5 1 79.88 819 ILE B CA 1
ATOM 13449 C C . ILE B 1 819 ? 5.195 -105.562 -65.062 1 79.88 819 ILE B C 1
ATOM 13451 O O . ILE B 1 819 ? 5.082 -105.688 -66.25 1 79.88 819 ILE B O 1
ATOM 13455 N N . GLU B 1 820 ? 4.695 -106.438 -64.188 1 79.25 820 GLU B N 1
ATOM 13456 C CA . GLU B 1 820 ? 3.842 -107.562 -64.625 1 79.25 820 GLU B CA 1
ATOM 13457 C C . GLU B 1 820 ? 2.369 -107.125 -64.562 1 79.25 820 GLU B C 1
ATOM 13459 O O . GLU B 1 820 ? 1.882 -106.625 -63.594 1 79.25 820 GLU B O 1
ATOM 13464 N N . LEU B 1 821 ? 1.699 -107.25 -65.688 1 78.06 821 LEU B N 1
ATOM 13465 C CA . LEU B 1 821 ? 0.278 -106.938 -65.812 1 78.06 821 LEU B CA 1
ATOM 13466 C C . LEU B 1 821 ? -0.486 -108.062 -66.375 1 78.06 821 LEU B C 1
ATOM 13468 O O . LEU B 1 821 ? 0.058 -108.812 -67.25 1 78.06 821 LEU B O 1
ATOM 13472 N N . SER B 1 822 ? -1.678 -108.438 -65.875 1 76.25 822 SER B N 1
ATOM 13473 C CA . SER B 1 822 ? -2.547 -109.438 -66.438 1 76.25 822 SER B CA 1
ATOM 13474 C C . SER B 1 822 ? -3.75 -108.875 -67.125 1 76.25 822 SER B C 1
ATOM 13476 O O . SER B 1 822 ? -4.277 -107.812 -66.688 1 76.25 822 SER B O 1
ATOM 13478 N N . GLU B 1 823 ? -4.125 -109.188 -68.375 1 68.56 823 GLU B N 1
ATOM 13479 C CA . GLU B 1 823 ? -5.223 -108.625 -69.125 1 68.56 823 GLU B CA 1
ATOM 13480 C C . GLU B 1 823 ? -6.551 -108.75 -68.438 1 68.56 823 GLU B C 1
ATOM 13482 O O . GLU B 1 823 ? -7.414 -107.875 -68.562 1 68.56 823 GLU B O 1
ATOM 13487 N N . ASN B 1 824 ? -6.93 -109.875 -67.75 1 61.06 824 ASN B N 1
ATOM 13488 C CA . ASN B 1 824 ? -8.258 -110.125 -67.188 1 61.06 824 ASN B CA 1
ATOM 13489 C C . ASN B 1 824 ? -8.336 -109.688 -65.688 1 61.06 824 ASN B C 1
ATOM 13491 O O . ASN B 1 824 ? -9.367 -109.875 -65.062 1 61.06 824 ASN B O 1
ATOM 13495 N N . ASN B 1 825 ? -7.277 -109.25 -65.062 1 58.28 825 ASN B N 1
ATOM 13496 C CA . ASN B 1 825 ? -7.418 -109 -63.625 1 58.28 825 ASN B CA 1
ATOM 13497 C C . ASN B 1 825 ? -7.676 -107.5 -63.344 1 58.28 825 ASN B C 1
ATOM 13499 O O . ASN B 1 825 ? -6.93 -106.688 -63.781 1 58.28 825 ASN B O 1
ATOM 13503 N N . ARG B 1 826 ? -8.805 -107.188 -62.812 1 53.47 826 ARG B N 1
ATOM 13504 C CA . ARG B 1 826 ? -9.391 -105.938 -62.406 1 53.47 826 ARG B CA 1
ATOM 13505 C C . ARG B 1 826 ? -8.477 -105.188 -61.406 1 53.47 826 ARG B C 1
ATOM 13507 O O . ARG B 1 826 ? -8.57 -104 -61.219 1 53.47 826 ARG B O 1
ATOM 13514 N N . ASP B 1 827 ? -7.754 -105.812 -60.625 1 54.09 827 ASP B N 1
ATOM 13515 C CA . ASP B 1 827 ? -7.102 -105.188 -59.469 1 54.09 827 ASP B CA 1
ATOM 13516 C C . ASP B 1 827 ? -5.762 -104.562 -59.875 1 54.09 827 ASP B C 1
ATOM 13518 O O . ASP B 1 827 ? -4.91 -104.312 -59.031 1 54.09 827 ASP B O 1
ATOM 13522 N N . ASP B 1 828 ? -5.438 -104.375 -60.969 1 62.12 828 ASP B N 1
ATOM 13523 C CA . ASP B 1 828 ? -4.125 -103.938 -61.469 1 62.12 828 ASP B CA 1
ATOM 13524 C C . ASP B 1 828 ? -3.93 -102.438 -61.25 1 62.12 828 ASP B C 1
ATOM 13526 O O . ASP B 1 828 ? -3.113 -101.812 -61.938 1 62.12 828 ASP B O 1
ATOM 13530 N N . GLN B 1 829 ? -4.648 -101.938 -60.375 1 69.88 829 GLN B N 1
ATOM 13531 C CA . GLN B 1 829 ? -4.492 -100.5 -60.094 1 69.88 829 GLN B CA 1
ATOM 13532 C C . GLN B 1 829 ? -3.123 -100.188 -59.5 1 69.88 829 GLN B C 1
ATOM 13534 O O . GLN B 1 829 ? -2.52 -99.188 -59.781 1 69.88 829 GLN B O 1
ATOM 13539 N N . LEU B 1 830 ? -2.697 -101.188 -58.781 1 72.06 830 LEU B N 1
ATOM 13540 C CA . LEU B 1 830 ? -1.408 -100.938 -58.156 1 72.06 830 LEU B CA 1
ATOM 13541 C C . LEU B 1 830 ? -0.277 -101 -59.156 1 72.06 830 LEU B C 1
ATOM 13543 O O . LEU B 1 830 ? 0.663 -100.188 -59.094 1 72.06 830 LEU B O 1
ATOM 13547 N N . SER B 1 831 ? -0.347 -101.875 -60.094 1 75.88 831 SER B N 1
ATOM 13548 C CA . SER B 1 831 ? 0.686 -101.938 -61.125 1 75.88 831 SER B CA 1
ATOM 13549 C C . SER B 1 831 ? 0.674 -100.75 -62.031 1 75.88 831 SER B C 1
ATOM 13551 O O . SER B 1 831 ? 1.73 -100.25 -62.438 1 75.88 831 SER B O 1
ATOM 13553 N N . PHE B 1 832 ? -0.46 -100.25 -62.219 1 80.38 832 PHE B N 1
ATOM 13554 C CA . PHE B 1 832 ? -0.555 -99.062 -63 1 80.38 832 PHE B CA 1
ATOM 13555 C C . PHE B 1 832 ? -0.028 -97.875 -62.219 1 80.38 832 PHE B C 1
ATOM 13557 O O . PHE B 1 832 ? 0.615 -97 -62.781 1 80.38 832 PHE B O 1
ATOM 13564 N N . GLU B 1 833 ? -0.213 -97.875 -60.969 1 76.12 833 GLU B N 1
ATOM 13565 C CA . GLU B 1 833 ? 0.337 -96.812 -60.156 1 76.12 833 GLU B CA 1
ATOM 13566 C C . GLU B 1 833 ? 1.86 -96.875 -60.125 1 76.12 833 GLU B C 1
ATOM 13568 O O . GLU B 1 833 ? 2.535 -95.812 -60.125 1 76.12 833 GLU B O 1
ATOM 13573 N N . ASN B 1 834 ? 2.322 -98 -60.094 1 77.25 834 ASN B N 1
ATOM 13574 C CA . ASN B 1 834 ? 3.768 -98.188 -60.188 1 77.25 834 ASN B CA 1
ATOM 13575 C C . ASN B 1 834 ? 4.32 -97.75 -61.531 1 77.25 834 ASN B C 1
ATOM 13577 O O . ASN B 1 834 ? 5.379 -97.062 -61.562 1 77.25 834 ASN B O 1
ATOM 13581 N N . LEU B 1 835 ? 3.629 -98.125 -62.562 1 80.56 835 LEU B N 1
ATOM 13582 C CA . LEU B 1 835 ? 4.016 -97.625 -63.906 1 80.56 835 LEU B CA 1
ATOM 13583 C C . LEU B 1 835 ? 3.955 -96.125 -63.969 1 80.56 835 LEU B C 1
ATOM 13585 O O . LEU B 1 835 ? 4.879 -95.5 -64.5 1 80.56 835 LEU B O 1
ATOM 13589 N N . ARG B 1 836 ? 3.025 -95.562 -63.375 1 79.69 836 ARG B N 1
ATOM 13590 C CA . ARG B 1 836 ? 2.869 -94.125 -63.344 1 79.69 836 ARG B CA 1
ATOM 13591 C C . ARG B 1 836 ? 4.008 -93.438 -62.562 1 79.69 836 ARG B C 1
ATOM 13593 O O . ARG B 1 836 ? 4.582 -92.438 -63.031 1 79.69 836 ARG B O 1
ATOM 13600 N N . THR B 1 837 ? 4.305 -94 -61.5 1 75.62 837 THR B N 1
ATOM 13601 C CA . THR B 1 837 ? 5.363 -93.438 -60.656 1 75.62 837 THR B CA 1
ATOM 13602 C C . THR B 1 837 ? 6.711 -93.562 -61.344 1 75.62 837 THR B C 1
ATOM 13604 O O . THR B 1 837 ? 7.523 -92.625 -61.281 1 75.62 837 THR B O 1
ATOM 13607 N N . ARG B 1 838 ? 6.922 -94.562 -62.062 1 74.62 838 ARG B N 1
ATOM 13608 C CA . ARG B 1 838 ? 8.188 -94.75 -62.781 1 74.62 838 ARG B CA 1
ATOM 13609 C C . ARG B 1 838 ? 8.297 -93.812 -63.969 1 74.62 838 ARG B C 1
ATOM 13611 O O . ARG B 1 838 ? 9.391 -93.375 -64.312 1 74.62 838 ARG B O 1
ATOM 13618 N N . LEU B 1 839 ? 7.188 -93.625 -64.5 1 76.81 839 LEU B N 1
ATOM 13619 C CA . LEU B 1 839 ? 7.18 -92.75 -65.625 1 76.81 839 LEU B CA 1
ATOM 13620 C C . LEU B 1 839 ? 7.348 -91.312 -65.25 1 76.81 839 LEU B C 1
ATOM 13622 O O . LEU B 1 839 ? 7.973 -90.5 -65.938 1 76.81 839 LEU B O 1
ATOM 13626 N N . LEU B 1 840 ? 6.781 -91.062 -64 1 68.06 840 LEU B N 1
ATOM 13627 C CA . LEU B 1 840 ? 6.828 -89.688 -63.594 1 68.06 840 LEU B CA 1
ATOM 13628 C C . LEU B 1 840 ? 8.094 -89.375 -62.781 1 68.06 840 LEU B C 1
ATOM 13630 O O . LEU B 1 840 ? 8.609 -88.312 -62.781 1 68.06 840 LEU B O 1
ATOM 13634 N N . LEU B 1 841 ? 8.516 -90.5 -61.906 1 58.91 841 LEU B N 1
ATOM 13635 C CA . LEU B 1 841 ? 9.695 -90.312 -61.062 1 58.91 841 LEU B CA 1
ATOM 13636 C C . LEU B 1 841 ? 10.961 -90.75 -61.781 1 58.91 841 LEU B C 1
ATOM 13638 O O . LEU B 1 841 ? 10.984 -91.812 -62.375 1 58.91 841 LEU B O 1
ATOM 13642 N N . ASN B 1 842 ? 11.562 -90.062 -62.406 1 49 842 ASN B N 1
ATOM 13643 C CA . ASN B 1 842 ? 12.766 -90.375 -63.156 1 49 842 ASN B CA 1
ATOM 13644 C C . ASN B 1 842 ? 13.812 -91.062 -62.281 1 49 842 ASN B C 1
ATOM 13646 O O . ASN B 1 842 ? 14.75 -90.438 -61.812 1 49 842 ASN B O 1
ATOM 13650 N N . PHE B 1 843 ? 13.531 -91.812 -61.125 1 44.25 843 PHE B N 1
ATOM 13651 C CA . PHE B 1 843 ? 14.695 -92.5 -60.5 1 44.25 843 PHE B CA 1
ATOM 13652 C C . PHE B 1 843 ? 15.164 -93.625 -61.344 1 44.25 843 PHE B C 1
ATOM 13654 O O . PHE B 1 843 ? 14.344 -94.375 -61.906 1 44.25 843 PHE B O 1
#

Secondary structure (DSSP, 8-state):
--STTSTTGGG---------PEEE-SSS-EEE-TTS--SS--SSS-TT--EEE--S----EEPTTTTTT-TT--EEE-TTS---EE-TTTTTT-TT--EEE-TTS---IIIIIGGGGGG-TT-SEEE--S--S-TT-SS-EE--HHHHHT-TT--EEEEEE-SSEE--GGGGG---SEEEEEEEEES-B-TTTTTTS-TT--EEEE-SEEE-S-STTB-TTTTGGGTT-SEEE-TT-SSHHHHHHHTTGGGTT-EEEEEE---------SSSS----S-EEE-TTTTTTGGGSEEEEEE--SS-EEEE-TTSSS-TT-TTGGG-SEEE-TT----HHHHHHHHHHHGGG-TT--EEE--SEE---TT--PPPS-S---GGGG--------HHHHTTS--EEEEEPPTT--EEE--SEESB----EEEEE--TT--EEE-TT--BSSPPEEE--TTT----EEE-TTS-HHHHTTTPPP-TT--EEE-TTS-HHHHHHTT--GGGG-TT-SEEE-TTS--S---HHHHTT-TT--EEE--SS--SS--GGGGG-TT--EEE-TTS------HHHHHHHHHHHHHSS--EEE-TT--EE-SGGGHHHHHHHHH--SB--SS---EEE-TTS-EEEHHHHHHTHHHHHGGGGHHHHHHHHHHHHHHHHHHHHHHHHHHHTHHHHHHHHHHHHHHHHHHHTT---SEEEEEEE-STTHHHIIIIIHIIIIIIS---EEEHHHHPPTTS-HHHHHHHHHHTEEEEEEEE-TTGGGSTTHHHHHHHHHHHHHH-TT-EEEEEEESS-GGGS-HHHHTTGGGEEEEEE-SS-TTTHHHHHHHHHHHHS--/--GGGSGGGGGS--------PEEE-SSS-EEE-TTS--SS--SSS-TT--EEE--S----EEPTTTTTT-TT--EEE-TTS---EE-TTTTTT-TT--EEE-TTS---TTTS-GGGGGG-TT-SEEE--S--S-TT-SS-EE--HHHHHT-TT--EEEEEE-SSEE--GGGGG---SEEEEEEEEES-B-TTTTTTS-TT--EEEE-SEEE-S-STTB-TTTTGGGTT-SEEE-TT-SSHHHHHHHTTGGGTT-EEEEEE---------SSSS------EEE-TTTTTTGGGSEEEEEE--SS-EEEE-TTSSS-TT-TTGGG-SEEE-TT----HHHHHHHHHHHGGG-TT--EEE--SEE---TT--PPPS-S---GGGG--------HHHHTTS--EEEEEPPTT--EEE--SEESB----EEEEE--TT--EEE-TT--BSSPPEEE--TTT----EEE-TTS-HHHHTTTPPP-TT--EEE-TTS-HHHHHHTT--GGGG-TT-SEEE-TTS--S---HHHHTT-TT--EEE--SS--SS--GGGGG-TT--EEE-TTS------HHHHHHHHHHHHHSS--EEE-TT--EE-SGGGHHHHHHHHH--SB--SS---EEE-TTS-EEEHHHHHHTHHHHHGGGGHHHHHHHHHHHHHHHHHHHHHHHHHHHTHHHHHHHHHHHHHHHHHHHTT---SEEEEEEE-STTHHHIIIIIHIIIIIIS---EEEHHHHPPTTS-HHHHHHHHHHTEEEEEEEE-TTGGGSTTHHHHHHHHHHHHHH-TT-EEEEEEESS-GGGS-HHHHTTGGGEEEEEE-SS-TTTHHHHHHHHHHHHS--

Solvent-accessible surface area (backbone atoms only — not comparable to full-atom values): 85845 Å² total; per-residue (Å²): 144,78,86,78,73,71,73,69,66,78,74,61,79,73,74,66,80,79,69,87,52,47,74,42,77,62,98,55,36,32,37,44,42,53,60,64,70,35,57,59,76,78,86,83,60,69,52,72,30,27,34,41,34,44,25,48,22,46,31,34,60,41,46,64,51,58,37,42,69,31,40,54,20,31,34,42,33,43,26,39,11,54,32,53,43,57,35,72,39,19,48,26,49,24,65,47,25,28,35,41,32,46,26,44,25,47,43,50,58,70,86,70,36,49,57,33,45,64,50,36,48,46,27,30,36,41,30,54,18,43,20,74,87,58,59,70,56,88,62,75,51,56,53,56,20,71,41,49,37,56,28,61,48,27,26,35,43,28,31,55,34,47,19,41,51,41,58,40,68,28,38,44,66,32,54,36,37,34,42,32,30,58,45,25,25,42,44,41,39,46,52,68,37,43,57,29,46,39,59,63,27,30,33,43,32,51,28,48,22,42,52,78,55,90,55,77,44,54,45,53,51,29,53,41,48,47,52,62,29,35,30,43,31,39,32,40,17,32,61,33,52,68,53,56,37,46,45,35,51,50,37,49,73,35,61,28,51,33,40,32,50,21,35,12,48,61,74,78,61,87,82,58,87,73,76,69,81,68,62,36,68,44,34,38,77,59,33,54,34,58,39,44,25,33,35,25,29,39,30,53,21,34,43,36,36,32,42,55,39,83,62,24,70,60,28,92,79,40,75,36,44,50,42,26,28,27,42,33,51,23,46,18,35,49,45,70,63,41,54,57,52,30,45,47,70,37,19,79,50,23,48,45,23,26,35,42,33,56,21,32,24,36,54,36,67,73,81,67,84,75,77,76,96,56,90,79,75,58,78,78,66,62,69,71,72,79,66,76,70,57,50,65,75,74,48,69,73,74,49,73,43,77,38,57,42,27,66,42,26,28,38,40,35,39,27,44,23,34,38,45,76,70,45,53,31,37,38,45,36,59,49,50,41,29,30,36,41,34,40,28,37,34,38,55,69,28,47,36,35,48,45,62,59,56,84,52,40,42,38,31,37,42,29,44,19,52,31,56,36,87,41,32,60,92,27,64,61,59,34,69,48,24,28,34,44,35,32,36,44,10,45,49,35,56,34,61,76,67,69,50,63,62,52,75,34,34,49,48,24,31,32,42,34,42,30,41,17,67,27,57,70,53,63,40,84,62,46,52,72,34,64,52,28,27,35,42,33,46,26,44,24,49,25,46,51,80,48,70,28,57,80,60,39,82,48,52,36,34,41,33,43,27,38,22,46,29,32,62,63,54,64,74,53,53,52,48,55,60,52,43,39,77,76,42,85,74,33,39,43,32,56,54,69,30,53,27,44,57,36,76,88,36,48,66,41,61,53,40,75,72,65,58,85,58,43,58,58,89,78,75,67,51,56,24,28,36,84,88,63,51,76,46,39,49,60,60,45,61,75,38,39,67,75,70,42,48,68,61,45,44,61,56,50,46,50,52,47,51,51,51,53,51,53,49,48,64,51,49,52,57,50,51,50,46,63,74,37,37,65,60,49,46,52,52,49,47,57,54,48,51,52,52,51,44,59,70,68,66,63,72,59,82,24,44,31,26,53,46,68,12,76,84,37,43,67,52,42,66,66,49,50,45,44,45,42,40,69,70,62,66,43,46,72,41,38,67,89,76,67,55,66,88,93,56,62,64,68,56,50,50,52,50,47,53,66,22,20,45,28,37,37,39,41,38,34,95,49,24,82,73,34,86,63,41,69,54,52,52,53,44,49,53,49,41,34,72,72,36,81,77,44,44,46,34,38,33,27,39,76,44,61,85,86,73,55,57,67,79,63,54,75,52,44,93,74,38,51,77,44,74,45,57,88,86,57,86,76,50,59,60,52,49,50,50,51,49,46,52,70,69,43,84,122,142,78,86,75,72,71,71,68,69,79,72,59,80,74,73,66,80,78,69,89,52,47,74,41,78,62,97,55,35,32,38,44,41,54,60,65,68,36,55,60,76,78,87,82,59,70,52,72,29,28,32,40,33,43,25,49,22,47,31,35,59,41,45,64,48,57,38,41,69,32,42,55,20,31,33,40,36,43,27,38,11,53,32,52,44,69,35,74,40,18,48,26,49,26,66,45,27,28,35,42,32,48,26,42,24,48,45,50,56,68,82,50,50,51,49,43,45,62,50,34,46,48,27,30,36,41,31,54,17,44,21,75,88,58,62,71,57,84,62,75,52,55,53,56,21,70,41,48,38,56,28,62,48,28,28,34,42,30,31,56,34,50,21,43,49,40,59,40,69,29,38,44,65,33,54,35,36,35,42,34,29,57,44,24,25,42,44,41,40,46,51,68,37,45,57,30,47,38,59,65,27,31,31,42,33,52,28,47,22,42,51,77,56,90,57,78,45,54,44,54,49,28,53,42,47,47,53,63,29,36,30,44,30,38,31,40,17,33,61,33,53,69,52,57,37,46,46,34,51,50,38,51,73,36,61,28,52,34,41,32,50,21,36,12,49,61,75,79,60,87,83,58,88,72,76,70,81,69,61,36,68,44,34,38,78,57,33,54,35,57,40,43,26,32,34,24,28,40,30,52,21,33,42,37,35,30,43,55,38,82,61,25,71,60,28,90,80,40,76,35,45,50,43,26,28,25,43,33,50,23,44,18,37,47,46,67,63,40,54,58,51,31,46,47,71,35,17,78,50,23,49,44,23,28,36,42,32,55,20,34,25,37,52,36,66,73,82,68,81,75,76,75,95,56,91,78,74,58,78,77,68,61,72,70,74,78,66,75,73,57,50,66,75,72,48,69,75,71,51,74,44,78,39,54,44,28,64,43,27,29,37,41,35,37,27,43,23,34,40,44,76,69,47,52,30,36,38,45,37,60,49,50,41,30,30,37,40,34,38,28,37,32,38,52,71,30,49,39,36,50,46,62,60,58,85,53,40,43,36,30,36,41,29,44,18,50,30,55,35,84,40,36,62,94,33,67,60,59,33,68,47,23,28,35,43,34,33,34,45,9,43,49,35,57,33,62,76,68,68,50,64,66,51,75,32,35,47,49,26,31,33,42,35,43,30,41,16,66,26,57,70,54,63,39,84,60,47,53,70,34,64,52,30,26,35,42,33,45,26,44,26,49,25,47,50,81,48,71,29,57,79,58,39,83,47,53,35,33,40,32,42,27,39,21,45,28,32,60,62,53,66,73,54,53,52,48,55,60,53,44,40,76,75,41,85,75,34,40,42,32,56,54,69,29,52,26,45,56,36,75,88,36,50,67,41,61,52,42,74,72,65,58,84,58,42,58,58,89,78,77,68,51,55,24,29,35,82,87,63,51,76,44,38,50,59,60,44,61,75,40,40,65,76,71,42,48,70,60,45,44,61,58,50,47,50,52,48,51,51,51,54,50,52,49,47,66,51,49,52,57,51,50,49,47,63,74,37,40,64,60,51,46,49,52,49,49,56,53,47,47,52,52,50,44,60,70,69,68,64,73,60,82,26,44,30,25,54,46,68,12,77,85,38,45,65,50,42,65,65,49,50,45,44,45,42,40,69,72,62,65,43,46,71,42,37,68,90,77,69,55,66,88,91,55,63,65,67,55,50,49,51,49,48,53,65,22,20,45,28,38,35,38,41,39,31,93,50,24,81,73,34,86,62,38,69,54,52,50,53,45,51,54,50,41,34,73,75,36,80,80,44,45,45,33,35,33,26,40,78,43,60,83,84,72,54,57,68,79,63,54,76,52,44,94,74,39,52,78,44,75,44,56,90,88,55,85,76,49,59,62,53,49,49,51,52,48,45,54,70,69,42,83,122

Radius of gyration: 61.76 Å; Cα contacts (8 Å, |Δi|>4): 3685; chains: 2; bounding box: 116×175×146 Å

Foldseek 3Di:
DDPPPPPPPPVPDPVPVPQPWDFDPPPAGETERDQRQDQAQDPPDDLAHAYYAHAQHQPAEQDACSNQSNLNHAEYHHENHQHQAYDLRSVANPANYAYYAHEQYQYDQQDHPLNNCLRHQRYAAYAPANNDDDLPPDDAREGPLVSVLSNANYAEYEYAAHQHYAYDLSQLNHQYQYYEHDNAEHAAADLCRCQNHYQNHAEYYQELYEYPDPLVRYDLNRCLSPLNYQYYAHYNAQNALLSVLSNLQNNFQEEHAYDHPENNHHDDPPPDPDDDDQEDEFDLVSQVRVLRYQYAAYEHEQRQYAYYDENGPLHPVRPRLCSYAHYHHENYAYACPHVVVSCQVRQAVPQRHAEYAHEQYEHDAPQDQDFPPDPDGDPVVSPRPSPLPAPVVLPPPVDEDEGEHHQQHAYYEYENYHPDRDDAHYEYPNQLNYAEYEHALVDHSADYQYDYDQVRHQHAYYEHANAACVRCLVRDAQHANHAEYAHEQRLCQVCQVVVRQSCVSPQAYQEYHHHQNQHQEDDLVNCLSNANHAEYEHAQHAHQEDHPNVLNHLNHQEYHHHQYAHAFYDPVVLVSQLVNCVVPVAREYEYANYEHEPELVHLVRLVSVVVGPHHYDPDDWHWYAYPVGDIDTSVVCVVCVCVRNVVVCVVVVVVVVVVVVVVVCVVVVVVVVCVVCVVVVVVVVVVVVVVVVCVVVVQAAPFAEEEAEFPVCVVVCVPPVCCCQCVVVNTGYDYPVPHPDPPDDSLVVLLVNLSRYQEYEYEDDLCRVVDPCSLVSLVSNVVSCVVPVQYAYEYEDEPDDPVSGDPSNCVVVVRYHYQYDYSPDPPCPVSVVVVSCCSVPSD/DDPPPPPPPPVPPPVPVPQPWDFDPPPAGETERDQRQDQAQDPPDDLAHAYYAHAQHQPAEQDACSNQSNLNHAEYHHENHQHQYYDLRSVANPANYAYYAHEQYQYDQQPRPCSNCLRHQRYAYYAHANNDPDLPPPDAREGNLVSVLSNANYAEYEYAAHQHYAYDLSQLNHQYQYYEHDNAEHAAADLCRCQNHYQNHAEYYQELYEYPDPLVRYDLNRCLSPLNYQYYAHYNAQNALLSVLSNLQNNFQEEHAYDHPENNHHDDDPPDPDDDDQEDEFDLVSQVRVLRYQYAAYEHEQRQYAYYDENGPLHPVRPRLCSYAHYHHENYAYACPHVVVSCQVRQAVPQRHAEDAHEQYEHDAPQDQDFDPDPDGDPVVSPRPSPLPAPVVLCPPVDEDEGEHHQQHAYYEYENYHPDRDDAHYEYPNQLNYAEYEHALVDHSADYAYDDDQVRHQHAYYEHANAACVRCLVHDAQHANHAEYAHEQRLCQVCQVVVRQSCVSPQAYQEYHHHQNQHQEDDLVNCLSNANHAEYEHAQHAHQADHPNVLNHLNHQEYHHHQYAHAFYDPVVLVSQLVNCVVPPAREYEYANYEHEPELVHLVRLVSVVPGPHHYDPDDWHWYAYPVGDIDTSVVCVVCVCVRNVVVCVVVVVVVVVVVVVVVCVVVVVVVVCVVCVVVVVVVVVVVVVVVVCVVVVQAAPFAEEEAEDPVCVVVCVPPVCCCQCVVVNTGYDYCVPHPDPPDDSLVVLLVNLSRYQEYEYEDDLCRVVDPCSLVSLVSNVVSCVVPVQYAYEYEDEPDDPVSGDPSNVVVVVGYHYQYDYRPDPPCPVSVVVVVCCSVVSD

pLDDT: mean 80.84, std 14.25, range [27.02, 97.62]

Nearest PDB structures (foldseek):
  5o0n-assembly1_A  TM=7.556E-01  e=4.677E-07  Mus musculus
  1ozn-assembly1_A  TM=7.293E-01  e=1.581E-06  Homo sapiens
  5o0o-assembly1_H  TM=7.206E-01  e=6.709E-07  Mus musculus
  5o0p-assembly2_B  TM=6.491E-01  e=3.724E-06  Mus musculus
  5o0o-assembly1_E  TM=5.050E-01  e=6.130E-07  Mus musculus